Protein 2K6L (pdb70)

Nearest PDB structures (foldseek):
  2do1-assembly1_A  TM=3.821E-01  e=8.900E+00  Homo sapiens
  2mgw-assembly1_A  TM=4.850E-01  e=9.771E+00  Homo sapiens
  8evh-assembly1_O  TM=6.157E-01  e=7.779E+00  Mus musculus
  8evh-assembly1_O  TM=6.158E-01  e=7.779E+00  Mus musculus
  2m4g-assembly1_A  TM=4.815E-01  e=9.005E+00  Murine norovirus 1

CATH classification: 1.10.1220.10

Structure (mmCIF, N/CA/C/O backbone):
data_2K6L
#
_entry.id   2K6L
#
loop_
_atom_site.group_PDB
_atom_site.id
_atom_site.type_symbol
_atom_site.label_atom_id
_atom_site.label_alt_id
_atom_site.label_comp_id
_atom_site.label_asym_id
_atom_site.label_entity_id
_atom_site.label_seq_id
_atom_site.pdbx_PDB_ins_code
_atom_site.Cartn_x
_atom_site.Cartn_y
_atom_site.Cartn_z
_atom_site.occupancy
_atom_site.B_iso_or_equiv
_atom_site.auth_seq_id
_atom_site.auth_comp_id
_atom_site.auth_asym_id
_atom_site.auth_atom_id
_atom_site.pdbx_PDB_model_num
ATOM 1 N N . MET A 1 1 ? 7.373 3.460 18.949 1.00 0.00 1 MET A N 1
ATOM 2 C CA . MET A 1 1 ? 7.122 2.005 19.166 1.00 0.00 1 MET A CA 1
ATOM 3 C C . MET A 1 1 ? 6.099 1.488 18.150 1.00 0.00 1 MET A C 1
ATOM 4 O O . MET A 1 1 ? 5.319 0.602 18.436 1.00 0.00 1 MET A O 1
ATOM 20 N N . ASN A 1 2 ? 6.097 2.037 16.966 1.00 0.00 2 ASN A N 1
ATOM 21 C CA . ASN A 1 2 ? 5.124 1.578 15.933 1.00 0.00 2 ASN A CA 1
ATOM 22 C C . ASN A 1 2 ? 5.787 1.561 14.553 1.00 0.00 2 ASN A C 1
ATOM 23 O O . ASN A 1 2 ? 6.231 2.577 14.055 1.00 0.00 2 ASN A O 1
ATOM 34 N N . THR A 1 3 ? 5.858 0.416 13.934 1.00 0.00 3 THR A N 1
ATOM 35 C CA . THR A 1 3 ? 6.493 0.334 12.587 1.00 0.00 3 THR A CA 1
ATOM 36 C C . THR A 1 3 ? 5.787 1.279 11.611 1.00 0.00 3 THR A C 1
ATOM 37 O O . THR A 1 3 ? 4.603 1.529 11.720 1.00 0.00 3 THR A O 1
ATOM 48 N N . VAL A 1 4 ? 6.505 1.802 10.654 1.00 0.00 4 VAL A N 1
ATOM 49 C CA . VAL A 1 4 ? 5.874 2.725 9.666 1.00 0.00 4 VAL A CA 1
ATOM 50 C C . VAL A 1 4 ? 5.554 1.971 8.375 1.00 0.00 4 VAL A C 1
ATOM 51 O O . VAL A 1 4 ? 6.238 1.038 8.003 1.00 0.00 4 VAL A O 1
ATOM 64 N N . ARG A 1 5 ? 4.523 2.372 7.686 1.00 0.00 5 ARG A N 1
ATOM 65 C CA . ARG A 1 5 ? 4.165 1.680 6.415 1.00 0.00 5 ARG A CA 1
ATOM 66 C C . ARG A 1 5 ? 4.862 2.363 5.237 1.00 0.00 5 ARG A C 1
ATOM 67 O O . ARG A 1 5 ? 4.555 3.486 4.889 1.00 0.00 5 ARG A O 1
ATOM 88 N N . TRP A 1 6 ? 5.799 1.698 4.618 1.00 0.00 6 TRP A N 1
ATOM 89 C CA . TRP A 1 6 ? 6.506 2.323 3.464 1.00 0.00 6 TRP A CA 1
ATOM 90 C C . TRP A 1 6 ? 5.828 1.923 2.151 1.00 0.00 6 TRP A C 1
ATOM 91 O O . TRP A 1 6 ? 5.483 0.773 1.933 1.00 0.00 6 TRP A O 1
ATOM 112 N N . ASN A 1 7 ? 5.677 2.867 1.263 1.00 0.00 7 ASN A N 1
ATOM 113 C CA . ASN A 1 7 ? 5.061 2.562 -0.060 1.00 0.00 7 ASN A CA 1
ATOM 114 C C . ASN A 1 7 ? 5.983 3.028 -1.186 1.00 0.00 7 ASN A C 1
ATOM 115 O O . ASN A 1 7 ? 6.191 4.211 -1.373 1.00 0.00 7 ASN A O 1
ATOM 126 N N . ILE A 1 8 ? 6.542 2.122 -1.935 1.00 0.00 8 ILE A N 1
ATOM 127 C CA . ILE A 1 8 ? 7.449 2.554 -3.036 1.00 0.00 8 ILE A CA 1
ATOM 128 C C . ILE A 1 8 ? 7.268 1.673 -4.272 1.00 0.00 8 ILE A C 1
ATOM 129 O O . ILE A 1 8 ? 6.986 0.499 -4.168 1.00 0.00 8 ILE A O 1
ATOM 145 N N . ALA A 1 9 ? 7.428 2.229 -5.441 1.00 0.00 9 ALA A N 1
ATOM 146 C CA . ALA A 1 9 ? 7.273 1.418 -6.682 1.00 0.00 9 ALA A CA 1
ATOM 147 C C . ALA A 1 9 ? 8.650 1.149 -7.298 1.00 0.00 9 ALA A C 1
ATOM 148 O O . ALA A 1 9 ? 9.491 2.024 -7.365 1.00 0.00 9 ALA A O 1
ATOM 155 N N . VAL A 1 10 ? 8.889 -0.053 -7.744 1.00 0.00 10 VAL A N 1
ATOM 156 C CA . VAL A 1 10 ? 10.214 -0.374 -8.350 1.00 0.00 10 VAL A CA 1
ATOM 157 C C . VAL A 1 10 ? 10.038 -1.306 -9.550 1.00 0.00 10 VAL A C 1
ATOM 158 O O . VAL A 1 10 ? 8.997 -1.899 -9.737 1.00 0.00 10 VAL A O 1
ATOM 171 N N . SER A 1 11 ? 11.048 -1.443 -10.364 1.00 0.00 11 SER A N 1
ATOM 172 C CA . SER A 1 11 ? 10.932 -2.344 -11.546 1.00 0.00 11 SER A CA 1
ATOM 173 C C . SER A 1 11 ? 10.950 -3.807 -11.091 1.00 0.00 11 SER A C 1
ATOM 174 O O . SER A 1 11 ? 11.662 -4.162 -10.175 1.00 0.00 11 SER A O 1
ATOM 182 N N . PRO A 1 12 ? 10.156 -4.606 -11.749 1.00 0.00 12 PRO A N 1
ATOM 183 C CA . PRO A 1 12 ? 10.100 -6.044 -11.374 1.00 0.00 12 PRO A CA 1
ATOM 184 C C . PRO A 1 12 ? 11.500 -6.669 -11.391 1.00 0.00 12 PRO A C 1
ATOM 185 O O . PRO A 1 12 ? 11.712 -7.749 -10.878 1.00 0.00 12 PRO A O 1
ATOM 196 N N . ASP A 1 13 ? 12.458 -5.999 -11.972 1.00 0.00 13 ASP A N 1
ATOM 197 C CA . ASP A 1 13 ? 13.839 -6.557 -12.011 1.00 0.00 13 ASP A CA 1
ATOM 198 C C . ASP A 1 13 ? 14.462 -6.476 -10.619 1.00 0.00 13 ASP A C 1
ATOM 199 O O . ASP A 1 13 ? 15.331 -7.248 -10.264 1.00 0.00 13 ASP A O 1
ATOM 208 N N . VAL A 1 14 ? 14.026 -5.530 -9.838 1.00 0.00 14 VAL A N 1
ATOM 209 C CA . VAL A 1 14 ? 14.587 -5.369 -8.469 1.00 0.00 14 VAL A CA 1
ATOM 210 C C . VAL A 1 14 ? 14.064 -6.470 -7.540 1.00 0.00 14 VAL A C 1
ATOM 211 O O . VAL A 1 14 ? 14.803 -7.040 -6.763 1.00 0.00 14 VAL A O 1
ATOM 224 N N . ASP A 1 15 ? 12.796 -6.774 -7.611 1.00 0.00 15 ASP A N 1
ATOM 225 C CA . ASP A 1 15 ? 12.242 -7.838 -6.725 1.00 0.00 15 ASP A CA 1
ATOM 226 C C . ASP A 1 15 ? 12.937 -9.168 -7.017 1.00 0.00 15 ASP A C 1
ATOM 227 O O . ASP A 1 15 ? 13.372 -9.864 -6.120 1.00 0.00 15 ASP A O 1
ATOM 236 N N . GLN A 1 16 ? 13.037 -9.531 -8.265 1.00 0.00 16 GLN A N 1
ATOM 237 C CA . GLN A 1 16 ? 13.696 -10.822 -8.614 1.00 0.00 16 GLN A CA 1
ATOM 238 C C . GLN A 1 16 ? 15.121 -10.849 -8.060 1.00 0.00 16 GLN A C 1
ATOM 239 O O . GLN A 1 16 ? 15.568 -11.844 -7.525 1.00 0.00 16 GLN A O 1
ATOM 253 N N . SER A 1 17 ? 15.841 -9.767 -8.178 1.00 0.00 17 SER A N 1
ATOM 254 C CA . SER A 1 17 ? 17.235 -9.744 -7.651 1.00 0.00 17 SER A CA 1
ATOM 255 C C . SER A 1 17 ? 17.224 -9.903 -6.127 1.00 0.00 17 SER A C 1
ATOM 256 O O . SER A 1 17 ? 18.069 -10.565 -5.556 1.00 0.00 17 SER A O 1
ATOM 264 N N . VAL A 1 18 ? 16.274 -9.301 -5.464 1.00 0.00 18 VAL A N 1
ATOM 265 C CA . VAL A 1 18 ? 16.210 -9.417 -3.978 1.00 0.00 18 VAL A CA 1
ATOM 266 C C . VAL A 1 18 ? 16.023 -10.880 -3.567 1.00 0.00 18 VAL A C 1
ATOM 267 O O . VAL A 1 18 ? 16.708 -11.381 -2.697 1.00 0.00 18 VAL A O 1
ATOM 280 N N . ARG A 1 19 ? 15.107 -11.572 -4.190 1.00 0.00 19 ARG A N 1
ATOM 281 C CA . ARG A 1 19 ? 14.884 -13.003 -3.836 1.00 0.00 19 ARG A CA 1
ATOM 282 C C . ARG A 1 19 ? 16.096 -13.837 -4.257 1.00 0.00 19 ARG A C 1
ATOM 283 O O . ARG A 1 19 ? 16.421 -14.834 -3.647 1.00 0.00 19 ARG A O 1
ATOM 304 N N . MET A 1 20 ? 16.762 -13.434 -5.303 1.00 0.00 20 MET A N 1
ATOM 305 C CA . MET A 1 20 ? 17.951 -14.203 -5.766 1.00 0.00 20 MET A CA 1
ATOM 306 C C . MET A 1 20 ? 19.040 -14.168 -4.691 1.00 0.00 20 MET A C 1
ATOM 307 O O . MET A 1 20 ? 19.673 -15.163 -4.400 1.00 0.00 20 MET A O 1
ATOM 321 N N . PHE A 1 21 ? 19.265 -13.025 -4.104 1.00 0.00 21 PHE A N 1
ATOM 322 C CA . PHE A 1 21 ? 20.317 -12.914 -3.052 1.00 0.00 21 PHE A CA 1
ATOM 323 C C . PHE A 1 21 ? 20.041 -13.890 -1.903 1.00 0.00 21 PHE A C 1
ATOM 324 O O . PHE A 1 21 ? 20.908 -14.634 -1.490 1.00 0.00 21 PHE A O 1
ATOM 341 N N . ILE A 1 22 ? 18.846 -13.892 -1.380 1.00 0.00 22 ILE A N 1
ATOM 342 C CA . ILE A 1 22 ? 18.531 -14.821 -0.253 1.00 0.00 22 ILE A CA 1
ATOM 343 C C . ILE A 1 22 ? 18.599 -16.275 -0.727 1.00 0.00 22 ILE A C 1
ATOM 344 O O . ILE A 1 22 ? 19.107 -17.137 -0.037 1.00 0.00 22 ILE A O 1
ATOM 360 N N . ALA A 1 23 ? 18.085 -16.560 -1.893 1.00 0.00 23 ALA A N 1
ATOM 361 C CA . ALA A 1 23 ? 18.119 -17.963 -2.396 1.00 0.00 23 ALA A CA 1
ATOM 362 C C . ALA A 1 23 ? 19.557 -18.481 -2.399 1.00 0.00 23 ALA A C 1
ATOM 363 O O . ALA A 1 23 ? 19.816 -19.625 -2.079 1.00 0.00 23 ALA A O 1
ATOM 370 N N . ALA A 1 24 ? 20.498 -17.648 -2.744 1.00 0.00 24 ALA A N 1
ATOM 371 C CA . ALA A 1 24 ? 21.918 -18.094 -2.750 1.00 0.00 24 ALA A CA 1
ATOM 372 C C . ALA A 1 24 ? 22.423 -18.202 -1.309 1.00 0.00 24 ALA A C 1
ATOM 373 O O . ALA A 1 24 ? 23.324 -18.961 -1.008 1.00 0.00 24 ALA A O 1
ATOM 380 N N . GLN A 1 25 ? 21.845 -17.444 -0.417 1.00 0.00 25 GLN A N 1
ATOM 381 C CA . GLN A 1 25 ? 22.283 -17.493 1.008 1.00 0.00 25 GLN A CA 1
ATOM 382 C C . GLN A 1 25 ? 21.345 -18.389 1.823 1.00 0.00 25 GLN A C 1
ATOM 383 O O . GLN A 1 25 ? 21.543 -18.597 3.004 1.00 0.00 25 GLN A O 1
ATOM 397 N N . GLY A 1 26 ? 20.325 -18.919 1.205 1.00 0.00 26 GLY A N 1
ATOM 398 C CA . GLY A 1 26 ? 19.380 -19.799 1.951 1.00 0.00 26 GLY A CA 1
ATOM 399 C C . GLY A 1 26 ? 18.073 -19.932 1.167 1.00 0.00 26 GLY A C 1
ATOM 400 O O . GLY A 1 26 ? 18.031 -20.532 0.111 1.00 0.00 26 GLY A O 1
ATOM 404 N N . GLY A 1 27 ? 17.005 -19.379 1.674 1.00 0.00 27 GLY A N 1
ATOM 405 C CA . GLY A 1 27 ? 15.703 -19.476 0.954 1.00 0.00 27 GLY A CA 1
ATOM 406 C C . GLY A 1 27 ? 14.548 -19.445 1.959 1.00 0.00 27 GLY A C 1
ATOM 407 O O . GLY A 1 27 ? 13.397 -19.320 1.588 1.00 0.00 27 GLY A O 1
ATOM 411 N N . GLY A 1 28 ? 14.839 -19.561 3.226 1.00 0.00 28 GLY A N 1
ATOM 412 C CA . GLY A 1 28 ? 13.750 -19.540 4.244 1.00 0.00 28 GLY A CA 1
ATOM 413 C C . GLY A 1 28 ? 14.196 -18.725 5.461 1.00 0.00 28 GLY A C 1
ATOM 414 O O . GLY A 1 28 ? 14.380 -19.253 6.539 1.00 0.00 28 GLY A O 1
ATOM 418 N N . ARG A 1 29 ? 14.369 -17.442 5.297 1.00 0.00 29 ARG A N 1
ATOM 419 C CA . ARG A 1 29 ? 14.802 -16.595 6.447 1.00 0.00 29 ARG A CA 1
ATOM 420 C C . ARG A 1 29 ? 13.592 -16.194 7.296 1.00 0.00 29 ARG A C 1
ATOM 421 O O . ARG A 1 29 ? 12.457 -16.348 6.889 1.00 0.00 29 ARG A O 1
ATOM 442 N N . LYS A 1 30 ? 13.823 -15.680 8.474 1.00 0.00 30 LYS A N 1
ATOM 443 C CA . LYS A 1 30 ? 12.685 -15.270 9.347 1.00 0.00 30 LYS A CA 1
ATOM 444 C C . LYS A 1 30 ? 12.050 -13.982 8.816 1.00 0.00 30 LYS A C 1
ATOM 445 O O . LYS A 1 30 ? 10.945 -13.986 8.310 1.00 0.00 30 LYS A O 1
ATOM 464 N N . GLY A 1 31 ? 12.739 -12.879 8.929 1.00 0.00 31 GLY A N 1
ATOM 465 C CA . GLY A 1 31 ? 12.174 -11.593 8.431 1.00 0.00 31 GLY A CA 1
ATOM 466 C C . GLY A 1 31 ? 11.764 -11.749 6.966 1.00 0.00 31 GLY A C 1
ATOM 467 O O . GLY A 1 31 ? 11.722 -12.842 6.436 1.00 0.00 31 GLY A O 1
ATOM 471 N N . ASP A 1 32 ? 11.463 -10.665 6.305 1.00 0.00 32 ASP A N 1
ATOM 472 C CA . ASP A 1 32 ? 11.056 -10.755 4.873 1.00 0.00 32 ASP A CA 1
ATOM 473 C C . ASP A 1 32 ? 11.866 -9.766 4.029 1.00 0.00 32 ASP A C 1
ATOM 474 O O . ASP A 1 32 ? 12.911 -9.298 4.433 1.00 0.00 32 ASP A O 1
ATOM 483 N N . LEU A 1 33 ? 11.389 -9.450 2.856 1.00 0.00 33 LEU A N 1
ATOM 484 C CA . LEU A 1 33 ? 12.126 -8.497 1.978 1.00 0.00 33 LEU A CA 1
ATOM 485 C C . LEU A 1 33 ? 12.211 -7.118 2.643 1.00 0.00 33 LEU A C 1
ATOM 486 O O . LEU A 1 33 ? 13.190 -6.412 2.506 1.00 0.00 33 LEU A O 1
ATOM 502 N N . SER A 1 34 ? 11.190 -6.726 3.354 1.00 0.00 34 SER A N 1
ATOM 503 C CA . SER A 1 34 ? 11.211 -5.390 4.016 1.00 0.00 34 SER A CA 1
ATOM 504 C C . SER A 1 34 ? 12.458 -5.242 4.892 1.00 0.00 34 SER A C 1
ATOM 505 O O . SER A 1 34 ? 13.042 -4.180 4.978 1.00 0.00 34 SER A O 1
ATOM 513 N N . ARG A 1 35 ? 12.874 -6.294 5.543 1.00 0.00 35 ARG A N 1
ATOM 514 C CA . ARG A 1 35 ? 14.086 -6.203 6.409 1.00 0.00 35 ARG A CA 1
ATOM 515 C C . ARG A 1 35 ? 15.344 -6.048 5.549 1.00 0.00 35 ARG A C 1
ATOM 516 O O . ARG A 1 35 ? 16.272 -5.350 5.909 1.00 0.00 35 ARG A O 1
ATOM 537 N N . PHE A 1 36 ? 15.386 -6.703 4.421 1.00 0.00 36 PHE A N 1
ATOM 538 C CA . PHE A 1 36 ? 16.589 -6.604 3.543 1.00 0.00 36 PHE A CA 1
ATOM 539 C C . PHE A 1 36 ? 16.878 -5.141 3.189 1.00 0.00 36 PHE A C 1
ATOM 540 O O . PHE A 1 36 ? 17.998 -4.682 3.287 1.00 0.00 36 PHE A O 1
ATOM 557 N N . ILE A 1 37 ? 15.884 -4.406 2.773 1.00 0.00 37 ILE A N 1
ATOM 558 C CA . ILE A 1 37 ? 16.118 -2.978 2.411 1.00 0.00 37 ILE A CA 1
ATOM 559 C C . ILE A 1 37 ? 16.299 -2.130 3.672 1.00 0.00 37 ILE A C 1
ATOM 560 O O . ILE A 1 37 ? 17.066 -1.191 3.693 1.00 0.00 37 ILE A O 1
ATOM 576 N N . GLU A 1 38 ? 15.590 -2.446 4.721 1.00 0.00 38 GLU A N 1
ATOM 577 C CA . GLU A 1 38 ? 15.716 -1.647 5.975 1.00 0.00 38 GLU A CA 1
ATOM 578 C C . GLU A 1 38 ? 17.168 -1.632 6.461 1.00 0.00 38 GLU A C 1
ATOM 579 O O . GLU A 1 38 ? 17.713 -0.596 6.784 1.00 0.00 38 GLU A O 1
ATOM 591 N N . ASP A 1 39 ? 17.796 -2.772 6.515 1.00 0.00 39 ASP A N 1
ATOM 592 C CA . ASP A 1 39 ? 19.211 -2.825 6.979 1.00 0.00 39 ASP A CA 1
ATOM 593 C C . ASP A 1 39 ? 20.124 -2.164 5.947 1.00 0.00 39 ASP A C 1
ATOM 594 O O . ASP A 1 39 ? 21.149 -1.600 6.276 1.00 0.00 39 ASP A O 1
ATOM 603 N N . ALA A 1 40 ? 19.760 -2.237 4.697 1.00 0.00 40 ALA A N 1
ATOM 604 C CA . ALA A 1 40 ? 20.607 -1.617 3.635 1.00 0.00 40 ALA A CA 1
ATOM 605 C C . ALA A 1 40 ? 20.623 -0.093 3.786 1.00 0.00 40 ALA A C 1
ATOM 606 O O . ALA A 1 40 ? 21.660 0.537 3.720 1.00 0.00 40 ALA A O 1
ATOM 613 N N . VAL A 1 41 ? 19.480 0.505 3.983 1.00 0.00 41 VAL A N 1
ATOM 614 C CA . VAL A 1 41 ? 19.424 1.987 4.133 1.00 0.00 41 VAL A CA 1
ATOM 615 C C . VAL A 1 41 ? 20.116 2.422 5.429 1.00 0.00 41 VAL A C 1
ATOM 616 O O . VAL A 1 41 ? 20.734 3.463 5.492 1.00 0.00 41 VAL A O 1
ATOM 629 N N . ARG A 1 42 ? 20.016 1.633 6.463 1.00 0.00 42 ARG A N 1
ATOM 630 C CA . ARG A 1 42 ? 20.665 2.006 7.754 1.00 0.00 42 ARG A CA 1
ATOM 631 C C . ARG A 1 42 ? 22.187 2.088 7.583 1.00 0.00 42 ARG A C 1
ATOM 632 O O . ARG A 1 42 ? 22.831 2.981 8.098 1.00 0.00 42 ARG A O 1
ATOM 653 N N . ALA A 1 43 ? 22.767 1.160 6.872 1.00 0.00 43 ALA A N 1
ATOM 654 C CA . ALA A 1 43 ? 24.247 1.182 6.680 1.00 0.00 43 ALA A CA 1
ATOM 655 C C . ALA A 1 43 ? 24.669 2.389 5.834 1.00 0.00 43 ALA A C 1
ATOM 656 O O . ALA A 1 43 ? 25.675 3.018 6.097 1.00 0.00 43 ALA A O 1
ATOM 663 N N . TYR A 1 44 ? 23.918 2.711 4.819 1.00 0.00 44 TYR A N 1
ATOM 664 C CA . TYR A 1 44 ? 24.288 3.872 3.956 1.00 0.00 44 TYR A CA 1
ATOM 665 C C . TYR A 1 44 ? 24.116 5.190 4.720 1.00 0.00 44 TYR A C 1
ATOM 666 O O . TYR A 1 44 ? 24.988 6.036 4.719 1.00 0.00 44 TYR A O 1
ATOM 684 N N . LEU A 1 45 ? 22.998 5.372 5.364 1.00 0.00 45 LEU A N 1
ATOM 685 C CA . LEU A 1 45 ? 22.767 6.637 6.119 1.00 0.00 45 LEU A CA 1
ATOM 686 C C . LEU A 1 45 ? 23.859 6.840 7.174 1.00 0.00 45 LEU A C 1
ATOM 687 O O . LEU A 1 45 ? 24.318 7.942 7.400 1.00 0.00 45 LEU A O 1
ATOM 703 N N . PHE A 1 46 ? 24.278 5.789 7.823 1.00 0.00 46 PHE A N 1
ATOM 704 C CA . PHE A 1 46 ? 25.337 5.933 8.864 1.00 0.00 46 PHE A CA 1
ATOM 705 C C . PHE A 1 46 ? 26.678 6.285 8.212 1.00 0.00 46 PHE A C 1
ATOM 706 O O . PHE A 1 46 ? 27.388 7.161 8.663 1.00 0.00 46 PHE A O 1
ATOM 723 N N . GLU A 1 47 ? 27.034 5.606 7.156 1.00 0.00 47 GLU A N 1
ATOM 724 C CA . GLU A 1 47 ? 28.330 5.905 6.483 1.00 0.00 47 GLU A CA 1
ATOM 725 C C . GLU A 1 47 ? 28.407 7.388 6.116 1.00 0.00 47 GLU A C 1
ATOM 726 O O . GLU A 1 47 ? 29.366 8.066 6.428 1.00 0.00 47 GLU A O 1
ATOM 738 N N . ARG A 1 48 ? 27.404 7.900 5.458 1.00 0.00 48 ARG A N 1
ATOM 739 C CA . ARG A 1 48 ? 27.423 9.341 5.076 1.00 0.00 48 ARG A CA 1
ATOM 740 C C . ARG A 1 48 ? 27.297 10.215 6.326 1.00 0.00 48 ARG A C 1
ATOM 741 O O . ARG A 1 48 ? 27.611 11.388 6.310 1.00 0.00 48 ARG A O 1
ATOM 762 N N . ALA A 1 49 ? 26.840 9.651 7.411 1.00 0.00 49 ALA A N 1
ATOM 763 C CA . ALA A 1 49 ? 26.694 10.448 8.663 1.00 0.00 49 ALA A CA 1
ATOM 764 C C . ALA A 1 49 ? 28.066 10.919 9.154 1.00 0.00 49 ALA A C 1
ATOM 765 O O . ALA A 1 49 ? 28.263 12.079 9.456 1.00 0.00 49 ALA A O 1
ATOM 772 N N . VAL A 1 50 ? 29.016 10.026 9.234 1.00 0.00 50 VAL A N 1
ATOM 773 C CA . VAL A 1 50 ? 30.375 10.423 9.704 1.00 0.00 50 VAL A CA 1
ATOM 774 C C . VAL A 1 50 ? 30.903 11.587 8.860 1.00 0.00 50 VAL A C 1
ATOM 775 O O . VAL A 1 50 ? 31.489 12.520 9.371 1.00 0.00 50 VAL A O 1
ATOM 788 N N . GLU A 1 51 ? 30.699 11.536 7.573 1.00 0.00 51 GLU A N 1
ATOM 789 C CA . GLU A 1 51 ? 31.185 12.638 6.695 1.00 0.00 51 GLU A CA 1
ATOM 790 C C . GLU A 1 51 ? 30.658 12.448 5.271 1.00 0.00 51 GLU A C 1
ATOM 791 O O . GLU A 1 51 ? 29.790 13.208 4.876 1.00 0.00 51 GLU A O 1
ATOM 804 N N . MET B 1 1 ? 7.384 -3.530 -18.940 1.00 0.00 1 MET B N 1
ATOM 805 C CA . MET B 1 1 ? 7.129 -2.077 -19.165 1.00 0.00 1 MET B CA 1
ATOM 806 C C . MET B 1 1 ? 6.104 -1.558 -18.152 1.00 0.00 1 MET B C 1
ATOM 807 O O . MET B 1 1 ? 5.324 -0.673 -18.440 1.00 0.00 1 MET B O 1
ATOM 823 N N . ASN B 1 2 ? 6.103 -2.103 -16.965 1.00 0.00 2 ASN B N 1
ATOM 824 C CA . ASN B 1 2 ? 5.128 -1.640 -15.934 1.00 0.00 2 ASN B CA 1
ATOM 825 C C . ASN B 1 2 ? 5.791 -1.618 -14.554 1.00 0.00 2 ASN B C 1
ATOM 826 O O . ASN B 1 2 ? 6.230 -2.633 -14.049 1.00 0.00 2 ASN B O 1
ATOM 837 N N . THR B 1 3 ? 5.867 -0.469 -13.942 1.00 0.00 3 THR B N 1
ATOM 838 C CA . THR B 1 3 ? 6.502 -0.383 -12.594 1.00 0.00 3 THR B CA 1
ATOM 839 C C . THR B 1 3 ? 5.797 -1.324 -11.614 1.00 0.00 3 THR B C 1
ATOM 840 O O . THR B 1 3 ? 4.614 -1.579 -11.726 1.00 0.00 3 THR B O 1
ATOM 851 N N . VAL B 1 4 ? 6.513 -1.840 -10.653 1.00 0.00 4 VAL B N 1
ATOM 852 C CA . VAL B 1 4 ? 5.884 -2.759 -9.663 1.00 0.00 4 VAL B CA 1
ATOM 853 C C . VAL B 1 4 ? 5.561 -2.001 -8.374 1.00 0.00 4 VAL B C 1
ATOM 854 O O . VAL B 1 4 ? 6.242 -1.066 -8.004 1.00 0.00 4 VAL B O 1
ATOM 867 N N . ARG B 1 5 ? 4.528 -2.399 -7.687 1.00 0.00 5 ARG B N 1
ATOM 868 C CA . ARG B 1 5 ? 4.166 -1.704 -6.419 1.00 0.00 5 ARG B CA 1
ATOM 869 C C . ARG B 1 5 ? 4.864 -2.379 -5.237 1.00 0.00 5 ARG B C 1
ATOM 870 O O . ARG B 1 5 ? 4.561 -3.504 -4.888 1.00 0.00 5 ARG B O 1
ATOM 891 N N . TRP B 1 6 ? 5.797 -1.708 -4.617 1.00 0.00 6 TRP B N 1
ATOM 892 C CA . TRP B 1 6 ? 6.505 -2.327 -3.461 1.00 0.00 6 TRP B CA 1
ATOM 893 C C . TRP B 1 6 ? 5.824 -1.923 -2.149 1.00 0.00 6 TRP B C 1
ATOM 894 O O . TRP B 1 6 ? 5.482 -0.772 -1.933 1.00 0.00 6 TRP B O 1
ATOM 915 N N . ASN B 1 7 ? 5.670 -2.866 -1.261 1.00 0.00 7 ASN B N 1
ATOM 916 C CA . ASN B 1 7 ? 5.054 -2.559 0.061 1.00 0.00 7 ASN B CA 1
ATOM 917 C C . ASN B 1 7 ? 5.974 -3.026 1.188 1.00 0.00 7 ASN B C 1
ATOM 918 O O . ASN B 1 7 ? 6.180 -4.208 1.378 1.00 0.00 7 ASN B O 1
ATOM 929 N N . ILE B 1 8 ? 6.533 -2.120 1.937 1.00 0.00 8 ILE B N 1
ATOM 930 C CA . ILE B 1 8 ? 7.439 -2.549 3.040 1.00 0.00 8 ILE B CA 1
ATOM 931 C C . ILE B 1 8 ? 7.257 -1.663 4.272 1.00 0.00 8 ILE B C 1
ATOM 932 O O . ILE B 1 8 ? 6.971 -0.489 4.163 1.00 0.00 8 ILE B O 1
ATOM 948 N N . ALA B 1 9 ? 7.420 -2.214 5.443 1.00 0.00 9 ALA B N 1
ATOM 949 C CA . ALA B 1 9 ? 7.263 -1.397 6.680 1.00 0.00 9 ALA B CA 1
ATOM 950 C C . ALA B 1 9 ? 8.638 -1.124 7.296 1.00 0.00 9 ALA B C 1
ATOM 951 O O . ALA B 1 9 ? 9.482 -1.996 7.363 1.00 0.00 9 ALA B O 1
ATOM 958 N N . VAL B 1 10 ? 8.874 0.079 7.741 1.00 0.00 10 VAL B N 1
ATOM 959 C CA . VAL B 1 10 ? 10.198 0.405 8.347 1.00 0.00 10 VAL B CA 1
ATOM 960 C C . VAL B 1 10 ? 10.019 1.340 9.545 1.00 0.00 10 VAL B C 1
ATOM 961 O O . VAL B 1 10 ? 8.975 1.927 9.731 1.00 0.00 10 VAL B O 1
ATOM 974 N N . SER B 1 11 ? 11.029 1.484 10.359 1.00 0.00 11 SER B N 1
ATOM 975 C CA . SER B 1 11 ? 10.909 2.387 11.539 1.00 0.00 11 SER B CA 1
ATOM 976 C C . SER B 1 11 ? 10.923 3.848 11.079 1.00 0.00 11 SER B C 1
ATOM 977 O O . SER B 1 11 ? 11.632 4.203 10.160 1.00 0.00 11 SER B O 1
ATOM 985 N N . PRO B 1 12 ? 10.129 4.648 11.735 1.00 0.00 12 PRO B N 1
ATOM 986 C CA . PRO B 1 12 ? 10.071 6.086 11.355 1.00 0.00 12 PRO B CA 1
ATOM 987 C C . PRO B 1 12 ? 11.470 6.712 11.370 1.00 0.00 12 PRO B C 1
ATOM 988 O O . PRO B 1 12 ? 11.681 7.791 10.852 1.00 0.00 12 PRO B O 1
ATOM 999 N N . ASP B 1 13 ? 12.429 6.046 11.954 1.00 0.00 13 ASP B N 1
ATOM 1000 C CA . ASP B 1 13 ? 13.809 6.606 11.992 1.00 0.00 13 ASP B CA 1
ATOM 1001 C C . ASP B 1 13 ? 14.434 6.518 10.600 1.00 0.00 13 ASP B C 1
ATOM 1002 O O . ASP B 1 13 ? 15.301 7.289 10.242 1.00 0.00 13 ASP B O 1
ATOM 1011 N N . VAL B 1 14 ? 13.997 5.570 9.822 1.00 0.00 14 VAL B N 1
ATOM 1012 C CA . VAL B 1 14 ? 14.559 5.403 8.454 1.00 0.00 14 VAL B CA 1
ATOM 1013 C C . VAL B 1 14 ? 14.036 6.502 7.521 1.00 0.00 14 VAL B C 1
ATOM 1014 O O . VAL B 1 14 ? 14.777 7.068 6.743 1.00 0.00 14 VAL B O 1
ATOM 1027 N N . ASP B 1 15 ? 12.768 6.805 7.590 1.00 0.00 15 ASP B N 1
ATOM 1028 C CA . ASP B 1 15 ? 12.215 7.867 6.700 1.00 0.00 15 ASP B CA 1
ATOM 1029 C C . ASP B 1 15 ? 12.911 9.199 6.986 1.00 0.00 15 ASP B C 1
ATOM 1030 O O . ASP B 1 15 ? 13.346 9.890 6.087 1.00 0.00 15 ASP B O 1
ATOM 1039 N N . GLN B 1 16 ? 13.009 9.567 8.234 1.00 0.00 16 GLN B N 1
ATOM 1040 C CA . GLN B 1 16 ? 13.667 10.860 8.577 1.00 0.00 16 GLN B CA 1
ATOM 1041 C C . GLN B 1 16 ? 15.094 10.885 8.024 1.00 0.00 16 GLN B C 1
ATOM 1042 O O . GLN B 1 16 ? 15.541 11.877 7.487 1.00 0.00 16 GLN B O 1
ATOM 1056 N N . SER B 1 17 ? 15.813 9.803 8.147 1.00 0.00 17 SER B N 1
ATOM 1057 C CA . SER B 1 17 ? 17.208 9.776 7.621 1.00 0.00 17 SER B CA 1
ATOM 1058 C C . SER B 1 17 ? 17.198 9.929 6.097 1.00 0.00 17 SER B C 1
ATOM 1059 O O . SER B 1 17 ? 18.044 10.587 5.524 1.00 0.00 17 SER B O 1
ATOM 1067 N N . VAL B 1 18 ? 16.248 9.324 5.437 1.00 0.00 18 VAL B N 1
ATOM 1068 C CA . VAL B 1 18 ? 16.184 9.433 3.950 1.00 0.00 18 VAL B CA 1
ATOM 1069 C C . VAL B 1 18 ? 15.999 10.894 3.533 1.00 0.00 18 VAL B C 1
ATOM 1070 O O . VAL B 1 18 ? 16.684 11.392 2.660 1.00 0.00 18 VAL B O 1
ATOM 1083 N N . ARG B 1 19 ? 15.083 11.588 4.150 1.00 0.00 19 ARG B N 1
ATOM 1084 C CA . ARG B 1 19 ? 14.861 13.018 3.788 1.00 0.00 19 ARG B CA 1
ATOM 1085 C C . ARG B 1 19 ? 16.072 13.855 4.209 1.00 0.00 19 ARG B C 1
ATOM 1086 O O . ARG B 1 19 ? 16.399 14.849 3.594 1.00 0.00 19 ARG B O 1
ATOM 1107 N N . MET B 1 20 ? 16.736 13.456 5.257 1.00 0.00 20 MET B N 1
ATOM 1108 C CA . MET B 1 20 ? 17.924 14.227 5.720 1.00 0.00 20 MET B CA 1
ATOM 1109 C C . MET B 1 20 ? 19.015 14.188 4.646 1.00 0.00 20 MET B C 1
ATOM 1110 O O . MET B 1 20 ? 19.648 15.183 4.352 1.00 0.00 20 MET B O 1
ATOM 1124 N N . PHE B 1 21 ? 19.241 13.043 4.064 1.00 0.00 21 PHE B N 1
ATOM 1125 C CA . PHE B 1 21 ? 20.295 12.928 3.014 1.00 0.00 21 PHE B CA 1
ATOM 1126 C C . PHE B 1 21 ? 20.021 13.900 1.861 1.00 0.00 21 PHE B C 1
ATOM 1127 O O . PHE B 1 21 ? 20.888 14.641 1.446 1.00 0.00 21 PHE B O 1
ATOM 1144 N N . ILE B 1 22 ? 18.825 13.900 1.336 1.00 0.00 22 ILE B N 1
ATOM 1145 C CA . ILE B 1 22 ? 18.513 14.825 0.206 1.00 0.00 22 ILE B CA 1
ATOM 1146 C C . ILE B 1 22 ? 18.581 16.282 0.673 1.00 0.00 22 ILE B C 1
ATOM 1147 O O . ILE B 1 22 ? 19.091 17.140 -0.019 1.00 0.00 22 ILE B O 1
ATOM 1163 N N . ALA B 1 23 ? 18.065 16.570 1.837 1.00 0.00 23 ALA B N 1
ATOM 1164 C CA . ALA B 1 23 ? 18.098 17.976 2.334 1.00 0.00 23 ALA B CA 1
ATOM 1165 C C . ALA B 1 23 ? 19.536 18.493 2.338 1.00 0.00 23 ALA B C 1
ATOM 1166 O O . ALA B 1 23 ? 19.796 19.636 2.017 1.00 0.00 23 ALA B O 1
ATOM 1173 N N . ALA B 1 24 ? 20.477 17.658 2.686 1.00 0.00 24 ALA B N 1
ATOM 1174 C CA . ALA B 1 24 ? 21.897 18.104 2.691 1.00 0.00 24 ALA B CA 1
ATOM 1175 C C . ALA B 1 24 ? 22.404 18.212 1.251 1.00 0.00 24 ALA B C 1
ATOM 1176 O O . ALA B 1 24 ? 23.306 18.968 0.951 1.00 0.00 24 ALA B O 1
ATOM 1183 N N . GLN B 1 25 ? 21.825 17.453 0.359 1.00 0.00 25 GLN B N 1
ATOM 1184 C CA . GLN B 1 25 ? 22.263 17.500 -1.065 1.00 0.00 25 GLN B CA 1
ATOM 1185 C C . GLN B 1 25 ? 21.324 18.392 -1.883 1.00 0.00 25 GLN B C 1
ATOM 1186 O O . GLN B 1 25 ? 21.524 18.599 -3.064 1.00 0.00 25 GLN B O 1
ATOM 1200 N N . GLY B 1 26 ? 20.302 18.922 -1.267 1.00 0.00 26 GLY B N 1
ATOM 1201 C CA . GLY B 1 26 ? 19.356 19.798 -2.016 1.00 0.00 26 GLY B CA 1
ATOM 1202 C C . GLY B 1 26 ? 18.047 19.928 -1.236 1.00 0.00 26 GLY B C 1
ATOM 1203 O O . GLY B 1 26 ? 17.999 20.527 -0.181 1.00 0.00 26 GLY B O 1
ATOM 1207 N N . GLY B 1 27 ? 16.982 19.370 -1.746 1.00 0.00 27 GLY B N 1
ATOM 1208 C CA . GLY B 1 27 ? 15.677 19.463 -1.030 1.00 0.00 27 GLY B CA 1
ATOM 1209 C C . GLY B 1 27 ? 14.526 19.433 -2.038 1.00 0.00 27 GLY B C 1
ATOM 1210 O O . GLY B 1 27 ? 13.374 19.306 -1.671 1.00 0.00 27 GLY B O 1
ATOM 1214 N N . GLY B 1 28 ? 14.821 19.551 -3.304 1.00 0.00 28 GLY B N 1
ATOM 1215 C CA . GLY B 1 28 ? 13.735 19.530 -4.326 1.00 0.00 28 GLY B CA 1
ATOM 1216 C C . GLY B 1 28 ? 14.182 18.710 -5.538 1.00 0.00 28 GLY B C 1
ATOM 1217 O O . GLY B 1 28 ? 14.372 19.233 -6.617 1.00 0.00 28 GLY B O 1
ATOM 1221 N N . ARG B 1 29 ? 14.350 17.427 -5.369 1.00 0.00 29 ARG B N 1
ATOM 1222 C CA . ARG B 1 29 ? 14.784 16.574 -6.515 1.00 0.00 29 ARG B CA 1
ATOM 1223 C C . ARG B 1 29 ? 13.574 16.165 -7.362 1.00 0.00 29 ARG B C 1
ATOM 1224 O O . ARG B 1 29 ? 12.439 16.319 -6.954 1.00 0.00 29 ARG B O 1
ATOM 1245 N N . LYS B 1 30 ? 13.807 15.645 -8.536 1.00 0.00 30 LYS B N 1
ATOM 1246 C CA . LYS B 1 30 ? 12.671 15.227 -9.406 1.00 0.00 30 LYS B CA 1
ATOM 1247 C C . LYS B 1 30 ? 12.039 13.941 -8.868 1.00 0.00 30 LYS B C 1
ATOM 1248 O O . LYS B 1 30 ? 10.935 13.945 -8.360 1.00 0.00 30 LYS B O 1
ATOM 1267 N N . GLY B 1 31 ? 12.731 12.840 -8.978 1.00 0.00 31 GLY B N 1
ATOM 1268 C CA . GLY B 1 31 ? 12.171 11.554 -8.472 1.00 0.00 31 GLY B CA 1
ATOM 1269 C C . GLY B 1 31 ? 11.760 11.718 -7.008 1.00 0.00 31 GLY B C 1
ATOM 1270 O O . GLY B 1 31 ? 11.720 12.813 -6.483 1.00 0.00 31 GLY B O 1
ATOM 1274 N N . ASP B 1 32 ? 11.454 10.639 -6.343 1.00 0.00 32 ASP B N 1
ATOM 1275 C CA . ASP B 1 32 ? 11.045 10.736 -4.912 1.00 0.00 32 ASP B CA 1
ATOM 1276 C C . ASP B 1 32 ? 11.852 9.751 -4.063 1.00 0.00 32 ASP B C 1
ATOM 1277 O O . ASP B 1 32 ? 12.897 9.278 -4.465 1.00 0.00 32 ASP B O 1
ATOM 1286 N N . LEU B 1 33 ? 11.375 9.443 -2.888 1.00 0.00 33 LEU B N 1
ATOM 1287 C CA . LEU B 1 33 ? 12.111 8.492 -2.006 1.00 0.00 33 LEU B CA 1
ATOM 1288 C C . LEU B 1 33 ? 12.199 7.112 -2.666 1.00 0.00 33 LEU B C 1
ATOM 1289 O O . LEU B 1 33 ? 13.178 6.408 -2.525 1.00 0.00 33 LEU B O 1
ATOM 1305 N N . SER B 1 34 ? 11.178 6.717 -3.377 1.00 0.00 34 SER B N 1
ATOM 1306 C CA . SER B 1 34 ? 11.201 5.379 -4.034 1.00 0.00 34 SER B CA 1
ATOM 1307 C C . SER B 1 34 ? 12.450 5.228 -4.907 1.00 0.00 34 SER B C 1
ATOM 1308 O O . SER B 1 34 ? 13.034 4.166 -4.990 1.00 0.00 34 SER B O 1
ATOM 1316 N N . ARG B 1 35 ? 12.866 6.279 -5.560 1.00 0.00 35 ARG B N 1
ATOM 1317 C CA . ARG B 1 35 ? 14.078 6.186 -6.425 1.00 0.00 35 ARG B CA 1
ATOM 1318 C C . ARG B 1 35 ? 15.335 6.035 -5.563 1.00 0.00 35 ARG B C 1
ATOM 1319 O O . ARG B 1 35 ? 16.263 5.335 -5.919 1.00 0.00 35 ARG B O 1
ATOM 1340 N N . PHE B 1 36 ? 15.376 6.693 -4.437 1.00 0.00 36 PHE B N 1
ATOM 1341 C CA . PHE B 1 36 ? 16.577 6.597 -3.557 1.00 0.00 36 PHE B CA 1
ATOM 1342 C C . PHE B 1 36 ? 16.866 5.135 -3.197 1.00 0.00 36 PHE B C 1
ATOM 1343 O O . PHE B 1 36 ? 17.987 4.675 -3.291 1.00 0.00 36 PHE B O 1
ATOM 1360 N N . ILE B 1 37 ? 15.871 4.401 -2.781 1.00 0.00 37 ILE B N 1
ATOM 1361 C CA . ILE B 1 37 ? 16.104 2.974 -2.414 1.00 0.00 37 ILE B CA 1
ATOM 1362 C C . ILE B 1 37 ? 16.288 2.123 -3.672 1.00 0.00 37 ILE B C 1
ATOM 1363 O O . ILE B 1 37 ? 17.057 1.183 -3.688 1.00 0.00 37 ILE B O 1
ATOM 1379 N N . GLU B 1 38 ? 15.581 2.434 -4.723 1.00 0.00 38 GLU B N 1
ATOM 1380 C CA . GLU B 1 38 ? 15.711 1.630 -5.974 1.00 0.00 38 GLU B CA 1
ATOM 1381 C C . GLU B 1 38 ? 17.163 1.615 -6.458 1.00 0.00 38 GLU B C 1
ATOM 1382 O O . GLU B 1 38 ? 17.711 0.578 -6.775 1.00 0.00 38 GLU B O 1
ATOM 1394 N N . ASP B 1 39 ? 17.791 2.756 -6.515 1.00 0.00 39 ASP B N 1
ATOM 1395 C CA . ASP B 1 39 ? 19.207 2.808 -6.976 1.00 0.00 39 ASP B CA 1
ATOM 1396 C C . ASP B 1 39 ? 20.118 2.152 -5.939 1.00 0.00 39 ASP B C 1
ATOM 1397 O O . ASP B 1 39 ? 21.143 1.587 -6.264 1.00 0.00 39 ASP B O 1
ATOM 1406 N N . ALA B 1 40 ? 19.751 2.229 -4.691 1.00 0.00 40 ALA B N 1
ATOM 1407 C CA . ALA B 1 40 ? 20.596 1.615 -3.624 1.00 0.00 40 ALA B CA 1
ATOM 1408 C C . ALA B 1 40 ? 20.613 0.089 -3.767 1.00 0.00 40 ALA B C 1
ATOM 1409 O O . ALA B 1 40 ? 21.651 -0.539 -3.695 1.00 0.00 40 ALA B O 1
ATOM 1416 N N . VAL B 1 41 ? 19.473 -0.509 -3.967 1.00 0.00 41 VAL B N 1
ATOM 1417 C CA . VAL B 1 41 ? 19.419 -1.992 -4.111 1.00 0.00 41 VAL B CA 1
ATOM 1418 C C . VAL B 1 41 ? 20.114 -2.431 -5.403 1.00 0.00 41 VAL B C 1
ATOM 1419 O O . VAL B 1 41 ? 20.735 -3.472 -5.459 1.00 0.00 41 VAL B O 1
ATOM 1432 N N . ARG B 1 42 ? 20.011 -1.649 -6.441 1.00 0.00 42 ARG B N 1
ATOM 1433 C CA . ARG B 1 42 ? 20.664 -2.025 -7.730 1.00 0.00 42 ARG B CA 1
ATOM 1434 C C . ARG B 1 42 ? 22.185 -2.106 -7.556 1.00 0.00 42 ARG B C 1
ATOM 1435 O O . ARG B 1 42 ? 22.830 -3.000 -8.068 1.00 0.00 42 ARG B O 1
ATOM 1456 N N . ALA B 1 43 ? 22.765 -1.176 -6.849 1.00 0.00 43 ALA B N 1
ATOM 1457 C CA . ALA B 1 43 ? 24.245 -1.195 -6.656 1.00 0.00 43 ALA B CA 1
ATOM 1458 C C . ALA B 1 43 ? 24.667 -2.400 -5.807 1.00 0.00 43 ALA B C 1
ATOM 1459 O O . ALA B 1 43 ? 25.673 -3.029 -6.065 1.00 0.00 43 ALA B O 1
ATOM 1466 N N . TYR B 1 44 ? 23.913 -2.721 -4.792 1.00 0.00 44 TYR B N 1
ATOM 1467 C CA . TYR B 1 44 ? 24.283 -3.879 -3.926 1.00 0.00 44 TYR B CA 1
ATOM 1468 C C . TYR B 1 44 ? 24.113 -5.198 -4.684 1.00 0.00 44 TYR B C 1
ATOM 1469 O O . TYR B 1 44 ? 24.987 -6.043 -4.684 1.00 0.00 44 TYR B O 1
ATOM 1487 N N . LEU B 1 45 ? 22.994 -5.385 -5.325 1.00 0.00 45 LEU B N 1
ATOM 1488 C CA . LEU B 1 45 ? 22.763 -6.652 -6.078 1.00 0.00 45 LEU B CA 1
ATOM 1489 C C . LEU B 1 45 ? 23.855 -6.860 -7.130 1.00 0.00 45 LEU B C 1
ATOM 1490 O O . LEU B 1 45 ? 24.313 -7.964 -7.351 1.00 0.00 45 LEU B O 1
ATOM 1506 N N . PHE B 1 46 ? 24.275 -5.812 -7.783 1.00 0.00 46 PHE B N 1
ATOM 1507 C CA . PHE B 1 46 ? 25.336 -5.960 -8.822 1.00 0.00 46 PHE B CA 1
ATOM 1508 C C . PHE B 1 46 ? 26.677 -6.308 -8.168 1.00 0.00 46 PHE B C 1
ATOM 1509 O O . PHE B 1 46 ? 27.387 -7.187 -8.615 1.00 0.00 46 PHE B O 1
ATOM 1526 N N . GLU B 1 47 ? 27.032 -5.625 -7.113 1.00 0.00 47 GLU B N 1
ATOM 1527 C CA . GLU B 1 47 ? 28.330 -5.919 -6.439 1.00 0.00 47 GLU B CA 1
ATOM 1528 C C . GLU B 1 47 ? 28.408 -7.401 -6.064 1.00 0.00 47 GLU B C 1
ATOM 1529 O O . GLU B 1 47 ? 29.368 -8.079 -6.371 1.00 0.00 47 GLU B O 1
ATOM 1541 N N . ARG B 1 48 ? 27.403 -7.911 -5.404 1.00 0.00 48 ARG B N 1
ATOM 1542 C CA . ARG B 1 48 ? 27.423 -9.350 -5.015 1.00 0.00 48 ARG B CA 1
ATOM 1543 C C . ARG B 1 48 ? 27.303 -10.231 -6.261 1.00 0.00 48 ARG B C 1
ATOM 1544 O O . ARG B 1 48 ? 27.619 -11.403 -6.237 1.00 0.00 48 ARG B O 1
ATOM 1565 N N . ALA B 1 49 ? 26.848 -9.673 -7.350 1.00 0.00 49 ALA B N 1
ATOM 1566 C CA . ALA B 1 49 ? 26.708 -10.476 -8.600 1.00 0.00 49 ALA B CA 1
ATOM 1567 C C . ALA B 1 49 ? 28.082 -10.938 -9.089 1.00 0.00 49 ALA B C 1
ATOM 1568 O O . ALA B 1 49 ? 28.286 -12.097 -9.389 1.00 0.00 49 ALA B O 1
ATOM 1575 N N . VAL B 1 50 ? 29.025 -10.041 -9.169 1.00 0.00 50 VAL B N 1
ATOM 1576 C CA . VAL B 1 50 ? 30.383 -10.435 -9.639 1.00 0.00 50 VAL B CA 1
ATOM 1577 C C . VAL B 1 50 ? 30.908 -11.601 -8.796 1.00 0.00 50 VAL B C 1
ATOM 1578 O O . VAL B 1 50 ? 31.492 -12.535 -9.307 1.00 0.00 50 VAL B O 1
ATOM 1591 N N . GLU B 1 51 ? 30.702 -11.551 -7.509 1.00 0.00 51 GLU B N 1
ATOM 1592 C CA . GLU B 1 51 ? 31.185 -12.657 -6.631 1.00 0.00 51 GLU B CA 1
ATOM 1593 C C . GLU B 1 51 ? 30.661 -12.461 -5.206 1.00 0.00 51 GLU B C 1
ATOM 1594 O O . GLU B 1 51 ? 29.863 -13.275 -4.773 1.00 0.00 51 GLU B O 1
ATOM 1607 N N . MET A 1 1 ? 8.325 -0.194 19.498 1.00 0.00 1 MET A N 2
ATOM 1608 C CA . MET A 1 1 ? 7.471 0.351 18.403 1.00 0.00 1 MET A CA 2
ATOM 1609 C C . MET A 1 1 ? 7.181 -0.739 17.367 1.00 0.00 1 MET A C 2
ATOM 1610 O O . MET A 1 1 ? 7.891 -1.719 17.267 1.00 0.00 1 MET A O 2
ATOM 1626 N N . ASN A 1 2 ? 6.134 -0.580 16.604 1.00 0.00 2 ASN A N 2
ATOM 1627 C CA . ASN A 1 2 ? 5.791 -1.613 15.584 1.00 0.00 2 ASN A CA 2
ATOM 1628 C C . ASN A 1 2 ? 6.285 -1.188 14.202 1.00 0.00 2 ASN A C 2
ATOM 1629 O O . ASN A 1 2 ? 6.802 -0.104 14.019 1.00 0.00 2 ASN A O 2
ATOM 1640 N N . THR A 1 3 ? 6.120 -2.036 13.224 1.00 0.00 3 THR A N 2
ATOM 1641 C CA . THR A 1 3 ? 6.567 -1.683 11.848 1.00 0.00 3 THR A CA 2
ATOM 1642 C C . THR A 1 3 ? 5.586 -0.686 11.228 1.00 0.00 3 THR A C 2
ATOM 1643 O O . THR A 1 3 ? 4.396 -0.741 11.468 1.00 0.00 3 THR A O 2
ATOM 1654 N N . VAL A 1 4 ? 6.074 0.224 10.434 1.00 0.00 4 VAL A N 2
ATOM 1655 C CA . VAL A 1 4 ? 5.167 1.225 9.801 1.00 0.00 4 VAL A CA 2
ATOM 1656 C C . VAL A 1 4 ? 4.810 0.785 8.381 1.00 0.00 4 VAL A C 2
ATOM 1657 O O . VAL A 1 4 ? 5.569 0.109 7.721 1.00 0.00 4 VAL A O 2
ATOM 1670 N N . ARG A 1 5 ? 3.656 1.168 7.913 1.00 0.00 5 ARG A N 2
ATOM 1671 C CA . ARG A 1 5 ? 3.237 0.772 6.536 1.00 0.00 5 ARG A CA 2
ATOM 1672 C C . ARG A 1 5 ? 3.827 1.735 5.500 1.00 0.00 5 ARG A C 2
ATOM 1673 O O . ARG A 1 5 ? 3.616 2.929 5.559 1.00 0.00 5 ARG A O 2
ATOM 1694 N N . TRP A 1 6 ? 4.566 1.224 4.548 1.00 0.00 6 TRP A N 2
ATOM 1695 C CA . TRP A 1 6 ? 5.160 2.128 3.518 1.00 0.00 6 TRP A CA 2
ATOM 1696 C C . TRP A 1 6 ? 4.860 1.622 2.103 1.00 0.00 6 TRP A C 2
ATOM 1697 O O . TRP A 1 6 ? 5.311 0.568 1.701 1.00 0.00 6 TRP A O 2
ATOM 1718 N N . ASN A 1 7 ? 4.093 2.364 1.349 1.00 0.00 7 ASN A N 2
ATOM 1719 C CA . ASN A 1 7 ? 3.752 1.927 -0.032 1.00 0.00 7 ASN A CA 2
ATOM 1720 C C . ASN A 1 7 ? 4.559 2.738 -1.037 1.00 0.00 7 ASN A C 2
ATOM 1721 O O . ASN A 1 7 ? 4.447 3.946 -1.110 1.00 0.00 7 ASN A O 2
ATOM 1732 N N . ILE A 1 8 ? 5.384 2.088 -1.799 1.00 0.00 8 ILE A N 2
ATOM 1733 C CA . ILE A 1 8 ? 6.212 2.831 -2.782 1.00 0.00 8 ILE A CA 2
ATOM 1734 C C . ILE A 1 8 ? 6.240 2.084 -4.119 1.00 0.00 8 ILE A C 2
ATOM 1735 O O . ILE A 1 8 ? 5.982 0.898 -4.182 1.00 0.00 8 ILE A O 2
ATOM 1751 N N . ALA A 1 9 ? 6.536 2.768 -5.190 1.00 0.00 9 ALA A N 2
ATOM 1752 C CA . ALA A 1 9 ? 6.561 2.090 -6.517 1.00 0.00 9 ALA A CA 2
ATOM 1753 C C . ALA A 1 9 ? 7.996 1.753 -6.935 1.00 0.00 9 ALA A C 2
ATOM 1754 O O . ALA A 1 9 ? 8.867 2.600 -6.946 1.00 0.00 9 ALA A O 2
ATOM 1761 N N . VAL A 1 10 ? 8.244 0.518 -7.283 1.00 0.00 10 VAL A N 2
ATOM 1762 C CA . VAL A 1 10 ? 9.616 0.116 -7.709 1.00 0.00 10 VAL A CA 2
ATOM 1763 C C . VAL A 1 10 ? 9.533 -0.775 -8.955 1.00 0.00 10 VAL A C 2
ATOM 1764 O O . VAL A 1 10 ? 8.483 -1.278 -9.293 1.00 0.00 10 VAL A O 2
ATOM 1777 N N . SER A 1 11 ? 10.625 -0.969 -9.644 1.00 0.00 11 SER A N 2
ATOM 1778 C CA . SER A 1 11 ? 10.590 -1.826 -10.870 1.00 0.00 11 SER A CA 2
ATOM 1779 C C . SER A 1 11 ? 10.564 -3.310 -10.486 1.00 0.00 11 SER A C 2
ATOM 1780 O O . SER A 1 11 ? 11.349 -3.757 -9.685 1.00 0.00 11 SER A O 2
ATOM 1788 N N . PRO A 1 12 ? 9.658 -4.030 -11.080 1.00 0.00 12 PRO A N 2
ATOM 1789 C CA . PRO A 1 12 ? 9.574 -5.477 -10.757 1.00 0.00 12 PRO A CA 2
ATOM 1790 C C . PRO A 1 12 ? 10.969 -6.121 -10.756 1.00 0.00 12 PRO A C 2
ATOM 1791 O O . PRO A 1 12 ? 11.155 -7.218 -10.266 1.00 0.00 12 PRO A O 2
ATOM 1802 N N . ASP A 1 13 ? 11.946 -5.453 -11.309 1.00 0.00 13 ASP A N 2
ATOM 1803 C CA . ASP A 1 13 ? 13.322 -6.025 -11.350 1.00 0.00 13 ASP A CA 2
ATOM 1804 C C . ASP A 1 13 ? 13.978 -5.961 -9.973 1.00 0.00 13 ASP A C 2
ATOM 1805 O O . ASP A 1 13 ? 14.830 -6.763 -9.643 1.00 0.00 13 ASP A O 2
ATOM 1814 N N . VAL A 1 14 ? 13.595 -5.013 -9.165 1.00 0.00 14 VAL A N 2
ATOM 1815 C CA . VAL A 1 14 ? 14.212 -4.909 -7.813 1.00 0.00 14 VAL A CA 2
ATOM 1816 C C . VAL A 1 14 ? 13.642 -5.975 -6.874 1.00 0.00 14 VAL A C 2
ATOM 1817 O O . VAL A 1 14 ? 14.330 -6.471 -6.008 1.00 0.00 14 VAL A O 2
ATOM 1830 N N . ASP A 1 15 ? 12.396 -6.334 -7.027 1.00 0.00 15 ASP A N 2
ATOM 1831 C CA . ASP A 1 15 ? 11.816 -7.370 -6.122 1.00 0.00 15 ASP A CA 2
ATOM 1832 C C . ASP A 1 15 ? 12.526 -8.710 -6.344 1.00 0.00 15 ASP A C 2
ATOM 1833 O O . ASP A 1 15 ? 12.949 -9.362 -5.410 1.00 0.00 15 ASP A O 2
ATOM 1842 N N . GLN A 1 16 ? 12.653 -9.126 -7.574 1.00 0.00 16 GLN A N 2
ATOM 1843 C CA . GLN A 1 16 ? 13.327 -10.425 -7.857 1.00 0.00 16 GLN A CA 2
ATOM 1844 C C . GLN A 1 16 ? 14.758 -10.413 -7.311 1.00 0.00 16 GLN A C 2
ATOM 1845 O O . GLN A 1 16 ? 15.240 -11.397 -6.786 1.00 0.00 16 GLN A O 2
ATOM 1859 N N . SER A 1 17 ? 15.442 -9.307 -7.430 1.00 0.00 17 SER A N 2
ATOM 1860 C CA . SER A 1 17 ? 16.841 -9.239 -6.917 1.00 0.00 17 SER A CA 2
ATOM 1861 C C . SER A 1 17 ? 16.846 -9.268 -5.386 1.00 0.00 17 SER A C 2
ATOM 1862 O O . SER A 1 17 ? 17.711 -9.856 -4.771 1.00 0.00 17 SER A O 2
ATOM 1870 N N . VAL A 1 18 ? 15.893 -8.628 -4.768 1.00 0.00 18 VAL A N 2
ATOM 1871 C CA . VAL A 1 18 ? 15.847 -8.607 -3.277 1.00 0.00 18 VAL A CA 2
ATOM 1872 C C . VAL A 1 18 ? 15.566 -10.009 -2.724 1.00 0.00 18 VAL A C 2
ATOM 1873 O O . VAL A 1 18 ? 16.207 -10.457 -1.794 1.00 0.00 18 VAL A O 2
ATOM 1886 N N . ARG A 1 19 ? 14.614 -10.706 -3.284 1.00 0.00 19 ARG A N 2
ATOM 1887 C CA . ARG A 1 19 ? 14.304 -12.076 -2.778 1.00 0.00 19 ARG A CA 2
ATOM 1888 C C . ARG A 1 19 ? 15.478 -13.018 -3.056 1.00 0.00 19 ARG A C 2
ATOM 1889 O O . ARG A 1 19 ? 15.895 -13.777 -2.204 1.00 0.00 19 ARG A O 2
ATOM 1910 N N . MET A 1 20 ? 16.011 -12.978 -4.244 1.00 0.00 20 MET A N 2
ATOM 1911 C CA . MET A 1 20 ? 17.155 -13.875 -4.574 1.00 0.00 20 MET A CA 2
ATOM 1912 C C . MET A 1 20 ? 18.341 -13.563 -3.659 1.00 0.00 20 MET A C 2
ATOM 1913 O O . MET A 1 20 ? 19.039 -14.447 -3.203 1.00 0.00 20 MET A O 2
ATOM 1927 N N . PHE A 1 21 ? 18.577 -12.309 -3.395 1.00 0.00 21 PHE A N 2
ATOM 1928 C CA . PHE A 1 21 ? 19.720 -11.922 -2.519 1.00 0.00 21 PHE A CA 2
ATOM 1929 C C . PHE A 1 21 ? 19.602 -12.590 -1.145 1.00 0.00 21 PHE A C 2
ATOM 1930 O O . PHE A 1 21 ? 20.538 -13.195 -0.661 1.00 0.00 21 PHE A O 2
ATOM 1947 N N . ILE A 1 22 ? 18.467 -12.486 -0.507 1.00 0.00 22 ILE A N 2
ATOM 1948 C CA . ILE A 1 22 ? 18.317 -13.120 0.835 1.00 0.00 22 ILE A CA 2
ATOM 1949 C C . ILE A 1 22 ? 18.480 -14.637 0.717 1.00 0.00 22 ILE A C 2
ATOM 1950 O O . ILE A 1 22 ? 19.048 -15.276 1.580 1.00 0.00 22 ILE A O 2
ATOM 1966 N N . ALA A 1 23 ? 18.000 -15.219 -0.349 1.00 0.00 23 ALA A N 2
ATOM 1967 C CA . ALA A 1 23 ? 18.149 -16.692 -0.517 1.00 0.00 23 ALA A CA 2
ATOM 1968 C C . ALA A 1 23 ? 19.635 -17.054 -0.491 1.00 0.00 23 ALA A C 2
ATOM 1969 O O . ALA A 1 23 ? 20.024 -18.107 -0.028 1.00 0.00 23 ALA A O 2
ATOM 1976 N N . ALA A 1 24 ? 20.465 -16.172 -0.976 1.00 0.00 24 ALA A N 2
ATOM 1977 C CA . ALA A 1 24 ? 21.930 -16.440 -0.971 1.00 0.00 24 ALA A CA 2
ATOM 1978 C C . ALA A 1 24 ? 22.475 -16.257 0.448 1.00 0.00 24 ALA A C 2
ATOM 1979 O O . ALA A 1 24 ? 23.397 -16.929 0.866 1.00 0.00 24 ALA A O 2
ATOM 1986 N N . GLN A 1 25 ? 21.902 -15.348 1.190 1.00 0.00 25 GLN A N 2
ATOM 1987 C CA . GLN A 1 25 ? 22.368 -15.111 2.586 1.00 0.00 25 GLN A CA 2
ATOM 1988 C C . GLN A 1 25 ? 21.525 -15.933 3.565 1.00 0.00 25 GLN A C 2
ATOM 1989 O O . GLN A 1 25 ? 21.486 -15.658 4.748 1.00 0.00 25 GLN A O 2
ATOM 2003 N N . GLY A 1 26 ? 20.846 -16.938 3.076 1.00 0.00 26 GLY A N 2
ATOM 2004 C CA . GLY A 1 26 ? 19.997 -17.783 3.967 1.00 0.00 26 GLY A CA 2
ATOM 2005 C C . GLY A 1 26 ? 20.635 -17.886 5.353 1.00 0.00 26 GLY A C 2
ATOM 2006 O O . GLY A 1 26 ? 21.670 -18.500 5.528 1.00 0.00 26 GLY A O 2
ATOM 2010 N N . GLY A 1 27 ? 20.027 -17.287 6.340 1.00 0.00 27 GLY A N 2
ATOM 2011 C CA . GLY A 1 27 ? 20.597 -17.348 7.716 1.00 0.00 27 GLY A CA 2
ATOM 2012 C C . GLY A 1 27 ? 19.905 -16.311 8.602 1.00 0.00 27 GLY A C 2
ATOM 2013 O O . GLY A 1 27 ? 19.744 -16.503 9.791 1.00 0.00 27 GLY A O 2
ATOM 2017 N N . GLY A 1 28 ? 19.495 -15.210 8.033 1.00 0.00 28 GLY A N 2
ATOM 2018 C CA . GLY A 1 28 ? 18.813 -14.161 8.843 1.00 0.00 28 GLY A CA 2
ATOM 2019 C C . GLY A 1 28 ? 17.556 -14.747 9.487 1.00 0.00 28 GLY A C 2
ATOM 2020 O O . GLY A 1 28 ? 16.958 -15.672 8.974 1.00 0.00 28 GLY A O 2
ATOM 2024 N N . ARG A 1 29 ? 17.149 -14.217 10.607 1.00 0.00 29 ARG A N 2
ATOM 2025 C CA . ARG A 1 29 ? 15.929 -14.745 11.284 1.00 0.00 29 ARG A CA 2
ATOM 2026 C C . ARG A 1 29 ? 14.676 -14.347 10.499 1.00 0.00 29 ARG A C 2
ATOM 2027 O O . ARG A 1 29 ? 14.671 -14.336 9.284 1.00 0.00 29 ARG A O 2
ATOM 2048 N N . LYS A 1 30 ? 13.614 -14.022 11.183 1.00 0.00 30 LYS A N 2
ATOM 2049 C CA . LYS A 1 30 ? 12.363 -13.625 10.475 1.00 0.00 30 LYS A CA 2
ATOM 2050 C C . LYS A 1 30 ? 12.635 -12.434 9.552 1.00 0.00 30 LYS A C 2
ATOM 2051 O O . LYS A 1 30 ? 13.762 -12.163 9.190 1.00 0.00 30 LYS A O 2
ATOM 2070 N N . GLY A 1 31 ? 11.611 -11.722 9.165 1.00 0.00 31 GLY A N 2
ATOM 2071 C CA . GLY A 1 31 ? 11.817 -10.554 8.264 1.00 0.00 31 GLY A CA 2
ATOM 2072 C C . GLY A 1 31 ? 12.436 -11.034 6.950 1.00 0.00 31 GLY A C 2
ATOM 2073 O O . GLY A 1 31 ? 13.465 -11.680 6.939 1.00 0.00 31 GLY A O 2
ATOM 2077 N N . ASP A 1 32 ? 11.819 -10.728 5.842 1.00 0.00 32 ASP A N 2
ATOM 2078 C CA . ASP A 1 32 ? 12.379 -11.176 4.534 1.00 0.00 32 ASP A CA 2
ATOM 2079 C C . ASP A 1 32 ? 12.738 -9.969 3.661 1.00 0.00 32 ASP A C 2
ATOM 2080 O O . ASP A 1 32 ? 13.862 -9.508 3.661 1.00 0.00 32 ASP A O 2
ATOM 2089 N N . LEU A 1 33 ? 11.798 -9.458 2.914 1.00 0.00 33 LEU A N 2
ATOM 2090 C CA . LEU A 1 33 ? 12.098 -8.289 2.038 1.00 0.00 33 LEU A CA 2
ATOM 2091 C C . LEU A 1 33 ? 12.347 -7.036 2.884 1.00 0.00 33 LEU A C 2
ATOM 2092 O O . LEU A 1 33 ? 13.326 -6.339 2.703 1.00 0.00 33 LEU A O 2
ATOM 2108 N N . SER A 1 34 ? 11.462 -6.735 3.793 1.00 0.00 34 SER A N 2
ATOM 2109 C CA . SER A 1 34 ? 11.639 -5.517 4.635 1.00 0.00 34 SER A CA 2
ATOM 2110 C C . SER A 1 34 ? 13.005 -5.525 5.331 1.00 0.00 34 SER A C 2
ATOM 2111 O O . SER A 1 34 ? 13.638 -4.499 5.478 1.00 0.00 34 SER A O 2
ATOM 2119 N N . ARG A 1 35 ? 13.463 -6.666 5.766 1.00 0.00 35 ARG A N 2
ATOM 2120 C CA . ARG A 1 35 ? 14.785 -6.717 6.458 1.00 0.00 35 ARG A CA 2
ATOM 2121 C C . ARG A 1 35 ? 15.926 -6.464 5.466 1.00 0.00 35 ARG A C 2
ATOM 2122 O O . ARG A 1 35 ? 16.899 -5.809 5.782 1.00 0.00 35 ARG A O 2
ATOM 2143 N N . PHE A 1 36 ? 15.822 -6.989 4.276 1.00 0.00 36 PHE A N 2
ATOM 2144 C CA . PHE A 1 36 ? 16.912 -6.790 3.276 1.00 0.00 36 PHE A CA 2
ATOM 2145 C C . PHE A 1 36 ? 17.187 -5.296 3.064 1.00 0.00 36 PHE A C 2
ATOM 2146 O O . PHE A 1 36 ? 18.317 -4.854 3.118 1.00 0.00 36 PHE A O 2
ATOM 2163 N N . ILE A 1 37 ? 16.171 -4.516 2.818 1.00 0.00 37 ILE A N 2
ATOM 2164 C CA . ILE A 1 37 ? 16.394 -3.056 2.600 1.00 0.00 37 ILE A CA 2
ATOM 2165 C C . ILE A 1 37 ? 16.733 -2.362 3.921 1.00 0.00 37 ILE A C 2
ATOM 2166 O O . ILE A 1 37 ? 17.540 -1.456 3.968 1.00 0.00 37 ILE A O 2
ATOM 2182 N N . GLU A 1 38 ? 16.111 -2.769 4.993 1.00 0.00 38 GLU A N 2
ATOM 2183 C CA . GLU A 1 38 ? 16.384 -2.120 6.308 1.00 0.00 38 GLU A CA 2
ATOM 2184 C C . GLU A 1 38 ? 17.872 -2.199 6.657 1.00 0.00 38 GLU A C 2
ATOM 2185 O O . GLU A 1 38 ? 18.483 -1.218 7.031 1.00 0.00 38 GLU A O 2
ATOM 2197 N N . ASP A 1 39 ? 18.464 -3.354 6.540 1.00 0.00 39 ASP A N 2
ATOM 2198 C CA . ASP A 1 39 ? 19.912 -3.484 6.867 1.00 0.00 39 ASP A CA 2
ATOM 2199 C C . ASP A 1 39 ? 20.752 -2.775 5.805 1.00 0.00 39 ASP A C 2
ATOM 2200 O O . ASP A 1 39 ? 21.820 -2.263 6.078 1.00 0.00 39 ASP A O 2
ATOM 2209 N N . ALA A 1 40 ? 20.280 -2.754 4.591 1.00 0.00 40 ALA A N 2
ATOM 2210 C CA . ALA A 1 40 ? 21.051 -2.094 3.496 1.00 0.00 40 ALA A CA 2
ATOM 2211 C C . ALA A 1 40 ? 21.174 -0.585 3.745 1.00 0.00 40 ALA A C 2
ATOM 2212 O O . ALA A 1 40 ? 22.236 -0.011 3.608 1.00 0.00 40 ALA A O 2
ATOM 2219 N N . VAL A 1 41 ? 20.099 0.061 4.100 1.00 0.00 41 VAL A N 2
ATOM 2220 C CA . VAL A 1 41 ? 20.155 1.531 4.347 1.00 0.00 41 VAL A CA 2
ATOM 2221 C C . VAL A 1 41 ? 20.936 1.836 5.630 1.00 0.00 41 VAL A C 2
ATOM 2222 O O . VAL A 1 41 ? 21.622 2.834 5.725 1.00 0.00 41 VAL A O 2
ATOM 2235 N N . ARG A 1 42 ? 20.835 0.991 6.618 1.00 0.00 42 ARG A N 2
ATOM 2236 C CA . ARG A 1 42 ? 21.570 1.241 7.892 1.00 0.00 42 ARG A CA 2
ATOM 2237 C C . ARG A 1 42 ? 23.077 1.344 7.637 1.00 0.00 42 ARG A C 2
ATOM 2238 O O . ARG A 1 42 ? 23.752 2.195 8.182 1.00 0.00 42 ARG A O 2
ATOM 2259 N N . ALA A 1 43 ? 23.611 0.480 6.819 1.00 0.00 43 ALA A N 2
ATOM 2260 C CA . ALA A 1 43 ? 25.076 0.524 6.537 1.00 0.00 43 ALA A CA 2
ATOM 2261 C C . ALA A 1 43 ? 25.444 1.807 5.784 1.00 0.00 43 ALA A C 2
ATOM 2262 O O . ALA A 1 43 ? 26.497 2.378 5.988 1.00 0.00 43 ALA A O 2
ATOM 2269 N N . TYR A 1 44 ? 24.589 2.262 4.909 1.00 0.00 44 TYR A N 2
ATOM 2270 C CA . TYR A 1 44 ? 24.897 3.503 4.141 1.00 0.00 44 TYR A CA 2
ATOM 2271 C C . TYR A 1 44 ? 24.857 4.728 5.058 1.00 0.00 44 TYR A C 2
ATOM 2272 O O . TYR A 1 44 ? 25.757 5.544 5.060 1.00 0.00 44 TYR A O 2
ATOM 2290 N N . LEU A 1 45 ? 23.815 4.869 5.832 1.00 0.00 45 LEU A N 2
ATOM 2291 C CA . LEU A 1 45 ? 23.714 6.047 6.741 1.00 0.00 45 LEU A CA 2
ATOM 2292 C C . LEU A 1 45 ? 24.851 6.035 7.768 1.00 0.00 45 LEU A C 2
ATOM 2293 O O . LEU A 1 45 ? 25.311 7.069 8.210 1.00 0.00 45 LEU A O 2
ATOM 2309 N N . PHE A 1 46 ? 25.303 4.874 8.157 1.00 0.00 46 PHE A N 2
ATOM 2310 C CA . PHE A 1 46 ? 26.403 4.801 9.161 1.00 0.00 46 PHE A CA 2
ATOM 2311 C C . PHE A 1 46 ? 27.709 5.341 8.567 1.00 0.00 46 PHE A C 2
ATOM 2312 O O . PHE A 1 46 ? 28.418 6.106 9.193 1.00 0.00 46 PHE A O 2
ATOM 2329 N N . GLU A 1 47 ? 28.036 4.946 7.369 1.00 0.00 47 GLU A N 2
ATOM 2330 C CA . GLU A 1 47 ? 29.302 5.430 6.743 1.00 0.00 47 GLU A CA 2
ATOM 2331 C C . GLU A 1 47 ? 29.280 6.953 6.580 1.00 0.00 47 GLU A C 2
ATOM 2332 O O . GLU A 1 47 ? 30.260 7.625 6.830 1.00 0.00 47 GLU A O 2
ATOM 2344 N N . ARG A 1 48 ? 28.176 7.503 6.154 1.00 0.00 48 ARG A N 2
ATOM 2345 C CA . ARG A 1 48 ? 28.108 8.982 5.971 1.00 0.00 48 ARG A CA 2
ATOM 2346 C C . ARG A 1 48 ? 28.066 9.690 7.330 1.00 0.00 48 ARG A C 2
ATOM 2347 O O . ARG A 1 48 ? 28.440 10.840 7.452 1.00 0.00 48 ARG A O 2
ATOM 2368 N N . ALA A 1 49 ? 27.613 9.015 8.349 1.00 0.00 49 ALA A N 2
ATOM 2369 C CA . ALA A 1 49 ? 27.548 9.653 9.696 1.00 0.00 49 ALA A CA 2
ATOM 2370 C C . ALA A 1 49 ? 28.950 10.050 10.169 1.00 0.00 49 ALA A C 2
ATOM 2371 O O . ALA A 1 49 ? 29.155 11.123 10.701 1.00 0.00 49 ALA A O 2
ATOM 2378 N N . VAL A 1 50 ? 29.917 9.194 9.982 1.00 0.00 50 VAL A N 2
ATOM 2379 C CA . VAL A 1 50 ? 31.301 9.530 10.425 1.00 0.00 50 VAL A CA 2
ATOM 2380 C C . VAL A 1 50 ? 31.884 10.640 9.541 1.00 0.00 50 VAL A C 2
ATOM 2381 O O . VAL A 1 50 ? 32.703 11.426 9.975 1.00 0.00 50 VAL A O 2
ATOM 2394 N N . GLU A 1 51 ? 31.464 10.711 8.305 1.00 0.00 51 GLU A N 2
ATOM 2395 C CA . GLU A 1 51 ? 31.991 11.770 7.396 1.00 0.00 51 GLU A CA 2
ATOM 2396 C C . GLU A 1 51 ? 31.347 11.655 6.012 1.00 0.00 51 GLU A C 2
ATOM 2397 O O . GLU A 1 51 ? 31.282 12.661 5.327 1.00 0.00 51 GLU A O 2
ATOM 2410 N N . MET B 1 1 ? 8.367 0.197 -19.517 1.00 0.00 1 MET B N 2
ATOM 2411 C CA . MET B 1 1 ? 7.505 -0.345 -18.428 1.00 0.00 1 MET B CA 2
ATOM 2412 C C . MET B 1 1 ? 7.213 0.745 -17.394 1.00 0.00 1 MET B C 2
ATOM 2413 O O . MET B 1 1 ? 7.923 1.726 -17.294 1.00 0.00 1 MET B O 2
ATOM 2429 N N . ASN B 1 2 ? 6.166 0.587 -16.631 1.00 0.00 2 ASN B N 2
ATOM 2430 C CA . ASN B 1 2 ? 5.821 1.620 -15.613 1.00 0.00 2 ASN B CA 2
ATOM 2431 C C . ASN B 1 2 ? 6.313 1.198 -14.229 1.00 0.00 2 ASN B C 2
ATOM 2432 O O . ASN B 1 2 ? 6.836 0.116 -14.046 1.00 0.00 2 ASN B O 2
ATOM 2443 N N . THR B 1 3 ? 6.137 2.042 -13.250 1.00 0.00 3 THR B N 2
ATOM 2444 C CA . THR B 1 3 ? 6.582 1.690 -11.874 1.00 0.00 3 THR B CA 2
ATOM 2445 C C . THR B 1 3 ? 5.601 0.692 -11.255 1.00 0.00 3 THR B C 2
ATOM 2446 O O . THR B 1 3 ? 4.411 0.745 -11.499 1.00 0.00 3 THR B O 2
ATOM 2457 N N . VAL B 1 4 ? 6.087 -0.217 -10.459 1.00 0.00 4 VAL B N 2
ATOM 2458 C CA . VAL B 1 4 ? 5.181 -1.218 -9.828 1.00 0.00 4 VAL B CA 2
ATOM 2459 C C . VAL B 1 4 ? 4.822 -0.778 -8.408 1.00 0.00 4 VAL B C 2
ATOM 2460 O O . VAL B 1 4 ? 5.578 -0.102 -7.746 1.00 0.00 4 VAL B O 2
ATOM 2473 N N . ARG B 1 5 ? 3.667 -1.161 -7.942 1.00 0.00 5 ARG B N 2
ATOM 2474 C CA . ARG B 1 5 ? 3.244 -0.767 -6.564 1.00 0.00 5 ARG B CA 2
ATOM 2475 C C . ARG B 1 5 ? 3.835 -1.729 -5.529 1.00 0.00 5 ARG B C 2
ATOM 2476 O O . ARG B 1 5 ? 3.625 -2.924 -5.589 1.00 0.00 5 ARG B O 2
ATOM 2497 N N . TRP B 1 6 ? 4.572 -1.219 -4.575 1.00 0.00 6 TRP B N 2
ATOM 2498 C CA . TRP B 1 6 ? 5.164 -2.123 -3.544 1.00 0.00 6 TRP B CA 2
ATOM 2499 C C . TRP B 1 6 ? 4.860 -1.619 -2.129 1.00 0.00 6 TRP B C 2
ATOM 2500 O O . TRP B 1 6 ? 5.310 -0.564 -1.725 1.00 0.00 6 TRP B O 2
ATOM 2521 N N . ASN B 1 7 ? 4.093 -2.361 -1.377 1.00 0.00 7 ASN B N 2
ATOM 2522 C CA . ASN B 1 7 ? 3.749 -1.926 0.004 1.00 0.00 7 ASN B CA 2
ATOM 2523 C C . ASN B 1 7 ? 4.555 -2.736 1.010 1.00 0.00 7 ASN B C 2
ATOM 2524 O O . ASN B 1 7 ? 4.444 -3.943 1.084 1.00 0.00 7 ASN B O 2
ATOM 2535 N N . ILE B 1 8 ? 5.379 -2.084 1.773 1.00 0.00 8 ILE B N 2
ATOM 2536 C CA . ILE B 1 8 ? 6.205 -2.827 2.758 1.00 0.00 8 ILE B CA 2
ATOM 2537 C C . ILE B 1 8 ? 6.230 -2.079 4.094 1.00 0.00 8 ILE B C 2
ATOM 2538 O O . ILE B 1 8 ? 5.970 -0.893 4.157 1.00 0.00 8 ILE B O 2
ATOM 2554 N N . ALA B 1 9 ? 6.527 -2.762 5.166 1.00 0.00 9 ALA B N 2
ATOM 2555 C CA . ALA B 1 9 ? 6.549 -2.082 6.493 1.00 0.00 9 ALA B CA 2
ATOM 2556 C C . ALA B 1 9 ? 7.984 -1.743 6.912 1.00 0.00 9 ALA B C 2
ATOM 2557 O O . ALA B 1 9 ? 8.855 -2.591 6.928 1.00 0.00 9 ALA B O 2
ATOM 2564 N N . VAL B 1 10 ? 8.231 -0.508 7.258 1.00 0.00 10 VAL B N 2
ATOM 2565 C CA . VAL B 1 10 ? 9.603 -0.103 7.684 1.00 0.00 10 VAL B CA 2
ATOM 2566 C C . VAL B 1 10 ? 9.518 0.781 8.933 1.00 0.00 10 VAL B C 2
ATOM 2567 O O . VAL B 1 10 ? 8.468 1.279 9.275 1.00 0.00 10 VAL B O 2
ATOM 2580 N N . SER B 1 11 ? 10.609 0.975 9.623 1.00 0.00 11 SER B N 2
ATOM 2581 C CA . SER B 1 11 ? 10.572 1.826 10.851 1.00 0.00 11 SER B CA 2
ATOM 2582 C C . SER B 1 11 ? 10.551 3.311 10.471 1.00 0.00 11 SER B C 2
ATOM 2583 O O . SER B 1 11 ? 11.349 3.761 9.684 1.00 0.00 11 SER B O 2
ATOM 2591 N N . PRO B 1 12 ? 9.634 4.029 11.052 1.00 0.00 12 PRO B N 2
ATOM 2592 C CA . PRO B 1 12 ? 9.551 5.477 10.732 1.00 0.00 12 PRO B CA 2
ATOM 2593 C C . PRO B 1 12 ? 10.945 6.122 10.736 1.00 0.00 12 PRO B C 2
ATOM 2594 O O . PRO B 1 12 ? 11.134 7.216 10.243 1.00 0.00 12 PRO B O 2
ATOM 2605 N N . ASP B 1 13 ? 11.922 5.457 11.293 1.00 0.00 13 ASP B N 2
ATOM 2606 C CA . ASP B 1 13 ? 13.297 6.028 11.337 1.00 0.00 13 ASP B CA 2
ATOM 2607 C C . ASP B 1 13 ? 13.954 5.962 9.960 1.00 0.00 13 ASP B C 2
ATOM 2608 O O . ASP B 1 13 ? 14.807 6.762 9.631 1.00 0.00 13 ASP B O 2
ATOM 2617 N N . VAL B 1 14 ? 13.569 5.013 9.153 1.00 0.00 14 VAL B N 2
ATOM 2618 C CA . VAL B 1 14 ? 14.185 4.905 7.802 1.00 0.00 14 VAL B CA 2
ATOM 2619 C C . VAL B 1 14 ? 13.620 5.973 6.862 1.00 0.00 14 VAL B C 2
ATOM 2620 O O . VAL B 1 14 ? 14.310 6.470 5.999 1.00 0.00 14 VAL B O 2
ATOM 2633 N N . ASP B 1 15 ? 12.373 6.334 7.012 1.00 0.00 15 ASP B N 2
ATOM 2634 C CA . ASP B 1 15 ? 11.797 7.372 6.107 1.00 0.00 15 ASP B CA 2
ATOM 2635 C C . ASP B 1 15 ? 12.507 8.711 6.332 1.00 0.00 15 ASP B C 2
ATOM 2636 O O . ASP B 1 15 ? 12.932 9.364 5.400 1.00 0.00 15 ASP B O 2
ATOM 2645 N N . GLN B 1 16 ? 12.632 9.125 7.563 1.00 0.00 16 GLN B N 2
ATOM 2646 C CA . GLN B 1 16 ? 13.308 10.423 7.850 1.00 0.00 16 GLN B CA 2
ATOM 2647 C C . GLN B 1 16 ? 14.739 10.413 7.307 1.00 0.00 16 GLN B C 2
ATOM 2648 O O . GLN B 1 16 ? 15.222 11.398 6.786 1.00 0.00 16 GLN B O 2
ATOM 2662 N N . SER B 1 17 ? 15.422 9.306 7.425 1.00 0.00 17 SER B N 2
ATOM 2663 C CA . SER B 1 17 ? 16.822 9.238 6.915 1.00 0.00 17 SER B CA 2
ATOM 2664 C C . SER B 1 17 ? 16.831 9.269 5.383 1.00 0.00 17 SER B C 2
ATOM 2665 O O . SER B 1 17 ? 17.697 9.858 4.771 1.00 0.00 17 SER B O 2
ATOM 2673 N N . VAL B 1 18 ? 15.881 8.627 4.763 1.00 0.00 18 VAL B N 2
ATOM 2674 C CA . VAL B 1 18 ? 15.838 8.608 3.272 1.00 0.00 18 VAL B CA 2
ATOM 2675 C C . VAL B 1 18 ? 15.557 10.011 2.720 1.00 0.00 18 VAL B C 2
ATOM 2676 O O . VAL B 1 18 ? 16.200 10.459 1.791 1.00 0.00 18 VAL B O 2
ATOM 2689 N N . ARG B 1 19 ? 14.603 10.707 3.277 1.00 0.00 19 ARG B N 2
ATOM 2690 C CA . ARG B 1 19 ? 14.292 12.076 2.771 1.00 0.00 19 ARG B CA 2
ATOM 2691 C C . ARG B 1 19 ? 15.465 13.020 3.052 1.00 0.00 19 ARG B C 2
ATOM 2692 O O . ARG B 1 19 ? 15.883 13.781 2.202 1.00 0.00 19 ARG B O 2
ATOM 2713 N N . MET B 1 20 ? 15.995 12.982 4.242 1.00 0.00 20 MET B N 2
ATOM 2714 C CA . MET B 1 20 ? 17.137 13.879 4.575 1.00 0.00 20 MET B CA 2
ATOM 2715 C C . MET B 1 20 ? 18.327 13.569 3.662 1.00 0.00 20 MET B C 2
ATOM 2716 O O . MET B 1 20 ? 19.024 14.453 3.209 1.00 0.00 20 MET B O 2
ATOM 2730 N N . PHE B 1 21 ? 18.564 12.313 3.400 1.00 0.00 21 PHE B N 2
ATOM 2731 C CA . PHE B 1 21 ? 19.708 11.927 2.526 1.00 0.00 21 PHE B CA 2
ATOM 2732 C C . PHE B 1 21 ? 19.595 12.594 1.151 1.00 0.00 21 PHE B C 2
ATOM 2733 O O . PHE B 1 21 ? 20.533 13.199 0.670 1.00 0.00 21 PHE B O 2
ATOM 2750 N N . ILE B 1 22 ? 18.462 12.490 0.511 1.00 0.00 22 ILE B N 2
ATOM 2751 C CA . ILE B 1 22 ? 18.315 13.122 -0.831 1.00 0.00 22 ILE B CA 2
ATOM 2752 C C . ILE B 1 22 ? 18.477 14.640 -0.713 1.00 0.00 22 ILE B C 2
ATOM 2753 O O . ILE B 1 22 ? 19.048 15.279 -1.575 1.00 0.00 22 ILE B O 2
ATOM 2769 N N . ALA B 1 23 ? 17.994 15.222 0.351 1.00 0.00 23 ALA B N 2
ATOM 2770 C CA . ALA B 1 23 ? 18.142 16.697 0.518 1.00 0.00 23 ALA B CA 2
ATOM 2771 C C . ALA B 1 23 ? 19.628 17.059 0.497 1.00 0.00 23 ALA B C 2
ATOM 2772 O O . ALA B 1 23 ? 20.019 18.113 0.035 1.00 0.00 23 ALA B O 2
ATOM 2779 N N . ALA B 1 24 ? 20.457 16.177 0.982 1.00 0.00 24 ALA B N 2
ATOM 2780 C CA . ALA B 1 24 ? 21.922 16.444 0.981 1.00 0.00 24 ALA B CA 2
ATOM 2781 C C . ALA B 1 24 ? 22.471 16.261 -0.436 1.00 0.00 24 ALA B C 2
ATOM 2782 O O . ALA B 1 24 ? 23.393 16.933 -0.851 1.00 0.00 24 ALA B O 2
ATOM 2789 N N . GLN B 1 25 ? 21.899 15.353 -1.180 1.00 0.00 25 GLN B N 2
ATOM 2790 C CA . GLN B 1 25 ? 22.370 15.115 -2.575 1.00 0.00 25 GLN B CA 2
ATOM 2791 C C . GLN B 1 25 ? 21.530 15.938 -3.556 1.00 0.00 25 GLN B C 2
ATOM 2792 O O . GLN B 1 25 ? 21.495 15.663 -4.739 1.00 0.00 25 GLN B O 2
ATOM 2806 N N . GLY B 1 26 ? 20.848 16.940 -3.068 1.00 0.00 26 GLY B N 2
ATOM 2807 C CA . GLY B 1 26 ? 20.000 17.785 -3.961 1.00 0.00 26 GLY B CA 2
ATOM 2808 C C . GLY B 1 26 ? 20.643 17.888 -5.346 1.00 0.00 26 GLY B C 2
ATOM 2809 O O . GLY B 1 26 ? 21.677 18.502 -5.517 1.00 0.00 26 GLY B O 2
ATOM 2813 N N . GLY B 1 27 ? 20.038 17.289 -6.335 1.00 0.00 27 GLY B N 2
ATOM 2814 C CA . GLY B 1 27 ? 20.612 17.350 -7.708 1.00 0.00 27 GLY B CA 2
ATOM 2815 C C . GLY B 1 27 ? 19.922 16.314 -8.597 1.00 0.00 27 GLY B C 2
ATOM 2816 O O . GLY B 1 27 ? 19.761 16.509 -9.786 1.00 0.00 27 GLY B O 2
ATOM 2820 N N . GLY B 1 28 ? 19.511 15.212 -8.031 1.00 0.00 28 GLY B N 2
ATOM 2821 C CA . GLY B 1 28 ? 18.831 14.164 -8.844 1.00 0.00 28 GLY B CA 2
ATOM 2822 C C . GLY B 1 28 ? 17.576 14.752 -9.491 1.00 0.00 28 GLY B C 2
ATOM 2823 O O . GLY B 1 28 ? 16.980 15.680 -8.982 1.00 0.00 28 GLY B O 2
ATOM 2827 N N . ARG B 1 29 ? 17.169 14.218 -10.611 1.00 0.00 29 ARG B N 2
ATOM 2828 C CA . ARG B 1 29 ? 15.950 14.746 -11.289 1.00 0.00 29 ARG B CA 2
ATOM 2829 C C . ARG B 1 29 ? 14.695 14.350 -10.507 1.00 0.00 29 ARG B C 2
ATOM 2830 O O . ARG B 1 29 ? 14.687 14.338 -9.292 1.00 0.00 29 ARG B O 2
ATOM 2851 N N . LYS B 1 30 ? 13.634 14.025 -11.194 1.00 0.00 30 LYS B N 2
ATOM 2852 C CA . LYS B 1 30 ? 12.382 13.630 -10.488 1.00 0.00 30 LYS B CA 2
ATOM 2853 C C . LYS B 1 30 ? 12.651 12.438 -9.564 1.00 0.00 30 LYS B C 2
ATOM 2854 O O . LYS B 1 30 ? 13.778 12.167 -9.200 1.00 0.00 30 LYS B O 2
ATOM 2873 N N . GLY B 1 31 ? 11.625 11.728 -9.180 1.00 0.00 31 GLY B N 2
ATOM 2874 C CA . GLY B 1 31 ? 11.829 10.560 -8.277 1.00 0.00 31 GLY B CA 2
ATOM 2875 C C . GLY B 1 31 ? 12.448 11.038 -6.963 1.00 0.00 31 GLY B C 2
ATOM 2876 O O . GLY B 1 31 ? 13.478 11.682 -6.950 1.00 0.00 31 GLY B O 2
ATOM 2880 N N . ASP B 1 32 ? 11.828 10.734 -5.856 1.00 0.00 32 ASP B N 2
ATOM 2881 C CA . ASP B 1 32 ? 12.386 11.181 -4.547 1.00 0.00 32 ASP B CA 2
ATOM 2882 C C . ASP B 1 32 ? 12.742 9.973 -3.674 1.00 0.00 32 ASP B C 2
ATOM 2883 O O . ASP B 1 32 ? 13.865 9.508 -3.672 1.00 0.00 32 ASP B O 2
ATOM 2892 N N . LEU B 1 33 ? 11.802 9.465 -2.925 1.00 0.00 33 LEU B N 2
ATOM 2893 C CA . LEU B 1 33 ? 12.099 8.295 -2.050 1.00 0.00 33 LEU B CA 2
ATOM 2894 C C . LEU B 1 33 ? 12.349 7.042 -2.895 1.00 0.00 33 LEU B C 2
ATOM 2895 O O . LEU B 1 33 ? 13.327 6.344 -2.712 1.00 0.00 33 LEU B O 2
ATOM 2911 N N . SER B 1 34 ? 11.465 6.740 -3.805 1.00 0.00 34 SER B N 2
ATOM 2912 C CA . SER B 1 34 ? 11.644 5.522 -4.648 1.00 0.00 34 SER B CA 2
ATOM 2913 C C . SER B 1 34 ? 13.010 5.529 -5.340 1.00 0.00 34 SER B C 2
ATOM 2914 O O . SER B 1 34 ? 13.642 4.503 -5.487 1.00 0.00 34 SER B O 2
ATOM 2922 N N . ARG B 1 35 ? 13.471 6.671 -5.775 1.00 0.00 35 ARG B N 2
ATOM 2923 C CA . ARG B 1 35 ? 14.793 6.723 -6.464 1.00 0.00 35 ARG B CA 2
ATOM 2924 C C . ARG B 1 35 ? 15.931 6.468 -5.470 1.00 0.00 35 ARG B C 2
ATOM 2925 O O . ARG B 1 35 ? 16.906 5.814 -5.785 1.00 0.00 35 ARG B O 2
ATOM 2946 N N . PHE B 1 36 ? 15.826 6.991 -4.279 1.00 0.00 36 PHE B N 2
ATOM 2947 C CA . PHE B 1 36 ? 16.913 6.791 -3.278 1.00 0.00 36 PHE B CA 2
ATOM 2948 C C . PHE B 1 36 ? 17.188 5.298 -3.067 1.00 0.00 36 PHE B C 2
ATOM 2949 O O . PHE B 1 36 ? 18.319 4.854 -3.119 1.00 0.00 36 PHE B O 2
ATOM 2966 N N . ILE B 1 37 ? 16.170 4.517 -2.826 1.00 0.00 37 ILE B N 2
ATOM 2967 C CA . ILE B 1 37 ? 16.393 3.058 -2.607 1.00 0.00 37 ILE B CA 2
ATOM 2968 C C . ILE B 1 37 ? 16.734 2.365 -3.930 1.00 0.00 37 ILE B C 2
ATOM 2969 O O . ILE B 1 37 ? 17.540 1.458 -3.976 1.00 0.00 37 ILE B O 2
ATOM 2985 N N . GLU B 1 38 ? 16.115 2.774 -5.001 1.00 0.00 38 GLU B N 2
ATOM 2986 C CA . GLU B 1 38 ? 16.390 2.125 -6.317 1.00 0.00 38 GLU B CA 2
ATOM 2987 C C . GLU B 1 38 ? 17.878 2.204 -6.663 1.00 0.00 38 GLU B C 2
ATOM 2988 O O . GLU B 1 38 ? 18.488 1.223 -7.037 1.00 0.00 38 GLU B O 2
ATOM 3000 N N . ASP B 1 39 ? 18.469 3.358 -6.545 1.00 0.00 39 ASP B N 2
ATOM 3001 C CA . ASP B 1 39 ? 19.916 3.488 -6.869 1.00 0.00 39 ASP B CA 2
ATOM 3002 C C . ASP B 1 39 ? 20.755 2.778 -5.806 1.00 0.00 39 ASP B C 2
ATOM 3003 O O . ASP B 1 39 ? 21.822 2.265 -6.079 1.00 0.00 39 ASP B O 2
ATOM 3012 N N . ALA B 1 40 ? 20.281 2.760 -4.592 1.00 0.00 40 ALA B N 2
ATOM 3013 C CA . ALA B 1 40 ? 21.052 2.097 -3.496 1.00 0.00 40 ALA B CA 2
ATOM 3014 C C . ALA B 1 40 ? 21.176 0.590 -3.745 1.00 0.00 40 ALA B C 2
ATOM 3015 O O . ALA B 1 40 ? 22.236 0.014 -3.605 1.00 0.00 40 ALA B O 2
ATOM 3022 N N . VAL B 1 41 ? 20.100 -0.055 -4.104 1.00 0.00 41 VAL B N 2
ATOM 3023 C CA . VAL B 1 41 ? 20.157 -1.527 -4.349 1.00 0.00 41 VAL B CA 2
ATOM 3024 C C . VAL B 1 41 ? 20.942 -1.832 -5.629 1.00 0.00 41 VAL B C 2
ATOM 3025 O O . VAL B 1 41 ? 21.630 -2.828 -5.722 1.00 0.00 41 VAL B O 2
ATOM 3038 N N . ARG B 1 42 ? 20.840 -0.988 -6.619 1.00 0.00 42 ARG B N 2
ATOM 3039 C CA . ARG B 1 42 ? 21.578 -1.238 -7.893 1.00 0.00 42 ARG B CA 2
ATOM 3040 C C . ARG B 1 42 ? 23.085 -1.343 -7.632 1.00 0.00 42 ARG B C 2
ATOM 3041 O O . ARG B 1 42 ? 23.760 -2.193 -8.176 1.00 0.00 42 ARG B O 2
ATOM 3062 N N . ALA B 1 43 ? 23.619 -0.480 -6.811 1.00 0.00 43 ALA B N 2
ATOM 3063 C CA . ALA B 1 43 ? 25.082 -0.526 -6.526 1.00 0.00 43 ALA B CA 2
ATOM 3064 C C . ALA B 1 43 ? 25.447 -1.811 -5.775 1.00 0.00 43 ALA B C 2
ATOM 3065 O O . ALA B 1 43 ? 26.495 -2.389 -5.989 1.00 0.00 43 ALA B O 2
ATOM 3072 N N . TYR B 1 44 ? 24.596 -2.260 -4.893 1.00 0.00 44 TYR B N 2
ATOM 3073 C CA . TYR B 1 44 ? 24.902 -3.503 -4.126 1.00 0.00 44 TYR B CA 2
ATOM 3074 C C . TYR B 1 44 ? 24.862 -4.729 -5.045 1.00 0.00 44 TYR B C 2
ATOM 3075 O O . TYR B 1 44 ? 25.761 -5.546 -5.045 1.00 0.00 44 TYR B O 2
ATOM 3093 N N . LEU B 1 45 ? 23.822 -4.867 -5.822 1.00 0.00 45 LEU B N 2
ATOM 3094 C CA . LEU B 1 45 ? 23.722 -6.045 -6.733 1.00 0.00 45 LEU B CA 2
ATOM 3095 C C . LEU B 1 45 ? 24.862 -6.033 -7.757 1.00 0.00 45 LEU B C 2
ATOM 3096 O O . LEU B 1 45 ? 25.330 -7.066 -8.190 1.00 0.00 45 LEU B O 2
ATOM 3112 N N . PHE B 1 46 ? 25.306 -4.871 -8.152 1.00 0.00 46 PHE B N 2
ATOM 3113 C CA . PHE B 1 46 ? 26.412 -4.795 -9.153 1.00 0.00 46 PHE B CA 2
ATOM 3114 C C . PHE B 1 46 ? 27.715 -5.331 -8.554 1.00 0.00 46 PHE B C 2
ATOM 3115 O O . PHE B 1 46 ? 28.433 -6.084 -9.181 1.00 0.00 46 PHE B O 2
ATOM 3132 N N . GLU B 1 47 ? 28.035 -4.943 -7.352 1.00 0.00 47 GLU B N 2
ATOM 3133 C CA . GLU B 1 47 ? 29.299 -5.424 -6.726 1.00 0.00 47 GLU B CA 2
ATOM 3134 C C . GLU B 1 47 ? 29.279 -6.947 -6.561 1.00 0.00 47 GLU B C 2
ATOM 3135 O O . GLU B 1 47 ? 30.260 -7.619 -6.812 1.00 0.00 47 GLU B O 2
ATOM 3147 N N . ARG B 1 48 ? 28.175 -7.499 -6.139 1.00 0.00 48 ARG B N 2
ATOM 3148 C CA . ARG B 1 48 ? 28.105 -8.977 -5.956 1.00 0.00 48 ARG B CA 2
ATOM 3149 C C . ARG B 1 48 ? 28.069 -9.687 -7.312 1.00 0.00 48 ARG B C 2
ATOM 3150 O O . ARG B 1 48 ? 28.442 -10.837 -7.432 1.00 0.00 48 ARG B O 2
ATOM 3171 N N . ALA B 1 49 ? 27.623 -9.014 -8.335 1.00 0.00 49 ALA B N 2
ATOM 3172 C CA . ALA B 1 49 ? 27.564 -9.658 -9.679 1.00 0.00 49 ALA B CA 2
ATOM 3173 C C . ALA B 1 49 ? 28.970 -10.048 -10.144 1.00 0.00 49 ALA B C 2
ATOM 3174 O O . ALA B 1 49 ? 29.181 -11.119 -10.675 1.00 0.00 49 ALA B O 2
ATOM 3181 N N . VAL B 1 50 ? 29.932 -9.187 -9.952 1.00 0.00 50 VAL B N 2
ATOM 3182 C CA . VAL B 1 50 ? 31.320 -9.513 -10.390 1.00 0.00 50 VAL B CA 2
ATOM 3183 C C . VAL B 1 50 ? 31.907 -10.623 -9.511 1.00 0.00 50 VAL B C 2
ATOM 3184 O O . VAL B 1 50 ? 32.744 -11.391 -9.944 1.00 0.00 50 VAL B O 2
ATOM 3197 N N . GLU B 1 51 ? 31.473 -10.714 -8.283 1.00 0.00 51 GLU B N 2
ATOM 3198 C CA . GLU B 1 51 ? 32.000 -11.774 -7.376 1.00 0.00 51 GLU B CA 2
ATOM 3199 C C . GLU B 1 51 ? 31.341 -11.665 -5.998 1.00 0.00 51 GLU B C 2
ATOM 3200 O O . GLU B 1 51 ? 31.283 -12.670 -5.310 1.00 0.00 51 GLU B O 2
ATOM 3213 N N . MET A 1 1 ? 7.768 0.670 20.615 1.00 0.00 1 MET A N 3
ATOM 3214 C CA . MET A 1 1 ? 8.118 1.060 19.220 1.00 0.00 1 MET A CA 3
ATOM 3215 C C . MET A 1 1 ? 6.971 0.711 18.267 1.00 0.00 1 MET A C 3
ATOM 3216 O O . MET A 1 1 ? 6.151 -0.139 18.552 1.00 0.00 1 MET A O 3
ATOM 3232 N N . ASN A 1 2 ? 6.907 1.362 17.138 1.00 0.00 2 ASN A N 3
ATOM 3233 C CA . ASN A 1 2 ? 5.812 1.068 16.169 1.00 0.00 2 ASN A CA 3
ATOM 3234 C C . ASN A 1 2 ? 6.354 1.093 14.737 1.00 0.00 2 ASN A C 3
ATOM 3235 O O . ASN A 1 2 ? 7.115 1.965 14.366 1.00 0.00 2 ASN A O 3
ATOM 3246 N N . THR A 1 3 ? 5.968 0.143 13.930 1.00 0.00 3 THR A N 3
ATOM 3247 C CA . THR A 1 3 ? 6.462 0.112 12.524 1.00 0.00 3 THR A CA 3
ATOM 3248 C C . THR A 1 3 ? 5.596 1.011 11.637 1.00 0.00 3 THR A C 3
ATOM 3249 O O . THR A 1 3 ? 4.420 1.196 11.881 1.00 0.00 3 THR A O 3
ATOM 3260 N N . VAL A 1 4 ? 6.170 1.567 10.606 1.00 0.00 4 VAL A N 3
ATOM 3261 C CA . VAL A 1 4 ? 5.383 2.450 9.697 1.00 0.00 4 VAL A CA 3
ATOM 3262 C C . VAL A 1 4 ? 5.055 1.707 8.400 1.00 0.00 4 VAL A C 3
ATOM 3263 O O . VAL A 1 4 ? 5.804 0.863 7.950 1.00 0.00 4 VAL A O 3
ATOM 3276 N N . ARG A 1 5 ? 3.949 2.025 7.790 1.00 0.00 5 ARG A N 3
ATOM 3277 C CA . ARG A 1 5 ? 3.584 1.350 6.514 1.00 0.00 5 ARG A CA 3
ATOM 3278 C C . ARG A 1 5 ? 4.197 2.117 5.341 1.00 0.00 5 ARG A C 3
ATOM 3279 O O . ARG A 1 5 ? 3.802 3.227 5.044 1.00 0.00 5 ARG A O 3
ATOM 3300 N N . TRP A 1 6 ? 5.167 1.547 4.680 1.00 0.00 6 TRP A N 3
ATOM 3301 C CA . TRP A 1 6 ? 5.800 2.272 3.542 1.00 0.00 6 TRP A CA 3
ATOM 3302 C C . TRP A 1 6 ? 5.137 1.889 2.215 1.00 0.00 6 TRP A C 3
ATOM 3303 O O . TRP A 1 6 ? 4.710 0.763 2.005 1.00 0.00 6 TRP A O 3
ATOM 3324 N N . ASN A 1 7 ? 5.120 2.823 1.303 1.00 0.00 7 ASN A N 3
ATOM 3325 C CA . ASN A 1 7 ? 4.553 2.562 -0.050 1.00 0.00 7 ASN A CA 3
ATOM 3326 C C . ASN A 1 7 ? 5.566 2.961 -1.121 1.00 0.00 7 ASN A C 3
ATOM 3327 O O . ASN A 1 7 ? 5.890 4.123 -1.263 1.00 0.00 7 ASN A O 3
ATOM 3338 N N . ILE A 1 8 ? 6.079 2.032 -1.875 1.00 0.00 8 ILE A N 3
ATOM 3339 C CA . ILE A 1 8 ? 7.072 2.430 -2.915 1.00 0.00 8 ILE A CA 3
ATOM 3340 C C . ILE A 1 8 ? 6.869 1.628 -4.199 1.00 0.00 8 ILE A C 3
ATOM 3341 O O . ILE A 1 8 ? 6.466 0.486 -4.168 1.00 0.00 8 ILE A O 3
ATOM 3357 N N . ALA A 1 9 ? 7.135 2.222 -5.331 1.00 0.00 9 ALA A N 3
ATOM 3358 C CA . ALA A 1 9 ? 6.952 1.491 -6.618 1.00 0.00 9 ALA A CA 3
ATOM 3359 C C . ALA A 1 9 ? 8.315 1.151 -7.230 1.00 0.00 9 ALA A C 3
ATOM 3360 O O . ALA A 1 9 ? 9.194 1.985 -7.315 1.00 0.00 9 ALA A O 3
ATOM 3367 N N . VAL A 1 10 ? 8.493 -0.068 -7.657 1.00 0.00 10 VAL A N 3
ATOM 3368 C CA . VAL A 1 10 ? 9.795 -0.465 -8.267 1.00 0.00 10 VAL A CA 3
ATOM 3369 C C . VAL A 1 10 ? 9.555 -1.411 -9.446 1.00 0.00 10 VAL A C 3
ATOM 3370 O O . VAL A 1 10 ? 8.486 -1.963 -9.599 1.00 0.00 10 VAL A O 3
ATOM 3383 N N . SER A 1 11 ? 10.538 -1.608 -10.278 1.00 0.00 11 SER A N 3
ATOM 3384 C CA . SER A 1 11 ? 10.354 -2.530 -11.435 1.00 0.00 11 SER A CA 3
ATOM 3385 C C . SER A 1 11 ? 10.376 -3.980 -10.942 1.00 0.00 11 SER A C 3
ATOM 3386 O O . SER A 1 11 ? 11.054 -4.298 -9.993 1.00 0.00 11 SER A O 3
ATOM 3394 N N . PRO A 1 12 ? 9.629 -4.817 -11.601 1.00 0.00 12 PRO A N 3
ATOM 3395 C CA . PRO A 1 12 ? 9.607 -6.240 -11.165 1.00 0.00 12 PRO A CA 3
ATOM 3396 C C . PRO A 1 12 ? 11.000 -6.868 -11.314 1.00 0.00 12 PRO A C 3
ATOM 3397 O O . PRO A 1 12 ? 11.234 -7.986 -10.900 1.00 0.00 12 PRO A O 3
ATOM 3408 N N . ASP A 1 13 ? 11.924 -6.157 -11.902 1.00 0.00 13 ASP A N 3
ATOM 3409 C CA . ASP A 1 13 ? 13.297 -6.708 -12.079 1.00 0.00 13 ASP A CA 3
ATOM 3410 C C . ASP A 1 13 ? 14.051 -6.705 -10.749 1.00 0.00 13 ASP A C 3
ATOM 3411 O O . ASP A 1 13 ? 14.891 -7.545 -10.497 1.00 0.00 13 ASP A O 3
ATOM 3420 N N . VAL A 1 14 ? 13.756 -5.761 -9.901 1.00 0.00 14 VAL A N 3
ATOM 3421 C CA . VAL A 1 14 ? 14.456 -5.699 -8.587 1.00 0.00 14 VAL A CA 3
ATOM 3422 C C . VAL A 1 14 ? 13.899 -6.753 -7.626 1.00 0.00 14 VAL A C 3
ATOM 3423 O O . VAL A 1 14 ? 14.602 -7.258 -6.775 1.00 0.00 14 VAL A O 3
ATOM 3436 N N . ASP A 1 15 ? 12.642 -7.087 -7.746 1.00 0.00 15 ASP A N 3
ATOM 3437 C CA . ASP A 1 15 ? 12.061 -8.106 -6.823 1.00 0.00 15 ASP A CA 3
ATOM 3438 C C . ASP A 1 15 ? 12.697 -9.475 -7.081 1.00 0.00 15 ASP A C 3
ATOM 3439 O O . ASP A 1 15 ? 13.124 -10.153 -6.166 1.00 0.00 15 ASP A O 3
ATOM 3448 N N . GLN A 1 16 ? 12.759 -9.888 -8.316 1.00 0.00 16 GLN A N 3
ATOM 3449 C CA . GLN A 1 16 ? 13.359 -11.217 -8.629 1.00 0.00 16 GLN A CA 3
ATOM 3450 C C . GLN A 1 16 ? 14.808 -11.279 -8.135 1.00 0.00 16 GLN A C 3
ATOM 3451 O O . GLN A 1 16 ? 15.282 -12.311 -7.705 1.00 0.00 16 GLN A O 3
ATOM 3465 N N . SER A 1 17 ? 15.515 -10.184 -8.195 1.00 0.00 17 SER A N 3
ATOM 3466 C CA . SER A 1 17 ? 16.932 -10.186 -7.730 1.00 0.00 17 SER A CA 3
ATOM 3467 C C . SER A 1 17 ? 16.992 -10.207 -6.199 1.00 0.00 17 SER A C 3
ATOM 3468 O O . SER A 1 17 ? 17.836 -10.852 -5.609 1.00 0.00 17 SER A O 3
ATOM 3476 N N . VAL A 1 18 ? 16.103 -9.504 -5.551 1.00 0.00 18 VAL A N 3
ATOM 3477 C CA . VAL A 1 18 ? 16.111 -9.481 -4.059 1.00 0.00 18 VAL A CA 3
ATOM 3478 C C . VAL A 1 18 ? 15.809 -10.877 -3.504 1.00 0.00 18 VAL A C 3
ATOM 3479 O O . VAL A 1 18 ? 16.449 -11.337 -2.580 1.00 0.00 18 VAL A O 3
ATOM 3492 N N . ARG A 1 19 ? 14.842 -11.555 -4.061 1.00 0.00 19 ARG A N 3
ATOM 3493 C CA . ARG A 1 19 ? 14.514 -12.920 -3.557 1.00 0.00 19 ARG A CA 3
ATOM 3494 C C . ARG A 1 19 ? 15.729 -13.836 -3.723 1.00 0.00 19 ARG A C 3
ATOM 3495 O O . ARG A 1 19 ? 16.093 -14.570 -2.829 1.00 0.00 19 ARG A O 3
ATOM 3516 N N . MET A 1 20 ? 16.351 -13.801 -4.866 1.00 0.00 20 MET A N 3
ATOM 3517 C CA . MET A 1 20 ? 17.537 -14.675 -5.091 1.00 0.00 20 MET A CA 3
ATOM 3518 C C . MET A 1 20 ? 18.631 -14.339 -4.074 1.00 0.00 20 MET A C 3
ATOM 3519 O O . MET A 1 20 ? 19.332 -15.208 -3.592 1.00 0.00 20 MET A O 3
ATOM 3533 N N . PHE A 1 21 ? 18.783 -13.087 -3.745 1.00 0.00 21 PHE A N 3
ATOM 3534 C CA . PHE A 1 21 ? 19.832 -12.693 -2.761 1.00 0.00 21 PHE A CA 3
ATOM 3535 C C . PHE A 1 21 ? 19.588 -13.370 -1.406 1.00 0.00 21 PHE A C 3
ATOM 3536 O O . PHE A 1 21 ? 20.507 -13.844 -0.768 1.00 0.00 21 PHE A O 3
ATOM 3553 N N . ILE A 1 22 ? 18.362 -13.418 -0.956 1.00 0.00 22 ILE A N 3
ATOM 3554 C CA . ILE A 1 22 ? 18.088 -14.064 0.365 1.00 0.00 22 ILE A CA 3
ATOM 3555 C C . ILE A 1 22 ? 18.486 -15.541 0.313 1.00 0.00 22 ILE A C 3
ATOM 3556 O O . ILE A 1 22 ? 19.010 -16.085 1.264 1.00 0.00 22 ILE A O 3
ATOM 3572 N N . ALA A 1 23 ? 18.248 -16.193 -0.793 1.00 0.00 23 ALA A N 3
ATOM 3573 C CA . ALA A 1 23 ? 18.626 -17.630 -0.898 1.00 0.00 23 ALA A CA 3
ATOM 3574 C C . ALA A 1 23 ? 20.121 -17.783 -0.617 1.00 0.00 23 ALA A C 3
ATOM 3575 O O . ALA A 1 23 ? 20.571 -18.792 -0.113 1.00 0.00 23 ALA A O 3
ATOM 3582 N N . ALA A 1 24 ? 20.890 -16.776 -0.929 1.00 0.00 24 ALA A N 3
ATOM 3583 C CA . ALA A 1 24 ? 22.355 -16.846 -0.671 1.00 0.00 24 ALA A CA 3
ATOM 3584 C C . ALA A 1 24 ? 22.624 -16.657 0.823 1.00 0.00 24 ALA A C 3
ATOM 3585 O O . ALA A 1 24 ? 23.549 -17.220 1.375 1.00 0.00 24 ALA A O 3
ATOM 3592 N N . GLN A 1 25 ? 21.815 -15.872 1.482 1.00 0.00 25 GLN A N 3
ATOM 3593 C CA . GLN A 1 25 ? 22.015 -15.647 2.942 1.00 0.00 25 GLN A CA 3
ATOM 3594 C C . GLN A 1 25 ? 21.062 -16.536 3.746 1.00 0.00 25 GLN A C 3
ATOM 3595 O O . GLN A 1 25 ? 21.093 -16.553 4.960 1.00 0.00 25 GLN A O 3
ATOM 3609 N N . GLY A 1 26 ? 20.220 -17.276 3.070 1.00 0.00 26 GLY A N 3
ATOM 3610 C CA . GLY A 1 26 ? 19.257 -18.173 3.777 1.00 0.00 26 GLY A CA 3
ATOM 3611 C C . GLY A 1 26 ? 18.904 -17.593 5.149 1.00 0.00 26 GLY A C 3
ATOM 3612 O O . GLY A 1 26 ? 18.998 -18.264 6.157 1.00 0.00 26 GLY A O 3
ATOM 3616 N N . GLY A 1 27 ? 18.501 -16.353 5.197 1.00 0.00 27 GLY A N 3
ATOM 3617 C CA . GLY A 1 27 ? 18.145 -15.736 6.507 1.00 0.00 27 GLY A CA 3
ATOM 3618 C C . GLY A 1 27 ? 16.949 -16.475 7.111 1.00 0.00 27 GLY A C 3
ATOM 3619 O O . GLY A 1 27 ? 16.378 -17.357 6.500 1.00 0.00 27 GLY A O 3
ATOM 3623 N N . GLY A 1 28 ? 16.563 -16.121 8.307 1.00 0.00 28 GLY A N 3
ATOM 3624 C CA . GLY A 1 28 ? 15.403 -16.802 8.949 1.00 0.00 28 GLY A CA 3
ATOM 3625 C C . GLY A 1 28 ? 14.101 -16.272 8.346 1.00 0.00 28 GLY A C 3
ATOM 3626 O O . GLY A 1 28 ? 14.066 -15.818 7.219 1.00 0.00 28 GLY A O 3
ATOM 3630 N N . ARG A 1 29 ? 13.029 -16.323 9.089 1.00 0.00 29 ARG A N 3
ATOM 3631 C CA . ARG A 1 29 ? 11.730 -15.820 8.557 1.00 0.00 29 ARG A CA 3
ATOM 3632 C C . ARG A 1 29 ? 11.338 -14.518 9.262 1.00 0.00 29 ARG A C 3
ATOM 3633 O O . ARG A 1 29 ? 10.383 -13.864 8.891 1.00 0.00 29 ARG A O 3
ATOM 3654 N N . LYS A 1 30 ? 12.067 -14.138 10.275 1.00 0.00 30 LYS A N 3
ATOM 3655 C CA . LYS A 1 30 ? 11.735 -12.881 11.003 1.00 0.00 30 LYS A CA 3
ATOM 3656 C C . LYS A 1 30 ? 11.732 -11.694 10.035 1.00 0.00 30 LYS A C 3
ATOM 3657 O O . LYS A 1 30 ? 10.734 -11.392 9.412 1.00 0.00 30 LYS A O 3
ATOM 3676 N N . GLY A 1 31 ? 12.840 -11.018 9.905 1.00 0.00 31 GLY A N 3
ATOM 3677 C CA . GLY A 1 31 ? 12.897 -9.854 8.978 1.00 0.00 31 GLY A CA 3
ATOM 3678 C C . GLY A 1 31 ? 12.593 -10.319 7.553 1.00 0.00 31 GLY A C 3
ATOM 3679 O O . GLY A 1 31 ? 13.168 -11.270 7.065 1.00 0.00 31 GLY A O 3
ATOM 3683 N N . ASP A 1 32 ? 11.691 -9.656 6.882 1.00 0.00 32 ASP A N 3
ATOM 3684 C CA . ASP A 1 32 ? 11.351 -10.063 5.489 1.00 0.00 32 ASP A CA 3
ATOM 3685 C C . ASP A 1 32 ? 11.950 -9.073 4.485 1.00 0.00 32 ASP A C 3
ATOM 3686 O O . ASP A 1 32 ? 13.071 -8.626 4.634 1.00 0.00 32 ASP A O 3
ATOM 3695 N N . LEU A 1 33 ? 11.215 -8.727 3.464 1.00 0.00 33 LEU A N 3
ATOM 3696 C CA . LEU A 1 33 ? 11.744 -7.769 2.452 1.00 0.00 33 LEU A CA 3
ATOM 3697 C C . LEU A 1 33 ? 12.000 -6.402 3.094 1.00 0.00 33 LEU A C 3
ATOM 3698 O O . LEU A 1 33 ? 13.021 -5.781 2.873 1.00 0.00 33 LEU A O 3
ATOM 3714 N N . SER A 1 34 ? 11.076 -5.926 3.883 1.00 0.00 34 SER A N 3
ATOM 3715 C CA . SER A 1 34 ? 11.259 -4.596 4.534 1.00 0.00 34 SER A CA 3
ATOM 3716 C C . SER A 1 34 ? 12.530 -4.580 5.388 1.00 0.00 34 SER A C 3
ATOM 3717 O O . SER A 1 34 ? 13.196 -3.569 5.502 1.00 0.00 34 SER A O 3
ATOM 3725 N N . ARG A 1 35 ? 12.872 -5.685 5.992 1.00 0.00 35 ARG A N 3
ATOM 3726 C CA . ARG A 1 35 ? 14.100 -5.723 6.840 1.00 0.00 35 ARG A CA 3
ATOM 3727 C C . ARG A 1 35 ? 15.361 -5.640 5.971 1.00 0.00 35 ARG A C 3
ATOM 3728 O O . ARG A 1 35 ? 16.319 -4.975 6.312 1.00 0.00 35 ARG A O 3
ATOM 3749 N N . PHE A 1 36 ? 15.373 -6.319 4.857 1.00 0.00 36 PHE A N 3
ATOM 3750 C CA . PHE A 1 36 ? 16.579 -6.290 3.977 1.00 0.00 36 PHE A CA 3
ATOM 3751 C C . PHE A 1 36 ? 16.935 -4.848 3.600 1.00 0.00 36 PHE A C 3
ATOM 3752 O O . PHE A 1 36 ? 18.076 -4.441 3.685 1.00 0.00 36 PHE A O 3
ATOM 3769 N N . ILE A 1 37 ? 15.974 -4.074 3.178 1.00 0.00 37 ILE A N 3
ATOM 3770 C CA . ILE A 1 37 ? 16.271 -2.665 2.792 1.00 0.00 37 ILE A CA 3
ATOM 3771 C C . ILE A 1 37 ? 16.537 -1.814 4.038 1.00 0.00 37 ILE A C 3
ATOM 3772 O O . ILE A 1 37 ? 17.374 -0.934 4.032 1.00 0.00 37 ILE A O 3
ATOM 3788 N N . GLU A 1 38 ? 15.821 -2.060 5.099 1.00 0.00 38 GLU A N 3
ATOM 3789 C CA . GLU A 1 38 ? 16.021 -1.255 6.341 1.00 0.00 38 GLU A CA 3
ATOM 3790 C C . GLU A 1 38 ? 17.470 -1.344 6.826 1.00 0.00 38 GLU A C 3
ATOM 3791 O O . GLU A 1 38 ? 18.094 -0.346 7.130 1.00 0.00 38 GLU A O 3
ATOM 3803 N N . ASP A 1 39 ? 18.009 -2.528 6.906 1.00 0.00 39 ASP A N 3
ATOM 3804 C CA . ASP A 1 39 ? 19.415 -2.677 7.377 1.00 0.00 39 ASP A CA 3
ATOM 3805 C C . ASP A 1 39 ? 20.377 -2.079 6.352 1.00 0.00 39 ASP A C 3
ATOM 3806 O O . ASP A 1 39 ? 21.429 -1.574 6.690 1.00 0.00 39 ASP A O 3
ATOM 3815 N N . ALA A 1 40 ? 20.024 -2.140 5.100 1.00 0.00 40 ALA A N 3
ATOM 3816 C CA . ALA A 1 40 ? 20.921 -1.581 4.047 1.00 0.00 40 ALA A CA 3
ATOM 3817 C C . ALA A 1 40 ? 21.021 -0.059 4.181 1.00 0.00 40 ALA A C 3
ATOM 3818 O O . ALA A 1 40 ? 22.094 0.510 4.129 1.00 0.00 40 ALA A O 3
ATOM 3825 N N . VAL A 1 41 ? 19.913 0.604 4.354 1.00 0.00 41 VAL A N 3
ATOM 3826 C CA . VAL A 1 41 ? 19.940 2.089 4.490 1.00 0.00 41 VAL A CA 3
ATOM 3827 C C . VAL A 1 41 ? 20.515 2.492 5.852 1.00 0.00 41 VAL A C 3
ATOM 3828 O O . VAL A 1 41 ? 21.199 3.487 5.977 1.00 0.00 41 VAL A O 3
ATOM 3841 N N . ARG A 1 42 ? 20.236 1.731 6.874 1.00 0.00 42 ARG A N 3
ATOM 3842 C CA . ARG A 1 42 ? 20.762 2.075 8.228 1.00 0.00 42 ARG A CA 3
ATOM 3843 C C . ARG A 1 42 ? 22.288 1.948 8.265 1.00 0.00 42 ARG A C 3
ATOM 3844 O O . ARG A 1 42 ? 22.975 2.778 8.827 1.00 0.00 42 ARG A O 3
ATOM 3865 N N . ALA A 1 43 ? 22.825 0.911 7.684 1.00 0.00 43 ALA A N 3
ATOM 3866 C CA . ALA A 1 43 ? 24.306 0.727 7.700 1.00 0.00 43 ALA A CA 3
ATOM 3867 C C . ALA A 1 43 ? 25.004 1.865 6.947 1.00 0.00 43 ALA A C 3
ATOM 3868 O O . ALA A 1 43 ? 26.014 2.381 7.385 1.00 0.00 43 ALA A O 3
ATOM 3875 N N . TYR A 1 44 ? 24.484 2.255 5.816 1.00 0.00 44 TYR A N 3
ATOM 3876 C CA . TYR A 1 44 ? 25.132 3.352 5.039 1.00 0.00 44 TYR A CA 3
ATOM 3877 C C . TYR A 1 44 ? 25.036 4.676 5.800 1.00 0.00 44 TYR A C 3
ATOM 3878 O O . TYR A 1 44 ? 25.952 5.474 5.796 1.00 0.00 44 TYR A O 3
ATOM 3896 N N . LEU A 1 45 ? 23.930 4.920 6.446 1.00 0.00 45 LEU A N 3
ATOM 3897 C CA . LEU A 1 45 ? 23.774 6.197 7.199 1.00 0.00 45 LEU A CA 3
ATOM 3898 C C . LEU A 1 45 ? 24.657 6.198 8.452 1.00 0.00 45 LEU A C 3
ATOM 3899 O O . LEU A 1 45 ? 25.101 7.233 8.907 1.00 0.00 45 LEU A O 3
ATOM 3915 N N . PHE A 1 46 ? 24.907 5.049 9.016 1.00 0.00 46 PHE A N 3
ATOM 3916 C CA . PHE A 1 46 ? 25.755 4.989 10.242 1.00 0.00 46 PHE A CA 3
ATOM 3917 C C . PHE A 1 46 ? 27.225 5.231 9.892 1.00 0.00 46 PHE A C 3
ATOM 3918 O O . PHE A 1 46 ? 27.917 5.975 10.560 1.00 0.00 46 PHE A O 3
ATOM 3935 N N . GLU A 1 47 ? 27.712 4.606 8.856 1.00 0.00 47 GLU A N 3
ATOM 3936 C CA . GLU A 1 47 ? 29.139 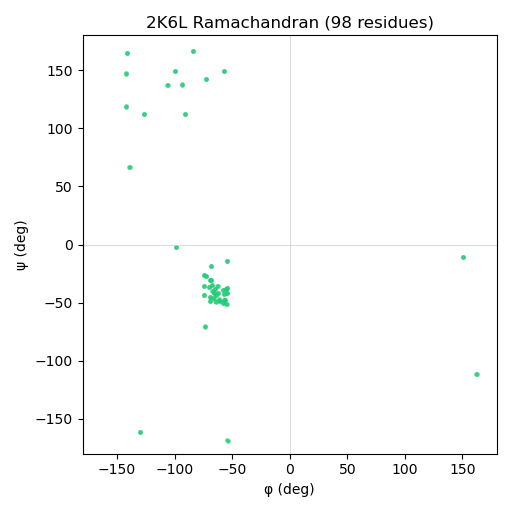4.798 8.473 1.00 0.00 47 GLU A CA 3
ATOM 3937 C C . GLU A 1 47 ? 29.419 6.274 8.171 1.00 0.00 47 GLU A C 3
ATOM 3938 O O . GLU A 1 47 ? 30.367 6.848 8.668 1.00 0.00 47 GLU A O 3
ATOM 3950 N N . ARG A 1 48 ? 28.604 6.891 7.359 1.00 0.00 48 ARG A N 3
ATOM 3951 C CA . ARG A 1 48 ? 28.832 8.327 7.029 1.00 0.00 48 ARG A CA 3
ATOM 3952 C C . ARG A 1 48 ? 28.507 9.205 8.242 1.00 0.00 48 ARG A C 3
ATOM 3953 O O . ARG A 1 48 ? 28.945 10.334 8.336 1.00 0.00 48 ARG A O 3
ATOM 3974 N N . ALA A 1 49 ? 27.744 8.696 9.169 1.00 0.00 49 ALA A N 3
ATOM 3975 C CA . ALA A 1 49 ? 27.395 9.505 10.372 1.00 0.00 49 ALA A CA 3
ATOM 3976 C C . ALA A 1 49 ? 28.627 9.684 11.262 1.00 0.00 49 ALA A C 3
ATOM 3977 O O . ALA A 1 49 ? 28.920 10.769 11.724 1.00 0.00 49 ALA A O 3
ATOM 3984 N N . VAL A 1 50 ? 29.353 8.627 11.504 1.00 0.00 50 VAL A N 3
ATOM 3985 C CA . VAL A 1 50 ? 30.568 8.738 12.362 1.00 0.00 50 VAL A CA 3
ATOM 3986 C C . VAL A 1 50 ? 31.641 9.568 11.650 1.00 0.00 50 VAL A C 3
ATOM 3987 O O . VAL A 1 50 ? 32.287 10.407 12.247 1.00 0.00 50 VAL A O 3
ATOM 4000 N N . GLU A 1 51 ? 31.834 9.341 10.379 1.00 0.00 51 GLU A N 3
ATOM 4001 C CA . GLU A 1 51 ? 32.864 10.117 9.631 1.00 0.00 51 GLU A CA 3
ATOM 4002 C C . GLU A 1 51 ? 32.255 10.721 8.364 1.00 0.00 51 GLU A C 3
ATOM 4003 O O . GLU A 1 51 ? 32.683 11.797 7.980 1.00 0.00 51 GLU A O 3
ATOM 4016 N N . MET B 1 1 ? 7.807 -0.722 -20.628 1.00 0.00 1 MET B N 3
ATOM 4017 C CA . MET B 1 1 ? 8.158 -1.102 -19.229 1.00 0.00 1 MET B CA 3
ATOM 4018 C C . MET B 1 1 ? 7.008 -0.752 -18.280 1.00 0.00 1 MET B C 3
ATOM 4019 O O . MET B 1 1 ? 6.187 0.096 -18.571 1.00 0.00 1 MET B O 3
ATOM 4035 N N . ASN B 1 2 ? 6.943 -1.397 -17.149 1.00 0.00 2 ASN B N 3
ATOM 4036 C CA . ASN B 1 2 ? 5.847 -1.101 -16.182 1.00 0.00 2 ASN B CA 3
ATOM 4037 C C . ASN B 1 2 ? 6.386 -1.125 -14.749 1.00 0.00 2 ASN B C 3
ATOM 4038 O O . ASN B 1 2 ? 7.148 -1.995 -14.376 1.00 0.00 2 ASN B O 3
ATOM 4049 N N . THR B 1 3 ? 5.998 -0.174 -13.944 1.00 0.00 3 THR B N 3
ATOM 4050 C CA . THR B 1 3 ? 6.489 -0.142 -12.537 1.00 0.00 3 THR B CA 3
ATOM 4051 C C . THR B 1 3 ? 5.622 -1.040 -11.650 1.00 0.00 3 THR B C 3
ATOM 4052 O O . THR B 1 3 ? 4.447 -1.228 -11.897 1.00 0.00 3 THR B O 3
ATOM 4063 N N . VAL B 1 4 ? 6.193 -1.592 -10.615 1.00 0.00 4 VAL B N 3
ATOM 4064 C CA . VAL B 1 4 ? 5.406 -2.474 -9.705 1.00 0.00 4 VAL B CA 3
ATOM 4065 C C . VAL B 1 4 ? 5.075 -1.728 -8.412 1.00 0.00 4 VAL B C 3
ATOM 4066 O O . VAL B 1 4 ? 5.822 -0.882 -7.960 1.00 0.00 4 VAL B O 3
ATOM 4079 N N . ARG B 1 5 ? 3.968 -2.045 -7.803 1.00 0.00 5 ARG B N 3
ATOM 4080 C CA . ARG B 1 5 ? 3.599 -1.368 -6.529 1.00 0.00 5 ARG B CA 3
ATOM 4081 C C . ARG B 1 5 ? 4.212 -2.131 -5.355 1.00 0.00 5 ARG B C 3
ATOM 4082 O O . ARG B 1 5 ? 3.821 -3.241 -5.057 1.00 0.00 5 ARG B O 3
ATOM 4103 N N . TRP B 1 6 ? 5.180 -1.557 -4.692 1.00 0.00 6 TRP B N 3
ATOM 4104 C CA . TRP B 1 6 ? 5.813 -2.276 -3.552 1.00 0.00 6 TRP B CA 3
ATOM 4105 C C . TRP B 1 6 ? 5.149 -1.894 -2.225 1.00 0.00 6 TRP B C 3
ATOM 4106 O O . TRP B 1 6 ? 4.717 -0.770 -2.018 1.00 0.00 6 TRP B O 3
ATOM 4127 N N . ASN B 1 7 ? 5.133 -2.826 -1.314 1.00 0.00 7 ASN B N 3
ATOM 4128 C CA . ASN B 1 7 ? 4.564 -2.564 0.040 1.00 0.00 7 ASN B CA 3
ATOM 4129 C C . ASN B 1 7 ? 5.576 -2.961 1.111 1.00 0.00 7 ASN B C 3
ATOM 4130 O O . ASN B 1 7 ? 5.900 -4.123 1.256 1.00 0.00 7 ASN B O 3
ATOM 4141 N N . ILE B 1 8 ? 6.088 -2.031 1.866 1.00 0.00 8 ILE B N 3
ATOM 4142 C CA . ILE B 1 8 ? 7.080 -2.428 2.908 1.00 0.00 8 ILE B CA 3
ATOM 4143 C C . ILE B 1 8 ? 6.875 -1.625 4.191 1.00 0.00 8 ILE B C 3
ATOM 4144 O O . ILE B 1 8 ? 6.470 -0.484 4.158 1.00 0.00 8 ILE B O 3
ATOM 4160 N N . ALA B 1 9 ? 7.143 -2.216 5.324 1.00 0.00 9 ALA B N 3
ATOM 4161 C CA . ALA B 1 9 ? 6.959 -1.481 6.608 1.00 0.00 9 ALA B CA 3
ATOM 4162 C C . ALA B 1 9 ? 8.320 -1.139 7.220 1.00 0.00 9 ALA B C 3
ATOM 4163 O O . ALA B 1 9 ? 9.200 -1.972 7.309 1.00 0.00 9 ALA B O 3
ATOM 4170 N N . VAL B 1 10 ? 8.496 0.081 7.646 1.00 0.00 10 VAL B N 3
ATOM 4171 C CA . VAL B 1 10 ? 9.797 0.481 8.257 1.00 0.00 10 VAL B CA 3
ATOM 4172 C C . VAL B 1 10 ? 9.553 1.428 9.434 1.00 0.00 10 VAL B C 3
ATOM 4173 O O . VAL B 1 10 ? 8.484 1.981 9.582 1.00 0.00 10 VAL B O 3
ATOM 4186 N N . SER B 1 11 ? 10.534 1.628 10.269 1.00 0.00 11 SER B N 3
ATOM 4187 C CA . SER B 1 11 ? 10.347 2.552 11.424 1.00 0.00 11 SER B CA 3
ATOM 4188 C C . SER B 1 11 ? 10.369 4.001 10.929 1.00 0.00 11 SER B C 3
ATOM 4189 O O . SER B 1 11 ? 11.055 4.319 9.985 1.00 0.00 11 SER B O 3
ATOM 4197 N N . PRO B 1 12 ? 9.614 4.837 11.580 1.00 0.00 12 PRO B N 3
ATOM 4198 C CA . PRO B 1 12 ? 9.593 6.259 11.142 1.00 0.00 12 PRO B CA 3
ATOM 4199 C C . PRO B 1 12 ? 10.985 6.890 11.292 1.00 0.00 12 PRO B C 3
ATOM 4200 O O . PRO B 1 12 ? 11.218 8.008 10.876 1.00 0.00 12 PRO B O 3
ATOM 4211 N N . ASP B 1 13 ? 11.909 6.181 11.882 1.00 0.00 13 ASP B N 3
ATOM 4212 C CA . ASP B 1 13 ? 13.282 6.733 12.061 1.00 0.00 13 ASP B CA 3
ATOM 4213 C C . ASP B 1 13 ? 14.038 6.729 10.733 1.00 0.00 13 ASP B C 3
ATOM 4214 O O . ASP B 1 13 ? 14.877 7.571 10.479 1.00 0.00 13 ASP B O 3
ATOM 4223 N N . VAL B 1 14 ? 13.746 5.784 9.885 1.00 0.00 14 VAL B N 3
ATOM 4224 C CA . VAL B 1 14 ? 14.448 5.720 8.571 1.00 0.00 14 VAL B CA 3
ATOM 4225 C C . VAL B 1 14 ? 13.891 6.772 7.608 1.00 0.00 14 VAL B C 3
ATOM 4226 O O . VAL B 1 14 ? 14.594 7.273 6.755 1.00 0.00 14 VAL B O 3
ATOM 4239 N N . ASP B 1 15 ? 12.636 7.108 7.727 1.00 0.00 15 ASP B N 3
ATOM 4240 C CA . ASP B 1 15 ? 12.054 8.124 6.802 1.00 0.00 15 ASP B CA 3
ATOM 4241 C C . ASP B 1 15 ? 12.690 9.494 7.057 1.00 0.00 15 ASP B C 3
ATOM 4242 O O . ASP B 1 15 ? 13.116 10.171 6.142 1.00 0.00 15 ASP B O 3
ATOM 4251 N N . GLN B 1 16 ? 12.750 9.910 8.291 1.00 0.00 16 GLN B N 3
ATOM 4252 C CA . GLN B 1 16 ? 13.351 11.239 8.604 1.00 0.00 16 GLN B CA 3
ATOM 4253 C C . GLN B 1 16 ? 14.800 11.300 8.111 1.00 0.00 16 GLN B C 3
ATOM 4254 O O . GLN B 1 16 ? 15.274 12.331 7.679 1.00 0.00 16 GLN B O 3
ATOM 4268 N N . SER B 1 17 ? 15.506 10.204 8.171 1.00 0.00 17 SER B N 3
ATOM 4269 C CA . SER B 1 17 ? 16.924 10.206 7.707 1.00 0.00 17 SER B CA 3
ATOM 4270 C C . SER B 1 17 ? 16.984 10.224 6.177 1.00 0.00 17 SER B C 3
ATOM 4271 O O . SER B 1 17 ? 17.830 10.866 5.587 1.00 0.00 17 SER B O 3
ATOM 4279 N N . VAL B 1 18 ? 16.096 9.520 5.530 1.00 0.00 18 VAL B N 3
ATOM 4280 C CA . VAL B 1 18 ? 16.104 9.493 4.039 1.00 0.00 18 VAL B CA 3
ATOM 4281 C C . VAL B 1 18 ? 15.802 10.886 3.480 1.00 0.00 18 VAL B C 3
ATOM 4282 O O . VAL B 1 18 ? 16.443 11.344 2.554 1.00 0.00 18 VAL B O 3
ATOM 4295 N N . ARG B 1 19 ? 14.836 11.567 4.033 1.00 0.00 19 ARG B N 3
ATOM 4296 C CA . ARG B 1 19 ? 14.508 12.930 3.526 1.00 0.00 19 ARG B CA 3
ATOM 4297 C C . ARG B 1 19 ? 15.720 13.848 3.693 1.00 0.00 19 ARG B C 3
ATOM 4298 O O . ARG B 1 19 ? 16.087 14.581 2.797 1.00 0.00 19 ARG B O 3
ATOM 4319 N N . MET B 1 20 ? 16.340 13.817 4.838 1.00 0.00 20 MET B N 3
ATOM 4320 C CA . MET B 1 20 ? 17.523 14.694 5.065 1.00 0.00 20 MET B CA 3
ATOM 4321 C C . MET B 1 20 ? 18.620 14.359 4.051 1.00 0.00 20 MET B C 3
ATOM 4322 O O . MET B 1 20 ? 19.320 15.227 3.568 1.00 0.00 20 MET B O 3
ATOM 4336 N N . PHE B 1 21 ? 18.775 13.105 3.726 1.00 0.00 21 PHE B N 3
ATOM 4337 C CA . PHE B 1 21 ? 19.828 12.710 2.746 1.00 0.00 21 PHE B CA 3
ATOM 4338 C C . PHE B 1 21 ? 19.585 13.384 1.389 1.00 0.00 21 PHE B C 3
ATOM 4339 O O . PHE B 1 21 ? 20.504 13.860 0.752 1.00 0.00 21 PHE B O 3
ATOM 4356 N N . ILE B 1 22 ? 18.360 13.426 0.934 1.00 0.00 22 ILE B N 3
ATOM 4357 C CA . ILE B 1 22 ? 18.087 14.069 -0.389 1.00 0.00 22 ILE B CA 3
ATOM 4358 C C . ILE B 1 22 ? 18.482 15.546 -0.339 1.00 0.00 22 ILE B C 3
ATOM 4359 O O . ILE B 1 22 ? 19.009 16.089 -1.291 1.00 0.00 22 ILE B O 3
ATOM 4375 N N . ALA B 1 23 ? 18.243 16.200 0.765 1.00 0.00 23 ALA B N 3
ATOM 4376 C CA . ALA B 1 23 ? 18.619 17.638 0.870 1.00 0.00 23 ALA B CA 3
ATOM 4377 C C . ALA B 1 23 ? 20.114 17.791 0.591 1.00 0.00 23 ALA B C 3
ATOM 4378 O O . ALA B 1 23 ? 20.566 18.802 0.089 1.00 0.00 23 ALA B O 3
ATOM 4385 N N . ALA B 1 24 ? 20.883 16.785 0.906 1.00 0.00 24 ALA B N 3
ATOM 4386 C CA . ALA B 1 24 ? 22.349 16.857 0.651 1.00 0.00 24 ALA B CA 3
ATOM 4387 C C . ALA B 1 24 ? 22.621 16.667 -0.844 1.00 0.00 24 ALA B C 3
ATOM 4388 O O . ALA B 1 24 ? 23.545 17.230 -1.395 1.00 0.00 24 ALA B O 3
ATOM 4395 N N . GLN B 1 25 ? 21.815 15.879 -1.502 1.00 0.00 25 GLN B N 3
ATOM 4396 C CA . GLN B 1 25 ? 22.017 15.651 -2.962 1.00 0.00 25 GLN B CA 3
ATOM 4397 C C . GLN B 1 25 ? 21.064 16.537 -3.770 1.00 0.00 25 GLN B C 3
ATOM 4398 O O . GLN B 1 25 ? 21.096 16.550 -4.983 1.00 0.00 25 GLN B O 3
ATOM 4412 N N . GLY B 1 26 ? 20.220 17.277 -3.098 1.00 0.00 26 GLY B N 3
ATOM 4413 C CA . GLY B 1 26 ? 19.257 18.170 -3.809 1.00 0.00 26 GLY B CA 3
ATOM 4414 C C . GLY B 1 26 ? 18.908 17.587 -5.181 1.00 0.00 26 GLY B C 3
ATOM 4415 O O . GLY B 1 26 ? 19.005 18.254 -6.191 1.00 0.00 26 GLY B O 3
ATOM 4419 N N . GLY B 1 27 ? 18.503 16.347 -5.226 1.00 0.00 27 GLY B N 3
ATOM 4420 C CA . GLY B 1 27 ? 18.151 15.727 -6.535 1.00 0.00 27 GLY B CA 3
ATOM 4421 C C . GLY B 1 27 ? 16.956 16.462 -7.145 1.00 0.00 27 GLY B C 3
ATOM 4422 O O . GLY B 1 27 ? 16.383 17.344 -6.536 1.00 0.00 27 GLY B O 3
ATOM 4426 N N . GLY B 1 28 ? 16.575 16.106 -8.341 1.00 0.00 28 GLY B N 3
ATOM 4427 C CA . GLY B 1 28 ? 15.417 16.786 -8.987 1.00 0.00 28 GLY B CA 3
ATOM 4428 C C . GLY B 1 28 ? 14.114 16.258 -8.386 1.00 0.00 28 GLY B C 3
ATOM 4429 O O . GLY B 1 28 ? 14.077 15.808 -7.258 1.00 0.00 28 GLY B O 3
ATOM 4433 N N . ARG B 1 29 ? 13.042 16.307 -9.129 1.00 0.00 29 ARG B N 3
ATOM 4434 C CA . ARG B 1 29 ? 11.742 15.806 -8.597 1.00 0.00 29 ARG B CA 3
ATOM 4435 C C . ARG B 1 29 ? 11.349 14.505 -9.299 1.00 0.00 29 ARG B C 3
ATOM 4436 O O . ARG B 1 29 ? 10.388 13.856 -8.935 1.00 0.00 29 ARG B O 3
ATOM 4457 N N . LYS B 1 30 ? 12.086 14.116 -10.305 1.00 0.00 30 LYS B N 3
ATOM 4458 C CA . LYS B 1 30 ? 11.753 12.857 -11.029 1.00 0.00 30 LYS B CA 3
ATOM 4459 C C . LYS B 1 30 ? 11.750 11.671 -10.059 1.00 0.00 30 LYS B C 3
ATOM 4460 O O . LYS B 1 30 ? 10.751 11.369 -9.437 1.00 0.00 30 LYS B O 3
ATOM 4479 N N . GLY B 1 31 ? 12.859 10.997 -9.927 1.00 0.00 31 GLY B N 3
ATOM 4480 C CA . GLY B 1 31 ? 12.916 9.833 -8.997 1.00 0.00 31 GLY B CA 3
ATOM 4481 C C . GLY B 1 31 ? 12.610 10.303 -7.574 1.00 0.00 31 GLY B C 3
ATOM 4482 O O . GLY B 1 31 ? 13.186 11.255 -7.087 1.00 0.00 31 GLY B O 3
ATOM 4486 N N . ASP B 1 32 ? 11.706 9.642 -6.904 1.00 0.00 32 ASP B N 3
ATOM 4487 C CA . ASP B 1 32 ? 11.362 10.052 -5.512 1.00 0.00 32 ASP B CA 3
ATOM 4488 C C . ASP B 1 32 ? 11.961 9.063 -4.505 1.00 0.00 32 ASP B C 3
ATOM 4489 O O . ASP B 1 32 ? 13.082 8.619 -4.651 1.00 0.00 32 ASP B O 3
ATOM 4498 N N . LEU B 1 33 ? 11.223 8.717 -3.486 1.00 0.00 33 LEU B N 3
ATOM 4499 C CA . LEU B 1 33 ? 11.752 7.761 -2.472 1.00 0.00 33 LEU B CA 3
ATOM 4500 C C . LEU B 1 33 ? 12.008 6.394 -3.112 1.00 0.00 33 LEU B C 3
ATOM 4501 O O . LEU B 1 33 ? 13.028 5.773 -2.886 1.00 0.00 33 LEU B O 3
ATOM 4517 N N . SER B 1 34 ? 11.086 5.917 -3.901 1.00 0.00 34 SER B N 3
ATOM 4518 C CA . SER B 1 34 ? 11.270 4.587 -4.548 1.00 0.00 34 SER B CA 3
ATOM 4519 C C . SER B 1 34 ? 12.547 4.569 -5.395 1.00 0.00 34 SER B C 3
ATOM 4520 O O . SER B 1 34 ? 13.217 3.562 -5.498 1.00 0.00 34 SER B O 3
ATOM 4528 N N . ARG B 1 35 ? 12.886 5.671 -6.009 1.00 0.00 35 ARG B N 3
ATOM 4529 C CA . ARG B 1 35 ? 14.117 5.709 -6.852 1.00 0.00 35 ARG B CA 3
ATOM 4530 C C . ARG B 1 35 ? 15.374 5.631 -5.977 1.00 0.00 35 ARG B C 3
ATOM 4531 O O . ARG B 1 35 ? 16.335 4.969 -6.315 1.00 0.00 35 ARG B O 3
ATOM 4552 N N . PHE B 1 36 ? 15.382 6.312 -4.864 1.00 0.00 36 PHE B N 3
ATOM 4553 C CA . PHE B 1 36 ? 16.585 6.288 -3.979 1.00 0.00 36 PHE B CA 3
ATOM 4554 C C . PHE B 1 36 ? 16.943 4.848 -3.597 1.00 0.00 36 PHE B C 3
ATOM 4555 O O . PHE B 1 36 ? 18.086 4.445 -3.673 1.00 0.00 36 PHE B O 3
ATOM 4572 N N . ILE B 1 37 ? 15.982 4.071 -3.182 1.00 0.00 37 ILE B N 3
ATOM 4573 C CA . ILE B 1 37 ? 16.282 2.664 -2.793 1.00 0.00 37 ILE B CA 3
ATOM 4574 C C . ILE B 1 37 ? 16.549 1.811 -4.036 1.00 0.00 37 ILE B C 3
ATOM 4575 O O . ILE B 1 37 ? 17.388 0.932 -4.027 1.00 0.00 37 ILE B O 3
ATOM 4591 N N . GLU B 1 38 ? 15.834 2.053 -5.099 1.00 0.00 38 GLU B N 3
ATOM 4592 C CA . GLU B 1 38 ? 16.037 1.246 -6.338 1.00 0.00 38 GLU B CA 3
ATOM 4593 C C . GLU B 1 38 ? 17.486 1.336 -6.821 1.00 0.00 38 GLU B C 3
ATOM 4594 O O . GLU B 1 38 ? 18.111 0.339 -7.124 1.00 0.00 38 GLU B O 3
ATOM 4606 N N . ASP B 1 39 ? 18.024 2.521 -6.904 1.00 0.00 39 ASP B N 3
ATOM 4607 C CA . ASP B 1 39 ? 19.430 2.671 -7.373 1.00 0.00 39 ASP B CA 3
ATOM 4608 C C . ASP B 1 39 ? 20.392 2.076 -6.347 1.00 0.00 39 ASP B C 3
ATOM 4609 O O . ASP B 1 39 ? 21.445 1.570 -6.684 1.00 0.00 39 ASP B O 3
ATOM 4618 N N . ALA B 1 40 ? 20.037 2.138 -5.096 1.00 0.00 40 ALA B N 3
ATOM 4619 C CA . ALA B 1 40 ? 20.933 1.582 -4.039 1.00 0.00 40 ALA B CA 3
ATOM 4620 C C . ALA B 1 40 ? 21.035 0.060 -4.172 1.00 0.00 40 ALA B C 3
ATOM 4621 O O . ALA B 1 40 ? 22.108 -0.507 -4.117 1.00 0.00 40 ALA B O 3
ATOM 4628 N N . VAL B 1 41 ? 19.926 -0.604 -4.345 1.00 0.00 41 VAL B N 3
ATOM 4629 C CA . VAL B 1 41 ? 19.956 -2.090 -4.480 1.00 0.00 41 VAL B CA 3
ATOM 4630 C C . VAL B 1 41 ? 20.534 -2.494 -5.839 1.00 0.00 41 VAL B C 3
ATOM 4631 O O . VAL B 1 41 ? 21.220 -3.489 -5.960 1.00 0.00 41 VAL B O 3
ATOM 4644 N N . ARG B 1 42 ? 20.258 -1.736 -6.863 1.00 0.00 42 ARG B N 3
ATOM 4645 C CA . ARG B 1 42 ? 20.786 -2.082 -8.216 1.00 0.00 42 ARG B CA 3
ATOM 4646 C C . ARG B 1 42 ? 22.313 -1.953 -8.252 1.00 0.00 42 ARG B C 3
ATOM 4647 O O . ARG B 1 42 ? 23.000 -2.783 -8.810 1.00 0.00 42 ARG B O 3
ATOM 4668 N N . ALA B 1 43 ? 22.846 -0.914 -7.672 1.00 0.00 43 ALA B N 3
ATOM 4669 C CA . ALA B 1 43 ? 24.327 -0.727 -7.686 1.00 0.00 43 ALA B CA 3
ATOM 4670 C C . ALA B 1 43 ? 25.026 -1.863 -6.929 1.00 0.00 43 ALA B C 3
ATOM 4671 O O . ALA B 1 43 ? 26.038 -2.377 -7.363 1.00 0.00 43 ALA B O 3
ATOM 4678 N N . TYR B 1 44 ? 24.503 -2.253 -5.798 1.00 0.00 44 TYR B N 3
ATOM 4679 C CA . TYR B 1 44 ? 25.151 -3.349 -5.017 1.00 0.00 44 TYR B CA 3
ATOM 4680 C C . TYR B 1 44 ? 25.060 -4.674 -5.777 1.00 0.00 44 TYR B C 3
ATOM 4681 O O . TYR B 1 44 ? 25.978 -5.469 -5.769 1.00 0.00 44 TYR B O 3
ATOM 4699 N N . LEU B 1 45 ? 23.957 -4.921 -6.425 1.00 0.00 45 LEU B N 3
ATOM 4700 C CA . LEU B 1 45 ? 23.805 -6.200 -7.176 1.00 0.00 45 LEU B CA 3
ATOM 4701 C C . LEU B 1 45 ? 24.690 -6.201 -8.426 1.00 0.00 45 LEU B C 3
ATOM 4702 O O . LEU B 1 45 ? 25.141 -7.235 -8.876 1.00 0.00 45 LEU B O 3
ATOM 4718 N N . PHE B 1 46 ? 24.936 -5.052 -8.994 1.00 0.00 46 PHE B N 3
ATOM 4719 C CA . PHE B 1 46 ? 25.784 -4.992 -10.219 1.00 0.00 46 PHE B CA 3
ATOM 4720 C C . PHE B 1 46 ? 27.254 -5.234 -9.867 1.00 0.00 46 PHE B C 3
ATOM 4721 O O . PHE B 1 46 ? 27.947 -5.977 -10.533 1.00 0.00 46 PHE B O 3
ATOM 4738 N N . GLU B 1 47 ? 27.738 -4.608 -8.829 1.00 0.00 47 GLU B N 3
ATOM 4739 C CA . GLU B 1 47 ? 29.165 -4.800 -8.442 1.00 0.00 47 GLU B CA 3
ATOM 4740 C C . GLU B 1 47 ? 29.446 -6.275 -8.137 1.00 0.00 47 GLU B C 3
ATOM 4741 O O . GLU B 1 47 ? 30.395 -6.848 -8.631 1.00 0.00 47 GLU B O 3
ATOM 4753 N N . ARG B 1 48 ? 28.629 -6.891 -7.326 1.00 0.00 48 ARG B N 3
ATOM 4754 C CA . ARG B 1 48 ? 28.858 -8.326 -6.992 1.00 0.00 48 ARG B CA 3
ATOM 4755 C C . ARG B 1 48 ? 28.537 -9.208 -8.205 1.00 0.00 48 ARG B C 3
ATOM 4756 O O . ARG B 1 48 ? 28.976 -10.338 -8.296 1.00 0.00 48 ARG B O 3
ATOM 4777 N N . ALA B 1 49 ? 27.777 -8.703 -9.137 1.00 0.00 49 ALA B N 3
ATOM 4778 C CA . ALA B 1 49 ? 27.431 -9.514 -10.339 1.00 0.00 49 ALA B CA 3
ATOM 4779 C C . ALA B 1 49 ? 28.663 -9.693 -11.227 1.00 0.00 49 ALA B C 3
ATOM 4780 O O . ALA B 1 49 ? 28.959 -10.776 -11.688 1.00 0.00 49 ALA B O 3
ATOM 4787 N N . VAL B 1 50 ? 29.386 -8.634 -11.468 1.00 0.00 50 VAL B N 3
ATOM 4788 C CA . VAL B 1 50 ? 30.601 -8.742 -12.325 1.00 0.00 50 VAL B CA 3
ATOM 4789 C C . VAL B 1 50 ? 31.673 -9.572 -11.610 1.00 0.00 50 VAL B C 3
ATOM 4790 O O . VAL B 1 50 ? 32.328 -10.404 -12.206 1.00 0.00 50 VAL B O 3
ATOM 4803 N N . GLU B 1 51 ? 31.857 -9.351 -10.336 1.00 0.00 51 GLU B N 3
ATOM 4804 C CA . GLU B 1 51 ? 32.888 -10.128 -9.586 1.00 0.00 51 GLU B CA 3
ATOM 4805 C C . GLU B 1 51 ? 32.276 -10.740 -8.321 1.00 0.00 51 GLU B C 3
ATOM 4806 O O . GLU B 1 51 ? 32.711 -11.813 -7.935 1.00 0.00 51 GLU B O 3
ATOM 4819 N N . MET A 1 1 ? 7.250 5.981 19.040 1.00 0.00 1 MET A N 4
ATOM 4820 C CA . MET A 1 1 ? 7.846 4.738 18.470 1.00 0.00 1 MET A CA 4
ATOM 4821 C C . MET A 1 1 ? 6.767 3.906 17.772 1.00 0.00 1 MET A C 4
ATOM 4822 O O . MET A 1 1 ? 5.925 3.304 18.409 1.00 0.00 1 MET A O 4
ATOM 4838 N N . ASN A 1 2 ? 6.785 3.867 16.469 1.00 0.00 2 ASN A N 4
ATOM 4839 C CA . ASN A 1 2 ? 5.761 3.074 15.730 1.00 0.00 2 ASN A CA 4
ATOM 4840 C C . ASN A 1 2 ? 6.249 2.768 14.311 1.00 0.00 2 ASN A C 4
ATOM 4841 O O . ASN A 1 2 ? 6.909 3.573 13.686 1.00 0.00 2 ASN A O 4
ATOM 4852 N N . THR A 1 3 ? 5.930 1.611 13.801 1.00 0.00 3 THR A N 4
ATOM 4853 C CA . THR A 1 3 ? 6.376 1.255 12.423 1.00 0.00 3 THR A CA 4
ATOM 4854 C C . THR A 1 3 ? 5.600 2.074 11.387 1.00 0.00 3 THR A C 4
ATOM 4855 O O . THR A 1 3 ? 4.425 2.339 11.545 1.00 0.00 3 THR A O 4
ATOM 4866 N N . VAL A 1 4 ? 6.250 2.476 10.329 1.00 0.00 4 VAL A N 4
ATOM 4867 C CA . VAL A 1 4 ? 5.551 3.278 9.284 1.00 0.00 4 VAL A CA 4
ATOM 4868 C C . VAL A 1 4 ? 5.256 2.408 8.060 1.00 0.00 4 VAL A C 4
ATOM 4869 O O . VAL A 1 4 ? 5.994 1.499 7.740 1.00 0.00 4 VAL A O 4
ATOM 4882 N N . ARG A 1 5 ? 4.183 2.683 7.371 1.00 0.00 5 ARG A N 4
ATOM 4883 C CA . ARG A 1 5 ? 3.842 1.876 6.165 1.00 0.00 5 ARG A CA 4
ATOM 4884 C C . ARG A 1 5 ? 4.451 2.520 4.916 1.00 0.00 5 ARG A C 4
ATOM 4885 O O . ARG A 1 5 ? 4.094 3.618 4.539 1.00 0.00 5 ARG A O 4
ATOM 4906 N N . TRP A 1 6 ? 5.377 1.856 4.277 1.00 0.00 6 TRP A N 4
ATOM 4907 C CA . TRP A 1 6 ? 6.010 2.448 3.064 1.00 0.00 6 TRP A CA 4
ATOM 4908 C C . TRP A 1 6 ? 5.278 2.001 1.797 1.00 0.00 6 TRP A C 4
ATOM 4909 O O . TRP A 1 6 ? 4.786 0.888 1.693 1.00 0.00 6 TRP A O 4
ATOM 4930 N N . ASN A 1 7 ? 5.292 2.858 0.813 1.00 0.00 7 ASN A N 4
ATOM 4931 C CA . ASN A 1 7 ? 4.682 2.535 -0.505 1.00 0.00 7 ASN A CA 4
ATOM 4932 C C . ASN A 1 7 ? 5.701 2.844 -1.593 1.00 0.00 7 ASN A C 4
ATOM 4933 O O . ASN A 1 7 ? 6.064 3.988 -1.787 1.00 0.00 7 ASN A O 4
ATOM 4944 N N . ILE A 1 8 ? 6.192 1.873 -2.297 1.00 0.00 8 ILE A N 4
ATOM 4945 C CA . ILE A 1 8 ? 7.204 2.212 -3.337 1.00 0.00 8 ILE A CA 4
ATOM 4946 C C . ILE A 1 8 ? 7.021 1.365 -4.596 1.00 0.00 8 ILE A C 4
ATOM 4947 O O . ILE A 1 8 ? 6.594 0.239 -4.534 1.00 0.00 8 ILE A O 4
ATOM 4963 N N . ALA A 1 9 ? 7.336 1.903 -5.743 1.00 0.00 9 ALA A N 4
ATOM 4964 C CA . ALA A 1 9 ? 7.171 1.117 -7.000 1.00 0.00 9 ALA A CA 4
ATOM 4965 C C . ALA A 1 9 ? 8.539 0.700 -7.551 1.00 0.00 9 ALA A C 4
ATOM 4966 O O . ALA A 1 9 ? 9.438 1.506 -7.681 1.00 0.00 9 ALA A O 4
ATOM 4973 N N . VAL A 1 10 ? 8.701 -0.553 -7.880 1.00 0.00 10 VAL A N 4
ATOM 4974 C CA . VAL A 1 10 ? 10.009 -1.020 -8.425 1.00 0.00 10 VAL A CA 4
ATOM 4975 C C . VAL A 1 10 ? 9.780 -2.037 -9.548 1.00 0.00 10 VAL A C 4
ATOM 4976 O O . VAL A 1 10 ? 8.702 -2.576 -9.699 1.00 0.00 10 VAL A O 4
ATOM 4989 N N . SER A 1 11 ? 10.786 -2.301 -10.338 1.00 0.00 11 SER A N 4
ATOM 4990 C CA . SER A 1 11 ? 10.625 -3.283 -11.449 1.00 0.00 11 SER A CA 4
ATOM 4991 C C . SER A 1 11 ? 10.675 -4.713 -10.902 1.00 0.00 11 SER A C 4
ATOM 4992 O O . SER A 1 11 ? 11.548 -5.054 -10.140 1.00 0.00 11 SER A O 4
ATOM 5000 N N . PRO A 1 12 ? 9.730 -5.506 -11.316 1.00 0.00 12 PRO A N 4
ATOM 5001 C CA . PRO A 1 12 ? 9.705 -6.913 -10.830 1.00 0.00 12 PRO A CA 4
ATOM 5002 C C . PRO A 1 12 ? 11.101 -7.551 -10.908 1.00 0.00 12 PRO A C 4
ATOM 5003 O O . PRO A 1 12 ? 11.338 -8.605 -10.353 1.00 0.00 12 PRO A O 4
ATOM 5014 N N . ASP A 1 13 ? 12.022 -6.928 -11.594 1.00 0.00 13 ASP A N 4
ATOM 5015 C CA . ASP A 1 13 ? 13.393 -7.506 -11.706 1.00 0.00 13 ASP A CA 4
ATOM 5016 C C . ASP A 1 13 ? 14.149 -7.360 -10.385 1.00 0.00 13 ASP A C 4
ATOM 5017 O O . ASP A 1 13 ? 14.993 -8.166 -10.049 1.00 0.00 13 ASP A O 4
ATOM 5026 N N . VAL A 1 14 ? 13.849 -6.339 -9.630 1.00 0.00 14 VAL A N 4
ATOM 5027 C CA . VAL A 1 14 ? 14.553 -6.153 -8.327 1.00 0.00 14 VAL A CA 4
ATOM 5028 C C . VAL A 1 14 ? 13.992 -7.119 -7.279 1.00 0.00 14 VAL A C 4
ATOM 5029 O O . VAL A 1 14 ? 14.687 -7.539 -6.379 1.00 0.00 14 VAL A O 4
ATOM 5042 N N . ASP A 1 15 ? 12.739 -7.467 -7.384 1.00 0.00 15 ASP A N 4
ATOM 5043 C CA . ASP A 1 15 ? 12.142 -8.399 -6.383 1.00 0.00 15 ASP A CA 4
ATOM 5044 C C . ASP A 1 15 ? 12.798 -9.780 -6.481 1.00 0.00 15 ASP A C 4
ATOM 5045 O O . ASP A 1 15 ? 13.198 -10.359 -5.489 1.00 0.00 15 ASP A O 4
ATOM 5054 N N . GLN A 1 16 ? 12.904 -10.317 -7.665 1.00 0.00 16 GLN A N 4
ATOM 5055 C CA . GLN A 1 16 ? 13.526 -11.665 -7.823 1.00 0.00 16 GLN A CA 4
ATOM 5056 C C . GLN A 1 16 ? 14.967 -11.658 -7.303 1.00 0.00 16 GLN A C 4
ATOM 5057 O O . GLN A 1 16 ? 15.450 -12.640 -6.774 1.00 0.00 16 GLN A O 4
ATOM 5071 N N . SER A 1 17 ? 15.657 -10.561 -7.450 1.00 0.00 17 SER A N 4
ATOM 5072 C CA . SER A 1 17 ? 17.067 -10.497 -6.965 1.00 0.00 17 SER A CA 4
ATOM 5073 C C . SER A 1 17 ? 17.102 -10.348 -5.441 1.00 0.00 17 SER A C 4
ATOM 5074 O O . SER A 1 17 ? 17.948 -10.908 -4.773 1.00 0.00 17 SER A O 4
ATOM 5082 N N . VAL A 1 18 ? 16.196 -9.590 -4.890 1.00 0.00 18 VAL A N 4
ATOM 5083 C CA . VAL A 1 18 ? 16.179 -9.393 -3.411 1.00 0.00 18 VAL A CA 4
ATOM 5084 C C . VAL A 1 18 ? 15.830 -10.702 -2.696 1.00 0.00 18 VAL A C 4
ATOM 5085 O O . VAL A 1 18 ? 16.414 -11.038 -1.686 1.00 0.00 18 VAL A O 4
ATOM 5098 N N . ARG A 1 19 ? 14.884 -11.443 -3.206 1.00 0.00 19 ARG A N 4
ATOM 5099 C CA . ARG A 1 19 ? 14.513 -12.725 -2.540 1.00 0.00 19 ARG A CA 4
ATOM 5100 C C . ARG A 1 19 ? 15.671 -13.720 -2.644 1.00 0.00 19 ARG A C 4
ATOM 5101 O O . ARG A 1 19 ? 16.043 -14.359 -1.680 1.00 0.00 19 ARG A O 4
ATOM 5122 N N . MET A 1 20 ? 16.241 -13.857 -3.808 1.00 0.00 20 MET A N 4
ATOM 5123 C CA . MET A 1 20 ? 17.374 -14.811 -3.972 1.00 0.00 20 MET A CA 4
ATOM 5124 C C . MET A 1 20 ? 18.542 -14.393 -3.076 1.00 0.00 20 MET A C 4
ATOM 5125 O O . MET A 1 20 ? 19.240 -15.219 -2.524 1.00 0.00 20 MET A O 4
ATOM 5139 N N . PHE A 1 21 ? 18.760 -13.115 -2.931 1.00 0.00 21 PHE A N 4
ATOM 5140 C CA . PHE A 1 21 ? 19.884 -12.637 -2.077 1.00 0.00 21 PHE A CA 4
ATOM 5141 C C . PHE A 1 21 ? 19.684 -13.073 -0.622 1.00 0.00 21 PHE A C 4
ATOM 5142 O O . PHE A 1 21 ? 20.596 -13.553 0.019 1.00 0.00 21 PHE A O 4
ATOM 5159 N N . ILE A 1 22 ? 18.504 -12.901 -0.089 1.00 0.00 22 ILE A N 4
ATOM 5160 C CA . ILE A 1 22 ? 18.270 -13.301 1.330 1.00 0.00 22 ILE A CA 4
ATOM 5161 C C . ILE A 1 22 ? 18.290 -14.826 1.471 1.00 0.00 22 ILE A C 4
ATOM 5162 O O . ILE A 1 22 ? 18.817 -15.359 2.426 1.00 0.00 22 ILE A O 4
ATOM 5178 N N . ALA A 1 23 ? 17.734 -15.537 0.527 1.00 0.00 23 ALA A N 4
ATOM 5179 C CA . ALA A 1 23 ? 17.749 -17.025 0.628 1.00 0.00 23 ALA A CA 4
ATOM 5180 C C . ALA A 1 23 ? 19.200 -17.503 0.662 1.00 0.00 23 ALA A C 4
ATOM 5181 O O . ALA A 1 23 ? 19.595 -18.280 1.509 1.00 0.00 23 ALA A O 4
ATOM 5188 N N . ALA A 1 24 ? 19.997 -17.025 -0.251 1.00 0.00 24 ALA A N 4
ATOM 5189 C CA . ALA A 1 24 ? 21.429 -17.427 -0.275 1.00 0.00 24 ALA A CA 4
ATOM 5190 C C . ALA A 1 24 ? 22.106 -16.964 1.017 1.00 0.00 24 ALA A C 4
ATOM 5191 O O . ALA A 1 24 ? 23.033 -17.582 1.504 1.00 0.00 24 ALA A O 4
ATOM 5198 N N . GLN A 1 25 ? 21.644 -15.877 1.574 1.00 0.00 25 GLN A N 4
ATOM 5199 C CA . GLN A 1 25 ? 22.250 -15.362 2.835 1.00 0.00 25 GLN A CA 4
ATOM 5200 C C . GLN A 1 25 ? 21.478 -15.886 4.049 1.00 0.00 25 GLN A C 4
ATOM 5201 O O . GLN A 1 25 ? 21.839 -15.630 5.181 1.00 0.00 25 GLN A O 4
ATOM 5215 N N . GLY A 1 26 ? 20.420 -16.619 3.820 1.00 0.00 26 GLY A N 4
ATOM 5216 C CA . GLY A 1 26 ? 19.617 -17.164 4.956 1.00 0.00 26 GLY A CA 4
ATOM 5217 C C . GLY A 1 26 ? 19.640 -16.182 6.130 1.00 0.00 26 GLY A C 4
ATOM 5218 O O . GLY A 1 26 ? 20.298 -16.407 7.126 1.00 0.00 26 GLY A O 4
ATOM 5222 N N . GLY A 1 27 ? 18.930 -15.093 6.021 1.00 0.00 27 GLY A N 4
ATOM 5223 C CA . GLY A 1 27 ? 18.916 -14.099 7.131 1.00 0.00 27 GLY A CA 4
ATOM 5224 C C . GLY A 1 27 ? 17.921 -14.543 8.206 1.00 0.00 27 GLY A C 4
ATOM 5225 O O . GLY A 1 27 ? 17.462 -15.668 8.213 1.00 0.00 27 GLY A O 4
ATOM 5229 N N . GLY A 1 28 ? 17.584 -13.668 9.113 1.00 0.00 28 GLY A N 4
ATOM 5230 C CA . GLY A 1 28 ? 16.619 -14.041 10.188 1.00 0.00 28 GLY A CA 4
ATOM 5231 C C . GLY A 1 28 ? 15.205 -14.095 9.607 1.00 0.00 28 GLY A C 4
ATOM 5232 O O . GLY A 1 28 ? 14.900 -13.447 8.627 1.00 0.00 28 GLY A O 4
ATOM 5236 N N . ARG A 1 29 ? 14.338 -14.866 10.206 1.00 0.00 29 ARG A N 4
ATOM 5237 C CA . ARG A 1 29 ? 12.942 -14.961 9.689 1.00 0.00 29 ARG A CA 4
ATOM 5238 C C . ARG A 1 29 ? 12.116 -13.767 10.173 1.00 0.00 29 ARG A C 4
ATOM 5239 O O . ARG A 1 29 ? 11.043 -13.499 9.670 1.00 0.00 29 ARG A O 4
ATOM 5260 N N . LYS A 1 30 ? 12.609 -13.047 11.143 1.00 0.00 30 LYS A N 4
ATOM 5261 C CA . LYS A 1 30 ? 11.852 -11.870 11.657 1.00 0.00 30 LYS A CA 4
ATOM 5262 C C . LYS A 1 30 ? 11.317 -11.039 10.488 1.00 0.00 30 LYS A C 4
ATOM 5263 O O . LYS A 1 30 ? 10.125 -10.954 10.268 1.00 0.00 30 LYS A O 4
ATOM 5282 N N . GLY A 1 31 ? 12.192 -10.430 9.735 1.00 0.00 31 GLY A N 4
ATOM 5283 C CA . GLY A 1 31 ? 11.736 -9.607 8.579 1.00 0.00 31 GLY A CA 4
ATOM 5284 C C . GLY A 1 31 ? 12.109 -10.316 7.275 1.00 0.00 31 GLY A C 4
ATOM 5285 O O . GLY A 1 31 ? 12.852 -11.277 7.272 1.00 0.00 31 GLY A O 4
ATOM 5289 N N . ASP A 1 32 ? 11.599 -9.851 6.168 1.00 0.00 32 ASP A N 4
ATOM 5290 C CA . ASP A 1 32 ? 11.928 -10.503 4.868 1.00 0.00 32 ASP A CA 4
ATOM 5291 C C . ASP A 1 32 ? 12.516 -9.475 3.895 1.00 0.00 32 ASP A C 4
ATOM 5292 O O . ASP A 1 32 ? 13.618 -8.998 4.076 1.00 0.00 32 ASP A O 4
ATOM 5301 N N . LEU A 1 33 ? 11.792 -9.129 2.863 1.00 0.00 33 LEU A N 4
ATOM 5302 C CA . LEU A 1 33 ? 12.316 -8.134 1.885 1.00 0.00 33 LEU A CA 4
ATOM 5303 C C . LEU A 1 33 ? 12.534 -6.782 2.572 1.00 0.00 33 LEU A C 4
ATOM 5304 O O . LEU A 1 33 ? 13.553 -6.143 2.399 1.00 0.00 33 LEU A O 4
ATOM 5320 N N . SER A 1 34 ? 11.581 -6.342 3.347 1.00 0.00 34 SER A N 4
ATOM 5321 C CA . SER A 1 34 ? 11.728 -5.031 4.042 1.00 0.00 34 SER A CA 4
ATOM 5322 C C . SER A 1 34 ? 12.994 -5.020 4.905 1.00 0.00 34 SER A C 4
ATOM 5323 O O . SER A 1 34 ? 13.636 -4.001 5.066 1.00 0.00 34 SER A O 4
ATOM 5331 N N . ARG A 1 35 ? 13.357 -6.142 5.466 1.00 0.00 35 ARG A N 4
ATOM 5332 C CA . ARG A 1 35 ? 14.579 -6.187 6.321 1.00 0.00 35 ARG A CA 4
ATOM 5333 C C . ARG A 1 35 ? 15.839 -6.030 5.465 1.00 0.00 35 ARG A C 4
ATOM 5334 O O . ARG A 1 35 ? 16.787 -5.380 5.855 1.00 0.00 35 ARG A O 4
ATOM 5355 N N . PHE A 1 36 ? 15.861 -6.626 4.304 1.00 0.00 36 PHE A N 4
ATOM 5356 C CA . PHE A 1 36 ? 17.067 -6.515 3.432 1.00 0.00 36 PHE A CA 4
ATOM 5357 C C . PHE A 1 36 ? 17.394 -5.044 3.157 1.00 0.00 36 PHE A C 4
ATOM 5358 O O . PHE A 1 36 ? 18.529 -4.621 3.253 1.00 0.00 36 PHE A O 4
ATOM 5375 N N . ILE A 1 37 ? 16.410 -4.261 2.810 1.00 0.00 37 ILE A N 4
ATOM 5376 C CA . ILE A 1 37 ? 16.668 -2.820 2.525 1.00 0.00 37 ILE A CA 4
ATOM 5377 C C . ILE A 1 37 ? 16.890 -2.045 3.827 1.00 0.00 37 ILE A C 4
ATOM 5378 O O . ILE A 1 37 ? 17.721 -1.163 3.901 1.00 0.00 37 ILE A O 4
ATOM 5394 N N . GLU A 1 38 ? 16.146 -2.362 4.851 1.00 0.00 38 GLU A N 4
ATOM 5395 C CA . GLU A 1 38 ? 16.306 -1.636 6.144 1.00 0.00 38 GLU A CA 4
ATOM 5396 C C . GLU A 1 38 ? 17.745 -1.748 6.653 1.00 0.00 38 GLU A C 4
ATOM 5397 O O . GLU A 1 38 ? 18.354 -0.772 7.038 1.00 0.00 38 GLU A O 4
ATOM 5409 N N . ASP A 1 39 ? 18.292 -2.929 6.658 1.00 0.00 39 ASP A N 4
ATOM 5410 C CA . ASP A 1 39 ? 19.690 -3.100 7.140 1.00 0.00 39 ASP A CA 4
ATOM 5411 C C . ASP A 1 39 ? 20.648 -2.313 6.245 1.00 0.00 39 ASP A C 4
ATOM 5412 O O . ASP A 1 39 ? 21.681 -1.844 6.680 1.00 0.00 39 ASP A O 4
ATOM 5421 N N . ALA A 1 40 ? 20.312 -2.176 4.993 1.00 0.00 40 ALA A N 4
ATOM 5422 C CA . ALA A 1 40 ? 21.204 -1.428 4.058 1.00 0.00 40 ALA A CA 4
ATOM 5423 C C . ALA A 1 40 ? 21.249 0.060 4.424 1.00 0.00 40 ALA A C 4
ATOM 5424 O O . ALA A 1 40 ? 22.303 0.663 4.484 1.00 0.00 40 ALA A O 4
ATOM 5431 N N . VAL A 1 41 ? 20.115 0.656 4.670 1.00 0.00 41 VAL A N 4
ATOM 5432 C CA . VAL A 1 41 ? 20.095 2.103 5.031 1.00 0.00 41 VAL A CA 4
ATOM 5433 C C . VAL A 1 41 ? 20.634 2.308 6.450 1.00 0.00 41 VAL A C 4
ATOM 5434 O O . VAL A 1 41 ? 21.270 3.301 6.746 1.00 0.00 41 VAL A O 4
ATOM 5447 N N . ARG A 1 42 ? 20.384 1.378 7.330 1.00 0.00 42 ARG A N 4
ATOM 5448 C CA . ARG A 1 42 ? 20.877 1.514 8.731 1.00 0.00 42 ARG A CA 4
ATOM 5449 C C . ARG A 1 42 ? 22.406 1.462 8.768 1.00 0.00 42 ARG A C 4
ATOM 5450 O O . ARG A 1 42 ? 23.038 2.122 9.566 1.00 0.00 42 ARG A O 4
ATOM 5471 N N . ALA A 1 43 ? 23.007 0.677 7.920 1.00 0.00 43 ALA A N 4
ATOM 5472 C CA . ALA A 1 43 ? 24.495 0.583 7.917 1.00 0.00 43 ALA A CA 4
ATOM 5473 C C . ALA A 1 43 ? 25.119 1.902 7.445 1.00 0.00 43 ALA A C 4
ATOM 5474 O O . ALA A 1 43 ? 26.103 2.363 7.987 1.00 0.00 43 ALA A O 4
ATOM 5481 N N . TYR A 1 44 ? 24.560 2.501 6.430 1.00 0.00 44 TYR A N 4
ATOM 5482 C CA . TYR A 1 44 ? 25.127 3.781 5.910 1.00 0.00 44 TYR A CA 4
ATOM 5483 C C . TYR A 1 44 ? 24.885 4.937 6.890 1.00 0.00 44 TYR A C 4
ATOM 5484 O O . TYR A 1 44 ? 25.756 5.750 7.130 1.00 0.00 44 TYR A O 4
ATOM 5502 N N . LEU A 1 45 ? 23.710 5.023 7.449 1.00 0.00 45 LEU A N 4
ATOM 5503 C CA . LEU A 1 45 ? 23.416 6.138 8.400 1.00 0.00 45 LEU A CA 4
ATOM 5504 C C . LEU A 1 45 ? 24.166 5.943 9.722 1.00 0.00 45 LEU A C 4
ATOM 5505 O O . LEU A 1 45 ? 24.707 6.876 10.281 1.00 0.00 45 LEU A O 4
ATOM 5521 N N . PHE A 1 46 ? 24.194 4.744 10.232 1.00 0.00 46 PHE A N 4
ATOM 5522 C CA . PHE A 1 46 ? 24.900 4.497 11.523 1.00 0.00 46 PHE A CA 4
ATOM 5523 C C . PHE A 1 46 ? 26.410 4.701 11.357 1.00 0.00 46 PHE A C 4
ATOM 5524 O O . PHE A 1 46 ? 27.066 5.259 12.215 1.00 0.00 46 PHE A O 4
ATOM 5541 N N . GLU A 1 47 ? 26.965 4.255 10.265 1.00 0.00 47 GLU A N 4
ATOM 5542 C CA . GLU A 1 47 ? 28.432 4.427 10.053 1.00 0.00 47 GLU A CA 4
ATOM 5543 C C . GLU A 1 47 ? 28.815 5.903 10.193 1.00 0.00 47 GLU A C 4
ATOM 5544 O O . GLU A 1 47 ? 29.760 6.248 10.874 1.00 0.00 47 GLU A O 4
ATOM 5556 N N . ARG A 1 48 ? 28.088 6.776 9.550 1.00 0.00 48 ARG A N 4
ATOM 5557 C CA . ARG A 1 48 ? 28.405 8.231 9.640 1.00 0.00 48 ARG A CA 4
ATOM 5558 C C . ARG A 1 48 ? 27.851 8.807 10.948 1.00 0.00 48 ARG A C 4
ATOM 5559 O O . ARG A 1 48 ? 28.120 9.937 11.303 1.00 0.00 48 ARG A O 4
ATOM 5580 N N . ALA A 1 49 ? 27.083 8.035 11.668 1.00 0.00 49 ALA A N 4
ATOM 5581 C CA . ALA A 1 49 ? 26.509 8.536 12.951 1.00 0.00 49 ALA A CA 4
ATOM 5582 C C . ALA A 1 49 ? 27.562 8.507 14.062 1.00 0.00 49 ALA A C 4
ATOM 5583 O O . ALA A 1 49 ? 27.741 9.469 14.782 1.00 0.00 49 ALA A O 4
ATOM 5590 N N . VAL A 1 50 ? 28.254 7.411 14.213 1.00 0.00 50 VAL A N 4
ATOM 5591 C CA . VAL A 1 50 ? 29.288 7.328 15.286 1.00 0.00 50 VAL A CA 4
ATOM 5592 C C . VAL A 1 50 ? 30.495 8.201 14.934 1.00 0.00 50 VAL A C 4
ATOM 5593 O O . VAL A 1 50 ? 31.115 8.794 15.794 1.00 0.00 50 VAL A O 4
ATOM 5606 N N . GLU A 1 51 ? 30.835 8.282 13.677 1.00 0.00 51 GLU A N 4
ATOM 5607 C CA . GLU A 1 51 ? 32.003 9.116 13.271 1.00 0.00 51 GLU A CA 4
ATOM 5608 C C . GLU A 1 51 ? 33.303 8.488 13.783 1.00 0.00 51 GLU A C 4
ATOM 5609 O O . GLU A 1 51 ? 33.977 9.129 14.572 1.00 0.00 51 GLU A O 4
ATOM 5622 N N . MET B 1 1 ? 7.288 -5.987 -19.057 1.00 0.00 1 MET B N 4
ATOM 5623 C CA . MET B 1 1 ? 7.883 -4.743 -18.487 1.00 0.00 1 MET B CA 4
ATOM 5624 C C . MET B 1 1 ? 6.803 -3.911 -17.792 1.00 0.00 1 MET B C 4
ATOM 5625 O O . MET B 1 1 ? 5.961 -3.309 -18.429 1.00 0.00 1 MET B O 4
ATOM 5641 N N . ASN B 1 2 ? 6.819 -3.872 -16.487 1.00 0.00 2 ASN B N 4
ATOM 5642 C CA . ASN B 1 2 ? 5.793 -3.079 -15.752 1.00 0.00 2 ASN B CA 4
ATOM 5643 C C . ASN B 1 2 ? 6.279 -2.772 -14.333 1.00 0.00 2 ASN B C 4
ATOM 5644 O O . ASN B 1 2 ? 6.938 -3.577 -13.706 1.00 0.00 2 ASN B O 4
ATOM 5655 N N . THR B 1 3 ? 5.959 -1.615 -13.823 1.00 0.00 3 THR B N 4
ATOM 5656 C CA . THR B 1 3 ? 6.404 -1.260 -12.445 1.00 0.00 3 THR B CA 4
ATOM 5657 C C . THR B 1 3 ? 5.626 -2.079 -11.410 1.00 0.00 3 THR B C 4
ATOM 5658 O O . THR B 1 3 ? 4.452 -2.344 -11.569 1.00 0.00 3 THR B O 4
ATOM 5669 N N . VAL B 1 4 ? 6.274 -2.480 -10.350 1.00 0.00 4 VAL B N 4
ATOM 5670 C CA . VAL B 1 4 ? 5.573 -3.282 -9.305 1.00 0.00 4 VAL B CA 4
ATOM 5671 C C . VAL B 1 4 ? 5.274 -2.411 -8.083 1.00 0.00 4 VAL B C 4
ATOM 5672 O O . VAL B 1 4 ? 6.013 -1.502 -7.761 1.00 0.00 4 VAL B O 4
ATOM 5685 N N . ARG B 1 5 ? 4.199 -2.686 -7.396 1.00 0.00 5 ARG B N 4
ATOM 5686 C CA . ARG B 1 5 ? 3.856 -1.879 -6.190 1.00 0.00 5 ARG B CA 4
ATOM 5687 C C . ARG B 1 5 ? 4.463 -2.522 -4.940 1.00 0.00 5 ARG B C 4
ATOM 5688 O O . ARG B 1 5 ? 4.106 -3.621 -4.565 1.00 0.00 5 ARG B O 4
ATOM 5709 N N . TRP B 1 6 ? 5.387 -1.858 -4.298 1.00 0.00 6 TRP B N 4
ATOM 5710 C CA . TRP B 1 6 ? 6.019 -2.448 -3.085 1.00 0.00 6 TRP B CA 4
ATOM 5711 C C . TRP B 1 6 ? 5.285 -2.002 -1.818 1.00 0.00 6 TRP B C 4
ATOM 5712 O O . TRP B 1 6 ? 4.792 -0.888 -1.718 1.00 0.00 6 TRP B O 4
ATOM 5733 N N . ASN B 1 7 ? 5.298 -2.857 -0.834 1.00 0.00 7 ASN B N 4
ATOM 5734 C CA . ASN B 1 7 ? 4.686 -2.534 0.483 1.00 0.00 7 ASN B CA 4
ATOM 5735 C C . ASN B 1 7 ? 5.703 -2.844 1.572 1.00 0.00 7 ASN B C 4
ATOM 5736 O O . ASN B 1 7 ? 6.066 -3.986 1.767 1.00 0.00 7 ASN B O 4
ATOM 5747 N N . ILE B 1 8 ? 6.193 -1.871 2.275 1.00 0.00 8 ILE B N 4
ATOM 5748 C CA . ILE B 1 8 ? 7.204 -2.209 3.319 1.00 0.00 8 ILE B CA 4
ATOM 5749 C C . ILE B 1 8 ? 7.019 -1.361 4.575 1.00 0.00 8 ILE B C 4
ATOM 5750 O O . ILE B 1 8 ? 6.591 -0.236 4.513 1.00 0.00 8 ILE B O 4
ATOM 5766 N N . ALA B 1 9 ? 7.331 -1.899 5.723 1.00 0.00 9 ALA B N 4
ATOM 5767 C CA . ALA B 1 9 ? 7.165 -1.113 6.980 1.00 0.00 9 ALA B CA 4
ATOM 5768 C C . ALA B 1 9 ? 8.531 -0.696 7.533 1.00 0.00 9 ALA B C 4
ATOM 5769 O O . ALA B 1 9 ? 9.431 -1.502 7.664 1.00 0.00 9 ALA B O 4
ATOM 5776 N N . VAL B 1 10 ? 8.692 0.558 7.861 1.00 0.00 10 VAL B N 4
ATOM 5777 C CA . VAL B 1 10 ? 9.999 1.025 8.409 1.00 0.00 10 VAL B CA 4
ATOM 5778 C C . VAL B 1 10 ? 9.768 2.042 9.532 1.00 0.00 10 VAL B C 4
ATOM 5779 O O . VAL B 1 10 ? 8.690 2.582 9.681 1.00 0.00 10 VAL B O 4
ATOM 5792 N N . SER B 1 11 ? 10.772 2.306 10.323 1.00 0.00 11 SER B N 4
ATOM 5793 C CA . SER B 1 11 ? 10.608 3.289 11.435 1.00 0.00 11 SER B CA 4
ATOM 5794 C C . SER B 1 11 ? 10.659 4.719 10.889 1.00 0.00 11 SER B C 4
ATOM 5795 O O . SER B 1 11 ? 11.535 5.061 10.129 1.00 0.00 11 SER B O 4
ATOM 5803 N N . PRO B 1 12 ? 9.712 5.510 11.300 1.00 0.00 12 PRO B N 4
ATOM 5804 C CA . PRO B 1 12 ? 9.687 6.917 10.813 1.00 0.00 12 PRO B CA 4
ATOM 5805 C C . PRO B 1 12 ? 11.082 7.556 10.893 1.00 0.00 12 PRO B C 4
ATOM 5806 O O . PRO B 1 12 ? 11.321 8.610 10.338 1.00 0.00 12 PRO B O 4
ATOM 5817 N N . ASP B 1 13 ? 12.004 6.933 11.580 1.00 0.00 13 ASP B N 4
ATOM 5818 C CA . ASP B 1 13 ? 13.374 7.514 11.693 1.00 0.00 13 ASP B CA 4
ATOM 5819 C C . ASP B 1 13 ? 14.133 7.366 10.374 1.00 0.00 13 ASP B C 4
ATOM 5820 O O . ASP B 1 13 ? 14.978 8.172 10.040 1.00 0.00 13 ASP B O 4
ATOM 5829 N N . VAL B 1 14 ? 13.834 6.346 9.618 1.00 0.00 14 VAL B N 4
ATOM 5830 C CA . VAL B 1 14 ? 14.540 6.160 8.316 1.00 0.00 14 VAL B CA 4
ATOM 5831 C C . VAL B 1 14 ? 13.982 7.125 7.268 1.00 0.00 14 VAL B C 4
ATOM 5832 O O . VAL B 1 14 ? 14.679 7.544 6.368 1.00 0.00 14 VAL B O 4
ATOM 5845 N N . ASP B 1 15 ? 12.728 7.472 7.370 1.00 0.00 15 ASP B N 4
ATOM 5846 C CA . ASP B 1 15 ? 12.133 8.405 6.368 1.00 0.00 15 ASP B CA 4
ATOM 5847 C C . ASP B 1 15 ? 12.788 9.786 6.466 1.00 0.00 15 ASP B C 4
ATOM 5848 O O . ASP B 1 15 ? 13.189 10.365 5.476 1.00 0.00 15 ASP B O 4
ATOM 5857 N N . GLN B 1 16 ? 12.892 10.323 7.651 1.00 0.00 16 GLN B N 4
ATOM 5858 C CA . GLN B 1 16 ? 13.513 11.671 7.809 1.00 0.00 16 GLN B CA 4
ATOM 5859 C C . GLN B 1 16 ? 14.954 11.663 7.292 1.00 0.00 16 GLN B C 4
ATOM 5860 O O . GLN B 1 16 ? 15.439 12.645 6.763 1.00 0.00 16 GLN B O 4
ATOM 5874 N N . SER B 1 17 ? 15.645 10.568 7.440 1.00 0.00 17 SER B N 4
ATOM 5875 C CA . SER B 1 17 ? 17.056 10.504 6.959 1.00 0.00 17 SER B CA 4
ATOM 5876 C C . SER B 1 17 ? 17.094 10.354 5.434 1.00 0.00 17 SER B C 4
ATOM 5877 O O . SER B 1 17 ? 17.941 10.913 4.767 1.00 0.00 17 SER B O 4
ATOM 5885 N N . VAL B 1 18 ? 16.187 9.596 4.882 1.00 0.00 18 VAL B N 4
ATOM 5886 C CA . VAL B 1 18 ? 16.173 9.398 3.403 1.00 0.00 18 VAL B CA 4
ATOM 5887 C C . VAL B 1 18 ? 15.826 10.707 2.687 1.00 0.00 18 VAL B C 4
ATOM 5888 O O . VAL B 1 18 ? 16.413 11.043 1.678 1.00 0.00 18 VAL B O 4
ATOM 5901 N N . ARG B 1 19 ? 14.879 11.447 3.195 1.00 0.00 19 ARG B N 4
ATOM 5902 C CA . ARG B 1 19 ? 14.508 12.729 2.528 1.00 0.00 19 ARG B CA 4
ATOM 5903 C C . ARG B 1 19 ? 15.666 13.725 2.633 1.00 0.00 19 ARG B C 4
ATOM 5904 O O . ARG B 1 19 ? 16.040 14.363 1.670 1.00 0.00 19 ARG B O 4
ATOM 5925 N N . MET B 1 20 ? 16.235 13.863 3.799 1.00 0.00 20 MET B N 4
ATOM 5926 C CA . MET B 1 20 ? 17.366 14.817 3.965 1.00 0.00 20 MET B CA 4
ATOM 5927 C C . MET B 1 20 ? 18.536 14.399 3.069 1.00 0.00 20 MET B C 4
ATOM 5928 O O . MET B 1 20 ? 19.237 15.225 2.519 1.00 0.00 20 MET B O 4
ATOM 5942 N N . PHE B 1 21 ? 18.755 13.121 2.927 1.00 0.00 21 PHE B N 4
ATOM 5943 C CA . PHE B 1 21 ? 19.882 12.643 2.074 1.00 0.00 21 PHE B CA 4
ATOM 5944 C C . PHE B 1 21 ? 19.683 13.077 0.619 1.00 0.00 21 PHE B C 4
ATOM 5945 O O . PHE B 1 21 ? 20.597 13.558 -0.021 1.00 0.00 21 PHE B O 4
ATOM 5962 N N . ILE B 1 22 ? 18.504 12.906 0.083 1.00 0.00 22 ILE B N 4
ATOM 5963 C CA . ILE B 1 22 ? 18.274 13.305 -1.336 1.00 0.00 22 ILE B CA 4
ATOM 5964 C C . ILE B 1 22 ? 18.293 14.830 -1.477 1.00 0.00 22 ILE B C 4
ATOM 5965 O O . ILE B 1 22 ? 18.822 15.362 -2.431 1.00 0.00 22 ILE B O 4
ATOM 5981 N N . ALA B 1 23 ? 17.735 15.541 -0.534 1.00 0.00 23 ALA B N 4
ATOM 5982 C CA . ALA B 1 23 ? 17.749 17.029 -0.636 1.00 0.00 23 ALA B CA 4
ATOM 5983 C C . ALA B 1 23 ? 19.200 17.507 -0.668 1.00 0.00 23 ALA B C 4
ATOM 5984 O O . ALA B 1 23 ? 19.597 18.284 -1.514 1.00 0.00 23 ALA B O 4
ATOM 5991 N N . ALA B 1 24 ? 19.997 17.030 0.247 1.00 0.00 24 ALA B N 4
ATOM 5992 C CA . ALA B 1 24 ? 21.429 17.433 0.273 1.00 0.00 24 ALA B CA 4
ATOM 5993 C C . ALA B 1 24 ? 22.109 16.969 -1.017 1.00 0.00 24 ALA B C 4
ATOM 5994 O O . ALA B 1 24 ? 23.036 17.586 -1.502 1.00 0.00 24 ALA B O 4
ATOM 6001 N N . GLN B 1 25 ? 21.647 15.882 -1.575 1.00 0.00 25 GLN B N 4
ATOM 6002 C CA . GLN B 1 25 ? 22.255 15.367 -2.835 1.00 0.00 25 GLN B CA 4
ATOM 6003 C C . GLN B 1 25 ? 21.485 15.890 -4.051 1.00 0.00 25 GLN B C 4
ATOM 6004 O O . GLN B 1 25 ? 21.848 15.633 -5.182 1.00 0.00 25 GLN B O 4
ATOM 6018 N N . GLY B 1 26 ? 20.426 16.622 -3.823 1.00 0.00 26 GLY B N 4
ATOM 6019 C CA . GLY B 1 26 ? 19.626 17.166 -4.961 1.00 0.00 26 GLY B CA 4
ATOM 6020 C C . GLY B 1 26 ? 19.651 16.184 -6.135 1.00 0.00 26 GLY B C 4
ATOM 6021 O O . GLY B 1 26 ? 20.311 16.409 -7.130 1.00 0.00 26 GLY B O 4
ATOM 6025 N N . GLY B 1 27 ? 18.941 15.094 -6.027 1.00 0.00 27 GLY B N 4
ATOM 6026 C CA . GLY B 1 27 ? 18.929 14.101 -7.137 1.00 0.00 27 GLY B CA 4
ATOM 6027 C C . GLY B 1 27 ? 17.935 14.544 -8.213 1.00 0.00 27 GLY B C 4
ATOM 6028 O O . GLY B 1 27 ? 17.476 15.669 -8.221 1.00 0.00 27 GLY B O 4
ATOM 6032 N N . GLY B 1 28 ? 17.601 13.668 -9.121 1.00 0.00 28 GLY B N 4
ATOM 6033 C CA . GLY B 1 28 ? 16.638 14.040 -10.196 1.00 0.00 28 GLY B CA 4
ATOM 6034 C C . GLY B 1 28 ? 15.223 14.095 -9.619 1.00 0.00 28 GLY B C 4
ATOM 6035 O O . GLY B 1 28 ? 14.916 13.447 -8.638 1.00 0.00 28 GLY B O 4
ATOM 6039 N N . ARG B 1 29 ? 14.356 14.865 -10.220 1.00 0.00 29 ARG B N 4
ATOM 6040 C CA . ARG B 1 29 ? 12.961 14.960 -9.705 1.00 0.00 29 ARG B CA 4
ATOM 6041 C C . ARG B 1 29 ? 12.135 13.766 -10.188 1.00 0.00 29 ARG B C 4
ATOM 6042 O O . ARG B 1 29 ? 11.061 13.498 -9.689 1.00 0.00 29 ARG B O 4
ATOM 6063 N N . LYS B 1 30 ? 12.630 13.046 -11.157 1.00 0.00 30 LYS B N 4
ATOM 6064 C CA . LYS B 1 30 ? 11.873 11.868 -11.672 1.00 0.00 30 LYS B CA 4
ATOM 6065 C C . LYS B 1 30 ? 11.337 11.038 -10.505 1.00 0.00 30 LYS B C 4
ATOM 6066 O O . LYS B 1 30 ? 10.145 10.951 -10.286 1.00 0.00 30 LYS B O 4
ATOM 6085 N N . GLY B 1 31 ? 12.209 10.427 -9.750 1.00 0.00 31 GLY B N 4
ATOM 6086 C CA . GLY B 1 31 ? 11.751 9.606 -8.594 1.00 0.00 31 GLY B CA 4
ATOM 6087 C C . GLY B 1 31 ? 12.121 10.315 -7.290 1.00 0.00 31 GLY B C 4
ATOM 6088 O O . GLY B 1 31 ? 12.864 11.276 -7.286 1.00 0.00 31 GLY B O 4
ATOM 6092 N N . ASP B 1 32 ? 11.610 9.851 -6.184 1.00 0.00 32 ASP B N 4
ATOM 6093 C CA . ASP B 1 32 ? 11.936 10.503 -4.883 1.00 0.00 32 ASP B CA 4
ATOM 6094 C C . ASP B 1 32 ? 12.523 9.477 -3.908 1.00 0.00 32 ASP B C 4
ATOM 6095 O O . ASP B 1 32 ? 13.628 9.001 -4.088 1.00 0.00 32 ASP B O 4
ATOM 6104 N N . LEU B 1 33 ? 11.799 9.130 -2.879 1.00 0.00 33 LEU B N 4
ATOM 6105 C CA . LEU B 1 33 ? 12.323 8.136 -1.900 1.00 0.00 33 LEU B CA 4
ATOM 6106 C C . LEU B 1 33 ? 12.542 6.784 -2.585 1.00 0.00 33 LEU B C 4
ATOM 6107 O O . LEU B 1 33 ? 13.561 6.145 -2.410 1.00 0.00 33 LEU B O 4
ATOM 6123 N N . SER B 1 34 ? 11.591 6.343 -3.362 1.00 0.00 34 SER B N 4
ATOM 6124 C CA . SER B 1 34 ? 11.739 5.031 -4.056 1.00 0.00 34 SER B CA 4
ATOM 6125 C C . SER B 1 34 ? 13.006 5.021 -4.918 1.00 0.00 34 SER B C 4
ATOM 6126 O O . SER B 1 34 ? 13.649 4.002 -5.076 1.00 0.00 34 SER B O 4
ATOM 6134 N N . ARG B 1 35 ? 13.369 6.142 -5.478 1.00 0.00 35 ARG B N 4
ATOM 6135 C CA . ARG B 1 35 ? 14.592 6.188 -6.330 1.00 0.00 35 ARG B CA 4
ATOM 6136 C C . ARG B 1 35 ? 15.850 6.030 -5.471 1.00 0.00 35 ARG B C 4
ATOM 6137 O O . ARG B 1 35 ? 16.799 5.379 -5.860 1.00 0.00 35 ARG B O 4
ATOM 6158 N N . PHE B 1 36 ? 15.872 6.628 -4.311 1.00 0.00 36 PHE B N 4
ATOM 6159 C CA . PHE B 1 36 ? 17.075 6.517 -3.436 1.00 0.00 36 PHE B CA 4
ATOM 6160 C C . PHE B 1 36 ? 17.401 5.046 -3.160 1.00 0.00 36 PHE B C 4
ATOM 6161 O O . PHE B 1 36 ? 18.536 4.624 -3.257 1.00 0.00 36 PHE B O 4
ATOM 6178 N N . ILE B 1 37 ? 16.418 4.264 -2.813 1.00 0.00 37 ILE B N 4
ATOM 6179 C CA . ILE B 1 37 ? 16.677 2.825 -2.526 1.00 0.00 37 ILE B CA 4
ATOM 6180 C C . ILE B 1 37 ? 16.901 2.049 -3.828 1.00 0.00 37 ILE B C 4
ATOM 6181 O O . ILE B 1 37 ? 17.733 1.167 -3.900 1.00 0.00 37 ILE B O 4
ATOM 6197 N N . GLU B 1 38 ? 16.160 2.364 -4.854 1.00 0.00 38 GLU B N 4
ATOM 6198 C CA . GLU B 1 38 ? 16.322 1.638 -6.149 1.00 0.00 38 GLU B CA 4
ATOM 6199 C C . GLU B 1 38 ? 17.760 1.750 -6.657 1.00 0.00 38 GLU B C 4
ATOM 6200 O O . GLU B 1 38 ? 18.365 0.778 -7.054 1.00 0.00 38 GLU B O 4
ATOM 6212 N N . ASP B 1 39 ? 18.310 2.930 -6.652 1.00 0.00 39 ASP B N 4
ATOM 6213 C CA . ASP B 1 39 ? 19.708 3.103 -7.137 1.00 0.00 39 ASP B CA 4
ATOM 6214 C C . ASP B 1 39 ? 20.666 2.316 -6.243 1.00 0.00 39 ASP B C 4
ATOM 6215 O O . ASP B 1 39 ? 21.697 1.844 -6.679 1.00 0.00 39 ASP B O 4
ATOM 6224 N N . ALA B 1 40 ? 20.330 2.180 -4.991 1.00 0.00 40 ALA B N 4
ATOM 6225 C CA . ALA B 1 40 ? 21.218 1.433 -4.053 1.00 0.00 40 ALA B CA 4
ATOM 6226 C C . ALA B 1 40 ? 21.263 -0.055 -4.421 1.00 0.00 40 ALA B C 4
ATOM 6227 O O . ALA B 1 40 ? 22.316 -0.658 -4.478 1.00 0.00 40 ALA B O 4
ATOM 6234 N N . VAL B 1 41 ? 20.128 -0.650 -4.669 1.00 0.00 41 VAL B N 4
ATOM 6235 C CA . VAL B 1 41 ? 20.107 -2.098 -5.030 1.00 0.00 41 VAL B CA 4
ATOM 6236 C C . VAL B 1 41 ? 20.652 -2.303 -6.448 1.00 0.00 41 VAL B C 4
ATOM 6237 O O . VAL B 1 41 ? 21.287 -3.295 -6.742 1.00 0.00 41 VAL B O 4
ATOM 6250 N N . ARG B 1 42 ? 20.403 -1.372 -7.328 1.00 0.00 42 ARG B N 4
ATOM 6251 C CA . ARG B 1 42 ? 20.900 -1.512 -8.727 1.00 0.00 42 ARG B CA 4
ATOM 6252 C C . ARG B 1 42 ? 22.429 -1.461 -8.761 1.00 0.00 42 ARG B C 4
ATOM 6253 O O . ARG B 1 42 ? 23.061 -2.123 -9.555 1.00 0.00 42 ARG B O 4
ATOM 6274 N N . ALA B 1 43 ? 23.028 -0.673 -7.913 1.00 0.00 43 ALA B N 4
ATOM 6275 C CA . ALA B 1 43 ? 24.516 -0.579 -7.907 1.00 0.00 43 ALA B CA 4
ATOM 6276 C C . ALA B 1 43 ? 25.138 -1.897 -7.431 1.00 0.00 43 ALA B C 4
ATOM 6277 O O . ALA B 1 43 ? 26.124 -2.359 -7.971 1.00 0.00 43 ALA B O 4
ATOM 6284 N N . TYR B 1 44 ? 24.578 -2.497 -6.417 1.00 0.00 44 TYR B N 4
ATOM 6285 C CA . TYR B 1 44 ? 25.144 -3.778 -5.895 1.00 0.00 44 TYR B CA 4
ATOM 6286 C C . TYR B 1 44 ? 24.904 -4.933 -6.874 1.00 0.00 44 TYR B C 4
ATOM 6287 O O . TYR B 1 44 ? 25.774 -5.748 -7.109 1.00 0.00 44 TYR B O 4
ATOM 6305 N N . LEU B 1 45 ? 23.730 -5.020 -7.437 1.00 0.00 45 LEU B N 4
ATOM 6306 C CA . LEU B 1 45 ? 23.438 -6.136 -8.387 1.00 0.00 45 LEU B CA 4
ATOM 6307 C C . LEU B 1 45 ? 24.192 -5.942 -9.707 1.00 0.00 45 LEU B C 4
ATOM 6308 O O . LEU B 1 45 ? 24.738 -6.875 -10.260 1.00 0.00 45 LEU B O 4
ATOM 6324 N N . PHE B 1 46 ? 24.217 -4.744 -10.222 1.00 0.00 46 PHE B N 4
ATOM 6325 C CA . PHE B 1 46 ? 24.927 -4.497 -11.511 1.00 0.00 46 PHE B CA 4
ATOM 6326 C C . PHE B 1 46 ? 26.435 -4.700 -11.344 1.00 0.00 46 PHE B C 4
ATOM 6327 O O . PHE B 1 46 ? 27.094 -5.254 -12.202 1.00 0.00 46 PHE B O 4
ATOM 6344 N N . GLU B 1 47 ? 26.990 -4.255 -10.249 1.00 0.00 47 GLU B N 4
ATOM 6345 C CA . GLU B 1 47 ? 28.456 -4.425 -10.034 1.00 0.00 47 GLU B CA 4
ATOM 6346 C C . GLU B 1 47 ? 28.842 -5.901 -10.171 1.00 0.00 47 GLU B C 4
ATOM 6347 O O . GLU B 1 47 ? 29.787 -6.246 -10.851 1.00 0.00 47 GLU B O 4
ATOM 6359 N N . ARG B 1 48 ? 28.114 -6.771 -9.529 1.00 0.00 48 ARG B N 4
ATOM 6360 C CA . ARG B 1 48 ? 28.430 -8.226 -9.616 1.00 0.00 48 ARG B CA 4
ATOM 6361 C C . ARG B 1 48 ? 27.877 -8.802 -10.926 1.00 0.00 48 ARG B C 4
ATOM 6362 O O . ARG B 1 48 ? 28.141 -9.934 -11.280 1.00 0.00 48 ARG B O 4
ATOM 6383 N N . ALA B 1 49 ? 27.113 -8.030 -11.649 1.00 0.00 49 ALA B N 4
ATOM 6384 C CA . ALA B 1 49 ? 26.542 -8.532 -12.932 1.00 0.00 49 ALA B CA 4
ATOM 6385 C C . ALA B 1 49 ? 27.599 -8.505 -14.041 1.00 0.00 49 ALA B C 4
ATOM 6386 O O . ALA B 1 49 ? 27.788 -9.470 -14.753 1.00 0.00 49 ALA B O 4
ATOM 6393 N N . VAL B 1 50 ? 28.287 -7.406 -14.197 1.00 0.00 50 VAL B N 4
ATOM 6394 C CA . VAL B 1 50 ? 29.323 -7.324 -15.266 1.00 0.00 50 VAL B CA 4
ATOM 6395 C C . VAL B 1 50 ? 30.530 -8.197 -14.910 1.00 0.00 50 VAL B C 4
ATOM 6396 O O . VAL B 1 50 ? 31.152 -8.792 -15.768 1.00 0.00 50 VAL B O 4
ATOM 6409 N N . GLU B 1 51 ? 30.867 -8.277 -13.651 1.00 0.00 51 GLU B N 4
ATOM 6410 C CA . GLU B 1 51 ? 32.035 -9.111 -13.244 1.00 0.00 51 GLU B CA 4
ATOM 6411 C C . GLU B 1 51 ? 33.335 -8.485 -13.755 1.00 0.00 51 GLU B C 4
ATOM 6412 O O . GLU B 1 51 ? 34.010 -9.128 -14.542 1.00 0.00 51 GLU B O 4
ATOM 6425 N N . MET A 1 1 ? 6.919 1.474 19.410 1.00 0.00 1 MET A N 5
ATOM 6426 C CA . MET A 1 1 ? 6.793 -0.009 19.305 1.00 0.00 1 MET A CA 5
ATOM 6427 C C . MET A 1 1 ? 5.759 -0.376 18.237 1.00 0.00 1 MET A C 5
ATOM 6428 O O . MET A 1 1 ? 4.962 -1.275 18.415 1.00 0.00 1 MET A O 5
ATOM 6444 N N . ASN A 1 2 ? 5.768 0.312 17.129 1.00 0.00 2 ASN A N 5
ATOM 6445 C CA . ASN A 1 2 ? 4.785 0.002 16.051 1.00 0.00 2 ASN A CA 5
ATOM 6446 C C . ASN A 1 2 ? 5.487 -0.036 14.691 1.00 0.00 2 ASN A C 5
ATOM 6447 O O . ASN A 1 2 ? 6.489 0.616 14.481 1.00 0.00 2 ASN A O 5
ATOM 6458 N N . THR A 1 3 ? 4.968 -0.797 13.767 1.00 0.00 3 THR A N 5
ATOM 6459 C CA . THR A 1 3 ? 5.607 -0.876 12.423 1.00 0.00 3 THR A CA 5
ATOM 6460 C C . THR A 1 3 ? 4.947 0.118 11.464 1.00 0.00 3 THR A C 5
ATOM 6461 O O . THR A 1 3 ? 3.750 0.325 11.494 1.00 0.00 3 THR A O 5
ATOM 6472 N N . VAL A 1 4 ? 5.719 0.729 10.609 1.00 0.00 4 VAL A N 5
ATOM 6473 C CA . VAL A 1 4 ? 5.137 1.705 9.643 1.00 0.00 4 VAL A CA 5
ATOM 6474 C C . VAL A 1 4 ? 4.940 1.033 8.283 1.00 0.00 4 VAL A C 5
ATOM 6475 O O . VAL A 1 4 ? 5.686 0.155 7.903 1.00 0.00 4 VAL A O 5
ATOM 6488 N N . ARG A 1 5 ? 3.951 1.447 7.542 1.00 0.00 5 ARG A N 5
ATOM 6489 C CA . ARG A 1 5 ? 3.718 0.837 6.201 1.00 0.00 5 ARG A CA 5
ATOM 6490 C C . ARG A 1 5 ? 4.230 1.784 5.114 1.00 0.00 5 ARG A C 5
ATOM 6491 O O . ARG A 1 5 ? 3.967 2.970 5.144 1.00 0.00 5 ARG A O 5
ATOM 6512 N N . TRP A 1 6 ? 4.960 1.281 4.155 1.00 0.00 6 TRP A N 5
ATOM 6513 C CA . TRP A 1 6 ? 5.472 2.188 3.090 1.00 0.00 6 TRP A CA 5
ATOM 6514 C C . TRP A 1 6 ? 5.117 1.667 1.695 1.00 0.00 6 TRP A C 5
ATOM 6515 O O . TRP A 1 6 ? 5.594 0.634 1.267 1.00 0.00 6 TRP A O 5
ATOM 6536 N N . ASN A 1 7 ? 4.287 2.376 0.984 1.00 0.00 7 ASN A N 5
ATOM 6537 C CA . ASN A 1 7 ? 3.904 1.932 -0.382 1.00 0.00 7 ASN A CA 5
ATOM 6538 C C . ASN A 1 7 ? 4.631 2.798 -1.402 1.00 0.00 7 ASN A C 5
ATOM 6539 O O . ASN A 1 7 ? 4.458 4.000 -1.447 1.00 0.00 7 ASN A O 5
ATOM 6550 N N . ILE A 1 8 ? 5.462 2.207 -2.203 1.00 0.00 8 ILE A N 5
ATOM 6551 C CA . ILE A 1 8 ? 6.216 3.015 -3.194 1.00 0.00 8 ILE A CA 5
ATOM 6552 C C . ILE A 1 8 ? 6.252 2.305 -4.551 1.00 0.00 8 ILE A C 5
ATOM 6553 O O . ILE A 1 8 ? 6.054 1.110 -4.645 1.00 0.00 8 ILE A O 5
ATOM 6569 N N . ALA A 1 9 ? 6.489 3.038 -5.605 1.00 0.00 9 ALA A N 5
ATOM 6570 C CA . ALA A 1 9 ? 6.520 2.411 -6.957 1.00 0.00 9 ALA A CA 5
ATOM 6571 C C . ALA A 1 9 ? 7.957 2.088 -7.375 1.00 0.00 9 ALA A C 5
ATOM 6572 O O . ALA A 1 9 ? 8.826 2.937 -7.361 1.00 0.00 9 ALA A O 5
ATOM 6579 N N . VAL A 1 10 ? 8.209 0.863 -7.751 1.00 0.00 10 VAL A N 5
ATOM 6580 C CA . VAL A 1 10 ? 9.584 0.474 -8.177 1.00 0.00 10 VAL A CA 5
ATOM 6581 C C . VAL A 1 10 ? 9.506 -0.462 -9.386 1.00 0.00 10 VAL A C 5
ATOM 6582 O O . VAL A 1 10 ? 8.466 -1.008 -9.690 1.00 0.00 10 VAL A O 5
ATOM 6595 N N . SER A 1 11 ? 10.595 -0.657 -10.078 1.00 0.00 11 SER A N 5
ATOM 6596 C CA . SER A 1 11 ? 10.567 -1.564 -11.261 1.00 0.00 11 SER A CA 5
ATOM 6597 C C . SER A 1 11 ? 10.577 -3.024 -10.799 1.00 0.00 11 SER A C 5
ATOM 6598 O O . SER A 1 11 ? 11.411 -3.418 -10.016 1.00 0.00 11 SER A O 5
ATOM 6606 N N . PRO A 1 12 ? 9.645 -3.782 -11.303 1.00 0.00 12 PRO A N 5
ATOM 6607 C CA . PRO A 1 12 ? 9.579 -5.217 -10.902 1.00 0.00 12 PRO A CA 5
ATOM 6608 C C . PRO A 1 12 ? 10.957 -5.890 -11.000 1.00 0.00 12 PRO A C 5
ATOM 6609 O O . PRO A 1 12 ? 11.134 -7.017 -10.583 1.00 0.00 12 PRO A O 5
ATOM 6620 N N . ASP A 1 13 ? 11.932 -5.215 -11.547 1.00 0.00 13 ASP A N 5
ATOM 6621 C CA . ASP A 1 13 ? 13.290 -5.817 -11.668 1.00 0.00 13 ASP A CA 5
ATOM 6622 C C . ASP A 1 13 ? 13.972 -5.870 -10.301 1.00 0.00 13 ASP A C 5
ATOM 6623 O O . ASP A 1 13 ? 14.824 -6.699 -10.050 1.00 0.00 13 ASP A O 5
ATOM 6632 N N . VAL A 1 14 ? 13.609 -4.982 -9.417 1.00 0.00 14 VAL A N 5
ATOM 6633 C CA . VAL A 1 14 ? 14.244 -4.976 -8.068 1.00 0.00 14 VAL A CA 5
ATOM 6634 C C . VAL A 1 14 ? 13.701 -6.120 -7.205 1.00 0.00 14 VAL A C 5
ATOM 6635 O O . VAL A 1 14 ? 14.396 -6.646 -6.361 1.00 0.00 14 VAL A O 5
ATOM 6648 N N . ASP A 1 15 ? 12.469 -6.511 -7.398 1.00 0.00 15 ASP A N 5
ATOM 6649 C CA . ASP A 1 15 ? 11.914 -7.622 -6.569 1.00 0.00 15 ASP A CA 5
ATOM 6650 C C . ASP A 1 15 ? 12.629 -8.935 -6.907 1.00 0.00 15 ASP A C 5
ATOM 6651 O O . ASP A 1 15 ? 13.061 -9.660 -6.033 1.00 0.00 15 ASP A O 5
ATOM 6660 N N . GLN A 1 16 ? 12.747 -9.249 -8.167 1.00 0.00 16 GLN A N 5
ATOM 6661 C CA . GLN A 1 16 ? 13.425 -10.519 -8.560 1.00 0.00 16 GLN A CA 5
ATOM 6662 C C . GLN A 1 16 ? 14.855 -10.550 -8.013 1.00 0.00 16 GLN A C 5
ATOM 6663 O O . GLN A 1 16 ? 15.330 -11.570 -7.554 1.00 0.00 16 GLN A O 5
ATOM 6677 N N . SER A 1 17 ? 15.543 -9.443 -8.054 1.00 0.00 17 SER A N 5
ATOM 6678 C CA . SER A 1 17 ? 16.941 -9.417 -7.530 1.00 0.00 17 SER A CA 5
ATOM 6679 C C . SER A 1 17 ? 16.934 -9.545 -6.005 1.00 0.00 17 SER A C 5
ATOM 6680 O O . SER A 1 17 ? 17.790 -10.177 -5.422 1.00 0.00 17 SER A O 5
ATOM 6688 N N . VAL A 1 18 ? 15.976 -8.943 -5.356 1.00 0.00 18 VAL A N 5
ATOM 6689 C CA . VAL A 1 18 ? 15.913 -9.023 -3.868 1.00 0.00 18 VAL A CA 5
ATOM 6690 C C . VAL A 1 18 ? 15.777 -10.480 -3.415 1.00 0.00 18 VAL A C 5
ATOM 6691 O O . VAL A 1 18 ? 16.402 -10.903 -2.462 1.00 0.00 18 VAL A O 5
ATOM 6704 N N . ARG A 1 19 ? 14.966 -11.252 -4.087 1.00 0.00 19 ARG A N 5
ATOM 6705 C CA . ARG A 1 19 ? 14.797 -12.680 -3.688 1.00 0.00 19 ARG A CA 5
ATOM 6706 C C . ARG A 1 19 ? 16.116 -13.435 -3.866 1.00 0.00 19 ARG A C 5
ATOM 6707 O O . ARG A 1 19 ? 16.535 -14.189 -3.011 1.00 0.00 19 ARG A O 5
ATOM 6728 N N . MET A 1 20 ? 16.774 -13.244 -4.974 1.00 0.00 20 MET A N 5
ATOM 6729 C CA . MET A 1 20 ? 18.062 -13.957 -5.199 1.00 0.00 20 MET A CA 5
ATOM 6730 C C . MET A 1 20 ? 19.072 -13.547 -4.126 1.00 0.00 20 MET A C 5
ATOM 6731 O O . MET A 1 20 ? 19.790 -14.366 -3.587 1.00 0.00 20 MET A O 5
ATOM 6745 N N . PHE A 1 21 ? 19.135 -12.281 -3.817 1.00 0.00 21 PHE A N 5
ATOM 6746 C CA . PHE A 1 21 ? 20.099 -11.805 -2.784 1.00 0.00 21 PHE A CA 5
ATOM 6747 C C . PHE A 1 21 ? 19.831 -12.483 -1.436 1.00 0.00 21 PHE A C 5
ATOM 6748 O O . PHE A 1 21 ? 20.731 -13.006 -0.810 1.00 0.00 21 PHE A O 5
ATOM 6765 N N . ILE A 1 22 ? 18.607 -12.478 -0.978 1.00 0.00 22 ILE A N 5
ATOM 6766 C CA . ILE A 1 22 ? 18.314 -13.127 0.333 1.00 0.00 22 ILE A CA 5
ATOM 6767 C C . ILE A 1 22 ? 18.685 -14.611 0.274 1.00 0.00 22 ILE A C 5
ATOM 6768 O O . ILE A 1 22 ? 19.200 -15.167 1.224 1.00 0.00 22 ILE A O 5
ATOM 6784 N N . ALA A 1 23 ? 18.441 -15.256 -0.835 1.00 0.00 23 ALA A N 5
ATOM 6785 C CA . ALA A 1 23 ? 18.795 -16.700 -0.945 1.00 0.00 23 ALA A CA 5
ATOM 6786 C C . ALA A 1 23 ? 20.296 -16.877 -0.703 1.00 0.00 23 ALA A C 5
ATOM 6787 O O . ALA A 1 23 ? 20.737 -17.872 -0.164 1.00 0.00 23 ALA A O 5
ATOM 6794 N N . ALA A 1 24 ? 21.078 -15.906 -1.089 1.00 0.00 24 ALA A N 5
ATOM 6795 C CA . ALA A 1 24 ? 22.549 -16.000 -0.874 1.00 0.00 24 ALA A CA 5
ATOM 6796 C C . ALA A 1 24 ? 22.868 -15.744 0.601 1.00 0.00 24 ALA A C 5
ATOM 6797 O O . ALA A 1 24 ? 23.795 -16.301 1.155 1.00 0.00 24 ALA A O 5
ATOM 6804 N N . GLN A 1 25 ? 22.097 -14.906 1.239 1.00 0.00 25 GLN A N 5
ATOM 6805 C CA . GLN A 1 25 ? 22.341 -14.608 2.680 1.00 0.00 25 GLN A CA 5
ATOM 6806 C C . GLN A 1 25 ? 21.506 -15.547 3.555 1.00 0.00 25 GLN A C 5
ATOM 6807 O O . GLN A 1 25 ? 21.579 -15.512 4.767 1.00 0.00 25 GLN A O 5
ATOM 6821 N N . GLY A 1 26 ? 20.713 -16.388 2.948 1.00 0.00 26 GLY A N 5
ATOM 6822 C CA . GLY A 1 26 ? 19.873 -17.329 3.743 1.00 0.00 26 GLY A CA 5
ATOM 6823 C C . GLY A 1 26 ? 20.733 -18.495 4.232 1.00 0.00 26 GLY A C 5
ATOM 6824 O O . GLY A 1 26 ? 21.142 -19.343 3.464 1.00 0.00 26 GLY A O 5
ATOM 6828 N N . GLY A 1 27 ? 21.009 -18.544 5.506 1.00 0.00 27 GLY A N 5
ATOM 6829 C CA . GLY A 1 27 ? 21.842 -19.656 6.045 1.00 0.00 27 GLY A CA 5
ATOM 6830 C C . GLY A 1 27 ? 21.643 -19.755 7.558 1.00 0.00 27 GLY A C 5
ATOM 6831 O O . GLY A 1 27 ? 22.483 -20.265 8.273 1.00 0.00 27 GLY A O 5
ATOM 6835 N N . GLY A 1 28 ? 20.537 -19.270 8.052 1.00 0.00 28 GLY A N 5
ATOM 6836 C CA . GLY A 1 28 ? 20.284 -19.336 9.520 1.00 0.00 28 GLY A CA 5
ATOM 6837 C C . GLY A 1 28 ? 19.044 -18.509 9.862 1.00 0.00 28 GLY A C 5
ATOM 6838 O O . GLY A 1 28 ? 18.198 -18.930 10.626 1.00 0.00 28 GLY A O 5
ATOM 6842 N N . ARG A 1 29 ? 18.928 -17.336 9.302 1.00 0.00 29 ARG A N 5
ATOM 6843 C CA . ARG A 1 29 ? 17.741 -16.483 9.597 1.00 0.00 29 ARG A CA 5
ATOM 6844 C C . ARG A 1 29 ? 16.948 -16.217 8.315 1.00 0.00 29 ARG A C 5
ATOM 6845 O O . ARG A 1 29 ? 17.482 -16.248 7.225 1.00 0.00 29 ARG A O 5
ATOM 6866 N N . LYS A 1 30 ? 15.675 -15.954 8.438 1.00 0.00 30 LYS A N 5
ATOM 6867 C CA . LYS A 1 30 ? 14.849 -15.685 7.226 1.00 0.00 30 LYS A CA 5
ATOM 6868 C C . LYS A 1 30 ? 14.608 -14.177 7.075 1.00 0.00 30 LYS A C 5
ATOM 6869 O O . LYS A 1 30 ? 15.512 -13.428 6.762 1.00 0.00 30 LYS A O 5
ATOM 6888 N N . GLY A 1 31 ? 13.402 -13.725 7.292 1.00 0.00 31 GLY A N 5
ATOM 6889 C CA . GLY A 1 31 ? 13.119 -12.268 7.158 1.00 0.00 31 GLY A CA 5
ATOM 6890 C C . GLY A 1 31 ? 12.390 -12.009 5.839 1.00 0.00 31 GLY A C 5
ATOM 6891 O O . GLY A 1 31 ? 12.191 -12.906 5.043 1.00 0.00 31 GLY A O 5
ATOM 6895 N N . ASP A 1 32 ? 11.992 -10.791 5.600 1.00 0.00 32 ASP A N 5
ATOM 6896 C CA . ASP A 1 32 ? 11.277 -10.476 4.332 1.00 0.00 32 ASP A CA 5
ATOM 6897 C C . ASP A 1 32 ? 12.019 -9.375 3.570 1.00 0.00 32 ASP A C 5
ATOM 6898 O O . ASP A 1 32 ? 13.178 -9.107 3.818 1.00 0.00 32 ASP A O 5
ATOM 6907 N N . LEU A 1 33 ? 11.358 -8.735 2.648 1.00 0.00 33 LEU A N 5
ATOM 6908 C CA . LEU A 1 33 ? 12.024 -7.650 1.871 1.00 0.00 33 LEU A CA 5
ATOM 6909 C C . LEU A 1 33 ? 12.194 -6.405 2.745 1.00 0.00 33 LEU A C 5
ATOM 6910 O O . LEU A 1 33 ? 13.176 -5.695 2.649 1.00 0.00 33 LEU A O 5
ATOM 6926 N N . SER A 1 34 ? 11.237 -6.128 3.586 1.00 0.00 34 SER A N 5
ATOM 6927 C CA . SER A 1 34 ? 11.327 -4.920 4.458 1.00 0.00 34 SER A CA 5
ATOM 6928 C C . SER A 1 34 ? 12.641 -4.911 5.245 1.00 0.00 34 SER A C 5
ATOM 6929 O O . SER A 1 34 ? 13.280 -3.888 5.385 1.00 0.00 34 SER A O 5
ATOM 6937 N N . ARG A 1 35 ? 13.050 -6.036 5.763 1.00 0.00 35 ARG A N 5
ATOM 6938 C CA . ARG A 1 35 ? 14.321 -6.073 6.541 1.00 0.00 35 ARG A CA 5
ATOM 6939 C C . ARG A 1 35 ? 15.520 -5.865 5.611 1.00 0.00 35 ARG A C 5
ATOM 6940 O O . ARG A 1 35 ? 16.474 -5.197 5.953 1.00 0.00 35 ARG A O 5
ATOM 6961 N N . PHE A 1 36 ? 15.479 -6.439 4.440 1.00 0.00 36 PHE A N 5
ATOM 6962 C CA . PHE A 1 36 ? 16.620 -6.282 3.493 1.00 0.00 36 PHE A CA 5
ATOM 6963 C C . PHE A 1 36 ? 16.893 -4.798 3.224 1.00 0.00 36 PHE A C 5
ATOM 6964 O O . PHE A 1 36 ? 18.022 -4.351 3.258 1.00 0.00 36 PHE A O 5
ATOM 6981 N N . ILE A 1 37 ? 15.874 -4.030 2.951 1.00 0.00 37 ILE A N 5
ATOM 6982 C CA . ILE A 1 37 ? 16.087 -2.580 2.677 1.00 0.00 37 ILE A CA 5
ATOM 6983 C C . ILE A 1 37 ? 16.395 -1.832 3.979 1.00 0.00 37 ILE A C 5
ATOM 6984 O O . ILE A 1 37 ? 17.205 -0.927 4.010 1.00 0.00 37 ILE A O 5
ATOM 7000 N N . GLU A 1 38 ? 15.746 -2.194 5.050 1.00 0.00 38 GLU A N 5
ATOM 7001 C CA . GLU A 1 38 ? 15.990 -1.496 6.346 1.00 0.00 38 GLU A CA 5
ATOM 7002 C C . GLU A 1 38 ? 17.471 -1.562 6.726 1.00 0.00 38 GLU A C 5
ATOM 7003 O O . GLU A 1 38 ? 18.073 -0.572 7.084 1.00 0.00 38 GLU A O 5
ATOM 7015 N N . ASP A 1 39 ? 18.062 -2.720 6.653 1.00 0.00 39 ASP A N 5
ATOM 7016 C CA . ASP A 1 39 ? 19.503 -2.845 7.008 1.00 0.00 39 ASP A CA 5
ATOM 7017 C C . ASP A 1 39 ? 20.360 -2.153 5.947 1.00 0.00 39 ASP A C 5
ATOM 7018 O O . ASP A 1 39 ? 21.424 -1.639 6.226 1.00 0.00 39 ASP A O 5
ATOM 7027 N N . ALA A 1 40 ? 19.903 -2.150 4.726 1.00 0.00 40 ALA A N 5
ATOM 7028 C CA . ALA A 1 40 ? 20.687 -1.506 3.631 1.00 0.00 40 ALA A CA 5
ATOM 7029 C C . ALA A 1 40 ? 20.814 0.005 3.862 1.00 0.00 40 ALA A C 5
ATOM 7030 O O . ALA A 1 40 ? 21.879 0.574 3.728 1.00 0.00 40 ALA A O 5
ATOM 7037 N N . VAL A 1 41 ? 19.738 0.661 4.199 1.00 0.00 41 VAL A N 5
ATOM 7038 C CA . VAL A 1 41 ? 19.804 2.134 4.428 1.00 0.00 41 VAL A CA 5
ATOM 7039 C C . VAL A 1 41 ? 20.646 2.450 5.669 1.00 0.00 41 VAL A C 5
ATOM 7040 O O . VAL A 1 41 ? 21.331 3.450 5.723 1.00 0.00 41 VAL A O 5
ATOM 7053 N N . ARG A 1 42 ? 20.597 1.612 6.669 1.00 0.00 42 ARG A N 5
ATOM 7054 C CA . ARG A 1 42 ? 21.392 1.876 7.904 1.00 0.00 42 ARG A CA 5
ATOM 7055 C C . ARG A 1 42 ? 22.887 1.960 7.570 1.00 0.00 42 ARG A C 5
ATOM 7056 O O . ARG A 1 42 ? 23.591 2.822 8.053 1.00 0.00 42 ARG A O 5
ATOM 7077 N N . ALA A 1 43 ? 23.374 1.066 6.754 1.00 0.00 43 ALA A N 5
ATOM 7078 C CA . ALA A 1 43 ? 24.823 1.092 6.400 1.00 0.00 43 ALA A CA 5
ATOM 7079 C C . ALA A 1 43 ? 25.197 2.425 5.745 1.00 0.00 43 ALA A C 5
ATOM 7080 O O . ALA A 1 43 ? 26.239 2.988 6.012 1.00 0.00 43 ALA A O 5
ATOM 7087 N N . TYR A 1 44 ? 24.359 2.929 4.881 1.00 0.00 44 TYR A N 5
ATOM 7088 C CA . TYR A 1 44 ? 24.675 4.222 4.205 1.00 0.00 44 TYR A CA 5
ATOM 7089 C C . TYR A 1 44 ? 24.584 5.387 5.195 1.00 0.00 44 TYR A C 5
ATOM 7090 O O . TYR A 1 44 ? 25.467 6.218 5.276 1.00 0.00 44 TYR A O 5
ATOM 7108 N N . LEU A 1 45 ? 23.514 5.459 5.938 1.00 0.00 45 LEU A N 5
ATOM 7109 C CA . LEU A 1 45 ? 23.353 6.575 6.914 1.00 0.00 45 LEU A CA 5
ATOM 7110 C C . LEU A 1 45 ? 24.525 6.612 7.898 1.00 0.00 45 LEU A C 5
ATOM 7111 O O . LEU A 1 45 ? 24.988 7.668 8.283 1.00 0.00 45 LEU A O 5
ATOM 7127 N N . PHE A 1 46 ? 25.007 5.473 8.316 1.00 0.00 46 PHE A N 5
ATOM 7128 C CA . PHE A 1 46 ? 26.144 5.459 9.281 1.00 0.00 46 PHE A CA 5
ATOM 7129 C C . PHE A 1 46 ? 27.424 5.958 8.599 1.00 0.00 46 PHE A C 5
ATOM 7130 O O . PHE A 1 46 ? 28.153 6.763 9.143 1.00 0.00 46 PHE A O 5
ATOM 7147 N N . GLU A 1 47 ? 27.703 5.489 7.414 1.00 0.00 47 GLU A N 5
ATOM 7148 C CA . GLU A 1 47 ? 28.937 5.941 6.707 1.00 0.00 47 GLU A CA 5
ATOM 7149 C C . GLU A 1 47 ? 28.944 7.468 6.577 1.00 0.00 47 GLU A C 5
ATOM 7150 O O . GLU A 1 47 ? 29.960 8.111 6.752 1.00 0.00 47 GLU A O 5
ATOM 7162 N N . ARG A 1 48 ? 27.818 8.050 6.266 1.00 0.00 48 ARG A N 5
ATOM 7163 C CA . ARG A 1 48 ? 27.762 9.533 6.119 1.00 0.00 48 ARG A CA 5
ATOM 7164 C C . ARG A 1 48 ? 27.789 10.206 7.495 1.00 0.00 48 ARG A C 5
ATOM 7165 O O . ARG A 1 48 ? 28.171 11.352 7.627 1.00 0.00 48 ARG A O 5
ATOM 7186 N N . ALA A 1 49 ? 27.384 9.505 8.518 1.00 0.00 49 ALA A N 5
ATOM 7187 C CA . ALA A 1 49 ? 27.385 10.109 9.882 1.00 0.00 49 ALA A CA 5
ATOM 7188 C C . ALA A 1 49 ? 28.817 10.407 10.331 1.00 0.00 49 ALA A C 5
ATOM 7189 O O . ALA A 1 49 ? 29.126 11.497 10.770 1.00 0.00 49 ALA A O 5
ATOM 7196 N N . VAL A 1 50 ? 29.694 9.446 10.224 1.00 0.00 50 VAL A N 5
ATOM 7197 C CA . VAL A 1 50 ? 31.105 9.676 10.645 1.00 0.00 50 VAL A CA 5
ATOM 7198 C C . VAL A 1 50 ? 31.690 10.876 9.893 1.00 0.00 50 VAL A C 5
ATOM 7199 O O . VAL A 1 50 ? 32.221 11.794 10.487 1.00 0.00 50 VAL A O 5
ATOM 7212 N N . GLU A 1 51 ? 31.596 10.875 8.592 1.00 0.00 51 GLU A N 5
ATOM 7213 C CA . GLU A 1 51 ? 32.148 12.015 7.803 1.00 0.00 51 GLU A CA 5
ATOM 7214 C C . GLU A 1 51 ? 31.468 13.325 8.216 1.00 0.00 51 GLU A C 5
ATOM 7215 O O . GLU A 1 51 ? 32.177 14.294 8.434 1.00 0.00 51 GLU A O 5
ATOM 7228 N N . MET B 1 1 ? 6.981 -1.552 -19.415 1.00 0.00 1 MET B N 5
ATOM 7229 C CA . MET B 1 1 ? 6.853 -0.068 -19.315 1.00 0.00 1 MET B CA 5
ATOM 7230 C C . MET B 1 1 ? 5.818 0.303 -18.250 1.00 0.00 1 MET B C 5
ATOM 7231 O O . MET B 1 1 ? 5.017 1.199 -18.434 1.00 0.00 1 MET B O 5
ATOM 7247 N N . ASN B 1 2 ? 5.829 -0.378 -17.138 1.00 0.00 2 ASN B N 5
ATOM 7248 C CA . ASN B 1 2 ? 4.846 -0.063 -16.062 1.00 0.00 2 ASN B CA 5
ATOM 7249 C C . ASN B 1 2 ? 5.548 -0.017 -14.703 1.00 0.00 2 ASN B C 5
ATOM 7250 O O . ASN B 1 2 ? 6.559 -0.658 -14.494 1.00 0.00 2 ASN B O 5
ATOM 7261 N N . THR B 1 3 ? 5.020 0.734 -13.778 1.00 0.00 3 THR B N 5
ATOM 7262 C CA . THR B 1 3 ? 5.659 0.819 -12.434 1.00 0.00 3 THR B CA 5
ATOM 7263 C C . THR B 1 3 ? 5.001 -0.172 -11.469 1.00 0.00 3 THR B C 5
ATOM 7264 O O . THR B 1 3 ? 3.804 -0.382 -11.500 1.00 0.00 3 THR B O 5
ATOM 7275 N N . VAL B 1 4 ? 5.774 -0.776 -10.611 1.00 0.00 4 VAL B N 5
ATOM 7276 C CA . VAL B 1 4 ? 5.196 -1.748 -9.639 1.00 0.00 4 VAL B CA 5
ATOM 7277 C C . VAL B 1 4 ? 5.001 -1.073 -8.282 1.00 0.00 4 VAL B C 5
ATOM 7278 O O . VAL B 1 4 ? 5.745 -0.191 -7.907 1.00 0.00 4 VAL B O 5
ATOM 7291 N N . ARG B 1 5 ? 4.014 -1.488 -7.538 1.00 0.00 5 ARG B N 5
ATOM 7292 C CA . ARG B 1 5 ? 3.782 -0.874 -6.199 1.00 0.00 5 ARG B CA 5
ATOM 7293 C C . ARG B 1 5 ? 4.294 -1.816 -5.110 1.00 0.00 5 ARG B C 5
ATOM 7294 O O . ARG B 1 5 ? 4.033 -3.003 -5.134 1.00 0.00 5 ARG B O 5
ATOM 7315 N N . TRP B 1 6 ? 5.025 -1.310 -4.153 1.00 0.00 6 TRP B N 5
ATOM 7316 C CA . TRP B 1 6 ? 5.539 -2.214 -3.086 1.00 0.00 6 TRP B CA 5
ATOM 7317 C C . TRP B 1 6 ? 5.183 -1.690 -1.692 1.00 0.00 6 TRP B C 5
ATOM 7318 O O . TRP B 1 6 ? 5.654 -0.653 -1.268 1.00 0.00 6 TRP B O 5
ATOM 7339 N N . ASN B 1 7 ? 4.355 -2.400 -0.979 1.00 0.00 7 ASN B N 5
ATOM 7340 C CA . ASN B 1 7 ? 3.968 -1.953 0.385 1.00 0.00 7 ASN B CA 5
ATOM 7341 C C . ASN B 1 7 ? 4.696 -2.814 1.409 1.00 0.00 7 ASN B C 5
ATOM 7342 O O . ASN B 1 7 ? 4.522 -4.015 1.460 1.00 0.00 7 ASN B O 5
ATOM 7353 N N . ILE B 1 8 ? 5.527 -2.220 2.206 1.00 0.00 8 ILE B N 5
ATOM 7354 C CA . ILE B 1 8 ? 6.281 -3.023 3.201 1.00 0.00 8 ILE B CA 5
ATOM 7355 C C . ILE B 1 8 ? 6.315 -2.311 4.556 1.00 0.00 8 ILE B C 5
ATOM 7356 O O . ILE B 1 8 ? 6.113 -1.116 4.647 1.00 0.00 8 ILE B O 5
ATOM 7372 N N . ALA B 1 9 ? 6.553 -3.041 5.612 1.00 0.00 9 ALA B N 5
ATOM 7373 C CA . ALA B 1 9 ? 6.582 -2.409 6.962 1.00 0.00 9 ALA B CA 5
ATOM 7374 C C . ALA B 1 9 ? 8.018 -2.083 7.380 1.00 0.00 9 ALA B C 5
ATOM 7375 O O . ALA B 1 9 ? 8.888 -2.931 7.368 1.00 0.00 9 ALA B O 5
ATOM 7382 N N . VAL B 1 10 ? 8.267 -0.857 7.754 1.00 0.00 10 VAL B N 5
ATOM 7383 C CA . VAL B 1 10 ? 9.641 -0.465 8.180 1.00 0.00 10 VAL B CA 5
ATOM 7384 C C . VAL B 1 10 ? 9.561 0.474 9.387 1.00 0.00 10 VAL B C 5
ATOM 7385 O O . VAL B 1 10 ? 8.520 1.020 9.689 1.00 0.00 10 VAL B O 5
ATOM 7398 N N . SER B 1 11 ? 10.648 0.668 10.080 1.00 0.00 11 SER B N 5
ATOM 7399 C CA . SER B 1 11 ? 10.622 1.578 11.263 1.00 0.00 11 SER B CA 5
ATOM 7400 C C . SER B 1 11 ? 10.627 3.036 10.797 1.00 0.00 11 SER B C 5
ATOM 7401 O O . SER B 1 11 ? 11.460 3.432 10.015 1.00 0.00 11 SER B O 5
ATOM 7409 N N . PRO B 1 12 ? 9.690 3.791 11.297 1.00 0.00 12 PRO B N 5
ATOM 7410 C CA . PRO B 1 12 ? 9.617 5.224 10.893 1.00 0.00 12 PRO B CA 5
ATOM 7411 C C . PRO B 1 12 ? 10.994 5.903 10.989 1.00 0.00 12 PRO B C 5
ATOM 7412 O O . PRO B 1 12 ? 11.166 7.031 10.571 1.00 0.00 12 PRO B O 5
ATOM 7423 N N . ASP B 1 13 ? 11.972 5.230 11.534 1.00 0.00 13 ASP B N 5
ATOM 7424 C CA . ASP B 1 13 ? 13.328 5.838 11.653 1.00 0.00 13 ASP B CA 5
ATOM 7425 C C . ASP B 1 13 ? 14.009 5.890 10.284 1.00 0.00 13 ASP B C 5
ATOM 7426 O O . ASP B 1 13 ? 14.858 6.722 10.032 1.00 0.00 13 ASP B O 5
ATOM 7435 N N . VAL B 1 14 ? 13.647 5.000 9.403 1.00 0.00 14 VAL B N 5
ATOM 7436 C CA . VAL B 1 14 ? 14.281 4.994 8.053 1.00 0.00 14 VAL B CA 5
ATOM 7437 C C . VAL B 1 14 ? 13.735 6.134 7.189 1.00 0.00 14 VAL B C 5
ATOM 7438 O O . VAL B 1 14 ? 14.428 6.659 6.342 1.00 0.00 14 VAL B O 5
ATOM 7451 N N . ASP B 1 15 ? 12.504 6.524 7.382 1.00 0.00 15 ASP B N 5
ATOM 7452 C CA . ASP B 1 15 ? 11.947 7.632 6.552 1.00 0.00 15 ASP B CA 5
ATOM 7453 C C . ASP B 1 15 ? 12.657 8.947 6.886 1.00 0.00 15 ASP B C 5
ATOM 7454 O O . ASP B 1 15 ? 13.089 9.672 6.011 1.00 0.00 15 ASP B O 5
ATOM 7463 N N . GLN B 1 16 ? 12.775 9.264 8.147 1.00 0.00 16 GLN B N 5
ATOM 7464 C CA . GLN B 1 16 ? 13.449 10.537 8.537 1.00 0.00 16 GLN B CA 5
ATOM 7465 C C . GLN B 1 16 ? 14.878 10.569 7.992 1.00 0.00 16 GLN B C 5
ATOM 7466 O O . GLN B 1 16 ? 15.352 11.588 7.531 1.00 0.00 16 GLN B O 5
ATOM 7480 N N . SER B 1 17 ? 15.569 9.464 8.038 1.00 0.00 17 SER B N 5
ATOM 7481 C CA . SER B 1 17 ? 16.966 9.439 7.518 1.00 0.00 17 SER B CA 5
ATOM 7482 C C . SER B 1 17 ? 16.963 9.565 5.992 1.00 0.00 17 SER B C 5
ATOM 7483 O O . SER B 1 17 ? 17.817 10.202 5.410 1.00 0.00 17 SER B O 5
ATOM 7491 N N . VAL B 1 18 ? 16.010 8.958 5.341 1.00 0.00 18 VAL B N 5
ATOM 7492 C CA . VAL B 1 18 ? 15.949 9.034 3.853 1.00 0.00 18 VAL B CA 5
ATOM 7493 C C . VAL B 1 18 ? 15.808 10.490 3.395 1.00 0.00 18 VAL B C 5
ATOM 7494 O O . VAL B 1 18 ? 16.434 10.912 2.442 1.00 0.00 18 VAL B O 5
ATOM 7507 N N . ARG B 1 19 ? 14.995 11.260 4.065 1.00 0.00 19 ARG B N 5
ATOM 7508 C CA . ARG B 1 19 ? 14.822 12.686 3.660 1.00 0.00 19 ARG B CA 5
ATOM 7509 C C . ARG B 1 19 ? 16.140 13.446 3.836 1.00 0.00 19 ARG B C 5
ATOM 7510 O O . ARG B 1 19 ? 16.556 14.199 2.979 1.00 0.00 19 ARG B O 5
ATOM 7531 N N . MET B 1 20 ? 16.797 13.258 4.945 1.00 0.00 20 MET B N 5
ATOM 7532 C CA . MET B 1 20 ? 18.084 13.975 5.169 1.00 0.00 20 MET B CA 5
ATOM 7533 C C . MET B 1 20 ? 19.097 13.563 4.097 1.00 0.00 20 MET B C 5
ATOM 7534 O O . MET B 1 20 ? 19.812 14.383 3.555 1.00 0.00 20 MET B O 5
ATOM 7548 N N . PHE B 1 21 ? 19.162 12.297 3.790 1.00 0.00 21 PHE B N 5
ATOM 7549 C CA . PHE B 1 21 ? 20.127 11.822 2.759 1.00 0.00 21 PHE B CA 5
ATOM 7550 C C . PHE B 1 21 ? 19.858 12.498 1.411 1.00 0.00 21 PHE B C 5
ATOM 7551 O O . PHE B 1 21 ? 20.757 13.022 0.784 1.00 0.00 21 PHE B O 5
ATOM 7568 N N . ILE B 1 22 ? 18.633 12.490 0.952 1.00 0.00 22 ILE B N 5
ATOM 7569 C CA . ILE B 1 22 ? 18.339 13.135 -0.361 1.00 0.00 22 ILE B CA 5
ATOM 7570 C C . ILE B 1 22 ? 18.705 14.620 -0.306 1.00 0.00 22 ILE B C 5
ATOM 7571 O O . ILE B 1 22 ? 19.210 15.178 -1.259 1.00 0.00 22 ILE B O 5
ATOM 7587 N N . ALA B 1 23 ? 18.464 15.265 0.804 1.00 0.00 23 ALA B N 5
ATOM 7588 C CA . ALA B 1 23 ? 18.812 16.709 0.910 1.00 0.00 23 ALA B CA 5
ATOM 7589 C C . ALA B 1 23 ? 20.311 16.891 0.669 1.00 0.00 23 ALA B C 5
ATOM 7590 O O . ALA B 1 23 ? 20.751 17.884 0.125 1.00 0.00 23 ALA B O 5
ATOM 7597 N N . ALA B 1 24 ? 21.096 15.924 1.058 1.00 0.00 24 ALA B N 5
ATOM 7598 C CA . ALA B 1 24 ? 22.567 16.020 0.843 1.00 0.00 24 ALA B CA 5
ATOM 7599 C C . ALA B 1 24 ? 22.885 15.761 -0.631 1.00 0.00 24 ALA B C 5
ATOM 7600 O O . ALA B 1 24 ? 23.809 16.320 -1.187 1.00 0.00 24 ALA B O 5
ATOM 7607 N N . GLN B 1 25 ? 22.117 14.918 -1.267 1.00 0.00 25 GLN B N 5
ATOM 7608 C CA . GLN B 1 25 ? 22.362 14.619 -2.707 1.00 0.00 25 GLN B CA 5
ATOM 7609 C C . GLN B 1 25 ? 21.526 15.556 -3.585 1.00 0.00 25 GLN B C 5
ATOM 7610 O O . GLN B 1 25 ? 21.601 15.520 -4.796 1.00 0.00 25 GLN B O 5
ATOM 7624 N N . GLY B 1 26 ? 20.731 16.395 -2.980 1.00 0.00 26 GLY B N 5
ATOM 7625 C CA . GLY B 1 26 ? 19.891 17.334 -3.777 1.00 0.00 26 GLY B CA 5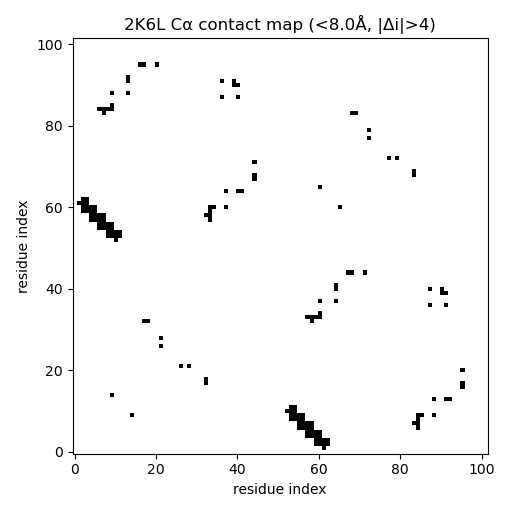
ATOM 7626 C C . GLY B 1 26 ? 20.750 18.499 -4.269 1.00 0.00 26 GLY B C 5
ATOM 7627 O O . GLY B 1 26 ? 21.159 19.350 -3.504 1.00 0.00 26 GLY B O 5
ATOM 7631 N N . GLY B 1 27 ? 21.024 18.548 -5.544 1.00 0.00 27 GLY B N 5
ATOM 7632 C CA . GLY B 1 27 ? 21.853 19.658 -6.088 1.00 0.00 27 GLY B CA 5
ATOM 7633 C C . GLY B 1 27 ? 21.652 19.751 -7.600 1.00 0.00 27 GLY B C 5
ATOM 7634 O O . GLY B 1 27 ? 22.491 20.258 -8.319 1.00 0.00 27 GLY B O 5
ATOM 7638 N N . GLY B 1 28 ? 20.544 19.265 -8.092 1.00 0.00 28 GLY B N 5
ATOM 7639 C CA . GLY B 1 28 ? 20.290 19.325 -9.558 1.00 0.00 28 GLY B CA 5
ATOM 7640 C C . GLY B 1 28 ? 19.050 18.495 -9.897 1.00 0.00 28 GLY B C 5
ATOM 7641 O O . GLY B 1 28 ? 18.199 18.915 -10.655 1.00 0.00 28 GLY B O 5
ATOM 7645 N N . ARG B 1 29 ? 18.944 17.318 -9.343 1.00 0.00 29 ARG B N 5
ATOM 7646 C CA . ARG B 1 29 ? 17.758 16.462 -9.634 1.00 0.00 29 ARG B CA 5
ATOM 7647 C C . ARG B 1 29 ? 16.969 16.196 -8.350 1.00 0.00 29 ARG B C 5
ATOM 7648 O O . ARG B 1 29 ? 17.508 16.227 -7.262 1.00 0.00 29 ARG B O 5
ATOM 7669 N N . LYS B 1 30 ? 15.696 15.936 -8.469 1.00 0.00 30 LYS B N 5
ATOM 7670 C CA . LYS B 1 30 ? 14.873 15.669 -7.255 1.00 0.00 30 LYS B CA 5
ATOM 7671 C C . LYS B 1 30 ? 14.636 14.162 -7.101 1.00 0.00 30 LYS B C 5
ATOM 7672 O O . LYS B 1 30 ? 15.540 13.413 -6.787 1.00 0.00 30 LYS B O 5
ATOM 7691 N N . GLY B 1 31 ? 13.430 13.709 -7.319 1.00 0.00 31 GLY B N 5
ATOM 7692 C CA . GLY B 1 31 ? 13.147 12.252 -7.184 1.00 0.00 31 GLY B CA 5
ATOM 7693 C C . GLY B 1 31 ? 12.416 11.993 -5.867 1.00 0.00 31 GLY B C 5
ATOM 7694 O O . GLY B 1 31 ? 12.203 12.891 -5.077 1.00 0.00 31 GLY B O 5
ATOM 7698 N N . ASP B 1 32 ? 12.030 10.770 -5.622 1.00 0.00 32 ASP B N 5
ATOM 7699 C CA . ASP B 1 32 ? 11.314 10.456 -4.355 1.00 0.00 32 ASP B CA 5
ATOM 7700 C C . ASP B 1 32 ? 12.057 9.360 -3.588 1.00 0.00 32 ASP B C 5
ATOM 7701 O O . ASP B 1 32 ? 13.217 9.096 -3.831 1.00 0.00 32 ASP B O 5
ATOM 7710 N N . LEU B 1 33 ? 11.396 8.720 -2.665 1.00 0.00 33 LEU B N 5
ATOM 7711 C CA . LEU B 1 33 ? 12.063 7.638 -1.884 1.00 0.00 33 LEU B CA 5
ATOM 7712 C C . LEU B 1 33 ? 12.236 6.391 -2.754 1.00 0.00 33 LEU B C 5
ATOM 7713 O O . LEU B 1 33 ? 13.219 5.685 -2.657 1.00 0.00 33 LEU B O 5
ATOM 7729 N N . SER B 1 34 ? 11.279 6.108 -3.595 1.00 0.00 34 SER B N 5
ATOM 7730 C CA . SER B 1 34 ? 11.375 4.899 -4.464 1.00 0.00 34 SER B CA 5
ATOM 7731 C C . SER B 1 34 ? 12.689 4.894 -5.251 1.00 0.00 34 SER B C 5
ATOM 7732 O O . SER B 1 34 ? 13.332 3.872 -5.389 1.00 0.00 34 SER B O 5
ATOM 7740 N N . ARG B 1 35 ? 13.094 6.018 -5.772 1.00 0.00 35 ARG B N 5
ATOM 7741 C CA . ARG B 1 35 ? 14.365 6.058 -6.551 1.00 0.00 35 ARG B CA 5
ATOM 7742 C C . ARG B 1 35 ? 15.565 5.856 -5.622 1.00 0.00 35 ARG B C 5
ATOM 7743 O O . ARG B 1 35 ? 16.524 5.194 -5.965 1.00 0.00 35 ARG B O 5
ATOM 7764 N N . PHE B 1 36 ? 15.524 6.429 -4.451 1.00 0.00 36 PHE B N 5
ATOM 7765 C CA . PHE B 1 36 ? 16.666 6.277 -3.505 1.00 0.00 36 PHE B CA 5
ATOM 7766 C C . PHE B 1 36 ? 16.946 4.793 -3.236 1.00 0.00 36 PHE B C 5
ATOM 7767 O O . PHE B 1 36 ? 18.077 4.352 -3.274 1.00 0.00 36 PHE B O 5
ATOM 7784 N N . ILE B 1 37 ? 15.930 4.022 -2.960 1.00 0.00 37 ILE B N 5
ATOM 7785 C CA . ILE B 1 37 ? 16.151 2.573 -2.684 1.00 0.00 37 ILE B CA 5
ATOM 7786 C C . ILE B 1 37 ? 16.457 1.824 -3.985 1.00 0.00 37 ILE B C 5
ATOM 7787 O O . ILE B 1 37 ? 17.268 0.921 -4.016 1.00 0.00 37 ILE B O 5
ATOM 7803 N N . GLU B 1 38 ? 15.805 2.184 -5.055 1.00 0.00 38 GLU B N 5
ATOM 7804 C CA . GLU B 1 38 ? 16.047 1.483 -6.350 1.00 0.00 38 GLU B CA 5
ATOM 7805 C C . GLU B 1 38 ? 17.526 1.553 -6.732 1.00 0.00 38 GLU B C 5
ATOM 7806 O O . GLU B 1 38 ? 18.133 0.564 -7.086 1.00 0.00 38 GLU B O 5
ATOM 7818 N N . ASP B 1 39 ? 18.114 2.713 -6.661 1.00 0.00 39 ASP B N 5
ATOM 7819 C CA . ASP B 1 39 ? 19.555 2.838 -7.017 1.00 0.00 39 ASP B CA 5
ATOM 7820 C C . ASP B 1 39 ? 20.413 2.151 -5.956 1.00 0.00 39 ASP B C 5
ATOM 7821 O O . ASP B 1 39 ? 21.477 1.635 -6.235 1.00 0.00 39 ASP B O 5
ATOM 7830 N N . ALA B 1 40 ? 19.959 2.153 -4.733 1.00 0.00 40 ALA B N 5
ATOM 7831 C CA . ALA B 1 40 ? 20.748 1.513 -3.639 1.00 0.00 40 ALA B CA 5
ATOM 7832 C C . ALA B 1 40 ? 20.877 0.002 -3.868 1.00 0.00 40 ALA B C 5
ATOM 7833 O O . ALA B 1 40 ? 21.945 -0.564 -3.737 1.00 0.00 40 ALA B O 5
ATOM 7840 N N . VAL B 1 41 ? 19.802 -0.658 -4.200 1.00 0.00 41 VAL B N 5
ATOM 7841 C CA . VAL B 1 41 ? 19.871 -2.131 -4.426 1.00 0.00 41 VAL B CA 5
ATOM 7842 C C . VAL B 1 41 ? 20.715 -2.449 -5.665 1.00 0.00 41 VAL B C 5
ATOM 7843 O O . VAL B 1 41 ? 21.403 -3.448 -5.714 1.00 0.00 41 VAL B O 5
ATOM 7856 N N . ARG B 1 42 ? 20.666 -1.614 -6.665 1.00 0.00 42 ARG B N 5
ATOM 7857 C CA . ARG B 1 42 ? 21.464 -1.878 -7.899 1.00 0.00 42 ARG B CA 5
ATOM 7858 C C . ARG B 1 42 ? 22.958 -1.957 -7.564 1.00 0.00 42 ARG B C 5
ATOM 7859 O O . ARG B 1 42 ? 23.668 -2.816 -8.050 1.00 0.00 42 ARG B O 5
ATOM 7880 N N . ALA B 1 43 ? 23.441 -1.063 -6.746 1.00 0.00 43 ALA B N 5
ATOM 7881 C CA . ALA B 1 43 ? 24.889 -1.082 -6.392 1.00 0.00 43 ALA B CA 5
ATOM 7882 C C . ALA B 1 43 ? 25.267 -2.413 -5.734 1.00 0.00 43 ALA B C 5
ATOM 7883 O O . ALA B 1 43 ? 26.309 -2.975 -6.004 1.00 0.00 43 ALA B O 5
ATOM 7890 N N . TYR B 1 44 ? 24.431 -2.916 -4.869 1.00 0.00 44 TYR B N 5
ATOM 7891 C CA . TYR B 1 44 ? 24.749 -4.207 -4.190 1.00 0.00 44 TYR B CA 5
ATOM 7892 C C . TYR B 1 44 ? 24.660 -5.373 -5.178 1.00 0.00 44 TYR B C 5
ATOM 7893 O O . TYR B 1 44 ? 25.546 -6.200 -5.259 1.00 0.00 44 TYR B O 5
ATOM 7911 N N . LEU B 1 45 ? 23.592 -5.452 -5.922 1.00 0.00 45 LEU B N 5
ATOM 7912 C CA . LEU B 1 45 ? 23.435 -6.570 -6.896 1.00 0.00 45 LEU B CA 5
ATOM 7913 C C . LEU B 1 45 ? 24.610 -6.606 -7.878 1.00 0.00 45 LEU B C 5
ATOM 7914 O O . LEU B 1 45 ? 25.075 -7.661 -8.262 1.00 0.00 45 LEU B O 5
ATOM 7930 N N . PHE B 1 46 ? 25.091 -5.467 -8.294 1.00 0.00 46 PHE B N 5
ATOM 7931 C CA . PHE B 1 46 ? 26.231 -5.453 -9.257 1.00 0.00 46 PHE B CA 5
ATOM 7932 C C . PHE B 1 46 ? 27.511 -5.944 -8.572 1.00 0.00 46 PHE B C 5
ATOM 7933 O O . PHE B 1 46 ? 28.246 -6.745 -9.113 1.00 0.00 46 PHE B O 5
ATOM 7950 N N . GLU B 1 47 ? 27.786 -5.468 -7.388 1.00 0.00 47 GLU B N 5
ATOM 7951 C CA . GLU B 1 47 ? 29.021 -5.909 -6.677 1.00 0.00 47 GLU B CA 5
ATOM 7952 C C . GLU B 1 47 ? 29.034 -7.435 -6.534 1.00 0.00 47 GLU B C 5
ATOM 7953 O O . GLU B 1 47 ? 30.059 -8.072 -6.672 1.00 0.00 47 GLU B O 5
ATOM 7965 N N . ARG B 1 48 ? 27.902 -8.021 -6.257 1.00 0.00 48 ARG B N 5
ATOM 7966 C CA . ARG B 1 48 ? 27.847 -9.503 -6.103 1.00 0.00 48 ARG B CA 5
ATOM 7967 C C . ARG B 1 48 ? 27.876 -10.181 -7.475 1.00 0.00 48 ARG B C 5
ATOM 7968 O O . ARG B 1 48 ? 28.264 -11.325 -7.604 1.00 0.00 48 ARG B O 5
ATOM 7989 N N . ALA B 1 49 ? 27.465 -9.487 -8.502 1.00 0.00 49 ALA B N 5
ATOM 7990 C CA . ALA B 1 49 ? 27.470 -10.097 -9.863 1.00 0.00 49 ALA B CA 5
ATOM 7991 C C . ALA B 1 49 ? 28.903 -10.394 -10.308 1.00 0.00 49 ALA B C 5
ATOM 7992 O O . ALA B 1 49 ? 29.213 -11.481 -10.752 1.00 0.00 49 ALA B O 5
ATOM 7999 N N . VAL B 1 50 ? 29.779 -9.435 -10.195 1.00 0.00 50 VAL B N 5
ATOM 8000 C CA . VAL B 1 50 ? 31.189 -9.665 -10.615 1.00 0.00 50 VAL B CA 5
ATOM 8001 C C . VAL B 1 50 ? 31.774 -10.864 -9.864 1.00 0.00 50 VAL B C 5
ATOM 8002 O O . VAL B 1 50 ? 32.301 -11.783 -10.459 1.00 0.00 50 VAL B O 5
ATOM 8015 N N . GLU B 1 51 ? 31.685 -10.860 -8.562 1.00 0.00 51 GLU B N 5
ATOM 8016 C CA . GLU B 1 51 ? 32.237 -11.999 -7.773 1.00 0.00 51 GLU B CA 5
ATOM 8017 C C . GLU B 1 51 ? 31.541 -13.304 -8.170 1.00 0.00 51 GLU B C 5
ATOM 8018 O O . GLU B 1 51 ? 32.234 -14.290 -8.357 1.00 0.00 51 GLU B O 5
ATOM 8031 N N . MET A 1 1 ? 5.464 3.613 19.835 1.00 0.00 1 MET A N 6
ATOM 8032 C CA . MET A 1 1 ? 5.050 4.228 18.540 1.00 0.00 1 MET A CA 6
ATOM 8033 C C . MET A 1 1 ? 4.229 3.227 17.720 1.00 0.00 1 MET A C 6
ATOM 8034 O O . MET A 1 1 ? 3.381 2.531 18.244 1.00 0.00 1 MET A O 6
ATOM 8050 N N . ASN A 1 2 ? 4.472 3.146 16.441 1.00 0.00 2 ASN A N 6
ATOM 8051 C CA . ASN A 1 2 ? 3.704 2.189 15.595 1.00 0.00 2 ASN A CA 6
ATOM 8052 C C . ASN A 1 2 ? 4.458 1.911 14.292 1.00 0.00 2 ASN A C 6
ATOM 8053 O O . ASN A 1 2 ? 4.923 2.816 13.628 1.00 0.00 2 ASN A O 6
ATOM 8064 N N . THR A 1 3 ? 4.580 0.666 13.919 1.00 0.00 3 THR A N 6
ATOM 8065 C CA . THR A 1 3 ? 5.303 0.337 12.657 1.00 0.00 3 THR A CA 6
ATOM 8066 C C . THR A 1 3 ? 4.733 1.156 11.497 1.00 0.00 3 THR A C 6
ATOM 8067 O O . THR A 1 3 ? 3.540 1.365 11.398 1.00 0.00 3 THR A O 6
ATOM 8078 N N . VAL A 1 4 ? 5.576 1.623 10.618 1.00 0.00 4 VAL A N 6
ATOM 8079 C CA . VAL A 1 4 ? 5.081 2.429 9.467 1.00 0.00 4 VAL A CA 6
ATOM 8080 C C . VAL A 1 4 ? 5.053 1.579 8.194 1.00 0.00 4 VAL A C 6
ATOM 8081 O O . VAL A 1 4 ? 5.861 0.692 8.008 1.00 0.00 4 VAL A O 6
ATOM 8094 N N . ARG A 1 5 ? 4.136 1.860 7.310 1.00 0.00 5 ARG A N 6
ATOM 8095 C CA . ARG A 1 5 ? 4.059 1.088 6.039 1.00 0.00 5 ARG A CA 6
ATOM 8096 C C . ARG A 1 5 ? 4.556 1.966 4.889 1.00 0.00 5 ARG A C 6
ATOM 8097 O O . ARG A 1 5 ? 4.192 3.121 4.785 1.00 0.00 5 ARG A O 6
ATOM 8118 N N . TRP A 1 6 ? 5.388 1.447 4.027 1.00 0.00 6 TRP A N 6
ATOM 8119 C CA . TRP A 1 6 ? 5.887 2.299 2.910 1.00 0.00 6 TRP A CA 6
ATOM 8120 C C . TRP A 1 6 ? 5.579 1.669 1.551 1.00 0.00 6 TRP A C 6
ATOM 8121 O O . TRP A 1 6 ? 6.112 0.635 1.201 1.00 0.00 6 TRP A O 6
ATOM 8142 N N . ASN A 1 7 ? 4.721 2.283 0.783 1.00 0.00 7 ASN A N 6
ATOM 8143 C CA . ASN A 1 7 ? 4.375 1.723 -0.550 1.00 0.00 7 ASN A CA 6
ATOM 8144 C C . ASN A 1 7 ? 4.971 2.608 -1.638 1.00 0.00 7 ASN A C 6
ATOM 8145 O O . ASN A 1 7 ? 4.750 3.802 -1.671 1.00 0.00 7 ASN A O 6
ATOM 8156 N N . ILE A 1 8 ? 5.742 2.041 -2.516 1.00 0.00 8 ILE A N 6
ATOM 8157 C CA . ILE A 1 8 ? 6.363 2.871 -3.581 1.00 0.00 8 ILE A CA 6
ATOM 8158 C C . ILE A 1 8 ? 6.331 2.135 -4.926 1.00 0.00 8 ILE A C 6
ATOM 8159 O O . ILE A 1 8 ? 6.056 0.953 -4.991 1.00 0.00 8 ILE A O 6
ATOM 8175 N N . ALA A 1 9 ? 6.594 2.830 -6.000 1.00 0.00 9 ALA A N 6
ATOM 8176 C CA . ALA A 1 9 ? 6.562 2.174 -7.341 1.00 0.00 9 ALA A CA 6
ATOM 8177 C C . ALA A 1 9 ? 7.970 1.762 -7.779 1.00 0.00 9 ALA A C 6
ATOM 8178 O O . ALA A 1 9 ? 8.866 2.576 -7.883 1.00 0.00 9 ALA A O 6
ATOM 8185 N N . VAL A 1 10 ? 8.166 0.499 -8.043 1.00 0.00 10 VAL A N 6
ATOM 8186 C CA . VAL A 1 10 ? 9.508 0.021 -8.481 1.00 0.00 10 VAL A CA 6
ATOM 8187 C C . VAL A 1 10 ? 9.347 -1.059 -9.554 1.00 0.00 10 VAL A C 6
ATOM 8188 O O . VAL A 1 10 ? 8.282 -1.613 -9.729 1.00 0.00 10 VAL A O 6
ATOM 8201 N N . SER A 1 11 ? 10.392 -1.367 -10.270 1.00 0.00 11 SER A N 6
ATOM 8202 C CA . SER A 1 11 ? 10.285 -2.418 -11.323 1.00 0.00 11 SER A CA 6
ATOM 8203 C C . SER A 1 11 ? 10.287 -3.806 -10.674 1.00 0.00 11 SER A C 6
ATOM 8204 O O . SER A 1 11 ? 11.099 -4.089 -9.822 1.00 0.00 11 SER A O 6
ATOM 8212 N N . PRO A 1 12 ? 9.372 -4.629 -11.103 1.00 0.00 12 PRO A N 6
ATOM 8213 C CA . PRO A 1 12 ? 9.303 -6.000 -10.524 1.00 0.00 12 PRO A CA 6
ATOM 8214 C C . PRO A 1 12 ? 10.676 -6.688 -10.571 1.00 0.00 12 PRO A C 6
ATOM 8215 O O . PRO A 1 12 ? 10.847 -7.782 -10.071 1.00 0.00 12 PRO A O 6
ATOM 8226 N N . ASP A 1 13 ? 11.654 -6.057 -11.161 1.00 0.00 13 ASP A N 6
ATOM 8227 C CA . ASP A 1 13 ? 13.009 -6.670 -11.235 1.00 0.00 13 ASP A CA 6
ATOM 8228 C C . ASP A 1 13 ? 13.677 -6.627 -9.861 1.00 0.00 13 ASP A C 6
ATOM 8229 O O . ASP A 1 13 ? 14.528 -7.434 -9.544 1.00 0.00 13 ASP A O 6
ATOM 8238 N N . VAL A 1 14 ? 13.294 -5.685 -9.046 1.00 0.00 14 VAL A N 6
ATOM 8239 C CA . VAL A 1 14 ? 13.903 -5.580 -7.691 1.00 0.00 14 VAL A CA 6
ATOM 8240 C C . VAL A 1 14 ? 13.346 -6.661 -6.761 1.00 0.00 14 VAL A C 6
ATOM 8241 O O . VAL A 1 14 ? 14.047 -7.186 -5.921 1.00 0.00 14 VAL A O 6
ATOM 8254 N N . ASP A 1 15 ? 12.091 -6.999 -6.895 1.00 0.00 15 ASP A N 6
ATOM 8255 C CA . ASP A 1 15 ? 11.515 -8.046 -6.004 1.00 0.00 15 ASP A CA 6
ATOM 8256 C C . ASP A 1 15 ? 12.167 -9.399 -6.302 1.00 0.00 15 ASP A C 6
ATOM 8257 O O . ASP A 1 15 ? 12.604 -10.098 -5.409 1.00 0.00 15 ASP A O 6
ATOM 8266 N N . GLN A 1 16 ? 12.235 -9.774 -7.550 1.00 0.00 16 GLN A N 6
ATOM 8267 C CA . GLN A 1 16 ? 12.857 -11.082 -7.905 1.00 0.00 16 GLN A CA 6
ATOM 8268 C C . GLN A 1 16 ? 14.316 -11.116 -7.441 1.00 0.00 16 GLN A C 6
ATOM 8269 O O . GLN A 1 16 ? 14.796 -12.115 -6.944 1.00 0.00 16 GLN A O 6
ATOM 8283 N N . SER A 1 17 ? 15.024 -10.031 -7.600 1.00 0.00 17 SER A N 6
ATOM 8284 C CA . SER A 1 17 ? 16.451 -10.004 -7.168 1.00 0.00 17 SER A CA 6
ATOM 8285 C C . SER A 1 17 ? 16.544 -10.121 -5.645 1.00 0.00 17 SER A C 6
ATOM 8286 O O . SER A 1 17 ? 17.395 -10.807 -5.116 1.00 0.00 17 SER A O 6
ATOM 8294 N N . VAL A 1 18 ? 15.676 -9.453 -4.935 1.00 0.00 18 VAL A N 6
ATOM 8295 C CA . VAL A 1 18 ? 15.713 -9.523 -3.447 1.00 0.00 18 VAL A CA 6
ATOM 8296 C C . VAL A 1 18 ? 15.474 -10.960 -2.977 1.00 0.00 18 VAL A C 6
ATOM 8297 O O . VAL A 1 18 ? 16.107 -11.434 -2.054 1.00 0.00 18 VAL A O 6
ATOM 8310 N N . ARG A 1 19 ? 14.569 -11.660 -3.604 1.00 0.00 19 ARG A N 6
ATOM 8311 C CA . ARG A 1 19 ? 14.298 -13.066 -3.191 1.00 0.00 19 ARG A CA 6
ATOM 8312 C C . ARG A 1 19 ? 15.509 -13.946 -3.512 1.00 0.00 19 ARG A C 6
ATOM 8313 O O . ARG A 1 19 ? 15.922 -14.765 -2.721 1.00 0.00 19 ARG A O 6
ATOM 8334 N N . MET A 1 20 ? 16.076 -13.789 -4.673 1.00 0.00 20 MET A N 6
ATOM 8335 C CA . MET A 1 20 ? 17.255 -14.623 -5.037 1.00 0.00 20 MET A CA 6
ATOM 8336 C C . MET A 1 20 ? 18.407 -14.356 -4.062 1.00 0.00 20 MET A C 6
ATOM 8337 O O . MET A 1 20 ? 19.110 -15.258 -3.653 1.00 0.00 20 MET A O 6
ATOM 8351 N N . PHE A 1 21 ? 18.610 -13.119 -3.698 1.00 0.00 21 PHE A N 6
ATOM 8352 C CA . PHE A 1 21 ? 19.721 -12.779 -2.762 1.00 0.00 21 PHE A CA 6
ATOM 8353 C C . PHE A 1 21 ? 19.568 -13.511 -1.422 1.00 0.00 21 PHE A C 6
ATOM 8354 O O . PHE A 1 21 ? 20.493 -14.136 -0.942 1.00 0.00 21 PHE A O 6
ATOM 8371 N N . ILE A 1 22 ? 18.417 -13.439 -0.808 1.00 0.00 22 ILE A N 6
ATOM 8372 C CA . ILE A 1 22 ? 18.235 -14.134 0.502 1.00 0.00 22 ILE A CA 6
ATOM 8373 C C . ILE A 1 22 ? 18.559 -15.623 0.357 1.00 0.00 22 ILE A C 6
ATOM 8374 O O . ILE A 1 22 ? 19.112 -16.235 1.250 1.00 0.00 22 ILE A O 6
ATOM 8390 N N . ALA A 1 23 ? 18.231 -16.210 -0.762 1.00 0.00 23 ALA A N 6
ATOM 8391 C CA . ALA A 1 23 ? 18.539 -17.655 -0.954 1.00 0.00 23 ALA A CA 6
ATOM 8392 C C . ALA A 1 23 ? 20.040 -17.882 -0.771 1.00 0.00 23 ALA A C 6
ATOM 8393 O O . ALA A 1 23 ? 20.474 -18.917 -0.305 1.00 0.00 23 ALA A O 6
ATOM 8400 N N . ALA A 1 24 ? 20.834 -16.909 -1.124 1.00 0.00 24 ALA A N 6
ATOM 8401 C CA . ALA A 1 24 ? 22.308 -17.046 -0.963 1.00 0.00 24 ALA A CA 6
ATOM 8402 C C . ALA A 1 24 ? 22.685 -16.880 0.512 1.00 0.00 24 ALA A C 6
ATOM 8403 O O . ALA A 1 24 ? 23.612 -17.496 1.000 1.00 0.00 24 ALA A O 6
ATOM 8410 N N . GLN A 1 25 ? 21.970 -16.051 1.223 1.00 0.00 25 GLN A N 6
ATOM 8411 C CA . GLN A 1 25 ? 22.282 -15.843 2.665 1.00 0.00 25 GLN A CA 6
ATOM 8412 C C . GLN A 1 25 ? 21.413 -16.759 3.532 1.00 0.00 25 GLN A C 6
ATOM 8413 O O . GLN A 1 25 ? 21.545 -16.795 4.739 1.00 0.00 25 GLN A O 6
ATOM 8427 N N . GLY A 1 26 ? 20.530 -17.506 2.918 1.00 0.00 26 GLY A N 6
ATOM 8428 C CA . GLY A 1 26 ? 19.647 -18.429 3.693 1.00 0.00 26 GLY A CA 6
ATOM 8429 C C . GLY A 1 26 ? 19.368 -17.847 5.080 1.00 0.00 26 GLY A C 6
ATOM 8430 O O . GLY A 1 26 ? 19.073 -16.677 5.226 1.00 0.00 26 GLY A O 6
ATOM 8434 N N . GLY A 1 27 ? 19.460 -18.654 6.101 1.00 0.00 27 GLY A N 6
ATOM 8435 C CA . GLY A 1 27 ? 19.202 -18.147 7.479 1.00 0.00 27 GLY A CA 6
ATOM 8436 C C . GLY A 1 27 ? 17.757 -18.450 7.878 1.00 0.00 27 GLY A C 6
ATOM 8437 O O . GLY A 1 27 ? 17.491 -18.941 8.958 1.00 0.00 27 GLY A O 6
ATOM 8441 N N . GLY A 1 28 ? 16.820 -18.160 7.017 1.00 0.00 28 GLY A N 6
ATOM 8442 C CA . GLY A 1 28 ? 15.393 -18.430 7.351 1.00 0.00 28 GLY A CA 6
ATOM 8443 C C . GLY A 1 28 ? 14.942 -17.478 8.461 1.00 0.00 28 GLY A C 6
ATOM 8444 O O . GLY A 1 28 ? 14.836 -17.855 9.610 1.00 0.00 28 GLY A O 6
ATOM 8448 N N . ARG A 1 29 ? 14.678 -16.245 8.125 1.00 0.00 29 ARG A N 6
ATOM 8449 C CA . ARG A 1 29 ? 14.238 -15.268 9.161 1.00 0.00 29 ARG A CA 6
ATOM 8450 C C . ARG A 1 29 ? 12.711 -15.138 9.154 1.00 0.00 29 ARG A C 6
ATOM 8451 O O . ARG A 1 29 ? 12.009 -15.938 9.740 1.00 0.00 29 ARG A O 6
ATOM 8472 N N . LYS A 1 30 ? 12.192 -14.136 8.497 1.00 0.00 30 LYS A N 6
ATOM 8473 C CA . LYS A 1 30 ? 10.712 -13.958 8.457 1.00 0.00 30 LYS A CA 6
ATOM 8474 C C . LYS A 1 30 ? 10.242 -13.759 7.014 1.00 0.00 30 LYS A C 6
ATOM 8475 O O . LYS A 1 30 ? 9.167 -13.246 6.768 1.00 0.00 30 LYS A O 6
ATOM 8494 N N . GLY A 1 31 ? 11.036 -14.155 6.058 1.00 0.00 31 GLY A N 6
ATOM 8495 C CA . GLY A 1 31 ? 10.630 -13.983 4.635 1.00 0.00 31 GLY A CA 6
ATOM 8496 C C . GLY A 1 31 ? 10.056 -12.578 4.441 1.00 0.00 31 GLY A C 6
ATOM 8497 O O . GLY A 1 31 ? 8.966 -12.406 3.932 1.00 0.00 31 GLY A O 6
ATOM 8501 N N . ASP A 1 32 ? 10.781 -11.572 4.847 1.00 0.00 32 ASP A N 6
ATOM 8502 C CA . ASP A 1 32 ? 10.278 -10.178 4.692 1.00 0.00 32 ASP A CA 6
ATOM 8503 C C . ASP A 1 32 ? 11.309 -9.324 3.946 1.00 0.00 32 ASP A C 6
ATOM 8504 O O . ASP A 1 32 ? 12.444 -9.201 4.362 1.00 0.00 32 ASP A O 6
ATOM 8513 N N . LEU A 1 33 ? 10.922 -8.735 2.847 1.00 0.00 33 LEU A N 6
ATOM 8514 C CA . LEU A 1 33 ? 11.882 -7.892 2.074 1.00 0.00 33 LEU A CA 6
ATOM 8515 C C . LEU A 1 33 ? 12.140 -6.571 2.804 1.00 0.00 33 LEU A C 6
ATOM 8516 O O . LEU A 1 33 ? 13.165 -5.944 2.628 1.00 0.00 33 LEU A O 6
ATOM 8532 N N . SER A 1 34 ? 11.216 -6.143 3.619 1.00 0.00 34 SER A N 6
ATOM 8533 C CA . SER A 1 34 ? 11.410 -4.862 4.357 1.00 0.00 34 SER A CA 6
ATOM 8534 C C . SER A 1 34 ? 12.718 -4.893 5.147 1.00 0.00 34 SER A C 6
ATOM 8535 O O . SER A 1 34 ? 13.379 -3.887 5.308 1.00 0.00 34 SER A O 6
ATOM 8543 N N . ARG A 1 35 ? 13.103 -6.037 5.645 1.00 0.00 35 ARG A N 6
ATOM 8544 C CA . ARG A 1 35 ? 14.371 -6.119 6.424 1.00 0.00 35 ARG A CA 6
ATOM 8545 C C . ARG A 1 35 ? 15.578 -5.940 5.499 1.00 0.00 35 ARG A C 6
ATOM 8546 O O . ARG A 1 35 ? 16.541 -5.285 5.841 1.00 0.00 35 ARG A O 6
ATOM 8567 N N . PHE A 1 36 ? 15.538 -6.527 4.334 1.00 0.00 36 PHE A N 6
ATOM 8568 C CA . PHE A 1 36 ? 16.690 -6.399 3.394 1.00 0.00 36 PHE A CA 6
ATOM 8569 C C . PHE A 1 36 ? 16.990 -4.923 3.114 1.00 0.00 36 PHE A C 6
ATOM 8570 O O . PHE A 1 36 ? 18.119 -4.484 3.205 1.00 0.00 36 PHE A O 6
ATOM 8587 N N . ILE A 1 37 ? 15.992 -4.155 2.775 1.00 0.00 37 ILE A N 6
ATOM 8588 C CA . ILE A 1 37 ? 16.230 -2.711 2.489 1.00 0.00 37 ILE A CA 6
ATOM 8589 C C . ILE A 1 37 ? 16.585 -1.971 3.780 1.00 0.00 37 ILE A C 6
ATOM 8590 O O . ILE A 1 37 ? 17.416 -1.086 3.791 1.00 0.00 37 ILE A O 6
ATOM 8606 N N . GLU A 1 38 ? 15.950 -2.318 4.863 1.00 0.00 38 GLU A N 6
ATOM 8607 C CA . GLU A 1 38 ? 16.236 -1.628 6.154 1.00 0.00 38 GLU A CA 6
ATOM 8608 C C . GLU A 1 38 ? 17.718 -1.742 6.518 1.00 0.00 38 GLU A C 6
ATOM 8609 O O . GLU A 1 38 ? 18.356 -0.770 6.869 1.00 0.00 38 GLU A O 6
ATOM 8621 N N . ASP A 1 39 ? 18.273 -2.918 6.445 1.00 0.00 39 ASP A N 6
ATOM 8622 C CA . ASP A 1 39 ? 19.714 -3.081 6.787 1.00 0.00 39 ASP A CA 6
ATOM 8623 C C . ASP A 1 39 ? 20.584 -2.436 5.707 1.00 0.00 39 ASP A C 6
ATOM 8624 O O . ASP A 1 39 ? 21.659 -1.937 5.974 1.00 0.00 39 ASP A O 6
ATOM 8633 N N . ALA A 1 40 ? 20.127 -2.453 4.486 1.00 0.00 40 ALA A N 6
ATOM 8634 C CA . ALA A 1 40 ? 20.927 -1.853 3.376 1.00 0.00 40 ALA A CA 6
ATOM 8635 C C . ALA A 1 40 ? 21.080 -0.341 3.573 1.00 0.00 40 ALA A C 6
ATOM 8636 O O . ALA A 1 40 ? 22.158 0.206 3.440 1.00 0.00 40 ALA A O 6
ATOM 8643 N N . VAL A 1 41 ? 20.012 0.336 3.888 1.00 0.00 41 VAL A N 6
ATOM 8644 C CA . VAL A 1 41 ? 20.096 1.811 4.093 1.00 0.00 41 VAL A CA 6
ATOM 8645 C C . VAL A 1 41 ? 20.840 2.115 5.396 1.00 0.00 41 VAL A C 6
ATOM 8646 O O . VAL A 1 41 ? 21.562 3.087 5.498 1.00 0.00 41 VAL A O 6
ATOM 8659 N N . ARG A 1 42 ? 20.677 1.285 6.392 1.00 0.00 42 ARG A N 6
ATOM 8660 C CA . ARG A 1 42 ? 21.381 1.524 7.683 1.00 0.00 42 ARG A CA 6
ATOM 8661 C C . ARG A 1 42 ? 22.895 1.517 7.460 1.00 0.00 42 ARG A C 6
ATOM 8662 O O . ARG A 1 42 ? 23.613 2.339 7.990 1.00 0.00 42 ARG A O 6
ATOM 8683 N N . ALA A 1 43 ? 23.388 0.592 6.683 1.00 0.00 43 ALA A N 6
ATOM 8684 C CA . ALA A 1 43 ? 24.857 0.535 6.435 1.00 0.00 43 ALA A CA 6
ATOM 8685 C C . ALA A 1 43 ? 25.342 1.848 5.811 1.00 0.00 43 ALA A C 6
ATOM 8686 O O . ALA A 1 43 ? 26.420 2.324 6.099 1.00 0.00 43 ALA A O 6
ATOM 8693 N N . TYR A 1 44 ? 24.554 2.436 4.954 1.00 0.00 44 TYR A N 6
ATOM 8694 C CA . TYR A 1 44 ? 24.977 3.714 4.311 1.00 0.00 44 TYR A CA 6
ATOM 8695 C C . TYR A 1 44 ? 24.976 4.857 5.332 1.00 0.00 44 TYR A C 6
ATOM 8696 O O . TYR A 1 44 ? 25.877 5.671 5.364 1.00 0.00 44 TYR A O 6
ATOM 8714 N N . LEU A 1 45 ? 23.969 4.930 6.156 1.00 0.00 45 LEU A N 6
ATOM 8715 C CA . LEU A 1 45 ? 23.906 6.030 7.163 1.00 0.00 45 LEU A CA 6
ATOM 8716 C C . LEU A 1 45 ? 25.008 5.873 8.216 1.00 0.00 45 LEU A C 6
ATOM 8717 O O . LEU A 1 45 ? 25.535 6.846 8.720 1.00 0.00 45 LEU A O 6
ATOM 8733 N N . PHE A 1 46 ? 25.358 4.664 8.563 1.00 0.00 46 PHE A N 6
ATOM 8734 C CA . PHE A 1 46 ? 26.421 4.470 9.592 1.00 0.00 46 PHE A CA 6
ATOM 8735 C C . PHE A 1 46 ? 27.765 4.980 9.065 1.00 0.00 46 PHE A C 6
ATOM 8736 O O . PHE A 1 46 ? 28.484 5.682 9.751 1.00 0.00 46 PHE A O 6
ATOM 8753 N N . GLU A 1 47 ? 28.112 4.640 7.855 1.00 0.00 47 GLU A N 6
ATOM 8754 C CA . GLU A 1 47 ? 29.410 5.112 7.294 1.00 0.00 47 GLU A CA 6
ATOM 8755 C C . GLU A 1 47 ? 29.488 6.637 7.378 1.00 0.00 47 GLU A C 6
ATOM 8756 O O . GLU A 1 47 ? 30.451 7.193 7.867 1.00 0.00 47 GLU A O 6
ATOM 8768 N N . ARG A 1 48 ? 28.482 7.315 6.904 1.00 0.00 48 ARG A N 6
ATOM 8769 C CA . ARG A 1 48 ? 28.496 8.803 6.960 1.00 0.00 48 ARG A CA 6
ATOM 8770 C C . ARG A 1 48 ? 28.426 9.270 8.414 1.00 0.00 48 ARG A C 6
ATOM 8771 O O . ARG A 1 48 ? 28.718 10.408 8.725 1.00 0.00 48 ARG A O 6
ATOM 8792 N N . ALA A 1 49 ? 28.045 8.400 9.309 1.00 0.00 49 ALA A N 6
ATOM 8793 C CA . ALA A 1 49 ? 27.962 8.798 10.742 1.00 0.00 49 ALA A CA 6
ATOM 8794 C C . ALA A 1 49 ? 29.353 9.161 11.260 1.00 0.00 49 ALA A C 6
ATOM 8795 O O . ALA A 1 49 ? 29.542 10.172 11.909 1.00 0.00 49 ALA A O 6
ATOM 8802 N N . VAL A 1 50 ? 30.331 8.344 10.978 1.00 0.00 50 VAL A N 6
ATOM 8803 C CA . VAL A 1 50 ? 31.711 8.643 11.453 1.00 0.00 50 VAL A CA 6
ATOM 8804 C C . VAL A 1 50 ? 32.191 9.976 10.867 1.00 0.00 50 VAL A C 6
ATOM 8805 O O . VAL A 1 50 ? 32.861 10.746 11.522 1.00 0.00 50 VAL A O 6
ATOM 8818 N N . GLU A 1 51 ? 31.851 10.249 9.637 1.00 0.00 51 GLU A N 6
ATOM 8819 C CA . GLU A 1 51 ? 32.288 11.529 9.010 1.00 0.00 51 GLU A CA 6
ATOM 8820 C C . GLU A 1 51 ? 31.111 12.506 8.929 1.00 0.00 51 GLU A C 6
ATOM 8821 O O . GLU A 1 51 ? 30.116 12.257 9.589 1.00 0.00 51 GLU A O 6
ATOM 8834 N N . MET B 1 1 ? 5.506 -3.564 -19.874 1.00 0.00 1 MET B N 6
ATOM 8835 C CA . MET B 1 1 ? 5.088 -4.183 -18.582 1.00 0.00 1 MET B CA 6
ATOM 8836 C C . MET B 1 1 ? 4.268 -3.183 -17.760 1.00 0.00 1 MET B C 6
ATOM 8837 O O . MET B 1 1 ? 3.423 -2.485 -18.283 1.00 0.00 1 MET B O 6
ATOM 8853 N N . ASN B 1 2 ? 4.509 -3.109 -16.479 1.00 0.00 2 ASN B N 6
ATOM 8854 C CA . ASN B 1 2 ? 3.742 -2.153 -15.630 1.00 0.00 2 ASN B CA 6
ATOM 8855 C C . ASN B 1 2 ? 4.493 -1.884 -14.324 1.00 0.00 2 ASN B C 6
ATOM 8856 O O . ASN B 1 2 ? 4.944 -2.795 -13.659 1.00 0.00 2 ASN B O 6
ATOM 8867 N N . THR B 1 3 ? 4.632 -0.641 -13.949 1.00 0.00 3 THR B N 6
ATOM 8868 C CA . THR B 1 3 ? 5.355 -0.326 -12.684 1.00 0.00 3 THR B CA 6
ATOM 8869 C C . THR B 1 3 ? 4.777 -1.148 -11.531 1.00 0.00 3 THR B C 6
ATOM 8870 O O . THR B 1 3 ? 3.583 -1.360 -11.445 1.00 0.00 3 THR B O 6
ATOM 8881 N N . VAL B 1 4 ? 5.611 -1.613 -10.645 1.00 0.00 4 VAL B N 6
ATOM 8882 C CA . VAL B 1 4 ? 5.108 -2.421 -9.500 1.00 0.00 4 VAL B CA 6
ATOM 8883 C C . VAL B 1 4 ? 5.077 -1.572 -8.227 1.00 0.00 4 VAL B C 6
ATOM 8884 O O . VAL B 1 4 ? 5.886 -0.685 -8.038 1.00 0.00 4 VAL B O 6
ATOM 8897 N N . ARG B 1 5 ? 4.157 -1.851 -7.347 1.00 0.00 5 ARG B N 6
ATOM 8898 C CA . ARG B 1 5 ? 4.074 -1.079 -6.075 1.00 0.00 5 ARG B CA 6
ATOM 8899 C C . ARG B 1 5 ? 4.569 -1.957 -4.925 1.00 0.00 5 ARG B C 6
ATOM 8900 O O . ARG B 1 5 ? 4.200 -3.111 -4.820 1.00 0.00 5 ARG B O 6
ATOM 8921 N N . TRP B 1 6 ? 5.402 -1.441 -4.065 1.00 0.00 6 TRP B N 6
ATOM 8922 C CA . TRP B 1 6 ? 5.898 -2.293 -2.947 1.00 0.00 6 TRP B CA 6
ATOM 8923 C C . TRP B 1 6 ? 5.587 -1.664 -1.588 1.00 0.00 6 TRP B C 6
ATOM 8924 O O . TRP B 1 6 ? 6.121 -0.631 -1.236 1.00 0.00 6 TRP B O 6
ATOM 8945 N N . ASN B 1 7 ? 4.726 -2.279 -0.824 1.00 0.00 7 ASN B N 6
ATOM 8946 C CA . ASN B 1 7 ? 4.377 -1.721 0.509 1.00 0.00 7 ASN B CA 6
ATOM 8947 C C . ASN B 1 7 ? 4.971 -2.607 1.596 1.00 0.00 7 ASN B C 6
ATOM 8948 O O . ASN B 1 7 ? 4.748 -3.801 1.630 1.00 0.00 7 ASN B O 6
ATOM 8959 N N . ILE B 1 8 ? 5.743 -2.042 2.475 1.00 0.00 8 ILE B N 6
ATOM 8960 C CA . ILE B 1 8 ? 6.362 -2.873 3.540 1.00 0.00 8 ILE B CA 6
ATOM 8961 C C . ILE B 1 8 ? 6.329 -2.136 4.883 1.00 0.00 8 ILE B C 6
ATOM 8962 O O . ILE B 1 8 ? 6.053 -0.954 4.947 1.00 0.00 8 ILE B O 6
ATOM 8978 N N . ALA B 1 9 ? 6.591 -2.830 5.957 1.00 0.00 9 ALA B N 6
ATOM 8979 C CA . ALA B 1 9 ? 6.557 -2.175 7.297 1.00 0.00 9 ALA B CA 6
ATOM 8980 C C . ALA B 1 9 ? 7.964 -1.766 7.739 1.00 0.00 9 ALA B C 6
ATOM 8981 O O . ALA B 1 9 ? 8.856 -2.584 7.852 1.00 0.00 9 ALA B O 6
ATOM 8988 N N . VAL B 1 10 ? 8.162 -0.503 8.000 1.00 0.00 10 VAL B N 6
ATOM 8989 C CA . VAL B 1 10 ? 9.503 -0.029 8.447 1.00 0.00 10 VAL B CA 6
ATOM 8990 C C . VAL B 1 10 ? 9.339 1.048 9.521 1.00 0.00 10 VAL B C 6
ATOM 8991 O O . VAL B 1 10 ? 8.275 1.607 9.692 1.00 0.00 10 VAL B O 6
ATOM 9004 N N . SER B 1 11 ? 10.381 1.351 10.244 1.00 0.00 11 SER B N 6
ATOM 9005 C CA . SER B 1 11 ? 10.271 2.399 11.300 1.00 0.00 11 SER B CA 6
ATOM 9006 C C . SER B 1 11 ? 10.273 3.789 10.657 1.00 0.00 11 SER B C 6
ATOM 9007 O O . SER B 1 11 ? 11.088 4.076 9.809 1.00 0.00 11 SER B O 6
ATOM 9015 N N . PRO B 1 12 ? 9.357 4.610 11.088 1.00 0.00 12 PRO B N 6
ATOM 9016 C CA . PRO B 1 12 ? 9.289 5.983 10.513 1.00 0.00 12 PRO B CA 6
ATOM 9017 C C . PRO B 1 12 ? 10.662 6.671 10.564 1.00 0.00 12 PRO B C 6
ATOM 9018 O O . PRO B 1 12 ? 10.834 7.767 10.068 1.00 0.00 12 PRO B O 6
ATOM 9029 N N . ASP B 1 13 ? 11.639 6.038 11.155 1.00 0.00 13 ASP B N 6
ATOM 9030 C CA . ASP B 1 13 ? 12.995 6.649 11.232 1.00 0.00 13 ASP B CA 6
ATOM 9031 C C . ASP B 1 13 ? 13.665 6.609 9.860 1.00 0.00 13 ASP B C 6
ATOM 9032 O O . ASP B 1 13 ? 14.517 7.417 9.547 1.00 0.00 13 ASP B O 6
ATOM 9041 N N . VAL B 1 14 ? 13.283 5.671 9.041 1.00 0.00 14 VAL B N 6
ATOM 9042 C CA . VAL B 1 14 ? 13.895 5.570 7.687 1.00 0.00 14 VAL B CA 6
ATOM 9043 C C . VAL B 1 14 ? 13.339 6.656 6.760 1.00 0.00 14 VAL B C 6
ATOM 9044 O O . VAL B 1 14 ? 14.045 7.188 5.929 1.00 0.00 14 VAL B O 6
ATOM 9057 N N . ASP B 1 15 ? 12.082 6.988 6.886 1.00 0.00 15 ASP B N 6
ATOM 9058 C CA . ASP B 1 15 ? 11.508 8.040 5.997 1.00 0.00 15 ASP B CA 6
ATOM 9059 C C . ASP B 1 15 ? 12.161 9.391 6.301 1.00 0.00 15 ASP B C 6
ATOM 9060 O O . ASP B 1 15 ? 12.600 10.092 5.410 1.00 0.00 15 ASP B O 6
ATOM 9069 N N . GLN B 1 16 ? 12.227 9.761 7.551 1.00 0.00 16 GLN B N 6
ATOM 9070 C CA . GLN B 1 16 ? 12.850 11.068 7.909 1.00 0.00 16 GLN B CA 6
ATOM 9071 C C . GLN B 1 16 ? 14.311 11.102 7.451 1.00 0.00 16 GLN B C 6
ATOM 9072 O O . GLN B 1 16 ? 14.793 12.103 6.958 1.00 0.00 16 GLN B O 6
ATOM 9086 N N . SER B 1 17 ? 15.018 10.017 7.607 1.00 0.00 17 SER B N 6
ATOM 9087 C CA . SER B 1 17 ? 16.446 9.990 7.178 1.00 0.00 17 SER B CA 6
ATOM 9088 C C . SER B 1 17 ? 16.543 10.111 5.656 1.00 0.00 17 SER B C 6
ATOM 9089 O O . SER B 1 17 ? 17.395 10.799 5.132 1.00 0.00 17 SER B O 6
ATOM 9097 N N . VAL B 1 18 ? 15.678 9.445 4.943 1.00 0.00 18 VAL B N 6
ATOM 9098 C CA . VAL B 1 18 ? 15.719 9.518 3.454 1.00 0.00 18 VAL B CA 6
ATOM 9099 C C . VAL B 1 18 ? 15.479 10.957 2.987 1.00 0.00 18 VAL B C 6
ATOM 9100 O O . VAL B 1 18 ? 16.114 11.434 2.067 1.00 0.00 18 VAL B O 6
ATOM 9113 N N . ARG B 1 19 ? 14.570 11.654 3.614 1.00 0.00 19 ARG B N 6
ATOM 9114 C CA . ARG B 1 19 ? 14.299 13.062 3.202 1.00 0.00 19 ARG B CA 6
ATOM 9115 C C . ARG B 1 19 ? 15.509 13.941 3.528 1.00 0.00 19 ARG B C 6
ATOM 9116 O O . ARG B 1 19 ? 15.923 14.763 2.741 1.00 0.00 19 ARG B O 6
ATOM 9137 N N . MET B 1 20 ? 16.073 13.781 4.690 1.00 0.00 20 MET B N 6
ATOM 9138 C CA . MET B 1 20 ? 17.252 14.614 5.060 1.00 0.00 20 MET B CA 6
ATOM 9139 C C . MET B 1 20 ? 18.406 14.350 4.085 1.00 0.00 20 MET B C 6
ATOM 9140 O O . MET B 1 20 ? 19.108 15.253 3.677 1.00 0.00 20 MET B O 6
ATOM 9154 N N . PHE B 1 21 ? 18.610 13.113 3.719 1.00 0.00 21 PHE B N 6
ATOM 9155 C CA . PHE B 1 21 ? 19.722 12.773 2.783 1.00 0.00 21 PHE B CA 6
ATOM 9156 C C . PHE B 1 21 ? 19.572 13.509 1.445 1.00 0.00 21 PHE B C 6
ATOM 9157 O O . PHE B 1 21 ? 20.501 14.130 0.967 1.00 0.00 21 PHE B O 6
ATOM 9174 N N . ILE B 1 22 ? 18.422 13.443 0.831 1.00 0.00 22 ILE B N 6
ATOM 9175 C CA . ILE B 1 22 ? 18.243 14.139 -0.480 1.00 0.00 22 ILE B CA 6
ATOM 9176 C C . ILE B 1 22 ? 18.569 15.627 -0.332 1.00 0.00 22 ILE B C 6
ATOM 9177 O O . ILE B 1 22 ? 19.125 16.239 -1.222 1.00 0.00 22 ILE B O 6
ATOM 9193 N N . ALA B 1 23 ? 18.240 16.214 0.787 1.00 0.00 23 ALA B N 6
ATOM 9194 C CA . ALA B 1 23 ? 18.549 17.658 0.985 1.00 0.00 23 ALA B CA 6
ATOM 9195 C C . ALA B 1 23 ? 20.050 17.884 0.804 1.00 0.00 23 ALA B C 6
ATOM 9196 O O . ALA B 1 23 ? 20.486 18.921 0.343 1.00 0.00 23 ALA B O 6
ATOM 9203 N N . ALA B 1 24 ? 20.842 16.909 1.156 1.00 0.00 24 ALA B N 6
ATOM 9204 C CA . ALA B 1 24 ? 22.317 17.047 0.998 1.00 0.00 24 ALA B CA 6
ATOM 9205 C C . ALA B 1 24 ? 22.696 16.883 -0.476 1.00 0.00 24 ALA B C 6
ATOM 9206 O O . ALA B 1 24 ? 23.624 17.498 -0.962 1.00 0.00 24 ALA B O 6
ATOM 9213 N N . GLN B 1 25 ? 21.980 16.056 -1.190 1.00 0.00 25 GLN B N 6
ATOM 9214 C CA . GLN B 1 25 ? 22.294 15.849 -2.633 1.00 0.00 25 GLN B CA 6
ATOM 9215 C C . GLN B 1 25 ? 21.427 16.768 -3.499 1.00 0.00 25 GLN B C 6
ATOM 9216 O O . GLN B 1 25 ? 21.562 16.805 -4.705 1.00 0.00 25 GLN B O 6
ATOM 9230 N N . GLY B 1 26 ? 20.544 17.514 -2.886 1.00 0.00 26 GLY B N 6
ATOM 9231 C CA . GLY B 1 26 ? 19.664 18.440 -3.660 1.00 0.00 26 GLY B CA 6
ATOM 9232 C C . GLY B 1 26 ? 19.388 17.863 -5.050 1.00 0.00 26 GLY B C 6
ATOM 9233 O O . GLY B 1 26 ? 19.095 16.693 -5.200 1.00 0.00 26 GLY B O 6
ATOM 9237 N N . GLY B 1 27 ? 19.481 18.674 -6.069 1.00 0.00 27 GLY B N 6
ATOM 9238 C CA . GLY B 1 27 ? 19.226 18.172 -7.448 1.00 0.00 27 GLY B CA 6
ATOM 9239 C C . GLY B 1 27 ? 17.781 18.473 -7.848 1.00 0.00 27 GLY B C 6
ATOM 9240 O O . GLY B 1 27 ? 17.515 18.963 -8.927 1.00 0.00 27 GLY B O 6
ATOM 9244 N N . GLY B 1 28 ? 16.844 18.182 -6.987 1.00 0.00 28 GLY B N 6
ATOM 9245 C CA . GLY B 1 28 ? 15.417 18.450 -7.322 1.00 0.00 28 GLY B CA 6
ATOM 9246 C C . GLY B 1 28 ? 14.969 17.499 -8.433 1.00 0.00 28 GLY B C 6
ATOM 9247 O O . GLY B 1 28 ? 14.866 17.877 -9.583 1.00 0.00 28 GLY B O 6
ATOM 9251 N N . ARG B 1 29 ? 14.705 16.266 -8.100 1.00 0.00 29 ARG B N 6
ATOM 9252 C CA . ARG B 1 29 ? 14.267 15.290 -9.140 1.00 0.00 29 ARG B CA 6
ATOM 9253 C C . ARG B 1 29 ? 12.741 15.161 -9.137 1.00 0.00 29 ARG B C 6
ATOM 9254 O O . ARG B 1 29 ? 12.040 15.964 -9.722 1.00 0.00 29 ARG B O 6
ATOM 9275 N N . LYS B 1 30 ? 12.219 14.157 -8.485 1.00 0.00 30 LYS B N 6
ATOM 9276 C CA . LYS B 1 30 ? 10.739 13.978 -8.450 1.00 0.00 30 LYS B CA 6
ATOM 9277 C C . LYS B 1 30 ? 10.264 13.774 -7.009 1.00 0.00 30 LYS B C 6
ATOM 9278 O O . LYS B 1 30 ? 9.193 13.255 -6.766 1.00 0.00 30 LYS B O 6
ATOM 9297 N N . GLY B 1 31 ? 11.053 14.175 -6.049 1.00 0.00 31 GLY B N 6
ATOM 9298 C CA . GLY B 1 31 ? 10.643 13.997 -4.628 1.00 0.00 31 GLY B CA 6
ATOM 9299 C C . GLY B 1 31 ? 10.068 12.594 -4.439 1.00 0.00 31 GLY B C 6
ATOM 9300 O O . GLY B 1 31 ? 8.976 12.421 -3.936 1.00 0.00 31 GLY B O 6
ATOM 9304 N N . ASP B 1 32 ? 10.796 11.588 -4.842 1.00 0.00 32 ASP B N 6
ATOM 9305 C CA . ASP B 1 32 ? 10.294 10.192 -4.691 1.00 0.00 32 ASP B CA 6
ATOM 9306 C C . ASP B 1 32 ? 11.324 9.335 -3.948 1.00 0.00 32 ASP B C 6
ATOM 9307 O O . ASP B 1 32 ? 12.460 9.215 -4.362 1.00 0.00 32 ASP B O 6
ATOM 9316 N N . LEU B 1 33 ? 10.935 8.741 -2.852 1.00 0.00 33 LEU B N 6
ATOM 9317 C CA . LEU B 1 33 ? 11.892 7.895 -2.080 1.00 0.00 33 LEU B CA 6
ATOM 9318 C C . LEU B 1 33 ? 12.151 6.576 -2.815 1.00 0.00 33 LEU B C 6
ATOM 9319 O O . LEU B 1 33 ? 13.175 5.947 -2.639 1.00 0.00 33 LEU B O 6
ATOM 9335 N N . SER B 1 34 ? 11.229 6.151 -3.635 1.00 0.00 34 SER B N 6
ATOM 9336 C CA . SER B 1 34 ? 11.423 4.871 -4.376 1.00 0.00 34 SER B CA 6
ATOM 9337 C C . SER B 1 34 ? 12.735 4.905 -5.164 1.00 0.00 34 SER B C 6
ATOM 9338 O O . SER B 1 34 ? 13.393 3.898 -5.329 1.00 0.00 34 SER B O 6
ATOM 9346 N N . ARG B 1 35 ? 13.124 6.050 -5.654 1.00 0.00 35 ARG B N 6
ATOM 9347 C CA . ARG B 1 35 ? 14.395 6.133 -6.430 1.00 0.00 35 ARG B CA 6
ATOM 9348 C C . ARG B 1 35 ? 15.600 5.951 -5.503 1.00 0.00 35 ARG B C 6
ATOM 9349 O O . ARG B 1 35 ? 16.563 5.293 -5.843 1.00 0.00 35 ARG B O 6
ATOM 9370 N N . PHE B 1 36 ? 15.558 6.537 -4.336 1.00 0.00 36 PHE B N 6
ATOM 9371 C CA . PHE B 1 36 ? 16.707 6.405 -3.393 1.00 0.00 36 PHE B CA 6
ATOM 9372 C C . PHE B 1 36 ? 17.003 4.928 -3.114 1.00 0.00 36 PHE B C 6
ATOM 9373 O O . PHE B 1 36 ? 18.132 4.487 -3.205 1.00 0.00 36 PHE B O 6
ATOM 9390 N N . ILE B 1 37 ? 16.004 4.161 -2.775 1.00 0.00 37 ILE B N 6
ATOM 9391 C CA . ILE B 1 37 ? 16.239 2.716 -2.493 1.00 0.00 37 ILE B CA 6
ATOM 9392 C C . ILE B 1 37 ? 16.598 1.978 -3.785 1.00 0.00 37 ILE B C 6
ATOM 9393 O O . ILE B 1 37 ? 17.428 1.093 -3.796 1.00 0.00 37 ILE B O 6
ATOM 9409 N N . GLU B 1 38 ? 15.965 2.326 -4.869 1.00 0.00 38 GLU B N 6
ATOM 9410 C CA . GLU B 1 38 ? 16.254 1.640 -6.160 1.00 0.00 38 GLU B CA 6
ATOM 9411 C C . GLU B 1 38 ? 17.736 1.754 -6.522 1.00 0.00 38 GLU B C 6
ATOM 9412 O O . GLU B 1 38 ? 18.375 0.783 -6.872 1.00 0.00 38 GLU B O 6
ATOM 9424 N N . ASP B 1 39 ? 18.292 2.930 -6.444 1.00 0.00 39 ASP B N 6
ATOM 9425 C CA . ASP B 1 39 ? 19.734 3.094 -6.784 1.00 0.00 39 ASP B CA 6
ATOM 9426 C C . ASP B 1 39 ? 20.601 2.447 -5.703 1.00 0.00 39 ASP B C 6
ATOM 9427 O O . ASP B 1 39 ? 21.676 1.948 -5.967 1.00 0.00 39 ASP B O 6
ATOM 9436 N N . ALA B 1 40 ? 20.142 2.464 -4.482 1.00 0.00 40 ALA B N 6
ATOM 9437 C CA . ALA B 1 40 ? 20.940 1.862 -3.372 1.00 0.00 40 ALA B CA 6
ATOM 9438 C C . ALA B 1 40 ? 21.093 0.350 -3.571 1.00 0.00 40 ALA B C 6
ATOM 9439 O O . ALA B 1 40 ? 22.171 -0.197 -3.440 1.00 0.00 40 ALA B O 6
ATOM 9446 N N . VAL B 1 41 ? 20.026 -0.327 -3.888 1.00 0.00 41 VAL B N 6
ATOM 9447 C CA . VAL B 1 41 ? 20.111 -1.801 -4.098 1.00 0.00 41 VAL B CA 6
ATOM 9448 C C . VAL B 1 41 ? 20.856 -2.101 -5.399 1.00 0.00 41 VAL B C 6
ATOM 9449 O O . VAL B 1 41 ? 21.578 -3.072 -5.503 1.00 0.00 41 VAL B O 6
ATOM 9462 N N . ARG B 1 42 ? 20.693 -1.270 -6.394 1.00 0.00 42 ARG B N 6
ATOM 9463 C CA . ARG B 1 42 ? 21.400 -1.507 -7.684 1.00 0.00 42 ARG B CA 6
ATOM 9464 C C . ARG B 1 42 ? 22.914 -1.501 -7.458 1.00 0.00 42 ARG B C 6
ATOM 9465 O O . ARG B 1 42 ? 23.631 -2.325 -7.986 1.00 0.00 42 ARG B O 6
ATOM 9486 N N . ALA B 1 43 ? 23.407 -0.575 -6.683 1.00 0.00 43 ALA B N 6
ATOM 9487 C CA . ALA B 1 43 ? 24.876 -0.520 -6.432 1.00 0.00 43 ALA B CA 6
ATOM 9488 C C . ALA B 1 43 ? 25.361 -1.833 -5.808 1.00 0.00 43 ALA B C 6
ATOM 9489 O O . ALA B 1 43 ? 26.443 -2.305 -6.094 1.00 0.00 43 ALA B O 6
ATOM 9496 N N . TYR B 1 44 ? 24.572 -2.423 -4.955 1.00 0.00 44 TYR B N 6
ATOM 9497 C CA . TYR B 1 44 ? 24.994 -3.702 -4.312 1.00 0.00 44 TYR B CA 6
ATOM 9498 C C . TYR B 1 44 ? 24.997 -4.843 -5.334 1.00 0.00 44 TYR B C 6
ATOM 9499 O O . TYR B 1 44 ? 25.895 -5.661 -5.362 1.00 0.00 44 TYR B O 6
ATOM 9517 N N . LEU B 1 45 ? 23.992 -4.914 -6.163 1.00 0.00 45 LEU B N 6
ATOM 9518 C CA . LEU B 1 45 ? 23.930 -6.011 -7.172 1.00 0.00 45 LEU B CA 6
ATOM 9519 C C . LEU B 1 45 ? 25.033 -5.853 -8.224 1.00 0.00 45 LEU B C 6
ATOM 9520 O O . LEU B 1 45 ? 25.565 -6.825 -8.725 1.00 0.00 45 LEU B O 6
ATOM 9536 N N . PHE B 1 46 ? 25.381 -4.643 -8.571 1.00 0.00 46 PHE B N 6
ATOM 9537 C CA . PHE B 1 46 ? 26.446 -4.448 -9.597 1.00 0.00 46 PHE B CA 6
ATOM 9538 C C . PHE B 1 46 ? 27.790 -4.960 -9.066 1.00 0.00 46 PHE B C 6
ATOM 9539 O O . PHE B 1 46 ? 28.509 -5.659 -9.751 1.00 0.00 46 PHE B O 6
ATOM 9556 N N . GLU B 1 47 ? 28.134 -4.621 -7.853 1.00 0.00 47 GLU B N 6
ATOM 9557 C CA . GLU B 1 47 ? 29.430 -5.097 -7.289 1.00 0.00 47 GLU B CA 6
ATOM 9558 C C . GLU B 1 47 ? 29.507 -6.622 -7.376 1.00 0.00 47 GLU B C 6
ATOM 9559 O O . GLU B 1 47 ? 30.469 -7.178 -7.869 1.00 0.00 47 GLU B O 6
ATOM 9571 N N . ARG B 1 48 ? 28.499 -7.302 -6.904 1.00 0.00 48 ARG B N 6
ATOM 9572 C CA . ARG B 1 48 ? 28.514 -8.790 -6.964 1.00 0.00 48 ARG B CA 6
ATOM 9573 C C . ARG B 1 48 ? 28.444 -9.256 -8.420 1.00 0.00 48 ARG B C 6
ATOM 9574 O O . ARG B 1 48 ? 28.739 -10.392 -8.733 1.00 0.00 48 ARG B O 6
ATOM 9595 N N . ALA B 1 49 ? 28.062 -8.385 -9.314 1.00 0.00 49 ALA B N 6
ATOM 9596 C CA . ALA B 1 49 ? 27.980 -8.780 -10.750 1.00 0.00 49 ALA B CA 6
ATOM 9597 C C . ALA B 1 49 ? 29.373 -9.143 -11.270 1.00 0.00 49 ALA B C 6
ATOM 9598 O O . ALA B 1 49 ? 29.562 -10.153 -11.919 1.00 0.00 49 ALA B O 6
ATOM 9605 N N . VAL B 1 50 ? 30.350 -8.325 -10.987 1.00 0.00 50 VAL B N 6
ATOM 9606 C CA . VAL B 1 50 ? 31.733 -8.623 -11.459 1.00 0.00 50 VAL B CA 6
ATOM 9607 C C . VAL B 1 50 ? 32.210 -9.958 -10.878 1.00 0.00 50 VAL B C 6
ATOM 9608 O O . VAL B 1 50 ? 32.873 -10.731 -11.539 1.00 0.00 50 VAL B O 6
ATOM 9621 N N . GLU B 1 51 ? 31.877 -10.231 -9.646 1.00 0.00 51 GLU B N 6
ATOM 9622 C CA . GLU B 1 51 ? 32.311 -11.515 -9.022 1.00 0.00 51 GLU B CA 6
ATOM 9623 C C . GLU B 1 51 ? 31.138 -12.497 -8.963 1.00 0.00 51 GLU B C 6
ATOM 9624 O O . GLU B 1 51 ? 30.176 -12.284 -9.684 1.00 0.00 51 GLU B O 6
ATOM 9637 N N . MET A 1 1 ? 7.960 1.120 20.221 1.00 0.00 1 MET A N 7
ATOM 9638 C CA . MET A 1 1 ? 8.396 0.856 18.819 1.00 0.00 1 MET A CA 7
ATOM 9639 C C . MET A 1 1 ? 7.180 0.599 17.927 1.00 0.00 1 MET A C 7
ATOM 9640 O O . MET A 1 1 ? 6.366 -0.259 18.203 1.00 0.00 1 MET A O 7
ATOM 9656 N N . ASN A 1 2 ? 7.052 1.336 16.857 1.00 0.00 2 ASN A N 7
ATOM 9657 C CA . ASN A 1 2 ? 5.889 1.133 15.948 1.00 0.00 2 ASN A CA 7
ATOM 9658 C C . ASN A 1 2 ? 6.373 0.865 14.522 1.00 0.00 2 ASN A C 7
ATOM 9659 O O . ASN A 1 2 ? 7.398 1.364 14.100 1.00 0.00 2 ASN A O 7
ATOM 9670 N N . THR A 1 3 ? 5.647 0.079 13.777 1.00 0.00 3 THR A N 7
ATOM 9671 C CA . THR A 1 3 ? 6.068 -0.221 12.378 1.00 0.00 3 THR A CA 7
ATOM 9672 C C . THR A 1 3 ? 5.368 0.725 11.399 1.00 0.00 3 THR A C 7
ATOM 9673 O O . THR A 1 3 ? 4.176 0.948 11.479 1.00 0.00 3 THR A O 7
ATOM 9684 N N . VAL A 1 4 ? 6.098 1.279 10.472 1.00 0.00 4 VAL A N 7
ATOM 9685 C CA . VAL A 1 4 ? 5.475 2.205 9.484 1.00 0.00 4 VAL A CA 7
ATOM 9686 C C . VAL A 1 4 ? 5.232 1.470 8.165 1.00 0.00 4 VAL A C 7
ATOM 9687 O O . VAL A 1 4 ? 5.975 0.586 7.793 1.00 0.00 4 VAL A O 7
ATOM 9700 N N . ARG A 1 5 ? 4.208 1.838 7.448 1.00 0.00 5 ARG A N 7
ATOM 9701 C CA . ARG A 1 5 ? 3.928 1.167 6.145 1.00 0.00 5 ARG A CA 7
ATOM 9702 C C . ARG A 1 5 ? 4.411 2.058 5.000 1.00 0.00 5 ARG A C 7
ATOM 9703 O O . ARG A 1 5 ? 4.143 3.242 4.976 1.00 0.00 5 ARG A O 7
ATOM 9724 N N . TRP A 1 6 ? 5.127 1.511 4.055 1.00 0.00 6 TRP A N 7
ATOM 9725 C CA . TRP A 1 6 ? 5.615 2.367 2.937 1.00 0.00 6 TRP A CA 7
ATOM 9726 C C . TRP A 1 6 ? 5.308 1.738 1.574 1.00 0.00 6 TRP A C 7
ATOM 9727 O O . TRP A 1 6 ? 5.840 0.704 1.223 1.00 0.00 6 TRP A O 7
ATOM 9748 N N . ASN A 1 7 ? 4.457 2.359 0.805 1.00 0.00 7 ASN A N 7
ATOM 9749 C CA . ASN A 1 7 ? 4.117 1.808 -0.533 1.00 0.00 7 ASN A CA 7
ATOM 9750 C C . ASN A 1 7 ? 4.796 2.653 -1.603 1.00 0.00 7 ASN A C 7
ATOM 9751 O O . ASN A 1 7 ? 4.572 3.844 -1.700 1.00 0.00 7 ASN A O 7
ATOM 9762 N N . ILE A 1 8 ? 5.641 2.060 -2.391 1.00 0.00 8 ILE A N 7
ATOM 9763 C CA . ILE A 1 8 ? 6.346 2.856 -3.429 1.00 0.00 8 ILE A CA 7
ATOM 9764 C C . ILE A 1 8 ? 6.362 2.103 -4.763 1.00 0.00 8 ILE A C 7
ATOM 9765 O O . ILE A 1 8 ? 6.115 0.915 -4.821 1.00 0.00 8 ILE A O 7
ATOM 9781 N N . ALA A 1 9 ? 6.637 2.792 -5.837 1.00 0.00 9 ALA A N 7
ATOM 9782 C CA . ALA A 1 9 ? 6.654 2.122 -7.169 1.00 0.00 9 ALA A CA 7
ATOM 9783 C C . ALA A 1 9 ? 8.081 1.736 -7.567 1.00 0.00 9 ALA A C 7
ATOM 9784 O O . ALA A 1 9 ? 8.968 2.565 -7.626 1.00 0.00 9 ALA A O 7
ATOM 9791 N N . VAL A 1 10 ? 8.306 0.481 -7.847 1.00 0.00 10 VAL A N 7
ATOM 9792 C CA . VAL A 1 10 ? 9.671 0.033 -8.249 1.00 0.00 10 VAL A CA 7
ATOM 9793 C C . VAL A 1 10 ? 9.570 -0.994 -9.381 1.00 0.00 10 VAL A C 7
ATOM 9794 O O . VAL A 1 10 ? 8.521 -1.549 -9.633 1.00 0.00 10 VAL A O 7
ATOM 9807 N N . SER A 1 11 ? 10.650 -1.254 -10.062 1.00 0.00 11 SER A N 7
ATOM 9808 C CA . SER A 1 11 ? 10.606 -2.252 -11.171 1.00 0.00 11 SER A CA 7
ATOM 9809 C C . SER A 1 11 ? 10.637 -3.670 -10.596 1.00 0.00 11 SER A C 7
ATOM 9810 O O . SER A 1 11 ? 11.374 -3.947 -9.676 1.00 0.00 11 SER A O 7
ATOM 9818 N N . PRO A 1 12 ? 9.836 -4.528 -11.165 1.00 0.00 12 PRO A N 7
ATOM 9819 C CA . PRO A 1 12 ? 9.803 -5.932 -10.666 1.00 0.00 12 PRO A CA 7
ATOM 9820 C C . PRO A 1 12 ? 11.221 -6.512 -10.552 1.00 0.00 12 PRO A C 7
ATOM 9821 O O . PRO A 1 12 ? 11.413 -7.606 -10.060 1.00 0.00 12 PRO A O 7
ATOM 9832 N N . ASP A 1 13 ? 12.211 -5.789 -10.997 1.00 0.00 13 ASP A N 7
ATOM 9833 C CA . ASP A 1 13 ? 13.609 -6.292 -10.912 1.00 0.00 13 ASP A CA 7
ATOM 9834 C C . ASP A 1 13 ? 14.098 -6.242 -9.466 1.00 0.00 13 ASP A C 7
ATOM 9835 O O . ASP A 1 13 ? 14.969 -6.987 -9.066 1.00 0.00 13 ASP A O 7
ATOM 9844 N N . VAL A 1 14 ? 13.543 -5.360 -8.682 1.00 0.00 14 VAL A N 7
ATOM 9845 C CA . VAL A 1 14 ? 13.978 -5.250 -7.262 1.00 0.00 14 VAL A CA 7
ATOM 9846 C C . VAL A 1 14 ? 13.444 -6.425 -6.432 1.00 0.00 14 VAL A C 7
ATOM 9847 O O . VAL A 1 14 ? 14.157 -6.995 -5.629 1.00 0.00 14 VAL A O 7
ATOM 9860 N N . ASP A 1 15 ? 12.205 -6.799 -6.613 1.00 0.00 15 ASP A N 7
ATOM 9861 C CA . ASP A 1 15 ? 11.660 -7.940 -5.821 1.00 0.00 15 ASP A CA 7
ATOM 9862 C C . ASP A 1 15 ? 12.357 -9.238 -6.234 1.00 0.00 15 ASP A C 7
ATOM 9863 O O . ASP A 1 15 ? 12.808 -10.003 -5.406 1.00 0.00 15 ASP A O 7
ATOM 9872 N N . GLN A 1 16 ? 12.444 -9.492 -7.512 1.00 0.00 16 GLN A N 7
ATOM 9873 C CA . GLN A 1 16 ? 13.107 -10.743 -7.977 1.00 0.00 16 GLN A CA 7
ATOM 9874 C C . GLN A 1 16 ? 14.550 -10.793 -7.471 1.00 0.00 16 GLN A C 7
ATOM 9875 O O . GLN A 1 16 ? 15.027 -11.821 -7.030 1.00 0.00 16 GLN A O 7
ATOM 9889 N N . SER A 1 17 ? 15.250 -9.693 -7.527 1.00 0.00 17 SER A N 7
ATOM 9890 C CA . SER A 1 17 ? 16.660 -9.683 -7.045 1.00 0.00 17 SER A CA 7
ATOM 9891 C C . SER A 1 17 ? 16.703 -9.938 -5.535 1.00 0.00 17 SER A C 7
ATOM 9892 O O . SER A 1 17 ? 17.561 -10.640 -5.041 1.00 0.00 17 SER A O 7
ATOM 9900 N N . VAL A 1 18 ? 15.789 -9.367 -4.801 1.00 0.00 18 VAL A N 7
ATOM 9901 C CA . VAL A 1 18 ? 15.781 -9.572 -3.323 1.00 0.00 18 VAL A CA 7
ATOM 9902 C C . VAL A 1 18 ? 15.600 -11.058 -2.989 1.00 0.00 18 VAL A C 7
ATOM 9903 O O . VAL A 1 18 ? 16.256 -11.589 -2.115 1.00 0.00 18 VAL A O 7
ATOM 9916 N N . ARG A 1 19 ? 14.717 -11.731 -3.675 1.00 0.00 19 ARG A N 7
ATOM 9917 C CA . ARG A 1 19 ? 14.499 -13.180 -3.389 1.00 0.00 19 ARG A CA 7
ATOM 9918 C C . ARG A 1 19 ? 15.779 -13.971 -3.677 1.00 0.00 19 ARG A C 7
ATOM 9919 O O . ARG A 1 19 ? 16.183 -14.820 -2.910 1.00 0.00 19 ARG A O 7
ATOM 9940 N N . MET A 1 20 ? 16.412 -13.707 -4.783 1.00 0.00 20 MET A N 7
ATOM 9941 C CA . MET A 1 20 ? 17.659 -14.450 -5.117 1.00 0.00 20 MET A CA 7
ATOM 9942 C C . MET A 1 20 ? 18.740 -14.152 -4.072 1.00 0.00 20 MET A C 7
ATOM 9943 O O . MET A 1 20 ? 19.453 -15.033 -3.632 1.00 0.00 20 MET A O 7
ATOM 9957 N N . PHE A 1 21 ? 18.871 -12.915 -3.679 1.00 0.00 21 PHE A N 7
ATOM 9958 C CA . PHE A 1 21 ? 19.910 -12.547 -2.674 1.00 0.00 21 PHE A CA 7
ATOM 9959 C C . PHE A 1 21 ? 19.699 -13.309 -1.361 1.00 0.00 21 PHE A C 7
ATOM 9960 O O . PHE A 1 21 ? 20.610 -13.920 -0.840 1.00 0.00 21 PHE A O 7
ATOM 9977 N N . ILE A 1 22 ? 18.511 -13.281 -0.818 1.00 0.00 22 ILE A N 7
ATOM 9978 C CA . ILE A 1 22 ? 18.270 -14.011 0.463 1.00 0.00 22 ILE A CA 7
ATOM 9979 C C . ILE A 1 22 ? 18.549 -15.504 0.275 1.00 0.00 22 ILE A C 7
ATOM 9980 O O . ILE A 1 22 ? 19.081 -16.158 1.149 1.00 0.00 22 ILE A O 7
ATOM 9996 N N . ALA A 1 23 ? 18.200 -16.051 -0.860 1.00 0.00 23 ALA A N 7
ATOM 9997 C CA . ALA A 1 23 ? 18.458 -17.500 -1.089 1.00 0.00 23 ALA A CA 7
ATOM 9998 C C . ALA A 1 23 ? 19.945 -17.788 -0.883 1.00 0.00 23 ALA A C 7
ATOM 9999 O O . ALA A 1 23 ? 20.335 -18.876 -0.505 1.00 0.00 23 ALA A O 7
ATOM 10006 N N . ALA A 1 24 ? 20.776 -16.808 -1.110 1.00 0.00 24 ALA A N 7
ATOM 10007 C CA . ALA A 1 24 ? 22.237 -17.007 -0.907 1.00 0.00 24 ALA A CA 7
ATOM 10008 C C . ALA A 1 24 ? 22.544 -16.990 0.592 1.00 0.00 24 ALA A C 7
ATOM 10009 O O . ALA A 1 24 ? 23.477 -17.613 1.058 1.00 0.00 24 ALA A O 7
ATOM 10016 N N . GLN A 1 25 ? 21.754 -16.276 1.349 1.00 0.00 25 GLN A N 7
ATOM 10017 C CA . GLN A 1 25 ? 21.979 -16.206 2.821 1.00 0.00 25 GLN A CA 7
ATOM 10018 C C . GLN A 1 25 ? 21.009 -17.140 3.548 1.00 0.00 25 GLN A C 7
ATOM 10019 O O . GLN A 1 25 ? 21.041 -17.269 4.755 1.00 0.00 25 GLN A O 7
ATOM 10033 N N . GLY A 1 26 ? 20.141 -17.792 2.822 1.00 0.00 26 GLY A N 7
ATOM 10034 C CA . GLY A 1 26 ? 19.168 -18.714 3.472 1.00 0.00 26 GLY A CA 7
ATOM 10035 C C . GLY A 1 26 ? 17.762 -18.439 2.935 1.00 0.00 26 GLY A C 7
ATOM 10036 O O . GLY A 1 26 ? 17.400 -18.881 1.862 1.00 0.00 26 GLY A O 7
ATOM 10040 N N . GLY A 1 27 ? 16.967 -17.713 3.672 1.00 0.00 27 GLY A N 7
ATOM 10041 C CA . GLY A 1 27 ? 15.584 -17.410 3.204 1.00 0.00 27 GLY A CA 7
ATOM 10042 C C . GLY A 1 27 ? 14.792 -16.762 4.340 1.00 0.00 27 GLY A C 7
ATOM 10043 O O . GLY A 1 27 ? 15.282 -16.607 5.441 1.00 0.00 27 GLY A O 7
ATOM 10047 N N . GLY A 1 28 ? 13.571 -16.379 4.083 1.00 0.00 28 GLY A N 7
ATOM 10048 C CA . GLY A 1 28 ? 12.750 -15.740 5.150 1.00 0.00 28 GLY A CA 7
ATOM 10049 C C . GLY A 1 28 ? 11.273 -15.787 4.757 1.00 0.00 28 GLY A C 7
ATOM 10050 O O . GLY A 1 28 ? 10.932 -15.964 3.605 1.00 0.00 28 GLY A O 7
ATOM 10054 N N . ARG A 1 29 ? 10.392 -15.632 5.709 1.00 0.00 29 ARG A N 7
ATOM 10055 C CA . ARG A 1 29 ? 8.935 -15.668 5.389 1.00 0.00 29 ARG A CA 7
ATOM 10056 C C . ARG A 1 29 ? 8.296 -14.307 5.675 1.00 0.00 29 ARG A C 7
ATOM 10057 O O . ARG A 1 29 ? 7.701 -13.697 4.809 1.00 0.00 29 ARG A O 7
ATOM 10078 N N . LYS A 1 30 ? 8.414 -13.827 6.883 1.00 0.00 30 LYS A N 7
ATOM 10079 C CA . LYS A 1 30 ? 7.811 -12.506 7.222 1.00 0.00 30 LYS A CA 7
ATOM 10080 C C . LYS A 1 30 ? 8.748 -11.369 6.799 1.00 0.00 30 LYS A C 7
ATOM 10081 O O . LYS A 1 30 ? 8.804 -10.998 5.644 1.00 0.00 30 LYS A O 7
ATOM 10100 N N . GLY A 1 31 ? 9.484 -10.813 7.724 1.00 0.00 31 GLY A N 7
ATOM 10101 C CA . GLY A 1 31 ? 10.412 -9.702 7.368 1.00 0.00 31 GLY A CA 7
ATOM 10102 C C . GLY A 1 31 ? 11.474 -10.215 6.394 1.00 0.00 31 GLY A C 7
ATOM 10103 O O . GLY A 1 31 ? 12.403 -10.897 6.778 1.00 0.00 31 GLY A O 7
ATOM 10107 N N . ASP A 1 32 ? 11.345 -9.893 5.137 1.00 0.00 32 ASP A N 7
ATOM 10108 C CA . ASP A 1 32 ? 12.350 -10.364 4.141 1.00 0.00 32 ASP A CA 7
ATOM 10109 C C . ASP A 1 32 ? 12.920 -9.174 3.360 1.00 0.00 32 ASP A C 7
ATOM 10110 O O . ASP A 1 32 ? 13.955 -8.637 3.701 1.00 0.00 32 ASP A O 7
ATOM 10119 N N . LEU A 1 33 ? 12.258 -8.758 2.315 1.00 0.00 33 LEU A N 7
ATOM 10120 C CA . LEU A 1 33 ? 12.771 -7.605 1.519 1.00 0.00 33 LEU A CA 7
ATOM 10121 C C . LEU A 1 33 ? 12.805 -6.332 2.373 1.00 0.00 33 LEU A C 7
ATOM 10122 O O . LEU A 1 33 ? 13.786 -5.615 2.393 1.00 0.00 33 LEU A O 7
ATOM 10138 N N . SER A 1 34 ? 11.743 -6.040 3.073 1.00 0.00 34 SER A N 7
ATOM 10139 C CA . SER A 1 34 ? 11.720 -4.809 3.915 1.00 0.00 34 SER A CA 7
ATOM 10140 C C . SER A 1 34 ? 12.917 -4.794 4.869 1.00 0.00 34 SER A C 7
ATOM 10141 O O . SER A 1 34 ? 13.526 -3.767 5.097 1.00 0.00 34 SER A O 7
ATOM 10149 N N . ARG A 1 35 ? 13.263 -5.921 5.425 1.00 0.00 35 ARG A N 7
ATOM 10150 C CA . ARG A 1 35 ? 14.427 -5.963 6.357 1.00 0.00 35 ARG A CA 7
ATOM 10151 C C . ARG A 1 35 ? 15.729 -5.767 5.574 1.00 0.00 35 ARG A C 7
ATOM 10152 O O . ARG A 1 35 ? 16.651 -5.119 6.032 1.00 0.00 35 ARG A O 7
ATOM 10173 N N . PHE A 1 36 ? 15.810 -6.327 4.399 1.00 0.00 36 PHE A N 7
ATOM 10174 C CA . PHE A 1 36 ? 17.050 -6.185 3.583 1.00 0.00 36 PHE A CA 7
ATOM 10175 C C . PHE A 1 36 ? 17.365 -4.704 3.332 1.00 0.00 36 PHE A C 7
ATOM 10176 O O . PHE A 1 36 ? 18.493 -4.273 3.456 1.00 0.00 36 PHE A O 7
ATOM 10193 N N . ILE A 1 37 ? 16.381 -3.923 2.975 1.00 0.00 37 ILE A N 7
ATOM 10194 C CA . ILE A 1 37 ? 16.641 -2.476 2.713 1.00 0.00 37 ILE A CA 7
ATOM 10195 C C . ILE A 1 37 ? 16.886 -1.728 4.026 1.00 0.00 37 ILE A C 7
ATOM 10196 O O . ILE A 1 37 ? 17.697 -0.829 4.093 1.00 0.00 37 ILE A O 7
ATOM 10212 N N . GLU A 1 38 ? 16.179 -2.077 5.063 1.00 0.00 38 GLU A N 7
ATOM 10213 C CA . GLU A 1 38 ? 16.362 -1.368 6.362 1.00 0.00 38 GLU A CA 7
ATOM 10214 C C . GLU A 1 38 ? 17.819 -1.450 6.824 1.00 0.00 38 GLU A C 7
ATOM 10215 O O . GLU A 1 38 ? 18.415 -0.461 7.201 1.00 0.00 38 GLU A O 7
ATOM 10227 N N . ASP A 1 39 ? 18.394 -2.618 6.799 1.00 0.00 39 ASP A N 7
ATOM 10228 C CA . ASP A 1 39 ? 19.810 -2.761 7.236 1.00 0.00 39 ASP A CA 7
ATOM 10229 C C . ASP A 1 39 ? 20.737 -2.055 6.247 1.00 0.00 39 ASP A C 7
ATOM 10230 O O . ASP A 1 39 ? 21.784 -1.554 6.607 1.00 0.00 39 ASP A O 7
ATOM 10239 N N . ALA A 1 40 ? 20.360 -2.020 5.000 1.00 0.00 40 ALA A N 7
ATOM 10240 C CA . ALA A 1 40 ? 21.223 -1.354 3.977 1.00 0.00 40 ALA A CA 7
ATOM 10241 C C . ALA A 1 40 ? 21.279 0.158 4.219 1.00 0.00 40 ALA A C 7
ATOM 10242 O O . ALA A 1 40 ? 22.334 0.762 4.191 1.00 0.00 40 ALA A O 7
ATOM 10249 N N . VAL A 1 41 ? 20.155 0.774 4.451 1.00 0.00 41 VAL A N 7
ATOM 10250 C CA . VAL A 1 41 ? 20.140 2.247 4.690 1.00 0.00 41 VAL A CA 7
ATOM 10251 C C . VAL A 1 41 ? 20.727 2.571 6.066 1.00 0.00 41 VAL A C 7
ATOM 10252 O O . VAL A 1 41 ? 21.384 3.576 6.250 1.00 0.00 41 VAL A O 7
ATOM 10265 N N . ARG A 1 42 ? 20.492 1.729 7.034 1.00 0.00 42 ARG A N 7
ATOM 10266 C CA . ARG A 1 42 ? 21.034 1.989 8.399 1.00 0.00 42 ARG A CA 7
ATOM 10267 C C . ARG A 1 42 ? 22.564 1.947 8.380 1.00 0.00 42 ARG A C 7
ATOM 10268 O O . ARG A 1 42 ? 23.223 2.719 9.048 1.00 0.00 42 ARG A O 7
ATOM 10289 N N . ALA A 1 43 ? 23.134 1.050 7.625 1.00 0.00 43 ALA A N 7
ATOM 10290 C CA . ALA A 1 43 ? 24.620 0.958 7.568 1.00 0.00 43 ALA A CA 7
ATOM 10291 C C . ALA A 1 43 ? 25.211 2.234 6.961 1.00 0.00 43 ALA A C 7
ATOM 10292 O O . ALA A 1 43 ? 26.201 2.757 7.433 1.00 0.00 43 ALA A O 7
ATOM 10299 N N . TYR A 1 44 ? 24.616 2.739 5.916 1.00 0.00 44 TYR A N 7
ATOM 10300 C CA . TYR A 1 44 ? 25.153 3.978 5.282 1.00 0.00 44 TYR A CA 7
ATOM 10301 C C . TYR A 1 44 ? 24.930 5.186 6.198 1.00 0.00 44 TYR A C 7
ATOM 10302 O O . TYR A 1 44 ? 25.798 6.019 6.364 1.00 0.00 44 TYR A O 7
ATOM 10320 N N . LEU A 1 45 ? 23.771 5.291 6.788 1.00 0.00 45 LEU A N 7
ATOM 10321 C CA . LEU A 1 45 ? 23.495 6.449 7.687 1.00 0.00 45 LEU A CA 7
ATOM 10322 C C . LEU A 1 45 ? 24.433 6.426 8.896 1.00 0.00 45 LEU A C 7
ATOM 10323 O O . LEU A 1 45 ? 24.821 7.457 9.409 1.00 0.00 45 LEU A O 7
ATOM 10339 N N . PHE A 1 46 ? 24.798 5.263 9.359 1.00 0.00 46 PHE A N 7
ATOM 10340 C CA . PHE A 1 46 ? 25.709 5.187 10.537 1.00 0.00 46 PHE A CA 7
ATOM 10341 C C . PHE A 1 46 ? 27.115 5.659 10.150 1.00 0.00 46 PHE A C 7
ATOM 10342 O O . PHE A 1 46 ? 27.784 6.333 10.907 1.00 0.00 46 PHE A O 7
ATOM 10359 N N . GLU A 1 47 ? 27.568 5.309 8.977 1.00 0.00 47 GLU A N 7
ATOM 10360 C CA . GLU A 1 47 ? 28.931 5.738 8.548 1.00 0.00 47 GLU A CA 7
ATOM 10361 C C . GLU A 1 47 ? 28.974 7.257 8.351 1.00 0.00 47 GLU A C 7
ATOM 10362 O O . GLU A 1 47 ? 29.954 7.904 8.661 1.00 0.00 47 GLU A O 7
ATOM 10374 N N . ARG A 1 48 ? 27.921 7.828 7.837 1.00 0.00 48 ARG A N 7
ATOM 10375 C CA . ARG A 1 48 ? 27.905 9.303 7.620 1.00 0.00 48 ARG A CA 7
ATOM 10376 C C . ARG A 1 48 ? 27.682 10.032 8.949 1.00 0.00 48 ARG A C 7
ATOM 10377 O O . ARG A 1 48 ? 28.053 11.178 9.110 1.00 0.00 48 ARG A O 7
ATOM 10398 N N . ALA A 1 49 ? 27.074 9.377 9.899 1.00 0.00 49 ALA A N 7
ATOM 10399 C CA . ALA A 1 49 ? 26.825 10.031 11.216 1.00 0.00 49 ALA A CA 7
ATOM 10400 C C . ALA A 1 49 ? 28.114 10.082 12.041 1.00 0.00 49 ALA A C 7
ATOM 10401 O O . ALA A 1 49 ? 28.367 11.031 12.756 1.00 0.00 49 ALA A O 7
ATOM 10408 N N . VAL A 1 50 ? 28.929 9.066 11.952 1.00 0.00 50 VAL A N 7
ATOM 10409 C CA . VAL A 1 50 ? 30.198 9.058 12.735 1.00 0.00 50 VAL A CA 7
ATOM 10410 C C . VAL A 1 50 ? 31.185 10.078 12.160 1.00 0.00 50 VAL A C 7
ATOM 10411 O O . VAL A 1 50 ? 31.946 10.693 12.880 1.00 0.00 50 VAL A O 7
ATOM 10424 N N . GLU A 1 51 ? 31.178 10.264 10.868 1.00 0.00 51 GLU A N 7
ATOM 10425 C CA . GLU A 1 51 ? 32.119 11.244 10.253 1.00 0.00 51 GLU A CA 7
ATOM 10426 C C . GLU A 1 51 ? 31.481 12.636 10.215 1.00 0.00 51 GLU A C 7
ATOM 10427 O O . GLU A 1 51 ? 32.092 13.560 10.730 1.00 0.00 51 GLU A O 7
ATOM 10440 N N . MET B 1 1 ? 7.999 -1.180 -20.224 1.00 0.00 1 MET B N 7
ATOM 10441 C CA . MET B 1 1 ? 8.433 -0.915 -18.821 1.00 0.00 1 MET B CA 7
ATOM 10442 C C . MET B 1 1 ? 7.214 -0.658 -17.930 1.00 0.00 1 MET B C 7
ATOM 10443 O O . MET B 1 1 ? 6.397 0.197 -18.210 1.00 0.00 1 MET B O 7
ATOM 10459 N N . ASN B 1 2 ? 7.087 -1.392 -16.860 1.00 0.00 2 ASN B N 7
ATOM 10460 C CA . ASN B 1 2 ? 5.921 -1.189 -15.951 1.00 0.00 2 ASN B CA 7
ATOM 10461 C C . ASN B 1 2 ? 6.405 -0.917 -14.525 1.00 0.00 2 ASN B C 7
ATOM 10462 O O . ASN B 1 2 ? 7.426 -1.420 -14.099 1.00 0.00 2 ASN B O 7
ATOM 10473 N N . THR B 1 3 ? 5.681 -0.124 -13.784 1.00 0.00 3 THR B N 7
ATOM 10474 C CA . THR B 1 3 ? 6.102 0.179 -12.387 1.00 0.00 3 THR B CA 7
ATOM 10475 C C . THR B 1 3 ? 5.401 -0.766 -11.406 1.00 0.00 3 THR B C 7
ATOM 10476 O O . THR B 1 3 ? 4.212 -0.995 -11.491 1.00 0.00 3 THR B O 7
ATOM 10487 N N . VAL B 1 4 ? 6.131 -1.311 -10.472 1.00 0.00 4 VAL B N 7
ATOM 10488 C CA . VAL B 1 4 ? 5.506 -2.234 -9.481 1.00 0.00 4 VAL B CA 7
ATOM 10489 C C . VAL B 1 4 ? 5.260 -1.496 -8.165 1.00 0.00 4 VAL B C 7
ATOM 10490 O O . VAL B 1 4 ? 6.002 -0.611 -7.794 1.00 0.00 4 VAL B O 7
ATOM 10503 N N . ARG B 1 5 ? 4.234 -1.863 -7.450 1.00 0.00 5 ARG B N 7
ATOM 10504 C CA . ARG B 1 5 ? 3.951 -1.190 -6.151 1.00 0.00 5 ARG B CA 7
ATOM 10505 C C . ARG B 1 5 ? 4.434 -2.076 -5.003 1.00 0.00 5 ARG B C 7
ATOM 10506 O O . ARG B 1 5 ? 4.170 -3.261 -4.975 1.00 0.00 5 ARG B O 7
ATOM 10527 N N . TRP B 1 6 ? 5.148 -1.526 -4.058 1.00 0.00 6 TRP B N 7
ATOM 10528 C CA . TRP B 1 6 ? 5.638 -2.378 -2.938 1.00 0.00 6 TRP B CA 7
ATOM 10529 C C . TRP B 1 6 ? 5.331 -1.747 -1.577 1.00 0.00 6 TRP B C 7
ATOM 10530 O O . TRP B 1 6 ? 5.860 -0.710 -1.228 1.00 0.00 6 TRP B O 7
ATOM 10551 N N . ASN B 1 7 ? 4.482 -2.369 -0.805 1.00 0.00 7 ASN B N 7
ATOM 10552 C CA . ASN B 1 7 ? 4.139 -1.816 0.531 1.00 0.00 7 ASN B CA 7
ATOM 10553 C C . ASN B 1 7 ? 4.819 -2.660 1.603 1.00 0.00 7 ASN B C 7
ATOM 10554 O O . ASN B 1 7 ? 4.594 -3.849 1.705 1.00 0.00 7 ASN B O 7
ATOM 10565 N N . ILE B 1 8 ? 5.665 -2.065 2.387 1.00 0.00 8 ILE B N 7
ATOM 10566 C CA . ILE B 1 8 ? 6.371 -2.857 3.428 1.00 0.00 8 ILE B CA 7
ATOM 10567 C C . ILE B 1 8 ? 6.385 -2.103 4.761 1.00 0.00 8 ILE B C 7
ATOM 10568 O O . ILE B 1 8 ? 6.133 -0.915 4.817 1.00 0.00 8 ILE B O 7
ATOM 10584 N N . ALA B 1 9 ? 6.662 -2.790 5.836 1.00 0.00 9 ALA B N 7
ATOM 10585 C CA . ALA B 1 9 ? 6.675 -2.117 7.167 1.00 0.00 9 ALA B CA 7
ATOM 10586 C C . ALA B 1 9 ? 8.101 -1.724 7.566 1.00 0.00 9 ALA B C 7
ATOM 10587 O O . ALA B 1 9 ? 8.991 -2.551 7.627 1.00 0.00 9 ALA B O 7
ATOM 10594 N N . VAL B 1 10 ? 8.322 -0.468 7.843 1.00 0.00 10 VAL B N 7
ATOM 10595 C CA . VAL B 1 10 ? 9.685 -0.015 8.245 1.00 0.00 10 VAL B CA 7
ATOM 10596 C C . VAL B 1 10 ? 9.581 1.013 9.374 1.00 0.00 10 VAL B C 7
ATOM 10597 O O . VAL B 1 10 ? 8.528 1.562 9.628 1.00 0.00 10 VAL B O 7
ATOM 10610 N N . SER B 1 11 ? 10.661 1.282 10.053 1.00 0.00 11 SER B N 7
ATOM 10611 C CA . SER B 1 11 ? 10.612 2.280 11.161 1.00 0.00 11 SER B CA 7
ATOM 10612 C C . SER B 1 11 ? 10.640 3.697 10.582 1.00 0.00 11 SER B C 7
ATOM 10613 O O . SER B 1 11 ? 11.379 3.973 9.663 1.00 0.00 11 SER B O 7
ATOM 10621 N N . PRO B 1 12 ? 9.835 4.553 11.146 1.00 0.00 12 PRO B N 7
ATOM 10622 C CA . PRO B 1 12 ? 9.799 5.956 10.644 1.00 0.00 12 PRO B CA 7
ATOM 10623 C C . PRO B 1 12 ? 11.216 6.538 10.530 1.00 0.00 12 PRO B C 7
ATOM 10624 O O . PRO B 1 12 ? 11.408 7.631 10.035 1.00 0.00 12 PRO B O 7
ATOM 10635 N N . ASP B 1 13 ? 12.208 5.819 10.980 1.00 0.00 13 ASP B N 7
ATOM 10636 C CA . ASP B 1 13 ? 13.605 6.326 10.895 1.00 0.00 13 ASP B CA 7
ATOM 10637 C C . ASP B 1 13 ? 14.095 6.273 9.450 1.00 0.00 13 ASP B C 7
ATOM 10638 O O . ASP B 1 13 ? 14.966 7.018 9.049 1.00 0.00 13 ASP B O 7
ATOM 10647 N N . VAL B 1 14 ? 13.545 5.387 8.668 1.00 0.00 14 VAL B N 7
ATOM 10648 C CA . VAL B 1 14 ? 13.980 5.273 7.248 1.00 0.00 14 VAL B CA 7
ATOM 10649 C C . VAL B 1 14 ? 13.446 6.446 6.415 1.00 0.00 14 VAL B C 7
ATOM 10650 O O . VAL B 1 14 ? 14.157 7.013 5.610 1.00 0.00 14 VAL B O 7
ATOM 10663 N N . ASP B 1 15 ? 12.207 6.819 6.595 1.00 0.00 15 ASP B N 7
ATOM 10664 C CA . ASP B 1 15 ? 11.658 7.957 5.801 1.00 0.00 15 ASP B CA 7
ATOM 10665 C C . ASP B 1 15 ? 12.354 9.258 6.210 1.00 0.00 15 ASP B C 7
ATOM 10666 O O . ASP B 1 15 ? 12.805 10.020 5.379 1.00 0.00 15 ASP B O 7
ATOM 10675 N N . GLN B 1 16 ? 12.441 9.517 7.485 1.00 0.00 16 GLN B N 7
ATOM 10676 C CA . GLN B 1 16 ? 13.103 10.770 7.947 1.00 0.00 16 GLN B CA 7
ATOM 10677 C C . GLN B 1 16 ? 14.547 10.818 7.441 1.00 0.00 16 GLN B C 7
ATOM 10678 O O . GLN B 1 16 ? 15.023 11.844 6.994 1.00 0.00 16 GLN B O 7
ATOM 10692 N N . SER B 1 17 ? 15.246 9.719 7.505 1.00 0.00 17 SER B N 7
ATOM 10693 C CA . SER B 1 17 ? 16.657 9.708 7.023 1.00 0.00 17 SER B CA 7
ATOM 10694 C C . SER B 1 17 ? 16.702 9.958 5.514 1.00 0.00 17 SER B C 7
ATOM 10695 O O . SER B 1 17 ? 17.559 10.662 5.018 1.00 0.00 17 SER B O 7
ATOM 10703 N N . VAL B 1 18 ? 15.791 9.383 4.780 1.00 0.00 18 VAL B N 7
ATOM 10704 C CA . VAL B 1 18 ? 15.785 9.583 3.301 1.00 0.00 18 VAL B CA 7
ATOM 10705 C C . VAL B 1 18 ? 15.600 11.067 2.962 1.00 0.00 18 VAL B C 7
ATOM 10706 O O . VAL B 1 18 ? 16.254 11.597 2.086 1.00 0.00 18 VAL B O 7
ATOM 10719 N N . ARG B 1 19 ? 14.715 11.741 3.645 1.00 0.00 19 ARG B N 7
ATOM 10720 C CA . ARG B 1 19 ? 14.495 13.189 3.355 1.00 0.00 19 ARG B CA 7
ATOM 10721 C C . ARG B 1 19 ? 15.772 13.984 3.640 1.00 0.00 19 ARG B C 7
ATOM 10722 O O . ARG B 1 19 ? 16.174 14.832 2.871 1.00 0.00 19 ARG B O 7
ATOM 10743 N N . MET B 1 20 ? 16.405 13.724 4.747 1.00 0.00 20 MET B N 7
ATOM 10744 C CA . MET B 1 20 ? 17.651 14.471 5.079 1.00 0.00 20 MET B CA 7
ATOM 10745 C C . MET B 1 20 ? 18.735 14.174 4.036 1.00 0.00 20 MET B C 7
ATOM 10746 O O . MET B 1 20 ? 19.445 15.055 3.594 1.00 0.00 20 MET B O 7
ATOM 10760 N N . PHE B 1 21 ? 18.869 12.935 3.649 1.00 0.00 21 PHE B N 7
ATOM 10761 C CA . PHE B 1 21 ? 19.909 12.564 2.645 1.00 0.00 21 PHE B CA 7
ATOM 10762 C C . PHE B 1 21 ? 19.699 13.321 1.328 1.00 0.00 21 PHE B C 7
ATOM 10763 O O . PHE B 1 21 ? 20.612 13.926 0.802 1.00 0.00 21 PHE B O 7
ATOM 10780 N N . ILE B 1 22 ? 18.510 13.295 0.787 1.00 0.00 22 ILE B N 7
ATOM 10781 C CA . ILE B 1 22 ? 18.269 14.019 -0.498 1.00 0.00 22 ILE B CA 7
ATOM 10782 C C . ILE B 1 22 ? 18.547 15.513 -0.314 1.00 0.00 22 ILE B C 7
ATOM 10783 O O . ILE B 1 22 ? 19.077 16.165 -1.191 1.00 0.00 22 ILE B O 7
ATOM 10799 N N . ALA B 1 23 ? 18.198 16.060 0.819 1.00 0.00 23 ALA B N 7
ATOM 10800 C CA . ALA B 1 23 ? 18.454 17.511 1.046 1.00 0.00 23 ALA B CA 7
ATOM 10801 C C . ALA B 1 23 ? 19.941 17.799 0.839 1.00 0.00 23 ALA B C 7
ATOM 10802 O O . ALA B 1 23 ? 20.331 18.885 0.457 1.00 0.00 23 ALA B O 7
ATOM 10809 N N . ALA B 1 24 ? 20.774 16.821 1.069 1.00 0.00 24 ALA B N 7
ATOM 10810 C CA . ALA B 1 24 ? 22.235 17.021 0.864 1.00 0.00 24 ALA B CA 7
ATOM 10811 C C . ALA B 1 24 ? 22.541 17.000 -0.634 1.00 0.00 24 ALA B C 7
ATOM 10812 O O . ALA B 1 24 ? 23.474 17.622 -1.101 1.00 0.00 24 ALA B O 7
ATOM 10819 N N . GLN B 1 25 ? 21.751 16.284 -1.390 1.00 0.00 25 GLN B N 7
ATOM 10820 C CA . GLN B 1 25 ? 21.977 16.211 -2.860 1.00 0.00 25 GLN B CA 7
ATOM 10821 C C . GLN B 1 25 ? 21.005 17.142 -3.590 1.00 0.00 25 GLN B C 7
ATOM 10822 O O . GLN B 1 25 ? 21.040 17.269 -4.798 1.00 0.00 25 GLN B O 7
ATOM 10836 N N . GLY B 1 26 ? 20.135 17.794 -2.866 1.00 0.00 26 GLY B N 7
ATOM 10837 C CA . GLY B 1 26 ? 19.162 18.713 -3.518 1.00 0.00 26 GLY B CA 7
ATOM 10838 C C . GLY B 1 26 ? 17.756 18.436 -2.982 1.00 0.00 26 GLY B C 7
ATOM 10839 O O . GLY B 1 26 ? 17.391 18.881 -1.912 1.00 0.00 26 GLY B O 7
ATOM 10843 N N . GLY B 1 27 ? 16.965 17.704 -3.716 1.00 0.00 27 GLY B N 7
ATOM 10844 C CA . GLY B 1 27 ? 15.583 17.399 -3.249 1.00 0.00 27 GLY B CA 7
ATOM 10845 C C . GLY B 1 27 ? 14.792 16.750 -4.386 1.00 0.00 27 GLY B C 7
ATOM 10846 O O . GLY B 1 27 ? 15.281 16.602 -5.489 1.00 0.00 27 GLY B O 7
ATOM 10850 N N . GLY B 1 28 ? 13.572 16.363 -4.128 1.00 0.00 28 GLY B N 7
ATOM 10851 C CA . GLY B 1 28 ? 12.753 15.725 -5.198 1.00 0.00 28 GLY B CA 7
ATOM 10852 C C . GLY B 1 28 ? 11.275 15.770 -4.805 1.00 0.00 28 GLY B C 7
ATOM 10853 O O . GLY B 1 28 ? 10.934 15.944 -3.652 1.00 0.00 28 GLY B O 7
ATOM 10857 N N . ARG B 1 29 ? 10.394 15.614 -5.756 1.00 0.00 29 ARG B N 7
ATOM 10858 C CA . ARG B 1 29 ? 8.938 15.647 -5.436 1.00 0.00 29 ARG B CA 7
ATOM 10859 C C . ARG B 1 29 ? 8.302 14.282 -5.716 1.00 0.00 29 ARG B C 7
ATOM 10860 O O . ARG B 1 29 ? 7.707 13.674 -4.848 1.00 0.00 29 ARG B O 7
ATOM 10881 N N . LYS B 1 30 ? 8.423 13.797 -6.921 1.00 0.00 30 LYS B N 7
ATOM 10882 C CA . LYS B 1 30 ? 7.823 12.473 -7.255 1.00 0.00 30 LYS B CA 7
ATOM 10883 C C . LYS B 1 30 ? 8.765 11.341 -6.831 1.00 0.00 30 LYS B C 7
ATOM 10884 O O . LYS B 1 30 ? 8.824 10.973 -5.674 1.00 0.00 30 LYS B O 7
ATOM 10903 N N . GLY B 1 31 ? 9.500 10.784 -7.756 1.00 0.00 31 GLY B N 7
ATOM 10904 C CA . GLY B 1 31 ? 10.433 9.678 -7.399 1.00 0.00 31 GLY B CA 7
ATOM 10905 C C . GLY B 1 31 ? 11.491 10.195 -6.424 1.00 0.00 31 GLY B C 7
ATOM 10906 O O . GLY B 1 31 ? 12.418 10.881 -6.805 1.00 0.00 31 GLY B O 7
ATOM 10910 N N . ASP B 1 32 ? 11.359 9.872 -5.166 1.00 0.00 32 ASP B N 7
ATOM 10911 C CA . ASP B 1 32 ? 12.359 10.346 -4.168 1.00 0.00 32 ASP B CA 7
ATOM 10912 C C . ASP B 1 32 ? 12.928 9.159 -3.382 1.00 0.00 32 ASP B C 7
ATOM 10913 O O . ASP B 1 32 ? 13.963 8.618 -3.721 1.00 0.00 32 ASP B O 7
ATOM 10922 N N . LEU B 1 33 ? 12.265 8.749 -2.335 1.00 0.00 33 LEU B N 7
ATOM 10923 C CA . LEU B 1 33 ? 12.778 7.598 -1.534 1.00 0.00 33 LEU B CA 7
ATOM 10924 C C . LEU B 1 33 ? 12.817 6.324 -2.384 1.00 0.00 33 LEU B C 7
ATOM 10925 O O . LEU B 1 33 ? 13.800 5.610 -2.401 1.00 0.00 33 LEU B O 7
ATOM 10941 N N . SER B 1 34 ? 11.757 6.027 -3.086 1.00 0.00 34 SER B N 7
ATOM 10942 C CA . SER B 1 34 ? 11.737 4.795 -3.925 1.00 0.00 34 SER B CA 7
ATOM 10943 C C . SER B 1 34 ? 12.935 4.781 -4.878 1.00 0.00 34 SER B C 7
ATOM 10944 O O . SER B 1 34 ? 13.547 3.756 -5.104 1.00 0.00 34 SER B O 7
ATOM 10952 N N . ARG B 1 35 ? 13.280 5.908 -5.437 1.00 0.00 35 ARG B N 7
ATOM 10953 C CA . ARG B 1 35 ? 14.443 5.951 -6.367 1.00 0.00 35 ARG B CA 7
ATOM 10954 C C . ARG B 1 35 ? 15.745 5.759 -5.584 1.00 0.00 35 ARG B C 7
ATOM 10955 O O . ARG B 1 35 ? 16.669 5.114 -6.041 1.00 0.00 35 ARG B O 7
ATOM 10976 N N . PHE B 1 36 ? 15.825 6.322 -4.411 1.00 0.00 36 PHE B N 7
ATOM 10977 C CA . PHE B 1 36 ? 17.065 6.184 -3.594 1.00 0.00 36 PHE B CA 7
ATOM 10978 C C . PHE B 1 36 ? 17.381 4.705 -3.338 1.00 0.00 36 PHE B C 7
ATOM 10979 O O . PHE B 1 36 ? 18.511 4.276 -3.458 1.00 0.00 36 PHE B O 7
ATOM 10996 N N . ILE B 1 37 ? 16.399 3.924 -2.981 1.00 0.00 37 ILE B N 7
ATOM 10997 C CA . ILE B 1 37 ? 16.661 2.477 -2.715 1.00 0.00 37 ILE B CA 7
ATOM 10998 C C . ILE B 1 37 ? 16.908 1.725 -4.024 1.00 0.00 37 ILE B C 7
ATOM 10999 O O . ILE B 1 37 ? 17.721 0.828 -4.089 1.00 0.00 37 ILE B O 7
ATOM 11015 N N . GLU B 1 38 ? 16.199 2.068 -5.063 1.00 0.00 38 GLU B N 7
ATOM 11016 C CA . GLU B 1 38 ? 16.384 1.355 -6.360 1.00 0.00 38 GLU B CA 7
ATOM 11017 C C . GLU B 1 38 ? 17.840 1.438 -6.824 1.00 0.00 38 GLU B C 7
ATOM 11018 O O . GLU B 1 38 ? 18.438 0.450 -7.200 1.00 0.00 38 GLU B O 7
ATOM 11030 N N . ASP B 1 39 ? 18.413 2.607 -6.801 1.00 0.00 39 ASP B N 7
ATOM 11031 C CA . ASP B 1 39 ? 19.829 2.753 -7.240 1.00 0.00 39 ASP B CA 7
ATOM 11032 C C . ASP B 1 39 ? 20.758 2.053 -6.248 1.00 0.00 39 ASP B C 7
ATOM 11033 O O . ASP B 1 39 ? 21.805 1.552 -6.607 1.00 0.00 39 ASP B O 7
ATOM 11042 N N . ALA B 1 40 ? 20.381 2.022 -5.001 1.00 0.00 40 ALA B N 7
ATOM 11043 C CA . ALA B 1 40 ? 21.245 1.362 -3.977 1.00 0.00 40 ALA B CA 7
ATOM 11044 C C . ALA B 1 40 ? 21.305 -0.151 -4.213 1.00 0.00 40 ALA B C 7
ATOM 11045 O O . ALA B 1 40 ? 22.360 -0.752 -4.183 1.00 0.00 40 ALA B O 7
ATOM 11052 N N . VAL B 1 41 ? 20.181 -0.770 -4.443 1.00 0.00 41 VAL B N 7
ATOM 11053 C CA . VAL B 1 41 ? 20.170 -2.244 -4.675 1.00 0.00 41 VAL B CA 7
ATOM 11054 C C . VAL B 1 41 ? 20.758 -2.572 -6.050 1.00 0.00 41 VAL B C 7
ATOM 11055 O O . VAL B 1 41 ? 21.419 -3.574 -6.229 1.00 0.00 41 VAL B O 7
ATOM 11068 N N . ARG B 1 42 ? 20.521 -1.735 -7.022 1.00 0.00 42 ARG B N 7
ATOM 11069 C CA . ARG B 1 42 ? 21.065 -1.999 -8.385 1.00 0.00 42 ARG B CA 7
ATOM 11070 C C . ARG B 1 42 ? 22.594 -1.957 -8.364 1.00 0.00 42 ARG B C 7
ATOM 11071 O O . ARG B 1 42 ? 23.255 -2.730 -9.027 1.00 0.00 42 ARG B O 7
ATOM 11092 N N . ALA B 1 43 ? 23.164 -1.056 -7.609 1.00 0.00 43 ALA B N 7
ATOM 11093 C CA . ALA B 1 43 ? 24.650 -0.963 -7.551 1.00 0.00 43 ALA B CA 7
ATOM 11094 C C . ALA B 1 43 ? 25.244 -2.235 -6.938 1.00 0.00 43 ALA B C 7
ATOM 11095 O O . ALA B 1 43 ? 26.240 -2.753 -7.402 1.00 0.00 43 ALA B O 7
ATOM 11102 N N . TYR B 1 44 ? 24.644 -2.742 -5.896 1.00 0.00 44 TYR B N 7
ATOM 11103 C CA . TYR B 1 44 ? 25.183 -3.976 -5.255 1.00 0.00 44 TYR B CA 7
ATOM 11104 C C . TYR B 1 44 ? 24.964 -5.189 -6.167 1.00 0.00 44 TYR B C 7
ATOM 11105 O O . TYR B 1 44 ? 25.836 -6.020 -6.329 1.00 0.00 44 TYR B O 7
ATOM 11123 N N . LEU B 1 45 ? 23.806 -5.297 -6.758 1.00 0.00 45 LEU B N 7
ATOM 11124 C CA . LEU B 1 45 ? 23.532 -6.459 -7.653 1.00 0.00 45 LEU B CA 7
ATOM 11125 C C . LEU B 1 45 ? 24.472 -6.436 -8.863 1.00 0.00 45 LEU B C 7
ATOM 11126 O O . LEU B 1 45 ? 24.865 -7.468 -9.372 1.00 0.00 45 LEU B O 7
ATOM 11142 N N . PHE B 1 46 ? 24.837 -5.274 -9.327 1.00 0.00 46 PHE B N 7
ATOM 11143 C CA . PHE B 1 46 ? 25.750 -5.198 -10.504 1.00 0.00 46 PHE B CA 7
ATOM 11144 C C . PHE B 1 46 ? 27.157 -5.666 -10.111 1.00 0.00 46 PHE B C 7
ATOM 11145 O O . PHE B 1 46 ? 27.828 -6.341 -10.865 1.00 0.00 46 PHE B O 7
ATOM 11162 N N . GLU B 1 47 ? 27.607 -5.314 -8.938 1.00 0.00 47 GLU B N 7
ATOM 11163 C CA . GLU B 1 47 ? 28.969 -5.739 -8.505 1.00 0.00 47 GLU B CA 7
ATOM 11164 C C . GLU B 1 47 ? 29.010 -7.256 -8.303 1.00 0.00 47 GLU B C 7
ATOM 11165 O O . GLU B 1 47 ? 29.991 -7.906 -8.608 1.00 0.00 47 GLU B O 7
ATOM 11177 N N . ARG B 1 48 ? 27.953 -7.826 -7.794 1.00 0.00 48 ARG B N 7
ATOM 11178 C CA . ARG B 1 48 ? 27.937 -9.300 -7.574 1.00 0.00 48 ARG B CA 7
ATOM 11179 C C . ARG B 1 48 ? 27.724 -10.031 -8.903 1.00 0.00 48 ARG B C 7
ATOM 11180 O O . ARG B 1 48 ? 28.103 -11.175 -9.062 1.00 0.00 48 ARG B O 7
ATOM 11201 N N . ALA B 1 49 ? 27.118 -9.378 -9.857 1.00 0.00 49 ALA B N 7
ATOM 11202 C CA . ALA B 1 49 ? 26.879 -10.035 -11.175 1.00 0.00 49 ALA B CA 7
ATOM 11203 C C . ALA B 1 49 ? 28.176 -10.094 -11.985 1.00 0.00 49 ALA B C 7
ATOM 11204 O O . ALA B 1 49 ? 28.454 -11.068 -12.658 1.00 0.00 49 ALA B O 7
ATOM 11211 N N . VAL B 1 50 ? 28.975 -9.062 -11.930 1.00 0.00 50 VAL B N 7
ATOM 11212 C CA . VAL B 1 50 ? 30.252 -9.065 -12.702 1.00 0.00 50 VAL B CA 7
ATOM 11213 C C . VAL B 1 50 ? 31.228 -10.090 -12.116 1.00 0.00 50 VAL B C 7
ATOM 11214 O O . VAL B 1 50 ? 31.980 -10.722 -12.830 1.00 0.00 50 VAL B O 7
ATOM 11227 N N . GLU B 1 51 ? 31.224 -10.258 -10.822 1.00 0.00 51 GLU B N 7
ATOM 11228 C CA . GLU B 1 51 ? 32.155 -11.241 -10.196 1.00 0.00 51 GLU B CA 7
ATOM 11229 C C . GLU B 1 51 ? 31.508 -12.628 -10.155 1.00 0.00 51 GLU B C 7
ATOM 11230 O O . GLU B 1 51 ? 32.100 -13.552 -10.688 1.00 0.00 51 GLU B O 7
ATOM 11243 N N . MET A 1 1 ? 5.559 4.404 20.016 1.00 0.00 1 MET A N 8
ATOM 11244 C CA . MET A 1 1 ? 6.257 3.572 18.993 1.00 0.00 1 MET A CA 8
ATOM 11245 C C . MET A 1 1 ? 5.233 2.846 18.116 1.00 0.00 1 MET A C 8
ATOM 11246 O O . MET A 1 1 ? 4.393 2.113 18.600 1.00 0.00 1 MET A O 8
ATOM 11262 N N . ASN A 1 2 ? 5.298 3.041 16.827 1.00 0.00 2 ASN A N 8
ATOM 11263 C CA . ASN A 1 2 ? 4.329 2.361 15.919 1.00 0.00 2 ASN A CA 8
ATOM 11264 C C . ASN A 1 2 ? 5.006 2.011 14.591 1.00 0.00 2 ASN A C 8
ATOM 11265 O O . ASN A 1 2 ? 5.898 2.699 14.137 1.00 0.00 2 ASN A O 8
ATOM 11276 N N . THR A 1 3 ? 4.587 0.944 13.965 1.00 0.00 3 THR A N 8
ATOM 11277 C CA . THR A 1 3 ? 5.207 0.551 12.668 1.00 0.00 3 THR A CA 8
ATOM 11278 C C . THR A 1 3 ? 4.630 1.395 11.528 1.00 0.00 3 THR A C 8
ATOM 11279 O O . THR A 1 3 ? 3.441 1.637 11.461 1.00 0.00 3 THR A O 8
ATOM 11290 N N . VAL A 1 4 ? 5.464 1.845 10.631 1.00 0.00 4 VAL A N 8
ATOM 11291 C CA . VAL A 1 4 ? 4.965 2.673 9.496 1.00 0.00 4 VAL A CA 8
ATOM 11292 C C . VAL A 1 4 ? 4.857 1.824 8.227 1.00 0.00 4 VAL A C 8
ATOM 11293 O O . VAL A 1 4 ? 5.616 0.899 8.019 1.00 0.00 4 VAL A O 8
ATOM 11306 N N . ARG A 1 5 ? 3.925 2.142 7.371 1.00 0.00 5 ARG A N 8
ATOM 11307 C CA . ARG A 1 5 ? 3.772 1.366 6.108 1.00 0.00 5 ARG A CA 8
ATOM 113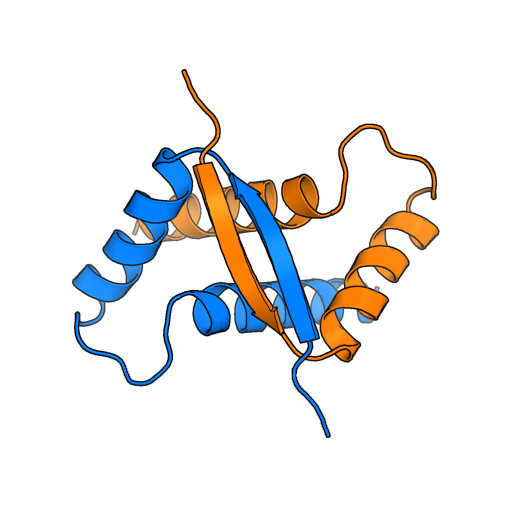08 C C . ARG A 1 5 ? 4.303 2.196 4.936 1.00 0.00 5 ARG A C 8
ATOM 11309 O O . ARG A 1 5 ? 4.029 3.375 4.832 1.00 0.00 5 ARG A O 8
ATOM 11330 N N . TRP A 1 6 ? 5.063 1.604 4.055 1.00 0.00 6 TRP A N 8
ATOM 11331 C CA . TRP A 1 6 ? 5.593 2.402 2.913 1.00 0.00 6 TRP A CA 8
ATOM 11332 C C . TRP A 1 6 ? 5.199 1.782 1.570 1.00 0.00 6 TRP A C 8
ATOM 11333 O O . TRP A 1 6 ? 5.635 0.701 1.221 1.00 0.00 6 TRP A O 8
ATOM 11354 N N . ASN A 1 7 ? 4.377 2.457 0.814 1.00 0.00 7 ASN A N 8
ATOM 11355 C CA . ASN A 1 7 ? 3.954 1.912 -0.504 1.00 0.00 7 ASN A CA 8
ATOM 11356 C C . ASN A 1 7 ? 4.618 2.713 -1.618 1.00 0.00 7 ASN A C 8
ATOM 11357 O O . ASN A 1 7 ? 4.415 3.905 -1.746 1.00 0.00 7 ASN A O 8
ATOM 11368 N N . ILE A 1 8 ? 5.426 2.078 -2.411 1.00 0.00 8 ILE A N 8
ATOM 11369 C CA . ILE A 1 8 ? 6.116 2.820 -3.499 1.00 0.00 8 ILE A CA 8
ATOM 11370 C C . ILE A 1 8 ? 6.087 2.009 -4.800 1.00 0.00 8 ILE A C 8
ATOM 11371 O O . ILE A 1 8 ? 5.905 0.807 -4.791 1.00 0.00 8 ILE A O 8
ATOM 11387 N N . ALA A 1 9 ? 6.249 2.662 -5.921 1.00 0.00 9 ALA A N 8
ATOM 11388 C CA . ALA A 1 9 ? 6.211 1.931 -7.222 1.00 0.00 9 ALA A CA 8
ATOM 11389 C C . ALA A 1 9 ? 7.628 1.590 -7.692 1.00 0.00 9 ALA A C 8
ATOM 11390 O O . ALA A 1 9 ? 8.494 2.439 -7.762 1.00 0.00 9 ALA A O 8
ATOM 11397 N N . VAL A 1 10 ? 7.864 0.348 -8.016 1.00 0.00 10 VAL A N 8
ATOM 11398 C CA . VAL A 1 10 ? 9.218 -0.062 -8.485 1.00 0.00 10 VAL A CA 8
ATOM 11399 C C . VAL A 1 10 ? 9.094 -1.102 -9.602 1.00 0.00 10 VAL A C 8
ATOM 11400 O O . VAL A 1 10 ? 8.052 -1.693 -9.795 1.00 0.00 10 VAL A O 8
ATOM 11413 N N . SER A 1 11 ? 10.147 -1.335 -10.333 1.00 0.00 11 SER A N 8
ATOM 11414 C CA . SER A 1 11 ? 10.085 -2.347 -11.426 1.00 0.00 11 SER A CA 8
ATOM 11415 C C . SER A 1 11 ? 10.097 -3.755 -10.826 1.00 0.00 11 SER A C 8
ATOM 11416 O O . SER A 1 11 ? 10.702 -3.985 -9.804 1.00 0.00 11 SER A O 8
ATOM 11424 N N . PRO A 1 12 ? 9.426 -4.659 -11.480 1.00 0.00 12 PRO A N 8
ATOM 11425 C CA . PRO A 1 12 ? 9.401 -6.048 -10.946 1.00 0.00 12 PRO A CA 8
ATOM 11426 C C . PRO A 1 12 ? 10.809 -6.657 -10.961 1.00 0.00 12 PRO A C 8
ATOM 11427 O O . PRO A 1 12 ? 11.023 -7.757 -10.493 1.00 0.00 12 PRO A O 8
ATOM 11438 N N . ASP A 1 13 ? 11.769 -5.951 -11.495 1.00 0.00 13 ASP A N 8
ATOM 11439 C CA . ASP A 1 13 ? 13.159 -6.486 -11.543 1.00 0.00 13 ASP A CA 8
ATOM 11440 C C . ASP A 1 13 ? 13.802 -6.435 -10.158 1.00 0.00 13 ASP A C 8
ATOM 11441 O O . ASP A 1 13 ? 14.665 -7.225 -9.831 1.00 0.00 13 ASP A O 8
ATOM 11450 N N . VAL A 1 14 ? 13.393 -5.502 -9.345 1.00 0.00 14 VAL A N 8
ATOM 11451 C CA . VAL A 1 14 ? 13.989 -5.392 -7.984 1.00 0.00 14 VAL A CA 8
ATOM 11452 C C . VAL A 1 14 ? 13.445 -6.488 -7.062 1.00 0.00 14 VAL A C 8
ATOM 11453 O O . VAL A 1 14 ? 14.158 -7.016 -6.235 1.00 0.00 14 VAL A O 8
ATOM 11466 N N . ASP A 1 15 ? 12.194 -6.838 -7.190 1.00 0.00 15 ASP A N 8
ATOM 11467 C CA . ASP A 1 15 ? 11.638 -7.903 -6.307 1.00 0.00 15 ASP A CA 8
ATOM 11468 C C . ASP A 1 15 ? 12.293 -9.247 -6.643 1.00 0.00 15 ASP A C 8
ATOM 11469 O O . ASP A 1 15 ? 12.752 -9.960 -5.774 1.00 0.00 15 ASP A O 8
ATOM 11478 N N . GLN A 1 16 ? 12.338 -9.594 -7.900 1.00 0.00 16 GLN A N 8
ATOM 11479 C CA . GLN A 1 16 ? 12.962 -10.890 -8.296 1.00 0.00 16 GLN A CA 8
ATOM 11480 C C . GLN A 1 16 ? 14.422 -10.936 -7.835 1.00 0.00 16 GLN A C 8
ATOM 11481 O O . GLN A 1 16 ? 14.883 -11.925 -7.302 1.00 0.00 16 GLN A O 8
ATOM 11495 N N . SER A 1 17 ? 15.151 -9.872 -8.036 1.00 0.00 17 SER A N 8
ATOM 11496 C CA . SER A 1 17 ? 16.579 -9.858 -7.609 1.00 0.00 17 SER A CA 8
ATOM 11497 C C . SER A 1 17 ? 16.676 -9.980 -6.085 1.00 0.00 17 SER A C 8
ATOM 11498 O O . SER A 1 17 ? 17.527 -10.667 -5.561 1.00 0.00 17 SER A O 8
ATOM 11506 N N . VAL A 1 18 ? 15.811 -9.313 -5.372 1.00 0.00 18 VAL A N 8
ATOM 11507 C CA . VAL A 1 18 ? 15.852 -9.383 -3.883 1.00 0.00 18 VAL A CA 8
ATOM 11508 C C . VAL A 1 18 ? 15.623 -10.824 -3.409 1.00 0.00 18 VAL A C 8
ATOM 11509 O O . VAL A 1 18 ? 16.289 -11.306 -2.516 1.00 0.00 18 VAL A O 8
ATOM 11522 N N . ARG A 1 19 ? 14.687 -11.514 -4.003 1.00 0.00 19 ARG A N 8
ATOM 11523 C CA . ARG A 1 19 ? 14.422 -12.922 -3.585 1.00 0.00 19 ARG A CA 8
ATOM 11524 C C . ARG A 1 19 ? 15.659 -13.786 -3.849 1.00 0.00 19 ARG A C 8
ATOM 11525 O O . ARG A 1 19 ? 16.058 -14.589 -3.033 1.00 0.00 19 ARG A O 8
ATOM 11546 N N . MET A 1 20 ? 16.258 -13.634 -4.994 1.00 0.00 20 MET A N 8
ATOM 11547 C CA . MET A 1 20 ? 17.462 -14.449 -5.315 1.00 0.00 20 MET A CA 8
ATOM 11548 C C . MET A 1 20 ? 18.596 -14.126 -4.335 1.00 0.00 20 MET A C 8
ATOM 11549 O O . MET A 1 20 ? 19.297 -15.001 -3.869 1.00 0.00 20 MET A O 8
ATOM 11563 N N . PHE A 1 21 ? 18.789 -12.871 -4.033 1.00 0.00 21 PHE A N 8
ATOM 11564 C CA . PHE A 1 21 ? 19.884 -12.479 -3.100 1.00 0.00 21 PHE A CA 8
ATOM 11565 C C . PHE A 1 21 ? 19.717 -13.147 -1.729 1.00 0.00 21 PHE A C 8
ATOM 11566 O O . PHE A 1 21 ? 20.635 -13.754 -1.214 1.00 0.00 21 PHE A O 8
ATOM 11583 N N . ILE A 1 22 ? 18.562 -13.040 -1.127 1.00 0.00 22 ILE A N 8
ATOM 11584 C CA . ILE A 1 22 ? 18.369 -13.673 0.212 1.00 0.00 22 ILE A CA 8
ATOM 11585 C C . ILE A 1 22 ? 18.664 -15.172 0.129 1.00 0.00 22 ILE A C 8
ATOM 11586 O O . ILE A 1 22 ? 19.218 -15.755 1.040 1.00 0.00 22 ILE A O 8
ATOM 11602 N N . ALA A 1 23 ? 18.308 -15.802 -0.958 1.00 0.00 23 ALA A N 8
ATOM 11603 C CA . ALA A 1 23 ? 18.583 -17.261 -1.090 1.00 0.00 23 ALA A CA 8
ATOM 11604 C C . ALA A 1 23 ? 20.080 -17.515 -0.908 1.00 0.00 23 ALA A C 8
ATOM 11605 O O . ALA A 1 23 ? 20.492 -18.535 -0.392 1.00 0.00 23 ALA A O 8
ATOM 11612 N N . ALA A 1 24 ? 20.895 -16.583 -1.319 1.00 0.00 24 ALA A N 8
ATOM 11613 C CA . ALA A 1 24 ? 22.367 -16.753 -1.160 1.00 0.00 24 ALA A CA 8
ATOM 11614 C C . ALA A 1 24 ? 22.755 -16.519 0.302 1.00 0.00 24 ALA A C 8
ATOM 11615 O O . ALA A 1 24 ? 23.682 -17.115 0.815 1.00 0.00 24 ALA A O 8
ATOM 11622 N N . GLN A 1 25 ? 22.044 -15.655 0.975 1.00 0.00 25 GLN A N 8
ATOM 11623 C CA . GLN A 1 25 ? 22.359 -15.375 2.406 1.00 0.00 25 GLN A CA 8
ATOM 11624 C C . GLN A 1 25 ? 21.493 -16.251 3.315 1.00 0.00 25 GLN A C 8
ATOM 11625 O O . GLN A 1 25 ? 21.610 -16.215 4.524 1.00 0.00 25 GLN A O 8
ATOM 11639 N N . GLY A 1 26 ? 20.624 -17.038 2.742 1.00 0.00 26 GLY A N 8
ATOM 11640 C CA . GLY A 1 26 ? 19.750 -17.915 3.573 1.00 0.00 26 GLY A CA 8
ATOM 11641 C C . GLY A 1 26 ? 19.152 -17.102 4.722 1.00 0.00 26 GLY A C 8
ATOM 11642 O O . GLY A 1 26 ? 19.518 -17.269 5.868 1.00 0.00 26 GLY A O 8
ATOM 11646 N N . GLY A 1 27 ? 18.232 -16.225 4.425 1.00 0.00 27 GLY A N 8
ATOM 11647 C CA . GLY A 1 27 ? 17.611 -15.404 5.503 1.00 0.00 27 GLY A CA 8
ATOM 11648 C C . GLY A 1 27 ? 16.667 -16.277 6.332 1.00 0.00 27 GLY A C 8
ATOM 11649 O O . GLY A 1 27 ? 17.094 -17.138 7.073 1.00 0.00 27 GLY A O 8
ATOM 11653 N N . GLY A 1 28 ? 15.384 -16.063 6.209 1.00 0.00 28 GLY A N 8
ATOM 11654 C CA . GLY A 1 28 ? 14.414 -16.881 6.990 1.00 0.00 28 GLY A CA 8
ATOM 11655 C C . GLY A 1 28 ? 13.234 -17.265 6.096 1.00 0.00 28 GLY A C 8
ATOM 11656 O O . GLY A 1 28 ? 13.375 -18.023 5.156 1.00 0.00 28 GLY A O 8
ATOM 11660 N N . ARG A 1 29 ? 12.070 -16.746 6.380 1.00 0.00 29 ARG A N 8
ATOM 11661 C CA . ARG A 1 29 ? 10.881 -17.083 5.546 1.00 0.00 29 ARG A CA 8
ATOM 11662 C C . ARG A 1 29 ? 10.769 -16.109 4.369 1.00 0.00 29 ARG A C 8
ATOM 11663 O O . ARG A 1 29 ? 11.621 -15.267 4.164 1.00 0.00 29 ARG A O 8
ATOM 11684 N N . LYS A 1 30 ? 9.722 -16.215 3.597 1.00 0.00 30 LYS A N 8
ATOM 11685 C CA . LYS A 1 30 ? 9.556 -15.293 2.438 1.00 0.00 30 LYS A CA 8
ATOM 11686 C C . LYS A 1 30 ? 9.120 -13.910 2.926 1.00 0.00 30 LYS A C 8
ATOM 11687 O O . LYS A 1 30 ? 8.655 -13.752 4.038 1.00 0.00 30 LYS A O 8
ATOM 11706 N N . GLY A 1 31 ? 9.268 -12.905 2.106 1.00 0.00 31 GLY A N 8
ATOM 11707 C CA . GLY A 1 31 ? 8.863 -11.535 2.529 1.00 0.00 31 GLY A CA 8
ATOM 11708 C C . GLY A 1 31 ? 9.986 -10.905 3.356 1.00 0.00 31 GLY A C 8
ATOM 11709 O O . GLY A 1 31 ? 9.747 -10.093 4.227 1.00 0.00 31 GLY A O 8
ATOM 11713 N N . ASP A 1 32 ? 11.210 -11.274 3.091 1.00 0.00 32 ASP A N 8
ATOM 11714 C CA . ASP A 1 32 ? 12.348 -10.696 3.865 1.00 0.00 32 ASP A CA 8
ATOM 11715 C C . ASP A 1 32 ? 12.983 -9.536 3.092 1.00 0.00 32 ASP A C 8
ATOM 11716 O O . ASP A 1 32 ? 14.114 -9.165 3.330 1.00 0.00 32 ASP A O 8
ATOM 11725 N N . LEU A 1 33 ? 12.263 -8.963 2.170 1.00 0.00 33 LEU A N 8
ATOM 11726 C CA . LEU A 1 33 ? 12.830 -7.822 1.385 1.00 0.00 33 LEU A CA 8
ATOM 11727 C C . LEU A 1 33 ? 12.875 -6.557 2.248 1.00 0.00 33 LEU A C 8
ATOM 11728 O O . LEU A 1 33 ? 13.839 -5.818 2.232 1.00 0.00 33 LEU A O 8
ATOM 11744 N N . SER A 1 34 ? 11.832 -6.293 2.987 1.00 0.00 34 SER A N 8
ATOM 11745 C CA . SER A 1 34 ? 11.804 -5.065 3.837 1.00 0.00 34 SER A CA 8
ATOM 11746 C C . SER A 1 34 ? 13.027 -5.002 4.760 1.00 0.00 34 SER A C 8
ATOM 11747 O O . SER A 1 34 ? 13.641 -3.965 4.912 1.00 0.00 34 SER A O 8
ATOM 11755 N N . ARG A 1 35 ? 13.386 -6.090 5.385 1.00 0.00 35 ARG A N 8
ATOM 11756 C CA . ARG A 1 35 ? 14.568 -6.061 6.297 1.00 0.00 35 ARG A CA 8
ATOM 11757 C C . ARG A 1 35 ? 15.864 -5.912 5.493 1.00 0.00 35 ARG A C 8
ATOM 11758 O O . ARG A 1 35 ? 16.793 -5.251 5.915 1.00 0.00 35 ARG A O 8
ATOM 11779 N N . PHE A 1 36 ? 15.941 -6.523 4.342 1.00 0.00 36 PHE A N 8
ATOM 11780 C CA . PHE A 1 36 ? 17.183 -6.416 3.522 1.00 0.00 36 PHE A CA 8
ATOM 11781 C C . PHE A 1 36 ? 17.506 -4.946 3.243 1.00 0.00 36 PHE A C 8
ATOM 11782 O O . PHE A 1 36 ? 18.636 -4.514 3.370 1.00 0.00 36 PHE A O 8
ATOM 11799 N N . ILE A 1 37 ? 16.528 -4.173 2.862 1.00 0.00 37 ILE A N 8
ATOM 11800 C CA . ILE A 1 37 ? 16.786 -2.734 2.573 1.00 0.00 37 ILE A CA 8
ATOM 11801 C C . ILE A 1 37 ? 16.967 -1.954 3.879 1.00 0.00 37 ILE A C 8
ATOM 11802 O O . ILE A 1 37 ? 17.757 -1.037 3.959 1.00 0.00 37 ILE A O 8
ATOM 11818 N N . GLU A 1 38 ? 16.231 -2.303 4.897 1.00 0.00 38 GLU A N 8
ATOM 11819 C CA . GLU A 1 38 ? 16.353 -1.573 6.194 1.00 0.00 38 GLU A CA 8
ATOM 11820 C C . GLU A 1 38 ? 17.795 -1.621 6.707 1.00 0.00 38 GLU A C 8
ATOM 11821 O O . GLU A 1 38 ? 18.359 -0.617 7.093 1.00 0.00 38 GLU A O 8
ATOM 11833 N N . ASP A 1 39 ? 18.393 -2.778 6.714 1.00 0.00 39 ASP A N 8
ATOM 11834 C CA . ASP A 1 39 ? 19.797 -2.892 7.202 1.00 0.00 39 ASP A CA 8
ATOM 11835 C C . ASP A 1 39 ? 20.745 -2.198 6.224 1.00 0.00 39 ASP A C 8
ATOM 11836 O O . ASP A 1 39 ? 21.774 -1.674 6.604 1.00 0.00 39 ASP A O 8
ATOM 11845 N N . ALA A 1 40 ? 20.406 -2.197 4.967 1.00 0.00 40 ALA A N 8
ATOM 11846 C CA . ALA A 1 40 ? 21.287 -1.543 3.954 1.00 0.00 40 ALA A CA 8
ATOM 11847 C C . ALA A 1 40 ? 21.330 -0.028 4.177 1.00 0.00 40 ALA A C 8
ATOM 11848 O O . ALA A 1 40 ? 22.379 0.584 4.149 1.00 0.00 40 ALA A O 8
ATOM 11855 N N . VAL A 1 41 ? 20.197 0.580 4.392 1.00 0.00 41 VAL A N 8
ATOM 11856 C CA . VAL A 1 41 ? 20.167 2.056 4.610 1.00 0.00 41 VAL A CA 8
ATOM 11857 C C . VAL A 1 41 ? 20.817 2.413 5.950 1.00 0.00 41 VAL A C 8
ATOM 11858 O O . VAL A 1 41 ? 21.458 3.435 6.084 1.00 0.00 41 VAL A O 8
ATOM 11871 N N . ARG A 1 42 ? 20.655 1.584 6.943 1.00 0.00 42 ARG A N 8
ATOM 11872 C CA . ARG A 1 42 ? 21.264 1.883 8.272 1.00 0.00 42 ARG A CA 8
ATOM 11873 C C . ARG A 1 42 ? 22.794 1.885 8.168 1.00 0.00 42 ARG A C 8
ATOM 11874 O O . ARG A 1 42 ? 23.461 2.736 8.723 1.00 0.00 42 ARG A O 8
ATOM 11895 N N . ALA A 1 43 ? 23.354 0.938 7.467 1.00 0.00 43 ALA A N 8
ATOM 11896 C CA . ALA A 1 43 ? 24.839 0.887 7.335 1.00 0.00 43 ALA A CA 8
ATOM 11897 C C . ALA A 1 43 ? 25.352 2.108 6.564 1.00 0.00 43 ALA A C 8
ATOM 11898 O O . ALA A 1 43 ? 26.347 2.706 6.923 1.00 0.00 43 ALA A O 8
ATOM 11905 N N . TYR A 1 44 ? 24.685 2.480 5.506 1.00 0.00 44 TYR A N 8
ATOM 11906 C CA . TYR A 1 44 ? 25.141 3.660 4.713 1.00 0.00 44 TYR A CA 8
ATOM 11907 C C . TYR A 1 44 ? 25.012 4.942 5.541 1.00 0.00 44 TYR A C 8
ATOM 11908 O O . TYR A 1 44 ? 25.908 5.761 5.576 1.00 0.00 44 TYR A O 8
ATOM 11926 N N . LEU A 1 45 ? 23.905 5.121 6.208 1.00 0.00 45 LEU A N 8
ATOM 11927 C CA . LEU A 1 45 ? 23.722 6.348 7.033 1.00 0.00 45 LEU A CA 8
ATOM 11928 C C . LEU A 1 45 ? 24.768 6.387 8.150 1.00 0.00 45 LEU A C 8
ATOM 11929 O O . LEU A 1 45 ? 25.131 7.438 8.639 1.00 0.00 45 LEU A O 8
ATOM 11945 N N . PHE A 1 46 ? 25.254 5.246 8.556 1.00 0.00 46 PHE A N 8
ATOM 11946 C CA . PHE A 1 46 ? 26.278 5.212 9.638 1.00 0.00 46 PHE A CA 8
ATOM 11947 C C . PHE A 1 46 ? 27.601 5.800 9.135 1.00 0.00 46 PHE A C 8
ATOM 11948 O O . PHE A 1 46 ? 28.273 6.531 9.834 1.00 0.00 46 PHE A O 8
ATOM 11965 N N . GLU A 1 47 ? 27.978 5.483 7.926 1.00 0.00 47 GLU A N 8
ATOM 11966 C CA . GLU A 1 47 ? 29.256 6.022 7.378 1.00 0.00 47 GLU A CA 8
ATOM 11967 C C . GLU A 1 47 ? 29.197 7.551 7.293 1.00 0.00 47 GLU A C 8
ATOM 11968 O O . GLU A 1 47 ? 30.187 8.230 7.479 1.00 0.00 47 GLU A O 8
ATOM 11980 N N . ARG A 1 48 ? 28.046 8.097 7.011 1.00 0.00 48 ARG A N 8
ATOM 11981 C CA . ARG A 1 48 ? 27.926 9.581 6.912 1.00 0.00 48 ARG A CA 8
ATOM 11982 C C . ARG A 1 48 ? 27.730 10.194 8.302 1.00 0.00 48 ARG A C 8
ATOM 11983 O O . ARG A 1 48 ? 27.964 11.368 8.512 1.00 0.00 48 ARG A O 8
ATOM 12004 N N . ALA A 1 49 ? 27.303 9.409 9.253 1.00 0.00 49 ALA A N 8
ATOM 12005 C CA . ALA A 1 49 ? 27.097 9.948 10.628 1.00 0.00 49 ALA A CA 8
ATOM 12006 C C . ALA A 1 49 ? 28.426 10.446 11.199 1.00 0.00 49 ALA A C 8
ATOM 12007 O O . ALA A 1 49 ? 28.501 11.506 11.790 1.00 0.00 49 ALA A O 8
ATOM 12014 N N . VAL A 1 50 ? 29.475 9.689 11.030 1.00 0.00 50 VAL A N 8
ATOM 12015 C CA . VAL A 1 50 ? 30.799 10.118 11.562 1.00 0.00 50 VAL A CA 8
ATOM 12016 C C . VAL A 1 50 ? 31.433 11.152 10.626 1.00 0.00 50 VAL A C 8
ATOM 12017 O O . VAL A 1 50 ? 32.190 12.002 11.048 1.00 0.00 50 VAL A O 8
ATOM 12030 N N . GLU A 1 51 ? 31.131 11.084 9.357 1.00 0.00 51 GLU A N 8
ATOM 12031 C CA . GLU A 1 51 ? 31.717 12.061 8.395 1.00 0.00 51 GLU A CA 8
ATOM 12032 C C . GLU A 1 51 ? 33.246 11.990 8.439 1.00 0.00 51 GLU A C 8
ATOM 12033 O O . GLU A 1 51 ? 33.768 11.499 9.427 1.00 0.00 51 GLU A O 8
ATOM 12046 N N . MET B 1 1 ? 5.609 -4.364 -20.048 1.00 0.00 1 MET B N 8
ATOM 12047 C CA . MET B 1 1 ? 6.307 -3.533 -19.024 1.00 0.00 1 MET B CA 8
ATOM 12048 C C . MET B 1 1 ? 5.286 -2.806 -18.145 1.00 0.00 1 MET B C 8
ATOM 12049 O O . MET B 1 1 ? 4.448 -2.072 -18.628 1.00 0.00 1 MET B O 8
ATOM 12065 N N . ASN B 1 2 ? 5.350 -3.005 -16.857 1.00 0.00 2 ASN B N 8
ATOM 12066 C CA . ASN B 1 2 ? 4.383 -2.327 -15.947 1.00 0.00 2 ASN B CA 8
ATOM 12067 C C . ASN B 1 2 ? 5.058 -1.989 -14.616 1.00 0.00 2 ASN B C 8
ATOM 12068 O O . ASN B 1 2 ? 5.944 -2.688 -14.164 1.00 0.00 2 ASN B O 8
ATOM 12079 N N . THR B 1 3 ? 4.649 -0.923 -13.983 1.00 0.00 3 THR B N 8
ATOM 12080 C CA . THR B 1 3 ? 5.272 -0.547 -12.681 1.00 0.00 3 THR B CA 8
ATOM 12081 C C . THR B 1 3 ? 4.687 -1.397 -11.550 1.00 0.00 3 THR B C 8
ATOM 12082 O O . THR B 1 3 ? 3.499 -1.640 -11.493 1.00 0.00 3 THR B O 8
ATOM 12093 N N . VAL B 1 4 ? 5.514 -1.845 -10.648 1.00 0.00 4 VAL B N 8
ATOM 12094 C CA . VAL B 1 4 ? 5.008 -2.675 -9.519 1.00 0.00 4 VAL B CA 8
ATOM 12095 C C . VAL B 1 4 ? 4.894 -1.825 -8.251 1.00 0.00 4 VAL B C 8
ATOM 12096 O O . VAL B 1 4 ? 5.656 -0.903 -8.038 1.00 0.00 4 VAL B O 8
ATOM 12109 N N . ARG B 1 5 ? 3.957 -2.139 -7.401 1.00 0.00 5 ARG B N 8
ATOM 12110 C CA . ARG B 1 5 ? 3.800 -1.362 -6.140 1.00 0.00 5 ARG B CA 8
ATOM 12111 C C . ARG B 1 5 ? 4.328 -2.192 -4.967 1.00 0.00 5 ARG B C 8
ATOM 12112 O O . ARG B 1 5 ? 4.050 -3.370 -4.862 1.00 0.00 5 ARG B O 8
ATOM 12133 N N . TRP B 1 6 ? 5.089 -1.602 -4.086 1.00 0.00 6 TRP B N 8
ATOM 12134 C CA . TRP B 1 6 ? 5.615 -2.399 -2.944 1.00 0.00 6 TRP B CA 8
ATOM 12135 C C . TRP B 1 6 ? 5.219 -1.779 -1.601 1.00 0.00 6 TRP B C 8
ATOM 12136 O O . TRP B 1 6 ? 5.656 -0.700 -1.252 1.00 0.00 6 TRP B O 8
ATOM 12157 N N . ASN B 1 7 ? 4.394 -2.453 -0.848 1.00 0.00 7 ASN B N 8
ATOM 12158 C CA . ASN B 1 7 ? 3.969 -1.909 0.469 1.00 0.00 7 ASN B CA 8
ATOM 12159 C C . ASN B 1 7 ? 4.632 -2.713 1.583 1.00 0.00 7 ASN B C 8
ATOM 12160 O O . ASN B 1 7 ? 4.426 -3.903 1.712 1.00 0.00 7 ASN B O 8
ATOM 12171 N N . ILE B 1 8 ? 5.442 -2.079 2.376 1.00 0.00 8 ILE B N 8
ATOM 12172 C CA . ILE B 1 8 ? 6.131 -2.821 3.464 1.00 0.00 8 ILE B CA 8
ATOM 12173 C C . ILE B 1 8 ? 6.100 -2.011 4.765 1.00 0.00 8 ILE B C 8
ATOM 12174 O O . ILE B 1 8 ? 5.916 -0.810 4.755 1.00 0.00 8 ILE B O 8
ATOM 12190 N N . ALA B 1 9 ? 6.261 -2.663 5.885 1.00 0.00 9 ALA B N 8
ATOM 12191 C CA . ALA B 1 9 ? 6.222 -1.933 7.185 1.00 0.00 9 ALA B CA 8
ATOM 12192 C C . ALA B 1 9 ? 7.637 -1.592 7.659 1.00 0.00 9 ALA B C 8
ATOM 12193 O O . ALA B 1 9 ? 8.499 -2.444 7.743 1.00 0.00 9 ALA B O 8
ATOM 12200 N N . VAL B 1 10 ? 7.875 -0.349 7.974 1.00 0.00 10 VAL B N 8
ATOM 12201 C CA . VAL B 1 10 ? 9.227 0.058 8.449 1.00 0.00 10 VAL B CA 8
ATOM 12202 C C . VAL B 1 10 ? 9.097 1.098 9.566 1.00 0.00 10 VAL B C 8
ATOM 12203 O O . VAL B 1 10 ? 8.055 1.693 9.753 1.00 0.00 10 VAL B O 8
ATOM 12216 N N . SER B 1 11 ? 10.146 1.328 10.305 1.00 0.00 11 SER B N 8
ATOM 12217 C CA . SER B 1 11 ? 10.075 2.337 11.402 1.00 0.00 11 SER B CA 8
ATOM 12218 C C . SER B 1 11 ? 10.091 3.747 10.805 1.00 0.00 11 SER B C 8
ATOM 12219 O O . SER B 1 11 ? 10.701 3.978 9.787 1.00 0.00 11 SER B O 8
ATOM 12227 N N . PRO B 1 12 ? 9.417 4.648 11.458 1.00 0.00 12 PRO B N 8
ATOM 12228 C CA . PRO B 1 12 ? 9.394 6.038 10.928 1.00 0.00 12 PRO B CA 8
ATOM 12229 C C . PRO B 1 12 ? 10.803 6.645 10.948 1.00 0.00 12 PRO B C 8
ATOM 12230 O O . PRO B 1 12 ? 11.021 7.746 10.481 1.00 0.00 12 PRO B O 8
ATOM 12241 N N . ASP B 1 13 ? 11.760 5.938 11.486 1.00 0.00 13 ASP B N 8
ATOM 12242 C CA . ASP B 1 13 ? 13.151 6.470 11.539 1.00 0.00 13 ASP B CA 8
ATOM 12243 C C . ASP B 1 13 ? 13.797 6.421 10.156 1.00 0.00 13 ASP B C 8
ATOM 12244 O O . ASP B 1 13 ? 14.662 7.211 9.832 1.00 0.00 13 ASP B O 8
ATOM 12253 N N . VAL B 1 14 ? 13.391 5.489 9.341 1.00 0.00 14 VAL B N 8
ATOM 12254 C CA . VAL B 1 14 ? 13.991 5.380 7.981 1.00 0.00 14 VAL B CA 8
ATOM 12255 C C . VAL B 1 14 ? 13.450 6.476 7.059 1.00 0.00 14 VAL B C 8
ATOM 12256 O O . VAL B 1 14 ? 14.165 7.006 6.235 1.00 0.00 14 VAL B O 8
ATOM 12269 N N . ASP B 1 15 ? 12.198 6.826 7.184 1.00 0.00 15 ASP B N 8
ATOM 12270 C CA . ASP B 1 15 ? 11.644 7.894 6.300 1.00 0.00 15 ASP B CA 8
ATOM 12271 C C . ASP B 1 15 ? 12.299 9.237 6.640 1.00 0.00 15 ASP B C 8
ATOM 12272 O O . ASP B 1 15 ? 12.760 9.950 5.772 1.00 0.00 15 ASP B O 8
ATOM 12281 N N . GLN B 1 16 ? 12.340 9.582 7.897 1.00 0.00 16 GLN B N 8
ATOM 12282 C CA . GLN B 1 16 ? 12.963 10.877 8.297 1.00 0.00 16 GLN B CA 8
ATOM 12283 C C . GLN B 1 16 ? 14.425 10.922 7.838 1.00 0.00 16 GLN B C 8
ATOM 12284 O O . GLN B 1 16 ? 14.889 11.912 7.310 1.00 0.00 16 GLN B O 8
ATOM 12298 N N . SER B 1 17 ? 15.152 9.857 8.037 1.00 0.00 17 SER B N 8
ATOM 12299 C CA . SER B 1 17 ? 16.581 9.843 7.611 1.00 0.00 17 SER B CA 8
ATOM 12300 C C . SER B 1 17 ? 16.679 9.968 6.087 1.00 0.00 17 SER B C 8
ATOM 12301 O O . SER B 1 17 ? 17.533 10.654 5.566 1.00 0.00 17 SER B O 8
ATOM 12309 N N . VAL B 1 18 ? 15.814 9.305 5.373 1.00 0.00 18 VAL B N 8
ATOM 12310 C CA . VAL B 1 18 ? 15.856 9.379 3.883 1.00 0.00 18 VAL B CA 8
ATOM 12311 C C . VAL B 1 18 ? 15.628 10.820 3.414 1.00 0.00 18 VAL B C 8
ATOM 12312 O O . VAL B 1 18 ? 16.299 11.304 2.523 1.00 0.00 18 VAL B O 8
ATOM 12325 N N . ARG B 1 19 ? 14.691 11.510 4.006 1.00 0.00 19 ARG B N 8
ATOM 12326 C CA . ARG B 1 19 ? 14.429 12.919 3.591 1.00 0.00 19 ARG B CA 8
ATOM 12327 C C . ARG B 1 19 ? 15.666 13.781 3.859 1.00 0.00 19 ARG B C 8
ATOM 12328 O O . ARG B 1 19 ? 16.067 14.584 3.044 1.00 0.00 19 ARG B O 8
ATOM 12349 N N . MET B 1 20 ? 16.261 13.627 5.006 1.00 0.00 20 MET B N 8
ATOM 12350 C CA . MET B 1 20 ? 17.466 14.441 5.331 1.00 0.00 20 MET B CA 8
ATOM 12351 C C . MET B 1 20 ? 18.601 14.119 4.351 1.00 0.00 20 MET B C 8
ATOM 12352 O O . MET B 1 20 ? 19.304 14.996 3.890 1.00 0.00 20 MET B O 8
ATOM 12366 N N . PHE B 1 21 ? 18.792 12.864 4.045 1.00 0.00 21 PHE B N 8
ATOM 12367 C CA . PHE B 1 21 ? 19.890 12.473 3.111 1.00 0.00 21 PHE B CA 8
ATOM 12368 C C . PHE B 1 21 ? 19.724 13.142 1.742 1.00 0.00 21 PHE B C 8
ATOM 12369 O O . PHE B 1 21 ? 20.643 13.746 1.226 1.00 0.00 21 PHE B O 8
ATOM 12386 N N . ILE B 1 22 ? 18.568 13.039 1.141 1.00 0.00 22 ILE B N 8
ATOM 12387 C CA . ILE B 1 22 ? 18.378 13.675 -0.198 1.00 0.00 22 ILE B CA 8
ATOM 12388 C C . ILE B 1 22 ? 18.672 15.174 -0.112 1.00 0.00 22 ILE B C 8
ATOM 12389 O O . ILE B 1 22 ? 19.228 15.758 -1.021 1.00 0.00 22 ILE B O 8
ATOM 12405 N N . ALA B 1 23 ? 18.313 15.800 0.975 1.00 0.00 23 ALA B N 8
ATOM 12406 C CA . ALA B 1 23 ? 18.587 17.259 1.111 1.00 0.00 23 ALA B CA 8
ATOM 12407 C C . ALA B 1 23 ? 20.085 17.515 0.933 1.00 0.00 23 ALA B C 8
ATOM 12408 O O . ALA B 1 23 ? 20.498 18.535 0.419 1.00 0.00 23 ALA B O 8
ATOM 12415 N N . ALA B 1 24 ? 20.899 16.582 1.345 1.00 0.00 24 ALA B N 8
ATOM 12416 C CA . ALA B 1 24 ? 22.372 16.753 1.189 1.00 0.00 24 ALA B CA 8
ATOM 12417 C C . ALA B 1 24 ? 22.762 16.521 -0.272 1.00 0.00 24 ALA B C 8
ATOM 12418 O O . ALA B 1 24 ? 23.691 17.119 -0.782 1.00 0.00 24 ALA B O 8
ATOM 12425 N N . GLN B 1 25 ? 22.054 15.658 -0.949 1.00 0.00 25 GLN B N 8
ATOM 12426 C CA . GLN B 1 25 ? 22.372 15.381 -2.378 1.00 0.00 25 GLN B CA 8
ATOM 12427 C C . GLN B 1 25 ? 21.508 16.259 -3.288 1.00 0.00 25 GLN B C 8
ATOM 12428 O O . GLN B 1 25 ? 21.628 16.225 -4.497 1.00 0.00 25 GLN B O 8
ATOM 12442 N N . GLY B 1 26 ? 20.638 17.044 -2.716 1.00 0.00 26 GLY B N 8
ATOM 12443 C CA . GLY B 1 26 ? 19.766 17.924 -3.546 1.00 0.00 26 GLY B CA 8
ATOM 12444 C C . GLY B 1 26 ? 19.170 17.113 -4.698 1.00 0.00 26 GLY B C 8
ATOM 12445 O O . GLY B 1 26 ? 19.534 17.286 -5.844 1.00 0.00 26 GLY B O 8
ATOM 12449 N N . GLY B 1 27 ? 18.254 16.232 -4.404 1.00 0.00 27 GLY B N 8
ATOM 12450 C CA . GLY B 1 27 ? 17.634 15.412 -5.485 1.00 0.00 27 GLY B CA 8
ATOM 12451 C C . GLY B 1 27 ? 16.690 16.286 -6.312 1.00 0.00 27 GLY B C 8
ATOM 12452 O O . GLY B 1 27 ? 17.118 17.151 -7.051 1.00 0.00 27 GLY B O 8
ATOM 12456 N N . GLY B 1 28 ? 15.409 16.070 -6.194 1.00 0.00 28 GLY B N 8
ATOM 12457 C CA . GLY B 1 28 ? 14.440 16.891 -6.974 1.00 0.00 28 GLY B CA 8
ATOM 12458 C C . GLY B 1 28 ? 13.259 17.273 -6.081 1.00 0.00 28 GLY B C 8
ATOM 12459 O O . GLY B 1 28 ? 13.400 18.026 -5.138 1.00 0.00 28 GLY B O 8
ATOM 12463 N N . ARG B 1 29 ? 12.094 16.761 -6.372 1.00 0.00 29 ARG B N 8
ATOM 12464 C CA . ARG B 1 29 ? 10.904 17.096 -5.538 1.00 0.00 29 ARG B CA 8
ATOM 12465 C C . ARG B 1 29 ? 10.789 16.122 -4.363 1.00 0.00 29 ARG B C 8
ATOM 12466 O O . ARG B 1 29 ? 11.642 15.280 -4.156 1.00 0.00 29 ARG B O 8
ATOM 12487 N N . LYS B 1 30 ? 9.741 16.227 -3.593 1.00 0.00 30 LYS B N 8
ATOM 12488 C CA . LYS B 1 30 ? 9.574 15.303 -2.435 1.00 0.00 30 LYS B CA 8
ATOM 12489 C C . LYS B 1 30 ? 9.138 13.921 -2.926 1.00 0.00 30 LYS B C 8
ATOM 12490 O O . LYS B 1 30 ? 8.672 13.766 -4.037 1.00 0.00 30 LYS B O 8
ATOM 12509 N N . GLY B 1 31 ? 9.288 12.914 -2.110 1.00 0.00 31 GLY B N 8
ATOM 12510 C CA . GLY B 1 31 ? 8.882 11.545 -2.537 1.00 0.00 31 GLY B CA 8
ATOM 12511 C C . GLY B 1 31 ? 10.006 10.915 -3.362 1.00 0.00 31 GLY B C 8
ATOM 12512 O O . GLY B 1 31 ? 9.769 10.107 -4.237 1.00 0.00 31 GLY B O 8
ATOM 12516 N N . ASP B 1 32 ? 11.229 11.281 -3.091 1.00 0.00 32 ASP B N 8
ATOM 12517 C CA . ASP B 1 32 ? 12.369 10.705 -3.862 1.00 0.00 32 ASP B CA 8
ATOM 12518 C C . ASP B 1 32 ? 13.001 9.544 -3.090 1.00 0.00 32 ASP B C 8
ATOM 12519 O O . ASP B 1 32 ? 14.132 9.171 -3.326 1.00 0.00 32 ASP B O 8
ATOM 12528 N N . LEU B 1 33 ? 12.279 8.971 -2.170 1.00 0.00 33 LEU B N 8
ATOM 12529 C CA . LEU B 1 33 ? 12.843 7.828 -1.386 1.00 0.00 33 LEU B CA 8
ATOM 12530 C C . LEU B 1 33 ? 12.889 6.563 -2.251 1.00 0.00 33 LEU B C 8
ATOM 12531 O O . LEU B 1 33 ? 13.853 5.822 -2.232 1.00 0.00 33 LEU B O 8
ATOM 12547 N N . SER B 1 34 ? 11.849 6.302 -2.993 1.00 0.00 34 SER B N 8
ATOM 12548 C CA . SER B 1 34 ? 11.822 5.075 -3.844 1.00 0.00 34 SER B CA 8
ATOM 12549 C C . SER B 1 34 ? 13.046 5.011 -4.765 1.00 0.00 34 SER B C 8
ATOM 12550 O O . SER B 1 34 ? 13.660 3.973 -4.916 1.00 0.00 34 SER B O 8
ATOM 12558 N N . ARG B 1 35 ? 13.408 6.099 -5.388 1.00 0.00 35 ARG B N 8
ATOM 12559 C CA . ARG B 1 35 ? 14.591 6.070 -6.299 1.00 0.00 35 ARG B CA 8
ATOM 12560 C C . ARG B 1 35 ? 15.887 5.920 -5.494 1.00 0.00 35 ARG B C 8
ATOM 12561 O O . ARG B 1 35 ? 16.815 5.259 -5.916 1.00 0.00 35 ARG B O 8
ATOM 12582 N N . PHE B 1 36 ? 15.962 6.530 -4.341 1.00 0.00 36 PHE B N 8
ATOM 12583 C CA . PHE B 1 36 ? 17.203 6.420 -3.519 1.00 0.00 36 PHE B CA 8
ATOM 12584 C C . PHE B 1 36 ? 17.525 4.948 -3.242 1.00 0.00 36 PHE B C 8
ATOM 12585 O O . PHE B 1 36 ? 18.654 4.516 -3.369 1.00 0.00 36 PHE B O 8
ATOM 12602 N N . ILE B 1 37 ? 16.545 4.176 -2.863 1.00 0.00 37 ILE B N 8
ATOM 12603 C CA . ILE B 1 37 ? 16.803 2.736 -2.577 1.00 0.00 37 ILE B CA 8
ATOM 12604 C C . ILE B 1 37 ? 16.985 1.958 -3.884 1.00 0.00 37 ILE B C 8
ATOM 12605 O O . ILE B 1 37 ? 17.774 1.040 -3.964 1.00 0.00 37 ILE B O 8
ATOM 12621 N N . GLU B 1 38 ? 16.253 2.310 -4.904 1.00 0.00 38 GLU B N 8
ATOM 12622 C CA . GLU B 1 38 ? 16.376 1.582 -6.201 1.00 0.00 38 GLU B CA 8
ATOM 12623 C C . GLU B 1 38 ? 17.818 1.629 -6.713 1.00 0.00 38 GLU B C 8
ATOM 12624 O O . GLU B 1 38 ? 18.383 0.625 -7.098 1.00 0.00 38 GLU B O 8
ATOM 12636 N N . ASP B 1 39 ? 18.417 2.787 -6.718 1.00 0.00 39 ASP B N 8
ATOM 12637 C CA . ASP B 1 39 ? 19.822 2.900 -7.203 1.00 0.00 39 ASP B CA 8
ATOM 12638 C C . ASP B 1 39 ? 20.770 2.208 -6.224 1.00 0.00 39 ASP B C 8
ATOM 12639 O O . ASP B 1 39 ? 21.799 1.683 -6.602 1.00 0.00 39 ASP B O 8
ATOM 12648 N N . ALA B 1 40 ? 20.429 2.208 -4.967 1.00 0.00 40 ALA B N 8
ATOM 12649 C CA . ALA B 1 40 ? 21.309 1.555 -3.953 1.00 0.00 40 ALA B CA 8
ATOM 12650 C C . ALA B 1 40 ? 21.353 0.039 -4.176 1.00 0.00 40 ALA B C 8
ATOM 12651 O O . ALA B 1 40 ? 22.401 -0.573 -4.145 1.00 0.00 40 ALA B O 8
ATOM 12658 N N . VAL B 1 41 ? 20.220 -0.569 -4.396 1.00 0.00 41 VAL B N 8
ATOM 12659 C CA . VAL B 1 41 ? 20.191 -2.044 -4.616 1.00 0.00 41 VAL B CA 8
ATOM 12660 C C . VAL B 1 41 ? 20.842 -2.401 -5.955 1.00 0.00 41 VAL B C 8
ATOM 12661 O O . VAL B 1 41 ? 21.483 -3.423 -6.089 1.00 0.00 41 VAL B O 8
ATOM 12674 N N . ARG B 1 42 ? 20.681 -1.569 -6.947 1.00 0.00 42 ARG B N 8
ATOM 12675 C CA . ARG B 1 42 ? 21.291 -1.868 -8.275 1.00 0.00 42 ARG B CA 8
ATOM 12676 C C . ARG B 1 42 ? 22.821 -1.871 -8.169 1.00 0.00 42 ARG B C 8
ATOM 12677 O O . ARG B 1 42 ? 23.4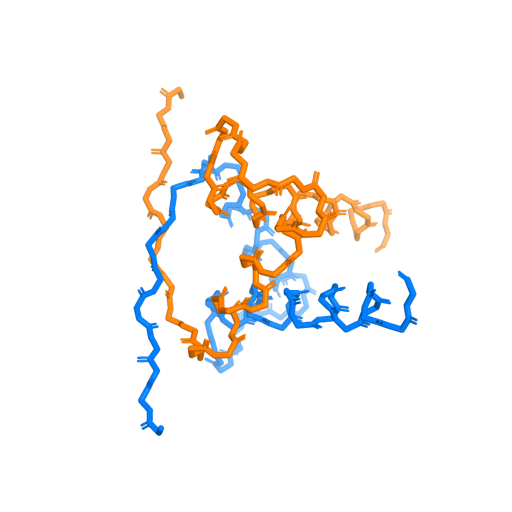88 -2.722 -8.724 1.00 0.00 42 ARG B O 8
ATOM 12698 N N . ALA B 1 43 ? 23.381 -0.925 -7.466 1.00 0.00 43 ALA B N 8
ATOM 12699 C CA . ALA B 1 43 ? 24.866 -0.876 -7.332 1.00 0.00 43 ALA B CA 8
ATOM 12700 C C . ALA B 1 43 ? 25.378 -2.098 -6.563 1.00 0.00 43 ALA B C 8
ATOM 12701 O O . ALA B 1 43 ? 26.367 -2.701 -6.926 1.00 0.00 43 ALA B O 8
ATOM 12708 N N . TYR B 1 44 ? 24.714 -2.467 -5.501 1.00 0.00 44 TYR B N 8
ATOM 12709 C CA . TYR B 1 44 ? 25.168 -3.648 -4.712 1.00 0.00 44 TYR B CA 8
ATOM 12710 C C . TYR B 1 44 ? 25.039 -4.928 -5.541 1.00 0.00 44 TYR B C 8
ATOM 12711 O O . TYR B 1 44 ? 25.933 -5.749 -5.575 1.00 0.00 44 TYR B O 8
ATOM 12729 N N . LEU B 1 45 ? 23.936 -5.102 -6.212 1.00 0.00 45 LEU B N 8
ATOM 12730 C CA . LEU B 1 45 ? 23.752 -6.328 -7.040 1.00 0.00 45 LEU B CA 8
ATOM 12731 C C . LEU B 1 45 ? 24.799 -6.366 -8.157 1.00 0.00 45 LEU B C 8
ATOM 12732 O O . LEU B 1 45 ? 25.158 -7.417 -8.649 1.00 0.00 45 LEU B O 8
ATOM 12748 N N . PHE B 1 46 ? 25.289 -5.226 -8.557 1.00 0.00 46 PHE B N 8
ATOM 12749 C CA . PHE B 1 46 ? 26.312 -5.192 -9.640 1.00 0.00 46 PHE B CA 8
ATOM 12750 C C . PHE B 1 46 ? 27.633 -5.779 -9.136 1.00 0.00 46 PHE B C 8
ATOM 12751 O O . PHE B 1 46 ? 28.307 -6.510 -9.836 1.00 0.00 46 PHE B O 8
ATOM 12768 N N . GLU B 1 47 ? 28.009 -5.464 -7.927 1.00 0.00 47 GLU B N 8
ATOM 12769 C CA . GLU B 1 47 ? 29.288 -6.002 -7.378 1.00 0.00 47 GLU B CA 8
ATOM 12770 C C . GLU B 1 47 ? 29.227 -7.530 -7.290 1.00 0.00 47 GLU B C 8
ATOM 12771 O O . GLU B 1 47 ? 30.217 -8.210 -7.470 1.00 0.00 47 GLU B O 8
ATOM 12783 N N . ARG B 1 48 ? 28.074 -8.074 -7.011 1.00 0.00 48 ARG B N 8
ATOM 12784 C CA . ARG B 1 48 ? 27.957 -9.557 -6.910 1.00 0.00 48 ARG B CA 8
ATOM 12785 C C . ARG B 1 48 ? 27.763 -10.170 -8.299 1.00 0.00 48 ARG B C 8
ATOM 12786 O O . ARG B 1 48 ? 27.998 -11.343 -8.509 1.00 0.00 48 ARG B O 8
ATOM 12807 N N . ALA B 1 49 ? 27.336 -9.386 -9.251 1.00 0.00 49 ALA B N 8
ATOM 12808 C CA . ALA B 1 49 ? 27.130 -9.926 -10.625 1.00 0.00 49 ALA B CA 8
ATOM 12809 C C . ALA B 1 49 ? 28.459 -10.425 -11.196 1.00 0.00 49 ALA B C 8
ATOM 12810 O O . ALA B 1 49 ? 28.535 -11.485 -11.785 1.00 0.00 49 ALA B O 8
ATOM 12817 N N . VAL B 1 50 ? 29.508 -9.667 -11.029 1.00 0.00 50 VAL B N 8
ATOM 12818 C CA . VAL B 1 50 ? 30.832 -10.097 -11.562 1.00 0.00 50 VAL B CA 8
ATOM 12819 C C . VAL B 1 50 ? 31.469 -11.130 -10.629 1.00 0.00 50 VAL B C 8
ATOM 12820 O O . VAL B 1 50 ? 32.230 -11.978 -11.051 1.00 0.00 50 VAL B O 8
ATOM 12833 N N . GLU B 1 51 ? 31.162 -11.063 -9.361 1.00 0.00 51 GLU B N 8
ATOM 12834 C CA . GLU B 1 51 ? 31.748 -12.039 -8.397 1.00 0.00 51 GLU B CA 8
ATOM 12835 C C . GLU B 1 51 ? 33.277 -11.968 -8.436 1.00 0.00 51 GLU B C 8
ATOM 12836 O O . GLU B 1 51 ? 33.805 -11.485 -9.424 1.00 0.00 51 GLU B O 8
ATOM 12849 N N . MET A 1 1 ? 5.157 -3.015 17.631 1.00 0.00 1 MET A N 9
ATOM 12850 C CA . MET A 1 1 ? 3.902 -2.213 17.563 1.00 0.00 1 MET A CA 9
ATOM 12851 C C . MET A 1 1 ? 4.195 -0.820 16.999 1.00 0.00 1 MET A C 9
ATOM 12852 O O . MET A 1 1 ? 3.463 0.122 17.235 1.00 0.00 1 MET A O 9
ATOM 12868 N N . ASN A 1 2 ? 5.259 -0.681 16.257 1.00 0.00 2 ASN A N 9
ATOM 12869 C CA . ASN A 1 2 ? 5.597 0.652 15.680 1.00 0.00 2 ASN A CA 9
ATOM 12870 C C . ASN A 1 2 ? 5.996 0.506 14.209 1.00 0.00 2 ASN A C 9
ATOM 12871 O O . ASN A 1 2 ? 6.457 1.441 13.586 1.00 0.00 2 ASN A O 9
ATOM 12882 N N . THR A 1 3 ? 5.824 -0.662 13.651 1.00 0.00 3 THR A N 9
ATOM 12883 C CA . THR A 1 3 ? 6.195 -0.866 12.222 1.00 0.00 3 THR A CA 9
ATOM 12884 C C . THR A 1 3 ? 5.458 0.140 11.333 1.00 0.00 3 THR A C 9
ATOM 12885 O O . THR A 1 3 ? 4.271 0.357 11.474 1.00 0.00 3 THR A O 9
ATOM 12896 N N . VAL A 1 4 ? 6.153 0.752 10.413 1.00 0.00 4 VAL A N 9
ATOM 12897 C CA . VAL A 1 4 ? 5.492 1.738 9.509 1.00 0.00 4 VAL A CA 9
ATOM 12898 C C . VAL A 1 4 ? 5.220 1.095 8.149 1.00 0.00 4 VAL A C 9
ATOM 12899 O O . VAL A 1 4 ? 5.960 0.248 7.698 1.00 0.00 4 VAL A O 9
ATOM 12912 N N . ARG A 1 5 ? 4.173 1.501 7.487 1.00 0.00 5 ARG A N 9
ATOM 12913 C CA . ARG A 1 5 ? 3.867 0.916 6.149 1.00 0.00 5 ARG A CA 9
ATOM 12914 C C . ARG A 1 5 ? 4.355 1.860 5.051 1.00 0.00 5 ARG A C 9
ATOM 12915 O O . ARG A 1 5 ? 4.130 3.053 5.105 1.00 0.00 5 ARG A O 9
ATOM 12936 N N . TRP A 1 6 ? 5.029 1.349 4.055 1.00 0.00 6 TRP A N 9
ATOM 12937 C CA . TRP A 1 6 ? 5.521 2.253 2.976 1.00 0.00 6 TRP A CA 9
ATOM 12938 C C . TRP A 1 6 ? 5.240 1.671 1.588 1.00 0.00 6 TRP A C 9
ATOM 12939 O O . TRP A 1 6 ? 5.784 0.653 1.208 1.00 0.00 6 TRP A O 9
ATOM 12960 N N . ASN A 1 7 ? 4.394 2.313 0.828 1.00 0.00 7 ASN A N 9
ATOM 12961 C CA . ASN A 1 7 ? 4.078 1.808 -0.534 1.00 0.00 7 ASN A CA 9
ATOM 12962 C C . ASN A 1 7 ? 4.779 2.690 -1.561 1.00 0.00 7 ASN A C 9
ATOM 12963 O O . ASN A 1 7 ? 4.580 3.887 -1.601 1.00 0.00 7 ASN A O 9
ATOM 12974 N N . ILE A 1 8 ? 5.616 2.119 -2.373 1.00 0.00 8 ILE A N 9
ATOM 12975 C CA . ILE A 1 8 ? 6.342 2.952 -3.366 1.00 0.00 8 ILE A CA 9
ATOM 12976 C C . ILE A 1 8 ? 6.366 2.262 -4.733 1.00 0.00 8 ILE A C 9
ATOM 12977 O O . ILE A 1 8 ? 6.109 1.080 -4.849 1.00 0.00 8 ILE A O 9
ATOM 12993 N N . ALA A 1 9 ? 6.657 2.997 -5.774 1.00 0.00 9 ALA A N 9
ATOM 12994 C CA . ALA A 1 9 ? 6.681 2.387 -7.134 1.00 0.00 9 ALA A CA 9
ATOM 12995 C C . ALA A 1 9 ? 8.108 1.998 -7.532 1.00 0.00 9 ALA A C 9
ATOM 12996 O O . ALA A 1 9 ? 9.000 2.823 -7.566 1.00 0.00 9 ALA A O 9
ATOM 13003 N N . VAL A 1 10 ? 8.328 0.746 -7.835 1.00 0.00 10 VAL A N 9
ATOM 13004 C CA . VAL A 1 10 ? 9.695 0.300 -8.235 1.00 0.00 10 VAL A CA 9
ATOM 13005 C C . VAL A 1 10 ? 9.600 -0.719 -9.375 1.00 0.00 10 VAL A C 9
ATOM 13006 O O . VAL A 1 10 ? 8.551 -1.273 -9.637 1.00 0.00 10 VAL A O 9
ATOM 13019 N N . SER A 1 11 ? 10.686 -0.975 -10.051 1.00 0.00 11 SER A N 9
ATOM 13020 C CA . SER A 1 11 ? 10.651 -1.963 -11.169 1.00 0.00 11 SER A CA 9
ATOM 13021 C C . SER A 1 11 ? 10.663 -3.388 -10.606 1.00 0.00 11 SER A C 9
ATOM 13022 O O . SER A 1 11 ? 11.381 -3.678 -9.678 1.00 0.00 11 SER A O 9
ATOM 13030 N N . PRO A 1 12 ? 9.865 -4.233 -11.192 1.00 0.00 12 PRO A N 9
ATOM 13031 C CA . PRO A 1 12 ? 9.817 -5.641 -10.701 1.00 0.00 12 PRO A CA 9
ATOM 13032 C C . PRO A 1 12 ? 11.229 -6.237 -10.588 1.00 0.00 12 PRO A C 9
ATOM 13033 O O . PRO A 1 12 ? 11.409 -7.338 -10.106 1.00 0.00 12 PRO A O 9
ATOM 13044 N N . ASP A 1 13 ? 12.227 -5.521 -11.027 1.00 0.00 13 ASP A N 9
ATOM 13045 C CA . ASP A 1 13 ? 13.623 -6.040 -10.949 1.00 0.00 13 ASP A CA 9
ATOM 13046 C C . ASP A 1 13 ? 14.126 -6.017 -9.506 1.00 0.00 13 ASP A C 9
ATOM 13047 O O . ASP A 1 13 ? 14.993 -6.781 -9.128 1.00 0.00 13 ASP A O 9
ATOM 13056 N N . VAL A 1 14 ? 13.595 -5.144 -8.695 1.00 0.00 14 VAL A N 9
ATOM 13057 C CA . VAL A 1 14 ? 14.056 -5.075 -7.277 1.00 0.00 14 VAL A CA 9
ATOM 13058 C C . VAL A 1 14 ? 13.531 -6.273 -6.479 1.00 0.00 14 VAL A C 9
ATOM 13059 O O . VAL A 1 14 ? 14.232 -6.833 -5.662 1.00 0.00 14 VAL A O 9
ATOM 13072 N N . ASP A 1 15 ? 12.308 -6.674 -6.700 1.00 0.00 15 ASP A N 9
ATOM 13073 C CA . ASP A 1 15 ? 11.768 -7.837 -5.938 1.00 0.00 15 ASP A CA 9
ATOM 13074 C C . ASP A 1 15 ? 12.506 -9.117 -6.342 1.00 0.00 15 ASP A C 9
ATOM 13075 O O . ASP A 1 15 ? 12.947 -9.881 -5.507 1.00 0.00 15 ASP A O 9
ATOM 13084 N N . GLN A 1 16 ? 12.637 -9.358 -7.617 1.00 0.00 16 GLN A N 9
ATOM 13085 C CA . GLN A 1 16 ? 13.340 -10.592 -8.076 1.00 0.00 16 GLN A CA 9
ATOM 13086 C C . GLN A 1 16 ? 14.770 -10.624 -7.529 1.00 0.00 16 GLN A C 9
ATOM 13087 O O . GLN A 1 16 ? 15.249 -11.647 -7.080 1.00 0.00 16 GLN A O 9
ATOM 13101 N N . SER A 1 17 ? 15.456 -9.515 -7.560 1.00 0.00 17 SER A N 9
ATOM 13102 C CA . SER A 1 17 ? 16.852 -9.488 -7.039 1.00 0.00 17 SER A CA 9
ATOM 13103 C C . SER A 1 17 ? 16.854 -9.705 -5.523 1.00 0.00 17 SER A C 9
ATOM 13104 O O . SER A 1 17 ? 17.712 -10.372 -4.982 1.00 0.00 17 SER A O 9
ATOM 13112 N N . VAL A 1 18 ? 15.901 -9.139 -4.835 1.00 0.00 18 VAL A N 9
ATOM 13113 C CA . VAL A 1 18 ? 15.846 -9.304 -3.354 1.00 0.00 18 VAL A CA 9
ATOM 13114 C C . VAL A 1 18 ? 15.721 -10.787 -2.989 1.00 0.00 18 VAL A C 9
ATOM 13115 O O . VAL A 1 18 ? 16.352 -11.263 -2.066 1.00 0.00 18 VAL A O 9
ATOM 13128 N N . ARG A 1 19 ? 14.915 -11.523 -3.706 1.00 0.00 19 ARG A N 9
ATOM 13129 C CA . ARG A 1 19 ? 14.759 -12.973 -3.396 1.00 0.00 19 ARG A CA 9
ATOM 13130 C C . ARG A 1 19 ? 16.098 -13.693 -3.579 1.00 0.00 19 ARG A C 9
ATOM 13131 O O . ARG A 1 19 ? 16.502 -14.497 -2.766 1.00 0.00 19 ARG A O 9
ATOM 13152 N N . MET A 1 20 ? 16.784 -13.414 -4.651 1.00 0.00 20 MET A N 9
ATOM 13153 C CA . MET A 1 20 ? 18.094 -14.085 -4.887 1.00 0.00 20 MET A CA 9
ATOM 13154 C C . MET A 1 20 ? 19.082 -13.712 -3.776 1.00 0.00 20 MET A C 9
ATOM 13155 O O . MET A 1 20 ? 19.808 -14.546 -3.273 1.00 0.00 20 MET A O 9
ATOM 13169 N N . PHE A 1 21 ? 19.120 -12.464 -3.400 1.00 0.00 21 PHE A N 9
ATOM 13170 C CA . PHE A 1 21 ? 20.068 -12.026 -2.333 1.00 0.00 21 PHE A CA 9
ATOM 13171 C C . PHE A 1 21 ? 19.815 -12.784 -1.025 1.00 0.00 21 PHE A C 9
ATOM 13172 O O . PHE A 1 21 ? 20.724 -13.330 -0.432 1.00 0.00 21 PHE A O 9
ATOM 13189 N N . ILE A 1 22 ? 18.593 -12.821 -0.562 1.00 0.00 22 ILE A N 9
ATOM 13190 C CA . ILE A 1 22 ? 18.312 -13.547 0.712 1.00 0.00 22 ILE A CA 9
ATOM 13191 C C . ILE A 1 22 ? 18.658 -15.029 0.558 1.00 0.00 22 ILE A C 9
ATOM 13192 O O . ILE A 1 22 ? 19.185 -15.648 1.461 1.00 0.00 22 ILE A O 9
ATOM 13208 N N . ALA A 1 23 ? 18.377 -15.604 -0.580 1.00 0.00 23 ALA A N 9
ATOM 13209 C CA . ALA A 1 23 ? 18.707 -17.043 -0.780 1.00 0.00 23 ALA A CA 9
ATOM 13210 C C . ALA A 1 23 ? 20.200 -17.258 -0.531 1.00 0.00 23 ALA A C 9
ATOM 13211 O O . ALA A 1 23 ? 20.623 -18.295 -0.060 1.00 0.00 23 ALA A O 9
ATOM 13218 N N . ALA A 1 24 ? 20.997 -16.269 -0.829 1.00 0.00 24 ALA A N 9
ATOM 13219 C CA . ALA A 1 24 ? 22.462 -16.393 -0.594 1.00 0.00 24 ALA A CA 9
ATOM 13220 C C . ALA A 1 24 ? 22.754 -16.241 0.900 1.00 0.00 24 ALA A C 9
ATOM 13221 O O . ALA A 1 24 ? 23.683 -16.817 1.426 1.00 0.00 24 ALA A O 9
ATOM 13228 N N . GLN A 1 25 ? 21.957 -15.464 1.584 1.00 0.00 25 GLN A N 9
ATOM 13229 C CA . GLN A 1 25 ? 22.175 -15.265 3.046 1.00 0.00 25 GLN A CA 9
ATOM 13230 C C . GLN A 1 25 ? 21.278 -16.211 3.849 1.00 0.00 25 GLN A C 9
ATOM 13231 O O . GLN A 1 25 ? 21.324 -16.241 5.063 1.00 0.00 25 GLN A O 9
ATOM 13245 N N . GLY A 1 26 ? 20.463 -16.981 3.183 1.00 0.00 26 GLY A N 9
ATOM 13246 C CA . GLY A 1 26 ? 19.564 -17.920 3.914 1.00 0.00 26 GLY A CA 9
ATOM 13247 C C . GLY A 1 26 ? 18.219 -18.010 3.192 1.00 0.00 26 GLY A C 9
ATOM 13248 O O . GLY A 1 26 ? 18.147 -17.961 1.980 1.00 0.00 26 GLY A O 9
ATOM 13252 N N . GLY A 1 27 ? 17.149 -18.145 3.929 1.00 0.00 27 GLY A N 9
ATOM 13253 C CA . GLY A 1 27 ? 15.808 -18.239 3.287 1.00 0.00 27 GLY A CA 9
ATOM 13254 C C . GLY A 1 27 ? 15.245 -19.648 3.487 1.00 0.00 27 GLY A C 9
ATOM 13255 O O . GLY A 1 27 ? 15.076 -20.398 2.547 1.00 0.00 27 GLY A O 9
ATOM 13259 N N . GLY A 1 28 ? 14.955 -20.014 4.706 1.00 0.00 28 GLY A N 9
ATOM 13260 C CA . GLY A 1 28 ? 14.405 -21.375 4.964 1.00 0.00 28 GLY A CA 9
ATOM 13261 C C . GLY A 1 28 ? 12.903 -21.280 5.237 1.00 0.00 28 GLY A C 9
ATOM 13262 O O . GLY A 1 28 ? 12.114 -22.020 4.683 1.00 0.00 28 GLY A O 9
ATOM 13266 N N . ARG A 1 29 ? 12.499 -20.375 6.086 1.00 0.00 29 ARG A N 9
ATOM 13267 C CA . ARG A 1 29 ? 11.046 -20.236 6.392 1.00 0.00 29 ARG A CA 9
ATOM 13268 C C . ARG A 1 29 ? 10.450 -19.062 5.607 1.00 0.00 29 ARG A C 9
ATOM 13269 O O . ARG A 1 29 ? 10.536 -19.008 4.396 1.00 0.00 29 ARG A O 9
ATOM 13290 N N . LYS A 1 30 ? 9.846 -18.123 6.284 1.00 0.00 30 LYS A N 9
ATOM 13291 C CA . LYS A 1 30 ? 9.248 -16.958 5.571 1.00 0.00 30 LYS A CA 9
ATOM 13292 C C . LYS A 1 30 ? 10.350 -16.035 5.045 1.00 0.00 30 LYS A C 9
ATOM 13293 O O . LYS A 1 30 ? 11.518 -16.368 5.071 1.00 0.00 30 LYS A O 9
ATOM 13312 N N . GLY A 1 31 ? 9.986 -14.877 4.567 1.00 0.00 31 GLY A N 9
ATOM 13313 C CA . GLY A 1 31 ? 11.009 -13.931 4.040 1.00 0.00 31 GLY A CA 9
ATOM 13314 C C . GLY A 1 31 ? 10.402 -12.534 3.928 1.00 0.00 31 GLY A C 9
ATOM 13315 O O . GLY A 1 31 ? 9.372 -12.341 3.311 1.00 0.00 31 GLY A O 9
ATOM 13319 N N . ASP A 1 32 ? 11.029 -11.554 4.519 1.00 0.00 32 ASP A N 9
ATOM 13320 C CA . ASP A 1 32 ? 10.484 -10.166 4.444 1.00 0.00 32 ASP A CA 9
ATOM 13321 C C . ASP A 1 32 ? 11.466 -9.258 3.702 1.00 0.00 32 ASP A C 9
ATOM 13322 O O . ASP A 1 32 ? 12.580 -9.044 4.138 1.00 0.00 32 ASP A O 9
ATOM 13331 N N . LEU A 1 33 ? 11.062 -8.720 2.586 1.00 0.00 33 LEU A N 9
ATOM 13332 C CA . LEU A 1 33 ? 11.973 -7.824 1.820 1.00 0.00 33 LEU A CA 9
ATOM 13333 C C . LEU A 1 33 ? 12.211 -6.531 2.603 1.00 0.00 33 LEU A C 9
ATOM 13334 O O . LEU A 1 33 ? 13.226 -5.879 2.454 1.00 0.00 33 LEU A O 9
ATOM 13350 N N . SER A 1 34 ? 11.277 -6.153 3.433 1.00 0.00 34 SER A N 9
ATOM 13351 C CA . SER A 1 34 ? 11.440 -4.901 4.224 1.00 0.00 34 SER A CA 9
ATOM 13352 C C . SER A 1 34 ? 12.734 -4.945 5.044 1.00 0.00 34 SER A C 9
ATOM 13353 O O . SER A 1 34 ? 13.377 -3.937 5.257 1.00 0.00 34 SER A O 9
ATOM 13361 N N . ARG A 1 35 ? 13.123 -6.101 5.510 1.00 0.00 35 ARG A N 9
ATOM 13362 C CA . ARG A 1 35 ? 14.376 -6.196 6.314 1.00 0.00 35 ARG A CA 9
ATOM 13363 C C . ARG A 1 35 ? 15.601 -5.978 5.423 1.00 0.00 35 ARG A C 9
ATOM 13364 O O . ARG A 1 35 ? 16.550 -5.322 5.804 1.00 0.00 35 ARG A O 9
ATOM 13385 N N . PHE A 1 36 ? 15.592 -6.531 4.241 1.00 0.00 36 PHE A N 9
ATOM 13386 C CA . PHE A 1 36 ? 16.760 -6.367 3.328 1.00 0.00 36 PHE A CA 9
ATOM 13387 C C . PHE A 1 36 ? 17.049 -4.881 3.088 1.00 0.00 36 PHE A C 9
ATOM 13388 O O . PHE A 1 36 ? 18.185 -4.450 3.120 1.00 0.00 36 PHE A O 9
ATOM 13405 N N . ILE A 1 37 ? 16.037 -4.095 2.844 1.00 0.00 37 ILE A N 9
ATOM 13406 C CA . ILE A 1 37 ? 16.267 -2.643 2.598 1.00 0.00 37 ILE A CA 9
ATOM 13407 C C . ILE A 1 37 ? 16.582 -1.919 3.910 1.00 0.00 37 ILE A C 9
ATOM 13408 O O . ILE A 1 37 ? 17.403 -1.026 3.953 1.00 0.00 37 ILE A O 9
ATOM 13424 N N . GLU A 1 38 ? 15.926 -2.284 4.976 1.00 0.00 38 GLU A N 9
ATOM 13425 C CA . GLU A 1 38 ? 16.180 -1.602 6.278 1.00 0.00 38 GLU A CA 9
ATOM 13426 C C . GLU A 1 38 ? 17.659 -1.698 6.662 1.00 0.00 38 GLU A C 9
ATOM 13427 O O . GLU A 1 38 ? 18.279 -0.717 7.022 1.00 0.00 38 GLU A O 9
ATOM 13439 N N . ASP A 1 39 ? 18.228 -2.867 6.586 1.00 0.00 39 ASP A N 9
ATOM 13440 C CA . ASP A 1 39 ? 19.666 -3.019 6.945 1.00 0.00 39 ASP A CA 9
ATOM 13441 C C . ASP A 1 39 ? 20.530 -2.243 5.951 1.00 0.00 39 ASP A C 9
ATOM 13442 O O . ASP A 1 39 ? 21.585 -1.742 6.285 1.00 0.00 39 ASP A O 9
ATOM 13451 N N . ALA A 1 40 ? 20.087 -2.147 4.730 1.00 0.00 40 ALA A N 9
ATOM 13452 C CA . ALA A 1 40 ? 20.879 -1.408 3.702 1.00 0.00 40 ALA A CA 9
ATOM 13453 C C . ALA A 1 40 ? 20.932 0.083 4.031 1.00 0.00 40 ALA A C 9
ATOM 13454 O O . ALA A 1 40 ? 21.975 0.703 3.974 1.00 0.00 40 ALA A O 9
ATOM 13461 N N . VAL A 1 41 ? 19.817 0.668 4.363 1.00 0.00 41 VAL A N 9
ATOM 13462 C CA . VAL A 1 41 ? 19.811 2.122 4.677 1.00 0.00 41 VAL A CA 9
ATOM 13463 C C . VAL A 1 41 ? 20.479 2.395 6.026 1.00 0.00 41 VAL A C 9
ATOM 13464 O O . VAL A 1 41 ? 21.135 3.399 6.212 1.00 0.00 41 VAL A O 9
ATOM 13477 N N . ARG A 1 42 ? 20.309 1.514 6.965 1.00 0.00 42 ARG A N 9
ATOM 13478 C CA . ARG A 1 42 ? 20.920 1.717 8.309 1.00 0.00 42 ARG A CA 9
ATOM 13479 C C . ARG A 1 42 ? 22.444 1.609 8.228 1.00 0.00 42 ARG A C 9
ATOM 13480 O O . ARG A 1 42 ? 23.165 2.379 8.832 1.00 0.00 42 ARG A O 9
ATOM 13501 N N . ALA A 1 43 ? 22.934 0.641 7.510 1.00 0.00 43 ALA A N 9
ATOM 13502 C CA . ALA A 1 43 ? 24.407 0.455 7.409 1.00 0.00 43 ALA A CA 9
ATOM 13503 C C . ALA A 1 43 ? 25.083 1.659 6.754 1.00 0.00 43 ALA A C 9
ATOM 13504 O O . ALA A 1 43 ? 26.061 2.175 7.258 1.00 0.00 43 ALA A O 9
ATOM 13511 N N . TYR A 1 44 ? 24.595 2.107 5.630 1.00 0.00 44 TYR A N 9
ATOM 13512 C CA . TYR A 1 44 ? 25.261 3.269 4.967 1.00 0.00 44 TYR A CA 9
ATOM 13513 C C . TYR A 1 44 ? 24.988 4.569 5.731 1.00 0.00 44 TYR A C 9
ATOM 13514 O O . TYR A 1 44 ? 25.863 5.399 5.878 1.00 0.00 44 TYR A O 9
ATOM 13532 N N . LEU A 1 45 ? 23.798 4.758 6.231 1.00 0.00 45 LEU A N 9
ATOM 13533 C CA . LEU A 1 45 ? 23.511 6.011 6.989 1.00 0.00 45 LEU A CA 9
ATOM 13534 C C . LEU A 1 45 ? 24.495 6.149 8.154 1.00 0.00 45 LEU A C 9
ATOM 13535 O O . LEU A 1 45 ? 24.819 7.237 8.584 1.00 0.00 45 LEU A O 9
ATOM 13551 N N . PHE A 1 46 ? 24.972 5.047 8.667 1.00 0.00 46 PHE A N 9
ATOM 13552 C CA . PHE A 1 46 ? 25.935 5.104 9.805 1.00 0.00 46 PHE A CA 9
ATOM 13553 C C . PHE A 1 46 ? 27.312 5.558 9.317 1.00 0.00 46 PHE A C 9
ATOM 13554 O O . PHE A 1 46 ? 27.998 6.312 9.979 1.00 0.00 46 PHE A O 9
ATOM 13571 N N . GLU A 1 47 ? 27.726 5.105 8.165 1.00 0.00 47 GLU A N 9
ATOM 13572 C CA . GLU A 1 47 ? 29.062 5.514 7.643 1.00 0.00 47 GLU A CA 9
ATOM 13573 C C . GLU A 1 47 ? 29.169 7.041 7.594 1.00 0.00 47 GLU A C 9
ATOM 13574 O O . GLU A 1 47 ? 30.123 7.620 8.073 1.00 0.00 47 GLU A O 9
ATOM 13586 N N . ARG A 1 48 ? 28.195 7.697 7.022 1.00 0.00 48 ARG A N 9
ATOM 13587 C CA . ARG A 1 48 ? 28.243 9.186 6.942 1.00 0.00 48 ARG A CA 9
ATOM 13588 C C . ARG A 1 48 ? 27.926 9.798 8.308 1.00 0.00 48 ARG A C 9
ATOM 13589 O O . ARG A 1 48 ? 28.243 10.941 8.577 1.00 0.00 48 ARG A O 9
ATOM 13610 N N . ALA A 1 49 ? 27.304 9.046 9.172 1.00 0.00 49 ALA A N 9
ATOM 13611 C CA . ALA A 1 49 ? 26.968 9.580 10.523 1.00 0.00 49 ALA A CA 9
ATOM 13612 C C . ALA A 1 49 ? 28.247 9.847 11.320 1.00 0.00 49 ALA A C 9
ATOM 13613 O O . ALA A 1 49 ? 28.370 10.847 11.997 1.00 0.00 49 ALA A O 9
ATOM 13620 N N . VAL A 1 50 ? 29.201 8.960 11.242 1.00 0.00 50 VAL A N 9
ATOM 13621 C CA . VAL A 1 50 ? 30.471 9.168 11.994 1.00 0.00 50 VAL A CA 9
ATOM 13622 C C . VAL A 1 50 ? 31.379 10.140 11.234 1.00 0.00 50 VAL A C 9
ATOM 13623 O O . VAL A 1 50 ? 32.176 10.847 11.818 1.00 0.00 50 VAL A O 9
ATOM 13636 N N . GLU A 1 51 ? 31.263 10.183 9.933 1.00 0.00 51 GLU A N 9
ATOM 13637 C CA . GLU A 1 51 ? 32.120 11.111 9.141 1.00 0.00 51 GLU A CA 9
ATOM 13638 C C . GLU A 1 51 ? 31.473 11.406 7.784 1.00 0.00 51 GLU A C 9
ATOM 13639 O O . GLU A 1 51 ? 31.746 10.674 6.847 1.00 0.00 51 GLU A O 9
ATOM 13652 N N . MET B 1 1 ? 5.181 2.988 -17.655 1.00 0.00 1 MET B N 9
ATOM 13653 C CA . MET B 1 1 ? 3.926 2.186 -17.587 1.00 0.00 1 MET B CA 9
ATOM 13654 C C . MET B 1 1 ? 4.219 0.793 -17.020 1.00 0.00 1 MET B C 9
ATOM 13655 O O . MET B 1 1 ? 3.488 -0.148 -17.254 1.00 0.00 1 MET B O 9
ATOM 13671 N N . ASN B 1 2 ? 5.283 0.657 -16.277 1.00 0.00 2 ASN B N 9
ATOM 13672 C CA . ASN B 1 2 ? 5.622 -0.675 -15.697 1.00 0.00 2 ASN B CA 9
ATOM 13673 C C . ASN B 1 2 ? 6.020 -0.525 -14.226 1.00 0.00 2 ASN B C 9
ATOM 13674 O O . ASN B 1 2 ? 6.483 -1.459 -13.601 1.00 0.00 2 ASN B O 9
ATOM 13685 N N . THR B 1 3 ? 5.845 0.641 -13.669 1.00 0.00 3 THR B N 9
ATOM 13686 C CA . THR B 1 3 ? 6.214 0.848 -12.240 1.00 0.00 3 THR B CA 9
ATOM 13687 C C . THR B 1 3 ? 5.478 -0.157 -11.350 1.00 0.00 3 THR B C 9
ATOM 13688 O O . THR B 1 3 ? 4.291 -0.375 -11.494 1.00 0.00 3 THR B O 9
ATOM 13699 N N . VAL B 1 4 ? 6.171 -0.765 -10.427 1.00 0.00 4 VAL B N 9
ATOM 13700 C CA . VAL B 1 4 ? 5.510 -1.750 -9.523 1.00 0.00 4 VAL B CA 9
ATOM 13701 C C . VAL B 1 4 ? 5.236 -1.104 -8.164 1.00 0.00 4 VAL B C 9
ATOM 13702 O O . VAL B 1 4 ? 5.974 -0.255 -7.712 1.00 0.00 4 VAL B O 9
ATOM 13715 N N . ARG B 1 5 ? 4.188 -1.510 -7.503 1.00 0.00 5 ARG B N 9
ATOM 13716 C CA . ARG B 1 5 ? 3.878 -0.925 -6.167 1.00 0.00 5 ARG B CA 9
ATOM 13717 C C . ARG B 1 5 ? 4.366 -1.868 -5.067 1.00 0.00 5 ARG B C 9
ATOM 13718 O O . ARG B 1 5 ? 4.142 -3.060 -5.121 1.00 0.00 5 ARG B O 9
ATOM 13739 N N . TRP B 1 6 ? 5.037 -1.355 -4.071 1.00 0.00 6 TRP B N 9
ATOM 13740 C CA . TRP B 1 6 ? 5.529 -2.256 -2.991 1.00 0.00 6 TRP B CA 9
ATOM 13741 C C . TRP B 1 6 ? 5.244 -1.673 -1.603 1.00 0.00 6 TRP B C 9
ATOM 13742 O O . TRP B 1 6 ? 5.786 -0.654 -1.223 1.00 0.00 6 TRP B O 9
ATOM 13763 N N . ASN B 1 7 ? 4.398 -2.316 -0.844 1.00 0.00 7 ASN B N 9
ATOM 13764 C CA . ASN B 1 7 ? 4.079 -1.809 0.518 1.00 0.00 7 ASN B CA 9
ATOM 13765 C C . ASN B 1 7 ? 4.779 -2.691 1.547 1.00 0.00 7 ASN B C 9
ATOM 13766 O O . ASN B 1 7 ? 4.580 -3.888 1.589 1.00 0.00 7 ASN B O 9
ATOM 13777 N N . ILE B 1 8 ? 5.616 -2.119 2.357 1.00 0.00 8 ILE B N 9
ATOM 13778 C CA . ILE B 1 8 ? 6.342 -2.950 3.354 1.00 0.00 8 ILE B CA 9
ATOM 13779 C C . ILE B 1 8 ? 6.363 -2.258 4.720 1.00 0.00 8 ILE B C 9
ATOM 13780 O O . ILE B 1 8 ? 6.105 -1.077 4.833 1.00 0.00 8 ILE B O 9
ATOM 13796 N N . ALA B 1 9 ? 6.656 -2.992 5.761 1.00 0.00 9 ALA B N 9
ATOM 13797 C CA . ALA B 1 9 ? 6.677 -2.380 7.121 1.00 0.00 9 ALA B CA 9
ATOM 13798 C C . ALA B 1 9 ? 8.103 -1.989 7.520 1.00 0.00 9 ALA B C 9
ATOM 13799 O O . ALA B 1 9 ? 8.996 -2.812 7.560 1.00 0.00 9 ALA B O 9
ATOM 13806 N N . VAL B 1 10 ? 8.322 -0.736 7.821 1.00 0.00 10 VAL B N 9
ATOM 13807 C CA . VAL B 1 10 ? 9.686 -0.287 8.223 1.00 0.00 10 VAL B CA 9
ATOM 13808 C C . VAL B 1 10 ? 9.589 0.734 9.362 1.00 0.00 10 VAL B C 9
ATOM 13809 O O . VAL B 1 10 ? 8.539 1.285 9.623 1.00 0.00 10 VAL B O 9
ATOM 13822 N N . SER B 1 11 ? 10.673 0.991 10.039 1.00 0.00 11 SER B N 9
ATOM 13823 C CA . SER B 1 11 ? 10.636 1.981 11.155 1.00 0.00 11 SER B CA 9
ATOM 13824 C C . SER B 1 11 ? 10.647 3.405 10.591 1.00 0.00 11 SER B C 9
ATOM 13825 O O . SER B 1 11 ? 11.367 3.695 9.663 1.00 0.00 11 SER B O 9
ATOM 13833 N N . PRO B 1 12 ? 9.848 4.251 11.176 1.00 0.00 12 PRO B N 9
ATOM 13834 C CA . PRO B 1 12 ? 9.799 5.658 10.684 1.00 0.00 12 PRO B CA 9
ATOM 13835 C C . PRO B 1 12 ? 11.211 6.253 10.572 1.00 0.00 12 PRO B C 9
ATOM 13836 O O . PRO B 1 12 ? 11.392 7.354 10.090 1.00 0.00 12 PRO B O 9
ATOM 13847 N N . ASP B 1 13 ? 12.210 5.538 11.013 1.00 0.00 13 ASP B N 9
ATOM 13848 C CA . ASP B 1 13 ? 13.605 6.058 10.936 1.00 0.00 13 ASP B CA 9
ATOM 13849 C C . ASP B 1 13 ? 14.110 6.034 9.493 1.00 0.00 13 ASP B C 9
ATOM 13850 O O . ASP B 1 13 ? 14.977 6.797 9.116 1.00 0.00 13 ASP B O 9
ATOM 13859 N N . VAL B 1 14 ? 13.580 5.159 8.683 1.00 0.00 14 VAL B N 9
ATOM 13860 C CA . VAL B 1 14 ? 14.043 5.089 7.266 1.00 0.00 14 VAL B CA 9
ATOM 13861 C C . VAL B 1 14 ? 13.519 6.285 6.465 1.00 0.00 14 VAL B C 9
ATOM 13862 O O . VAL B 1 14 ? 14.219 6.844 5.648 1.00 0.00 14 VAL B O 9
ATOM 13875 N N . ASP B 1 15 ? 12.294 6.685 6.686 1.00 0.00 15 ASP B N 9
ATOM 13876 C CA . ASP B 1 15 ? 11.754 7.847 5.921 1.00 0.00 15 ASP B CA 9
ATOM 13877 C C . ASP B 1 15 ? 12.490 9.128 6.324 1.00 0.00 15 ASP B C 9
ATOM 13878 O O . ASP B 1 15 ? 12.933 9.891 5.489 1.00 0.00 15 ASP B O 9
ATOM 13887 N N . GLN B 1 16 ? 12.620 9.372 7.600 1.00 0.00 16 GLN B N 9
ATOM 13888 C CA . GLN B 1 16 ? 13.321 10.606 8.057 1.00 0.00 16 GLN B CA 9
ATOM 13889 C C . GLN B 1 16 ? 14.752 10.639 7.511 1.00 0.00 16 GLN B C 9
ATOM 13890 O O . GLN B 1 16 ? 15.231 11.662 7.063 1.00 0.00 16 GLN B O 9
ATOM 13904 N N . SER B 1 17 ? 15.438 9.530 7.546 1.00 0.00 17 SER B N 9
ATOM 13905 C CA . SER B 1 17 ? 16.836 9.504 7.026 1.00 0.00 17 SER B CA 9
ATOM 13906 C C . SER B 1 17 ? 16.840 9.717 5.510 1.00 0.00 17 SER B C 9
ATOM 13907 O O . SER B 1 17 ? 17.697 10.385 4.970 1.00 0.00 17 SER B O 9
ATOM 13915 N N . VAL B 1 18 ? 15.889 9.150 4.822 1.00 0.00 18 VAL B N 9
ATOM 13916 C CA . VAL B 1 18 ? 15.836 9.312 3.340 1.00 0.00 18 VAL B CA 9
ATOM 13917 C C . VAL B 1 18 ? 15.711 10.796 2.973 1.00 0.00 18 VAL B C 9
ATOM 13918 O O . VAL B 1 18 ? 16.343 11.270 2.049 1.00 0.00 18 VAL B O 9
ATOM 13931 N N . ARG B 1 19 ? 14.904 11.533 3.687 1.00 0.00 19 ARG B N 9
ATOM 13932 C CA . ARG B 1 19 ? 14.748 12.983 3.375 1.00 0.00 19 ARG B CA 9
ATOM 13933 C C . ARG B 1 19 ? 16.085 13.704 3.561 1.00 0.00 19 ARG B C 9
ATOM 13934 O O . ARG B 1 19 ? 16.489 14.511 2.750 1.00 0.00 19 ARG B O 9
ATOM 13955 N N . MET B 1 20 ? 16.770 13.424 4.632 1.00 0.00 20 MET B N 9
ATOM 13956 C CA . MET B 1 20 ? 18.079 14.097 4.870 1.00 0.00 20 MET B CA 9
ATOM 13957 C C . MET B 1 20 ? 19.067 13.723 3.761 1.00 0.00 20 MET B C 9
ATOM 13958 O O . MET B 1 20 ? 19.794 14.556 3.257 1.00 0.00 20 MET B O 9
ATOM 13972 N N . PHE B 1 21 ? 19.107 12.472 3.387 1.00 0.00 21 PHE B N 9
ATOM 13973 C CA . PHE B 1 21 ? 20.057 12.034 2.322 1.00 0.00 21 PHE B CA 9
ATOM 13974 C C . PHE B 1 21 ? 19.806 12.791 1.013 1.00 0.00 21 PHE B C 9
ATOM 13975 O O . PHE B 1 21 ? 20.717 13.343 0.426 1.00 0.00 21 PHE B O 9
ATOM 13992 N N . ILE B 1 22 ? 18.588 12.824 0.545 1.00 0.00 22 ILE B N 9
ATOM 13993 C CA . ILE B 1 22 ? 18.309 13.550 -0.729 1.00 0.00 22 ILE B CA 9
ATOM 13994 C C . ILE B 1 22 ? 18.654 15.033 -0.576 1.00 0.00 22 ILE B C 9
ATOM 13995 O O . ILE B 1 22 ? 19.183 15.651 -1.478 1.00 0.00 22 ILE B O 9
ATOM 14011 N N . ALA B 1 23 ? 18.370 15.610 0.561 1.00 0.00 23 ALA B N 9
ATOM 14012 C CA . ALA B 1 23 ? 18.699 17.049 0.759 1.00 0.00 23 ALA B CA 9
ATOM 14013 C C . ALA B 1 23 ? 20.192 17.265 0.511 1.00 0.00 23 ALA B C 9
ATOM 14014 O O . ALA B 1 23 ? 20.615 18.301 0.040 1.00 0.00 23 ALA B O 9
ATOM 14021 N N . ALA B 1 24 ? 20.989 16.277 0.813 1.00 0.00 24 ALA B N 9
ATOM 14022 C CA . ALA B 1 24 ? 22.454 16.401 0.581 1.00 0.00 24 ALA B CA 9
ATOM 14023 C C . ALA B 1 24 ? 22.749 16.247 -0.912 1.00 0.00 24 ALA B C 9
ATOM 14024 O O . ALA B 1 24 ? 23.680 16.823 -1.439 1.00 0.00 24 ALA B O 9
ATOM 14031 N N . GLN B 1 25 ? 21.954 15.469 -1.598 1.00 0.00 25 GLN B N 9
ATOM 14032 C CA . GLN B 1 25 ? 22.174 15.267 -3.059 1.00 0.00 25 GLN B CA 9
ATOM 14033 C C . GLN B 1 25 ? 21.278 16.211 -3.865 1.00 0.00 25 GLN B C 9
ATOM 14034 O O . GLN B 1 25 ? 21.326 16.241 -5.079 1.00 0.00 25 GLN B O 9
ATOM 14048 N N . GLY B 1 26 ? 20.460 16.981 -3.202 1.00 0.00 26 GLY B N 9
ATOM 14049 C CA . GLY B 1 26 ? 19.563 17.919 -3.935 1.00 0.00 26 GLY B CA 9
ATOM 14050 C C . GLY B 1 26 ? 18.216 18.009 -3.217 1.00 0.00 26 GLY B C 9
ATOM 14051 O O . GLY B 1 26 ? 18.141 17.959 -2.006 1.00 0.00 26 GLY B O 9
ATOM 14055 N N . GLY B 1 27 ? 17.147 18.142 -3.957 1.00 0.00 27 GLY B N 9
ATOM 14056 C CA . GLY B 1 27 ? 15.805 18.237 -3.318 1.00 0.00 27 GLY B CA 9
ATOM 14057 C C . GLY B 1 27 ? 15.241 19.645 -3.520 1.00 0.00 27 GLY B C 9
ATOM 14058 O O . GLY B 1 27 ? 15.070 20.396 -2.581 1.00 0.00 27 GLY B O 9
ATOM 14062 N N . GLY B 1 28 ? 14.953 20.010 -4.740 1.00 0.00 28 GLY B N 9
ATOM 14063 C CA . GLY B 1 28 ? 14.404 21.370 -5.001 1.00 0.00 28 GLY B CA 9
ATOM 14064 C C . GLY B 1 28 ? 12.903 21.274 -5.274 1.00 0.00 28 GLY B C 9
ATOM 14065 O O . GLY B 1 28 ? 12.114 22.016 -4.724 1.00 0.00 28 GLY B O 9
ATOM 14069 N N . ARG B 1 29 ? 12.500 20.367 -6.122 1.00 0.00 29 ARG B N 9
ATOM 14070 C CA . ARG B 1 29 ? 11.047 20.228 -6.430 1.00 0.00 29 ARG B CA 9
ATOM 14071 C C . ARG B 1 29 ? 10.450 19.056 -5.643 1.00 0.00 29 ARG B C 9
ATOM 14072 O O . ARG B 1 29 ? 10.532 19.005 -4.432 1.00 0.00 29 ARG B O 9
ATOM 14093 N N . LYS B 1 30 ? 9.850 18.113 -6.320 1.00 0.00 30 LYS B N 9
ATOM 14094 C CA . LYS B 1 30 ? 9.249 16.950 -5.607 1.00 0.00 30 LYS B CA 9
ATOM 14095 C C . LYS B 1 30 ? 10.350 16.030 -5.073 1.00 0.00 30 LYS B C 9
ATOM 14096 O O . LYS B 1 30 ? 11.518 16.367 -5.090 1.00 0.00 30 LYS B O 9
ATOM 14115 N N . GLY B 1 31 ? 9.987 14.869 -4.601 1.00 0.00 31 GLY B N 9
ATOM 14116 C CA . GLY B 1 31 ? 11.010 13.926 -4.068 1.00 0.00 31 GLY B CA 9
ATOM 14117 C C . GLY B 1 31 ? 10.403 12.527 -3.957 1.00 0.00 31 GLY B C 9
ATOM 14118 O O . GLY B 1 31 ? 9.373 12.334 -3.342 1.00 0.00 31 GLY B O 9
ATOM 14122 N N . ASP B 1 32 ? 11.033 11.549 -4.547 1.00 0.00 32 ASP B N 9
ATOM 14123 C CA . ASP B 1 32 ? 10.489 10.161 -4.473 1.00 0.00 32 ASP B CA 9
ATOM 14124 C C . ASP B 1 32 ? 11.470 9.253 -3.728 1.00 0.00 32 ASP B C 9
ATOM 14125 O O . ASP B 1 32 ? 12.583 9.037 -4.163 1.00 0.00 32 ASP B O 9
ATOM 14134 N N . LEU B 1 33 ? 11.064 8.720 -2.609 1.00 0.00 33 LEU B N 9
ATOM 14135 C CA . LEU B 1 33 ? 11.973 7.825 -1.838 1.00 0.00 33 LEU B CA 9
ATOM 14136 C C . LEU B 1 33 ? 12.213 6.530 -2.619 1.00 0.00 33 LEU B C 9
ATOM 14137 O O . LEU B 1 33 ? 13.228 5.879 -2.468 1.00 0.00 33 LEU B O 9
ATOM 14153 N N . SER B 1 34 ? 11.281 6.151 -3.449 1.00 0.00 34 SER B N 9
ATOM 14154 C CA . SER B 1 34 ? 11.445 4.897 -4.240 1.00 0.00 34 SER B CA 9
ATOM 14155 C C . SER B 1 34 ? 12.740 4.941 -5.057 1.00 0.00 34 SER B C 9
ATOM 14156 O O . SER B 1 34 ? 13.384 3.933 -5.268 1.00 0.00 34 SER B O 9
ATOM 14164 N N . ARG B 1 35 ? 13.129 6.097 -5.523 1.00 0.00 35 ARG B N 9
ATOM 14165 C CA . ARG B 1 35 ? 14.382 6.190 -6.326 1.00 0.00 35 ARG B CA 9
ATOM 14166 C C . ARG B 1 35 ? 15.607 5.976 -5.432 1.00 0.00 35 ARG B C 9
ATOM 14167 O O . ARG B 1 35 ? 16.558 5.321 -5.811 1.00 0.00 35 ARG B O 9
ATOM 14188 N N . PHE B 1 36 ? 15.595 6.531 -4.252 1.00 0.00 36 PHE B N 9
ATOM 14189 C CA . PHE B 1 36 ? 16.762 6.369 -3.337 1.00 0.00 36 PHE B CA 9
ATOM 14190 C C . PHE B 1 36 ? 17.052 4.884 -3.095 1.00 0.00 36 PHE B C 9
ATOM 14191 O O . PHE B 1 36 ? 18.189 4.455 -3.124 1.00 0.00 36 PHE B O 9
ATOM 14208 N N . ILE B 1 37 ? 16.041 4.097 -2.851 1.00 0.00 37 ILE B N 9
ATOM 14209 C CA . ILE B 1 37 ? 16.271 2.646 -2.601 1.00 0.00 37 ILE B CA 9
ATOM 14210 C C . ILE B 1 37 ? 16.588 1.920 -3.912 1.00 0.00 37 ILE B C 9
ATOM 14211 O O . ILE B 1 37 ? 17.410 1.027 -3.953 1.00 0.00 37 ILE B O 9
ATOM 14227 N N . GLU B 1 38 ? 15.933 2.283 -4.980 1.00 0.00 38 GLU B N 9
ATOM 14228 C CA . GLU B 1 38 ? 16.189 1.599 -6.280 1.00 0.00 38 GLU B CA 9
ATOM 14229 C C . GLU B 1 38 ? 17.669 1.697 -6.662 1.00 0.00 38 GLU B C 9
ATOM 14230 O O . GLU B 1 38 ? 18.292 0.716 -7.019 1.00 0.00 38 GLU B O 9
ATOM 14242 N N . ASP B 1 39 ? 18.237 2.867 -6.587 1.00 0.00 39 ASP B N 9
ATOM 14243 C CA . ASP B 1 39 ? 19.676 3.018 -6.944 1.00 0.00 39 ASP B CA 9
ATOM 14244 C C . ASP B 1 39 ? 20.539 2.244 -5.949 1.00 0.00 39 ASP B C 9
ATOM 14245 O O . ASP B 1 39 ? 21.596 1.744 -6.281 1.00 0.00 39 ASP B O 9
ATOM 14254 N N . ALA B 1 40 ? 20.094 2.147 -4.728 1.00 0.00 40 ALA B N 9
ATOM 14255 C CA . ALA B 1 40 ? 20.886 1.410 -3.698 1.00 0.00 40 ALA B CA 9
ATOM 14256 C C . ALA B 1 40 ? 20.938 -0.080 -4.026 1.00 0.00 40 ALA B C 9
ATOM 14257 O O . ALA B 1 40 ? 21.982 -0.701 -3.967 1.00 0.00 40 ALA B O 9
ATOM 14264 N N . VAL B 1 41 ? 19.824 -0.666 -4.357 1.00 0.00 41 VAL B N 9
ATOM 14265 C CA . VAL B 1 41 ? 19.818 -2.120 -4.671 1.00 0.00 41 VAL B CA 9
ATOM 14266 C C . VAL B 1 41 ? 20.488 -2.394 -6.019 1.00 0.00 41 VAL B C 9
ATOM 14267 O O . VAL B 1 41 ? 21.144 -3.398 -6.204 1.00 0.00 41 VAL B O 9
ATOM 14280 N N . ARG B 1 42 ? 20.319 -1.514 -6.960 1.00 0.00 42 ARG B N 9
ATOM 14281 C CA . ARG B 1 42 ? 20.932 -1.719 -8.303 1.00 0.00 42 ARG B CA 9
ATOM 14282 C C . ARG B 1 42 ? 22.456 -1.612 -8.219 1.00 0.00 42 ARG B C 9
ATOM 14283 O O . ARG B 1 42 ? 23.179 -2.385 -8.814 1.00 0.00 42 ARG B O 9
ATOM 14304 N N . ALA B 1 43 ? 22.946 -0.640 -7.504 1.00 0.00 43 ALA B N 9
ATOM 14305 C CA . ALA B 1 43 ? 24.419 -0.455 -7.398 1.00 0.00 43 ALA B CA 9
ATOM 14306 C C . ALA B 1 43 ? 25.095 -1.659 -6.739 1.00 0.00 43 ALA B C 9
ATOM 14307 O O . ALA B 1 43 ? 26.074 -2.175 -7.239 1.00 0.00 43 ALA B O 9
ATOM 14314 N N . TYR B 1 44 ? 24.604 -2.105 -5.615 1.00 0.00 44 TYR B N 9
ATOM 14315 C CA . TYR B 1 44 ? 25.270 -3.267 -4.949 1.00 0.00 44 TYR B CA 9
ATOM 14316 C C . TYR B 1 44 ? 24.999 -4.568 -5.712 1.00 0.00 44 TYR B C 9
ATOM 14317 O O . TYR B 1 44 ? 25.873 -5.399 -5.855 1.00 0.00 44 TYR B O 9
ATOM 14335 N N . LEU B 1 45 ? 23.808 -4.757 -6.214 1.00 0.00 45 LEU B N 9
ATOM 14336 C CA . LEU B 1 45 ? 23.525 -6.012 -6.972 1.00 0.00 45 LEU B CA 9
ATOM 14337 C C . LEU B 1 45 ? 24.513 -6.149 -8.133 1.00 0.00 45 LEU B C 9
ATOM 14338 O O . LEU B 1 45 ? 24.840 -7.238 -8.560 1.00 0.00 45 LEU B O 9
ATOM 14354 N N . PHE B 1 46 ? 24.989 -5.047 -8.648 1.00 0.00 46 PHE B N 9
ATOM 14355 C CA . PHE B 1 46 ? 25.953 -5.105 -9.783 1.00 0.00 46 PHE B CA 9
ATOM 14356 C C . PHE B 1 46 ? 27.330 -5.561 -9.293 1.00 0.00 46 PHE B C 9
ATOM 14357 O O . PHE B 1 46 ? 28.014 -6.318 -9.953 1.00 0.00 46 PHE B O 9
ATOM 14374 N N . GLU B 1 47 ? 27.744 -5.105 -8.142 1.00 0.00 47 GLU B N 9
ATOM 14375 C CA . GLU B 1 47 ? 29.080 -5.513 -7.614 1.00 0.00 47 GLU B CA 9
ATOM 14376 C C . GLU B 1 47 ? 29.184 -7.040 -7.560 1.00 0.00 47 GLU B C 9
ATOM 14377 O O . GLU B 1 47 ? 30.141 -7.623 -8.032 1.00 0.00 47 GLU B O 9
ATOM 14389 N N . ARG B 1 48 ? 28.209 -7.692 -6.991 1.00 0.00 48 ARG B N 9
ATOM 14390 C CA . ARG B 1 48 ? 28.254 -9.180 -6.909 1.00 0.00 48 ARG B CA 9
ATOM 14391 C C . ARG B 1 48 ? 27.946 -9.795 -8.276 1.00 0.00 48 ARG B C 9
ATOM 14392 O O . ARG B 1 48 ? 28.270 -10.935 -8.544 1.00 0.00 48 ARG B O 9
ATOM 14413 N N . ALA B 1 49 ? 27.322 -9.046 -9.146 1.00 0.00 49 ALA B N 9
ATOM 14414 C CA . ALA B 1 49 ? 26.994 -9.586 -10.496 1.00 0.00 49 ALA B CA 9
ATOM 14415 C C . ALA B 1 49 ? 28.276 -9.855 -11.286 1.00 0.00 49 ALA B C 9
ATOM 14416 O O . ALA B 1 49 ? 28.399 -10.856 -11.963 1.00 0.00 49 ALA B O 9
ATOM 14423 N N . VAL B 1 50 ? 29.231 -8.970 -11.207 1.00 0.00 50 VAL B N 9
ATOM 14424 C CA . VAL B 1 50 ? 30.502 -9.181 -11.957 1.00 0.00 50 VAL B CA 9
ATOM 14425 C C . VAL B 1 50 ? 31.411 -10.148 -11.190 1.00 0.00 50 VAL B C 9
ATOM 14426 O O . VAL B 1 50 ? 32.214 -10.852 -11.768 1.00 0.00 50 VAL B O 9
ATOM 14439 N N . GLU B 1 51 ? 31.289 -10.188 -9.890 1.00 0.00 51 GLU B N 9
ATOM 14440 C CA . GLU B 1 51 ? 32.145 -11.111 -9.089 1.00 0.00 51 GLU B CA 9
ATOM 14441 C C . GLU B 1 51 ? 31.485 -11.411 -7.740 1.00 0.00 51 GLU B C 9
ATOM 14442 O O . GLU B 1 51 ? 31.803 -10.726 -6.782 1.00 0.00 51 GLU B O 9
ATOM 14455 N N . MET A 1 1 ? 9.650 1.027 18.349 1.00 0.00 1 MET A N 10
ATOM 14456 C CA . MET A 1 1 ? 9.292 -0.413 18.199 1.00 0.00 1 MET A CA 10
ATOM 14457 C C . MET A 1 1 ? 7.997 -0.555 17.395 1.00 0.00 1 MET A C 10
ATOM 14458 O O . MET A 1 1 ? 7.236 -1.482 17.585 1.00 0.00 1 MET A O 10
ATOM 14474 N N . ASN A 1 2 ? 7.740 0.359 16.499 1.00 0.00 2 ASN A N 10
ATOM 14475 C CA . ASN A 1 2 ? 6.493 0.273 15.687 1.00 0.00 2 ASN A CA 10
ATOM 14476 C C . ASN A 1 2 ? 6.836 0.228 14.195 1.00 0.00 2 ASN A C 10
ATOM 14477 O O . ASN A 1 2 ? 7.715 0.924 13.730 1.00 0.00 2 ASN A O 10
ATOM 14488 N N . THR A 1 3 ? 6.147 -0.586 13.444 1.00 0.00 3 THR A N 10
ATOM 14489 C CA . THR A 1 3 ? 6.434 -0.674 11.984 1.00 0.00 3 THR A CA 10
ATOM 14490 C C . THR A 1 3 ? 5.613 0.370 11.221 1.00 0.00 3 THR A C 10
ATOM 14491 O O . THR A 1 3 ? 4.429 0.525 11.442 1.00 0.00 3 THR A O 10
ATOM 14502 N N . VAL A 1 4 ? 6.233 1.083 10.320 1.00 0.00 4 VAL A N 10
ATOM 14503 C CA . VAL A 1 4 ? 5.488 2.109 9.539 1.00 0.00 4 VAL A CA 10
ATOM 14504 C C . VAL A 1 4 ? 5.067 1.524 8.188 1.00 0.00 4 VAL A C 10
ATOM 14505 O O . VAL A 1 4 ? 5.742 0.687 7.628 1.00 0.00 4 VAL A O 10
ATOM 14518 N N . ARG A 1 5 ? 3.960 1.966 7.659 1.00 0.00 5 ARG A N 10
ATOM 14519 C CA . ARG A 1 5 ? 3.502 1.439 6.340 1.00 0.00 5 ARG A CA 10
ATOM 14520 C C . ARG A 1 5 ? 4.157 2.238 5.213 1.00 0.00 5 ARG A C 10
ATOM 14521 O O . ARG A 1 5 ? 3.929 3.423 5.068 1.00 0.00 5 ARG A O 10
ATOM 14542 N N . TRP A 1 6 ? 4.980 1.609 4.415 1.00 0.00 6 TRP A N 10
ATOM 14543 C CA . TRP A 1 6 ? 5.643 2.364 3.315 1.00 0.00 6 TRP A CA 10
ATOM 14544 C C . TRP A 1 6 ? 5.260 1.802 1.943 1.00 0.00 6 TRP A C 10
ATOM 14545 O O . TRP A 1 6 ? 5.595 0.685 1.602 1.00 0.00 6 TRP A O 10
ATOM 14566 N N . ASN A 1 7 ? 4.560 2.571 1.156 1.00 0.00 7 ASN A N 10
ATOM 14567 C CA . ASN A 1 7 ? 4.155 2.084 -0.192 1.00 0.00 7 ASN A CA 10
ATOM 14568 C C . ASN A 1 7 ? 4.952 2.824 -1.261 1.00 0.00 7 ASN A C 10
ATOM 14569 O O . ASN A 1 7 ? 4.870 4.029 -1.391 1.00 0.00 7 ASN A O 10
ATOM 14580 N N . ILE A 1 8 ? 5.742 2.115 -2.010 1.00 0.00 8 ILE A N 10
ATOM 14581 C CA . ILE A 1 8 ? 6.563 2.785 -3.052 1.00 0.00 8 ILE A CA 10
ATOM 14582 C C . ILE A 1 8 ? 6.578 1.955 -4.337 1.00 0.00 8 ILE A C 10
ATOM 14583 O O . ILE A 1 8 ? 6.392 0.753 -4.315 1.00 0.00 8 ILE A O 10
ATOM 14599 N N . ALA A 1 9 ? 6.785 2.587 -5.460 1.00 0.00 9 ALA A N 10
ATOM 14600 C CA . ALA A 1 9 ? 6.798 1.832 -6.744 1.00 0.00 9 ALA A CA 10
ATOM 14601 C C . ALA A 1 9 ? 8.234 1.547 -7.191 1.00 0.00 9 ALA A C 10
ATOM 14602 O O . ALA A 1 9 ? 9.077 2.422 -7.212 1.00 0.00 9 ALA A O 10
ATOM 14609 N N . VAL A 1 10 ? 8.515 0.325 -7.552 1.00 0.00 10 VAL A N 10
ATOM 14610 C CA . VAL A 1 10 ? 9.892 -0.026 -8.003 1.00 0.00 10 VAL A CA 10
ATOM 14611 C C . VAL A 1 10 ? 9.816 -0.947 -9.226 1.00 0.00 10 VAL A C 10
ATOM 14612 O O . VAL A 1 10 ? 8.784 -1.510 -9.520 1.00 0.00 10 VAL A O 10
ATOM 14625 N N . SER A 1 11 ? 10.896 -1.105 -9.938 1.00 0.00 11 SER A N 10
ATOM 14626 C CA . SER A 1 11 ? 10.869 -1.997 -11.135 1.00 0.00 11 SER A CA 10
ATOM 14627 C C . SER A 1 11 ? 10.852 -3.463 -10.693 1.00 0.00 11 SER A C 10
ATOM 14628 O O . SER A 1 11 ? 11.743 -3.913 -10.011 1.00 0.00 11 SER A O 10
ATOM 14636 N N . PRO A 1 12 ? 9.833 -4.164 -11.101 1.00 0.00 12 PRO A N 10
ATOM 14637 C CA . PRO A 1 12 ? 9.740 -5.599 -10.711 1.00 0.00 12 PRO A CA 10
ATOM 14638 C C . PRO A 1 12 ? 11.099 -6.305 -10.841 1.00 0.00 12 PRO A C 10
ATOM 14639 O O . PRO A 1 12 ? 11.286 -7.398 -10.344 1.00 0.00 12 PRO A O 10
ATOM 14650 N N . ASP A 1 13 ? 12.049 -5.696 -11.501 1.00 0.00 13 ASP A N 10
ATOM 14651 C CA . ASP A 1 13 ? 13.385 -6.336 -11.657 1.00 0.00 13 ASP A CA 10
ATOM 14652 C C . ASP A 1 13 ? 14.153 -6.293 -10.336 1.00 0.00 13 ASP A C 10
ATOM 14653 O O . ASP A 1 13 ? 14.977 -7.141 -10.058 1.00 0.00 13 ASP A O 10
ATOM 14662 N N . VAL A 1 14 ? 13.888 -5.311 -9.520 1.00 0.00 14 VAL A N 10
ATOM 14663 C CA . VAL A 1 14 ? 14.609 -5.220 -8.219 1.00 0.00 14 VAL A CA 10
ATOM 14664 C C . VAL A 1 14 ? 14.050 -6.240 -7.223 1.00 0.00 14 VAL A C 10
ATOM 14665 O O . VAL A 1 14 ? 14.778 -6.804 -6.432 1.00 0.00 14 VAL A O 10
ATOM 14678 N N . ASP A 1 15 ? 12.767 -6.486 -7.251 1.00 0.00 15 ASP A N 10
ATOM 14679 C CA . ASP A 1 15 ? 12.189 -7.474 -6.296 1.00 0.00 15 ASP A CA 10
ATOM 14680 C C . ASP A 1 15 ? 12.733 -8.872 -6.601 1.00 0.00 15 ASP A C 10
ATOM 14681 O O . ASP A 1 15 ? 13.180 -9.581 -5.721 1.00 0.00 15 ASP A O 10
ATOM 14690 N N . GLN A 1 16 ? 12.692 -9.275 -7.840 1.00 0.00 16 GLN A N 10
ATOM 14691 C CA . GLN A 1 16 ? 13.200 -10.630 -8.201 1.00 0.00 16 GLN A CA 10
ATOM 14692 C C . GLN A 1 16 ? 14.667 -10.771 -7.785 1.00 0.00 16 GLN A C 10
ATOM 14693 O O . GLN A 1 16 ? 15.089 -11.807 -7.312 1.00 0.00 16 GLN A O 10
ATOM 14707 N N . SER A 1 17 ? 15.445 -9.738 -7.955 1.00 0.00 17 SER A N 10
ATOM 14708 C CA . SER A 1 17 ? 16.882 -9.818 -7.563 1.00 0.00 17 SER A CA 10
ATOM 14709 C C . SER A 1 17 ? 17.006 -9.907 -6.039 1.00 0.00 17 SER A C 10
ATOM 14710 O O . SER A 1 17 ? 17.848 -10.610 -5.515 1.00 0.00 17 SER A O 10
ATOM 14718 N N . VAL A 1 18 ? 16.173 -9.200 -5.325 1.00 0.00 18 VAL A N 10
ATOM 14719 C CA . VAL A 1 18 ? 16.242 -9.241 -3.837 1.00 0.00 18 VAL A CA 10
ATOM 14720 C C . VAL A 1 18 ? 16.008 -10.669 -3.333 1.00 0.00 18 VAL A C 10
ATOM 14721 O O . VAL A 1 18 ? 16.692 -11.144 -2.448 1.00 0.00 18 VAL A O 10
ATOM 14734 N N . ARG A 1 19 ? 15.052 -11.361 -3.894 1.00 0.00 19 ARG A N 10
ATOM 14735 C CA . ARG A 1 19 ? 14.788 -12.760 -3.447 1.00 0.00 19 ARG A CA 10
ATOM 14736 C C . ARG A 1 19 ? 16.006 -13.636 -3.750 1.00 0.00 19 ARG A C 10
ATOM 14737 O O . ARG A 1 19 ? 16.398 -14.472 -2.963 1.00 0.00 19 ARG A O 10
ATOM 14758 N N . MET A 1 20 ? 16.600 -13.453 -4.893 1.00 0.00 20 MET A N 10
ATOM 14759 C CA . MET A 1 20 ? 17.791 -14.273 -5.248 1.00 0.00 20 MET A CA 10
ATOM 14760 C C . MET A 1 20 ? 18.919 -14.020 -4.241 1.00 0.00 20 MET A C 10
ATOM 14761 O O . MET A 1 20 ? 19.598 -14.932 -3.812 1.00 0.00 20 MET A O 10
ATOM 14775 N N . PHE A 1 21 ? 19.132 -12.784 -3.871 1.00 0.00 21 PHE A N 10
ATOM 14776 C CA . PHE A 1 21 ? 20.225 -12.465 -2.904 1.00 0.00 21 PHE A CA 10
ATOM 14777 C C . PHE A 1 21 ? 20.022 -13.207 -1.574 1.00 0.00 21 PHE A C 10
ATOM 14778 O O . PHE A 1 21 ? 20.922 -13.856 -1.079 1.00 0.00 21 PHE A O 10
ATOM 14795 N N . ILE A 1 22 ? 18.858 -13.114 -0.987 1.00 0.00 22 ILE A N 10
ATOM 14796 C CA . ILE A 1 22 ? 18.632 -13.819 0.313 1.00 0.00 22 ILE A CA 10
ATOM 14797 C C . ILE A 1 22 ? 18.820 -15.326 0.134 1.00 0.00 22 ILE A C 10
ATOM 14798 O O . ILE A 1 22 ? 19.361 -15.997 0.990 1.00 0.00 22 ILE A O 10
ATOM 14814 N N . ALA A 1 23 ? 18.378 -15.870 -0.968 1.00 0.00 23 ALA A N 10
ATOM 14815 C CA . ALA A 1 23 ? 18.540 -17.335 -1.184 1.00 0.00 23 ALA A CA 10
ATOM 14816 C C . ALA A 1 23 ? 20.015 -17.716 -1.051 1.00 0.00 23 ALA A C 10
ATOM 14817 O O . ALA A 1 23 ? 20.352 -18.809 -0.642 1.00 0.00 23 ALA A O 10
ATOM 14824 N N . ALA A 1 24 ? 20.899 -16.813 -1.377 1.00 0.00 24 ALA A N 10
ATOM 14825 C CA . ALA A 1 24 ? 22.353 -17.112 -1.252 1.00 0.00 24 ALA A CA 10
ATOM 14826 C C . ALA A 1 24 ? 22.756 -17.060 0.224 1.00 0.00 24 ALA A C 10
ATOM 14827 O O . ALA A 1 24 ? 23.677 -17.724 0.655 1.00 0.00 24 ALA A O 10
ATOM 14834 N N . GLN A 1 25 ? 22.059 -16.274 1.000 1.00 0.00 25 GLN A N 10
ATOM 14835 C CA . GLN A 1 25 ? 22.380 -16.170 2.452 1.00 0.00 25 GLN A CA 10
ATOM 14836 C C . GLN A 1 25 ? 21.465 -17.097 3.254 1.00 0.00 25 GLN A C 10
ATOM 14837 O O . GLN A 1 25 ? 21.301 -16.939 4.447 1.00 0.00 25 GLN A O 10
ATOM 14851 N N . GLY A 1 26 ? 20.863 -18.056 2.597 1.00 0.00 26 GLY A N 10
ATOM 14852 C CA . GLY A 1 26 ? 19.943 -19.009 3.292 1.00 0.00 26 GLY A CA 10
ATOM 14853 C C . GLY A 1 26 ? 20.193 -18.993 4.802 1.00 0.00 26 GLY A C 10
ATOM 14854 O O . GLY A 1 26 ? 21.274 -19.293 5.268 1.00 0.00 26 GLY A O 10
ATOM 14858 N N . GLY A 1 27 ? 19.196 -18.645 5.570 1.00 0.00 27 GLY A N 10
ATOM 14859 C CA . GLY A 1 27 ? 19.368 -18.609 7.049 1.00 0.00 27 GLY A CA 10
ATOM 14860 C C . GLY A 1 27 ? 18.010 -18.814 7.723 1.00 0.00 27 GLY A C 10
ATOM 14861 O O . GLY A 1 27 ? 17.901 -19.487 8.729 1.00 0.00 27 GLY A O 10
ATOM 14865 N N . GLY A 1 28 ? 16.974 -18.240 7.176 1.00 0.00 28 GLY A N 10
ATOM 14866 C CA . GLY A 1 28 ? 15.624 -18.402 7.786 1.00 0.00 28 GLY A CA 10
ATOM 14867 C C . GLY A 1 28 ? 15.532 -17.560 9.060 1.00 0.00 28 GLY A C 10
ATOM 14868 O O . GLY A 1 28 ? 14.886 -17.936 10.018 1.00 0.00 28 GLY A O 10
ATOM 14872 N N . ARG A 1 29 ? 16.173 -16.424 9.081 1.00 0.00 29 ARG A N 10
ATOM 14873 C CA . ARG A 1 29 ? 16.121 -15.561 10.296 1.00 0.00 29 ARG A CA 10
ATOM 14874 C C . ARG A 1 29 ? 15.029 -14.498 10.143 1.00 0.00 29 ARG A C 10
ATOM 14875 O O . ARG A 1 29 ? 14.762 -14.022 9.057 1.00 0.00 29 ARG A O 10
ATOM 14896 N N . LYS A 1 30 ? 14.396 -14.121 11.220 1.00 0.00 30 LYS A N 10
ATOM 14897 C CA . LYS A 1 30 ? 13.324 -13.089 11.130 1.00 0.00 30 LYS A CA 10
ATOM 14898 C C . LYS A 1 30 ? 13.797 -11.914 10.271 1.00 0.00 30 LYS A C 10
ATOM 14899 O O . LYS A 1 30 ? 14.789 -11.277 10.564 1.00 0.00 30 LYS A O 10
ATOM 14918 N N . GLY A 1 31 ? 13.097 -11.630 9.209 1.00 0.00 31 GLY A N 10
ATOM 14919 C CA . GLY A 1 31 ? 13.503 -10.504 8.323 1.00 0.00 31 GLY A CA 10
ATOM 14920 C C . GLY A 1 31 ? 13.692 -11.030 6.900 1.00 0.00 31 GLY A C 10
ATOM 14921 O O . GLY A 1 31 ? 14.610 -11.776 6.622 1.00 0.00 31 GLY A O 10
ATOM 14925 N N . ASP A 1 32 ? 12.828 -10.657 5.998 1.00 0.00 32 ASP A N 10
ATOM 14926 C CA . ASP A 1 32 ? 12.960 -11.145 4.596 1.00 0.00 32 ASP A CA 10
ATOM 14927 C C . ASP A 1 32 ? 13.385 -10.003 3.668 1.00 0.00 32 ASP A C 10
ATOM 14928 O O . ASP A 1 32 ? 14.517 -9.561 3.691 1.00 0.00 32 ASP A O 10
ATOM 14937 N N . LEU A 1 33 ? 12.492 -9.522 2.847 1.00 0.00 33 LEU A N 10
ATOM 14938 C CA . LEU A 1 33 ? 12.853 -8.413 1.920 1.00 0.00 33 LEU A CA 10
ATOM 14939 C C . LEU A 1 33 ? 12.981 -7.093 2.692 1.00 0.00 33 LEU A C 10
ATOM 14940 O O . LEU A 1 33 ? 13.947 -6.370 2.546 1.00 0.00 33 LEU A O 10
ATOM 14956 N N . SER A 1 34 ? 12.008 -6.766 3.496 1.00 0.00 34 SER A N 10
ATOM 14957 C CA . SER A 1 34 ? 12.064 -5.485 4.259 1.00 0.00 34 SER A CA 10
ATOM 14958 C C . SER A 1 34 ? 13.363 -5.379 5.068 1.00 0.00 34 SER A C 10
ATOM 14959 O O . SER A 1 34 ? 13.936 -4.316 5.192 1.00 0.00 34 SER A O 10
ATOM 14967 N N . ARG A 1 35 ? 13.834 -6.464 5.622 1.00 0.00 35 ARG A N 10
ATOM 14968 C CA . ARG A 1 35 ? 15.093 -6.397 6.419 1.00 0.00 35 ARG A CA 10
ATOM 14969 C C . ARG A 1 35 ? 16.286 -6.093 5.505 1.00 0.00 35 ARG A C 10
ATOM 14970 O O . ARG A 1 35 ? 17.211 -5.403 5.886 1.00 0.00 35 ARG A O 10
ATOM 14991 N N . PHE A 1 36 ? 16.275 -6.611 4.308 1.00 0.00 36 PHE A N 10
ATOM 14992 C CA . PHE A 1 36 ? 17.412 -6.362 3.376 1.00 0.00 36 PHE A CA 10
ATOM 14993 C C . PHE A 1 36 ? 17.630 -4.859 3.178 1.00 0.00 36 PHE A C 10
ATOM 14994 O O . PHE A 1 36 ? 18.737 -4.368 3.281 1.00 0.00 36 PHE A O 10
ATOM 15011 N N . ILE A 1 37 ? 16.593 -4.123 2.885 1.00 0.00 37 ILE A N 10
ATOM 15012 C CA . ILE A 1 37 ? 16.760 -2.656 2.675 1.00 0.00 37 ILE A CA 10
ATOM 15013 C C . ILE A 1 37 ? 16.946 -1.932 4.012 1.00 0.00 37 ILE A C 10
ATOM 15014 O O . ILE A 1 37 ? 17.701 -0.987 4.115 1.00 0.00 37 ILE A O 10
ATOM 15030 N N . GLU A 1 38 ? 16.251 -2.355 5.031 1.00 0.00 38 GLU A N 10
ATOM 15031 C CA . GLU A 1 38 ? 16.374 -1.674 6.355 1.00 0.00 38 GLU A CA 10
ATOM 15032 C C . GLU A 1 38 ? 17.829 -1.672 6.831 1.00 0.00 38 GLU A C 10
ATOM 15033 O O . GLU A 1 38 ? 18.354 -0.658 7.248 1.00 0.00 38 GLU A O 10
ATOM 15045 N N . ASP A 1 39 ? 18.482 -2.797 6.773 1.00 0.00 39 ASP A N 10
ATOM 15046 C CA . ASP A 1 39 ? 19.901 -2.864 7.223 1.00 0.00 39 ASP A CA 10
ATOM 15047 C C . ASP A 1 39 ? 20.796 -2.072 6.269 1.00 0.00 39 ASP A C 10
ATOM 15048 O O . ASP A 1 39 ? 21.817 -1.536 6.655 1.00 0.00 39 ASP A O 10
ATOM 15057 N N . ALA A 1 40 ? 20.427 -2.006 5.021 1.00 0.00 40 ALA A N 10
ATOM 15058 C CA . ALA A 1 40 ? 21.264 -1.260 4.034 1.00 0.00 40 ALA A CA 10
ATOM 15059 C C . ALA A 1 40 ? 21.213 0.250 4.299 1.00 0.00 40 ALA A C 10
ATOM 15060 O O . ALA A 1 40 ? 22.226 0.920 4.309 1.00 0.00 40 ALA A O 10
ATOM 15067 N N . VAL A 1 41 ? 20.044 0.794 4.501 1.00 0.00 41 VAL A N 10
ATOM 15068 C CA . VAL A 1 41 ? 19.933 2.262 4.750 1.00 0.00 41 VAL A CA 10
ATOM 15069 C C . VAL A 1 41 ? 20.449 2.624 6.146 1.00 0.00 41 VAL A C 10
ATOM 15070 O O . VAL A 1 41 ? 21.019 3.673 6.350 1.00 0.00 41 VAL A O 10
ATOM 15083 N N . ARG A 1 42 ? 20.239 1.774 7.112 1.00 0.00 42 ARG A N 10
ATOM 15084 C CA . ARG A 1 42 ? 20.709 2.085 8.496 1.00 0.00 42 ARG A CA 10
ATOM 15085 C C . ARG A 1 42 ? 22.238 2.102 8.562 1.00 0.00 42 ARG A C 10
ATOM 15086 O O . ARG A 1 42 ? 22.832 2.960 9.184 1.00 0.00 42 ARG A O 10
ATOM 15107 N N . ALA A 1 43 ? 22.877 1.154 7.939 1.00 0.00 43 ALA A N 10
ATOM 15108 C CA . ALA A 1 43 ? 24.367 1.104 7.980 1.00 0.00 43 ALA A CA 10
ATOM 15109 C C . ALA A 1 43 ? 24.981 2.292 7.230 1.00 0.00 43 ALA A C 10
ATOM 15110 O O . ALA A 1 43 ? 25.895 2.932 7.707 1.00 0.00 43 ALA A O 10
ATOM 15117 N N . TYR A 1 44 ? 24.500 2.578 6.052 1.00 0.00 44 TYR A N 10
ATOM 15118 C CA . TYR A 1 44 ? 25.076 3.711 5.266 1.00 0.00 44 TYR A CA 10
ATOM 15119 C C . TYR A 1 44 ? 24.710 5.063 5.885 1.00 0.00 44 TYR A C 10
ATOM 15120 O O . TYR A 1 44 ? 25.555 5.910 6.087 1.00 0.00 44 TYR A O 10
ATOM 15138 N N . LEU A 1 45 ? 23.459 5.274 6.179 1.00 0.00 45 LEU A N 10
ATOM 15139 C CA . LEU A 1 45 ? 23.049 6.576 6.776 1.00 0.00 45 LEU A CA 10
ATOM 15140 C C . LEU A 1 45 ? 23.797 6.812 8.091 1.00 0.00 45 LEU A C 10
ATOM 15141 O O . LEU A 1 45 ? 24.257 7.902 8.367 1.00 0.00 45 LEU A O 10
ATOM 15157 N N . PHE A 1 46 ? 23.924 5.798 8.901 1.00 0.00 46 PHE A N 10
ATOM 15158 C CA . PHE A 1 46 ? 24.646 5.964 10.195 1.00 0.00 46 PHE A CA 10
ATOM 15159 C C . PHE A 1 46 ? 26.127 6.258 9.935 1.00 0.00 46 PHE A C 10
ATOM 15160 O O . PHE A 1 46 ? 26.792 6.895 10.727 1.00 0.00 46 PHE A O 10
ATOM 15177 N N . GLU A 1 47 ? 26.646 5.800 8.828 1.00 0.00 47 GLU A N 10
ATOM 15178 C CA . GLU A 1 47 ? 28.081 6.054 8.515 1.00 0.00 47 GLU A CA 10
ATOM 15179 C C . GLU A 1 47 ? 28.277 7.512 8.092 1.00 0.00 47 GLU A C 10
ATOM 15180 O O . GLU A 1 47 ? 29.230 8.159 8.478 1.00 0.00 47 GLU A O 10
ATOM 15192 N N . ARG A 1 48 ? 27.379 8.032 7.300 1.00 0.00 48 ARG A N 10
ATOM 15193 C CA . ARG A 1 48 ? 27.509 9.449 6.850 1.00 0.00 48 ARG A CA 10
ATOM 15194 C C . ARG A 1 48 ? 27.123 10.400 7.988 1.00 0.00 48 ARG A C 10
ATOM 15195 O O . ARG A 1 48 ? 27.491 11.558 7.992 1.00 0.00 48 ARG A O 10
ATOM 15216 N N . ALA A 1 49 ? 26.388 9.920 8.953 1.00 0.00 49 ALA A N 10
ATOM 15217 C CA . ALA A 1 49 ? 25.982 10.798 10.088 1.00 0.00 49 ALA A CA 10
ATOM 15218 C C . ALA A 1 49 ? 27.198 11.130 10.959 1.00 0.00 49 ALA A C 10
ATOM 15219 O O . ALA A 1 49 ? 27.426 12.269 11.315 1.00 0.00 49 ALA A O 10
ATOM 15226 N N . VAL A 1 50 ? 27.980 10.144 11.303 1.00 0.00 50 VAL A N 10
ATOM 15227 C CA . VAL A 1 50 ? 29.179 10.404 12.149 1.00 0.00 50 VAL A CA 10
ATOM 15228 C C . VAL A 1 50 ? 30.171 11.296 11.396 1.00 0.00 50 VAL A C 10
ATOM 15229 O O . VAL A 1 50 ? 30.723 12.229 11.946 1.00 0.00 50 VAL A O 10
ATOM 15242 N N . GLU A 1 51 ? 30.401 11.017 10.143 1.00 0.00 51 GLU A N 10
ATOM 15243 C CA . GLU A 1 51 ? 31.358 11.850 9.358 1.00 0.00 51 GLU A CA 10
ATOM 15244 C C . GLU A 1 51 ? 30.651 13.092 8.809 1.00 0.00 51 GLU A C 10
ATOM 15245 O O . GLU A 1 51 ? 29.706 12.928 8.055 1.00 0.00 51 GLU A O 10
ATOM 15258 N N . MET B 1 1 ? 9.680 -1.081 -18.356 1.00 0.00 1 MET B N 10
ATOM 15259 C CA . MET B 1 1 ? 9.321 0.360 -18.211 1.00 0.00 1 MET B CA 10
ATOM 15260 C C . MET B 1 1 ? 8.025 0.504 -17.409 1.00 0.00 1 MET B C 10
ATOM 15261 O O . MET B 1 1 ? 7.262 1.429 -17.605 1.00 0.00 1 MET B O 10
ATOM 15277 N N . ASN B 1 2 ? 7.769 -0.404 -16.507 1.00 0.00 2 ASN B N 10
ATOM 15278 C CA . ASN B 1 2 ? 6.521 -0.316 -15.696 1.00 0.00 2 ASN B CA 10
ATOM 15279 C C . ASN B 1 2 ? 6.863 -0.268 -14.205 1.00 0.00 2 ASN B C 10
ATOM 15280 O O . ASN B 1 2 ? 7.739 -0.967 -13.736 1.00 0.00 2 ASN B O 10
ATOM 15291 N N . THR B 1 3 ? 6.177 0.550 -13.456 1.00 0.00 3 THR B N 10
ATOM 15292 C CA . THR B 1 3 ? 6.462 0.641 -11.996 1.00 0.00 3 THR B CA 10
ATOM 15293 C C . THR B 1 3 ? 5.641 -0.400 -11.232 1.00 0.00 3 THR B C 10
ATOM 15294 O O . THR B 1 3 ? 4.457 -0.559 -11.458 1.00 0.00 3 THR B O 10
ATOM 15305 N N . VAL B 1 4 ? 6.259 -1.107 -10.327 1.00 0.00 4 VAL B N 10
ATOM 15306 C CA . VAL B 1 4 ? 5.512 -2.134 -9.545 1.00 0.00 4 VAL B CA 10
ATOM 15307 C C . VAL B 1 4 ? 5.087 -1.547 -8.196 1.00 0.00 4 VAL B C 10
ATOM 15308 O O . VAL B 1 4 ? 5.761 -0.708 -7.635 1.00 0.00 4 VAL B O 10
ATOM 15321 N N . ARG B 1 5 ? 3.981 -1.989 -7.668 1.00 0.00 5 ARG B N 10
ATOM 15322 C CA . ARG B 1 5 ? 3.521 -1.460 -6.350 1.00 0.00 5 ARG B CA 10
ATOM 15323 C C . ARG B 1 5 ? 4.178 -2.255 -5.219 1.00 0.00 5 ARG B C 10
ATOM 15324 O O . ARG B 1 5 ? 3.950 -3.438 -5.071 1.00 0.00 5 ARG B O 10
ATOM 15345 N N . TRP B 1 6 ? 5.001 -1.623 -4.424 1.00 0.00 6 TRP B N 10
ATOM 15346 C CA . TRP B 1 6 ? 5.664 -2.377 -3.321 1.00 0.00 6 TRP B CA 10
ATOM 15347 C C . TRP B 1 6 ? 5.281 -1.813 -1.950 1.00 0.00 6 TRP B C 10
ATOM 15348 O O . TRP B 1 6 ? 5.614 -0.695 -1.611 1.00 0.00 6 TRP B O 10
ATOM 15369 N N . ASN B 1 7 ? 4.580 -2.580 -1.160 1.00 0.00 7 ASN B N 10
ATOM 15370 C CA . ASN B 1 7 ? 4.174 -2.091 0.187 1.00 0.00 7 ASN B CA 10
ATOM 15371 C C . ASN B 1 7 ? 4.969 -2.828 1.258 1.00 0.00 7 ASN B C 10
ATOM 15372 O O . ASN B 1 7 ? 4.881 -4.032 1.397 1.00 0.00 7 ASN B O 10
ATOM 15383 N N . ILE B 1 8 ? 5.761 -2.118 2.002 1.00 0.00 8 ILE B N 10
ATOM 15384 C CA . ILE B 1 8 ? 6.580 -2.786 3.048 1.00 0.00 8 ILE B CA 10
ATOM 15385 C C . ILE B 1 8 ? 6.594 -1.952 4.331 1.00 0.00 8 ILE B C 10
ATOM 15386 O O . ILE B 1 8 ? 6.407 -0.752 4.305 1.00 0.00 8 ILE B O 10
ATOM 15402 N N . ALA B 1 9 ? 6.800 -2.582 5.454 1.00 0.00 9 ALA B N 10
ATOM 15403 C CA . ALA B 1 9 ? 6.811 -1.826 6.738 1.00 0.00 9 ALA B CA 10
ATOM 15404 C C . ALA B 1 9 ? 8.246 -1.536 7.186 1.00 0.00 9 ALA B C 10
ATOM 15405 O O . ALA B 1 9 ? 9.089 -2.410 7.209 1.00 0.00 9 ALA B O 10
ATOM 15412 N N . VAL B 1 10 ? 8.524 -0.313 7.545 1.00 0.00 10 VAL B N 10
ATOM 15413 C CA . VAL B 1 10 ? 9.899 0.041 7.998 1.00 0.00 10 VAL B CA 10
ATOM 15414 C C . VAL B 1 10 ? 9.822 0.961 9.219 1.00 0.00 10 VAL B C 10
ATOM 15415 O O . VAL B 1 10 ? 8.788 1.523 9.513 1.00 0.00 10 VAL B O 10
ATOM 15428 N N . SER B 1 11 ? 10.902 1.124 9.931 1.00 0.00 11 SER B N 10
ATOM 15429 C CA . SER B 1 11 ? 10.871 2.016 11.127 1.00 0.00 11 SER B CA 10
ATOM 15430 C C . SER B 1 11 ? 10.849 3.480 10.683 1.00 0.00 11 SER B C 10
ATOM 15431 O O . SER B 1 11 ? 11.740 3.933 10.002 1.00 0.00 11 SER B O 10
ATOM 15439 N N . PRO B 1 12 ? 9.827 4.178 11.087 1.00 0.00 12 PRO B N 10
ATOM 15440 C CA . PRO B 1 12 ? 9.729 5.612 10.694 1.00 0.00 12 PRO B CA 10
ATOM 15441 C C . PRO B 1 12 ? 11.088 6.322 10.821 1.00 0.00 12 PRO B C 10
ATOM 15442 O O . PRO B 1 12 ? 11.272 7.413 10.319 1.00 0.00 12 PRO B O 10
ATOM 15453 N N . ASP B 1 13 ? 12.038 5.718 11.485 1.00 0.00 13 ASP B N 10
ATOM 15454 C CA . ASP B 1 13 ? 13.373 6.363 11.638 1.00 0.00 13 ASP B CA 10
ATOM 15455 C C . ASP B 1 13 ? 14.142 6.316 10.319 1.00 0.00 13 ASP B C 10
ATOM 15456 O O . ASP B 1 13 ? 14.968 7.161 10.040 1.00 0.00 13 ASP B O 10
ATOM 15465 N N . VAL B 1 14 ? 13.878 5.332 9.505 1.00 0.00 14 VAL B N 10
ATOM 15466 C CA . VAL B 1 14 ? 14.601 5.238 8.205 1.00 0.00 14 VAL B CA 10
ATOM 15467 C C . VAL B 1 14 ? 14.044 6.257 7.209 1.00 0.00 14 VAL B C 10
ATOM 15468 O O . VAL B 1 14 ? 14.771 6.816 6.413 1.00 0.00 14 VAL B O 10
ATOM 15481 N N . ASP B 1 15 ? 12.762 6.504 7.238 1.00 0.00 15 ASP B N 10
ATOM 15482 C CA . ASP B 1 15 ? 12.183 7.491 6.282 1.00 0.00 15 ASP B CA 10
ATOM 15483 C C . ASP B 1 15 ? 12.726 8.890 6.584 1.00 0.00 15 ASP B C 10
ATOM 15484 O O . ASP B 1 15 ? 13.173 9.597 5.704 1.00 0.00 15 ASP B O 10
ATOM 15493 N N . GLN B 1 16 ? 12.684 9.296 7.823 1.00 0.00 16 GLN B N 10
ATOM 15494 C CA . GLN B 1 16 ? 13.191 10.652 8.180 1.00 0.00 16 GLN B CA 10
ATOM 15495 C C . GLN B 1 16 ? 14.657 10.793 7.765 1.00 0.00 16 GLN B C 10
ATOM 15496 O O . GLN B 1 16 ? 15.079 11.827 7.288 1.00 0.00 16 GLN B O 10
ATOM 15510 N N . SER B 1 17 ? 15.436 9.761 7.938 1.00 0.00 17 SER B N 10
ATOM 15511 C CA . SER B 1 17 ? 16.871 9.839 7.548 1.00 0.00 17 SER B CA 10
ATOM 15512 C C . SER B 1 17 ? 16.997 9.924 6.024 1.00 0.00 17 SER B C 10
ATOM 15513 O O . SER B 1 17 ? 17.841 10.624 5.499 1.00 0.00 17 SER B O 10
ATOM 15521 N N . VAL B 1 18 ? 16.166 9.214 5.312 1.00 0.00 18 VAL B N 10
ATOM 15522 C CA . VAL B 1 18 ? 16.238 9.251 3.823 1.00 0.00 18 VAL B CA 10
ATOM 15523 C C . VAL B 1 18 ? 16.004 10.678 3.314 1.00 0.00 18 VAL B C 10
ATOM 15524 O O . VAL B 1 18 ? 16.687 11.148 2.428 1.00 0.00 18 VAL B O 10
ATOM 15537 N N . ARG B 1 19 ? 15.048 11.372 3.873 1.00 0.00 19 ARG B N 10
ATOM 15538 C CA . ARG B 1 19 ? 14.783 12.769 3.421 1.00 0.00 19 ARG B CA 10
ATOM 15539 C C . ARG B 1 19 ? 16.000 13.647 3.723 1.00 0.00 19 ARG B C 10
ATOM 15540 O O . ARG B 1 19 ? 16.392 14.482 2.935 1.00 0.00 19 ARG B O 10
ATOM 15561 N N . MET B 1 20 ? 16.594 13.468 4.867 1.00 0.00 20 MET B N 10
ATOM 15562 C CA . MET B 1 20 ? 17.782 14.292 5.222 1.00 0.00 20 MET B CA 10
ATOM 15563 C C . MET B 1 20 ? 18.913 14.039 4.217 1.00 0.00 20 MET B C 10
ATOM 15564 O O . MET B 1 20 ? 19.591 14.953 3.788 1.00 0.00 20 MET B O 10
ATOM 15578 N N . PHE B 1 21 ? 19.128 12.804 3.848 1.00 0.00 21 PHE B N 10
ATOM 15579 C CA . PHE B 1 21 ? 20.222 12.482 2.882 1.00 0.00 21 PHE B CA 10
ATOM 15580 C C . PHE B 1 21 ? 20.021 13.217 1.550 1.00 0.00 21 PHE B C 10
ATOM 15581 O O . PHE B 1 21 ? 20.922 13.860 1.049 1.00 0.00 21 PHE B O 10
ATOM 15598 N N . ILE B 1 22 ? 18.856 13.127 0.965 1.00 0.00 22 ILE B N 10
ATOM 15599 C CA . ILE B 1 22 ? 18.632 13.825 -0.336 1.00 0.00 22 ILE B CA 10
ATOM 15600 C C . ILE B 1 22 ? 18.820 15.335 -0.163 1.00 0.00 22 ILE B C 10
ATOM 15601 O O . ILE B 1 22 ? 19.362 16.003 -1.020 1.00 0.00 22 ILE B O 10
ATOM 15617 N N . ALA B 1 23 ? 18.379 15.880 0.939 1.00 0.00 23 ALA B N 10
ATOM 15618 C CA . ALA B 1 23 ? 18.540 17.347 1.153 1.00 0.00 23 ALA B CA 10
ATOM 15619 C C . ALA B 1 23 ? 20.016 17.726 1.021 1.00 0.00 23 ALA B C 10
ATOM 15620 O O . ALA B 1 23 ? 20.354 18.821 0.615 1.00 0.00 23 ALA B O 10
ATOM 15627 N N . ALA B 1 24 ? 20.898 16.821 1.346 1.00 0.00 24 ALA B N 10
ATOM 15628 C CA . ALA B 1 24 ? 22.352 17.120 1.220 1.00 0.00 24 ALA B CA 10
ATOM 15629 C C . ALA B 1 24 ? 22.753 17.067 -0.256 1.00 0.00 24 ALA B C 10
ATOM 15630 O O . ALA B 1 24 ? 23.672 17.733 -0.688 1.00 0.00 24 ALA B O 10
ATOM 15637 N N . GLN B 1 25 ? 22.058 16.278 -1.030 1.00 0.00 25 GLN B N 10
ATOM 15638 C CA . GLN B 1 25 ? 22.379 16.174 -2.482 1.00 0.00 25 GLN B CA 10
ATOM 15639 C C . GLN B 1 25 ? 21.462 17.100 -3.286 1.00 0.00 25 GLN B C 10
ATOM 15640 O O . GLN B 1 25 ? 21.298 16.940 -4.478 1.00 0.00 25 GLN B O 10
ATOM 15654 N N . GLY B 1 26 ? 20.862 18.060 -2.629 1.00 0.00 26 GLY B N 10
ATOM 15655 C CA . GLY B 1 26 ? 19.941 19.011 -3.326 1.00 0.00 26 GLY B CA 10
ATOM 15656 C C . GLY B 1 26 ? 20.191 18.992 -4.836 1.00 0.00 26 GLY B C 10
ATOM 15657 O O . GLY B 1 26 ? 21.272 19.298 -5.302 1.00 0.00 26 GLY B O 10
ATOM 15661 N N . GLY B 1 27 ? 19.197 18.636 -5.603 1.00 0.00 27 GLY B N 10
ATOM 15662 C CA . GLY B 1 27 ? 19.371 18.598 -7.082 1.00 0.00 27 GLY B CA 10
ATOM 15663 C C . GLY B 1 27 ? 18.013 18.800 -7.759 1.00 0.00 27 GLY B C 10
ATOM 15664 O O . GLY B 1 27 ? 17.903 19.471 -8.765 1.00 0.00 27 GLY B O 10
ATOM 15668 N N . GLY B 1 28 ? 16.976 18.226 -7.212 1.00 0.00 28 GLY B N 10
ATOM 15669 C CA . GLY B 1 28 ? 15.626 18.386 -7.822 1.00 0.00 28 GLY B CA 10
ATOM 15670 C C . GLY B 1 28 ? 15.534 17.544 -9.095 1.00 0.00 28 GLY B C 10
ATOM 15671 O O . GLY B 1 28 ? 14.885 17.916 -10.053 1.00 0.00 28 GLY B O 10
ATOM 15675 N N . ARG B 1 29 ? 16.180 16.409 -9.116 1.00 0.00 29 ARG B N 10
ATOM 15676 C CA . ARG B 1 29 ? 16.129 15.543 -10.329 1.00 0.00 29 ARG B CA 10
ATOM 15677 C C . ARG B 1 29 ? 15.038 14.481 -10.174 1.00 0.00 29 ARG B C 10
ATOM 15678 O O . ARG B 1 29 ? 14.771 14.006 -9.088 1.00 0.00 29 ARG B O 10
ATOM 15699 N N . LYS B 1 30 ? 14.406 14.101 -11.251 1.00 0.00 30 LYS B N 10
ATOM 15700 C CA . LYS B 1 30 ? 13.335 13.068 -11.159 1.00 0.00 30 LYS B CA 10
ATOM 15701 C C . LYS B 1 30 ? 13.808 11.897 -10.296 1.00 0.00 30 LYS B C 10
ATOM 15702 O O . LYS B 1 30 ? 14.802 11.260 -10.584 1.00 0.00 30 LYS B O 10
ATOM 15721 N N . GLY B 1 31 ? 13.103 11.614 -9.236 1.00 0.00 31 GLY B N 10
ATOM 15722 C CA . GLY B 1 31 ? 13.510 10.491 -8.345 1.00 0.00 31 GLY B CA 10
ATOM 15723 C C . GLY B 1 31 ? 13.694 11.023 -6.924 1.00 0.00 31 GLY B C 10
ATOM 15724 O O . GLY B 1 31 ? 14.606 11.779 -6.648 1.00 0.00 31 GLY B O 10
ATOM 15728 N N . ASP B 1 32 ? 12.835 10.643 -6.020 1.00 0.00 32 ASP B N 10
ATOM 15729 C CA . ASP B 1 32 ? 12.963 11.137 -4.620 1.00 0.00 32 ASP B CA 10
ATOM 15730 C C . ASP B 1 32 ? 13.390 9.996 -3.689 1.00 0.00 32 ASP B C 10
ATOM 15731 O O . ASP B 1 32 ? 14.521 9.553 -3.714 1.00 0.00 32 ASP B O 10
ATOM 15740 N N . LEU B 1 33 ? 12.498 9.517 -2.866 1.00 0.00 33 LEU B N 10
ATOM 15741 C CA . LEU B 1 33 ? 12.861 8.409 -1.937 1.00 0.00 33 LEU B CA 10
ATOM 15742 C C . LEU B 1 33 ? 12.994 7.089 -2.705 1.00 0.00 33 LEU B C 10
ATOM 15743 O O . LEU B 1 33 ? 13.961 6.368 -2.558 1.00 0.00 33 LEU B O 10
ATOM 15759 N N . SER B 1 34 ? 12.022 6.758 -3.511 1.00 0.00 34 SER B N 10
ATOM 15760 C CA . SER B 1 34 ? 12.084 5.475 -4.272 1.00 0.00 34 SER B CA 10
ATOM 15761 C C . SER B 1 34 ? 13.384 5.372 -5.078 1.00 0.00 34 SER B C 10
ATOM 15762 O O . SER B 1 34 ? 13.963 4.311 -5.193 1.00 0.00 34 SER B O 10
ATOM 15770 N N . ARG B 1 35 ? 13.848 6.454 -5.640 1.00 0.00 35 ARG B N 10
ATOM 15771 C CA . ARG B 1 35 ? 15.109 6.387 -6.436 1.00 0.00 35 ARG B CA 10
ATOM 15772 C C . ARG B 1 35 ? 16.300 6.087 -5.519 1.00 0.00 35 ARG B C 10
ATOM 15773 O O . ARG B 1 35 ? 17.228 5.399 -5.896 1.00 0.00 35 ARG B O 10
ATOM 15794 N N . PHE B 1 36 ? 16.287 6.608 -4.324 1.00 0.00 36 PHE B N 10
ATOM 15795 C CA . PHE B 1 36 ? 17.423 6.364 -3.389 1.00 0.00 36 PHE B CA 10
ATOM 15796 C C . PHE B 1 36 ? 17.645 4.862 -3.189 1.00 0.00 36 PHE B C 10
ATOM 15797 O O . PHE B 1 36 ? 18.752 4.371 -3.295 1.00 0.00 36 PHE B O 10
ATOM 15814 N N . ILE B 1 37 ? 16.610 4.125 -2.893 1.00 0.00 37 ILE B N 10
ATOM 15815 C CA . ILE B 1 37 ? 16.777 2.659 -2.678 1.00 0.00 37 ILE B CA 10
ATOM 15816 C C . ILE B 1 37 ? 16.965 1.933 -4.016 1.00 0.00 37 ILE B C 10
ATOM 15817 O O . ILE B 1 37 ? 17.720 0.987 -4.117 1.00 0.00 37 ILE B O 10
ATOM 15833 N N . GLU B 1 38 ? 16.270 2.353 -5.035 1.00 0.00 38 GLU B N 10
ATOM 15834 C CA . GLU B 1 38 ? 16.392 1.671 -6.358 1.00 0.00 38 GLU B CA 10
ATOM 15835 C C . GLU B 1 38 ? 17.847 1.666 -6.834 1.00 0.00 38 GLU B C 10
ATOM 15836 O O . GLU B 1 38 ? 18.372 0.653 -7.251 1.00 0.00 38 GLU B O 10
ATOM 15848 N N . ASP B 1 39 ? 18.501 2.792 -6.777 1.00 0.00 39 ASP B N 10
ATOM 15849 C CA . ASP B 1 39 ? 19.920 2.859 -7.225 1.00 0.00 39 ASP B CA 10
ATOM 15850 C C . ASP B 1 39 ? 20.815 2.072 -6.268 1.00 0.00 39 ASP B C 10
ATOM 15851 O O . ASP B 1 39 ? 21.837 1.538 -6.653 1.00 0.00 39 ASP B O 10
ATOM 15860 N N . ALA B 1 40 ? 20.445 2.006 -5.021 1.00 0.00 40 ALA B N 10
ATOM 15861 C CA . ALA B 1 40 ? 21.283 1.264 -4.032 1.00 0.00 40 ALA B CA 10
ATOM 15862 C C . ALA B 1 40 ? 21.233 -0.246 -4.294 1.00 0.00 40 ALA B C 10
ATOM 15863 O O . ALA B 1 40 ? 22.247 -0.915 -4.303 1.00 0.00 40 ALA B O 10
ATOM 15870 N N . VAL B 1 41 ? 20.065 -0.791 -4.495 1.00 0.00 41 VAL B N 10
ATOM 15871 C CA . VAL B 1 41 ? 19.955 -2.260 -4.742 1.00 0.00 41 VAL B CA 10
ATOM 15872 C C . VAL B 1 41 ? 20.472 -2.623 -6.137 1.00 0.00 41 VAL B C 10
ATOM 15873 O O . VAL B 1 41 ? 21.045 -3.671 -6.337 1.00 0.00 41 VAL B O 10
ATOM 15886 N N . ARG B 1 42 ? 20.263 -1.776 -7.105 1.00 0.00 42 ARG B N 10
ATOM 15887 C CA . ARG B 1 42 ? 20.736 -2.090 -8.486 1.00 0.00 42 ARG B CA 10
ATOM 15888 C C . ARG B 1 42 ? 22.266 -2.106 -8.549 1.00 0.00 42 ARG B C 10
ATOM 15889 O O . ARG B 1 42 ? 22.860 -2.964 -9.166 1.00 0.00 42 ARG B O 10
ATOM 15910 N N . ALA B 1 43 ? 22.903 -1.155 -7.928 1.00 0.00 43 ALA B N 10
ATOM 15911 C CA . ALA B 1 43 ? 24.394 -1.105 -7.967 1.00 0.00 43 ALA B CA 10
ATOM 15912 C C . ALA B 1 43 ? 25.007 -2.290 -7.214 1.00 0.00 43 ALA B C 10
ATOM 15913 O O . ALA B 1 43 ? 25.924 -2.930 -7.689 1.00 0.00 43 ALA B O 10
ATOM 15920 N N . TYR B 1 44 ? 24.525 -2.576 -6.037 1.00 0.00 44 TYR B N 10
ATOM 15921 C CA . TYR B 1 44 ? 25.100 -3.707 -5.247 1.00 0.00 44 TYR B CA 10
ATOM 15922 C C . TYR B 1 44 ? 24.737 -5.061 -5.863 1.00 0.00 44 TYR B C 10
ATOM 15923 O O . TYR B 1 44 ? 25.585 -5.907 -6.063 1.00 0.00 44 TYR B O 10
ATOM 15941 N N . LEU B 1 45 ? 23.487 -5.276 -6.157 1.00 0.00 45 LEU B N 10
ATOM 15942 C CA . LEU B 1 45 ? 23.079 -6.580 -6.751 1.00 0.00 45 LEU B CA 10
ATOM 15943 C C . LEU B 1 45 ? 23.828 -6.817 -8.065 1.00 0.00 45 LEU B C 10
ATOM 15944 O O . LEU B 1 45 ? 24.288 -7.907 -8.340 1.00 0.00 45 LEU B O 10
ATOM 15960 N N . PHE B 1 46 ? 23.956 -5.804 -8.876 1.00 0.00 46 PHE B N 10
ATOM 15961 C CA . PHE B 1 46 ? 24.679 -5.970 -10.171 1.00 0.00 46 PHE B CA 10
ATOM 15962 C C . PHE B 1 46 ? 26.160 -6.261 -9.908 1.00 0.00 46 PHE B C 10
ATOM 15963 O O . PHE B 1 46 ? 26.827 -6.897 -10.701 1.00 0.00 46 PHE B O 10
ATOM 15980 N N . GLU B 1 47 ? 26.676 -5.801 -8.802 1.00 0.00 47 GLU B N 10
ATOM 15981 C CA . GLU B 1 47 ? 28.112 -6.054 -8.487 1.00 0.00 47 GLU B CA 10
ATOM 15982 C C . GLU B 1 47 ? 28.307 -7.511 -8.061 1.00 0.00 47 GLU B C 10
ATOM 15983 O O . GLU B 1 47 ? 29.261 -8.158 -8.446 1.00 0.00 47 GLU B O 10
ATOM 15995 N N . ARG B 1 48 ? 27.410 -8.031 -7.268 1.00 0.00 48 ARG B N 10
ATOM 15996 C CA . ARG B 1 48 ? 27.543 -9.446 -6.817 1.00 0.00 48 ARG B CA 10
ATOM 15997 C C . ARG B 1 48 ? 27.160 -10.400 -7.953 1.00 0.00 48 ARG B C 10
ATOM 15998 O O . ARG B 1 48 ? 27.525 -11.558 -7.955 1.00 0.00 48 ARG B O 10
ATOM 16019 N N . ALA B 1 49 ? 26.426 -9.921 -8.920 1.00 0.00 49 ALA B N 10
ATOM 16020 C CA . ALA B 1 49 ? 26.023 -10.802 -10.052 1.00 0.00 49 ALA B CA 10
ATOM 16021 C C . ALA B 1 49 ? 27.239 -11.135 -10.920 1.00 0.00 49 ALA B C 10
ATOM 16022 O O . ALA B 1 49 ? 27.470 -12.274 -11.273 1.00 0.00 49 ALA B O 10
ATOM 16029 N N . VAL B 1 50 ? 28.021 -10.148 -11.263 1.00 0.00 50 VAL B N 10
ATOM 16030 C CA . VAL B 1 50 ? 29.223 -10.409 -12.106 1.00 0.00 50 VAL B CA 10
ATOM 16031 C C . VAL B 1 50 ? 30.215 -11.299 -11.350 1.00 0.00 50 VAL B C 10
ATOM 16032 O O . VAL B 1 50 ? 30.771 -12.229 -11.899 1.00 0.00 50 VAL B O 10
ATOM 16045 N N . GLU B 1 51 ? 30.439 -11.021 -10.096 1.00 0.00 51 GLU B N 10
ATOM 16046 C CA . GLU B 1 51 ? 31.394 -11.850 -9.308 1.00 0.00 51 GLU B CA 10
ATOM 16047 C C . GLU B 1 51 ? 30.687 -13.090 -8.755 1.00 0.00 51 GLU B C 10
ATOM 16048 O O . GLU B 1 51 ? 29.730 -12.922 -8.018 1.00 0.00 51 GLU B O 10
ATOM 16061 N N . MET A 1 1 ? 8.188 4.497 19.582 1.00 0.00 1 MET A N 11
ATOM 16062 C CA . MET A 1 1 ? 8.477 3.418 18.593 1.00 0.00 1 MET A CA 11
ATOM 16063 C C . MET A 1 1 ? 7.179 2.943 17.935 1.00 0.00 1 MET A C 11
ATOM 16064 O O . MET A 1 1 ? 6.332 2.348 18.570 1.00 0.00 1 MET A O 11
ATOM 16080 N N . ASN A 1 2 ? 7.018 3.201 16.666 1.00 0.00 2 ASN A N 11
ATOM 16081 C CA . ASN A 1 2 ? 5.776 2.763 15.967 1.00 0.00 2 ASN A CA 11
ATOM 16082 C C . ASN A 1 2 ? 6.112 2.266 14.559 1.00 0.00 2 ASN A C 11
ATOM 16083 O O . ASN A 1 2 ? 6.663 2.986 13.750 1.00 0.00 2 ASN A O 11
ATOM 16094 N N . THR A 1 3 ? 5.784 1.039 14.259 1.00 0.00 3 THR A N 11
ATOM 16095 C CA . THR A 1 3 ? 6.085 0.498 12.904 1.00 0.00 3 THR A CA 11
ATOM 16096 C C . THR A 1 3 ? 5.408 1.351 11.829 1.00 0.00 3 THR A C 11
ATOM 16097 O O . THR A 1 3 ? 4.226 1.625 11.894 1.00 0.00 3 THR A O 11
ATOM 16108 N N . VAL A 1 4 ? 6.147 1.768 10.838 1.00 0.00 4 VAL A N 11
ATOM 16109 C CA . VAL A 1 4 ? 5.543 2.598 9.754 1.00 0.00 4 VAL A CA 11
ATOM 16110 C C . VAL A 1 4 ? 5.326 1.743 8.504 1.00 0.00 4 VAL A C 11
ATOM 16111 O O . VAL A 1 4 ? 6.059 0.810 8.241 1.00 0.00 4 VAL A O 11
ATOM 16124 N N . ARG A 1 5 ? 4.332 2.062 7.726 1.00 0.00 5 ARG A N 11
ATOM 16125 C CA . ARG A 1 5 ? 4.072 1.278 6.485 1.00 0.00 5 ARG A CA 11
ATOM 16126 C C . ARG A 1 5 ? 4.538 2.085 5.273 1.00 0.00 5 ARG A C 11
ATOM 16127 O O . ARG A 1 5 ? 4.280 3.268 5.174 1.00 0.00 5 ARG A O 11
ATOM 16148 N N . TRP A 1 6 ? 5.226 1.470 4.351 1.00 0.00 6 TRP A N 11
ATOM 16149 C CA . TRP A 1 6 ? 5.694 2.245 3.167 1.00 0.00 6 TRP A CA 11
ATOM 16150 C C . TRP A 1 6 ? 5.323 1.542 1.860 1.00 0.00 6 TRP A C 11
ATOM 16151 O O . TRP A 1 6 ? 5.826 0.481 1.550 1.00 0.00 6 TRP A O 11
ATOM 16172 N N . ASN A 1 7 ? 4.452 2.129 1.086 1.00 0.00 7 ASN A N 11
ATOM 16173 C CA . ASN A 1 7 ? 4.055 1.502 -0.202 1.00 0.00 7 ASN A CA 11
ATOM 16174 C C . ASN A 1 7 ? 4.731 2.250 -1.344 1.00 0.00 7 ASN A C 11
ATOM 16175 O O . ASN A 1 7 ? 4.536 3.435 -1.522 1.00 0.00 7 ASN A O 11
ATOM 16186 N N . ILE A 1 8 ? 5.543 1.579 -2.106 1.00 0.00 8 ILE A N 11
ATOM 16187 C CA . ILE A 1 8 ? 6.241 2.281 -3.214 1.00 0.00 8 ILE A CA 11
ATOM 16188 C C . ILE A 1 8 ? 6.281 1.404 -4.471 1.00 0.00 8 ILE A C 11
ATOM 16189 O O . ILE A 1 8 ? 5.956 0.236 -4.434 1.00 0.00 8 ILE A O 11
ATOM 16205 N N . ALA A 1 9 ? 6.661 1.969 -5.585 1.00 0.00 9 ALA A N 11
ATOM 16206 C CA . ALA A 1 9 ? 6.706 1.174 -6.847 1.00 0.00 9 ALA A CA 11
ATOM 16207 C C . ALA A 1 9 ? 8.152 0.849 -7.231 1.00 0.00 9 ALA A C 11
ATOM 16208 O O . ALA A 1 9 ? 9.032 1.683 -7.145 1.00 0.00 9 ALA A O 11
ATOM 16215 N N . VAL A 1 10 ? 8.399 -0.358 -7.661 1.00 0.00 10 VAL A N 11
ATOM 16216 C CA . VAL A 1 10 ? 9.783 -0.743 -8.059 1.00 0.00 10 VAL A CA 11
ATOM 16217 C C . VAL A 1 10 ? 9.740 -1.641 -9.298 1.00 0.00 10 VAL A C 11
ATOM 16218 O O . VAL A 1 10 ? 8.734 -2.251 -9.599 1.00 0.00 10 VAL A O 11
ATOM 16231 N N . SER A 1 11 ? 10.826 -1.732 -10.018 1.00 0.00 11 SER A N 11
ATOM 16232 C CA . SER A 1 11 ? 10.841 -2.597 -11.231 1.00 0.00 11 SER A CA 11
ATOM 16233 C C . SER A 1 11 ? 10.944 -4.068 -10.821 1.00 0.00 11 SER A C 11
ATOM 16234 O O . SER A 1 11 ? 11.763 -4.425 -10.004 1.00 0.00 11 SER A O 11
ATOM 16242 N N . PRO A 1 12 ? 10.102 -4.873 -11.405 1.00 0.00 12 PRO A N 11
ATOM 16243 C CA . PRO A 1 12 ? 10.119 -6.325 -11.065 1.00 0.00 12 PRO A CA 11
ATOM 16244 C C . PRO A 1 12 ? 11.554 -6.869 -10.984 1.00 0.00 12 PRO A C 11
ATOM 16245 O O . PRO A 1 12 ? 11.782 -7.961 -10.505 1.00 0.00 12 PRO A O 11
ATOM 16256 N N . ASP A 1 13 ? 12.522 -6.121 -11.441 1.00 0.00 13 ASP A N 11
ATOM 16257 C CA . ASP A 1 13 ? 13.930 -6.603 -11.378 1.00 0.00 13 ASP A CA 11
ATOM 16258 C C . ASP A 1 13 ? 14.430 -6.553 -9.937 1.00 0.00 13 ASP A C 11
ATOM 16259 O O . ASP A 1 13 ? 15.303 -7.301 -9.543 1.00 0.00 13 ASP A O 11
ATOM 16268 N N . VAL A 1 14 ? 13.887 -5.667 -9.149 1.00 0.00 14 VAL A N 11
ATOM 16269 C CA . VAL A 1 14 ? 14.336 -5.557 -7.735 1.00 0.00 14 VAL A CA 11
ATOM 16270 C C . VAL A 1 14 ? 13.808 -6.733 -6.902 1.00 0.00 14 VAL A C 11
ATOM 16271 O O . VAL A 1 14 ? 14.510 -7.270 -6.070 1.00 0.00 14 VAL A O 11
ATOM 16284 N N . ASP A 1 15 ? 12.585 -7.146 -7.115 1.00 0.00 15 ASP A N 11
ATOM 16285 C CA . ASP A 1 15 ? 12.048 -8.291 -6.326 1.00 0.00 15 ASP A CA 11
ATOM 16286 C C . ASP A 1 15 ? 12.775 -9.579 -6.719 1.00 0.00 15 ASP A C 11
ATOM 16287 O O . ASP A 1 15 ? 13.222 -10.334 -5.879 1.00 0.00 15 ASP A O 11
ATOM 16296 N N . GLN A 1 16 ? 12.890 -9.834 -7.993 1.00 0.00 16 GLN A N 11
ATOM 16297 C CA . GLN A 1 16 ? 13.581 -11.074 -8.448 1.00 0.00 16 GLN A CA 11
ATOM 16298 C C . GLN A 1 16 ? 15.016 -11.104 -7.916 1.00 0.00 16 GLN A C 11
ATOM 16299 O O . GLN A 1 16 ? 15.479 -12.106 -7.408 1.00 0.00 16 GLN A O 11
ATOM 16313 N N . SER A 1 17 ? 15.724 -10.013 -8.026 1.00 0.00 17 SER A N 11
ATOM 16314 C CA . SER A 1 17 ? 17.127 -9.986 -7.522 1.00 0.00 17 SER A CA 11
ATOM 16315 C C . SER A 1 17 ? 17.143 -10.192 -6.006 1.00 0.00 17 SER A C 11
ATOM 16316 O O . SER A 1 17 ? 17.984 -10.889 -5.473 1.00 0.00 17 SER A O 11
ATOM 16324 N N . VAL A 1 18 ? 16.221 -9.591 -5.306 1.00 0.00 18 VAL A N 11
ATOM 16325 C CA . VAL A 1 18 ? 16.183 -9.751 -3.823 1.00 0.00 18 VAL A CA 11
ATOM 16326 C C . VAL A 1 18 ? 16.007 -11.225 -3.451 1.00 0.00 18 VAL A C 11
ATOM 16327 O O . VAL A 1 18 ? 16.664 -11.732 -2.564 1.00 0.00 18 VAL A O 11
ATOM 16340 N N . ARG A 1 19 ? 15.130 -11.920 -4.124 1.00 0.00 19 ARG A N 11
ATOM 16341 C CA . ARG A 1 19 ? 14.924 -13.363 -3.803 1.00 0.00 19 ARG A CA 11
ATOM 16342 C C . ARG A 1 19 ? 16.245 -14.119 -3.953 1.00 0.00 19 ARG A C 11
ATOM 16343 O O . ARG A 1 19 ? 16.620 -14.912 -3.115 1.00 0.00 19 ARG A O 11
ATOM 16364 N N . MET A 1 20 ? 16.947 -13.880 -5.024 1.00 0.00 20 MET A N 11
ATOM 16365 C CA . MET A 1 20 ? 18.242 -14.586 -5.240 1.00 0.00 20 MET A CA 11
ATOM 16366 C C . MET A 1 20 ? 19.239 -14.212 -4.139 1.00 0.00 20 MET A C 11
ATOM 16367 O O . MET A 1 20 ? 19.955 -15.049 -3.626 1.00 0.00 20 MET A O 11
ATOM 16381 N N . PHE A 1 21 ? 19.304 -12.958 -3.786 1.00 0.00 21 PHE A N 11
ATOM 16382 C CA . PHE A 1 21 ? 20.270 -12.522 -2.735 1.00 0.00 21 PHE A CA 11
ATOM 16383 C C . PHE A 1 21 ? 20.043 -13.276 -1.420 1.00 0.00 21 PHE A C 11
ATOM 16384 O O . PHE A 1 21 ? 20.966 -13.824 -0.848 1.00 0.00 21 PHE A O 11
ATOM 16401 N N . ILE A 1 22 ? 18.835 -13.310 -0.926 1.00 0.00 22 ILE A N 11
ATOM 16402 C CA . ILE A 1 22 ? 18.590 -14.034 0.360 1.00 0.00 22 ILE A CA 11
ATOM 16403 C C . ILE A 1 22 ? 18.741 -15.543 0.159 1.00 0.00 22 ILE A C 11
ATOM 16404 O O . ILE A 1 22 ? 19.278 -16.236 1.002 1.00 0.00 22 ILE A O 11
ATOM 16420 N N . ALA A 1 23 ? 18.284 -16.064 -0.947 1.00 0.00 23 ALA A N 11
ATOM 16421 C CA . ALA A 1 23 ? 18.420 -17.529 -1.182 1.00 0.00 23 ALA A CA 11
ATOM 16422 C C . ALA A 1 23 ? 19.893 -17.925 -1.070 1.00 0.00 23 ALA A C 11
ATOM 16423 O O . ALA A 1 23 ? 20.227 -19.034 -0.705 1.00 0.00 23 ALA A O 11
ATOM 16430 N N . ALA A 1 24 ? 20.776 -17.010 -1.365 1.00 0.00 24 ALA A N 11
ATOM 16431 C CA . ALA A 1 24 ? 22.230 -17.314 -1.257 1.00 0.00 24 ALA A CA 11
ATOM 16432 C C . ALA A 1 24 ? 22.639 -17.306 0.218 1.00 0.00 24 ALA A C 11
ATOM 16433 O O . ALA A 1 24 ? 23.552 -17.996 0.627 1.00 0.00 24 ALA A O 11
ATOM 16440 N N . GLN A 1 25 ? 21.961 -16.527 1.017 1.00 0.00 25 GLN A N 11
ATOM 16441 C CA . GLN A 1 25 ? 22.291 -16.461 2.469 1.00 0.00 25 GLN A CA 11
ATOM 16442 C C . GLN A 1 25 ? 21.330 -17.342 3.270 1.00 0.00 25 GLN A C 11
ATOM 16443 O O . GLN A 1 25 ? 21.433 -17.445 4.475 1.00 0.00 25 GLN A O 11
ATOM 16457 N N . GLY A 1 26 ? 20.393 -17.971 2.601 1.00 0.00 26 GLY A N 11
ATOM 16458 C CA . GLY A 1 26 ? 19.401 -18.853 3.295 1.00 0.00 26 GLY A CA 11
ATOM 16459 C C . GLY A 1 26 ? 19.708 -18.941 4.792 1.00 0.00 26 GLY A C 11
ATOM 16460 O O . GLY A 1 26 ? 20.696 -19.521 5.201 1.00 0.00 26 GLY A O 11
ATOM 16464 N N . GLY A 1 27 ? 18.870 -18.372 5.614 1.00 0.00 27 GLY A N 11
ATOM 16465 C CA . GLY A 1 27 ? 19.115 -18.423 7.083 1.00 0.00 27 GLY A CA 11
ATOM 16466 C C . GLY A 1 27 ? 17.780 -18.418 7.829 1.00 0.00 27 GLY A C 11
ATOM 16467 O O . GLY A 1 27 ? 17.702 -18.038 8.981 1.00 0.00 27 GLY A O 11
ATOM 16471 N N . GLY A 1 28 ? 16.725 -18.836 7.183 1.00 0.00 28 GLY A N 11
ATOM 16472 C CA . GLY A 1 28 ? 15.397 -18.854 7.859 1.00 0.00 28 GLY A CA 11
ATOM 16473 C C . GLY A 1 28 ? 14.931 -17.421 8.112 1.00 0.00 28 GLY A C 11
ATOM 16474 O O . GLY A 1 28 ? 13.883 -17.010 7.653 1.00 0.00 28 GLY A O 11
ATOM 16478 N N . ARG A 1 29 ? 15.699 -16.652 8.835 1.00 0.00 29 ARG A N 11
ATOM 16479 C CA . ARG A 1 29 ? 15.291 -15.244 9.111 1.00 0.00 29 ARG A CA 11
ATOM 16480 C C . ARG A 1 29 ? 15.439 -14.396 7.846 1.00 0.00 29 ARG A C 11
ATOM 16481 O O . ARG A 1 29 ? 16.022 -13.331 7.864 1.00 0.00 29 ARG A O 11
ATOM 16502 N N . LYS A 1 30 ? 14.907 -14.858 6.747 1.00 0.00 30 LYS A N 11
ATOM 16503 C CA . LYS A 1 30 ? 15.009 -14.074 5.486 1.00 0.00 30 LYS A CA 11
ATOM 16504 C C . LYS A 1 30 ? 13.917 -13.005 5.458 1.00 0.00 30 LYS A C 11
ATOM 16505 O O . LYS A 1 30 ? 13.062 -13.002 4.595 1.00 0.00 30 LYS A O 11
ATOM 16524 N N . GLY A 1 31 ? 13.938 -12.103 6.406 1.00 0.00 31 GLY A N 11
ATOM 16525 C CA . GLY A 1 31 ? 12.901 -11.032 6.451 1.00 0.00 31 GLY A CA 11
ATOM 16526 C C . GLY A 1 31 ? 12.460 -10.679 5.032 1.00 0.00 31 GLY A C 11
ATOM 16527 O O . GLY A 1 31 ? 13.238 -10.725 4.099 1.00 0.00 31 GLY A O 11
ATOM 16531 N N . ASP A 1 32 ? 11.216 -10.331 4.857 1.00 0.00 32 ASP A N 11
ATOM 16532 C CA . ASP A 1 32 ? 10.727 -9.979 3.498 1.00 0.00 32 ASP A CA 11
ATOM 16533 C C . ASP A 1 32 ? 11.535 -8.809 2.938 1.00 0.00 32 ASP A C 11
ATOM 16534 O O . ASP A 1 32 ? 12.703 -8.650 3.234 1.00 0.00 32 ASP A O 11
ATOM 16543 N N . LEU A 1 33 ? 10.923 -7.991 2.135 1.00 0.00 33 LEU A N 11
ATOM 16544 C CA . LEU A 1 33 ? 11.652 -6.830 1.556 1.00 0.00 33 LEU A CA 11
ATOM 16545 C C . LEU A 1 33 ? 11.879 -5.760 2.625 1.00 0.00 33 LEU A C 11
ATOM 16546 O O . LEU A 1 33 ? 12.868 -5.053 2.612 1.00 0.00 33 LEU A O 11
ATOM 16562 N N . SER A 1 34 ? 10.961 -5.621 3.541 1.00 0.00 34 SER A N 11
ATOM 16563 C CA . SER A 1 34 ? 11.111 -4.582 4.599 1.00 0.00 34 SER A CA 11
ATOM 16564 C C . SER A 1 34 ? 12.459 -4.718 5.312 1.00 0.00 34 SER A C 11
ATOM 16565 O O . SER A 1 34 ? 13.141 -3.742 5.543 1.00 0.00 34 SER A O 11
ATOM 16573 N N . ARG A 1 35 ? 12.855 -5.910 5.666 1.00 0.00 35 ARG A N 11
ATOM 16574 C CA . ARG A 1 35 ? 14.163 -6.078 6.363 1.00 0.00 35 ARG A CA 11
ATOM 16575 C C . ARG A 1 35 ? 15.323 -5.820 5.396 1.00 0.00 35 ARG A C 11
ATOM 16576 O O . ARG A 1 35 ? 16.312 -5.206 5.745 1.00 0.00 35 ARG A O 11
ATOM 16597 N N . PHE A 1 36 ? 15.213 -6.295 4.185 1.00 0.00 36 PHE A N 11
ATOM 16598 C CA . PHE A 1 36 ? 16.312 -6.095 3.196 1.00 0.00 36 PHE A CA 11
ATOM 16599 C C . PHE A 1 36 ? 16.621 -4.604 3.017 1.00 0.00 36 PHE A C 11
ATOM 16600 O O . PHE A 1 36 ? 17.762 -4.191 3.066 1.00 0.00 36 PHE A O 11
ATOM 16617 N N . ILE A 1 37 ? 15.622 -3.794 2.798 1.00 0.00 37 ILE A N 11
ATOM 16618 C CA . ILE A 1 37 ? 15.874 -2.337 2.603 1.00 0.00 37 ILE A CA 11
ATOM 16619 C C . ILE A 1 37 ? 16.190 -1.653 3.937 1.00 0.00 37 ILE A C 11
ATOM 16620 O O . ILE A 1 37 ? 17.035 -0.788 4.014 1.00 0.00 37 ILE A O 11
ATOM 16636 N N . GLU A 1 38 ? 15.506 -2.021 4.983 1.00 0.00 38 GLU A N 11
ATOM 16637 C CA . GLU A 1 38 ? 15.757 -1.375 6.307 1.00 0.00 38 GLU A CA 11
ATOM 16638 C C . GLU A 1 38 ? 17.222 -1.529 6.720 1.00 0.00 38 GLU A C 11
ATOM 16639 O O . GLU A 1 38 ? 17.865 -0.579 7.121 1.00 0.00 38 GLU A O 11
ATOM 16651 N N . ASP A 1 39 ? 17.754 -2.714 6.629 1.00 0.00 39 ASP A N 11
ATOM 16652 C CA . ASP A 1 39 ? 19.175 -2.928 7.018 1.00 0.00 39 ASP A CA 11
ATOM 16653 C C . ASP A 1 39 ? 20.102 -2.207 6.041 1.00 0.00 39 ASP A C 11
ATOM 16654 O O . ASP A 1 39 ? 21.178 -1.769 6.395 1.00 0.00 39 ASP A O 11
ATOM 16663 N N . ALA A 1 40 ? 19.695 -2.092 4.809 1.00 0.00 40 ALA A N 11
ATOM 16664 C CA . ALA A 1 40 ? 20.558 -1.409 3.800 1.00 0.00 40 ALA A CA 11
ATOM 16665 C C . ALA A 1 40 ? 20.656 0.093 4.094 1.00 0.00 40 ALA A C 11
ATOM 16666 O O . ALA A 1 40 ? 21.725 0.668 4.081 1.00 0.00 40 ALA A O 11
ATOM 16673 N N . VAL A 1 41 ? 19.549 0.730 4.356 1.00 0.00 41 VAL A N 11
ATOM 16674 C CA . VAL A 1 41 ? 19.576 2.193 4.645 1.00 0.00 41 VAL A CA 11
ATOM 16675 C C . VAL A 1 41 ? 20.175 2.457 6.030 1.00 0.00 41 VAL A C 11
ATOM 16676 O O . VAL A 1 41 ? 20.862 3.435 6.242 1.00 0.00 41 VAL A O 11
ATOM 16689 N N . ARG A 1 42 ? 19.916 1.595 6.974 1.00 0.00 42 ARG A N 11
ATOM 16690 C CA . ARG A 1 42 ? 20.469 1.801 8.344 1.00 0.00 42 ARG A CA 11
ATOM 16691 C C . ARG A 1 42 ? 21.995 1.680 8.329 1.00 0.00 42 ARG A C 11
ATOM 16692 O O . ARG A 1 42 ? 22.696 2.458 8.945 1.00 0.00 42 ARG A O 11
ATOM 16713 N N . ALA A 1 43 ? 22.516 0.708 7.631 1.00 0.00 43 ALA A N 11
ATOM 16714 C CA . ALA A 1 43 ? 23.997 0.535 7.578 1.00 0.00 43 ALA A CA 11
ATOM 16715 C C . ALA A 1 43 ? 24.655 1.776 6.969 1.00 0.00 43 ALA A C 11
ATOM 16716 O O . ALA A 1 43 ? 25.678 2.238 7.433 1.00 0.00 43 ALA A O 11
ATOM 16723 N N . TYR A 1 44 ? 24.078 2.317 5.931 1.00 0.00 44 TYR A N 11
ATOM 16724 C CA . TYR A 1 44 ? 24.674 3.526 5.291 1.00 0.00 44 TYR A CA 11
ATOM 16725 C C . TYR A 1 44 ? 24.532 4.739 6.215 1.00 0.00 44 TYR A C 11
ATOM 16726 O O . TYR A 1 44 ? 25.447 5.524 6.370 1.00 0.00 44 TYR A O 11
ATOM 16744 N N . LEU A 1 45 ? 23.391 4.901 6.827 1.00 0.00 45 LEU A N 11
ATOM 16745 C CA . LEU A 1 45 ? 23.189 6.065 7.737 1.00 0.00 45 LEU A CA 11
ATOM 16746 C C . LEU A 1 45 ? 24.193 6.016 8.891 1.00 0.00 45 LEU A C 11
ATOM 16747 O O . LEU A 1 45 ? 24.713 7.029 9.314 1.00 0.00 45 LEU A O 11
ATOM 16763 N N . PHE A 1 46 ? 24.468 4.849 9.404 1.00 0.00 46 PHE A N 11
ATOM 16764 C CA . PHE A 1 46 ? 25.437 4.741 10.531 1.00 0.00 46 PHE A CA 11
ATOM 16765 C C . PHE A 1 46 ? 26.837 5.154 10.067 1.00 0.00 46 PHE A C 11
ATOM 16766 O O . PHE A 1 46 ? 27.569 5.812 10.780 1.00 0.00 46 PHE A O 11
ATOM 16783 N N . GLU A 1 47 ? 27.213 4.773 8.877 1.00 0.00 47 GLU A N 11
ATOM 16784 C CA . GLU A 1 47 ? 28.566 5.143 8.368 1.00 0.00 47 GLU A CA 11
ATOM 16785 C C . GLU A 1 47 ? 28.669 6.660 8.186 1.00 0.00 47 GLU A C 11
ATOM 16786 O O . GLU A 1 47 ? 29.686 7.260 8.472 1.00 0.00 47 GLU A O 11
ATOM 16798 N N . ARG A 1 48 ? 27.625 7.285 7.712 1.00 0.00 48 ARG A N 11
ATOM 16799 C CA . ARG A 1 48 ? 27.668 8.762 7.513 1.00 0.00 48 ARG A CA 11
ATOM 16800 C C . ARG A 1 48 ? 27.579 9.479 8.863 1.00 0.00 48 ARG A C 11
ATOM 16801 O O . ARG A 1 48 ? 27.989 10.613 9.001 1.00 0.00 48 ARG A O 11
ATOM 16822 N N . ALA A 1 49 ? 27.045 8.826 9.858 1.00 0.00 49 ALA A N 11
ATOM 16823 C CA . ALA A 1 49 ? 26.929 9.474 11.196 1.00 0.00 49 ALA A CA 11
ATOM 16824 C C . ALA A 1 49 ? 28.318 9.759 11.774 1.00 0.00 49 ALA A C 11
ATOM 16825 O O . ALA A 1 49 ? 28.562 10.805 12.342 1.00 0.00 49 ALA A O 11
ATOM 16832 N N . VAL A 1 50 ? 29.227 8.834 11.637 1.00 0.00 50 VAL A N 11
ATOM 16833 C CA . VAL A 1 50 ? 30.597 9.050 12.182 1.00 0.00 50 VAL A CA 11
ATOM 16834 C C . VAL A 1 50 ? 31.280 10.211 11.451 1.00 0.00 50 VAL A C 11
ATOM 16835 O O . VAL A 1 50 ? 31.793 11.125 12.065 1.00 0.00 50 VAL A O 11
ATOM 16848 N N . GLU A 1 51 ? 31.291 10.181 10.146 1.00 0.00 51 GLU A N 11
ATOM 16849 C CA . GLU A 1 51 ? 31.943 11.284 9.383 1.00 0.00 51 GLU A CA 11
ATOM 16850 C C . GLU A 1 51 ? 30.915 12.355 9.010 1.00 0.00 51 GLU A C 11
ATOM 16851 O O . GLU A 1 51 ? 29.809 11.987 8.649 1.00 0.00 51 GLU A O 11
ATOM 16864 N N . MET B 1 1 ? 7.789 -2.961 -20.134 1.00 0.00 1 MET B N 11
ATOM 16865 C CA . MET B 1 1 ? 7.448 -3.836 -18.976 1.00 0.00 1 MET B CA 11
ATOM 16866 C C . MET B 1 1 ? 6.360 -3.182 -18.121 1.00 0.00 1 MET B C 11
ATOM 16867 O O . MET B 1 1 ? 5.530 -2.443 -18.614 1.00 0.00 1 MET B O 11
ATOM 16883 N N . ASN B 1 2 ? 6.353 -3.449 -16.843 1.00 0.00 2 ASN B N 11
ATOM 16884 C CA . ASN B 1 2 ? 5.315 -2.841 -15.962 1.00 0.00 2 ASN B CA 11
ATOM 16885 C C . ASN B 1 2 ? 5.888 -2.587 -14.565 1.00 0.00 2 ASN B C 11
ATOM 16886 O O . ASN B 1 2 ? 6.733 -3.317 -14.087 1.00 0.00 2 ASN B O 11
ATOM 16897 N N . THR B 1 3 ? 5.430 -1.558 -13.904 1.00 0.00 3 THR B N 11
ATOM 16898 C CA . THR B 1 3 ? 5.946 -1.260 -12.537 1.00 0.00 3 THR B CA 11
ATOM 16899 C C . THR B 1 3 ? 5.232 -2.136 -11.504 1.00 0.00 3 THR B C 11
ATOM 16900 O O . THR B 1 3 ? 4.044 -2.370 -11.592 1.00 0.00 3 THR B O 11
ATOM 16911 N N . VAL B 1 4 ? 5.948 -2.627 -10.530 1.00 0.00 4 VAL B N 11
ATOM 16912 C CA . VAL B 1 4 ? 5.308 -3.492 -9.499 1.00 0.00 4 VAL B CA 11
ATOM 16913 C C . VAL B 1 4 ? 5.074 -2.706 -8.206 1.00 0.00 4 VAL B C 11
ATOM 16914 O O . VAL B 1 4 ? 5.827 -1.818 -7.860 1.00 0.00 4 VAL B O 11
ATOM 16927 N N . ARG B 1 5 ? 4.035 -3.034 -7.487 1.00 0.00 5 ARG B N 11
ATOM 16928 C CA . ARG B 1 5 ? 3.746 -2.318 -6.212 1.00 0.00 5 ARG B CA 11
ATOM 16929 C C . ARG B 1 5 ? 4.569 -2.929 -5.075 1.00 0.00 5 ARG B C 11
ATOM 16930 O O . ARG B 1 5 ? 4.673 -4.134 -4.954 1.00 0.00 5 ARG B O 11
ATOM 16951 N N . TRP B 1 6 ? 5.159 -2.115 -4.241 1.00 0.00 6 TRP B N 11
ATOM 16952 C CA . TRP B 1 6 ? 5.972 -2.669 -3.121 1.00 0.00 6 TRP B CA 11
ATOM 16953 C C . TRP B 1 6 ? 5.310 -2.362 -1.774 1.00 0.00 6 TRP B C 11
ATOM 16954 O O . TRP B 1 6 ? 4.799 -1.282 -1.551 1.00 0.00 6 TRP B O 11
ATOM 16975 N N . ASN B 1 7 ? 5.366 -3.296 -0.862 1.00 0.00 7 ASN B N 11
ATOM 16976 C CA . ASN B 1 7 ? 4.790 -3.046 0.490 1.00 0.00 7 ASN B CA 11
ATOM 16977 C C . ASN B 1 7 ? 5.829 -3.364 1.569 1.00 0.00 7 ASN B C 11
ATOM 16978 O O . ASN B 1 7 ? 6.189 -4.506 1.771 1.00 0.00 7 ASN B O 11
ATOM 16989 N N . ILE B 1 8 ? 6.319 -2.376 2.263 1.00 0.00 8 ILE B N 11
ATOM 16990 C CA . ILE B 1 8 ? 7.334 -2.656 3.318 1.00 0.00 8 ILE B CA 11
ATOM 16991 C C . ILE B 1 8 ? 7.103 -1.772 4.544 1.00 0.00 8 ILE B C 11
ATOM 16992 O O . ILE B 1 8 ? 6.732 -0.621 4.432 1.00 0.00 8 ILE B O 11
ATOM 17008 N N . ALA B 1 9 ? 7.326 -2.302 5.714 1.00 0.00 9 ALA B N 11
ATOM 17009 C CA . ALA B 1 9 ? 7.127 -1.494 6.950 1.00 0.00 9 ALA B CA 11
ATOM 17010 C C . ALA B 1 9 ? 8.485 -1.074 7.522 1.00 0.00 9 ALA B C 11
ATOM 17011 O O . ALA B 1 9 ? 9.365 -1.888 7.716 1.00 0.00 9 ALA B O 11
ATOM 17018 N N . VAL B 1 10 ? 8.663 0.190 7.787 1.00 0.00 10 VAL B N 11
ATOM 17019 C CA . VAL B 1 10 ? 9.965 0.662 8.340 1.00 0.00 10 VAL B CA 11
ATOM 17020 C C . VAL B 1 10 ? 9.727 1.705 9.433 1.00 0.00 10 VAL B C 11
ATOM 17021 O O . VAL B 1 10 ? 8.649 2.246 9.562 1.00 0.00 10 VAL B O 11
ATOM 17034 N N . SER B 1 11 ? 10.725 1.995 10.221 1.00 0.00 11 SER B N 11
ATOM 17035 C CA . SER B 1 11 ? 10.549 3.009 11.300 1.00 0.00 11 SER B CA 11
ATOM 17036 C C . SER B 1 11 ? 10.589 4.420 10.703 1.00 0.00 11 SER B C 11
ATOM 17037 O O . SER B 1 11 ? 11.279 4.663 9.733 1.00 0.00 11 SER B O 11
ATOM 17045 N N . PRO B 1 12 ? 9.845 5.305 11.308 1.00 0.00 12 PRO B N 11
ATOM 17046 C CA . PRO B 1 12 ? 9.822 6.704 10.798 1.00 0.00 12 PRO B CA 11
ATOM 17047 C C . PRO B 1 12 ? 11.246 7.262 10.683 1.00 0.00 12 PRO B C 11
ATOM 17048 O O . PRO B 1 12 ? 11.463 8.325 10.135 1.00 0.00 12 PRO B O 11
ATOM 17059 N N . ASP B 1 13 ? 12.217 6.550 11.185 1.00 0.00 13 ASP B N 11
ATOM 17060 C CA . ASP B 1 13 ? 13.624 7.029 11.097 1.00 0.00 13 ASP B CA 11
ATOM 17061 C C . ASP B 1 13 ? 14.108 6.915 9.655 1.00 0.00 13 ASP B C 11
ATOM 17062 O O . ASP B 1 13 ? 14.993 7.626 9.221 1.00 0.00 13 ASP B O 11
ATOM 17071 N N . VAL B 1 14 ? 13.524 6.020 8.912 1.00 0.00 14 VAL B N 11
ATOM 17072 C CA . VAL B 1 14 ? 13.929 5.838 7.495 1.00 0.00 14 VAL B CA 11
ATOM 17073 C C . VAL B 1 14 ? 13.478 7.038 6.656 1.00 0.00 14 VAL B C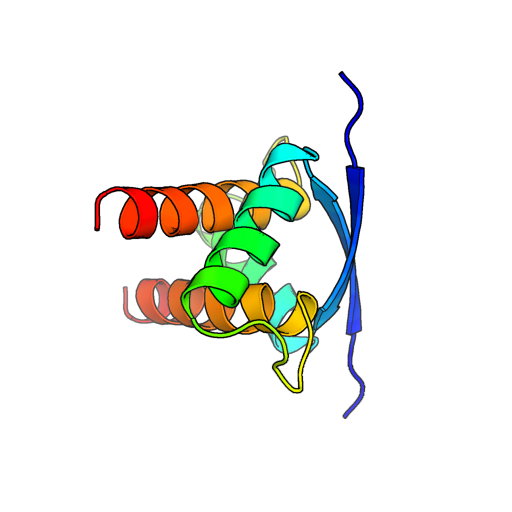 11
ATOM 17074 O O . VAL B 1 14 ? 14.203 7.522 5.810 1.00 0.00 14 VAL B O 11
ATOM 17087 N N . ASP B 1 15 ? 12.289 7.523 6.884 1.00 0.00 15 ASP B N 11
ATOM 17088 C CA . ASP B 1 15 ? 11.800 8.693 6.100 1.00 0.00 15 ASP B CA 11
ATOM 17089 C C . ASP B 1 15 ? 12.615 9.940 6.456 1.00 0.00 15 ASP B C 11
ATOM 17090 O O . ASP B 1 15 ? 13.080 10.658 5.593 1.00 0.00 15 ASP B O 11
ATOM 17099 N N . GLN B 1 16 ? 12.786 10.203 7.722 1.00 0.00 16 GLN B N 11
ATOM 17100 C CA . GLN B 1 16 ? 13.565 11.407 8.137 1.00 0.00 16 GLN B CA 11
ATOM 17101 C C . GLN B 1 16 ? 14.982 11.347 7.561 1.00 0.00 16 GLN B C 11
ATOM 17102 O O . GLN B 1 16 ? 15.491 12.320 7.040 1.00 0.00 16 GLN B O 11
ATOM 17116 N N . SER B 1 17 ? 15.624 10.215 7.651 1.00 0.00 17 SER B N 11
ATOM 17117 C CA . SER B 1 17 ? 17.007 10.100 7.104 1.00 0.00 17 SER B CA 11
ATOM 17118 C C . SER B 1 17 ? 16.991 10.284 5.585 1.00 0.00 17 SER B C 11
ATOM 17119 O O . SER B 1 17 ? 17.860 10.915 5.017 1.00 0.00 17 SER B O 11
ATOM 17127 N N . VAL B 1 18 ? 16.010 9.734 4.922 1.00 0.00 18 VAL B N 11
ATOM 17128 C CA . VAL B 1 18 ? 15.942 9.875 3.439 1.00 0.00 18 VAL B CA 11
ATOM 17129 C C . VAL B 1 18 ? 15.865 11.354 3.052 1.00 0.00 18 VAL B C 11
ATOM 17130 O O . VAL B 1 18 ? 16.502 11.792 2.113 1.00 0.00 18 VAL B O 11
ATOM 17143 N N . ARG B 1 19 ? 15.098 12.131 3.768 1.00 0.00 19 ARG B N 11
ATOM 17144 C CA . ARG B 1 19 ? 14.995 13.582 3.439 1.00 0.00 19 ARG B CA 11
ATOM 17145 C C . ARG B 1 19 ? 16.351 14.256 3.653 1.00 0.00 19 ARG B C 11
ATOM 17146 O O . ARG B 1 19 ? 16.770 15.099 2.885 1.00 0.00 19 ARG B O 11
ATOM 17167 N N . MET B 1 20 ? 17.038 13.893 4.699 1.00 0.00 20 MET B N 11
ATOM 17168 C CA . MET B 1 20 ? 18.366 14.513 4.963 1.00 0.00 20 MET B CA 11
ATOM 17169 C C . MET B 1 20 ? 19.332 14.172 3.826 1.00 0.00 20 MET B C 11
ATOM 17170 O O . MET B 1 20 ? 20.081 15.008 3.362 1.00 0.00 20 MET B O 11
ATOM 17184 N N . PHE B 1 21 ? 19.329 12.943 3.382 1.00 0.00 21 PHE B N 11
ATOM 17185 C CA . PHE B 1 21 ? 20.254 12.538 2.283 1.00 0.00 21 PHE B CA 11
ATOM 17186 C C . PHE B 1 21 ? 20.036 13.402 1.036 1.00 0.00 21 PHE B C 11
ATOM 17187 O O . PHE B 1 21 ? 20.969 13.954 0.487 1.00 0.00 21 PHE B O 11
ATOM 17204 N N . ILE B 1 22 ? 18.819 13.526 0.581 1.00 0.00 22 ILE B N 11
ATOM 17205 C CA . ILE B 1 22 ? 18.569 14.361 -0.633 1.00 0.00 22 ILE B CA 11
ATOM 17206 C C . ILE B 1 22 ? 18.963 15.814 -0.360 1.00 0.00 22 ILE B C 11
ATOM 17207 O O . ILE B 1 22 ? 19.503 16.488 -1.214 1.00 0.00 22 ILE B O 11
ATOM 17223 N N . ALA B 1 23 ? 18.700 16.303 0.821 1.00 0.00 23 ALA B N 11
ATOM 17224 C CA . ALA B 1 23 ? 19.066 17.713 1.132 1.00 0.00 23 ALA B CA 11
ATOM 17225 C C . ALA B 1 23 ? 20.558 17.920 0.874 1.00 0.00 23 ALA B C 11
ATOM 17226 O O . ALA B 1 23 ? 20.993 18.990 0.495 1.00 0.00 23 ALA B O 11
ATOM 17233 N N . ALA B 1 24 ? 21.343 16.895 1.058 1.00 0.00 24 ALA B N 11
ATOM 17234 C CA . ALA B 1 24 ? 22.806 17.021 0.804 1.00 0.00 24 ALA B CA 11
ATOM 17235 C C . ALA B 1 24 ? 23.064 17.013 -0.704 1.00 0.00 24 ALA B C 11
ATOM 17236 O O . ALA B 1 24 ? 24.011 17.601 -1.188 1.00 0.00 24 ALA B O 11
ATOM 17243 N N . GLN B 1 25 ? 22.223 16.346 -1.449 1.00 0.00 25 GLN B N 11
ATOM 17244 C CA . GLN B 1 25 ? 22.407 16.290 -2.928 1.00 0.00 25 GLN B CA 11
ATOM 17245 C C . GLN B 1 25 ? 21.530 17.342 -3.613 1.00 0.00 25 GLN B C 11
ATOM 17246 O O . GLN B 1 25 ? 21.554 17.494 -4.818 1.00 0.00 25 GLN B O 11
ATOM 17260 N N . GLY B 1 26 ? 20.753 18.068 -2.856 1.00 0.00 26 GLY B N 11
ATOM 17261 C CA . GLY B 1 26 ? 19.877 19.107 -3.471 1.00 0.00 26 GLY B CA 11
ATOM 17262 C C . GLY B 1 26 ? 18.477 19.027 -2.859 1.00 0.00 26 GLY B C 11
ATOM 17263 O O . GLY B 1 26 ? 18.318 18.906 -1.661 1.00 0.00 26 GLY B O 11
ATOM 17267 N N . GLY B 1 27 ? 17.459 19.094 -3.674 1.00 0.00 27 GLY B N 11
ATOM 17268 C CA . GLY B 1 27 ? 16.069 19.022 -3.141 1.00 0.00 27 GLY B CA 11
ATOM 17269 C C . GLY B 1 27 ? 15.209 18.157 -4.065 1.00 0.00 27 GLY B C 11
ATOM 17270 O O . GLY B 1 27 ? 14.954 17.003 -3.789 1.00 0.00 27 GLY B O 11
ATOM 17274 N N . GLY B 1 28 ? 14.759 18.708 -5.160 1.00 0.00 28 GLY B N 11
ATOM 17275 C CA . GLY B 1 28 ? 13.916 17.918 -6.101 1.00 0.00 28 GLY B CA 11
ATOM 17276 C C . GLY B 1 28 ? 12.661 17.428 -5.372 1.00 0.00 28 GLY B C 11
ATOM 17277 O O . GLY B 1 28 ? 12.501 17.642 -4.186 1.00 0.00 28 GLY B O 11
ATOM 17281 N N . ARG B 1 29 ? 11.768 16.779 -6.070 1.00 0.00 29 ARG B N 11
ATOM 17282 C CA . ARG B 1 29 ? 10.524 16.286 -5.410 1.00 0.00 29 ARG B CA 11
ATOM 17283 C C . ARG B 1 29 ? 10.286 14.807 -5.738 1.00 0.00 29 ARG B C 11
ATOM 17284 O O . ARG B 1 29 ? 10.388 13.948 -4.885 1.00 0.00 29 ARG B O 11
ATOM 17305 N N . LYS B 1 30 ? 9.963 14.506 -6.966 1.00 0.00 30 LYS B N 11
ATOM 17306 C CA . LYS B 1 30 ? 9.711 13.084 -7.346 1.00 0.00 30 LYS B CA 11
ATOM 17307 C C . LYS B 1 30 ? 10.963 12.237 -7.097 1.00 0.00 30 LYS B C 11
ATOM 17308 O O . LYS B 1 30 ? 11.985 12.735 -6.667 1.00 0.00 30 LYS B O 11
ATOM 17327 N N . GLY B 1 31 ? 10.889 10.960 -7.365 1.00 0.00 31 GLY B N 11
ATOM 17328 C CA . GLY B 1 31 ? 12.073 10.082 -7.145 1.00 0.00 31 GLY B CA 11
ATOM 17329 C C . GLY B 1 31 ? 12.746 10.460 -5.826 1.00 0.00 31 GLY B C 11
ATOM 17330 O O . GLY B 1 31 ? 13.926 10.742 -5.778 1.00 0.00 31 GLY B O 11
ATOM 17334 N N . ASP B 1 32 ? 12.003 10.474 -4.754 1.00 0.00 32 ASP B N 11
ATOM 17335 C CA . ASP B 1 32 ? 12.601 10.841 -3.440 1.00 0.00 32 ASP B CA 11
ATOM 17336 C C . ASP B 1 32 ? 12.907 9.583 -2.624 1.00 0.00 32 ASP B C 11
ATOM 17337 O O . ASP B 1 32 ? 14.027 9.115 -2.584 1.00 0.00 32 ASP B O 11
ATOM 17346 N N . LEU B 1 33 ? 11.922 9.036 -1.965 1.00 0.00 33 LEU B N 11
ATOM 17347 C CA . LEU B 1 33 ? 12.164 7.815 -1.144 1.00 0.00 33 LEU B CA 11
ATOM 17348 C C . LEU B 1 33 ? 12.350 6.592 -2.048 1.00 0.00 33 LEU B C 11
ATOM 17349 O O . LEU B 1 33 ? 13.294 5.840 -1.906 1.00 0.00 33 LEU B O 11
ATOM 17365 N N . SER B 1 34 ? 11.443 6.377 -2.960 1.00 0.00 34 SER B N 11
ATOM 17366 C CA . SER B 1 34 ? 11.542 5.191 -3.860 1.00 0.00 34 SER B CA 11
ATOM 17367 C C . SER B 1 34 ? 12.831 5.214 -4.689 1.00 0.00 34 SER B C 11
ATOM 17368 O O . SER B 1 34 ? 13.434 4.187 -4.928 1.00 0.00 34 SER B O 11
ATOM 17376 N N . ARG B 1 35 ? 13.258 6.360 -5.145 1.00 0.00 35 ARG B N 11
ATOM 17377 C CA . ARG B 1 35 ? 14.502 6.413 -5.969 1.00 0.00 35 ARG B CA 11
ATOM 17378 C C . ARG B 1 35 ? 15.742 6.137 -5.114 1.00 0.00 35 ARG B C 11
ATOM 17379 O O . ARG B 1 35 ? 16.657 5.458 -5.536 1.00 0.00 35 ARG B O 11
ATOM 17400 N N . PHE B 1 36 ? 15.791 6.671 -3.925 1.00 0.00 36 PHE B N 11
ATOM 17401 C CA . PHE B 1 36 ? 16.987 6.451 -3.060 1.00 0.00 36 PHE B CA 11
ATOM 17402 C C . PHE B 1 36 ? 17.251 4.952 -2.876 1.00 0.00 36 PHE B C 11
ATOM 17403 O O . PHE B 1 36 ? 18.356 4.484 -3.066 1.00 0.00 36 PHE B O 11
ATOM 17420 N N . ILE B 1 37 ? 16.255 4.196 -2.509 1.00 0.00 37 ILE B N 11
ATOM 17421 C CA . ILE B 1 37 ? 16.473 2.731 -2.318 1.00 0.00 37 ILE B CA 11
ATOM 17422 C C . ILE B 1 37 ? 16.684 2.043 -3.672 1.00 0.00 37 ILE B C 11
ATOM 17423 O O . ILE B 1 37 ? 17.434 1.095 -3.784 1.00 0.00 37 ILE B O 11
ATOM 17439 N N . GLU B 1 38 ? 16.021 2.506 -4.696 1.00 0.00 38 GLU B N 11
ATOM 17440 C CA . GLU B 1 38 ? 16.176 1.870 -6.037 1.00 0.00 38 GLU B CA 11
ATOM 17441 C C . GLU B 1 38 ? 17.640 1.884 -6.480 1.00 0.00 38 GLU B C 11
ATOM 17442 O O . GLU B 1 38 ? 18.174 0.885 -6.918 1.00 0.00 38 GLU B O 11
ATOM 17454 N N . ASP B 1 39 ? 18.294 3.005 -6.374 1.00 0.00 39 ASP B N 11
ATOM 17455 C CA . ASP B 1 39 ? 19.721 3.073 -6.791 1.00 0.00 39 ASP B CA 11
ATOM 17456 C C . ASP B 1 39 ? 20.579 2.236 -5.844 1.00 0.00 39 ASP B C 11
ATOM 17457 O O . ASP B 1 39 ? 21.593 1.684 -6.227 1.00 0.00 39 ASP B O 11
ATOM 17466 N N . ALA B 1 40 ? 20.183 2.147 -4.606 1.00 0.00 40 ALA B N 11
ATOM 17467 C CA . ALA B 1 40 ? 20.978 1.355 -3.621 1.00 0.00 40 ALA B CA 11
ATOM 17468 C C . ALA B 1 40 ? 20.956 -0.135 -3.979 1.00 0.00 40 ALA B C 11
ATOM 17469 O O . ALA B 1 40 ? 21.974 -0.797 -3.974 1.00 0.00 40 ALA B O 11
ATOM 17476 N N . VAL B 1 41 ? 19.804 -0.669 -4.281 1.00 0.00 41 VAL B N 11
ATOM 17477 C CA . VAL B 1 41 ? 19.722 -2.118 -4.631 1.00 0.00 41 VAL B CA 11
ATOM 17478 C C . VAL B 1 41 ? 20.331 -2.376 -6.013 1.00 0.00 41 VAL B C 11
ATOM 17479 O O . VAL B 1 41 ? 20.928 -3.405 -6.254 1.00 0.00 41 VAL B O 11
ATOM 17492 N N . ARG B 1 42 ? 20.182 -1.452 -6.924 1.00 0.00 42 ARG B N 11
ATOM 17493 C CA . ARG B 1 42 ? 20.753 -1.652 -8.287 1.00 0.00 42 ARG B CA 11
ATOM 17494 C C . ARG B 1 42 ? 22.282 -1.700 -8.229 1.00 0.00 42 ARG B C 11
ATOM 17495 O O . ARG B 1 42 ? 22.910 -2.518 -8.871 1.00 0.00 42 ARG B O 11
ATOM 17516 N N . ALA B 1 43 ? 22.888 -0.826 -7.473 1.00 0.00 43 ALA B N 11
ATOM 17517 C CA . ALA B 1 43 ? 24.377 -0.821 -7.387 1.00 0.00 43 ALA B CA 11
ATOM 17518 C C . ALA B 1 43 ? 24.888 -2.119 -6.754 1.00 0.00 43 ALA B C 11
ATOM 17519 O O . ALA B 1 43 ? 25.903 -2.656 -7.150 1.00 0.00 43 ALA B O 11
ATOM 17526 N N . TYR B 1 44 ? 24.200 -2.625 -5.768 1.00 0.00 44 TYR B N 11
ATOM 17527 C CA . TYR B 1 44 ? 24.657 -3.883 -5.109 1.00 0.00 44 TYR B CA 11
ATOM 17528 C C . TYR B 1 44 ? 24.493 -5.077 -6.057 1.00 0.00 44 TYR B C 11
ATOM 17529 O O . TYR B 1 44 ? 25.340 -5.944 -6.128 1.00 0.00 44 TYR B O 11
ATOM 17547 N N . LEU B 1 45 ? 23.407 -5.132 -6.778 1.00 0.00 45 LEU B N 11
ATOM 17548 C CA . LEU B 1 45 ? 23.189 -6.275 -7.711 1.00 0.00 45 LEU B CA 11
ATOM 17549 C C . LEU B 1 45 ? 24.138 -6.187 -8.910 1.00 0.00 45 LEU B C 11
ATOM 17550 O O . LEU B 1 45 ? 24.506 -7.186 -9.495 1.00 0.00 45 LEU B O 11
ATOM 17566 N N . PHE B 1 46 ? 24.534 -5.001 -9.288 1.00 0.00 46 PHE B N 11
ATOM 17567 C CA . PHE B 1 46 ? 25.452 -4.864 -10.457 1.00 0.00 46 PHE B CA 11
ATOM 17568 C C . PHE B 1 46 ? 26.873 -5.296 -10.074 1.00 0.00 46 PHE B C 11
ATOM 17569 O O . PHE B 1 46 ? 27.525 -6.018 -10.801 1.00 0.00 46 PHE B O 11
ATOM 17586 N N . GLU B 1 47 ? 27.359 -4.856 -8.946 1.00 0.00 47 GLU B N 11
ATOM 17587 C CA . GLU B 1 47 ? 28.740 -5.240 -8.532 1.00 0.00 47 GLU B CA 11
ATOM 17588 C C . GLU B 1 47 ? 28.852 -6.761 -8.387 1.00 0.00 47 GLU B C 11
ATOM 17589 O O . GLU B 1 47 ? 29.750 -7.380 -8.922 1.00 0.00 47 GLU B O 11
ATOM 17601 N N . ARG B 1 48 ? 27.950 -7.365 -7.667 1.00 0.00 48 ARG B N 11
ATOM 17602 C CA . ARG B 1 48 ? 28.010 -8.845 -7.488 1.00 0.00 48 ARG B CA 11
ATOM 17603 C C . ARG B 1 48 ? 27.749 -9.552 -8.821 1.00 0.00 48 ARG B C 11
ATOM 17604 O O . ARG B 1 48 ? 28.036 -10.720 -8.980 1.00 0.00 48 ARG B O 11
ATOM 17625 N N . ALA B 1 49 ? 27.202 -8.854 -9.778 1.00 0.00 49 ALA B N 11
ATOM 17626 C CA . ALA B 1 49 ? 26.922 -9.490 -11.097 1.00 0.00 49 ALA B CA 11
ATOM 17627 C C . ALA B 1 49 ? 28.230 -9.840 -11.808 1.00 0.00 49 ALA B C 11
ATOM 17628 O O . ALA B 1 49 ? 28.377 -10.906 -12.369 1.00 0.00 49 ALA B O 11
ATOM 17635 N N . VAL B 1 50 ? 29.182 -8.948 -11.792 1.00 0.00 50 VAL B N 11
ATOM 17636 C CA . VAL B 1 50 ? 30.478 -9.230 -12.473 1.00 0.00 50 VAL B CA 11
ATOM 17637 C C . VAL B 1 50 ? 31.180 -10.418 -11.807 1.00 0.00 50 VAL B C 11
ATOM 17638 O O . VAL B 1 50 ? 31.727 -11.277 -12.469 1.00 0.00 50 VAL B O 11
ATOM 17651 N N . GLU B 1 51 ? 31.169 -10.472 -10.504 1.00 0.00 51 GLU B N 11
ATOM 17652 C CA . GLU B 1 51 ? 31.838 -11.603 -9.801 1.00 0.00 51 GLU B CA 11
ATOM 17653 C C . GLU B 1 51 ? 30.813 -12.682 -9.440 1.00 0.00 51 GLU B C 11
ATOM 17654 O O . GLU B 1 51 ? 31.217 -13.819 -9.266 1.00 0.00 51 GLU B O 11
ATOM 17667 N N . MET A 1 1 ? 6.278 7.659 17.210 1.00 0.00 1 MET A N 12
ATOM 17668 C CA . MET A 1 1 ? 6.078 6.471 18.089 1.00 0.00 1 MET A CA 12
ATOM 17669 C C . MET A 1 1 ? 5.095 5.493 17.439 1.00 0.00 1 MET A C 12
ATOM 17670 O O . MET A 1 1 ? 4.244 4.925 18.095 1.00 0.00 1 MET A O 12
ATOM 17686 N N . ASN A 1 2 ? 5.205 5.293 16.154 1.00 0.00 2 ASN A N 12
ATOM 17687 C CA . ASN A 1 2 ? 4.275 4.353 15.462 1.00 0.00 2 ASN A CA 12
ATOM 17688 C C . ASN A 1 2 ? 4.894 3.865 14.151 1.00 0.00 2 ASN A C 12
ATOM 17689 O O . ASN A 1 2 ? 5.402 4.641 13.367 1.00 0.00 2 ASN A O 12
ATOM 17700 N N . THR A 1 3 ? 4.853 2.583 13.905 1.00 0.00 3 THR A N 12
ATOM 17701 C CA . THR A 1 3 ? 5.436 2.050 12.641 1.00 0.00 3 THR A CA 12
ATOM 17702 C C . THR A 1 3 ? 4.831 2.776 11.438 1.00 0.00 3 THR A C 12
ATOM 17703 O O . THR A 1 3 ? 3.644 3.026 11.383 1.00 0.00 3 THR A O 12
ATOM 17714 N N . VAL A 1 4 ? 5.638 3.119 10.472 1.00 0.00 4 VAL A N 12
ATOM 17715 C CA . VAL A 1 4 ? 5.107 3.831 9.277 1.00 0.00 4 VAL A CA 12
ATOM 17716 C C . VAL A 1 4 ? 4.905 2.849 8.119 1.00 0.00 4 VAL A C 12
ATOM 17717 O O . VAL A 1 4 ? 5.626 1.882 7.980 1.00 0.00 4 VAL A O 12
ATOM 17730 N N . ARG A 1 5 ? 3.927 3.091 7.290 1.00 0.00 5 ARG A N 12
ATOM 17731 C CA . ARG A 1 5 ? 3.677 2.173 6.141 1.00 0.00 5 ARG A CA 12
ATOM 17732 C C . ARG A 1 5 ? 4.316 2.735 4.868 1.00 0.00 5 ARG A C 12
ATOM 17733 O O . ARG A 1 5 ? 4.037 3.846 4.463 1.00 0.00 5 ARG A O 12
ATOM 17754 N N . TRP A 1 6 ? 5.174 1.981 4.235 1.00 0.00 6 TRP A N 12
ATOM 17755 C CA . TRP A 1 6 ? 5.828 2.481 2.993 1.00 0.00 6 TRP A CA 12
ATOM 17756 C C . TRP A 1 6 ? 5.047 2.026 1.757 1.00 0.00 6 TRP A C 12
ATOM 17757 O O . TRP A 1 6 ? 4.604 0.893 1.658 1.00 0.00 6 TRP A O 12
ATOM 17778 N N . ASN A 1 7 ? 4.945 2.902 0.794 1.00 0.00 7 ASN A N 12
ATOM 17779 C CA . ASN A 1 7 ? 4.266 2.556 -0.483 1.00 0.00 7 ASN A CA 12
ATOM 17780 C C . ASN A 1 7 ? 5.189 2.918 -1.637 1.00 0.00 7 ASN A C 12
ATOM 17781 O O . ASN A 1 7 ? 5.467 4.079 -1.867 1.00 0.00 7 ASN A O 12
ATOM 17792 N N . ILE A 1 8 ? 5.695 1.964 -2.355 1.00 0.00 8 ILE A N 12
ATOM 17793 C CA . ILE A 1 8 ? 6.618 2.336 -3.462 1.00 0.00 8 ILE A CA 12
ATOM 17794 C C . ILE A 1 8 ? 6.416 1.447 -4.688 1.00 0.00 8 ILE A C 12
ATOM 17795 O O . ILE A 1 8 ? 6.114 0.281 -4.576 1.00 0.00 8 ILE A O 12
ATOM 17811 N N . ALA A 1 9 ? 6.583 1.992 -5.862 1.00 0.00 9 ALA A N 12
ATOM 17812 C CA . ALA A 1 9 ? 6.405 1.176 -7.097 1.00 0.00 9 ALA A CA 12
ATOM 17813 C C . ALA A 1 9 ? 7.771 0.837 -7.699 1.00 0.00 9 ALA A C 12
ATOM 17814 O O . ALA A 1 9 ? 8.624 1.689 -7.846 1.00 0.00 9 ALA A O 12
ATOM 17821 N N . VAL A 1 10 ? 7.984 -0.401 -8.052 1.00 0.00 10 VAL A N 12
ATOM 17822 C CA . VAL A 1 10 ? 9.294 -0.789 -8.649 1.00 0.00 10 VAL A CA 12
ATOM 17823 C C . VAL A 1 10 ? 9.088 -1.825 -9.756 1.00 0.00 10 VAL A C 12
ATOM 17824 O O . VAL A 1 10 ? 8.047 -2.442 -9.856 1.00 0.00 10 VAL A O 12
ATOM 17837 N N . SER A 1 11 ? 10.077 -2.028 -10.582 1.00 0.00 11 SER A N 12
ATOM 17838 C CA . SER A 1 11 ? 9.938 -3.033 -11.672 1.00 0.00 11 SER A CA 12
ATOM 17839 C C . SER A 1 11 ? 10.107 -4.441 -11.096 1.00 0.00 11 SER A C 12
ATOM 17840 O O . SER A 1 11 ? 10.938 -4.664 -10.244 1.00 0.00 11 SER A O 12
ATOM 17848 N N . PRO A 1 12 ? 9.310 -5.347 -11.581 1.00 0.00 12 PRO A N 12
ATOM 17849 C CA . PRO A 1 12 ? 9.409 -6.742 -11.068 1.00 0.00 12 PRO A CA 12
ATOM 17850 C C . PRO A 1 12 ? 10.857 -7.253 -11.130 1.00 0.00 12 PRO A C 12
ATOM 17851 O O . PRO A 1 12 ? 11.164 -8.323 -10.643 1.00 0.00 12 PRO A O 12
ATOM 17862 N N . ASP A 1 13 ? 11.747 -6.500 -11.719 1.00 0.00 13 ASP A N 12
ATOM 17863 C CA . ASP A 1 13 ? 13.167 -6.944 -11.806 1.00 0.00 13 ASP A CA 12
ATOM 17864 C C . ASP A 1 13 ? 13.840 -6.828 -10.438 1.00 0.00 13 ASP A C 12
ATOM 17865 O O . ASP A 1 13 ? 14.702 -7.609 -10.087 1.00 0.00 13 ASP A O 12
ATOM 17874 N N . VAL A 1 14 ? 13.454 -5.850 -9.667 1.00 0.00 14 VAL A N 12
ATOM 17875 C CA . VAL A 1 14 ? 14.077 -5.672 -8.325 1.00 0.00 14 VAL A CA 12
ATOM 17876 C C . VAL A 1 14 ? 13.548 -6.717 -7.339 1.00 0.00 14 VAL A C 12
ATOM 17877 O O . VAL A 1 14 ? 14.273 -7.198 -6.491 1.00 0.00 14 VAL A O 12
ATOM 17890 N N . ASP A 1 15 ? 12.297 -7.075 -7.436 1.00 0.00 15 ASP A N 12
ATOM 17891 C CA . ASP A 1 15 ? 11.750 -8.092 -6.491 1.00 0.00 15 ASP A CA 12
ATOM 17892 C C . ASP A 1 15 ? 12.452 -9.434 -6.710 1.00 0.00 15 ASP A C 12
ATOM 17893 O O . ASP A 1 15 ? 12.899 -10.074 -5.778 1.00 0.00 15 ASP A O 12
ATOM 17902 N N . GLN A 1 16 ? 12.548 -9.867 -7.937 1.00 0.00 16 GLN A N 12
ATOM 17903 C CA . GLN A 1 16 ? 13.217 -11.170 -8.221 1.00 0.00 16 GLN A CA 12
ATOM 17904 C C . GLN A 1 16 ? 14.654 -11.152 -7.695 1.00 0.00 16 GLN A C 12
ATOM 17905 O O . GLN A 1 16 ? 15.121 -12.108 -7.106 1.00 0.00 16 GLN A O 12
ATOM 17919 N N . SER A 1 17 ? 15.361 -10.074 -7.898 1.00 0.00 17 SER A N 12
ATOM 17920 C CA . SER A 1 17 ? 16.767 -10.003 -7.405 1.00 0.00 17 SER A CA 12
ATOM 17921 C C . SER A 1 17 ? 16.793 -10.053 -5.875 1.00 0.00 17 SER A C 12
ATOM 17922 O O . SER A 1 17 ? 17.646 -10.681 -5.279 1.00 0.00 17 SER A O 12
ATOM 17930 N N . VAL A 1 18 ? 15.866 -9.394 -5.234 1.00 0.00 18 VAL A N 12
ATOM 17931 C CA . VAL A 1 18 ? 15.841 -9.403 -3.743 1.00 0.00 18 VAL A CA 12
ATOM 17932 C C . VAL A 1 18 ? 15.700 -10.837 -3.226 1.00 0.00 18 VAL A C 12
ATOM 17933 O O . VAL A 1 18 ? 16.365 -11.237 -2.291 1.00 0.00 18 VAL A O 12
ATOM 17946 N N . ARG A 1 19 ? 14.845 -11.617 -3.829 1.00 0.00 19 ARG A N 12
ATOM 17947 C CA . ARG A 1 19 ? 14.676 -13.026 -3.370 1.00 0.00 19 ARG A CA 12
ATOM 17948 C C . ARG A 1 19 ? 15.946 -13.824 -3.673 1.00 0.00 19 ARG A C 12
ATOM 17949 O O . ARG A 1 19 ? 16.356 -14.676 -2.910 1.00 0.00 19 ARG A O 12
ATOM 17970 N N . MET A 1 20 ? 16.567 -13.554 -4.787 1.00 0.00 20 MET A N 12
ATOM 17971 C CA . MET A 1 20 ? 17.809 -14.297 -5.144 1.00 0.00 20 MET A CA 12
ATOM 17972 C C . MET A 1 20 ? 18.883 -14.042 -4.084 1.00 0.00 20 MET A C 12
ATOM 17973 O O . MET A 1 20 ? 19.578 -14.943 -3.660 1.00 0.00 20 MET A O 12
ATOM 17987 N N . PHE A 1 21 ? 19.028 -12.818 -3.660 1.00 0.00 21 PHE A N 12
ATOM 17988 C CA . PHE A 1 21 ? 20.061 -12.496 -2.636 1.00 0.00 21 PHE A CA 12
ATOM 17989 C C . PHE A 1 21 ? 19.848 -13.331 -1.370 1.00 0.00 21 PHE A C 12
ATOM 17990 O O . PHE A 1 21 ? 20.763 -13.953 -0.868 1.00 0.00 21 PHE A O 12
ATOM 18007 N N . ILE A 1 22 ? 18.652 -13.352 -0.844 1.00 0.00 22 ILE A N 12
ATOM 18008 C CA . ILE A 1 22 ? 18.404 -14.151 0.390 1.00 0.00 22 ILE A CA 12
ATOM 18009 C C . ILE A 1 22 ? 18.617 -15.640 0.109 1.00 0.00 22 ILE A C 12
ATOM 18010 O O . ILE A 1 22 ? 19.153 -16.362 0.925 1.00 0.00 22 ILE A O 12
ATOM 18026 N N . ALA A 1 23 ? 18.201 -16.110 -1.036 1.00 0.00 23 ALA A N 12
ATOM 18027 C CA . ALA A 1 23 ? 18.385 -17.555 -1.350 1.00 0.00 23 ALA A CA 12
ATOM 18028 C C . ALA A 1 23 ? 19.863 -17.925 -1.214 1.00 0.00 23 ALA A C 12
ATOM 18029 O O . ALA A 1 23 ? 20.206 -19.008 -0.786 1.00 0.00 23 ALA A O 12
ATOM 18036 N N . ALA A 1 24 ? 20.739 -17.024 -1.561 1.00 0.00 24 ALA A N 12
ATOM 18037 C CA . ALA A 1 24 ? 22.195 -17.314 -1.433 1.00 0.00 24 ALA A CA 12
ATOM 18038 C C . ALA A 1 24 ? 22.605 -17.225 0.039 1.00 0.00 24 ALA A C 12
ATOM 18039 O O . ALA A 1 24 ? 23.530 -17.877 0.480 1.00 0.00 24 ALA A O 12
ATOM 18046 N N . GLN A 1 25 ? 21.917 -16.415 0.799 1.00 0.00 25 GLN A N 12
ATOM 18047 C CA . GLN A 1 25 ? 22.254 -16.272 2.245 1.00 0.00 25 GLN A CA 12
ATOM 18048 C C . GLN A 1 25 ? 21.292 -17.103 3.099 1.00 0.00 25 GLN A C 12
ATOM 18049 O O . GLN A 1 25 ? 21.409 -17.159 4.306 1.00 0.00 25 GLN A O 12
ATOM 18063 N N . GLY A 1 26 ? 20.341 -17.746 2.481 1.00 0.00 26 GLY A N 12
ATOM 18064 C CA . GLY A 1 26 ? 19.370 -18.569 3.257 1.00 0.00 26 GLY A CA 12
ATOM 18065 C C . GLY A 1 26 ? 17.952 -18.048 3.018 1.00 0.00 26 GLY A C 12
ATOM 18066 O O . GLY A 1 26 ? 17.271 -18.469 2.104 1.00 0.00 26 GLY A O 12
ATOM 18070 N N . GLY A 1 27 ? 17.501 -17.131 3.831 1.00 0.00 27 GLY A N 12
ATOM 18071 C CA . GLY A 1 27 ? 16.127 -16.583 3.649 1.00 0.00 27 GLY A CA 12
ATOM 18072 C C . GLY A 1 27 ? 15.405 -16.550 4.996 1.00 0.00 27 GLY A C 12
ATOM 18073 O O . GLY A 1 27 ? 15.513 -17.462 5.792 1.00 0.00 27 GLY A O 12
ATOM 18077 N N . GLY A 1 28 ? 14.669 -15.505 5.260 1.00 0.00 28 GLY A N 12
ATOM 18078 C CA . GLY A 1 28 ? 13.940 -15.414 6.557 1.00 0.00 28 GLY A CA 12
ATOM 18079 C C . GLY A 1 28 ? 12.444 -15.621 6.318 1.00 0.00 28 GLY A C 12
ATOM 18080 O O . GLY A 1 28 ? 12.008 -15.839 5.205 1.00 0.00 28 GLY A O 12
ATOM 18084 N N . ARG A 1 29 ? 11.652 -15.556 7.354 1.00 0.00 29 ARG A N 12
ATOM 18085 C CA . ARG A 1 29 ? 10.184 -15.749 7.182 1.00 0.00 29 ARG A CA 12
ATOM 18086 C C . ARG A 1 29 ? 9.427 -14.499 7.638 1.00 0.00 29 ARG A C 12
ATOM 18087 O O . ARG A 1 29 ? 8.255 -14.338 7.363 1.00 0.00 29 ARG A O 12
ATOM 18108 N N . LYS A 1 30 ? 10.087 -13.614 8.334 1.00 0.00 30 LYS A N 12
ATOM 18109 C CA . LYS A 1 30 ? 9.403 -12.376 8.806 1.00 0.00 30 LYS A CA 12
ATOM 18110 C C . LYS A 1 30 ? 9.975 -11.150 8.090 1.00 0.00 30 LYS A C 12
ATOM 18111 O O . LYS A 1 30 ? 10.843 -10.470 8.601 1.00 0.00 30 LYS A O 12
ATOM 18130 N N . GLY A 1 31 ? 9.495 -10.862 6.912 1.00 0.00 31 GLY A N 12
ATOM 18131 C CA . GLY A 1 31 ? 10.010 -9.679 6.166 1.00 0.00 31 GLY A CA 12
ATOM 18132 C C . GLY A 1 31 ? 11.282 -10.066 5.410 1.00 0.00 31 GLY A C 12
ATOM 18133 O O . GLY A 1 31 ? 12.336 -10.234 5.991 1.00 0.00 31 GLY A O 12
ATOM 18137 N N . ASP A 1 32 ? 11.193 -10.207 4.115 1.00 0.00 32 ASP A N 12
ATOM 18138 C CA . ASP A 1 32 ? 12.399 -10.582 3.322 1.00 0.00 32 ASP A CA 12
ATOM 18139 C C . ASP A 1 32 ? 13.011 -9.336 2.678 1.00 0.00 32 ASP A C 12
ATOM 18140 O O . ASP A 1 32 ? 14.085 -8.899 3.041 1.00 0.00 32 ASP A O 12
ATOM 18149 N N . LEU A 1 33 ? 12.335 -8.763 1.721 1.00 0.00 33 LEU A N 12
ATOM 18150 C CA . LEU A 1 33 ? 12.878 -7.544 1.049 1.00 0.00 33 LEU A CA 12
ATOM 18151 C C . LEU A 1 33 ? 12.883 -6.354 2.014 1.00 0.00 33 LEU A C 12
ATOM 18152 O O . LEU A 1 33 ? 13.824 -5.588 2.064 1.00 0.00 33 LEU A O 12
ATOM 18168 N N . SER A 1 34 ? 11.834 -6.186 2.768 1.00 0.00 34 SER A N 12
ATOM 18169 C CA . SER A 1 34 ? 11.767 -5.037 3.717 1.00 0.00 34 SER A CA 12
ATOM 18170 C C . SER A 1 34 ? 12.991 -5.013 4.638 1.00 0.00 34 SER A C 12
ATOM 18171 O O . SER A 1 34 ? 13.573 -3.973 4.875 1.00 0.00 34 SER A O 12
ATOM 18179 N N . ARG A 1 35 ? 13.391 -6.140 5.163 1.00 0.00 35 ARG A N 12
ATOM 18180 C CA . ARG A 1 35 ? 14.578 -6.157 6.065 1.00 0.00 35 ARG A CA 12
ATOM 18181 C C . ARG A 1 35 ? 15.860 -5.907 5.266 1.00 0.00 35 ARG A C 12
ATOM 18182 O O . ARG A 1 35 ? 16.776 -5.258 5.730 1.00 0.00 35 ARG A O 12
ATOM 18203 N N . PHE A 1 36 ? 15.935 -6.426 4.072 1.00 0.00 36 PHE A N 12
ATOM 18204 C CA . PHE A 1 36 ? 17.160 -6.230 3.246 1.00 0.00 36 PHE A CA 12
ATOM 18205 C C . PHE A 1 36 ? 17.456 -4.735 3.080 1.00 0.00 36 PHE A C 12
ATOM 18206 O O . PHE A 1 36 ? 18.581 -4.299 3.217 1.00 0.00 36 PHE A O 12
ATOM 18223 N N . ILE A 1 37 ? 16.458 -3.947 2.787 1.00 0.00 37 ILE A N 12
ATOM 18224 C CA . ILE A 1 37 ? 16.695 -2.485 2.617 1.00 0.00 37 ILE A CA 12
ATOM 18225 C C . ILE A 1 37 ? 16.892 -1.814 3.978 1.00 0.00 37 ILE A C 12
ATOM 18226 O O . ILE A 1 37 ? 17.645 -0.874 4.112 1.00 0.00 37 ILE A O 12
ATOM 18242 N N . GLU A 1 38 ? 16.211 -2.279 4.987 1.00 0.00 38 GLU A N 12
ATOM 18243 C CA . GLU A 1 38 ? 16.355 -1.653 6.334 1.00 0.00 38 GLU A CA 12
ATOM 18244 C C . GLU A 1 38 ? 17.815 -1.678 6.791 1.00 0.00 38 GLU A C 12
ATOM 18245 O O . GLU A 1 38 ? 18.352 -0.684 7.239 1.00 0.00 38 GLU A O 12
ATOM 18257 N N . ASP A 1 39 ? 18.461 -2.803 6.686 1.00 0.00 39 ASP A N 12
ATOM 18258 C CA . ASP A 1 39 ? 19.886 -2.891 7.116 1.00 0.00 39 ASP A CA 12
ATOM 18259 C C . ASP A 1 39 ? 20.782 -2.123 6.142 1.00 0.00 39 ASP A C 12
ATOM 18260 O O . ASP A 1 39 ? 21.812 -1.594 6.512 1.00 0.00 39 ASP A O 12
ATOM 18269 N N . ALA A 1 40 ? 20.401 -2.071 4.896 1.00 0.00 40 ALA A N 12
ATOM 18270 C CA . ALA A 1 40 ? 21.236 -1.351 3.886 1.00 0.00 40 ALA A CA 12
ATOM 18271 C C . ALA A 1 40 ? 21.251 0.157 4.161 1.00 0.00 40 ALA A C 12
ATOM 18272 O O . ALA A 1 40 ? 22.288 0.790 4.140 1.00 0.00 40 ALA A O 12
ATOM 18279 N N . VAL A 1 41 ? 20.111 0.739 4.413 1.00 0.00 41 VAL A N 12
ATOM 18280 C CA . VAL A 1 41 ? 20.059 2.206 4.681 1.00 0.00 41 VAL A CA 12
ATOM 18281 C C . VAL A 1 41 ? 20.670 2.525 6.049 1.00 0.00 41 VAL A C 12
ATOM 18282 O O . VAL A 1 41 ? 21.285 3.556 6.238 1.00 0.00 41 VAL A O 12
ATOM 18295 N N . ARG A 1 42 ? 20.505 1.653 7.005 1.00 0.00 42 ARG A N 12
ATOM 18296 C CA . ARG A 1 42 ? 21.077 1.914 8.357 1.00 0.00 42 ARG A CA 12
ATOM 18297 C C . ARG A 1 42 ? 22.607 1.945 8.290 1.00 0.00 42 ARG A C 12
ATOM 18298 O O . ARG A 1 42 ? 23.247 2.785 8.892 1.00 0.00 42 ARG A O 12
ATOM 18319 N N . ALA A 1 43 ? 23.198 1.035 7.565 1.00 0.00 43 ALA A N 12
ATOM 18320 C CA . ALA A 1 43 ? 24.686 1.013 7.463 1.00 0.00 43 ALA A CA 12
ATOM 18321 C C . ALA A 1 43 ? 25.201 2.348 6.920 1.00 0.00 43 ALA A C 12
ATOM 18322 O O . ALA A 1 43 ? 26.191 2.877 7.384 1.00 0.00 43 ALA A O 12
ATOM 18329 N N . TYR A 1 44 ? 24.540 2.895 5.937 1.00 0.00 44 TYR A N 12
ATOM 18330 C CA . TYR A 1 44 ? 24.996 4.194 5.365 1.00 0.00 44 TYR A CA 12
ATOM 18331 C C . TYR A 1 44 ? 24.822 5.316 6.390 1.00 0.00 44 TYR A C 12
ATOM 18332 O O . TYR A 1 44 ? 25.667 6.178 6.533 1.00 0.00 44 TYR A O 12
ATOM 18350 N N . LEU A 1 45 ? 23.731 5.315 7.105 1.00 0.00 45 LEU A N 12
ATOM 18351 C CA . LEU A 1 45 ? 23.508 6.386 8.118 1.00 0.00 45 LEU A CA 12
ATOM 18352 C C . LEU A 1 45 ? 24.547 6.283 9.237 1.00 0.00 45 LEU A C 12
ATOM 18353 O O . LEU A 1 45 ? 24.893 7.262 9.868 1.00 0.00 45 LEU A O 12
ATOM 18369 N N . PHE A 1 46 ? 25.046 5.103 9.489 1.00 0.00 46 PHE A N 12
ATOM 18370 C CA . PHE A 1 46 ? 26.060 4.935 10.570 1.00 0.00 46 PHE A CA 12
ATOM 18371 C C . PHE A 1 46 ? 27.413 5.496 10.125 1.00 0.00 46 PHE A C 12
ATOM 18372 O O . PHE A 1 46 ? 28.093 6.169 10.875 1.00 0.00 46 PHE A O 12
ATOM 18389 N N . GLU A 1 47 ? 27.812 5.221 8.913 1.00 0.00 47 GLU A N 12
ATOM 18390 C CA . GLU A 1 47 ? 29.126 5.734 8.427 1.00 0.00 47 GLU A CA 12
ATOM 18391 C C . GLU A 1 47 ? 29.087 7.259 8.286 1.00 0.00 47 GLU A C 12
ATOM 18392 O O . GLU A 1 47 ? 30.042 7.943 8.596 1.00 0.00 47 GLU A O 12
ATOM 18404 N N . ARG A 1 48 ? 27.994 7.798 7.820 1.00 0.00 48 ARG A N 12
ATOM 18405 C CA . ARG A 1 48 ? 27.904 9.279 7.661 1.00 0.00 48 ARG A CA 12
ATOM 18406 C C . ARG A 1 48 ? 27.641 9.939 9.017 1.00 0.00 48 ARG A C 12
ATOM 18407 O O . ARG A 1 48 ? 27.782 11.136 9.173 1.00 0.00 48 ARG A O 12
ATOM 18428 N N . ALA A 1 49 ? 27.258 9.168 9.997 1.00 0.00 49 ALA A N 12
ATOM 18429 C CA . ALA A 1 49 ? 26.987 9.752 11.343 1.00 0.00 49 ALA A CA 12
ATOM 18430 C C . ALA A 1 49 ? 28.296 10.210 11.995 1.00 0.00 49 ALA A C 12
ATOM 18431 O O . ALA A 1 49 ? 28.412 11.327 12.459 1.00 0.00 49 ALA A O 12
ATOM 18438 N N . VAL A 1 50 ? 29.281 9.354 12.032 1.00 0.00 50 VAL A N 12
ATOM 18439 C CA . VAL A 1 50 ? 30.581 9.738 12.653 1.00 0.00 50 VAL A CA 12
ATOM 18440 C C . VAL A 1 50 ? 31.217 10.893 11.875 1.00 0.00 50 VAL A C 12
ATOM 18441 O O . VAL A 1 50 ? 31.848 11.763 12.441 1.00 0.00 50 VAL A O 12
ATOM 18454 N N . GLU A 1 51 ? 31.056 10.908 10.580 1.00 0.00 51 GLU A N 12
ATOM 18455 C CA . GLU A 1 51 ? 31.652 12.008 9.769 1.00 0.00 51 GLU A CA 12
ATOM 18456 C C . GLU A 1 51 ? 30.809 12.262 8.516 1.00 0.00 51 GLU A C 12
ATOM 18457 O O . GLU A 1 51 ? 30.414 11.294 7.887 1.00 0.00 51 GLU A O 12
ATOM 18470 N N . MET B 1 1 ? 6.285 -7.667 -17.228 1.00 0.00 1 MET B N 12
ATOM 18471 C CA . MET B 1 1 ? 6.090 -6.477 -18.106 1.00 0.00 1 MET B CA 12
ATOM 18472 C C . MET B 1 1 ? 5.108 -5.497 -17.457 1.00 0.00 1 MET B C 12
ATOM 18473 O O . MET B 1 1 ? 4.259 -4.929 -18.113 1.00 0.00 1 MET B O 12
ATOM 18489 N N . ASN B 1 2 ? 5.218 -5.299 -16.172 1.00 0.00 2 ASN B N 12
ATOM 18490 C CA . ASN B 1 2 ? 4.289 -4.357 -15.480 1.00 0.00 2 ASN B CA 12
ATOM 18491 C C . ASN B 1 2 ? 4.909 -3.870 -14.169 1.00 0.00 2 ASN B C 12
ATOM 18492 O O . ASN B 1 2 ? 5.423 -4.648 -13.389 1.00 0.00 2 ASN B O 12
ATOM 18503 N N . THR B 1 3 ? 4.862 -2.591 -13.916 1.00 0.00 3 THR B N 12
ATOM 18504 C CA . THR B 1 3 ? 5.448 -2.062 -12.652 1.00 0.00 3 THR B CA 12
ATOM 18505 C C . THR B 1 3 ? 4.838 -2.786 -11.450 1.00 0.00 3 THR B C 12
ATOM 18506 O O . THR B 1 3 ? 3.650 -3.035 -11.400 1.00 0.00 3 THR B O 12
ATOM 18517 N N . VAL B 1 4 ? 5.641 -3.129 -10.482 1.00 0.00 4 VAL B N 12
ATOM 18518 C CA . VAL B 1 4 ? 5.104 -3.839 -9.286 1.00 0.00 4 VAL B CA 12
ATOM 18519 C C . VAL B 1 4 ? 4.901 -2.853 -8.133 1.00 0.00 4 VAL B C 12
ATOM 18520 O O . VAL B 1 4 ? 5.625 -1.887 -7.993 1.00 0.00 4 VAL B O 12
ATOM 18533 N N . ARG B 1 5 ? 3.920 -3.091 -7.306 1.00 0.00 5 ARG B N 12
ATOM 18534 C CA . ARG B 1 5 ? 3.668 -2.169 -6.161 1.00 0.00 5 ARG B CA 12
ATOM 18535 C C . ARG B 1 5 ? 4.308 -2.727 -4.887 1.00 0.00 5 ARG B C 12
ATOM 18536 O O . ARG B 1 5 ? 4.027 -3.835 -4.477 1.00 0.00 5 ARG B O 12
ATOM 18557 N N . TRP B 1 6 ? 5.168 -1.973 -4.257 1.00 0.00 6 TRP B N 12
ATOM 18558 C CA . TRP B 1 6 ? 5.821 -2.473 -3.015 1.00 0.00 6 TRP B CA 12
ATOM 18559 C C . TRP B 1 6 ? 5.040 -2.019 -1.780 1.00 0.00 6 TRP B C 12
ATOM 18560 O O . TRP B 1 6 ? 4.601 -0.883 -1.680 1.00 0.00 6 TRP B O 12
ATOM 18581 N N . ASN B 1 7 ? 4.934 -2.895 -0.819 1.00 0.00 7 ASN B N 12
ATOM 18582 C CA . ASN B 1 7 ? 4.252 -2.550 0.457 1.00 0.00 7 ASN B CA 12
ATOM 18583 C C . ASN B 1 7 ? 5.174 -2.914 1.611 1.00 0.00 7 ASN B C 12
ATOM 18584 O O . ASN B 1 7 ? 5.450 -4.075 1.841 1.00 0.00 7 ASN B O 12
ATOM 18595 N N . ILE B 1 8 ? 5.679 -1.961 2.330 1.00 0.00 8 ILE B N 12
ATOM 18596 C CA . ILE B 1 8 ? 6.602 -2.332 3.438 1.00 0.00 8 ILE B CA 12
ATOM 18597 C C . ILE B 1 8 ? 6.396 -1.442 4.663 1.00 0.00 8 ILE B C 12
ATOM 18598 O O . ILE B 1 8 ? 6.097 -0.277 4.549 1.00 0.00 8 ILE B O 12
ATOM 18614 N N . ALA B 1 9 ? 6.560 -1.987 5.837 1.00 0.00 9 ALA B N 12
ATOM 18615 C CA . ALA B 1 9 ? 6.380 -1.168 7.070 1.00 0.00 9 ALA B CA 12
ATOM 18616 C C . ALA B 1 9 ? 7.745 -0.828 7.676 1.00 0.00 9 ALA B C 12
ATOM 18617 O O . ALA B 1 9 ? 8.596 -1.681 7.830 1.00 0.00 9 ALA B O 12
ATOM 18624 N N . VAL B 1 10 ? 7.958 0.410 8.024 1.00 0.00 10 VAL B N 12
ATOM 18625 C CA . VAL B 1 10 ? 9.266 0.801 8.623 1.00 0.00 10 VAL B CA 12
ATOM 18626 C C . VAL B 1 10 ? 9.056 1.840 9.729 1.00 0.00 10 VAL B C 12
ATOM 18627 O O . VAL B 1 10 ? 8.014 2.460 9.820 1.00 0.00 10 VAL B O 12
ATOM 18640 N N . SER B 1 11 ? 10.039 2.041 10.561 1.00 0.00 11 SER B N 12
ATOM 18641 C CA . SER B 1 11 ? 9.896 3.049 11.649 1.00 0.00 11 SER B CA 12
ATOM 18642 C C . SER B 1 11 ? 10.064 4.456 11.072 1.00 0.00 11 SER B C 12
ATOM 18643 O O . SER B 1 11 ? 10.894 4.680 10.219 1.00 0.00 11 SER B O 12
ATOM 18651 N N . PRO B 1 12 ? 9.267 5.364 11.557 1.00 0.00 12 PRO B N 12
ATOM 18652 C CA . PRO B 1 12 ? 9.367 6.758 11.043 1.00 0.00 12 PRO B CA 12
ATOM 18653 C C . PRO B 1 12 ? 10.814 7.269 11.109 1.00 0.00 12 PRO B C 12
ATOM 18654 O O . PRO B 1 12 ? 11.122 8.339 10.623 1.00 0.00 12 PRO B O 12
ATOM 18665 N N . ASP B 1 13 ? 11.704 6.515 11.700 1.00 0.00 13 ASP B N 12
ATOM 18666 C CA . ASP B 1 13 ? 13.123 6.960 11.791 1.00 0.00 13 ASP B CA 12
ATOM 18667 C C . ASP B 1 13 ? 13.799 6.843 10.425 1.00 0.00 13 ASP B C 12
ATOM 18668 O O . ASP B 1 13 ? 14.662 7.624 10.076 1.00 0.00 13 ASP B O 12
ATOM 18677 N N . VAL B 1 14 ? 13.417 5.865 9.654 1.00 0.00 14 VAL B N 12
ATOM 18678 C CA . VAL B 1 14 ? 14.042 5.686 8.313 1.00 0.00 14 VAL B CA 12
ATOM 18679 C C . VAL B 1 14 ? 13.516 6.730 7.325 1.00 0.00 14 VAL B C 12
ATOM 18680 O O . VAL B 1 14 ? 14.241 7.209 6.478 1.00 0.00 14 VAL B O 12
ATOM 18693 N N . ASP B 1 15 ? 12.265 7.090 7.419 1.00 0.00 15 ASP B N 12
ATOM 18694 C CA . ASP B 1 15 ? 11.719 8.105 6.472 1.00 0.00 15 ASP B CA 12
ATOM 18695 C C . ASP B 1 15 ? 12.422 9.448 6.692 1.00 0.00 15 ASP B C 12
ATOM 18696 O O . ASP B 1 15 ? 12.870 10.086 5.760 1.00 0.00 15 ASP B O 12
ATOM 18705 N N . GLN B 1 16 ? 12.515 9.881 7.919 1.00 0.00 16 GLN B N 12
ATOM 18706 C CA . GLN B 1 16 ? 13.181 11.184 8.202 1.00 0.00 16 GLN B CA 12
ATOM 18707 C C . GLN B 1 16 ? 14.621 11.165 7.679 1.00 0.00 16 GLN B C 12
ATOM 18708 O O . GLN B 1 16 ? 15.089 12.120 7.091 1.00 0.00 16 GLN B O 12
ATOM 18722 N N . SER B 1 17 ? 15.327 10.087 7.886 1.00 0.00 17 SER B N 12
ATOM 18723 C CA . SER B 1 17 ? 16.734 10.014 7.396 1.00 0.00 17 SER B CA 12
ATOM 18724 C C . SER B 1 17 ? 16.763 10.063 5.866 1.00 0.00 17 SER B C 12
ATOM 18725 O O . SER B 1 17 ? 17.619 10.688 5.272 1.00 0.00 17 SER B O 12
ATOM 18733 N N . VAL B 1 18 ? 15.837 9.404 5.225 1.00 0.00 18 VAL B N 12
ATOM 18734 C CA . VAL B 1 18 ? 15.814 9.410 3.734 1.00 0.00 18 VAL B CA 12
ATOM 18735 C C . VAL B 1 18 ? 15.677 10.845 3.215 1.00 0.00 18 VAL B C 12
ATOM 18736 O O . VAL B 1 18 ? 16.348 11.244 2.283 1.00 0.00 18 VAL B O 12
ATOM 18749 N N . ARG B 1 19 ? 14.820 11.626 3.813 1.00 0.00 19 ARG B N 12
ATOM 18750 C CA . ARG B 1 19 ? 14.654 13.034 3.352 1.00 0.00 19 ARG B CA 12
ATOM 18751 C C . ARG B 1 19 ? 15.923 13.832 3.658 1.00 0.00 19 ARG B C 12
ATOM 18752 O O . ARG B 1 19 ? 16.336 14.683 2.895 1.00 0.00 19 ARG B O 12
ATOM 18773 N N . MET B 1 20 ? 16.542 13.562 4.773 1.00 0.00 20 MET B N 12
ATOM 18774 C CA . MET B 1 20 ? 17.783 14.304 5.133 1.00 0.00 20 MET B CA 12
ATOM 18775 C C . MET B 1 20 ? 18.859 14.049 4.076 1.00 0.00 20 MET B C 12
ATOM 18776 O O . MET B 1 20 ? 19.556 14.950 3.653 1.00 0.00 20 MET B O 12
ATOM 18790 N N . PHE B 1 21 ? 19.004 12.824 3.652 1.00 0.00 21 PHE B N 12
ATOM 18791 C CA . PHE B 1 21 ? 20.039 12.502 2.630 1.00 0.00 21 PHE B CA 12
ATOM 18792 C C . PHE B 1 21 ? 19.828 13.336 1.363 1.00 0.00 21 PHE B C 12
ATOM 18793 O O . PHE B 1 21 ? 20.746 13.956 0.862 1.00 0.00 21 PHE B O 12
ATOM 18810 N N . ILE B 1 22 ? 18.635 13.358 0.836 1.00 0.00 22 ILE B N 12
ATOM 18811 C CA . ILE B 1 22 ? 18.390 14.156 -0.401 1.00 0.00 22 ILE B CA 12
ATOM 18812 C C . ILE B 1 22 ? 18.602 15.645 -0.120 1.00 0.00 22 ILE B C 12
ATOM 18813 O O . ILE B 1 22 ? 19.141 16.365 -0.936 1.00 0.00 22 ILE B O 12
ATOM 18829 N N . ALA B 1 23 ? 18.183 16.116 1.022 1.00 0.00 23 ALA B N 12
ATOM 18830 C CA . ALA B 1 23 ? 18.368 17.561 1.336 1.00 0.00 23 ALA B CA 12
ATOM 18831 C C . ALA B 1 23 ? 19.847 17.931 1.205 1.00 0.00 23 ALA B C 12
ATOM 18832 O O . ALA B 1 23 ? 20.191 19.015 0.778 1.00 0.00 23 ALA B O 12
ATOM 18839 N N . ALA B 1 24 ? 20.722 17.029 1.552 1.00 0.00 24 ALA B N 12
ATOM 18840 C CA . ALA B 1 24 ? 22.178 17.318 1.428 1.00 0.00 24 ALA B CA 12
ATOM 18841 C C . ALA B 1 24 ? 22.591 17.229 -0.045 1.00 0.00 24 ALA B C 12
ATOM 18842 O O . ALA B 1 24 ? 23.517 17.881 -0.483 1.00 0.00 24 ALA B O 12
ATOM 18849 N N . GLN B 1 25 ? 21.903 16.422 -0.807 1.00 0.00 25 GLN B N 12
ATOM 18850 C CA . GLN B 1 25 ? 22.242 16.278 -2.251 1.00 0.00 25 GLN B CA 12
ATOM 18851 C C . GLN B 1 25 ? 21.281 17.109 -3.106 1.00 0.00 25 GLN B C 12
ATOM 18852 O O . GLN B 1 25 ? 21.399 17.164 -4.314 1.00 0.00 25 GLN B O 12
ATOM 18866 N N . GLY B 1 26 ? 20.328 17.751 -2.490 1.00 0.00 26 GLY B N 12
ATOM 18867 C CA . GLY B 1 26 ? 19.358 18.572 -3.269 1.00 0.00 26 GLY B CA 12
ATOM 18868 C C . GLY B 1 26 ? 17.940 18.050 -3.032 1.00 0.00 26 GLY B C 12
ATOM 18869 O O . GLY B 1 26 ? 17.254 18.475 -2.125 1.00 0.00 26 GLY B O 12
ATOM 18873 N N . GLY B 1 27 ? 17.494 17.129 -3.844 1.00 0.00 27 GLY B N 12
ATOM 18874 C CA . GLY B 1 27 ? 16.120 16.580 -3.665 1.00 0.00 27 GLY B CA 12
ATOM 18875 C C . GLY B 1 27 ? 15.401 16.549 -5.014 1.00 0.00 27 GLY B C 12
ATOM 18876 O O . GLY B 1 27 ? 15.510 17.462 -5.808 1.00 0.00 27 GLY B O 12
ATOM 18880 N N . GLY B 1 28 ? 14.667 15.504 -5.281 1.00 0.00 28 GLY B N 12
ATOM 18881 C CA . GLY B 1 28 ? 13.940 15.415 -6.580 1.00 0.00 28 GLY B CA 12
ATOM 18882 C C . GLY B 1 28 ? 12.443 15.623 -6.344 1.00 0.00 28 GLY B C 12
ATOM 18883 O O . GLY B 1 28 ? 12.006 15.844 -5.232 1.00 0.00 28 GLY B O 12
ATOM 18887 N N . ARG B 1 29 ? 11.654 15.556 -7.380 1.00 0.00 29 ARG B N 12
ATOM 18888 C CA . ARG B 1 29 ? 10.185 15.751 -7.212 1.00 0.00 29 ARG B CA 12
ATOM 18889 C C . ARG B 1 29 ? 9.429 14.499 -7.667 1.00 0.00 29 ARG B C 12
ATOM 18890 O O . ARG B 1 29 ? 8.257 14.336 -7.390 1.00 0.00 29 ARG B O 12
ATOM 18911 N N . LYS B 1 30 ? 10.090 13.614 -8.363 1.00 0.00 30 LYS B N 12
ATOM 18912 C CA . LYS B 1 30 ? 9.405 12.376 -8.833 1.00 0.00 30 LYS B CA 12
ATOM 18913 C C . LYS B 1 30 ? 9.977 11.150 -8.115 1.00 0.00 30 LYS B C 12
ATOM 18914 O O . LYS B 1 30 ? 10.850 10.472 -8.620 1.00 0.00 30 LYS B O 12
ATOM 18933 N N . GLY B 1 31 ? 9.490 10.859 -6.939 1.00 0.00 31 GLY B N 12
ATOM 18934 C CA . GLY B 1 31 ? 10.005 9.678 -6.191 1.00 0.00 31 GLY B CA 12
ATOM 18935 C C . GLY B 1 31 ? 11.274 10.066 -5.432 1.00 0.00 31 GLY B C 12
ATOM 18936 O O . GLY B 1 31 ? 12.328 10.233 -6.013 1.00 0.00 31 GLY B O 12
ATOM 18940 N N . ASP B 1 32 ? 11.183 10.209 -4.139 1.00 0.00 32 ASP B N 12
ATOM 18941 C CA . ASP B 1 32 ? 12.388 10.587 -3.345 1.00 0.00 32 ASP B CA 12
ATOM 18942 C C . ASP B 1 32 ? 12.998 9.342 -2.696 1.00 0.00 32 ASP B C 12
ATOM 18943 O O . ASP B 1 32 ? 14.073 8.904 -3.057 1.00 0.00 32 ASP B O 12
ATOM 18952 N N . LEU B 1 33 ? 12.320 8.770 -1.740 1.00 0.00 33 LEU B N 12
ATOM 18953 C CA . LEU B 1 33 ? 12.862 7.553 -1.065 1.00 0.00 33 LEU B CA 12
ATOM 18954 C C . LEU B 1 33 ? 12.868 6.362 -2.028 1.00 0.00 33 LEU B C 12
ATOM 18955 O O . LEU B 1 33 ? 13.809 5.594 -2.075 1.00 0.00 33 LEU B O 12
ATOM 18971 N N . SER B 1 34 ? 11.821 6.194 -2.784 1.00 0.00 34 SER B N 12
ATOM 18972 C CA . SER B 1 34 ? 11.755 5.042 -3.731 1.00 0.00 34 SER B CA 12
ATOM 18973 C C . SER B 1 34 ? 12.981 5.017 -4.649 1.00 0.00 34 SER B C 12
ATOM 18974 O O . SER B 1 34 ? 13.563 3.977 -4.883 1.00 0.00 34 SER B O 12
ATOM 18982 N N . ARG B 1 35 ? 13.382 6.142 -5.175 1.00 0.00 35 ARG B N 12
ATOM 18983 C CA . ARG B 1 35 ? 14.572 6.157 -6.076 1.00 0.00 35 ARG B CA 12
ATOM 18984 C C . ARG B 1 35 ? 15.852 5.909 -5.275 1.00 0.00 35 ARG B C 12
ATOM 18985 O O . ARG B 1 35 ? 16.769 5.260 -5.736 1.00 0.00 35 ARG B O 12
ATOM 19006 N N . PHE B 1 36 ? 15.924 6.429 -4.080 1.00 0.00 36 PHE B N 12
ATOM 19007 C CA . PHE B 1 36 ? 17.149 6.233 -3.251 1.00 0.00 36 PHE B CA 12
ATOM 19008 C C . PHE B 1 36 ? 17.443 4.739 -3.084 1.00 0.00 36 PHE B C 12
ATOM 19009 O O . PHE B 1 36 ? 18.568 4.302 -3.220 1.00 0.00 36 PHE B O 12
ATOM 19026 N N . ILE B 1 37 ? 16.445 3.952 -2.792 1.00 0.00 37 ILE B N 12
ATOM 19027 C CA . ILE B 1 37 ? 16.681 2.490 -2.619 1.00 0.00 37 ILE B CA 12
ATOM 19028 C C . ILE B 1 37 ? 16.879 1.817 -3.980 1.00 0.00 37 ILE B C 12
ATOM 19029 O O . ILE B 1 37 ? 17.633 0.875 -4.112 1.00 0.00 37 ILE B O 12
ATOM 19045 N N . GLU B 1 38 ? 16.203 2.281 -4.991 1.00 0.00 38 GLU B N 12
ATOM 19046 C CA . GLU B 1 38 ? 16.347 1.654 -6.336 1.00 0.00 38 GLU B CA 12
ATOM 19047 C C . GLU B 1 38 ? 17.809 1.677 -6.792 1.00 0.00 38 GLU B C 12
ATOM 19048 O O . GLU B 1 38 ? 18.346 0.683 -7.238 1.00 0.00 38 GLU B O 12
ATOM 19060 N N . ASP B 1 39 ? 18.456 2.803 -6.687 1.00 0.00 39 ASP B N 12
ATOM 19061 C CA . ASP B 1 39 ? 19.882 2.890 -7.115 1.00 0.00 39 ASP B CA 12
ATOM 19062 C C . ASP B 1 39 ? 20.775 2.123 -6.138 1.00 0.00 39 ASP B C 12
ATOM 19063 O O . ASP B 1 39 ? 21.805 1.595 -6.506 1.00 0.00 39 ASP B O 12
ATOM 19072 N N . ALA B 1 40 ? 20.391 2.072 -4.894 1.00 0.00 40 ALA B N 12
ATOM 19073 C CA . ALA B 1 40 ? 21.225 1.353 -3.882 1.00 0.00 40 ALA B CA 12
ATOM 19074 C C . ALA B 1 40 ? 21.239 -0.155 -4.157 1.00 0.00 40 ALA B C 12
ATOM 19075 O O . ALA B 1 40 ? 22.277 -0.788 -4.134 1.00 0.00 40 ALA B O 12
ATOM 19082 N N . VAL B 1 41 ? 20.100 -0.736 -4.408 1.00 0.00 41 VAL B N 12
ATOM 19083 C CA . VAL B 1 41 ? 20.048 -2.203 -4.674 1.00 0.00 41 VAL B CA 12
ATOM 19084 C C . VAL B 1 41 ? 20.662 -2.524 -6.040 1.00 0.00 41 VAL B C 12
ATOM 19085 O O . VAL B 1 41 ? 21.282 -3.553 -6.224 1.00 0.00 41 VAL B O 12
ATOM 19098 N N . ARG B 1 42 ? 20.498 -1.655 -6.999 1.00 0.00 42 ARG B N 12
ATOM 19099 C CA . ARG B 1 42 ? 21.075 -1.917 -8.348 1.00 0.00 42 ARG B CA 12
ATOM 19100 C C . ARG B 1 42 ? 22.605 -1.949 -8.278 1.00 0.00 42 ARG B C 12
ATOM 19101 O O . ARG B 1 42 ? 23.246 -2.788 -8.879 1.00 0.00 42 ARG B O 12
ATOM 19122 N N . ALA B 1 43 ? 23.195 -1.040 -7.551 1.00 0.00 43 ALA B N 12
ATOM 19123 C CA . ALA B 1 43 ? 24.682 -1.019 -7.445 1.00 0.00 43 ALA B CA 12
ATOM 19124 C C . ALA B 1 43 ? 25.197 -2.353 -6.898 1.00 0.00 43 ALA B C 12
ATOM 19125 O O . ALA B 1 43 ? 26.190 -2.881 -7.357 1.00 0.00 43 ALA B O 12
ATOM 19132 N N . TYR B 1 44 ? 24.530 -2.900 -5.919 1.00 0.00 44 TYR B N 12
ATOM 19133 C CA . TYR B 1 44 ? 24.984 -4.199 -5.342 1.00 0.00 44 TYR B CA 12
ATOM 19134 C C . TYR B 1 44 ? 24.813 -5.324 -6.368 1.00 0.00 44 TYR B C 12
ATOM 19135 O O . TYR B 1 44 ? 25.661 -6.183 -6.507 1.00 0.00 44 TYR B O 12
ATOM 19153 N N . LEU B 1 45 ? 23.723 -5.327 -7.084 1.00 0.00 45 LEU B N 12
ATOM 19154 C CA . LEU B 1 45 ? 23.500 -6.398 -8.097 1.00 0.00 45 LEU B CA 12
ATOM 19155 C C . LEU B 1 45 ? 24.540 -6.293 -9.216 1.00 0.00 45 LEU B C 12
ATOM 19156 O O . LEU B 1 45 ? 24.883 -7.270 -9.851 1.00 0.00 45 LEU B O 12
ATOM 19172 N N . PHE B 1 46 ? 25.041 -5.114 -9.464 1.00 0.00 46 PHE B N 12
ATOM 19173 C CA . PHE B 1 46 ? 26.054 -4.946 -10.544 1.00 0.00 46 PHE B CA 12
ATOM 19174 C C . PHE B 1 46 ? 27.408 -5.508 -10.099 1.00 0.00 46 PHE B C 12
ATOM 19175 O O . PHE B 1 46 ? 28.087 -6.183 -10.847 1.00 0.00 46 PHE B O 12
ATOM 19192 N N . GLU B 1 47 ? 27.807 -5.231 -8.888 1.00 0.00 47 GLU B N 12
ATOM 19193 C CA . GLU B 1 47 ? 29.119 -5.744 -8.398 1.00 0.00 47 GLU B CA 12
ATOM 19194 C C . GLU B 1 47 ? 29.080 -7.269 -8.255 1.00 0.00 47 GLU B C 12
ATOM 19195 O O . GLU B 1 47 ? 30.036 -7.955 -8.562 1.00 0.00 47 GLU B O 12
ATOM 19207 N N . ARG B 1 48 ? 27.986 -7.807 -7.791 1.00 0.00 48 ARG B N 12
ATOM 19208 C CA . ARG B 1 48 ? 27.893 -9.287 -7.630 1.00 0.00 48 ARG B CA 12
ATOM 19209 C C . ARG B 1 48 ? 27.637 -9.952 -8.985 1.00 0.00 48 ARG B C 12
ATOM 19210 O O . ARG B 1 48 ? 27.783 -11.148 -9.138 1.00 0.00 48 ARG B O 12
ATOM 19231 N N . ALA B 1 49 ? 27.257 -9.185 -9.970 1.00 0.00 49 ALA B N 12
ATOM 19232 C CA . ALA B 1 49 ? 26.994 -9.773 -11.315 1.00 0.00 49 ALA B CA 12
ATOM 19233 C C . ALA B 1 49 ? 28.307 -10.222 -11.960 1.00 0.00 49 ALA B C 12
ATOM 19234 O O . ALA B 1 49 ? 28.437 -11.342 -12.414 1.00 0.00 49 ALA B O 12
ATOM 19241 N N . VAL B 1 50 ? 29.284 -9.357 -12.006 1.00 0.00 50 VAL B N 12
ATOM 19242 C CA . VAL B 1 50 ? 30.588 -9.736 -12.623 1.00 0.00 50 VAL B CA 12
ATOM 19243 C C . VAL B 1 50 ? 31.227 -10.888 -11.843 1.00 0.00 50 VAL B C 12
ATOM 19244 O O . VAL B 1 50 ? 31.872 -11.749 -12.409 1.00 0.00 50 VAL B O 12
ATOM 19257 N N . GLU B 1 51 ? 31.053 -10.913 -10.551 1.00 0.00 51 GLU B N 12
ATOM 19258 C CA . GLU B 1 51 ? 31.651 -12.011 -9.738 1.00 0.00 51 GLU B CA 12
ATOM 19259 C C . GLU B 1 51 ? 30.819 -12.248 -8.474 1.00 0.00 51 GLU B C 12
ATOM 19260 O O . GLU B 1 51 ? 30.429 -11.274 -7.854 1.00 0.00 51 GLU B O 12
ATOM 19273 N N . MET A 1 1 ? 8.401 2.595 20.110 1.00 0.00 1 MET A N 13
ATOM 19274 C CA . MET A 1 1 ? 8.106 3.355 18.861 1.00 0.00 1 MET A CA 13
ATOM 19275 C C . MET A 1 1 ? 6.963 2.684 18.092 1.00 0.00 1 MET A C 13
ATOM 19276 O O . MET A 1 1 ? 6.129 2.012 18.664 1.00 0.00 1 MET A O 13
ATOM 19292 N N . ASN A 1 2 ? 6.920 2.864 16.801 1.00 0.00 2 ASN A N 13
ATOM 19293 C CA . ASN A 1 2 ? 5.831 2.236 15.998 1.00 0.00 2 ASN A CA 13
ATOM 19294 C C . ASN A 1 2 ? 6.310 1.981 14.567 1.00 0.00 2 ASN A C 13
ATOM 19295 O O . ASN A 1 2 ? 7.214 2.630 14.079 1.00 0.00 2 ASN A O 13
ATOM 19306 N N . THR A 1 3 ? 5.711 1.038 13.891 1.00 0.00 3 THR A N 13
ATOM 19307 C CA . THR A 1 3 ? 6.134 0.740 12.492 1.00 0.00 3 THR A CA 13
ATOM 19308 C C . THR A 1 3 ? 5.398 1.654 11.508 1.00 0.00 3 THR A C 13
ATOM 19309 O O . THR A 1 3 ? 4.225 1.930 11.661 1.00 0.00 3 THR A O 13
ATOM 19320 N N . VAL A 1 4 ? 6.079 2.125 10.500 1.00 0.00 4 VAL A N 13
ATOM 19321 C CA . VAL A 1 4 ? 5.422 3.020 9.505 1.00 0.00 4 VAL A CA 13
ATOM 19322 C C . VAL A 1 4 ? 5.057 2.232 8.244 1.00 0.00 4 VAL A C 13
ATOM 19323 O O . VAL A 1 4 ? 5.728 1.290 7.871 1.00 0.00 4 VAL A O 13
ATOM 19336 N N . ARG A 1 5 ? 4.000 2.615 7.581 1.00 0.00 5 ARG A N 13
ATOM 19337 C CA . ARG A 1 5 ? 3.595 1.894 6.340 1.00 0.00 5 ARG A CA 13
ATOM 19338 C C . ARG A 1 5 ? 4.263 2.536 5.122 1.00 0.00 5 ARG A C 13
ATOM 19339 O O . ARG A 1 5 ? 3.954 3.651 4.751 1.00 0.00 5 ARG A O 13
ATOM 19360 N N . TRP A 1 6 ? 5.181 1.848 4.497 1.00 0.00 6 TRP A N 13
ATOM 19361 C CA . TRP A 1 6 ? 5.863 2.435 3.309 1.00 0.00 6 TRP A CA 13
ATOM 19362 C C . TRP A 1 6 ? 5.184 1.977 2.015 1.00 0.00 6 TRP A C 13
ATOM 19363 O O . TRP A 1 6 ? 4.841 0.819 1.845 1.00 0.00 6 TRP A O 13
ATOM 19384 N N . ASN A 1 7 ? 5.038 2.885 1.089 1.00 0.00 7 ASN A N 13
ATOM 19385 C CA . ASN A 1 7 ? 4.428 2.530 -0.228 1.00 0.00 7 ASN A CA 13
ATOM 19386 C C . ASN A 1 7 ? 5.346 2.971 -1.369 1.00 0.00 7 ASN A C 13
ATOM 19387 O O . ASN A 1 7 ? 5.543 4.149 -1.591 1.00 0.00 7 ASN A O 13
ATOM 19398 N N . ILE A 1 8 ? 5.913 2.049 -2.096 1.00 0.00 8 ILE A N 13
ATOM 19399 C CA . ILE A 1 8 ? 6.814 2.457 -3.214 1.00 0.00 8 ILE A CA 13
ATOM 19400 C C . ILE A 1 8 ? 6.634 1.538 -4.425 1.00 0.00 8 ILE A C 13
ATOM 19401 O O . ILE A 1 8 ? 6.340 0.370 -4.287 1.00 0.00 8 ILE A O 13
ATOM 19417 N N . ALA A 1 9 ? 6.808 2.058 -5.610 1.00 0.00 9 ALA A N 13
ATOM 19418 C CA . ALA A 1 9 ? 6.652 1.208 -6.826 1.00 0.00 9 ALA A CA 13
ATOM 19419 C C . ALA A 1 9 ? 8.030 0.912 -7.430 1.00 0.00 9 ALA A C 13
ATOM 19420 O O . ALA A 1 9 ? 8.868 1.785 -7.543 1.00 0.00 9 ALA A O 13
ATOM 19427 N N . VAL A 1 10 ? 8.271 -0.310 -7.820 1.00 0.00 10 VAL A N 13
ATOM 19428 C CA . VAL A 1 10 ? 9.596 -0.653 -8.415 1.00 0.00 10 VAL A CA 13
ATOM 19429 C C . VAL A 1 10 ? 9.429 -1.655 -9.559 1.00 0.00 10 VAL A C 13
ATOM 19430 O O . VAL A 1 10 ? 8.436 -2.349 -9.650 1.00 0.00 10 VAL A O 13
ATOM 19443 N N . SER A 1 11 ? 10.399 -1.746 -10.426 1.00 0.00 11 SER A N 13
ATOM 19444 C CA . SER A 1 11 ? 10.303 -2.712 -11.559 1.00 0.00 11 SER A CA 13
ATOM 19445 C C . SER A 1 11 ? 10.546 -4.135 -11.048 1.00 0.00 11 SER A C 13
ATOM 19446 O O . SER A 1 11 ? 11.298 -4.339 -10.121 1.00 0.00 11 SER A O 13
ATOM 19454 N N . PRO A 1 12 ? 9.898 -5.076 -11.674 1.00 0.00 12 PRO A N 13
ATOM 19455 C CA . PRO A 1 12 ? 10.075 -6.489 -11.238 1.00 0.00 12 PRO A CA 13
ATOM 19456 C C . PRO A 1 12 ? 11.551 -6.908 -11.314 1.00 0.00 12 PRO A C 13
ATOM 19457 O O . PRO A 1 12 ? 11.909 -8.007 -10.938 1.00 0.00 12 PRO A O 13
ATOM 19468 N N . ASP A 1 13 ? 12.410 -6.048 -11.792 1.00 0.00 13 ASP A N 13
ATOM 19469 C CA . ASP A 1 13 ? 13.854 -6.407 -11.884 1.00 0.00 13 ASP A CA 13
ATOM 19470 C C . ASP A 1 13 ? 14.476 -6.417 -10.490 1.00 0.00 13 ASP A C 13
ATOM 19471 O O . ASP A 1 13 ? 15.327 -7.228 -10.180 1.00 0.00 13 ASP A O 13
ATOM 19480 N N . VAL A 1 14 ? 14.057 -5.514 -9.649 1.00 0.00 14 VAL A N 13
ATOM 19481 C CA . VAL A 1 14 ? 14.624 -5.457 -8.272 1.00 0.00 14 VAL A CA 13
ATOM 19482 C C . VAL A 1 14 ? 14.118 -6.636 -7.433 1.00 0.00 14 VAL A C 13
ATOM 19483 O O . VAL A 1 14 ? 14.843 -7.186 -6.629 1.00 0.00 14 VAL A O 13
ATOM 19496 N N . ASP A 1 15 ? 12.885 -7.028 -7.607 1.00 0.00 15 ASP A N 13
ATOM 19497 C CA . ASP A 1 15 ? 12.356 -8.173 -6.808 1.00 0.00 15 ASP A CA 13
ATOM 19498 C C . ASP A 1 15 ? 13.067 -9.467 -7.212 1.00 0.00 15 ASP A C 13
ATOM 19499 O O . ASP A 1 15 ? 13.512 -10.231 -6.378 1.00 0.00 15 ASP A O 13
ATOM 19508 N N . GLN A 1 16 ? 13.168 -9.725 -8.487 1.00 0.00 16 GLN A N 13
ATOM 19509 C CA . GLN A 1 16 ? 13.839 -10.974 -8.946 1.00 0.00 16 GLN A CA 13
ATOM 19510 C C . GLN A 1 16 ? 15.271 -11.034 -8.410 1.00 0.00 16 GLN A C 13
ATOM 19511 O O . GLN A 1 16 ? 15.701 -12.038 -7.877 1.00 0.00 16 GLN A O 13
ATOM 19525 N N . SER A 1 17 ? 16.014 -9.969 -8.541 1.00 0.00 17 SER A N 13
ATOM 19526 C CA . SER A 1 17 ? 17.414 -9.974 -8.031 1.00 0.00 17 SER A CA 13
ATOM 19527 C C . SER A 1 17 ? 17.415 -10.141 -6.509 1.00 0.00 17 SER A C 13
ATOM 19528 O O . SER A 1 17 ? 18.269 -10.795 -5.946 1.00 0.00 17 SER A O 13
ATOM 19536 N N . VAL A 1 18 ? 16.464 -9.549 -5.841 1.00 0.00 18 VAL A N 13
ATOM 19537 C CA . VAL A 1 18 ? 16.407 -9.666 -4.355 1.00 0.00 18 VAL A CA 13
ATOM 19538 C C . VAL A 1 18 ? 16.274 -11.137 -3.945 1.00 0.00 18 VAL A C 13
ATOM 19539 O O . VAL A 1 18 ? 16.959 -11.607 -3.059 1.00 0.00 18 VAL A O 13
ATOM 19552 N N . ARG A 1 19 ? 15.402 -11.868 -4.585 1.00 0.00 19 ARG A N 13
ATOM 19553 C CA . ARG A 1 19 ? 15.236 -13.307 -4.232 1.00 0.00 19 ARG A CA 13
ATOM 19554 C C . ARG A 1 19 ? 16.541 -14.060 -4.501 1.00 0.00 19 ARG A C 13
ATOM 19555 O O . ARG A 1 19 ? 16.887 -14.997 -3.809 1.00 0.00 19 ARG A O 13
ATOM 19576 N N . MET A 1 20 ? 17.264 -13.658 -5.508 1.00 0.00 20 MET A N 13
ATOM 19577 C CA . MET A 1 20 ? 18.547 -14.349 -5.820 1.00 0.00 20 MET A CA 13
ATOM 19578 C C . MET A 1 20 ? 19.575 -14.066 -4.719 1.00 0.00 20 MET A C 13
ATOM 19579 O O . MET A 1 20 ? 20.282 -14.949 -4.273 1.00 0.00 20 MET A O 13
ATOM 19593 N N . PHE A 1 21 ? 19.674 -12.836 -4.289 1.00 0.00 21 PHE A N 13
ATOM 19594 C CA . PHE A 1 21 ? 20.667 -12.484 -3.229 1.00 0.00 21 PHE A CA 13
ATOM 19595 C C . PHE A 1 21 ? 20.441 -13.313 -1.960 1.00 0.00 21 PHE A C 13
ATOM 19596 O O . PHE A 1 21 ? 21.355 -13.914 -1.434 1.00 0.00 21 PHE A O 13
ATOM 19613 N N . ILE A 1 22 ? 19.235 -13.351 -1.459 1.00 0.00 22 ILE A N 13
ATOM 19614 C CA . ILE A 1 22 ? 18.976 -14.144 -0.220 1.00 0.00 22 ILE A CA 13
ATOM 19615 C C . ILE A 1 22 ? 19.396 -15.601 -0.431 1.00 0.00 22 ILE A C 13
ATOM 19616 O O . ILE A 1 22 ? 19.913 -16.241 0.463 1.00 0.00 22 ILE A O 13
ATOM 19632 N N . ALA A 1 23 ? 19.171 -16.134 -1.601 1.00 0.00 23 ALA A N 13
ATOM 19633 C CA . ALA A 1 23 ? 19.553 -17.553 -1.852 1.00 0.00 23 ALA A CA 13
ATOM 19634 C C . ALA A 1 23 ? 21.034 -17.758 -1.526 1.00 0.00 23 ALA A C 13
ATOM 19635 O O . ALA A 1 23 ? 21.431 -18.788 -1.018 1.00 0.00 23 ALA A O 13
ATOM 19642 N N . ALA A 1 24 ? 21.852 -16.780 -1.795 1.00 0.00 24 ALA A N 13
ATOM 19643 C CA . ALA A 1 24 ? 23.302 -16.918 -1.480 1.00 0.00 24 ALA A CA 13
ATOM 19644 C C . ALA A 1 24 ? 23.506 -16.793 0.031 1.00 0.00 24 ALA A C 13
ATOM 19645 O O . ALA A 1 24 ? 24.442 -17.331 0.591 1.00 0.00 24 ALA A O 13
ATOM 19652 N N . GLN A 1 25 ? 22.630 -16.088 0.694 1.00 0.00 25 GLN A N 13
ATOM 19653 C CA . GLN A 1 25 ? 22.759 -15.922 2.170 1.00 0.00 25 GLN A CA 13
ATOM 19654 C C . GLN A 1 25 ? 21.837 -16.910 2.892 1.00 0.00 25 GLN A C 13
ATOM 19655 O O . GLN A 1 25 ? 21.773 -16.941 4.104 1.00 0.00 25 GLN A O 13
ATOM 19669 N N . GLY A 1 26 ? 21.120 -17.714 2.154 1.00 0.00 26 GLY A N 13
ATOM 19670 C CA . GLY A 1 26 ? 20.203 -18.695 2.798 1.00 0.00 26 GLY A CA 13
ATOM 19671 C C . GLY A 1 26 ? 18.936 -17.977 3.267 1.00 0.00 26 GLY A C 13
ATOM 19672 O O . GLY A 1 26 ? 18.976 -16.834 3.676 1.00 0.00 26 GLY A O 13
ATOM 19676 N N . GLY A 1 27 ? 17.812 -18.637 3.210 1.00 0.00 27 GLY A N 13
ATOM 19677 C CA . GLY A 1 27 ? 16.546 -17.989 3.653 1.00 0.00 27 GLY A CA 13
ATOM 19678 C C . GLY A 1 27 ? 15.804 -18.918 4.614 1.00 0.00 27 GLY A C 13
ATOM 19679 O O . GLY A 1 27 ? 16.277 -19.219 5.692 1.00 0.00 27 GLY A O 13
ATOM 19683 N N . GLY A 1 28 ? 14.642 -19.375 4.233 1.00 0.00 28 GLY A N 13
ATOM 19684 C CA . GLY A 1 28 ? 13.869 -20.282 5.126 1.00 0.00 28 GLY A CA 13
ATOM 19685 C C . GLY A 1 28 ? 12.730 -19.500 5.783 1.00 0.00 28 GLY A C 13
ATOM 19686 O O . GLY A 1 28 ? 11.666 -20.029 6.035 1.00 0.00 28 GLY A O 13
ATOM 19690 N N . ARG A 1 29 ? 12.944 -18.243 6.058 1.00 0.00 29 ARG A N 13
ATOM 19691 C CA . ARG A 1 29 ? 11.870 -17.425 6.697 1.00 0.00 29 ARG A CA 13
ATOM 19692 C C . ARG A 1 29 ? 11.128 -16.608 5.637 1.00 0.00 29 ARG A C 13
ATOM 19693 O O . ARG A 1 29 ? 11.536 -16.539 4.494 1.00 0.00 29 ARG A O 13
ATOM 19714 N N . LYS A 1 30 ? 10.041 -15.987 6.005 1.00 0.00 30 LYS A N 13
ATOM 19715 C CA . LYS A 1 30 ? 9.275 -15.176 5.016 1.00 0.00 30 LYS A CA 13
ATOM 19716 C C . LYS A 1 30 ? 9.371 -13.688 5.360 1.00 0.00 30 LYS A C 13
ATOM 19717 O O . LYS A 1 30 ? 9.999 -13.304 6.329 1.00 0.00 30 LYS A O 13
ATOM 19736 N N . GLY A 1 31 ? 8.755 -12.847 4.575 1.00 0.00 31 GLY A N 13
ATOM 19737 C CA . GLY A 1 31 ? 8.813 -11.384 4.857 1.00 0.00 31 GLY A CA 13
ATOM 19738 C C . GLY A 1 31 ? 10.242 -10.997 5.240 1.00 0.00 31 GLY A C 13
ATOM 19739 O O . GLY A 1 31 ? 10.493 -10.509 6.324 1.00 0.00 31 GLY A O 13
ATOM 19743 N N . ASP A 1 32 ? 11.179 -11.211 4.359 1.00 0.00 32 ASP A N 13
ATOM 19744 C CA . ASP A 1 32 ? 12.593 -10.854 4.674 1.00 0.00 32 ASP A CA 13
ATOM 19745 C C . ASP A 1 32 ? 13.104 -9.797 3.691 1.00 0.00 32 ASP A C 13
ATOM 19746 O O . ASP A 1 32 ? 14.185 -9.263 3.846 1.00 0.00 32 ASP A O 13
ATOM 19755 N N . LEU A 1 33 ? 12.336 -9.488 2.681 1.00 0.00 33 LEU A N 13
ATOM 19756 C CA . LEU A 1 33 ? 12.784 -8.464 1.695 1.00 0.00 33 LEU A CA 13
ATOM 19757 C C . LEU A 1 33 ? 12.763 -7.074 2.339 1.00 0.00 33 LEU A C 13
ATOM 19758 O O . LEU A 1 33 ? 13.721 -6.332 2.268 1.00 0.00 33 LEU A O 13
ATOM 19774 N N . SER A 1 34 ? 11.675 -6.716 2.967 1.00 0.00 34 SER A N 13
ATOM 19775 C CA . SER A 1 34 ? 11.595 -5.373 3.612 1.00 0.00 34 SER A CA 13
ATOM 19776 C C . SER A 1 34 ? 12.761 -5.179 4.585 1.00 0.00 34 SER A C 13
ATOM 19777 O O . SER A 1 34 ? 13.316 -4.105 4.695 1.00 0.00 34 SER A O 13
ATOM 19785 N N . ARG A 1 35 ? 13.141 -6.210 5.288 1.00 0.00 35 ARG A N 13
ATOM 19786 C CA . ARG A 1 35 ? 14.275 -6.083 6.247 1.00 0.00 35 ARG A CA 13
ATOM 19787 C C . ARG A 1 35 ? 15.592 -5.917 5.483 1.00 0.00 35 ARG A C 13
ATOM 19788 O O . ARG A 1 35 ? 16.480 -5.199 5.899 1.00 0.00 35 ARG A O 13
ATOM 19809 N N . PHE A 1 36 ? 15.721 -6.578 4.365 1.00 0.00 36 PHE A N 13
ATOM 19810 C CA . PHE A 1 36 ? 16.977 -6.464 3.570 1.00 0.00 36 PHE A CA 13
ATOM 19811 C C . PHE A 1 36 ? 17.253 -4.997 3.222 1.00 0.00 36 PHE A C 13
ATOM 19812 O O . PHE A 1 36 ? 18.361 -4.517 3.360 1.00 0.00 36 PHE A O 13
ATOM 19829 N N . ILE A 1 37 ? 16.258 -4.281 2.772 1.00 0.00 37 ILE A N 13
ATOM 19830 C CA . ILE A 1 37 ? 16.472 -2.848 2.419 1.00 0.00 37 ILE A CA 13
ATOM 19831 C C . ILE A 1 37 ? 16.576 -1.993 3.685 1.00 0.00 37 ILE A C 13
ATOM 19832 O O . ILE A 1 37 ? 17.347 -1.059 3.751 1.00 0.00 37 ILE A O 13
ATOM 19848 N N . GLU A 1 38 ? 15.798 -2.300 4.688 1.00 0.00 38 GLU A N 13
ATOM 19849 C CA . GLU A 1 38 ? 15.847 -1.498 5.945 1.00 0.00 38 GLU A CA 13
ATOM 19850 C C . GLU A 1 38 ? 17.263 -1.493 6.522 1.00 0.00 38 GLU A C 13
ATOM 19851 O O . GLU A 1 38 ? 17.792 -0.465 6.889 1.00 0.00 38 GLU A O 13
ATOM 19863 N N . ASP A 1 39 ? 17.882 -2.635 6.603 1.00 0.00 39 ASP A N 13
ATOM 19864 C CA . ASP A 1 39 ? 19.266 -2.698 7.147 1.00 0.00 39 ASP A CA 13
ATOM 19865 C C . ASP A 1 39 ? 20.228 -1.968 6.207 1.00 0.00 39 ASP A C 13
ATOM 19866 O O . ASP A 1 39 ? 21.234 -1.430 6.622 1.00 0.00 39 ASP A O 13
ATOM 19875 N N . ALA A 1 40 ? 19.922 -1.959 4.939 1.00 0.00 40 ALA A N 13
ATOM 19876 C CA . ALA A 1 40 ? 20.818 -1.277 3.955 1.00 0.00 40 ALA A CA 13
ATOM 19877 C C . ALA A 1 40 ? 20.769 0.247 4.124 1.00 0.00 40 ALA A C 13
ATOM 19878 O O . ALA A 1 40 ? 21.789 0.909 4.138 1.00 0.00 40 ALA A O 13
ATOM 19885 N N . VAL A 1 41 ? 19.599 0.812 4.241 1.00 0.00 41 VAL A N 13
ATOM 19886 C CA . VAL A 1 41 ? 19.500 2.293 4.397 1.00 0.00 41 VAL A CA 13
ATOM 19887 C C . VAL A 1 41 ? 20.008 2.723 5.775 1.00 0.00 41 VAL A C 13
ATOM 19888 O O . VAL A 1 41 ? 20.601 3.771 5.928 1.00 0.00 41 VAL A O 13
ATOM 19901 N N . ARG A 1 42 ? 19.782 1.923 6.781 1.00 0.00 42 ARG A N 13
ATOM 19902 C CA . ARG A 1 42 ? 20.256 2.291 8.148 1.00 0.00 42 ARG A CA 13
ATOM 19903 C C . ARG A 1 42 ? 21.787 2.301 8.199 1.00 0.00 42 ARG A C 13
ATOM 19904 O O . ARG A 1 42 ? 22.391 3.149 8.824 1.00 0.00 42 ARG A O 13
ATOM 19925 N N . ALA A 1 43 ? 22.416 1.358 7.554 1.00 0.00 43 ALA A N 13
ATOM 19926 C CA . ALA A 1 43 ? 23.907 1.303 7.572 1.00 0.00 43 ALA A CA 13
ATOM 19927 C C . ALA A 1 43 ? 24.501 2.512 6.840 1.00 0.00 43 ALA A C 13
ATOM 19928 O O . ALA A 1 43 ? 25.457 3.111 7.291 1.00 0.00 43 ALA A O 13
ATOM 19935 N N . TYR A 1 44 ? 23.951 2.868 5.712 1.00 0.00 44 TYR A N 13
ATOM 19936 C CA . TYR A 1 44 ? 24.496 4.031 4.952 1.00 0.00 44 TYR A CA 13
ATOM 19937 C C . TYR A 1 44 ? 24.205 5.341 5.689 1.00 0.00 44 TYR A C 13
ATOM 19938 O O . TYR A 1 44 ? 25.048 6.211 5.785 1.00 0.00 44 TYR A O 13
ATOM 19956 N N . LEU A 1 45 ? 23.016 5.492 6.203 1.00 0.00 45 LEU A N 13
ATOM 19957 C CA . LEU A 1 45 ? 22.671 6.749 6.924 1.00 0.00 45 LEU A CA 13
ATOM 19958 C C . LEU A 1 45 ? 23.591 6.946 8.133 1.00 0.00 45 LEU A C 13
ATOM 19959 O O . LEU A 1 45 ? 23.962 8.054 8.468 1.00 0.00 45 LEU A O 13
ATOM 19975 N N . PHE A 1 46 ? 23.957 5.882 8.793 1.00 0.00 46 PHE A N 13
ATOM 19976 C CA . PHE A 1 46 ? 24.850 6.011 9.982 1.00 0.00 46 PHE A CA 13
ATOM 19977 C C . PHE A 1 46 ? 26.236 6.506 9.559 1.00 0.00 46 PHE A C 13
ATOM 19978 O O . PHE A 1 46 ? 26.881 7.254 10.267 1.00 0.00 46 PHE A O 13
ATOM 19995 N N . GLU A 1 47 ? 26.699 6.094 8.410 1.00 0.00 47 GLU A N 13
ATOM 19996 C CA . GLU A 1 47 ? 28.043 6.541 7.945 1.00 0.00 47 GLU A CA 13
ATOM 19997 C C . GLU A 1 47 ? 28.057 8.060 7.750 1.00 0.00 47 GLU A C 13
ATOM 19998 O O . GLU A 1 47 ? 29.025 8.726 8.059 1.00 0.00 47 GLU A O 13
ATOM 20010 N N . ARG A 1 48 ? 26.994 8.611 7.235 1.00 0.00 48 ARG A N 13
ATOM 20011 C CA . ARG A 1 48 ? 26.949 10.086 7.017 1.00 0.00 48 ARG A CA 13
ATOM 20012 C C . ARG A 1 48 ? 26.609 10.812 8.322 1.00 0.00 48 ARG A C 13
ATOM 20013 O O . ARG A 1 48 ? 26.768 12.010 8.435 1.00 0.00 48 ARG A O 13
ATOM 20034 N N . ALA A 1 49 ? 26.147 10.096 9.311 1.00 0.00 49 ALA A N 13
ATOM 20035 C CA . ALA A 1 49 ? 25.805 10.752 10.607 1.00 0.00 49 ALA A CA 13
ATOM 20036 C C . ALA A 1 49 ? 27.071 11.309 11.260 1.00 0.00 49 ALA A C 13
ATOM 20037 O O . ALA A 1 49 ? 27.117 12.451 11.674 1.00 0.00 49 ALA A O 13
ATOM 20044 N N . VAL A 1 50 ? 28.101 10.513 11.354 1.00 0.00 50 VAL A N 13
ATOM 20045 C CA . VAL A 1 50 ? 29.365 10.999 11.977 1.00 0.00 50 VAL A CA 13
ATOM 20046 C C . VAL A 1 50 ? 29.954 12.142 11.143 1.00 0.00 50 VAL A C 13
ATOM 20047 O O . VAL A 1 50 ? 30.412 13.137 11.670 1.00 0.00 50 VAL A O 13
ATOM 20060 N N . GLU A 1 51 ? 29.946 12.007 9.844 1.00 0.00 51 GLU A N 13
ATOM 20061 C CA . GLU A 1 51 ? 30.506 13.084 8.978 1.00 0.00 51 GLU A CA 13
ATOM 20062 C C . GLU A 1 51 ? 29.396 13.713 8.131 1.00 0.00 51 GLU A C 13
ATOM 20063 O O . GLU A 1 51 ? 28.827 14.698 8.573 1.00 0.00 51 GLU A O 13
ATOM 20076 N N . MET B 1 1 ? 8.428 -2.625 -20.112 1.00 0.00 1 MET B N 13
ATOM 20077 C CA . MET B 1 1 ? 8.129 -3.387 -18.864 1.00 0.00 1 MET B CA 13
ATOM 20078 C C . MET B 1 1 ? 6.986 -2.715 -18.096 1.00 0.00 1 MET B C 13
ATOM 20079 O O . MET B 1 1 ? 6.152 -2.043 -18.667 1.00 0.00 1 MET B O 13
ATOM 20095 N N . ASN B 1 2 ? 6.944 -2.894 -16.803 1.00 0.00 2 ASN B N 13
ATOM 20096 C CA . ASN B 1 2 ? 5.855 -2.266 -15.999 1.00 0.00 2 ASN B CA 13
ATOM 20097 C C . ASN B 1 2 ? 6.334 -2.018 -14.566 1.00 0.00 2 ASN B C 13
ATOM 20098 O O . ASN B 1 2 ? 7.228 -2.680 -14.078 1.00 0.00 2 ASN B O 13
ATOM 20109 N N . THR B 1 3 ? 5.747 -1.070 -13.887 1.00 0.00 3 THR B N 13
ATOM 20110 C CA . THR B 1 3 ? 6.174 -0.784 -12.488 1.00 0.00 3 THR B CA 13
ATOM 20111 C C . THR B 1 3 ? 5.433 -1.696 -11.508 1.00 0.00 3 THR B C 13
ATOM 20112 O O . THR B 1 3 ? 4.262 -1.976 -11.668 1.00 0.00 3 THR B O 13
ATOM 20123 N N . VAL B 1 4 ? 6.108 -2.161 -10.494 1.00 0.00 4 VAL B N 13
ATOM 20124 C CA . VAL B 1 4 ? 5.448 -3.053 -9.500 1.00 0.00 4 VAL B CA 13
ATOM 20125 C C . VAL B 1 4 ? 5.078 -2.262 -8.243 1.00 0.00 4 VAL B C 13
ATOM 20126 O O . VAL B 1 4 ? 5.748 -1.319 -7.871 1.00 0.00 4 VAL B O 13
ATOM 20139 N N . ARG B 1 5 ? 4.018 -2.644 -7.583 1.00 0.00 5 ARG B N 13
ATOM 20140 C CA . ARG B 1 5 ? 3.609 -1.919 -6.346 1.00 0.00 5 ARG B CA 13
ATOM 20141 C C . ARG B 1 5 ? 4.277 -2.556 -5.125 1.00 0.00 5 ARG B C 13
ATOM 20142 O O . ARG B 1 5 ? 3.967 -3.669 -4.749 1.00 0.00 5 ARG B O 13
ATOM 20163 N N . TRP B 1 6 ? 5.196 -1.866 -4.505 1.00 0.00 6 TRP B N 13
ATOM 20164 C CA . TRP B 1 6 ? 5.878 -2.449 -3.315 1.00 0.00 6 TRP B CA 13
ATOM 20165 C C . TRP B 1 6 ? 5.196 -1.990 -2.022 1.00 0.00 6 TRP B C 13
ATOM 20166 O O . TRP B 1 6 ? 4.852 -0.832 -1.854 1.00 0.00 6 TRP B O 13
ATOM 20187 N N . ASN B 1 7 ? 5.050 -2.897 -1.094 1.00 0.00 7 ASN B N 13
ATOM 20188 C CA . ASN B 1 7 ? 4.440 -2.541 0.221 1.00 0.00 7 ASN B CA 13
ATOM 20189 C C . ASN B 1 7 ? 5.358 -2.979 1.362 1.00 0.00 7 ASN B C 13
ATOM 20190 O O . ASN B 1 7 ? 5.557 -4.157 1.587 1.00 0.00 7 ASN B O 13
ATOM 20201 N N . ILE B 1 8 ? 5.924 -2.055 2.087 1.00 0.00 8 ILE B N 13
ATOM 20202 C CA . ILE B 1 8 ? 6.824 -2.459 3.206 1.00 0.00 8 ILE B CA 13
ATOM 20203 C C . ILE B 1 8 ? 6.643 -1.538 4.413 1.00 0.00 8 ILE B C 13
ATOM 20204 O O . ILE B 1 8 ? 6.342 -0.372 4.272 1.00 0.00 8 ILE B O 13
ATOM 20220 N N . ALA B 1 9 ? 6.820 -2.052 5.599 1.00 0.00 9 ALA B N 13
ATOM 20221 C CA . ALA B 1 9 ? 6.662 -1.200 6.813 1.00 0.00 9 ALA B CA 13
ATOM 20222 C C . ALA B 1 9 ? 8.037 -0.903 7.420 1.00 0.00 9 ALA B C 13
ATOM 20223 O O . ALA B 1 9 ? 8.874 -1.776 7.539 1.00 0.00 9 ALA B O 13
ATOM 20230 N N . VAL B 1 10 ? 8.277 0.319 7.809 1.00 0.00 10 VAL B N 13
ATOM 20231 C CA . VAL B 1 10 ? 9.599 0.661 8.410 1.00 0.00 10 VAL B CA 13
ATOM 20232 C C . VAL B 1 10 ? 9.426 1.664 9.554 1.00 0.00 10 VAL B C 13
ATOM 20233 O O . VAL B 1 10 ? 8.420 2.335 9.656 1.00 0.00 10 VAL B O 13
ATOM 20246 N N . SER B 1 11 ? 10.404 1.773 10.410 1.00 0.00 11 SER B N 13
ATOM 20247 C CA . SER B 1 11 ? 10.302 2.739 11.542 1.00 0.00 11 SER B CA 13
ATOM 20248 C C . SER B 1 11 ? 10.544 4.162 11.034 1.00 0.00 11 SER B C 13
ATOM 20249 O O . SER B 1 11 ? 11.301 4.368 10.110 1.00 0.00 11 SER B O 13
ATOM 20257 N N . PRO B 1 12 ? 9.890 5.102 11.656 1.00 0.00 12 PRO B N 13
ATOM 20258 C CA . PRO B 1 12 ? 10.068 6.514 11.220 1.00 0.00 12 PRO B CA 13
ATOM 20259 C C . PRO B 1 12 ? 11.544 6.933 11.297 1.00 0.00 12 PRO B C 13
ATOM 20260 O O . PRO B 1 12 ? 11.903 8.031 10.920 1.00 0.00 12 PRO B O 13
ATOM 20271 N N . ASP B 1 13 ? 12.403 6.074 11.777 1.00 0.00 13 ASP B N 13
ATOM 20272 C CA . ASP B 1 13 ? 13.847 6.433 11.868 1.00 0.00 13 ASP B CA 13
ATOM 20273 C C . ASP B 1 13 ? 14.471 6.440 10.474 1.00 0.00 13 ASP B C 13
ATOM 20274 O O . ASP B 1 13 ? 15.322 7.250 10.164 1.00 0.00 13 ASP B O 13
ATOM 20283 N N . VAL B 1 14 ? 14.052 5.536 9.635 1.00 0.00 14 VAL B N 13
ATOM 20284 C CA . VAL B 1 14 ? 14.620 5.476 8.258 1.00 0.00 14 VAL B CA 13
ATOM 20285 C C . VAL B 1 14 ? 14.114 6.651 7.418 1.00 0.00 14 VAL B C 13
ATOM 20286 O O . VAL B 1 14 ? 14.839 7.200 6.612 1.00 0.00 14 VAL B O 13
ATOM 20299 N N . ASP B 1 15 ? 12.882 7.045 7.590 1.00 0.00 15 ASP B N 13
ATOM 20300 C CA . ASP B 1 15 ? 12.353 8.187 6.789 1.00 0.00 15 ASP B CA 13
ATOM 20301 C C . ASP B 1 15 ? 13.064 9.483 7.191 1.00 0.00 15 ASP B C 13
ATOM 20302 O O . ASP B 1 15 ? 13.508 10.245 6.355 1.00 0.00 15 ASP B O 13
ATOM 20311 N N . GLN B 1 16 ? 13.162 9.741 8.466 1.00 0.00 16 GLN B N 13
ATOM 20312 C CA . GLN B 1 16 ? 13.832 10.993 8.925 1.00 0.00 16 GLN B CA 13
ATOM 20313 C C . GLN B 1 16 ? 15.264 11.053 8.389 1.00 0.00 16 GLN B C 13
ATOM 20314 O O . GLN B 1 16 ? 15.693 12.055 7.854 1.00 0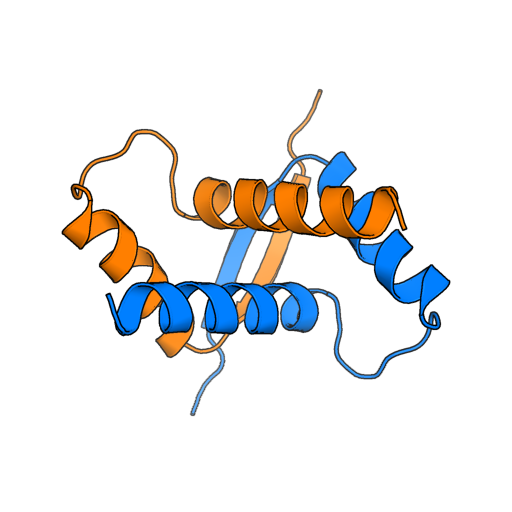.00 16 GLN B O 13
ATOM 20328 N N . SER B 1 17 ? 16.008 9.989 8.524 1.00 0.00 17 SER B N 13
ATOM 20329 C CA . SER B 1 17 ? 17.409 9.995 8.015 1.00 0.00 17 SER B CA 13
ATOM 20330 C C . SER B 1 17 ? 17.410 10.158 6.492 1.00 0.00 17 SER B C 13
ATOM 20331 O O . SER B 1 17 ? 18.264 10.812 5.929 1.00 0.00 17 SER B O 13
ATOM 20339 N N . VAL B 1 18 ? 16.459 9.565 5.824 1.00 0.00 18 VAL B N 13
ATOM 20340 C CA . VAL B 1 18 ? 16.403 9.680 4.339 1.00 0.00 18 VAL B CA 13
ATOM 20341 C C . VAL B 1 18 ? 16.270 11.150 3.926 1.00 0.00 18 VAL B C 13
ATOM 20342 O O . VAL B 1 18 ? 16.957 11.619 3.041 1.00 0.00 18 VAL B O 13
ATOM 20355 N N . ARG B 1 19 ? 15.394 11.880 4.561 1.00 0.00 19 ARG B N 13
ATOM 20356 C CA . ARG B 1 19 ? 15.226 13.319 4.203 1.00 0.00 19 ARG B CA 13
ATOM 20357 C C . ARG B 1 19 ? 16.530 14.075 4.473 1.00 0.00 19 ARG B C 13
ATOM 20358 O O . ARG B 1 19 ? 16.875 15.010 3.779 1.00 0.00 19 ARG B O 13
ATOM 20379 N N . MET B 1 20 ? 17.253 13.677 5.481 1.00 0.00 20 MET B N 13
ATOM 20380 C CA . MET B 1 20 ? 18.534 14.371 5.793 1.00 0.00 20 MET B CA 13
ATOM 20381 C C . MET B 1 20 ? 19.565 14.086 4.694 1.00 0.00 20 MET B C 13
ATOM 20382 O O . MET B 1 20 ? 20.272 14.969 4.248 1.00 0.00 20 MET B O 13
ATOM 20396 N N . PHE B 1 21 ? 19.666 12.855 4.268 1.00 0.00 21 PHE B N 13
ATOM 20397 C CA . PHE B 1 21 ? 20.662 12.500 3.212 1.00 0.00 21 PHE B CA 13
ATOM 20398 C C . PHE B 1 21 ? 20.437 13.324 1.939 1.00 0.00 21 PHE B C 13
ATOM 20399 O O . PHE B 1 21 ? 21.354 13.919 1.410 1.00 0.00 21 PHE B O 13
ATOM 20416 N N . ILE B 1 22 ? 19.232 13.361 1.438 1.00 0.00 22 ILE B N 13
ATOM 20417 C CA . ILE B 1 22 ? 18.976 14.149 0.195 1.00 0.00 22 ILE B CA 13
ATOM 20418 C C . ILE B 1 22 ? 19.393 15.607 0.401 1.00 0.00 22 ILE B C 13
ATOM 20419 O O . ILE B 1 22 ? 19.910 16.245 -0.493 1.00 0.00 22 ILE B O 13
ATOM 20435 N N . ALA B 1 23 ? 19.165 16.143 1.570 1.00 0.00 23 ALA B N 13
ATOM 20436 C CA . ALA B 1 23 ? 19.545 17.564 1.817 1.00 0.00 23 ALA B CA 13
ATOM 20437 C C . ALA B 1 23 ? 21.026 17.768 1.493 1.00 0.00 23 ALA B C 13
ATOM 20438 O O . ALA B 1 23 ? 21.423 18.798 0.986 1.00 0.00 23 ALA B O 13
ATOM 20445 N N . ALA B 1 24 ? 21.845 16.791 1.766 1.00 0.00 24 ALA B N 13
ATOM 20446 C CA . ALA B 1 24 ? 23.295 16.931 1.453 1.00 0.00 24 ALA B CA 13
ATOM 20447 C C . ALA B 1 24 ? 23.504 16.807 -0.059 1.00 0.00 24 ALA B C 13
ATOM 20448 O O . ALA B 1 24 ? 24.438 17.348 -0.615 1.00 0.00 24 ALA B O 13
ATOM 20455 N N . GLN B 1 25 ? 22.631 16.098 -0.723 1.00 0.00 25 GLN B N 13
ATOM 20456 C CA . GLN B 1 25 ? 22.763 15.932 -2.198 1.00 0.00 25 GLN B CA 13
ATOM 20457 C C . GLN B 1 25 ? 21.843 16.917 -2.923 1.00 0.00 25 GLN B C 13
ATOM 20458 O O . GLN B 1 25 ? 21.791 16.957 -4.136 1.00 0.00 25 GLN B O 13
ATOM 20472 N N . GLY B 1 26 ? 21.112 17.712 -2.188 1.00 0.00 26 GLY B N 13
ATOM 20473 C CA . GLY B 1 26 ? 20.194 18.691 -2.834 1.00 0.00 26 GLY B CA 13
ATOM 20474 C C . GLY B 1 26 ? 18.926 17.972 -3.298 1.00 0.00 26 GLY B C 13
ATOM 20475 O O . GLY B 1 26 ? 18.962 16.827 -3.702 1.00 0.00 26 GLY B O 13
ATOM 20479 N N . GLY B 1 27 ? 17.804 18.635 -3.245 1.00 0.00 27 GLY B N 13
ATOM 20480 C CA . GLY B 1 27 ? 16.535 17.988 -3.683 1.00 0.00 27 GLY B CA 13
ATOM 20481 C C . GLY B 1 27 ? 15.795 18.912 -4.653 1.00 0.00 27 GLY B C 13
ATOM 20482 O O . GLY B 1 27 ? 16.270 19.205 -5.731 1.00 0.00 27 GLY B O 13
ATOM 20486 N N . GLY B 1 28 ? 14.633 19.370 -4.278 1.00 0.00 28 GLY B N 13
ATOM 20487 C CA . GLY B 1 28 ? 13.861 20.272 -5.178 1.00 0.00 28 GLY B CA 13
ATOM 20488 C C . GLY B 1 28 ? 12.723 19.487 -5.832 1.00 0.00 28 GLY B C 13
ATOM 20489 O O . GLY B 1 28 ? 11.656 20.013 -6.082 1.00 0.00 28 GLY B O 13
ATOM 20493 N N . ARG B 1 29 ? 12.941 18.230 -6.107 1.00 0.00 29 ARG B N 13
ATOM 20494 C CA . ARG B 1 29 ? 11.869 17.409 -6.743 1.00 0.00 29 ARG B CA 13
ATOM 20495 C C . ARG B 1 29 ? 11.127 16.594 -5.679 1.00 0.00 29 ARG B C 13
ATOM 20496 O O . ARG B 1 29 ? 11.534 16.533 -4.536 1.00 0.00 29 ARG B O 13
ATOM 20517 N N . LYS B 1 30 ? 10.042 15.969 -6.046 1.00 0.00 30 LYS B N 13
ATOM 20518 C CA . LYS B 1 30 ? 9.275 15.162 -5.054 1.00 0.00 30 LYS B CA 13
ATOM 20519 C C . LYS B 1 30 ? 9.373 13.672 -5.392 1.00 0.00 30 LYS B C 13
ATOM 20520 O O . LYS B 1 30 ? 10.002 13.285 -6.359 1.00 0.00 30 LYS B O 13
ATOM 20539 N N . GLY B 1 31 ? 8.759 12.834 -4.603 1.00 0.00 31 GLY B N 13
ATOM 20540 C CA . GLY B 1 31 ? 8.817 11.370 -4.879 1.00 0.00 31 GLY B CA 13
ATOM 20541 C C . GLY B 1 31 ? 10.245 10.982 -5.261 1.00 0.00 31 GLY B C 13
ATOM 20542 O O . GLY B 1 31 ? 10.496 10.490 -6.344 1.00 0.00 31 GLY B O 13
ATOM 20546 N N . ASP B 1 32 ? 11.184 11.198 -4.382 1.00 0.00 32 ASP B N 13
ATOM 20547 C CA . ASP B 1 32 ? 12.597 10.841 -4.697 1.00 0.00 32 ASP B CA 13
ATOM 20548 C C . ASP B 1 32 ? 13.109 9.787 -3.710 1.00 0.00 32 ASP B C 13
ATOM 20549 O O . ASP B 1 32 ? 14.189 9.252 -3.866 1.00 0.00 32 ASP B O 13
ATOM 20558 N N . LEU B 1 33 ? 12.341 9.481 -2.700 1.00 0.00 33 LEU B N 13
ATOM 20559 C CA . LEU B 1 33 ? 12.790 8.458 -1.712 1.00 0.00 33 LEU B CA 13
ATOM 20560 C C . LEU B 1 33 ? 12.772 7.068 -2.355 1.00 0.00 33 LEU B C 13
ATOM 20561 O O . LEU B 1 33 ? 13.732 6.328 -2.281 1.00 0.00 33 LEU B O 13
ATOM 20577 N N . SER B 1 34 ? 11.686 6.707 -2.983 1.00 0.00 34 SER B N 13
ATOM 20578 C CA . SER B 1 34 ? 11.608 5.363 -3.627 1.00 0.00 34 SER B CA 13
ATOM 20579 C C . SER B 1 34 ? 12.776 5.170 -4.598 1.00 0.00 34 SER B C 13
ATOM 20580 O O . SER B 1 34 ? 13.332 4.096 -4.707 1.00 0.00 34 SER B O 13
ATOM 20588 N N . ARG B 1 35 ? 13.156 6.203 -5.300 1.00 0.00 35 ARG B N 13
ATOM 20589 C CA . ARG B 1 35 ? 14.292 6.076 -6.258 1.00 0.00 35 ARG B CA 13
ATOM 20590 C C . ARG B 1 35 ? 15.607 5.912 -5.491 1.00 0.00 35 ARG B C 13
ATOM 20591 O O . ARG B 1 35 ? 16.497 5.197 -5.907 1.00 0.00 35 ARG B O 13
ATOM 20612 N N . PHE B 1 36 ? 15.734 6.577 -4.375 1.00 0.00 36 PHE B N 13
ATOM 20613 C CA . PHE B 1 36 ? 16.989 6.466 -3.578 1.00 0.00 36 PHE B CA 13
ATOM 20614 C C . PHE B 1 36 ? 17.265 5.001 -3.226 1.00 0.00 36 PHE B C 13
ATOM 20615 O O . PHE B 1 36 ? 18.374 4.520 -3.360 1.00 0.00 36 PHE B O 13
ATOM 20632 N N . ILE B 1 37 ? 16.270 4.285 -2.776 1.00 0.00 37 ILE B N 13
ATOM 20633 C CA . ILE B 1 37 ? 16.486 2.853 -2.418 1.00 0.00 37 ILE B CA 13
ATOM 20634 C C . ILE B 1 37 ? 16.591 1.995 -3.682 1.00 0.00 37 ILE B C 13
ATOM 20635 O O . ILE B 1 37 ? 17.364 1.062 -3.746 1.00 0.00 37 ILE B O 13
ATOM 20651 N N . GLU B 1 38 ? 15.814 2.299 -4.685 1.00 0.00 38 GLU B N 13
ATOM 20652 C CA . GLU B 1 38 ? 15.865 1.493 -5.942 1.00 0.00 38 GLU B CA 13
ATOM 20653 C C . GLU B 1 38 ? 17.282 1.490 -6.517 1.00 0.00 38 GLU B C 13
ATOM 20654 O O . GLU B 1 38 ? 17.813 0.461 -6.881 1.00 0.00 38 GLU B O 13
ATOM 20666 N N . ASP B 1 39 ? 17.899 2.632 -6.599 1.00 0.00 39 ASP B N 13
ATOM 20667 C CA . ASP B 1 39 ? 19.283 2.696 -7.142 1.00 0.00 39 ASP B CA 13
ATOM 20668 C C . ASP B 1 39 ? 20.244 1.967 -6.200 1.00 0.00 39 ASP B C 13
ATOM 20669 O O . ASP B 1 39 ? 21.252 1.430 -6.613 1.00 0.00 39 ASP B O 13
ATOM 20678 N N . ALA B 1 40 ? 19.937 1.957 -4.933 1.00 0.00 40 ALA B N 13
ATOM 20679 C CA . ALA B 1 40 ? 20.832 1.277 -3.947 1.00 0.00 40 ALA B CA 13
ATOM 20680 C C . ALA B 1 40 ? 20.785 -0.248 -4.117 1.00 0.00 40 ALA B C 13
ATOM 20681 O O . ALA B 1 40 ? 21.804 -0.908 -4.133 1.00 0.00 40 ALA B O 13
ATOM 20688 N N . VAL B 1 41 ? 19.614 -0.813 -4.235 1.00 0.00 41 VAL B N 13
ATOM 20689 C CA . VAL B 1 41 ? 19.516 -2.295 -4.392 1.00 0.00 41 VAL B CA 13
ATOM 20690 C C . VAL B 1 41 ? 20.029 -2.723 -5.769 1.00 0.00 41 VAL B C 13
ATOM 20691 O O . VAL B 1 41 ? 20.623 -3.772 -5.919 1.00 0.00 41 VAL B O 13
ATOM 20704 N N . ARG B 1 42 ? 19.806 -1.926 -6.775 1.00 0.00 42 ARG B N 13
ATOM 20705 C CA . ARG B 1 42 ? 20.284 -2.294 -8.140 1.00 0.00 42 ARG B CA 13
ATOM 20706 C C . ARG B 1 42 ? 21.816 -2.305 -8.187 1.00 0.00 42 ARG B C 13
ATOM 20707 O O . ARG B 1 42 ? 22.422 -3.155 -8.808 1.00 0.00 42 ARG B O 13
ATOM 20728 N N . ALA B 1 43 ? 22.442 -1.360 -7.541 1.00 0.00 43 ALA B N 13
ATOM 20729 C CA . ALA B 1 43 ? 23.934 -1.308 -7.555 1.00 0.00 43 ALA B CA 13
ATOM 20730 C C . ALA B 1 43 ? 24.527 -2.515 -6.821 1.00 0.00 43 ALA B C 13
ATOM 20731 O O . ALA B 1 43 ? 25.484 -3.115 -7.268 1.00 0.00 43 ALA B O 13
ATOM 20738 N N . TYR B 1 44 ? 23.973 -2.871 -5.694 1.00 0.00 44 TYR B N 13
ATOM 20739 C CA . TYR B 1 44 ? 24.516 -4.035 -4.932 1.00 0.00 44 TYR B CA 13
ATOM 20740 C C . TYR B 1 44 ? 24.226 -5.345 -5.668 1.00 0.00 44 TYR B C 13
ATOM 20741 O O . TYR B 1 44 ? 25.070 -6.214 -5.764 1.00 0.00 44 TYR B O 13
ATOM 20759 N N . LEU B 1 45 ? 23.039 -5.497 -6.183 1.00 0.00 45 LEU B N 13
ATOM 20760 C CA . LEU B 1 45 ? 22.692 -6.755 -6.904 1.00 0.00 45 LEU B CA 13
ATOM 20761 C C . LEU B 1 45 ? 23.615 -6.954 -8.112 1.00 0.00 45 LEU B C 13
ATOM 20762 O O . LEU B 1 45 ? 23.982 -8.063 -8.448 1.00 0.00 45 LEU B O 13
ATOM 20778 N N . PHE B 1 46 ? 23.988 -5.889 -8.769 1.00 0.00 46 PHE B N 13
ATOM 20779 C CA . PHE B 1 46 ? 24.883 -6.018 -9.957 1.00 0.00 46 PHE B CA 13
ATOM 20780 C C . PHE B 1 46 ? 26.269 -6.509 -9.531 1.00 0.00 46 PHE B C 13
ATOM 20781 O O . PHE B 1 46 ? 26.916 -7.261 -10.234 1.00 0.00 46 PHE B O 13
ATOM 20798 N N . GLU B 1 47 ? 26.730 -6.091 -8.385 1.00 0.00 47 GLU B N 13
ATOM 20799 C CA . GLU B 1 47 ? 28.073 -6.534 -7.916 1.00 0.00 47 GLU B CA 13
ATOM 20800 C C . GLU B 1 47 ? 28.090 -8.053 -7.719 1.00 0.00 47 GLU B C 13
ATOM 20801 O O . GLU B 1 47 ? 29.061 -8.718 -8.022 1.00 0.00 47 GLU B O 13
ATOM 20813 N N . ARG B 1 48 ? 27.023 -8.606 -7.212 1.00 0.00 48 ARG B N 13
ATOM 20814 C CA . ARG B 1 48 ? 26.980 -10.081 -6.992 1.00 0.00 48 ARG B CA 13
ATOM 20815 C C . ARG B 1 48 ? 26.641 -10.808 -8.297 1.00 0.00 48 ARG B C 13
ATOM 20816 O O . ARG B 1 48 ? 26.800 -12.008 -8.408 1.00 0.00 48 ARG B O 13
ATOM 20837 N N . ALA B 1 49 ? 26.179 -10.094 -9.287 1.00 0.00 49 ALA B N 13
ATOM 20838 C CA . ALA B 1 49 ? 25.839 -10.752 -10.581 1.00 0.00 49 ALA B CA 13
ATOM 20839 C C . ALA B 1 49 ? 27.106 -11.312 -11.230 1.00 0.00 49 ALA B C 13
ATOM 20840 O O . ALA B 1 49 ? 27.150 -12.451 -11.650 1.00 0.00 49 ALA B O 13
ATOM 20847 N N . VAL B 1 50 ? 28.140 -10.519 -11.314 1.00 0.00 50 VAL B N 13
ATOM 20848 C CA . VAL B 1 50 ? 29.407 -11.006 -11.932 1.00 0.00 50 VAL B CA 13
ATOM 20849 C C . VAL B 1 50 ? 29.992 -12.149 -11.096 1.00 0.00 50 VAL B C 13
ATOM 20850 O O . VAL B 1 50 ? 30.434 -13.150 -11.622 1.00 0.00 50 VAL B O 13
ATOM 20863 N N . GLU B 1 51 ? 29.997 -12.004 -9.800 1.00 0.00 51 GLU B N 13
ATOM 20864 C CA . GLU B 1 51 ? 30.554 -13.083 -8.933 1.00 0.00 51 GLU B CA 13
ATOM 20865 C C . GLU B 1 51 ? 29.439 -13.711 -8.094 1.00 0.00 51 GLU B C 13
ATOM 20866 O O . GLU B 1 51 ? 28.875 -14.696 -8.540 1.00 0.00 51 GLU B O 13
ATOM 20879 N N . MET A 1 1 ? 2.926 -2.059 18.641 1.00 0.00 1 MET A N 14
ATOM 20880 C CA . MET A 1 1 ? 4.122 -2.026 17.750 1.00 0.00 1 MET A CA 14
ATOM 20881 C C . MET A 1 1 ? 4.350 -0.605 17.225 1.00 0.00 1 MET A C 14
ATOM 20882 O O . MET A 1 1 ? 3.721 0.337 17.663 1.00 0.00 1 MET A O 14
ATOM 20898 N N . ASN A 1 2 ? 5.248 -0.445 16.290 1.00 0.00 2 ASN A N 14
ATOM 20899 C CA . ASN A 1 2 ? 5.515 0.915 15.741 1.00 0.00 2 ASN A CA 14
ATOM 20900 C C . ASN A 1 2 ? 5.938 0.828 14.271 1.00 0.00 2 ASN A C 14
ATOM 20901 O O . ASN A 1 2 ? 6.337 1.807 13.673 1.00 0.00 2 ASN A O 14
ATOM 20912 N N . THR A 1 3 ? 5.853 -0.334 13.683 1.00 0.00 3 THR A N 14
ATOM 20913 C CA . THR A 1 3 ? 6.253 -0.472 12.254 1.00 0.00 3 THR A CA 14
ATOM 20914 C C . THR A 1 3 ? 5.463 0.514 11.389 1.00 0.00 3 THR A C 14
ATOM 20915 O O . THR A 1 3 ? 4.280 0.712 11.579 1.00 0.00 3 THR A O 14
ATOM 20926 N N . VAL A 1 4 ? 6.110 1.132 10.441 1.00 0.00 4 VAL A N 14
ATOM 20927 C CA . VAL A 1 4 ? 5.398 2.102 9.561 1.00 0.00 4 VAL A CA 14
ATOM 20928 C C . VAL A 1 4 ? 5.037 1.433 8.234 1.00 0.00 4 VAL A C 14
ATOM 20929 O O . VAL A 1 4 ? 5.736 0.563 7.761 1.00 0.00 4 VAL A O 14
ATOM 20942 N N . ARG A 1 5 ? 3.958 1.838 7.627 1.00 0.00 5 ARG A N 14
ATOM 20943 C CA . ARG A 1 5 ? 3.568 1.226 6.325 1.00 0.00 5 ARG A CA 14
ATOM 20944 C C . ARG A 1 5 ? 4.229 1.996 5.180 1.00 0.00 5 ARG A C 14
ATOM 20945 O O . ARG A 1 5 ? 3.888 3.130 4.908 1.00 0.00 5 ARG A O 14
ATOM 20966 N N . TRP A 1 6 ? 5.176 1.397 4.509 1.00 0.00 6 TRP A N 14
ATOM 20967 C CA . TRP A 1 6 ? 5.852 2.117 3.392 1.00 0.00 6 TRP A CA 14
ATOM 20968 C C . TRP A 1 6 ? 5.192 1.780 2.052 1.00 0.00 6 TRP A C 14
ATOM 20969 O O . TRP A 1 6 ? 4.831 0.646 1.780 1.00 0.00 6 TRP A O 14
ATOM 20990 N N . ASN A 1 7 ? 5.094 2.766 1.202 1.00 0.00 7 ASN A N 14
ATOM 20991 C CA . ASN A 1 7 ? 4.517 2.545 -0.156 1.00 0.00 7 ASN A CA 14
ATOM 20992 C C . ASN A 1 7 ? 5.477 3.067 -1.225 1.00 0.00 7 ASN A C 14
ATOM 20993 O O . ASN A 1 7 ? 5.707 4.256 -1.327 1.00 0.00 7 ASN A O 14
ATOM 21004 N N . ILE A 1 8 ? 6.042 2.209 -2.029 1.00 0.00 8 ILE A N 14
ATOM 21005 C CA . ILE A 1 8 ? 6.979 2.714 -3.077 1.00 0.00 8 ILE A CA 14
ATOM 21006 C C . ILE A 1 8 ? 6.813 1.936 -4.385 1.00 0.00 8 ILE A C 14
ATOM 21007 O O . ILE A 1 8 ? 6.485 0.769 -4.383 1.00 0.00 8 ILE A O 14
ATOM 21023 N N . ALA A 1 9 ? 7.036 2.575 -5.502 1.00 0.00 9 ALA A N 14
ATOM 21024 C CA . ALA A 1 9 ? 6.893 1.867 -6.806 1.00 0.00 9 ALA A CA 14
ATOM 21025 C C . ALA A 1 9 ? 8.277 1.504 -7.357 1.00 0.00 9 ALA A C 14
ATOM 21026 O O . ALA A 1 9 ? 9.158 2.337 -7.444 1.00 0.00 9 ALA A O 14
ATOM 21033 N N . VAL A 1 10 ? 8.478 0.268 -7.726 1.00 0.00 10 VAL A N 14
ATOM 21034 C CA . VAL A 1 10 ? 9.809 -0.144 -8.264 1.00 0.00 10 VAL A CA 14
ATOM 21035 C C . VAL A 1 10 ? 9.639 -1.145 -9.412 1.00 0.00 10 VAL A C 14
ATOM 21036 O O . VAL A 1 10 ? 8.587 -1.721 -9.595 1.00 0.00 10 VAL A O 14
ATOM 21049 N N . SER A 1 11 ? 10.672 -1.359 -10.182 1.00 0.00 11 SER A N 14
ATOM 21050 C CA . SER A 1 11 ? 10.572 -2.328 -11.312 1.00 0.00 11 SER A CA 14
ATOM 21051 C C . SER A 1 11 ? 10.587 -3.763 -10.775 1.00 0.00 11 SER A C 14
ATOM 21052 O O . SER A 1 11 ? 11.220 -4.046 -9.779 1.00 0.00 11 SER A O 14
ATOM 21060 N N . PRO A 1 12 ? 9.879 -4.622 -11.456 1.00 0.00 12 PRO A N 14
ATOM 21061 C CA . PRO A 1 12 ? 9.832 -6.039 -11.005 1.00 0.00 12 PRO A CA 14
ATOM 21062 C C . PRO A 1 12 ? 11.224 -6.675 -11.080 1.00 0.00 12 PRO A C 14
ATOM 21063 O O . PRO A 1 12 ? 11.446 -7.764 -10.591 1.00 0.00 12 PRO A O 14
ATOM 21074 N N . ASP A 1 13 ? 12.164 -6.000 -11.684 1.00 0.00 13 ASP A N 14
ATOM 21075 C CA . ASP A 1 13 ? 13.540 -6.563 -11.782 1.00 0.00 13 ASP A CA 14
ATOM 21076 C C . ASP A 1 13 ? 14.214 -6.505 -10.414 1.00 0.00 13 ASP A C 14
ATOM 21077 O O . ASP A 1 13 ? 15.088 -7.286 -10.099 1.00 0.00 13 ASP A O 14
ATOM 21086 N N . VAL A 1 14 ? 13.810 -5.569 -9.606 1.00 0.00 14 VAL A N 14
ATOM 21087 C CA . VAL A 1 14 ? 14.416 -5.427 -8.256 1.00 0.00 14 VAL A CA 14
ATOM 21088 C C . VAL A 1 14 ? 13.914 -6.534 -7.322 1.00 0.00 14 VAL A C 14
ATOM 21089 O O . VAL A 1 14 ? 14.624 -6.991 -6.449 1.00 0.00 14 VAL A O 14
ATOM 21102 N N . ASP A 1 15 ? 12.695 -6.968 -7.497 1.00 0.00 15 ASP A N 14
ATOM 21103 C CA . ASP A 1 15 ? 12.158 -8.042 -6.613 1.00 0.00 15 ASP A CA 14
ATOM 21104 C C . ASP A 1 15 ? 12.903 -9.356 -6.866 1.00 0.00 15 ASP A C 14
ATOM 21105 O O . ASP A 1 15 ? 13.326 -10.027 -5.946 1.00 0.00 15 ASP A O 14
ATOM 21114 N N . GLN A 1 16 ? 13.055 -9.732 -8.105 1.00 0.00 16 GLN A N 14
ATOM 21115 C CA . GLN A 1 16 ? 13.762 -11.011 -8.412 1.00 0.00 16 GLN A CA 14
ATOM 21116 C C . GLN A 1 16 ? 15.170 -10.991 -7.812 1.00 0.00 16 GLN A C 14
ATOM 21117 O O . GLN A 1 16 ? 15.649 -11.982 -7.298 1.00 0.00 16 GLN A O 14
ATOM 21131 N N . SER A 1 17 ? 15.838 -9.871 -7.869 1.00 0.00 17 SER A N 14
ATOM 21132 C CA . SER A 1 17 ? 17.213 -9.797 -7.297 1.00 0.00 17 SER A CA 14
ATOM 21133 C C . SER A 1 17 ? 17.166 -10.026 -5.784 1.00 0.00 17 SER A C 14
ATOM 21134 O O . SER A 1 17 ? 18.027 -10.668 -5.216 1.00 0.00 17 SER A O 14
ATOM 21142 N N . VAL A 1 18 ? 16.169 -9.500 -5.127 1.00 0.00 18 VAL A N 14
ATOM 21143 C CA . VAL A 1 18 ? 16.069 -9.683 -3.650 1.00 0.00 18 VAL A CA 14
ATOM 21144 C C . VAL A 1 18 ? 15.990 -11.171 -3.299 1.00 0.00 18 VAL A C 14
ATOM 21145 O O . VAL A 1 18 ? 16.638 -11.637 -2.382 1.00 0.00 18 VAL A O 14
ATOM 21158 N N . ARG A 1 19 ? 15.200 -11.922 -4.018 1.00 0.00 19 ARG A N 14
ATOM 21159 C CA . ARG A 1 19 ? 15.084 -13.380 -3.719 1.00 0.00 19 ARG A CA 14
ATOM 21160 C C . ARG A 1 19 ? 16.430 -14.073 -3.941 1.00 0.00 19 ARG A C 14
ATOM 21161 O O . ARG A 1 19 ? 16.858 -14.892 -3.151 1.00 0.00 19 ARG A O 14
ATOM 21182 N N . MET A 1 20 ? 17.099 -13.759 -5.016 1.00 0.00 20 MET A N 14
ATOM 21183 C CA . MET A 1 20 ? 18.411 -14.412 -5.283 1.00 0.00 20 MET A CA 14
ATOM 21184 C C . MET A 1 20 ? 19.396 -14.078 -4.160 1.00 0.00 20 MET A C 14
ATOM 21185 O O . MET A 1 20 ? 20.119 -14.930 -3.682 1.00 0.00 20 MET A O 14
ATOM 21199 N N . PHE A 1 21 ? 19.435 -12.844 -3.742 1.00 0.00 21 PHE A N 14
ATOM 21200 C CA . PHE A 1 21 ? 20.377 -12.449 -2.656 1.00 0.00 21 PHE A CA 14
ATOM 21201 C C . PHE A 1 21 ? 20.106 -13.255 -1.381 1.00 0.00 21 PHE A C 14
ATOM 21202 O O . PHE A 1 21 ? 21.006 -13.823 -0.795 1.00 0.00 21 PHE A O 14
ATOM 21219 N N . ILE A 1 22 ? 18.877 -13.308 -0.941 1.00 0.00 22 ILE A N 14
ATOM 21220 C CA . ILE A 1 22 ? 18.573 -14.077 0.300 1.00 0.00 22 ILE A CA 14
ATOM 21221 C C . ILE A 1 22 ? 18.943 -15.551 0.109 1.00 0.00 22 ILE A C 14
ATOM 21222 O O . ILE A 1 22 ? 19.445 -16.193 1.010 1.00 0.00 22 ILE A O 14
ATOM 21238 N N . ALA A 1 23 ? 18.699 -16.095 -1.052 1.00 0.00 23 ALA A N 14
ATOM 21239 C CA . ALA A 1 23 ? 19.040 -17.527 -1.282 1.00 0.00 23 ALA A CA 14
ATOM 21240 C C . ALA A 1 23 ? 20.517 -17.761 -0.962 1.00 0.00 23 ALA A C 14
ATOM 21241 O O . ALA A 1 23 ? 20.916 -18.841 -0.573 1.00 0.00 23 ALA A O 14
ATOM 21248 N N . ALA A 1 24 ? 21.328 -16.750 -1.104 1.00 0.00 24 ALA A N 14
ATOM 21249 C CA . ALA A 1 24 ? 22.775 -16.908 -0.784 1.00 0.00 24 ALA A CA 14
ATOM 21250 C C . ALA A 1 24 ? 22.956 -16.918 0.734 1.00 0.00 24 ALA A C 14
ATOM 21251 O O . ALA A 1 24 ? 23.890 -17.491 1.259 1.00 0.00 24 ALA A O 14
ATOM 21258 N N . GLN A 1 25 ? 22.056 -16.287 1.441 1.00 0.00 25 GLN A N 14
ATOM 21259 C CA . GLN A 1 25 ? 22.152 -16.252 2.929 1.00 0.00 25 GLN A CA 14
ATOM 21260 C C . GLN A 1 25 ? 21.085 -17.163 3.540 1.00 0.00 25 GLN A C 14
ATOM 21261 O O . GLN A 1 25 ? 20.748 -17.047 4.701 1.00 0.00 25 GLN A O 14
ATOM 21275 N N . GLY A 1 26 ? 20.550 -18.061 2.757 1.00 0.00 26 GLY A N 14
ATOM 21276 C CA . GLY A 1 26 ? 19.494 -18.987 3.271 1.00 0.00 26 GLY A CA 14
ATOM 21277 C C . GLY A 1 26 ? 19.714 -19.259 4.761 1.00 0.00 26 GLY A C 14
ATOM 21278 O O . GLY A 1 26 ? 20.684 -19.876 5.153 1.00 0.00 26 GLY A O 14
ATOM 21282 N N . GLY A 1 27 ? 18.818 -18.800 5.593 1.00 0.00 27 GLY A N 14
ATOM 21283 C CA . GLY A 1 27 ? 18.973 -19.030 7.057 1.00 0.00 27 GLY A CA 14
ATOM 21284 C C . GLY A 1 27 ? 17.598 -19.010 7.728 1.00 0.00 27 GLY A C 14
ATOM 21285 O O . GLY A 1 27 ? 17.144 -20.001 8.262 1.00 0.00 27 GLY A O 14
ATOM 21289 N N . GLY A 1 28 ? 16.931 -17.888 7.704 1.00 0.00 28 GLY A N 14
ATOM 21290 C CA . GLY A 1 28 ? 15.586 -17.807 8.342 1.00 0.00 28 GLY A CA 14
ATOM 21291 C C . GLY A 1 28 ? 14.581 -17.215 7.352 1.00 0.00 28 GLY A C 14
ATOM 21292 O O . GLY A 1 28 ? 14.920 -16.884 6.233 1.00 0.00 28 GLY A O 14
ATOM 21296 N N . ARG A 1 29 ? 13.346 -17.080 7.754 1.00 0.00 29 ARG A N 14
ATOM 21297 C CA . ARG A 1 29 ? 12.319 -16.509 6.834 1.00 0.00 29 ARG A CA 14
ATOM 21298 C C . ARG A 1 29 ? 11.617 -15.319 7.494 1.00 0.00 29 ARG A C 14
ATOM 21299 O O . ARG A 1 29 ? 10.602 -14.847 7.021 1.00 0.00 29 ARG A O 14
ATOM 21320 N N . LYS A 1 30 ? 12.147 -14.831 8.582 1.00 0.00 30 LYS A N 14
ATOM 21321 C CA . LYS A 1 30 ? 11.506 -13.672 9.268 1.00 0.00 30 LYS A CA 14
ATOM 21322 C C . LYS A 1 30 ? 11.445 -12.466 8.321 1.00 0.00 30 LYS A C 14
ATOM 21323 O O . LYS A 1 30 ? 10.911 -12.552 7.232 1.00 0.00 30 LYS A O 14
ATOM 21342 N N . GLY A 1 31 ? 11.982 -11.345 8.721 1.00 0.00 31 GLY A N 14
ATOM 21343 C CA . GLY A 1 31 ? 11.945 -10.147 7.835 1.00 0.00 31 GLY A CA 14
ATOM 21344 C C . GLY A 1 31 ? 12.503 -10.513 6.459 1.00 0.00 31 GLY A C 14
ATOM 21345 O O . GLY A 1 31 ? 13.558 -11.107 6.344 1.00 0.00 31 GLY A O 14
ATOM 21349 N N . ASP A 1 32 ? 11.806 -10.164 5.414 1.00 0.00 32 ASP A N 14
ATOM 21350 C CA . ASP A 1 32 ? 12.299 -10.492 4.046 1.00 0.00 32 ASP A CA 14
ATOM 21351 C C . ASP A 1 32 ? 12.714 -9.215 3.309 1.00 0.00 32 ASP A C 14
ATOM 21352 O O . ASP A 1 32 ? 13.844 -8.776 3.397 1.00 0.00 32 ASP A O 14
ATOM 21361 N N . LEU A 1 33 ? 11.811 -8.617 2.583 1.00 0.00 33 LEU A N 14
ATOM 21362 C CA . LEU A 1 33 ? 12.155 -7.371 1.841 1.00 0.00 33 LEU A CA 14
ATOM 21363 C C . LEU A 1 33 ? 12.290 -6.193 2.810 1.00 0.00 33 LEU A C 14
ATOM 21364 O O . LEU A 1 33 ? 13.247 -5.446 2.765 1.00 0.00 33 LEU A O 14
ATOM 21380 N N . SER A 1 34 ? 11.328 -6.009 3.673 1.00 0.00 34 SER A N 14
ATOM 21381 C CA . SER A 1 34 ? 11.386 -4.866 4.629 1.00 0.00 34 SER A CA 14
ATOM 21382 C C . SER A 1 34 ? 12.704 -4.868 5.411 1.00 0.00 34 SER A C 14
ATOM 21383 O O . SER A 1 34 ? 13.344 -3.846 5.558 1.00 0.00 34 SER A O 14
ATOM 21391 N N . ARG A 1 35 ? 13.120 -5.996 5.921 1.00 0.00 35 ARG A N 14
ATOM 21392 C CA . ARG A 1 35 ? 14.396 -6.032 6.693 1.00 0.00 35 ARG A CA 14
ATOM 21393 C C . ARG A 1 35 ? 15.593 -5.835 5.761 1.00 0.00 35 ARG A C 14
ATOM 21394 O O . ARG A 1 35 ? 16.547 -5.161 6.093 1.00 0.00 35 ARG A O 14
ATOM 21415 N N . PHE A 1 36 ? 15.553 -6.431 4.603 1.00 0.00 36 PHE A N 14
ATOM 21416 C CA . PHE A 1 36 ? 16.694 -6.292 3.653 1.00 0.00 36 PHE A CA 14
ATOM 21417 C C . PHE A 1 36 ? 16.979 -4.813 3.368 1.00 0.00 36 PHE A C 14
ATOM 21418 O O . PHE A 1 36 ? 18.110 -4.372 3.415 1.00 0.00 36 PHE A O 14
ATOM 21435 N N . ILE A 1 37 ? 15.969 -4.044 3.070 1.00 0.00 37 ILE A N 14
ATOM 21436 C CA . ILE A 1 37 ? 16.197 -2.599 2.780 1.00 0.00 37 ILE A CA 14
ATOM 21437 C C . ILE A 1 37 ? 16.469 -1.831 4.077 1.00 0.00 37 ILE A C 14
ATOM 21438 O O . ILE A 1 37 ? 17.271 -0.923 4.114 1.00 0.00 37 ILE A O 14
ATOM 21454 N N . GLU A 1 38 ? 15.792 -2.178 5.136 1.00 0.00 38 GLU A N 14
ATOM 21455 C CA . GLU A 1 38 ? 15.998 -1.457 6.427 1.00 0.00 38 GLU A CA 14
ATOM 21456 C C . GLU A 1 38 ? 17.465 -1.519 6.860 1.00 0.00 38 GLU A C 14
ATOM 21457 O O . GLU A 1 38 ? 18.058 -0.520 7.217 1.00 0.00 38 GLU A O 14
ATOM 21469 N N . ASP A 1 39 ? 18.054 -2.681 6.834 1.00 0.00 39 ASP A N 14
ATOM 21470 C CA . ASP A 1 39 ? 19.480 -2.802 7.248 1.00 0.00 39 ASP A CA 14
ATOM 21471 C C . ASP A 1 39 ? 20.382 -2.114 6.225 1.00 0.00 39 ASP A C 14
ATOM 21472 O O . ASP A 1 39 ? 21.430 -1.593 6.554 1.00 0.00 39 ASP A O 14
ATOM 21481 N N . ALA A 1 40 ? 19.986 -2.114 4.984 1.00 0.00 40 ALA A N 14
ATOM 21482 C CA . ALA A 1 40 ? 20.825 -1.465 3.933 1.00 0.00 40 ALA A CA 14
ATOM 21483 C C . ALA A 1 40 ? 20.880 0.051 4.149 1.00 0.00 40 ALA A C 14
ATOM 21484 O O . ALA A 1 40 ? 21.931 0.658 4.092 1.00 0.00 40 ALA A O 14
ATOM 21491 N N . VAL A 1 41 ? 19.757 0.666 4.393 1.00 0.00 41 VAL A N 14
ATOM 21492 C CA . VAL A 1 41 ? 19.740 2.142 4.608 1.00 0.00 41 VAL A CA 14
ATOM 21493 C C . VAL A 1 41 ? 20.352 2.494 5.967 1.00 0.00 41 VAL A C 14
ATOM 21494 O O . VAL A 1 41 ? 21.000 3.509 6.120 1.00 0.00 41 VAL A O 14
ATOM 21507 N N . ARG A 1 42 ? 20.152 1.666 6.955 1.00 0.00 42 ARG A N 14
ATOM 21508 C CA . ARG A 1 42 ? 20.722 1.962 8.302 1.00 0.00 42 ARG A CA 14
ATOM 21509 C C . ARG A 1 42 ? 22.252 1.980 8.239 1.00 0.00 42 ARG A C 14
ATOM 21510 O O . ARG A 1 42 ? 22.897 2.784 8.878 1.00 0.00 42 ARG A O 14
ATOM 21531 N N . ALA A 1 43 ? 22.837 1.094 7.481 1.00 0.00 43 ALA A N 14
ATOM 21532 C CA . ALA A 1 43 ? 24.324 1.060 7.391 1.00 0.00 43 ALA A CA 14
ATOM 21533 C C . ALA A 1 43 ? 24.853 2.355 6.768 1.00 0.00 43 ALA A C 14
ATOM 21534 O O . ALA A 1 43 ? 25.839 2.910 7.210 1.00 0.00 43 ALA A O 14
ATOM 21541 N N . TYR A 1 44 ? 24.210 2.836 5.739 1.00 0.00 44 TYR A N 14
ATOM 21542 C CA . TYR A 1 44 ? 24.684 4.091 5.084 1.00 0.00 44 TYR A CA 14
ATOM 21543 C C . TYR A 1 44 ? 24.431 5.303 5.987 1.00 0.00 44 TYR A C 14
ATOM 21544 O O . TYR A 1 44 ? 25.290 6.143 6.169 1.00 0.00 44 TYR A O 14
ATOM 21562 N N . LEU A 1 45 ? 23.257 5.405 6.548 1.00 0.00 45 LEU A N 14
ATOM 21563 C CA . LEU A 1 45 ? 22.946 6.568 7.431 1.00 0.00 45 LEU A CA 14
ATOM 21564 C C . LEU A 1 45 ? 23.869 6.578 8.655 1.00 0.00 45 LEU A C 14
ATOM 21565 O O . LEU A 1 45 ? 24.237 7.621 9.156 1.00 0.00 45 LEU A O 14
ATOM 21581 N N . PHE A 1 46 ? 24.240 5.426 9.142 1.00 0.00 46 PHE A N 14
ATOM 21582 C CA . PHE A 1 46 ? 25.133 5.374 10.336 1.00 0.00 46 PHE A CA 14
ATOM 21583 C C . PHE A 1 46 ? 26.563 5.766 9.944 1.00 0.00 46 PHE A C 14
ATOM 21584 O O . PHE A 1 46 ? 27.237 6.483 10.657 1.00 0.00 46 PHE A O 14
ATOM 21601 N N . GLU A 1 47 ? 27.032 5.302 8.818 1.00 0.00 47 GLU A N 14
ATOM 21602 C CA . GLU A 1 47 ? 28.417 5.651 8.389 1.00 0.00 47 GLU A CA 14
ATOM 21603 C C . GLU A 1 47 ? 28.519 7.152 8.101 1.00 0.00 47 GLU A C 14
ATOM 21604 O O . GLU A 1 47 ? 29.488 7.796 8.451 1.00 0.00 47 GLU A O 14
ATOM 21616 N N . ARG A 1 48 ? 27.528 7.712 7.462 1.00 0.00 48 ARG A N 14
ATOM 21617 C CA . ARG A 1 48 ? 27.573 9.170 7.152 1.00 0.00 48 ARG A CA 14
ATOM 21618 C C . ARG A 1 48 ? 27.398 9.990 8.432 1.00 0.00 48 ARG A C 14
ATOM 21619 O O . ARG A 1 48 ? 27.789 11.139 8.502 1.00 0.00 48 ARG A O 14
ATOM 21640 N N . ALA A 1 49 ? 26.812 9.411 9.446 1.00 0.00 49 ALA A N 14
ATOM 21641 C CA . ALA A 1 49 ? 26.613 10.162 10.719 1.00 0.00 49 ALA A CA 14
ATOM 21642 C C . ALA A 1 49 ? 27.959 10.422 11.399 1.00 0.00 49 ALA A C 14
ATOM 21643 O O . ALA A 1 49 ? 28.280 11.540 11.753 1.00 0.00 49 ALA A O 14
ATOM 21650 N N . VAL A 1 50 ? 28.747 9.399 11.585 1.00 0.00 50 VAL A N 14
ATOM 21651 C CA . VAL A 1 50 ? 30.072 9.590 12.244 1.00 0.00 50 VAL A CA 14
ATOM 21652 C C . VAL A 1 50 ? 30.940 10.542 11.415 1.00 0.00 50 VAL A C 14
ATOM 21653 O O . VAL A 1 50 ? 31.503 11.488 11.928 1.00 0.00 50 VAL A O 14
ATOM 21666 N N . GLU A 1 51 ? 31.053 10.298 10.139 1.00 0.00 51 GLU A N 14
ATOM 21667 C CA . GLU A 1 51 ? 31.883 11.189 9.278 1.00 0.00 51 GLU A CA 14
ATOM 21668 C C . GLU A 1 51 ? 30.998 12.227 8.582 1.00 0.00 51 GLU A C 14
ATOM 21669 O O . GLU A 1 51 ? 29.899 12.457 9.062 1.00 0.00 51 GLU A O 14
ATOM 21682 N N . MET B 1 1 ? 2.972 2.080 -18.671 1.00 0.00 1 MET B N 14
ATOM 21683 C CA . MET B 1 1 ? 4.160 2.047 -17.771 1.00 0.00 1 MET B CA 14
ATOM 21684 C C . MET B 1 1 ? 4.388 0.624 -17.249 1.00 0.00 1 MET B C 14
ATOM 21685 O O . MET B 1 1 ? 3.763 -0.318 -17.694 1.00 0.00 1 MET B O 14
ATOM 21701 N N . ASN B 1 2 ? 5.279 0.463 -16.308 1.00 0.00 2 ASN B N 14
ATOM 21702 C CA . ASN B 1 2 ? 5.542 -0.900 -15.762 1.00 0.00 2 ASN B CA 14
ATOM 21703 C C . ASN B 1 2 ? 5.965 -0.819 -14.292 1.00 0.00 2 ASN B C 14
ATOM 21704 O O . ASN B 1 2 ? 6.357 -1.803 -13.697 1.00 0.00 2 ASN B O 14
ATOM 21715 N N . THR B 1 3 ? 5.891 0.342 -13.699 1.00 0.00 3 THR B N 14
ATOM 21716 C CA . THR B 1 3 ? 6.293 0.467 -12.270 1.00 0.00 3 THR B CA 14
ATOM 21717 C C . THR B 1 3 ? 5.498 -0.520 -11.414 1.00 0.00 3 THR B C 14
ATOM 21718 O O . THR B 1 3 ? 4.316 -0.720 -11.614 1.00 0.00 3 THR B O 14
ATOM 21729 N N . VAL B 1 4 ? 6.136 -1.134 -10.458 1.00 0.00 4 VAL B N 14
ATOM 21730 C CA . VAL B 1 4 ? 5.419 -2.105 -9.585 1.00 0.00 4 VAL B CA 14
ATOM 21731 C C . VAL B 1 4 ? 5.053 -1.436 -8.259 1.00 0.00 4 VAL B C 14
ATOM 21732 O O . VAL B 1 4 ? 5.753 -0.568 -7.781 1.00 0.00 4 VAL B O 14
ATOM 21745 N N . ARG B 1 5 ? 3.971 -1.839 -7.658 1.00 0.00 5 ARG B N 14
ATOM 21746 C CA . ARG B 1 5 ? 3.577 -1.227 -6.357 1.00 0.00 5 ARG B CA 14
ATOM 21747 C C . ARG B 1 5 ? 4.236 -1.995 -5.210 1.00 0.00 5 ARG B C 14
ATOM 21748 O O . ARG B 1 5 ? 3.897 -3.131 -4.940 1.00 0.00 5 ARG B O 14
ATOM 21769 N N . TRP B 1 6 ? 5.180 -1.396 -4.538 1.00 0.00 6 TRP B N 14
ATOM 21770 C CA . TRP B 1 6 ? 5.855 -2.115 -3.421 1.00 0.00 6 TRP B CA 14
ATOM 21771 C C . TRP B 1 6 ? 5.194 -1.777 -2.081 1.00 0.00 6 TRP B C 14
ATOM 21772 O O . TRP B 1 6 ? 4.834 -0.643 -1.809 1.00 0.00 6 TRP B O 14
ATOM 21793 N N . ASN B 1 7 ? 5.093 -2.763 -1.233 1.00 0.00 7 ASN B N 14
ATOM 21794 C CA . ASN B 1 7 ? 4.514 -2.542 0.124 1.00 0.00 7 ASN B CA 14
ATOM 21795 C C . ASN B 1 7 ? 5.472 -3.066 1.195 1.00 0.00 7 ASN B C 14
ATOM 21796 O O . ASN B 1 7 ? 5.700 -4.254 1.297 1.00 0.00 7 ASN B O 14
ATOM 21807 N N . ILE B 1 8 ? 6.037 -2.207 1.997 1.00 0.00 8 ILE B N 14
ATOM 21808 C CA . ILE B 1 8 ? 6.973 -2.712 3.048 1.00 0.00 8 ILE B CA 14
ATOM 21809 C C . ILE B 1 8 ? 6.805 -1.931 4.351 1.00 0.00 8 ILE B C 14
ATOM 21810 O O . ILE B 1 8 ? 6.475 -0.764 4.348 1.00 0.00 8 ILE B O 14
ATOM 21826 N N . ALA B 1 9 ? 7.030 -2.567 5.470 1.00 0.00 9 ALA B N 14
ATOM 21827 C CA . ALA B 1 9 ? 6.886 -1.856 6.772 1.00 0.00 9 ALA B CA 14
ATOM 21828 C C . ALA B 1 9 ? 8.269 -1.495 7.327 1.00 0.00 9 ALA B C 14
ATOM 21829 O O . ALA B 1 9 ? 9.146 -2.331 7.422 1.00 0.00 9 ALA B O 14
ATOM 21836 N N . VAL B 1 10 ? 8.473 -0.257 7.691 1.00 0.00 10 VAL B N 14
ATOM 21837 C CA . VAL B 1 10 ? 9.802 0.150 8.236 1.00 0.00 10 VAL B CA 14
ATOM 21838 C C . VAL B 1 10 ? 9.631 1.150 9.384 1.00 0.00 10 VAL B C 14
ATOM 21839 O O . VAL B 1 10 ? 8.577 1.727 9.565 1.00 0.00 10 VAL B O 14
ATOM 21852 N N . SER B 1 11 ? 10.659 1.361 10.159 1.00 0.00 11 SER B N 14
ATOM 21853 C CA . SER B 1 11 ? 10.554 2.328 11.290 1.00 0.00 11 SER B CA 14
ATOM 21854 C C . SER B 1 11 ? 10.568 3.763 10.757 1.00 0.00 11 SER B C 14
ATOM 21855 O O . SER B 1 11 ? 11.206 4.050 9.764 1.00 0.00 11 SER B O 14
ATOM 21863 N N . PRO B 1 12 ? 9.856 4.620 11.437 1.00 0.00 12 PRO B N 14
ATOM 21864 C CA . PRO B 1 12 ? 9.810 6.037 10.988 1.00 0.00 12 PRO B CA 14
ATOM 21865 C C . PRO B 1 12 ? 11.201 6.672 11.067 1.00 0.00 12 PRO B C 14
ATOM 21866 O O . PRO B 1 12 ? 11.426 7.761 10.577 1.00 0.00 12 PRO B O 14
ATOM 21877 N N . ASP B 1 13 ? 12.140 5.997 11.672 1.00 0.00 13 ASP B N 14
ATOM 21878 C CA . ASP B 1 13 ? 13.517 6.559 11.772 1.00 0.00 13 ASP B CA 14
ATOM 21879 C C . ASP B 1 13 ? 14.192 6.500 10.406 1.00 0.00 13 ASP B C 14
ATOM 21880 O O . ASP B 1 13 ? 15.068 7.282 10.093 1.00 0.00 13 ASP B O 14
ATOM 21889 N N . VAL B 1 14 ? 13.790 5.565 9.597 1.00 0.00 14 VAL B N 14
ATOM 21890 C CA . VAL B 1 14 ? 14.399 5.423 8.247 1.00 0.00 14 VAL B CA 14
ATOM 21891 C C . VAL B 1 14 ? 13.899 6.530 7.313 1.00 0.00 14 VAL B C 14
ATOM 21892 O O . VAL B 1 14 ? 14.611 6.988 6.442 1.00 0.00 14 VAL B O 14
ATOM 21905 N N . ASP B 1 15 ? 12.679 6.963 7.485 1.00 0.00 15 ASP B N 14
ATOM 21906 C CA . ASP B 1 15 ? 12.143 8.038 6.601 1.00 0.00 15 ASP B CA 14
ATOM 21907 C C . ASP B 1 15 ? 12.888 9.351 6.855 1.00 0.00 15 ASP B C 14
ATOM 21908 O O . ASP B 1 15 ? 13.314 10.023 5.937 1.00 0.00 15 ASP B O 14
ATOM 21917 N N . GLN B 1 16 ? 13.038 9.728 8.096 1.00 0.00 16 GLN B N 14
ATOM 21918 C CA . GLN B 1 16 ? 13.744 11.006 8.403 1.00 0.00 16 GLN B CA 14
ATOM 21919 C C . GLN B 1 16 ? 15.153 10.985 7.808 1.00 0.00 16 GLN B C 14
ATOM 21920 O O . GLN B 1 16 ? 15.633 11.978 7.297 1.00 0.00 16 GLN B O 14
ATOM 21934 N N . SER B 1 17 ? 15.820 9.866 7.865 1.00 0.00 17 SER B N 14
ATOM 21935 C CA . SER B 1 17 ? 17.196 9.792 7.296 1.00 0.00 17 SER B CA 14
ATOM 21936 C C . SER B 1 17 ? 17.153 10.024 5.784 1.00 0.00 17 SER B C 14
ATOM 21937 O O . SER B 1 17 ? 18.015 10.666 5.219 1.00 0.00 17 SER B O 14
ATOM 21945 N N . VAL B 1 18 ? 16.158 9.499 5.123 1.00 0.00 18 VAL B N 14
ATOM 21946 C CA . VAL B 1 18 ? 16.061 9.683 3.646 1.00 0.00 18 VAL B CA 14
ATOM 21947 C C . VAL B 1 18 ? 15.983 11.172 3.297 1.00 0.00 18 VAL B C 14
ATOM 21948 O O . VAL B 1 18 ? 16.634 11.640 2.384 1.00 0.00 18 VAL B O 14
ATOM 21961 N N . ARG B 1 19 ? 15.190 11.922 4.015 1.00 0.00 19 ARG B N 14
ATOM 21962 C CA . ARG B 1 19 ? 15.075 13.380 3.719 1.00 0.00 19 ARG B CA 14
ATOM 21963 C C . ARG B 1 19 ? 16.421 14.074 3.946 1.00 0.00 19 ARG B C 14
ATOM 21964 O O . ARG B 1 19 ? 16.851 14.893 3.159 1.00 0.00 19 ARG B O 14
ATOM 21985 N N . MET B 1 20 ? 17.087 13.757 5.021 1.00 0.00 20 MET B N 14
ATOM 21986 C CA . MET B 1 20 ? 18.398 14.409 5.294 1.00 0.00 20 MET B CA 14
ATOM 21987 C C . MET B 1 20 ? 19.387 14.078 4.173 1.00 0.00 20 MET B C 14
ATOM 21988 O O . MET B 1 20 ? 20.110 14.931 3.698 1.00 0.00 20 MET B O 14
ATOM 22002 N N . PHE B 1 21 ? 19.427 12.844 3.752 1.00 0.00 21 PHE B N 14
ATOM 22003 C CA . PHE B 1 21 ? 20.372 12.452 2.668 1.00 0.00 21 PHE B CA 14
ATOM 22004 C C . PHE B 1 21 ? 20.102 13.259 1.394 1.00 0.00 21 PHE B C 14
ATOM 22005 O O . PHE B 1 21 ? 21.002 13.829 0.810 1.00 0.00 21 PHE B O 14
ATOM 22022 N N . ILE B 1 22 ? 18.874 13.310 0.951 1.00 0.00 22 ILE B N 14
ATOM 22023 C CA . ILE B 1 22 ? 18.571 14.080 -0.290 1.00 0.00 22 ILE B CA 14
ATOM 22024 C C . ILE B 1 22 ? 18.942 15.553 -0.099 1.00 0.00 22 ILE B C 14
ATOM 22025 O O . ILE B 1 22 ? 19.446 16.195 -0.999 1.00 0.00 22 ILE B O 14
ATOM 22041 N N . ALA B 1 23 ? 18.698 16.097 1.062 1.00 0.00 23 ALA B N 14
ATOM 22042 C CA . ALA B 1 23 ? 19.038 17.529 1.291 1.00 0.00 23 ALA B CA 14
ATOM 22043 C C . ALA B 1 23 ? 20.517 17.761 0.973 1.00 0.00 23 ALA B C 14
ATOM 22044 O O . ALA B 1 23 ? 20.916 18.841 0.585 1.00 0.00 23 ALA B O 14
ATOM 22051 N N . ALA B 1 24 ? 21.327 16.749 1.117 1.00 0.00 24 ALA B N 14
ATOM 22052 C CA . ALA B 1 24 ? 22.773 16.906 0.799 1.00 0.00 24 ALA B CA 14
ATOM 22053 C C . ALA B 1 24 ? 22.956 16.918 -0.720 1.00 0.00 24 ALA B C 14
ATOM 22054 O O . ALA B 1 24 ? 23.890 17.492 -1.243 1.00 0.00 24 ALA B O 14
ATOM 22061 N N . GLN B 1 25 ? 22.057 16.289 -1.429 1.00 0.00 25 GLN B N 14
ATOM 22062 C CA . GLN B 1 25 ? 22.154 16.257 -2.916 1.00 0.00 25 GLN B CA 14
ATOM 22063 C C . GLN B 1 25 ? 21.089 17.169 -3.527 1.00 0.00 25 GLN B C 14
ATOM 22064 O O . GLN B 1 25 ? 20.753 17.055 -4.689 1.00 0.00 25 GLN B O 14
ATOM 22078 N N . GLY B 1 26 ? 20.554 18.067 -2.742 1.00 0.00 26 GLY B N 14
ATOM 22079 C CA . GLY B 1 26 ? 19.501 18.994 -3.256 1.00 0.00 26 GLY B CA 14
ATOM 22080 C C . GLY B 1 26 ? 19.722 19.268 -4.745 1.00 0.00 26 GLY B C 14
ATOM 22081 O O . GLY B 1 26 ? 20.689 19.892 -5.136 1.00 0.00 26 GLY B O 14
ATOM 22085 N N . GLY B 1 27 ? 18.830 18.806 -5.579 1.00 0.00 27 GLY B N 14
ATOM 22086 C CA . GLY B 1 27 ? 18.986 19.037 -7.043 1.00 0.00 27 GLY B CA 14
ATOM 22087 C C . GLY B 1 27 ? 17.611 19.019 -7.714 1.00 0.00 27 GLY B C 14
ATOM 22088 O O . GLY B 1 27 ? 17.156 20.014 -8.243 1.00 0.00 27 GLY B O 14
ATOM 22092 N N . GLY B 1 28 ? 16.946 17.895 -7.700 1.00 0.00 28 GLY B N 14
ATOM 22093 C CA . GLY B 1 28 ? 15.602 17.817 -8.339 1.00 0.00 28 GLY B CA 14
ATOM 22094 C C . GLY B 1 28 ? 14.595 17.225 -7.350 1.00 0.00 28 GLY B C 14
ATOM 22095 O O . GLY B 1 28 ? 14.932 16.893 -6.230 1.00 0.00 28 GLY B O 14
ATOM 22099 N N . ARG B 1 29 ? 13.361 17.088 -7.755 1.00 0.00 29 ARG B N 14
ATOM 22100 C CA . ARG B 1 29 ? 12.334 16.517 -6.837 1.00 0.00 29 ARG B CA 14
ATOM 22101 C C . ARG B 1 29 ? 11.631 15.328 -7.498 1.00 0.00 29 ARG B C 14
ATOM 22102 O O . ARG B 1 29 ? 10.615 14.856 -7.028 1.00 0.00 29 ARG B O 14
ATOM 22123 N N . LYS B 1 30 ? 12.165 14.839 -8.585 1.00 0.00 30 LYS B N 14
ATOM 22124 C CA . LYS B 1 30 ? 11.524 13.681 -9.272 1.00 0.00 30 LYS B CA 14
ATOM 22125 C C . LYS B 1 30 ? 11.460 12.475 -8.326 1.00 0.00 30 LYS B C 14
ATOM 22126 O O . LYS B 1 30 ? 10.927 12.561 -7.237 1.00 0.00 30 LYS B O 14
ATOM 22145 N N . GLY B 1 31 ? 11.995 11.352 -8.726 1.00 0.00 31 GLY B N 14
ATOM 22146 C CA . GLY B 1 31 ? 11.957 10.155 -7.841 1.00 0.00 31 GLY B CA 14
ATOM 22147 C C . GLY B 1 31 ? 12.515 10.519 -6.464 1.00 0.00 31 GLY B C 14
ATOM 22148 O O . GLY B 1 31 ? 13.570 11.110 -6.349 1.00 0.00 31 GLY B O 14
ATOM 22152 N N . ASP B 1 32 ? 11.815 10.171 -5.420 1.00 0.00 32 ASP B N 14
ATOM 22153 C CA . ASP B 1 32 ? 12.307 10.500 -4.051 1.00 0.00 32 ASP B CA 14
ATOM 22154 C C . ASP B 1 32 ? 12.721 9.223 -3.315 1.00 0.00 32 ASP B C 14
ATOM 22155 O O . ASP B 1 32 ? 13.850 8.783 -3.402 1.00 0.00 32 ASP B O 14
ATOM 22164 N N . LEU B 1 33 ? 11.816 8.624 -2.591 1.00 0.00 33 LEU B N 14
ATOM 22165 C CA . LEU B 1 33 ? 12.158 7.377 -1.848 1.00 0.00 33 LEU B CA 14
ATOM 22166 C C . LEU B 1 33 ? 12.294 6.200 -2.819 1.00 0.00 33 LEU B C 14
ATOM 22167 O O . LEU B 1 33 ? 13.251 5.452 -2.773 1.00 0.00 33 LEU B O 14
ATOM 22183 N N . SER B 1 34 ? 11.334 6.017 -3.681 1.00 0.00 34 SER B N 14
ATOM 22184 C CA . SER B 1 34 ? 11.393 4.874 -4.638 1.00 0.00 34 SER B CA 14
ATOM 22185 C C . SER B 1 34 ? 12.711 4.876 -5.419 1.00 0.00 34 SER B C 14
ATOM 22186 O O . SER B 1 34 ? 13.351 3.854 -5.563 1.00 0.00 34 SER B O 14
ATOM 22194 N N . ARG B 1 35 ? 13.127 6.003 -5.928 1.00 0.00 35 ARG B N 14
ATOM 22195 C CA . ARG B 1 35 ? 14.405 6.040 -6.699 1.00 0.00 35 ARG B CA 14
ATOM 22196 C C . ARG B 1 35 ? 15.601 5.843 -5.765 1.00 0.00 35 ARG B C 14
ATOM 22197 O O . ARG B 1 35 ? 16.556 5.169 -6.094 1.00 0.00 35 ARG B O 14
ATOM 22218 N N . PHE B 1 36 ? 15.559 6.438 -4.607 1.00 0.00 36 PHE B N 14
ATOM 22219 C CA . PHE B 1 36 ? 16.699 6.300 -3.655 1.00 0.00 36 PHE B CA 14
ATOM 22220 C C . PHE B 1 36 ? 16.984 4.821 -3.370 1.00 0.00 36 PHE B C 14
ATOM 22221 O O . PHE B 1 36 ? 18.115 4.380 -3.418 1.00 0.00 36 PHE B O 14
ATOM 22238 N N . ILE B 1 37 ? 15.973 4.052 -3.074 1.00 0.00 37 ILE B N 14
ATOM 22239 C CA . ILE B 1 37 ? 16.201 2.606 -2.785 1.00 0.00 37 ILE B CA 14
ATOM 22240 C C . ILE B 1 37 ? 16.474 1.839 -4.082 1.00 0.00 37 ILE B C 14
ATOM 22241 O O . ILE B 1 37 ? 17.276 0.931 -4.119 1.00 0.00 37 ILE B O 14
ATOM 22257 N N . GLU B 1 38 ? 15.800 2.187 -5.143 1.00 0.00 38 GLU B N 14
ATOM 22258 C CA . GLU B 1 38 ? 16.009 1.467 -6.433 1.00 0.00 38 GLU B CA 14
ATOM 22259 C C . GLU B 1 38 ? 17.476 1.528 -6.863 1.00 0.00 38 GLU B C 14
ATOM 22260 O O . GLU B 1 38 ? 18.070 0.529 -7.221 1.00 0.00 38 GLU B O 14
ATOM 22272 N N . ASP B 1 39 ? 18.066 2.689 -6.835 1.00 0.00 39 ASP B N 14
ATOM 22273 C CA . ASP B 1 39 ? 19.494 2.811 -7.247 1.00 0.00 39 ASP B CA 14
ATOM 22274 C C . ASP B 1 39 ? 20.394 2.120 -6.223 1.00 0.00 39 ASP B C 14
ATOM 22275 O O . ASP B 1 39 ? 21.441 1.599 -6.552 1.00 0.00 39 ASP B O 14
ATOM 22284 N N . ALA B 1 40 ? 19.994 2.120 -4.983 1.00 0.00 40 ALA B N 14
ATOM 22285 C CA . ALA B 1 40 ? 20.831 1.470 -3.931 1.00 0.00 40 ALA B CA 14
ATOM 22286 C C . ALA B 1 40 ? 20.886 -0.046 -4.148 1.00 0.00 40 ALA B C 14
ATOM 22287 O O . ALA B 1 40 ? 21.936 -0.654 -4.089 1.00 0.00 40 ALA B O 14
ATOM 22294 N N . VAL B 1 41 ? 19.762 -0.660 -4.395 1.00 0.00 41 VAL B N 14
ATOM 22295 C CA . VAL B 1 41 ? 19.743 -2.135 -4.611 1.00 0.00 41 VAL B CA 14
ATOM 22296 C C . VAL B 1 41 ? 20.359 -2.488 -5.968 1.00 0.00 41 VAL B C 14
ATOM 22297 O O . VAL B 1 41 ? 21.005 -3.505 -6.120 1.00 0.00 41 VAL B O 14
ATOM 22310 N N . ARG B 1 42 ? 20.162 -1.660 -6.956 1.00 0.00 42 ARG B N 14
ATOM 22311 C CA . ARG B 1 42 ? 20.734 -1.955 -8.303 1.00 0.00 42 ARG B CA 14
ATOM 22312 C C . ARG B 1 42 ? 22.264 -1.972 -8.237 1.00 0.00 42 ARG B C 14
ATOM 22313 O O . ARG B 1 42 ? 22.911 -2.776 -8.874 1.00 0.00 42 ARG B O 14
ATOM 22334 N N . ALA B 1 43 ? 22.847 -1.087 -7.478 1.00 0.00 43 ALA B N 14
ATOM 22335 C CA . ALA B 1 43 ? 24.335 -1.053 -7.383 1.00 0.00 43 ALA B CA 14
ATOM 22336 C C . ALA B 1 43 ? 24.862 -2.349 -6.759 1.00 0.00 43 ALA B C 14
ATOM 22337 O O . ALA B 1 43 ? 25.849 -2.904 -7.199 1.00 0.00 43 ALA B O 14
ATOM 22344 N N . TYR B 1 44 ? 24.217 -2.830 -5.732 1.00 0.00 44 TYR B N 14
ATOM 22345 C CA . TYR B 1 44 ? 24.689 -4.085 -5.075 1.00 0.00 44 TYR B CA 14
ATOM 22346 C C . TYR B 1 44 ? 24.437 -5.298 -5.978 1.00 0.00 44 TYR B C 14
ATOM 22347 O O . TYR B 1 44 ? 25.296 -6.139 -6.156 1.00 0.00 44 TYR B O 14
ATOM 22365 N N . LEU B 1 45 ? 23.265 -5.399 -6.542 1.00 0.00 45 LEU B N 14
ATOM 22366 C CA . LEU B 1 45 ? 22.958 -6.562 -7.425 1.00 0.00 45 LEU B CA 14
ATOM 22367 C C . LEU B 1 45 ? 23.882 -6.572 -8.647 1.00 0.00 45 LEU B C 14
ATOM 22368 O O . LEU B 1 45 ? 24.252 -7.615 -9.147 1.00 0.00 45 LEU B O 14
ATOM 22384 N N . PHE B 1 46 ? 24.253 -5.421 -9.134 1.00 0.00 46 PHE B N 14
ATOM 22385 C CA . PHE B 1 46 ? 25.148 -5.369 -10.326 1.00 0.00 46 PHE B CA 14
ATOM 22386 C C . PHE B 1 46 ? 26.577 -5.759 -9.932 1.00 0.00 46 PHE B C 14
ATOM 22387 O O . PHE B 1 46 ? 27.253 -6.477 -10.642 1.00 0.00 46 PHE B O 14
ATOM 22404 N N . GLU B 1 47 ? 27.044 -5.294 -8.806 1.00 0.00 47 GLU B N 14
ATOM 22405 C CA . GLU B 1 47 ? 28.427 -5.642 -8.373 1.00 0.00 47 GLU B CA 14
ATOM 22406 C C . GLU B 1 47 ? 28.531 -7.143 -8.088 1.00 0.00 47 GLU B C 14
ATOM 22407 O O . GLU B 1 47 ? 29.501 -7.786 -8.440 1.00 0.00 47 GLU B O 14
ATOM 22419 N N . ARG B 1 48 ? 27.541 -7.706 -7.450 1.00 0.00 48 ARG B N 14
ATOM 22420 C CA . ARG B 1 48 ? 27.584 -9.164 -7.141 1.00 0.00 48 ARG B CA 14
ATOM 22421 C C . ARG B 1 48 ? 27.411 -9.983 -8.423 1.00 0.00 48 ARG B C 14
ATOM 22422 O O . ARG B 1 48 ? 27.797 -11.133 -8.492 1.00 0.00 48 ARG B O 14
ATOM 22443 N N . ALA B 1 49 ? 26.832 -9.402 -9.438 1.00 0.00 49 ALA B N 14
ATOM 22444 C CA . ALA B 1 49 ? 26.635 -10.151 -10.711 1.00 0.00 49 ALA B CA 14
ATOM 22445 C C . ALA B 1 49 ? 27.983 -10.413 -11.388 1.00 0.00 49 ALA B C 14
ATOM 22446 O O . ALA B 1 49 ? 28.310 -11.531 -11.732 1.00 0.00 49 ALA B O 14
ATOM 22453 N N . VAL B 1 50 ? 28.769 -9.389 -11.580 1.00 0.00 50 VAL B N 14
ATOM 22454 C CA . VAL B 1 50 ? 30.097 -9.579 -12.234 1.00 0.00 50 VAL B CA 14
ATOM 22455 C C . VAL B 1 50 ? 30.965 -10.528 -11.404 1.00 0.00 50 VAL B C 14
ATOM 22456 O O . VAL B 1 50 ? 31.540 -11.467 -11.918 1.00 0.00 50 VAL B O 14
ATOM 22469 N N . GLU B 1 51 ? 31.062 -10.291 -10.125 1.00 0.00 51 GLU B N 14
ATOM 22470 C CA . GLU B 1 51 ? 31.893 -11.181 -9.264 1.00 0.00 51 GLU B CA 14
ATOM 22471 C C . GLU B 1 51 ? 31.004 -12.212 -8.562 1.00 0.00 51 GLU B C 14
ATOM 22472 O O . GLU B 1 51 ? 29.913 -12.454 -9.051 1.00 0.00 51 GLU B O 14
ATOM 22485 N N . MET A 1 1 ? 2.655 2.143 18.376 1.00 0.00 1 MET A N 15
ATOM 22486 C CA . MET A 1 1 ? 3.513 1.096 17.749 1.00 0.00 1 MET A CA 15
ATOM 22487 C C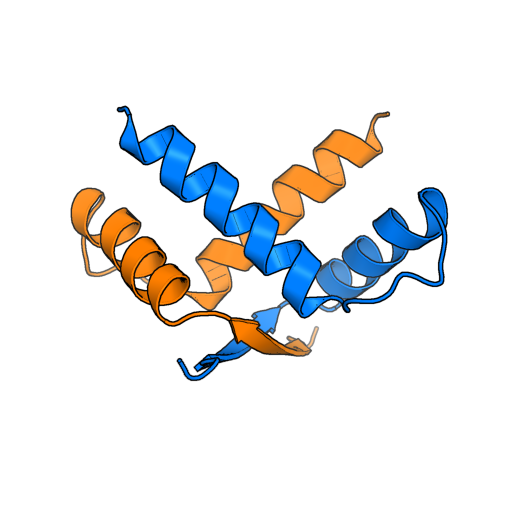 . MET A 1 1 ? 4.769 1.732 17.146 1.00 0.00 1 MET A C 15
ATOM 22488 O O . MET A 1 1 ? 5.305 2.689 17.670 1.00 0.00 1 MET A O 15
ATOM 22504 N N . ASN A 1 2 ? 5.244 1.208 16.049 1.00 0.00 2 ASN A N 15
ATOM 22505 C CA . ASN A 1 2 ? 6.465 1.784 15.414 1.00 0.00 2 ASN A CA 15
ATOM 22506 C C . ASN A 1 2 ? 6.515 1.409 13.931 1.00 0.00 2 ASN A C 15
ATOM 22507 O O . ASN A 1 2 ? 6.795 2.233 13.084 1.00 0.00 2 ASN A O 15
ATOM 22518 N N . THR A 1 3 ? 6.249 0.174 13.608 1.00 0.00 3 THR A N 15
ATOM 22519 C CA . THR A 1 3 ? 6.287 -0.237 12.176 1.00 0.00 3 THR A CA 15
ATOM 22520 C C . THR A 1 3 ? 5.477 0.746 11.330 1.00 0.00 3 THR A C 15
ATOM 22521 O O . THR A 1 3 ? 4.296 0.937 11.539 1.00 0.00 3 THR A O 15
ATOM 22532 N N . VAL A 1 4 ? 6.107 1.374 10.377 1.00 0.00 4 VAL A N 15
ATOM 22533 C CA . VAL A 1 4 ? 5.383 2.349 9.515 1.00 0.00 4 VAL A CA 15
ATOM 22534 C C . VAL A 1 4 ? 4.987 1.689 8.192 1.00 0.00 4 VAL A C 15
ATOM 22535 O O . VAL A 1 4 ? 5.668 0.818 7.698 1.00 0.00 4 VAL A O 15
ATOM 22548 N N . ARG A 1 5 ? 3.894 2.105 7.615 1.00 0.00 5 ARG A N 15
ATOM 22549 C CA . ARG A 1 5 ? 3.458 1.505 6.320 1.00 0.00 5 ARG A CA 15
ATOM 22550 C C . ARG A 1 5 ? 4.148 2.220 5.155 1.00 0.00 5 ARG A C 15
ATOM 22551 O O . ARG A 1 5 ? 3.910 3.385 4.907 1.00 0.00 5 ARG A O 15
ATOM 22572 N N . TRP A 1 6 ? 5.001 1.539 4.435 1.00 0.00 6 TRP A N 15
ATOM 22573 C CA . TRP A 1 6 ? 5.694 2.203 3.292 1.00 0.00 6 TRP A CA 15
ATOM 22574 C C . TRP A 1 6 ? 5.031 1.824 1.963 1.00 0.00 6 TRP A C 15
ATOM 22575 O O . TRP A 1 6 ? 4.686 0.678 1.722 1.00 0.00 6 TRP A O 15
ATOM 22596 N N . ASN A 1 7 ? 4.910 2.787 1.089 1.00 0.00 7 ASN A N 15
ATOM 22597 C CA . ASN A 1 7 ? 4.324 2.520 -0.258 1.00 0.00 7 ASN A CA 15
ATOM 22598 C C . ASN A 1 7 ? 5.268 3.028 -1.351 1.00 0.00 7 ASN A C 15
ATOM 22599 O O . ASN A 1 7 ? 5.478 4.216 -1.487 1.00 0.00 7 ASN A O 15
ATOM 22610 N N . ILE A 1 8 ? 5.843 2.156 -2.135 1.00 0.00 8 ILE A N 15
ATOM 22611 C CA . ILE A 1 8 ? 6.767 2.649 -3.203 1.00 0.00 8 ILE A CA 15
ATOM 22612 C C . ILE A 1 8 ? 6.616 1.834 -4.490 1.00 0.00 8 ILE A C 15
ATOM 22613 O O . ILE A 1 8 ? 6.309 0.661 -4.461 1.00 0.00 8 ILE A O 15
ATOM 22629 N N . ALA A 1 9 ? 6.831 2.449 -5.623 1.00 0.00 9 ALA A N 15
ATOM 22630 C CA . ALA A 1 9 ? 6.708 1.708 -6.911 1.00 0.00 9 ALA A CA 15
ATOM 22631 C C . ALA A 1 9 ? 8.102 1.412 -7.478 1.00 0.00 9 ALA A C 15
ATOM 22632 O O . ALA A 1 9 ? 8.962 2.271 -7.510 1.00 0.00 9 ALA A O 15
ATOM 22639 N N . VAL A 1 10 ? 8.336 0.204 -7.916 1.00 0.00 10 VAL A N 15
ATOM 22640 C CA . VAL A 1 10 ? 9.682 -0.140 -8.470 1.00 0.00 10 VAL A CA 15
ATOM 22641 C C . VAL A 1 10 ? 9.553 -1.097 -9.660 1.00 0.00 10 VAL A C 15
ATOM 22642 O O . VAL A 1 10 ? 8.528 -1.713 -9.864 1.00 0.00 10 VAL A O 15
ATOM 22655 N N . SER A 1 11 ? 10.591 -1.235 -10.441 1.00 0.00 11 SER A N 15
ATOM 22656 C CA . SER A 1 11 ? 10.528 -2.159 -11.611 1.00 0.00 11 SER A CA 15
ATOM 22657 C C . SER A 1 11 ? 10.559 -3.616 -11.135 1.00 0.00 11 SER A C 15
ATOM 22658 O O . SER A 1 11 ? 11.368 -3.981 -10.308 1.00 0.00 11 SER A O 15
ATOM 22666 N N . PRO A 1 12 ? 9.668 -4.398 -11.679 1.00 0.00 12 PRO A N 15
ATOM 22667 C CA . PRO A 1 12 ? 9.608 -5.831 -11.280 1.00 0.00 12 PRO A CA 15
ATOM 22668 C C . PRO A 1 12 ? 10.993 -6.483 -11.367 1.00 0.00 12 PRO A C 15
ATOM 22669 O O . PRO A 1 12 ? 11.216 -7.553 -10.838 1.00 0.00 12 PRO A O 15
ATOM 22680 N N . ASP A 1 13 ? 11.925 -5.850 -12.024 1.00 0.00 13 ASP A N 15
ATOM 22681 C CA . ASP A 1 13 ? 13.286 -6.440 -12.132 1.00 0.00 13 ASP A CA 15
ATOM 22682 C C . ASP A 1 13 ? 13.993 -6.334 -10.786 1.00 0.00 13 ASP A C 15
ATOM 22683 O O . ASP A 1 13 ? 14.854 -7.124 -10.453 1.00 0.00 13 ASP A O 15
ATOM 22692 N N . VAL A 1 14 ? 13.631 -5.352 -10.012 1.00 0.00 14 VAL A N 15
ATOM 22693 C CA . VAL A 1 14 ? 14.270 -5.170 -8.683 1.00 0.00 14 VAL A CA 15
ATOM 22694 C C . VAL A 1 14 ? 13.729 -6.197 -7.684 1.00 0.00 14 VAL A C 15
ATOM 22695 O O . VAL A 1 14 ? 14.441 -6.668 -6.822 1.00 0.00 14 VAL A O 15
ATOM 22708 N N . ASP A 1 15 ? 12.474 -6.544 -7.788 1.00 0.00 15 ASP A N 15
ATOM 22709 C CA . ASP A 1 15 ? 11.902 -7.538 -6.835 1.00 0.00 15 ASP A CA 15
ATOM 22710 C C . ASP A 1 15 ? 12.534 -8.913 -7.064 1.00 0.00 15 ASP A C 15
ATOM 22711 O O . ASP A 1 15 ? 12.959 -9.573 -6.138 1.00 0.00 15 ASP A O 15
ATOM 22720 N N . GLN A 1 16 ? 12.588 -9.355 -8.292 1.00 0.00 16 GLN A N 15
ATOM 22721 C CA . GLN A 1 16 ? 13.181 -10.694 -8.572 1.00 0.00 16 GLN A CA 15
ATOM 22722 C C . GLN A 1 16 ? 14.618 -10.753 -8.048 1.00 0.00 16 GLN A C 15
ATOM 22723 O O . GLN A 1 16 ? 15.072 -11.775 -7.571 1.00 0.00 16 GLN A O 15
ATOM 22737 N N . SER A 1 17 ? 15.337 -9.668 -8.124 1.00 0.00 17 SER A N 15
ATOM 22738 C CA . SER A 1 17 ? 16.739 -9.671 -7.620 1.00 0.00 17 SER A CA 15
ATOM 22739 C C . SER A 1 17 ? 16.741 -9.636 -6.090 1.00 0.00 17 SER A C 15
ATOM 22740 O O . SER A 1 17 ? 17.596 -10.209 -5.446 1.00 0.00 17 SER A O 15
ATOM 22748 N N . VAL A 1 18 ? 15.790 -8.962 -5.504 1.00 0.00 18 VAL A N 15
ATOM 22749 C CA . VAL A 1 18 ? 15.732 -8.883 -4.016 1.00 0.00 18 VAL A CA 15
ATOM 22750 C C . VAL A 1 18 ? 15.563 -10.280 -3.413 1.00 0.00 18 VAL A C 15
ATOM 22751 O O . VAL A 1 18 ? 16.202 -10.628 -2.440 1.00 0.00 18 VAL A O 15
ATOM 22764 N N . ARG A 1 19 ? 14.710 -11.088 -3.983 1.00 0.00 19 ARG A N 15
ATOM 22765 C CA . ARG A 1 19 ? 14.509 -12.462 -3.439 1.00 0.00 19 ARG A CA 15
ATOM 22766 C C . ARG A 1 19 ? 15.816 -13.252 -3.532 1.00 0.00 19 ARG A C 15
ATOM 22767 O O . ARG A 1 19 ? 16.219 -13.924 -2.603 1.00 0.00 19 ARG A O 15
ATOM 22788 N N . MET A 1 20 ? 16.480 -13.181 -4.651 1.00 0.00 20 MET A N 15
ATOM 22789 C CA . MET A 1 20 ? 17.758 -13.930 -4.804 1.00 0.00 20 MET A CA 15
ATOM 22790 C C . MET A 1 20 ? 18.769 -13.436 -3.767 1.00 0.00 20 MET A C 15
ATOM 22791 O O . MET A 1 20 ? 19.479 -14.210 -3.157 1.00 0.00 20 MET A O 15
ATOM 22805 N N . PHE A 1 21 ? 18.839 -12.149 -3.568 1.00 0.00 21 PHE A N 15
ATOM 22806 C CA . PHE A 1 21 ? 19.802 -11.591 -2.577 1.00 0.00 21 PHE A CA 15
ATOM 22807 C C . PHE A 1 21 ? 19.553 -12.184 -1.186 1.00 0.00 21 PHE A C 15
ATOM 22808 O O . PHE A 1 21 ? 20.463 -12.659 -0.536 1.00 0.00 21 PHE A O 15
ATOM 22825 N N . ILE A 1 22 ? 18.333 -12.161 -0.718 1.00 0.00 22 ILE A N 15
ATOM 22826 C CA . ILE A 1 22 ? 18.053 -12.726 0.634 1.00 0.00 22 ILE A CA 15
ATOM 22827 C C . ILE A 1 22 ? 18.386 -14.219 0.657 1.00 0.00 22 ILE A C 15
ATOM 22828 O O . ILE A 1 22 ? 18.912 -14.729 1.625 1.00 0.00 22 ILE A O 15
ATOM 22844 N N . ALA A 1 23 ? 18.093 -14.924 -0.402 1.00 0.00 23 ALA A N 15
ATOM 22845 C CA . ALA A 1 23 ? 18.408 -16.380 -0.426 1.00 0.00 23 ALA A CA 15
ATOM 22846 C C . ALA A 1 23 ? 19.898 -16.576 -0.148 1.00 0.00 23 ALA A C 15
ATOM 22847 O O . ALA A 1 23 ? 20.314 -17.565 0.421 1.00 0.00 23 ALA A O 15
ATOM 22854 N N . ALA A 1 24 ? 20.701 -15.621 -0.530 1.00 0.00 24 ALA A N 15
ATOM 22855 C CA . ALA A 1 24 ? 22.163 -15.728 -0.271 1.00 0.00 24 ALA A CA 15
ATOM 22856 C C . ALA A 1 24 ? 22.438 -15.437 1.205 1.00 0.00 24 ALA A C 15
ATOM 22857 O O . ALA A 1 24 ? 23.367 -15.955 1.793 1.00 0.00 24 ALA A O 15
ATOM 22864 N N . GLN A 1 25 ? 21.625 -14.610 1.808 1.00 0.00 25 GLN A N 15
ATOM 22865 C CA . GLN A 1 25 ? 21.820 -14.278 3.248 1.00 0.00 25 GLN A CA 15
ATOM 22866 C C . GLN A 1 25 ? 20.851 -15.094 4.109 1.00 0.00 25 GLN A C 15
ATOM 22867 O O . GLN A 1 25 ? 20.864 -15.014 5.321 1.00 0.00 25 GLN A O 15
ATOM 22881 N N . GLY A 1 26 ? 20.012 -15.878 3.489 1.00 0.00 26 GLY A N 15
ATOM 22882 C CA . GLY A 1 26 ? 19.043 -16.700 4.268 1.00 0.00 26 GLY A CA 15
ATOM 22883 C C . GLY A 1 26 ? 18.045 -15.785 4.979 1.00 0.00 26 GLY A C 15
ATOM 22884 O O . GLY A 1 26 ? 18.116 -14.576 4.880 1.00 0.00 26 GLY A O 15
ATOM 22888 N N . GLY A 1 27 ? 17.114 -16.353 5.694 1.00 0.00 27 GLY A N 15
ATOM 22889 C CA . GLY A 1 27 ? 16.108 -15.520 6.413 1.00 0.00 27 GLY A CA 15
ATOM 22890 C C . GLY A 1 27 ? 14.893 -16.379 6.766 1.00 0.00 27 GLY A C 15
ATOM 22891 O O . GLY A 1 27 ? 14.754 -17.494 6.303 1.00 0.00 27 GLY A O 15
ATOM 22895 N N . GLY A 1 28 ? 14.013 -15.871 7.584 1.00 0.00 28 GLY A N 15
ATOM 22896 C CA . GLY A 1 28 ? 12.808 -16.662 7.966 1.00 0.00 28 GLY A CA 15
ATOM 22897 C C . GLY A 1 28 ? 11.884 -15.804 8.832 1.00 0.00 28 GLY A C 15
ATOM 22898 O O . GLY A 1 28 ? 10.676 -15.924 8.774 1.00 0.00 28 GLY A O 15
ATOM 22902 N N . ARG A 1 29 ? 12.441 -14.940 9.635 1.00 0.00 29 ARG A N 15
ATOM 22903 C CA . ARG A 1 29 ? 11.591 -14.075 10.504 1.00 0.00 29 ARG A CA 15
ATOM 22904 C C . ARG A 1 29 ? 10.583 -13.298 9.652 1.00 0.00 29 ARG A C 15
ATOM 22905 O O . ARG A 1 29 ? 10.764 -13.123 8.464 1.00 0.00 29 ARG A O 15
ATOM 22926 N N . LYS A 1 30 ? 9.521 -12.833 10.252 1.00 0.00 30 LYS A N 15
ATOM 22927 C CA . LYS A 1 30 ? 8.503 -12.067 9.476 1.00 0.00 30 LYS A CA 15
ATOM 22928 C C . LYS A 1 30 ? 9.190 -11.052 8.561 1.00 0.00 30 LY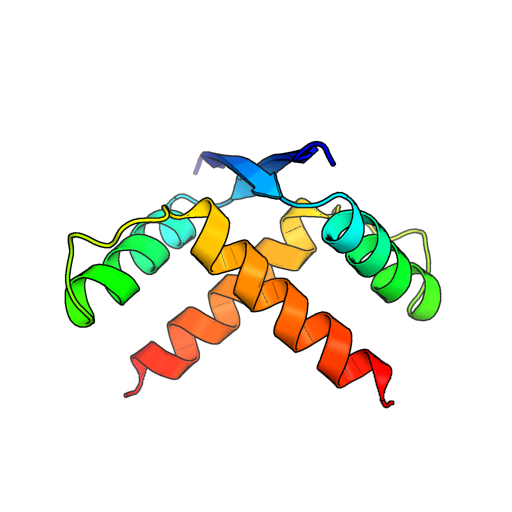S A C 15
ATOM 22929 O O . LYS A 1 30 ? 8.760 -10.811 7.450 1.00 0.00 30 LYS A O 15
ATOM 22948 N N . GLY A 1 31 ? 10.257 -10.454 9.018 1.00 0.00 31 GLY A N 15
ATOM 22949 C CA . GLY A 1 31 ? 10.970 -9.454 8.173 1.00 0.00 31 GLY A CA 15
ATOM 22950 C C . GLY A 1 31 ? 11.536 -10.144 6.931 1.00 0.00 31 GLY A C 15
ATOM 22951 O O . GLY A 1 31 ? 12.211 -11.150 7.021 1.00 0.00 31 GLY A O 15
ATOM 22955 N N . ASP A 1 32 ? 11.266 -9.611 5.770 1.00 0.00 32 ASP A N 15
ATOM 22956 C CA . ASP A 1 32 ? 11.789 -10.238 4.523 1.00 0.00 32 ASP A CA 15
ATOM 22957 C C . ASP A 1 32 ? 12.571 -9.208 3.700 1.00 0.00 32 ASP A C 15
ATOM 22958 O O . ASP A 1 32 ? 13.627 -8.759 4.098 1.00 0.00 32 ASP A O 15
ATOM 22967 N N . LEU A 1 33 ? 12.062 -8.827 2.558 1.00 0.00 33 LEU A N 15
ATOM 22968 C CA . LEU A 1 33 ? 12.784 -7.826 1.722 1.00 0.00 33 LEU A CA 15
ATOM 22969 C C . LEU A 1 33 ? 12.857 -6.482 2.456 1.00 0.00 33 LEU A C 15
ATOM 22970 O O . LEU A 1 33 ? 13.842 -5.776 2.380 1.00 0.00 33 LEU A O 15
ATOM 22986 N N . SER A 1 34 ? 11.820 -6.124 3.163 1.00 0.00 34 SER A N 15
ATOM 22987 C CA . SER A 1 34 ? 11.830 -4.824 3.897 1.00 0.00 34 SER A CA 15
ATOM 22988 C C . SER A 1 34 ? 13.056 -4.739 4.808 1.00 0.00 34 SER A C 15
ATOM 22989 O O . SER A 1 34 ? 13.613 -3.680 5.016 1.00 0.00 34 SER A O 15
ATOM 22997 N N . ARG A 1 35 ? 13.483 -5.845 5.353 1.00 0.00 35 ARG A N 15
ATOM 22998 C CA . ARG A 1 35 ? 14.675 -5.824 6.248 1.00 0.00 35 ARG A CA 15
ATOM 22999 C C . ARG A 1 35 ? 15.942 -5.546 5.435 1.00 0.00 35 ARG A C 15
ATOM 23000 O O . ARG A 1 35 ? 16.848 -4.876 5.889 1.00 0.00 35 ARG A O 15
ATOM 23021 N N . PHE A 1 36 ? 16.012 -6.060 4.237 1.00 0.00 36 PHE A N 15
ATOM 23022 C CA . PHE A 1 36 ? 17.222 -5.831 3.395 1.00 0.00 36 PHE A CA 15
ATOM 23023 C C . PHE A 1 36 ? 17.476 -4.329 3.227 1.00 0.00 36 PHE A C 15
ATOM 23024 O O . PHE A 1 36 ? 18.589 -3.862 3.369 1.00 0.00 36 PHE A O 15
ATOM 23041 N N . ILE A 1 37 ? 16.459 -3.569 2.923 1.00 0.00 37 ILE A N 15
ATOM 23042 C CA . ILE A 1 37 ? 16.656 -2.102 2.747 1.00 0.00 37 ILE A CA 15
ATOM 23043 C C . ILE A 1 37 ? 16.828 -1.421 4.107 1.00 0.00 37 ILE A C 15
ATOM 23044 O O . ILE A 1 37 ? 17.595 -0.491 4.251 1.00 0.00 37 ILE A O 15
ATOM 23060 N N . GLU A 1 38 ? 16.113 -1.867 5.102 1.00 0.00 38 GLU A N 15
ATOM 23061 C CA . GLU A 1 38 ? 16.228 -1.233 6.448 1.00 0.00 38 GLU A CA 15
ATOM 23062 C C . GLU A 1 38 ? 17.676 -1.280 6.943 1.00 0.00 38 GLU A C 15
ATOM 23063 O O . GLU A 1 38 ? 18.219 -0.291 7.395 1.00 0.00 38 GLU A O 15
ATOM 23075 N N . ASP A 1 39 ? 18.304 -2.417 6.858 1.00 0.00 39 ASP A N 15
ATOM 23076 C CA . ASP A 1 39 ? 19.717 -2.528 7.319 1.00 0.00 39 ASP A CA 15
ATOM 23077 C C . ASP A 1 39 ? 20.629 -1.724 6.393 1.00 0.00 39 ASP A C 15
ATOM 23078 O O . ASP A 1 39 ? 21.648 -1.203 6.802 1.00 0.00 39 ASP A O 15
ATOM 23087 N N . ALA A 1 40 ? 20.270 -1.624 5.145 1.00 0.00 40 ALA A N 15
ATOM 23088 C CA . ALA A 1 40 ? 21.115 -0.858 4.182 1.00 0.00 40 ALA A CA 15
ATOM 23089 C C . ALA A 1 40 ? 21.121 0.631 4.543 1.00 0.00 40 ALA A C 15
ATOM 23090 O O . ALA A 1 40 ? 22.153 1.270 4.568 1.00 0.00 40 ALA A O 15
ATOM 23097 N N . VAL A 1 41 ? 19.974 1.188 4.821 1.00 0.00 41 VAL A N 15
ATOM 23098 C CA . VAL A 1 41 ? 19.908 2.635 5.175 1.00 0.00 41 VAL A CA 15
ATOM 23099 C C . VAL A 1 41 ? 20.511 2.876 6.562 1.00 0.00 41 VAL A C 15
ATOM 23100 O O . VAL A 1 41 ? 21.121 3.896 6.813 1.00 0.00 41 VAL A O 15
ATOM 23113 N N . ARG A 1 42 ? 20.347 1.950 7.468 1.00 0.00 42 ARG A N 15
ATOM 23114 C CA . ARG A 1 42 ? 20.913 2.137 8.835 1.00 0.00 42 ARG A CA 15
ATOM 23115 C C . ARG A 1 42 ? 22.443 2.163 8.776 1.00 0.00 42 ARG A C 15
ATOM 23116 O O . ARG A 1 42 ? 23.084 2.973 9.416 1.00 0.00 42 ARG A O 15
ATOM 23137 N N . ALA A 1 43 ? 23.033 1.282 8.015 1.00 0.00 43 ALA A N 15
ATOM 23138 C CA . ALA A 1 43 ? 24.520 1.258 7.919 1.00 0.00 43 ALA A CA 15
ATOM 23139 C C . ALA A 1 43 ? 25.034 2.575 7.331 1.00 0.00 43 ALA A C 15
ATOM 23140 O O . ALA A 1 43 ? 25.996 3.145 7.807 1.00 0.00 43 ALA A O 15
ATOM 23147 N N . TYR A 1 44 ? 24.400 3.064 6.301 1.00 0.00 44 TYR A N 15
ATOM 23148 C CA . TYR A 1 44 ? 24.852 4.344 5.684 1.00 0.00 44 TYR A CA 15
ATOM 23149 C C . TYR A 1 44 ? 24.670 5.500 6.672 1.00 0.00 44 TYR A C 15
ATOM 23150 O O . TYR A 1 44 ? 25.526 6.350 6.813 1.00 0.00 44 TYR A O 15
ATOM 23168 N N . LEU A 1 45 ? 23.560 5.536 7.358 1.00 0.00 45 LEU A N 15
ATOM 23169 C CA . LEU A 1 45 ? 23.324 6.638 8.336 1.00 0.00 45 LEU A CA 15
ATOM 23170 C C . LEU A 1 45 ? 24.378 6.594 9.445 1.00 0.00 45 LEU A C 15
ATOM 23171 O O . LEU A 1 45 ? 24.810 7.616 9.943 1.00 0.00 45 LEU A O 15
ATOM 23187 N N . PHE A 1 46 ? 24.796 5.421 9.837 1.00 0.00 46 PHE A N 15
ATOM 23188 C CA . PHE A 1 46 ? 25.821 5.318 10.914 1.00 0.00 46 PHE A CA 15
ATOM 23189 C C . PHE A 1 46 ? 27.177 5.811 10.404 1.00 0.00 46 PHE A C 15
ATOM 23190 O O . PHE A 1 46 ? 27.867 6.556 11.070 1.00 0.00 46 PHE A O 15
ATOM 23207 N N . GLU A 1 47 ? 27.564 5.401 9.228 1.00 0.00 47 GLU A N 15
ATOM 23208 C CA . GLU A 1 47 ? 28.877 5.847 8.679 1.00 0.00 47 GLU A CA 15
ATOM 23209 C C . GLU A 1 47 ? 28.901 7.373 8.537 1.00 0.00 47 GLU A C 15
ATOM 23210 O O . GLU A 1 47 ? 29.856 8.026 8.911 1.00 0.00 47 GLU A O 15
ATOM 23222 N N . ARG A 1 48 ? 27.860 7.944 7.998 1.00 0.00 48 ARG A N 15
ATOM 23223 C CA . ARG A 1 48 ? 27.825 9.425 7.830 1.00 0.00 48 ARG A CA 15
ATOM 23224 C C . ARG A 1 48 ? 27.727 10.109 9.196 1.00 0.00 48 ARG A C 15
ATOM 23225 O O . ARG A 1 48 ? 27.994 11.287 9.332 1.00 0.00 48 ARG A O 15
ATOM 23246 N N . ALA A 1 49 ? 27.349 9.378 10.208 1.00 0.00 49 ALA A N 15
ATOM 23247 C CA . ALA A 1 49 ? 27.236 9.987 11.564 1.00 0.00 49 ALA A CA 15
ATOM 23248 C C . ALA A 1 49 ? 28.619 10.388 12.082 1.00 0.00 49 ALA A C 15
ATOM 23249 O O . ALA A 1 49 ? 28.827 11.500 12.520 1.00 0.00 49 ALA A O 15
ATOM 23256 N N . VAL A 1 50 ? 29.566 9.489 12.039 1.00 0.00 50 VAL A N 15
ATOM 23257 C CA . VAL A 1 50 ? 30.932 9.823 12.534 1.00 0.00 50 VAL A CA 15
ATOM 23258 C C . VAL A 1 50 ? 31.694 10.631 11.480 1.00 0.00 50 VAL A C 15
ATOM 23259 O O . VAL A 1 50 ? 32.521 11.462 11.800 1.00 0.00 50 VAL A O 15
ATOM 23272 N N . GLU A 1 51 ? 31.422 10.392 10.228 1.00 0.00 51 GLU A N 15
ATOM 23273 C CA . GLU A 1 51 ? 32.129 11.146 9.153 1.00 0.00 51 GLU A CA 15
ATOM 23274 C C . GLU A 1 51 ? 31.115 11.742 8.172 1.00 0.00 51 GLU A C 15
ATOM 23275 O O . GLU A 1 51 ? 30.697 11.028 7.277 1.00 0.00 51 GLU A O 15
ATOM 23288 N N . MET B 1 1 ? 2.663 -2.232 -18.369 1.00 0.00 1 MET B N 15
ATOM 23289 C CA . MET B 1 1 ? 3.518 -1.180 -17.747 1.00 0.00 1 MET B CA 15
ATOM 23290 C C . MET B 1 1 ? 4.775 -1.812 -17.140 1.00 0.00 1 MET B C 15
ATOM 23291 O O . MET B 1 1 ? 5.312 -2.769 -17.661 1.00 0.00 1 MET B O 15
ATOM 23307 N N . ASN B 1 2 ? 5.247 -1.286 -16.042 1.00 0.00 2 ASN B N 15
ATOM 23308 C CA . ASN B 1 2 ? 6.466 -1.862 -15.406 1.00 0.00 2 ASN B CA 15
ATOM 23309 C C . ASN B 1 2 ? 6.517 -1.497 -13.921 1.00 0.00 2 ASN B C 15
ATOM 23310 O O . ASN B 1 2 ? 6.769 -2.335 -13.080 1.00 0.00 2 ASN B O 15
ATOM 23321 N N . THR B 1 3 ? 6.286 -0.258 -13.584 1.00 0.00 3 THR B N 15
ATOM 23322 C CA . THR B 1 3 ? 6.337 0.125 -12.145 1.00 0.00 3 THR B CA 15
ATOM 23323 C C . THR B 1 3 ? 5.507 -0.851 -11.314 1.00 0.00 3 THR B C 15
ATOM 23324 O O . THR B 1 3 ? 4.336 -1.060 -11.562 1.00 0.00 3 THR B O 15
ATOM 23335 N N . VAL B 1 4 ? 6.112 -1.452 -10.333 1.00 0.00 4 VAL B N 15
ATOM 23336 C CA . VAL B 1 4 ? 5.380 -2.421 -9.476 1.00 0.00 4 VAL B CA 15
ATOM 23337 C C . VAL B 1 4 ? 4.981 -1.755 -8.159 1.00 0.00 4 VAL B C 15
ATOM 23338 O O . VAL B 1 4 ? 5.664 -0.885 -7.663 1.00 0.00 4 VAL B O 15
ATOM 23351 N N . ARG B 1 5 ? 3.884 -2.162 -7.588 1.00 0.00 5 ARG B N 15
ATOM 23352 C CA . ARG B 1 5 ? 3.445 -1.554 -6.299 1.00 0.00 5 ARG B CA 15
ATOM 23353 C C . ARG B 1 5 ? 4.138 -2.258 -5.128 1.00 0.00 5 ARG B C 15
ATOM 23354 O O . ARG B 1 5 ? 3.887 -3.417 -4.857 1.00 0.00 5 ARG B O 15
ATOM 23375 N N . TRP B 1 6 ? 5.011 -1.578 -4.433 1.00 0.00 6 TRP B N 15
ATOM 23376 C CA . TRP B 1 6 ? 5.709 -2.231 -3.288 1.00 0.00 6 TRP B CA 15
ATOM 23377 C C . TRP B 1 6 ? 5.044 -1.850 -1.961 1.00 0.00 6 TRP B C 15
ATOM 23378 O O . TRP B 1 6 ? 4.698 -0.703 -1.725 1.00 0.00 6 TRP B O 15
ATOM 23399 N N . ASN B 1 7 ? 4.927 -2.810 -1.084 1.00 0.00 7 ASN B N 15
ATOM 23400 C CA . ASN B 1 7 ? 4.343 -2.539 0.263 1.00 0.00 7 ASN B CA 15
ATOM 23401 C C . ASN B 1 7 ? 5.290 -3.042 1.355 1.00 0.00 7 ASN B C 15
ATOM 23402 O O . ASN B 1 7 ? 5.503 -4.230 1.495 1.00 0.00 7 ASN B O 15
ATOM 23413 N N . ILE B 1 8 ? 5.864 -2.166 2.133 1.00 0.00 8 ILE B N 15
ATOM 23414 C CA . ILE B 1 8 ? 6.792 -2.651 3.202 1.00 0.00 8 ILE B CA 15
ATOM 23415 C C . ILE B 1 8 ? 6.636 -1.831 4.483 1.00 0.00 8 ILE B C 15
ATOM 23416 O O . ILE B 1 8 ? 6.312 -0.663 4.447 1.00 0.00 8 ILE B O 15
ATOM 23432 N N . ALA B 1 9 ? 6.864 -2.434 5.619 1.00 0.00 9 ALA B N 15
ATOM 23433 C CA . ALA B 1 9 ? 6.733 -1.683 6.898 1.00 0.00 9 ALA B CA 15
ATOM 23434 C C . ALA B 1 9 ? 8.122 -1.380 7.472 1.00 0.00 9 ALA B C 15
ATOM 23435 O O . ALA B 1 9 ? 8.979 -2.239 7.533 1.00 0.00 9 ALA B O 15
ATOM 23442 N N . VAL B 1 10 ? 8.355 -0.163 7.887 1.00 0.00 10 VAL B N 15
ATOM 23443 C CA . VAL B 1 10 ? 9.693 0.188 8.449 1.00 0.00 10 VAL B CA 15
ATOM 23444 C C . VAL B 1 10 ? 9.546 1.147 9.635 1.00 0.00 10 VAL B C 15
ATOM 23445 O O . VAL B 1 10 ? 8.512 1.753 9.833 1.00 0.00 10 VAL B O 15
ATOM 23458 N N . SER B 1 11 ? 10.580 1.295 10.421 1.00 0.00 11 SER B N 15
ATOM 23459 C CA . SER B 1 11 ? 10.507 2.219 11.590 1.00 0.00 11 SER B CA 15
ATOM 23460 C C . SER B 1 11 ? 10.535 3.674 11.115 1.00 0.00 11 SER B C 15
ATOM 23461 O O . SER B 1 11 ? 11.343 4.041 10.286 1.00 0.00 11 SER B O 15
ATOM 23469 N N . PRO B 1 12 ? 9.644 4.455 11.659 1.00 0.00 12 PRO B N 15
ATOM 23470 C CA . PRO B 1 12 ? 9.584 5.887 11.259 1.00 0.00 12 PRO B CA 15
ATOM 23471 C C . PRO B 1 12 ? 10.969 6.539 11.344 1.00 0.00 12 PRO B C 15
ATOM 23472 O O . PRO B 1 12 ? 11.193 7.607 10.809 1.00 0.00 12 PRO B O 15
ATOM 23483 N N . ASP B 1 13 ? 11.901 5.910 12.005 1.00 0.00 13 ASP B N 15
ATOM 23484 C CA . ASP B 1 13 ? 13.264 6.500 12.112 1.00 0.00 13 ASP B CA 15
ATOM 23485 C C . ASP B 1 13 ? 13.974 6.387 10.768 1.00 0.00 13 ASP B C 15
ATOM 23486 O O . ASP B 1 13 ? 14.837 7.174 10.434 1.00 0.00 13 ASP B O 15
ATOM 23495 N N . VAL B 1 14 ? 13.614 5.401 9.997 1.00 0.00 14 VAL B N 15
ATOM 23496 C CA . VAL B 1 14 ? 14.258 5.212 8.672 1.00 0.00 14 VAL B CA 15
ATOM 23497 C C . VAL B 1 14 ? 13.722 6.236 7.667 1.00 0.00 14 VAL B C 15
ATOM 23498 O O . VAL B 1 14 ? 14.438 6.704 6.805 1.00 0.00 14 VAL B O 15
ATOM 23511 N N . ASP B 1 15 ? 12.467 6.583 7.764 1.00 0.00 15 ASP B N 15
ATOM 23512 C CA . ASP B 1 15 ? 11.897 7.573 6.805 1.00 0.00 15 ASP B CA 15
ATOM 23513 C C . ASP B 1 15 ? 12.526 8.950 7.030 1.00 0.00 15 ASP B C 15
ATOM 23514 O O . ASP B 1 15 ? 12.954 9.606 6.101 1.00 0.00 15 ASP B O 15
ATOM 23523 N N . GLN B 1 16 ? 12.578 9.398 8.254 1.00 0.00 16 GLN B N 15
ATOM 23524 C CA . GLN B 1 16 ? 13.168 10.739 8.529 1.00 0.00 16 GLN B CA 15
ATOM 23525 C C . GLN B 1 16 ? 14.606 10.798 8.009 1.00 0.00 16 GLN B C 15
ATOM 23526 O O . GLN B 1 16 ? 15.061 11.820 7.533 1.00 0.00 16 GLN B O 15
ATOM 23540 N N . SER B 1 17 ? 15.324 9.712 8.086 1.00 0.00 17 SER B N 15
ATOM 23541 C CA . SER B 1 17 ? 16.728 9.714 7.586 1.00 0.00 17 SER B CA 15
ATOM 23542 C C . SER B 1 17 ? 16.734 9.672 6.055 1.00 0.00 17 SER B C 15
ATOM 23543 O O . SER B 1 17 ? 17.591 10.242 5.411 1.00 0.00 17 SER B O 15
ATOM 23551 N N . VAL B 1 18 ? 15.783 8.995 5.471 1.00 0.00 18 VAL B N 15
ATOM 23552 C CA . VAL B 1 18 ? 15.728 8.909 3.984 1.00 0.00 18 VAL B CA 15
ATOM 23553 C C . VAL B 1 18 ? 15.558 10.303 3.373 1.00 0.00 18 VAL B C 15
ATOM 23554 O O . VAL B 1 18 ? 16.198 10.645 2.399 1.00 0.00 18 VAL B O 15
ATOM 23567 N N . ARG B 1 19 ? 14.702 11.111 3.938 1.00 0.00 19 ARG B N 15
ATOM 23568 C CA . ARG B 1 19 ? 14.499 12.483 3.386 1.00 0.00 19 ARG B CA 15
ATOM 23569 C C . ARG B 1 19 ? 15.806 13.275 3.476 1.00 0.00 19 ARG B C 15
ATOM 23570 O O . ARG B 1 19 ? 16.209 13.941 2.544 1.00 0.00 19 ARG B O 15
ATOM 23591 N N . MET B 1 20 ? 16.466 13.211 4.596 1.00 0.00 20 MET B N 15
ATOM 23592 C CA . MET B 1 20 ? 17.744 13.962 4.747 1.00 0.00 20 MET B CA 15
ATOM 23593 C C . MET B 1 20 ? 18.757 13.464 3.714 1.00 0.00 20 MET B C 15
ATOM 23594 O O . MET B 1 20 ? 19.468 14.237 3.103 1.00 0.00 20 MET B O 15
ATOM 23608 N N . PHE B 1 21 ? 18.828 12.177 3.521 1.00 0.00 21 PHE B N 15
ATOM 23609 C CA . PHE B 1 21 ? 19.794 11.617 2.535 1.00 0.00 21 PHE B CA 15
ATOM 23610 C C . PHE B 1 21 ? 19.547 12.203 1.140 1.00 0.00 21 PHE B C 15
ATOM 23611 O O . PHE B 1 21 ? 20.457 12.677 0.491 1.00 0.00 21 PHE B O 15
ATOM 23628 N N . ILE B 1 22 ? 18.327 12.174 0.670 1.00 0.00 22 ILE B N 15
ATOM 23629 C CA . ILE B 1 22 ? 18.049 12.732 -0.685 1.00 0.00 22 ILE B CA 15
ATOM 23630 C C . ILE B 1 22 ? 18.380 14.225 -0.715 1.00 0.00 22 ILE B C 15
ATOM 23631 O O . ILE B 1 22 ? 18.907 14.732 -1.684 1.00 0.00 22 ILE B O 15
ATOM 23647 N N . ALA B 1 23 ? 18.082 14.937 0.339 1.00 0.00 23 ALA B N 15
ATOM 23648 C CA . ALA B 1 23 ? 18.396 16.393 0.357 1.00 0.00 23 ALA B CA 15
ATOM 23649 C C . ALA B 1 23 ? 19.886 16.589 0.082 1.00 0.00 23 ALA B C 15
ATOM 23650 O O . ALA B 1 23 ? 20.302 17.577 -0.489 1.00 0.00 23 ALA B O 15
ATOM 23657 N N . ALA B 1 24 ? 20.689 15.636 0.468 1.00 0.00 24 ALA B N 15
ATOM 23658 C CA . ALA B 1 24 ? 22.152 15.742 0.213 1.00 0.00 24 ALA B CA 15
ATOM 23659 C C . ALA B 1 24 ? 22.429 15.446 -1.263 1.00 0.00 24 ALA B C 15
ATOM 23660 O O . ALA B 1 24 ? 23.361 15.961 -1.849 1.00 0.00 24 ALA B O 15
ATOM 23667 N N . GLN B 1 25 ? 21.616 14.619 -1.864 1.00 0.00 25 GLN B N 15
ATOM 23668 C CA . GLN B 1 25 ? 21.813 14.282 -3.303 1.00 0.00 25 GLN B CA 15
ATOM 23669 C C . GLN B 1 25 ? 20.843 15.091 -4.168 1.00 0.00 25 GLN B C 15
ATOM 23670 O O . GLN B 1 25 ? 20.857 15.007 -5.380 1.00 0.00 25 GLN B O 15
ATOM 23684 N N . GLY B 1 26 ? 20.001 15.875 -3.553 1.00 0.00 26 GLY B N 15
ATOM 23685 C CA . GLY B 1 26 ? 19.029 16.691 -4.337 1.00 0.00 26 GLY B CA 15
ATOM 23686 C C . GLY B 1 26 ? 18.033 15.770 -5.042 1.00 0.00 26 GLY B C 15
ATOM 23687 O O . GLY B 1 26 ? 18.105 14.561 -4.936 1.00 0.00 26 GLY B O 15
ATOM 23691 N N . GLY B 1 27 ? 17.101 16.332 -5.762 1.00 0.00 27 GLY B N 15
ATOM 23692 C CA . GLY B 1 27 ? 16.097 15.493 -6.476 1.00 0.00 27 GLY B CA 15
ATOM 23693 C C . GLY B 1 27 ? 14.881 16.348 -6.836 1.00 0.00 27 GLY B C 15
ATOM 23694 O O . GLY B 1 27 ? 14.738 17.464 -6.377 1.00 0.00 27 GLY B O 15
ATOM 23698 N N . GLY B 1 28 ? 14.004 15.836 -7.655 1.00 0.00 28 GLY B N 15
ATOM 23699 C CA . GLY B 1 28 ? 12.799 16.624 -8.042 1.00 0.00 28 GLY B CA 15
ATOM 23700 C C . GLY B 1 28 ? 11.875 15.761 -8.902 1.00 0.00 28 GLY B C 15
ATOM 23701 O O . GLY B 1 28 ? 10.667 15.879 -8.844 1.00 0.00 28 GLY B O 15
ATOM 23705 N N . ARG B 1 29 ? 12.433 14.893 -9.701 1.00 0.00 29 ARG B N 15
ATOM 23706 C CA . ARG B 1 29 ? 11.584 14.023 -10.566 1.00 0.00 29 ARG B CA 15
ATOM 23707 C C . ARG B 1 29 ? 10.578 13.249 -9.710 1.00 0.00 29 ARG B C 15
ATOM 23708 O O . ARG B 1 29 ? 10.759 13.082 -8.520 1.00 0.00 29 ARG B O 15
ATOM 23729 N N . LYS B 1 30 ? 9.518 12.774 -10.307 1.00 0.00 30 LYS B N 15
ATOM 23730 C CA . LYS B 1 30 ? 8.502 12.011 -9.527 1.00 0.00 30 LYS B CA 15
ATOM 23731 C C . LYS B 1 30 ? 9.192 11.002 -8.605 1.00 0.00 30 LYS B C 15
ATOM 23732 O O . LYS B 1 30 ? 8.763 10.765 -7.494 1.00 0.00 30 LYS B O 15
ATOM 23751 N N . GLY B 1 31 ? 10.260 10.403 -9.059 1.00 0.00 31 GLY B N 15
ATOM 23752 C CA . GLY B 1 31 ? 10.975 9.410 -8.210 1.00 0.00 31 GLY B CA 15
ATOM 23753 C C . GLY B 1 31 ? 11.537 10.107 -6.969 1.00 0.00 31 GLY B C 15
ATOM 23754 O O . GLY B 1 31 ? 12.209 11.115 -7.063 1.00 0.00 31 GLY B O 15
ATOM 23758 N N . ASP B 1 32 ? 11.268 9.578 -5.807 1.00 0.00 32 ASP B N 15
ATOM 23759 C CA . ASP B 1 32 ? 11.788 10.213 -4.561 1.00 0.00 32 ASP B CA 15
ATOM 23760 C C . ASP B 1 32 ? 12.570 9.188 -3.732 1.00 0.00 32 ASP B C 15
ATOM 23761 O O . ASP B 1 32 ? 13.627 8.737 -4.126 1.00 0.00 32 ASP B O 15
ATOM 23770 N N . LEU B 1 33 ? 12.061 8.813 -2.588 1.00 0.00 33 LEU B N 15
ATOM 23771 C CA . LEU B 1 33 ? 12.783 7.818 -1.745 1.00 0.00 33 LEU B CA 15
ATOM 23772 C C . LEU B 1 33 ? 12.860 6.471 -2.472 1.00 0.00 33 LEU B C 15
ATOM 23773 O O . LEU B 1 33 ? 13.846 5.766 -2.389 1.00 0.00 33 LEU B O 15
ATOM 23789 N N . SER B 1 34 ? 11.824 6.107 -3.179 1.00 0.00 34 SER B N 15
ATOM 23790 C CA . SER B 1 34 ? 11.838 4.805 -3.906 1.00 0.00 34 SER B CA 15
ATOM 23791 C C . SER B 1 34 ? 13.065 4.718 -4.817 1.00 0.00 34 SER B C 15
ATOM 23792 O O . SER B 1 34 ? 13.625 3.659 -5.018 1.00 0.00 34 SER B O 15
ATOM 23800 N N . ARG B 1 35 ? 13.490 5.822 -5.367 1.00 0.00 35 ARG B N 15
ATOM 23801 C CA . ARG B 1 35 ? 14.682 5.799 -6.262 1.00 0.00 35 ARG B CA 15
ATOM 23802 C C . ARG B 1 35 ? 15.950 5.527 -5.446 1.00 0.00 35 ARG B C 15
ATOM 23803 O O . ARG B 1 35 ? 16.857 4.857 -5.897 1.00 0.00 35 ARG B O 15
ATOM 23824 N N . PHE B 1 36 ? 16.018 6.046 -4.251 1.00 0.00 36 PHE B N 15
ATOM 23825 C CA . PHE B 1 36 ? 17.228 5.824 -3.408 1.00 0.00 36 PHE B CA 15
ATOM 23826 C C . PHE B 1 36 ? 17.486 4.325 -3.232 1.00 0.00 36 PHE B C 15
ATOM 23827 O O . PHE B 1 36 ? 18.599 3.858 -3.372 1.00 0.00 36 PHE B O 15
ATOM 23844 N N . ILE B 1 37 ? 16.470 3.564 -2.926 1.00 0.00 37 ILE B N 15
ATOM 23845 C CA . ILE B 1 37 ? 16.668 2.098 -2.743 1.00 0.00 37 ILE B CA 15
ATOM 23846 C C . ILE B 1 37 ? 16.843 1.411 -4.100 1.00 0.00 37 ILE B C 15
ATOM 23847 O O . ILE B 1 37 ? 17.611 0.481 -4.239 1.00 0.00 37 ILE B O 15
ATOM 23863 N N . GLU B 1 38 ? 16.128 1.852 -5.097 1.00 0.00 38 GLU B N 15
ATOM 23864 C CA . GLU B 1 38 ? 16.245 1.213 -6.440 1.00 0.00 38 GLU B CA 15
ATOM 23865 C C . GLU B 1 38 ? 17.692 1.260 -6.935 1.00 0.00 38 GLU B C 15
ATOM 23866 O O . GLU B 1 38 ? 18.237 0.271 -7.384 1.00 0.00 38 GLU B O 15
ATOM 23878 N N . ASP B 1 39 ? 18.318 2.400 -6.856 1.00 0.00 39 ASP B N 15
ATOM 23879 C CA . ASP B 1 39 ? 19.731 2.511 -7.319 1.00 0.00 39 ASP B CA 15
ATOM 23880 C C . ASP B 1 39 ? 20.645 1.714 -6.389 1.00 0.00 39 ASP B C 15
ATOM 23881 O O . ASP B 1 39 ? 21.665 1.194 -6.796 1.00 0.00 39 ASP B O 15
ATOM 23890 N N . ALA B 1 40 ? 20.285 1.617 -5.140 1.00 0.00 40 ALA B N 15
ATOM 23891 C CA . ALA B 1 40 ? 21.131 0.856 -4.175 1.00 0.00 40 ALA B CA 15
ATOM 23892 C C . ALA B 1 40 ? 21.139 -0.634 -4.531 1.00 0.00 40 ALA B C 15
ATOM 23893 O O . ALA B 1 40 ? 22.172 -1.273 -4.552 1.00 0.00 40 ALA B O 15
ATOM 23900 N N . VAL B 1 41 ? 19.993 -1.192 -4.805 1.00 0.00 41 VAL B N 15
ATOM 23901 C CA . VAL B 1 41 ? 19.927 -2.641 -5.155 1.00 0.00 41 VAL B CA 15
ATOM 23902 C C . VAL B 1 41 ? 20.533 -2.887 -6.539 1.00 0.00 41 VAL B C 15
ATOM 23903 O O . VAL B 1 41 ? 21.143 -3.908 -6.784 1.00 0.00 41 VAL B O 15
ATOM 23916 N N . ARG B 1 42 ? 20.370 -1.965 -7.449 1.00 0.00 42 ARG B N 15
ATOM 23917 C CA . ARG B 1 42 ? 20.939 -2.158 -8.814 1.00 0.00 42 ARG B CA 15
ATOM 23918 C C . ARG B 1 42 ? 22.470 -2.181 -8.753 1.00 0.00 42 ARG B C 15
ATOM 23919 O O . ARG B 1 42 ? 23.113 -2.993 -9.389 1.00 0.00 42 ARG B O 15
ATOM 23940 N N . ALA B 1 43 ? 23.056 -1.296 -7.994 1.00 0.00 43 ALA B N 15
ATOM 23941 C CA . ALA B 1 43 ? 24.544 -1.269 -7.897 1.00 0.00 43 ALA B CA 15
ATOM 23942 C C . ALA B 1 43 ? 25.059 -2.584 -7.303 1.00 0.00 43 ALA B C 15
ATOM 23943 O O . ALA B 1 43 ? 26.022 -3.153 -7.777 1.00 0.00 43 ALA B O 15
ATOM 23950 N N . TYR B 1 44 ? 24.425 -3.067 -6.271 1.00 0.00 44 TYR B N 15
ATOM 23951 C CA . TYR B 1 44 ? 24.879 -4.344 -5.650 1.00 0.00 44 TYR B CA 15
ATOM 23952 C C . TYR B 1 44 ? 24.697 -5.504 -6.633 1.00 0.00 44 TYR B C 15
ATOM 23953 O O . TYR B 1 44 ? 25.554 -6.355 -6.771 1.00 0.00 44 TYR B O 15
ATOM 23971 N N . LEU B 1 45 ? 23.586 -5.545 -7.317 1.00 0.00 45 LEU B N 15
ATOM 23972 C CA . LEU B 1 45 ? 23.350 -6.651 -8.291 1.00 0.00 45 LEU B CA 15
ATOM 23973 C C . LEU B 1 45 ? 24.406 -6.614 -9.400 1.00 0.00 45 LEU B C 15
ATOM 23974 O O . LEU B 1 45 ? 24.835 -7.636 -9.895 1.00 0.00 45 LEU B O 15
ATOM 23990 N N . PHE B 1 46 ? 24.827 -5.442 -9.793 1.00 0.00 46 PHE B N 15
ATOM 23991 C CA . PHE B 1 46 ? 25.853 -5.343 -10.870 1.00 0.00 46 PHE B CA 15
ATOM 23992 C C . PHE B 1 46 ? 27.210 -5.833 -10.356 1.00 0.00 46 PHE B C 15
ATOM 23993 O O . PHE B 1 46 ? 27.900 -6.584 -11.016 1.00 0.00 46 PHE B O 15
ATOM 24010 N N . GLU B 1 47 ? 27.598 -5.413 -9.183 1.00 0.00 47 GLU B N 15
ATOM 24011 C CA . GLU B 1 47 ? 28.910 -5.854 -8.628 1.00 0.00 47 GLU B CA 15
ATOM 24012 C C . GLU B 1 47 ? 28.937 -7.380 -8.481 1.00 0.00 47 GLU B C 15
ATOM 24013 O O . GLU B 1 47 ? 29.892 -8.032 -8.849 1.00 0.00 47 GLU B O 15
ATOM 24025 N N . ARG B 1 48 ? 27.894 -7.952 -7.942 1.00 0.00 48 ARG B N 15
ATOM 24026 C CA . ARG B 1 48 ? 27.863 -9.433 -7.769 1.00 0.00 48 ARG B CA 15
ATOM 24027 C C . ARG B 1 48 ? 27.770 -10.123 -9.134 1.00 0.00 48 ARG B C 15
ATOM 24028 O O . ARG B 1 48 ? 28.037 -11.301 -9.264 1.00 0.00 48 ARG B O 15
ATOM 24049 N N . ALA B 1 49 ? 27.393 -9.398 -10.151 1.00 0.00 49 ALA B N 15
ATOM 24050 C CA . ALA B 1 49 ? 27.282 -10.014 -11.505 1.00 0.00 49 ALA B CA 15
ATOM 24051 C C . ALA B 1 49 ? 28.667 -10.414 -12.019 1.00 0.00 49 ALA B C 15
ATOM 24052 O O . ALA B 1 49 ? 28.879 -11.529 -12.453 1.00 0.00 49 ALA B O 15
ATOM 24059 N N . VAL B 1 50 ? 29.610 -9.513 -11.977 1.00 0.00 50 VAL B N 15
ATOM 24060 C CA . VAL B 1 50 ? 30.979 -9.847 -12.467 1.00 0.00 50 VAL B CA 15
ATOM 24061 C C . VAL B 1 50 ? 31.739 -10.650 -11.405 1.00 0.00 50 VAL B C 15
ATOM 24062 O O . VAL B 1 50 ? 32.561 -11.488 -11.718 1.00 0.00 50 VAL B O 15
ATOM 24075 N N . GLU B 1 51 ? 31.469 -10.400 -10.153 1.00 0.00 51 GLU B N 15
ATOM 24076 C CA . GLU B 1 51 ? 32.177 -11.149 -9.074 1.00 0.00 51 GLU B CA 15
ATOM 24077 C C . GLU B 1 51 ? 31.164 -11.744 -8.091 1.00 0.00 51 GLU B C 15
ATOM 24078 O O . GLU B 1 51 ? 30.735 -11.024 -7.205 1.00 0.00 51 GLU B O 15
ATOM 24091 N N . MET A 1 1 ? 6.595 3.468 19.635 1.00 0.00 1 MET A N 16
ATOM 24092 C CA . MET A 1 1 ? 6.901 2.131 19.049 1.00 0.00 1 MET A CA 16
ATOM 24093 C C . MET A 1 1 ? 5.797 1.718 18.071 1.00 0.00 1 MET A C 16
ATOM 24094 O O . MET A 1 1 ? 5.013 0.830 18.344 1.00 0.00 1 MET A O 16
ATOM 24110 N N . ASN A 1 2 ? 5.731 2.353 16.934 1.00 0.00 2 ASN A N 16
ATOM 24111 C CA . ASN A 1 2 ? 4.678 1.995 15.940 1.00 0.00 2 ASN A CA 16
ATOM 24112 C C . ASN A 1 2 ? 5.298 1.833 14.549 1.00 0.00 2 ASN A C 16
ATOM 24113 O O . ASN A 1 2 ? 5.748 2.786 13.945 1.00 0.00 2 ASN A O 16
ATOM 24124 N N . THR A 1 3 ? 5.325 0.633 14.038 1.00 0.00 3 THR A N 16
ATOM 24125 C CA . THR A 1 3 ? 5.916 0.412 12.687 1.00 0.00 3 THR A CA 16
ATOM 24126 C C . THR A 1 3 ? 5.260 1.342 11.664 1.00 0.00 3 THR A C 16
ATOM 24127 O O . THR A 1 3 ? 4.073 1.600 11.715 1.00 0.00 3 THR A O 16
ATOM 24138 N N . VAL A 1 4 ? 6.023 1.845 10.733 1.00 0.00 4 VAL A N 16
ATOM 24139 C CA . VAL A 1 4 ? 5.444 2.755 9.704 1.00 0.00 4 VAL A CA 16
ATOM 24140 C C . VAL A 1 4 ? 5.171 1.980 8.412 1.00 0.00 4 VAL A C 16
ATOM 24141 O O . VAL A 1 4 ? 5.867 1.042 8.080 1.00 0.00 4 VAL A O 16
ATOM 24154 N N . ARG A 1 5 ? 4.167 2.373 7.679 1.00 0.00 5 ARG A N 16
ATOM 24155 C CA . ARG A 1 5 ? 3.854 1.667 6.404 1.00 0.00 5 ARG A CA 16
ATOM 24156 C C . ARG A 1 5 ? 4.399 2.472 5.224 1.00 0.00 5 ARG A C 16
ATOM 24157 O O . ARG A 1 5 ? 4.156 3.657 5.107 1.00 0.00 5 ARG A O 16
ATOM 24178 N N . TRP A 1 6 ? 5.138 1.847 4.347 1.00 0.00 6 TRP A N 16
ATOM 24179 C CA . TRP A 1 6 ? 5.687 2.608 3.190 1.00 0.00 6 TRP A CA 16
ATOM 24180 C C . TRP A 1 6 ? 5.285 1.962 1.862 1.00 0.00 6 TRP A C 16
ATOM 24181 O O . TRP A 1 6 ? 5.691 0.861 1.547 1.00 0.00 6 TRP A O 16
ATOM 24202 N N . ASN A 1 7 ? 4.488 2.640 1.082 1.00 0.00 7 ASN A N 16
ATOM 24203 C CA . ASN A 1 7 ? 4.057 2.069 -0.223 1.00 0.00 7 ASN A CA 16
ATOM 24204 C C . ASN A 1 7 ? 4.763 2.804 -1.356 1.00 0.00 7 ASN A C 16
ATOM 24205 O O . ASN A 1 7 ? 4.600 3.996 -1.534 1.00 0.00 7 ASN A O 16
ATOM 24216 N N . ILE A 1 8 ? 5.558 2.111 -2.113 1.00 0.00 8 ILE A N 16
ATOM 24217 C CA . ILE A 1 8 ? 6.283 2.785 -3.223 1.00 0.00 8 ILE A CA 16
ATOM 24218 C C . ILE A 1 8 ? 6.289 1.901 -4.472 1.00 0.00 8 ILE A C 16
ATOM 24219 O O . ILE A 1 8 ? 6.176 0.695 -4.394 1.00 0.00 8 ILE A O 16
ATOM 24235 N N . ALA A 1 9 ? 6.410 2.499 -5.624 1.00 0.00 9 ALA A N 16
ATOM 24236 C CA . ALA A 1 9 ? 6.411 1.699 -6.882 1.00 0.00 9 ALA A CA 16
ATOM 24237 C C . ALA A 1 9 ? 7.841 1.459 -7.368 1.00 0.00 9 ALA A C 16
ATOM 24238 O O . ALA A 1 9 ? 8.668 2.349 -7.372 1.00 0.00 9 ALA A O 16
ATOM 24245 N N . VAL A 1 10 ? 8.132 0.258 -7.785 1.00 0.00 10 VAL A N 16
ATOM 24246 C CA . VAL A 1 10 ? 9.501 -0.054 -8.280 1.00 0.00 10 VAL A CA 16
ATOM 24247 C C . VAL A 1 10 ? 9.413 -0.996 -9.482 1.00 0.00 10 VAL A C 16
ATOM 24248 O O . VAL A 1 10 ? 8.394 -1.609 -9.725 1.00 0.00 10 VAL A O 16
ATOM 24261 N N . SER A 1 11 ? 10.470 -1.122 -10.235 1.00 0.00 11 SER A N 16
ATOM 24262 C CA . SER A 1 11 ? 10.434 -2.036 -11.412 1.00 0.00 11 SER A CA 16
ATOM 24263 C C . SER A 1 11 ? 10.539 -3.486 -10.936 1.00 0.00 11 SER A C 16
ATOM 24264 O O . SER A 1 11 ? 11.215 -3.771 -9.975 1.00 0.00 11 SER A O 16
ATOM 24272 N N . PRO A 1 12 ? 9.865 -4.360 -11.626 1.00 0.00 12 PRO A N 16
ATOM 24273 C CA . PRO A 1 12 ? 9.923 -5.789 -11.215 1.00 0.00 12 PRO A CA 16
ATOM 24274 C C . PRO A 1 12 ? 11.373 -6.295 -11.209 1.00 0.00 12 PRO A C 16
ATOM 24275 O O . PRO A 1 12 ? 11.648 -7.413 -10.823 1.00 0.00 12 PRO A O 16
ATOM 24286 N N . ASP A 1 13 ? 12.303 -5.479 -11.632 1.00 0.00 13 ASP A N 16
ATOM 24287 C CA . ASP A 1 13 ? 13.730 -5.909 -11.649 1.00 0.00 13 ASP A CA 16
ATOM 24288 C C . ASP A 1 13 ? 14.288 -5.950 -10.227 1.00 0.00 13 ASP A C 16
ATOM 24289 O O . ASP A 1 13 ? 15.148 -6.748 -9.908 1.00 0.00 13 ASP A O 16
ATOM 24298 N N . VAL A 1 14 ? 13.810 -5.091 -9.372 1.00 0.00 14 VAL A N 16
ATOM 24299 C CA . VAL A 1 14 ? 14.321 -5.077 -7.972 1.00 0.00 14 VAL A CA 16
ATOM 24300 C C . VAL A 1 14 ? 13.774 -6.278 -7.191 1.00 0.00 14 VAL A C 16
ATOM 24301 O O . VAL A 1 14 ? 14.497 -6.935 -6.472 1.00 0.00 14 VAL A O 16
ATOM 24314 N N . ASP A 1 15 ? 12.509 -6.576 -7.327 1.00 0.00 15 ASP A N 16
ATOM 24315 C CA . ASP A 1 15 ? 11.942 -7.742 -6.588 1.00 0.00 15 ASP A CA 16
ATOM 24316 C C . ASP A 1 15 ? 12.586 -9.036 -7.098 1.00 0.00 15 ASP A C 16
ATOM 24317 O O . ASP A 1 15 ? 13.015 -9.874 -6.329 1.00 0.00 15 ASP A O 16
ATOM 24326 N N . GLN A 1 16 ? 12.645 -9.206 -8.390 1.00 0.00 16 GLN A N 16
ATOM 24327 C CA . GLN A 1 16 ? 13.249 -10.449 -8.949 1.00 0.00 16 GLN A CA 16
ATOM 24328 C C . GLN A 1 16 ? 14.686 -10.608 -8.442 1.00 0.00 16 GLN A C 16
ATOM 24329 O O . GLN A 1 16 ? 15.084 -11.671 -8.008 1.00 0.00 16 GLN A O 16
ATOM 24343 N N . SER A 1 17 ? 15.465 -9.562 -8.483 1.00 0.00 17 SER A N 16
ATOM 24344 C CA . SER A 1 17 ? 16.869 -9.667 -7.992 1.00 0.00 17 SER A CA 16
ATOM 24345 C C . SER A 1 17 ? 16.871 -9.976 -6.492 1.00 0.00 17 SER A C 16
ATOM 24346 O O . SER A 1 17 ? 17.714 -10.696 -5.997 1.00 0.00 17 SER A O 16
ATOM 24354 N N . VAL A 1 18 ? 15.930 -9.435 -5.769 1.00 0.00 18 VAL A N 16
ATOM 24355 C CA . VAL A 1 18 ? 15.870 -9.694 -4.302 1.00 0.00 18 VAL A CA 16
ATOM 24356 C C . VAL A 1 18 ? 15.705 -11.195 -4.042 1.00 0.00 18 VAL A C 16
ATOM 24357 O O . VAL A 1 18 ? 16.399 -11.774 -3.230 1.00 0.00 18 VAL A O 16
ATOM 24370 N N . ARG A 1 19 ? 14.796 -11.830 -4.732 1.00 0.00 19 ARG A N 16
ATOM 24371 C CA . ARG A 1 19 ? 14.596 -13.293 -4.530 1.00 0.00 19 ARG A CA 16
ATOM 24372 C C . ARG A 1 19 ? 15.882 -14.041 -4.882 1.00 0.00 19 ARG A C 16
ATOM 24373 O O . ARG A 1 19 ? 16.185 -15.081 -4.333 1.00 0.00 19 ARG A O 16
ATOM 24394 N N . MET A 1 20 ? 16.642 -13.508 -5.797 1.00 0.00 20 MET A N 16
ATOM 24395 C CA . MET A 1 20 ? 17.914 -14.179 -6.185 1.00 0.00 20 MET A CA 16
ATOM 24396 C C . MET A 1 20 ? 18.894 -14.140 -5.009 1.00 0.00 20 MET A C 16
ATOM 24397 O O . MET A 1 20 ? 19.557 -15.113 -4.707 1.00 0.00 20 MET A O 16
ATOM 24411 N N . PHE A 1 21 ? 19.000 -13.017 -4.350 1.00 0.00 21 PHE A N 16
ATOM 24412 C CA . PHE A 1 21 ? 19.945 -12.908 -3.200 1.00 0.00 21 PHE A CA 16
ATOM 24413 C C . PHE A 1 21 ? 19.565 -13.890 -2.087 1.00 0.00 21 PHE A C 16
ATOM 24414 O O . PHE A 1 21 ? 20.391 -14.640 -1.606 1.00 0.00 21 PHE A O 16
ATOM 24431 N N . ILE A 1 22 ? 18.328 -13.895 -1.669 1.00 0.00 22 ILE A N 16
ATOM 24432 C CA . ILE A 1 22 ? 17.922 -14.835 -0.583 1.00 0.00 22 ILE A CA 16
ATOM 24433 C C . ILE A 1 22 ? 18.134 -16.284 -1.031 1.00 0.00 22 ILE A C 16
ATOM 24434 O O . ILE A 1 22 ? 18.648 -17.100 -0.291 1.00 0.00 22 ILE A O 16
ATOM 24450 N N . ALA A 1 23 ? 17.741 -16.614 -2.232 1.00 0.00 23 ALA A N 16
ATOM 24451 C CA . ALA A 1 23 ? 17.922 -18.015 -2.707 1.00 0.00 23 ALA A CA 16
ATOM 24452 C C . ALA A 1 23 ? 19.390 -18.421 -2.565 1.00 0.00 23 ALA A C 16
ATOM 24453 O O . ALA A 1 23 ? 19.702 -19.547 -2.234 1.00 0.00 23 ALA A O 16
ATOM 24460 N N . ALA A 1 24 ? 20.293 -17.509 -2.793 1.00 0.00 24 ALA A N 16
ATOM 24461 C CA . ALA A 1 24 ? 21.737 -17.844 -2.647 1.00 0.00 24 ALA A CA 16
ATOM 24462 C C . ALA A 1 24 ? 22.082 -17.958 -1.162 1.00 0.00 24 ALA A C 16
ATOM 24463 O O . ALA A 1 24 ? 23.000 -18.656 -0.774 1.00 0.00 24 ALA A O 16
ATOM 24470 N N . GLN A 1 25 ? 21.345 -17.276 -0.327 1.00 0.00 25 GLN A N 16
ATOM 24471 C CA . GLN A 1 25 ? 21.612 -17.337 1.138 1.00 0.00 25 GLN A CA 16
ATOM 24472 C C . GLN A 1 25 ? 20.690 -18.366 1.798 1.00 0.00 25 GLN A C 16
ATOM 24473 O O . GLN A 1 25 ? 20.761 -18.607 2.987 1.00 0.00 25 GLN A O 16
ATOM 24487 N N . GLY A 1 26 ? 19.822 -18.972 1.035 1.00 0.00 26 GLY A N 16
ATOM 24488 C CA . GLY A 1 26 ? 18.893 -19.981 1.616 1.00 0.00 26 GLY A CA 16
ATOM 24489 C C . GLY A 1 26 ? 18.335 -19.464 2.942 1.00 0.00 26 GLY A C 16
ATOM 24490 O O . GLY A 1 26 ? 18.900 -19.690 3.995 1.00 0.00 26 GLY A O 16
ATOM 24494 N N . GLY A 1 27 ? 17.230 -18.772 2.903 1.00 0.00 27 GLY A N 16
ATOM 24495 C CA . GLY A 1 27 ? 16.637 -18.241 4.163 1.00 0.00 27 GLY A CA 16
ATOM 24496 C C . GLY A 1 27 ? 15.125 -18.474 4.153 1.00 0.00 27 GLY A C 16
ATOM 24497 O O . GLY A 1 27 ? 14.661 -19.594 4.076 1.00 0.00 27 GLY A O 16
ATOM 24501 N N . GLY A 1 28 ? 14.353 -17.425 4.231 1.00 0.00 28 GLY A N 16
ATOM 24502 C CA . GLY A 1 28 ? 12.871 -17.588 4.228 1.00 0.00 28 GLY A CA 16
ATOM 24503 C C . GLY A 1 28 ? 12.262 -16.706 3.136 1.00 0.00 28 GLY A C 16
ATOM 24504 O O . GLY A 1 28 ? 12.946 -15.935 2.494 1.00 0.00 28 GLY A O 16
ATOM 24508 N N . ARG A 1 29 ? 10.979 -16.814 2.920 1.00 0.00 29 ARG A N 16
ATOM 24509 C CA . ARG A 1 29 ? 10.328 -15.981 1.869 1.00 0.00 29 ARG A CA 16
ATOM 24510 C C . ARG A 1 29 ? 9.156 -15.196 2.466 1.00 0.00 29 ARG A C 16
ATOM 24511 O O . ARG A 1 29 ? 8.264 -14.766 1.763 1.00 0.00 29 ARG A O 16
ATOM 24532 N N . LYS A 1 30 ? 9.152 -15.007 3.757 1.00 0.00 30 LYS A N 16
ATOM 24533 C CA . LYS A 1 30 ? 8.035 -14.251 4.394 1.00 0.00 30 LYS A CA 16
ATOM 24534 C C . LYS A 1 30 ? 8.138 -12.762 4.046 1.00 0.00 30 LYS A C 16
ATOM 24535 O O . LYS A 1 30 ? 7.819 -12.350 2.948 1.00 0.00 30 LYS A O 16
ATOM 24554 N N . GLY A 1 31 ? 8.580 -11.950 4.969 1.00 0.00 31 GLY A N 16
ATOM 24555 C CA . GLY A 1 31 ? 8.701 -10.494 4.683 1.00 0.00 31 GLY A CA 16
ATOM 24556 C C . GLY A 1 31 ? 10.114 -10.027 5.032 1.00 0.00 31 GLY A C 16
ATOM 24557 O O . GLY A 1 31 ? 10.308 -8.973 5.606 1.00 0.00 31 GLY A O 16
ATOM 24561 N N . ASP A 1 32 ? 11.104 -10.807 4.693 1.00 0.00 32 ASP A N 16
ATOM 24562 C CA . ASP A 1 32 ? 12.506 -10.411 5.009 1.00 0.00 32 ASP A CA 16
ATOM 24563 C C . ASP A 1 32 ? 12.987 -9.335 4.033 1.00 0.00 32 ASP A C 16
ATOM 24564 O O . ASP A 1 32 ? 14.103 -8.860 4.119 1.00 0.00 32 ASP A O 16
ATOM 24573 N N . LEU A 1 33 ? 12.156 -8.946 3.105 1.00 0.00 33 LEU A N 16
ATOM 24574 C CA . LEU A 1 33 ? 12.571 -7.902 2.125 1.00 0.00 33 LEU A CA 16
ATOM 24575 C C . LEU A 1 33 ? 12.687 -6.541 2.815 1.00 0.00 33 LEU A C 16
ATOM 24576 O O . LEU A 1 33 ? 13.673 -5.845 2.676 1.00 0.00 33 LEU A O 16
ATOM 24592 N N . SER A 1 34 ? 11.685 -6.156 3.555 1.00 0.00 34 SER A N 16
ATOM 24593 C CA . SER A 1 34 ? 11.733 -4.838 4.250 1.00 0.00 34 SER A CA 16
ATOM 24594 C C . SER A 1 34 ? 12.992 -4.731 5.112 1.00 0.00 34 SER A C 16
ATOM 24595 O O . SER A 1 34 ? 13.559 -3.668 5.268 1.00 0.00 34 SER A O 16
ATOM 24603 N N . ARG A 1 35 ? 13.436 -5.822 5.671 1.00 0.00 35 ARG A N 16
ATOM 24604 C CA . ARG A 1 35 ? 14.664 -5.772 6.521 1.00 0.00 35 ARG A CA 16
ATOM 24605 C C . ARG A 1 35 ? 15.892 -5.549 5.637 1.00 0.00 35 ARG A C 16
ATOM 24606 O O . ARG A 1 35 ? 16.814 -4.847 6.001 1.00 0.00 35 ARG A O 16
ATOM 24627 N N . PHE A 1 36 ? 15.910 -6.152 4.480 1.00 0.00 36 PHE A N 16
ATOM 24628 C CA . PHE A 1 36 ? 17.077 -5.992 3.566 1.00 0.00 36 PHE A CA 16
ATOM 24629 C C . PHE A 1 36 ? 17.320 -4.511 3.259 1.00 0.00 36 PHE A C 16
ATOM 24630 O O . PHE A 1 36 ? 18.438 -4.036 3.305 1.00 0.00 36 PHE A O 16
ATOM 24647 N N . ILE A 1 37 ? 16.289 -3.777 2.943 1.00 0.00 37 ILE A N 16
ATOM 24648 C CA . ILE A 1 37 ? 16.475 -2.330 2.630 1.00 0.00 37 ILE A CA 16
ATOM 24649 C C . ILE A 1 37 ? 16.797 -1.548 3.905 1.00 0.00 37 ILE A C 16
ATOM 24650 O O . ILE A 1 37 ? 17.584 -0.624 3.894 1.00 0.00 37 ILE A O 16
ATOM 24666 N N . GLU A 1 38 ? 16.186 -1.901 5.001 1.00 0.00 38 GLU A N 16
ATOM 24667 C CA . GLU A 1 38 ? 16.446 -1.165 6.272 1.00 0.00 38 GLU A CA 16
ATOM 24668 C C . GLU A 1 38 ? 17.938 -1.183 6.611 1.00 0.00 38 GLU A C 16
ATOM 24669 O O . GLU A 1 38 ? 18.523 -0.165 6.926 1.00 0.00 38 GLU A O 16
ATOM 24681 N N . ASP A 1 39 ? 18.560 -2.326 6.552 1.00 0.00 39 ASP A N 16
ATOM 24682 C CA . ASP A 1 39 ? 20.012 -2.398 6.871 1.00 0.00 39 ASP A CA 16
ATOM 24683 C C . ASP A 1 39 ? 20.823 -1.718 5.768 1.00 0.00 39 ASP A C 16
ATOM 24684 O O . ASP A 1 39 ? 21.879 -1.166 6.006 1.00 0.00 39 ASP A O 16
ATOM 24693 N N . ALA A 1 40 ? 20.339 -1.764 4.558 1.00 0.00 40 ALA A N 16
ATOM 24694 C CA . ALA A 1 40 ? 21.083 -1.131 3.430 1.00 0.00 40 ALA A CA 16
ATOM 24695 C C . ALA A 1 40 ? 21.156 0.390 3.606 1.00 0.00 40 ALA A C 16
ATOM 24696 O O . ALA A 1 40 ? 22.200 0.991 3.446 1.00 0.00 40 ALA A O 16
ATOM 24703 N N . VAL A 1 41 ? 20.057 1.019 3.925 1.00 0.00 41 VAL A N 16
ATOM 24704 C CA . VAL A 1 41 ? 20.068 2.501 4.099 1.00 0.00 41 VAL A CA 16
ATOM 24705 C C . VAL A 1 41 ? 20.868 2.895 5.344 1.00 0.00 41 VAL A C 16
ATOM 24706 O O . VAL A 1 41 ? 21.522 3.917 5.370 1.00 0.00 41 VAL A O 16
ATOM 24719 N N . ARG A 1 42 ? 20.818 2.099 6.376 1.00 0.00 42 ARG A N 16
ATOM 24720 C CA . ARG A 1 42 ? 21.572 2.441 7.617 1.00 0.00 42 ARG A CA 16
ATOM 24721 C C . ARG A 1 42 ? 23.069 2.576 7.321 1.00 0.00 42 ARG A C 16
ATOM 24722 O O . ARG A 1 42 ? 23.729 3.468 7.817 1.00 0.00 42 ARG A O 16
ATOM 24743 N N . ALA A 1 43 ? 23.610 1.697 6.523 1.00 0.00 43 ALA A N 16
ATOM 24744 C CA . ALA A 1 43 ? 25.066 1.773 6.205 1.00 0.00 43 ALA A CA 16
ATOM 24745 C C . ALA A 1 43 ? 25.389 3.070 5.455 1.00 0.00 43 ALA A C 16
ATOM 24746 O O . ALA A 1 43 ? 26.404 3.696 5.689 1.00 0.00 43 ALA A O 16
ATOM 24753 N N . TYR A 1 44 ? 24.540 3.477 4.552 1.00 0.00 44 TYR A N 16
ATOM 24754 C CA . TYR A 1 44 ? 24.809 4.729 3.786 1.00 0.00 44 TYR A CA 16
ATOM 24755 C C . TYR A 1 44 ? 24.670 5.957 4.692 1.00 0.00 44 TYR A C 16
ATOM 24756 O O . TYR A 1 44 ? 25.533 6.811 4.733 1.00 0.00 44 TYR A O 16
ATOM 24774 N N . LEU A 1 45 ? 23.585 6.056 5.409 1.00 0.00 45 LEU A N 16
ATOM 24775 C CA . LEU A 1 45 ? 23.382 7.233 6.303 1.00 0.00 45 LEU A CA 16
ATOM 24776 C C . LEU A 1 45 ? 24.526 7.349 7.314 1.00 0.00 45 LEU A C 16
ATOM 24777 O O . LEU A 1 45 ? 24.970 8.432 7.638 1.00 0.00 45 LEU A O 16
ATOM 24793 N N . PHE A 1 46 ? 25.002 6.244 7.821 1.00 0.00 46 PHE A N 16
ATOM 24794 C CA . PHE A 1 46 ? 26.114 6.299 8.815 1.00 0.00 46 PHE A CA 16
ATOM 24795 C C . PHE A 1 46 ? 27.384 6.859 8.163 1.00 0.00 46 PHE A C 16
ATOM 24796 O O . PHE A 1 46 ? 28.063 7.695 8.724 1.00 0.00 46 PHE A O 16
ATOM 24813 N N . GLU A 1 47 ? 27.711 6.401 6.986 1.00 0.00 47 GLU A N 16
ATOM 24814 C CA . GLU A 1 47 ? 28.939 6.907 6.305 1.00 0.00 47 GLU A CA 16
ATOM 24815 C C . GLU A 1 47 ? 28.898 8.433 6.191 1.00 0.00 47 GLU A C 16
ATOM 24816 O O . GLU A 1 47 ? 29.887 9.108 6.401 1.00 0.00 47 GLU A O 16
ATOM 24828 N N . ARG A 1 48 ? 27.764 8.982 5.854 1.00 0.00 48 ARG A N 16
ATOM 24829 C CA . ARG A 1 48 ? 27.664 10.465 5.720 1.00 0.00 48 ARG A CA 16
ATOM 24830 C C . ARG A 1 48 ? 27.501 11.116 7.096 1.00 0.00 48 ARG A C 16
ATOM 24831 O O . ARG A 1 48 ? 27.632 12.315 7.246 1.00 0.00 48 ARG A O 16
ATOM 24852 N N . ALA A 1 49 ? 27.216 10.338 8.103 1.00 0.00 49 ALA A N 16
ATOM 24853 C CA . ALA A 1 49 ? 27.046 10.917 9.466 1.00 0.00 49 ALA A CA 16
ATOM 24854 C C . ALA A 1 49 ? 28.373 11.496 9.960 1.00 0.00 49 ALA A C 16
ATOM 24855 O O . ALA A 1 49 ? 28.435 12.608 10.444 1.00 0.00 49 ALA A O 16
ATOM 24862 N N . VAL A 1 50 ? 29.435 10.748 9.844 1.00 0.00 50 VAL A N 16
ATOM 24863 C CA . VAL A 1 50 ? 30.757 11.256 10.306 1.00 0.00 50 VAL A CA 16
ATOM 24864 C C . VAL A 1 50 ? 31.143 12.514 9.523 1.00 0.00 50 VAL A C 16
ATOM 24865 O O . VAL A 1 50 ? 31.500 13.527 10.091 1.00 0.00 50 VAL A O 16
ATOM 24878 N N . GLU A 1 51 ? 31.069 12.457 8.220 1.00 0.00 51 GLU A N 16
ATOM 24879 C CA . GLU A 1 51 ? 31.427 13.647 7.394 1.00 0.00 51 GLU A CA 16
ATOM 24880 C C . GLU A 1 51 ? 32.641 14.366 7.988 1.00 0.00 51 GLU A C 16
ATOM 24881 O O . GLU A 1 51 ? 33.752 13.992 7.649 1.00 0.00 51 GLU A O 16
ATOM 24894 N N . MET B 1 1 ? 6.614 -3.428 -19.674 1.00 0.00 1 MET B N 16
ATOM 24895 C CA . MET B 1 1 ? 6.923 -2.095 -19.083 1.00 0.00 1 MET B CA 16
ATOM 24896 C C . MET B 1 1 ? 5.819 -1.682 -18.105 1.00 0.00 1 MET B C 16
ATOM 24897 O O . MET B 1 1 ? 5.037 -0.792 -18.376 1.00 0.00 1 MET B O 16
ATOM 24913 N N . ASN B 1 2 ? 5.749 -2.320 -16.970 1.00 0.00 2 ASN B N 16
ATOM 24914 C CA . ASN B 1 2 ? 4.696 -1.963 -15.976 1.00 0.00 2 ASN B CA 16
ATOM 24915 C C . ASN B 1 2 ? 5.313 -1.803 -14.585 1.00 0.00 2 ASN B C 16
ATOM 24916 O O . ASN B 1 2 ? 5.764 -2.758 -13.982 1.00 0.00 2 ASN B O 16
ATOM 24927 N N . THR B 1 3 ? 5.338 -0.604 -14.070 1.00 0.00 3 THR B N 16
ATOM 24928 C CA . THR B 1 3 ? 5.927 -0.386 -12.718 1.00 0.00 3 THR B CA 16
ATOM 24929 C C . THR B 1 3 ? 5.271 -1.318 -11.697 1.00 0.00 3 THR B C 16
ATOM 24930 O O . THR B 1 3 ? 4.085 -1.575 -11.750 1.00 0.00 3 THR B O 16
ATOM 24941 N N . VAL B 1 4 ? 6.032 -1.823 -10.765 1.00 0.00 4 VAL B N 16
ATOM 24942 C CA . VAL B 1 4 ? 5.449 -2.736 -9.741 1.00 0.00 4 VAL B CA 16
ATOM 24943 C C . VAL B 1 4 ? 5.172 -1.964 -8.448 1.00 0.00 4 VAL B C 16
ATOM 24944 O O . VAL B 1 4 ? 5.872 -1.029 -8.110 1.00 0.00 4 VAL B O 16
ATOM 24957 N N . ARG B 1 5 ? 4.166 -2.354 -7.719 1.00 0.00 5 ARG B N 16
ATOM 24958 C CA . ARG B 1 5 ? 3.850 -1.650 -6.443 1.00 0.00 5 ARG B CA 16
ATOM 24959 C C . ARG B 1 5 ? 4.391 -2.458 -5.263 1.00 0.00 5 ARG B C 16
ATOM 24960 O O . ARG B 1 5 ? 4.145 -3.642 -5.148 1.00 0.00 5 ARG B O 16
ATOM 24981 N N . TRP B 1 6 ? 5.129 -1.835 -4.384 1.00 0.00 6 TRP B N 16
ATOM 24982 C CA . TRP B 1 6 ? 5.675 -2.597 -3.226 1.00 0.00 6 TRP B CA 16
ATOM 24983 C C . TRP B 1 6 ? 5.269 -1.952 -1.899 1.00 0.00 6 TRP B C 16
ATOM 24984 O O . TRP B 1 6 ? 5.676 -0.851 -1.582 1.00 0.00 6 TRP B O 16
ATOM 25005 N N . ASN B 1 7 ? 4.469 -2.629 -1.123 1.00 0.00 7 ASN B N 16
ATOM 25006 C CA . ASN B 1 7 ? 4.035 -2.060 0.180 1.00 0.00 7 ASN B CA 16
ATOM 25007 C C . ASN B 1 7 ? 4.737 -2.796 1.316 1.00 0.00 7 ASN B C 16
ATOM 25008 O O . ASN B 1 7 ? 4.571 -3.986 1.494 1.00 0.00 7 ASN B O 16
ATOM 25019 N N . ILE B 1 8 ? 5.531 -2.103 2.074 1.00 0.00 8 ILE B N 16
ATOM 25020 C CA . ILE B 1 8 ? 6.251 -2.778 3.185 1.00 0.00 8 ILE B CA 16
ATOM 25021 C C . ILE B 1 8 ? 6.257 -1.893 4.434 1.00 0.00 8 ILE B C 16
ATOM 25022 O O . ILE B 1 8 ? 6.144 -0.686 4.355 1.00 0.00 8 ILE B O 16
ATOM 25038 N N . ALA B 1 9 ? 6.375 -2.490 5.588 1.00 0.00 9 ALA B N 16
ATOM 25039 C CA . ALA B 1 9 ? 6.373 -1.690 6.845 1.00 0.00 9 ALA B CA 16
ATOM 25040 C C . ALA B 1 9 ? 7.803 -1.451 7.334 1.00 0.00 9 ALA B C 16
ATOM 25041 O O . ALA B 1 9 ? 8.629 -2.342 7.336 1.00 0.00 9 ALA B O 16
ATOM 25048 N N . VAL B 1 10 ? 8.095 -0.253 7.753 1.00 0.00 10 VAL B N 16
ATOM 25049 C CA . VAL B 1 10 ? 9.465 0.056 8.253 1.00 0.00 10 VAL B CA 16
ATOM 25050 C C . VAL B 1 10 ? 9.376 0.996 9.457 1.00 0.00 10 VAL B C 16
ATOM 25051 O O . VAL B 1 10 ? 8.358 1.613 9.697 1.00 0.00 10 VAL B O 16
ATOM 25064 N N . SER B 1 11 ? 10.431 1.117 10.212 1.00 0.00 11 SER B N 16
ATOM 25065 C CA . SER B 1 11 ? 10.395 2.029 11.393 1.00 0.00 11 SER B CA 16
ATOM 25066 C C . SER B 1 11 ? 10.509 3.481 10.923 1.00 0.00 11 SER B C 16
ATOM 25067 O O . SER B 1 11 ? 11.207 3.770 9.979 1.00 0.00 11 SER B O 16
ATOM 25075 N N . PRO B 1 12 ? 9.816 4.350 11.599 1.00 0.00 12 PRO B N 16
ATOM 25076 C CA . PRO B 1 12 ? 9.879 5.782 11.195 1.00 0.00 12 PRO B CA 16
ATOM 25077 C C . PRO B 1 12 ? 11.331 6.286 11.194 1.00 0.00 12 PRO B C 16
ATOM 25078 O O . PRO B 1 12 ? 11.607 7.404 10.809 1.00 0.00 12 PRO B O 16
ATOM 25089 N N . ASP B 1 13 ? 12.258 5.468 11.618 1.00 0.00 13 ASP B N 16
ATOM 25090 C CA . ASP B 1 13 ? 13.685 5.897 11.639 1.00 0.00 13 ASP B CA 16
ATOM 25091 C C . ASP B 1 13 ? 14.246 5.938 10.220 1.00 0.00 13 ASP B C 16
ATOM 25092 O O . ASP B 1 13 ? 15.109 6.733 9.902 1.00 0.00 13 ASP B O 16
ATOM 25101 N N . VAL B 1 14 ? 13.767 5.081 9.363 1.00 0.00 14 VAL B N 16
ATOM 25102 C CA . VAL B 1 14 ? 14.280 5.068 7.964 1.00 0.00 14 VAL B CA 16
ATOM 25103 C C . VAL B 1 14 ? 13.740 6.272 7.185 1.00 0.00 14 VAL B C 16
ATOM 25104 O O . VAL B 1 14 ? 14.467 6.931 6.472 1.00 0.00 14 VAL B O 16
ATOM 25117 N N . ASP B 1 15 ? 12.475 6.571 7.314 1.00 0.00 15 ASP B N 16
ATOM 25118 C CA . ASP B 1 15 ? 11.914 7.738 6.577 1.00 0.00 15 ASP B CA 16
ATOM 25119 C C . ASP B 1 15 ? 12.558 9.030 7.090 1.00 0.00 15 ASP B C 16
ATOM 25120 O O . ASP B 1 15 ? 12.991 9.868 6.324 1.00 0.00 15 ASP B O 16
ATOM 25129 N N . GLN B 1 16 ? 12.613 9.199 8.384 1.00 0.00 16 GLN B N 16
ATOM 25130 C CA . GLN B 1 16 ? 13.218 10.440 8.947 1.00 0.00 16 GLN B CA 16
ATOM 25131 C C . GLN B 1 16 ? 14.654 10.600 8.446 1.00 0.00 16 GLN B C 16
ATOM 25132 O O . GLN B 1 16 ? 15.056 11.664 8.016 1.00 0.00 16 GLN B O 16
ATOM 25146 N N . SER B 1 17 ? 15.432 9.554 8.486 1.00 0.00 17 SER B N 16
ATOM 25147 C CA . SER B 1 17 ? 16.837 9.657 7.998 1.00 0.00 17 SER B CA 16
ATOM 25148 C C . SER B 1 17 ? 16.844 9.969 6.500 1.00 0.00 17 SER B C 16
ATOM 25149 O O . SER B 1 17 ? 17.687 10.692 6.007 1.00 0.00 17 SER B O 16
ATOM 25157 N N . VAL B 1 18 ? 15.905 9.428 5.773 1.00 0.00 18 VAL B N 16
ATOM 25158 C CA . VAL B 1 18 ? 15.847 9.690 4.306 1.00 0.00 18 VAL B CA 16
ATOM 25159 C C . VAL B 1 18 ? 15.682 11.191 4.049 1.00 0.00 18 VAL B C 16
ATOM 25160 O O . VAL B 1 18 ? 16.378 11.771 3.240 1.00 0.00 18 VAL B O 16
ATOM 25173 N N . ARG B 1 19 ? 14.773 11.825 4.739 1.00 0.00 19 ARG B N 16
ATOM 25174 C CA . ARG B 1 19 ? 14.572 13.289 4.537 1.00 0.00 19 ARG B CA 16
ATOM 25175 C C . ARG B 1 19 ? 15.860 14.034 4.893 1.00 0.00 19 ARG B C 16
ATOM 25176 O O . ARG B 1 19 ? 16.164 15.075 4.346 1.00 0.00 19 ARG B O 16
ATOM 25197 N N . MET B 1 20 ? 16.618 13.500 5.809 1.00 0.00 20 MET B N 16
ATOM 25198 C CA . MET B 1 20 ? 17.890 14.169 6.199 1.00 0.00 20 MET B CA 16
ATOM 25199 C C . MET B 1 20 ? 18.874 14.132 5.027 1.00 0.00 20 MET B C 16
ATOM 25200 O O . MET B 1 20 ? 19.535 15.106 4.727 1.00 0.00 20 MET B O 16
ATOM 25214 N N . PHE B 1 21 ? 18.980 13.010 4.366 1.00 0.00 21 PHE B N 16
ATOM 25215 C CA . PHE B 1 21 ? 19.928 12.902 3.219 1.00 0.00 21 PHE B CA 16
ATOM 25216 C C . PHE B 1 21 ? 19.552 13.887 2.106 1.00 0.00 21 PHE B C 16
ATOM 25217 O O . PHE B 1 21 ? 20.379 14.637 1.628 1.00 0.00 21 PHE B O 16
ATOM 25234 N N . ILE B 1 22 ? 18.315 13.892 1.686 1.00 0.00 22 ILE B N 16
ATOM 25235 C CA . ILE B 1 22 ? 17.910 14.835 0.600 1.00 0.00 22 ILE B CA 16
ATOM 25236 C C . ILE B 1 22 ? 18.123 16.283 1.051 1.00 0.00 22 ILE B C 16
ATOM 25237 O O . ILE B 1 22 ? 18.637 17.100 0.313 1.00 0.00 22 ILE B O 16
ATOM 25253 N N . ALA B 1 23 ? 17.727 16.612 2.251 1.00 0.00 23 ALA B N 16
ATOM 25254 C CA . ALA B 1 23 ? 17.906 18.012 2.728 1.00 0.00 23 ALA B CA 16
ATOM 25255 C C . ALA B 1 23 ? 19.373 18.419 2.592 1.00 0.00 23 ALA B C 16
ATOM 25256 O O . ALA B 1 23 ? 19.687 19.546 2.265 1.00 0.00 23 ALA B O 16
ATOM 25263 N N . ALA B 1 24 ? 20.276 17.506 2.820 1.00 0.00 24 ALA B N 16
ATOM 25264 C CA . ALA B 1 24 ? 21.720 17.842 2.680 1.00 0.00 24 ALA B CA 16
ATOM 25265 C C . ALA B 1 24 ? 22.071 17.959 1.195 1.00 0.00 24 ALA B C 16
ATOM 25266 O O . ALA B 1 24 ? 22.988 18.656 0.811 1.00 0.00 24 ALA B O 16
ATOM 25273 N N . GLN B 1 25 ? 21.333 17.279 0.356 1.00 0.00 25 GLN B N 16
ATOM 25274 C CA . GLN B 1 25 ? 21.605 17.342 -1.108 1.00 0.00 25 GLN B CA 16
ATOM 25275 C C . GLN B 1 25 ? 20.685 18.373 -1.769 1.00 0.00 25 GLN B C 16
ATOM 25276 O O . GLN B 1 25 ? 20.760 18.616 -2.956 1.00 0.00 25 GLN B O 16
ATOM 25290 N N . GLY B 1 26 ? 19.815 18.977 -1.006 1.00 0.00 26 GLY B N 16
ATOM 25291 C CA . GLY B 1 26 ? 18.889 19.989 -1.587 1.00 0.00 26 GLY B CA 16
ATOM 25292 C C . GLY B 1 26 ? 18.335 19.475 -2.917 1.00 0.00 26 GLY B C 16
ATOM 25293 O O . GLY B 1 26 ? 18.899 19.707 -3.967 1.00 0.00 26 GLY B O 16
ATOM 25297 N N . GLY B 1 27 ? 17.232 18.778 -2.880 1.00 0.00 27 GLY B N 16
ATOM 25298 C CA . GLY B 1 27 ? 16.641 18.250 -4.142 1.00 0.00 27 GLY B CA 16
ATOM 25299 C C . GLY B 1 27 ? 15.130 18.485 -4.137 1.00 0.00 27 GLY B C 16
ATOM 25300 O O . GLY B 1 27 ? 14.667 19.606 -4.060 1.00 0.00 27 GLY B O 16
ATOM 25304 N N . GLY B 1 28 ? 14.356 17.436 -4.221 1.00 0.00 28 GLY B N 16
ATOM 25305 C CA . GLY B 1 28 ? 12.875 17.603 -4.220 1.00 0.00 28 GLY B CA 16
ATOM 25306 C C . GLY B 1 28 ? 12.262 16.720 -3.132 1.00 0.00 28 GLY B C 16
ATOM 25307 O O . GLY B 1 28 ? 12.944 15.950 -2.486 1.00 0.00 28 GLY B O 16
ATOM 25311 N N . ARG B 1 29 ? 10.977 16.825 -2.923 1.00 0.00 29 ARG B N 16
ATOM 25312 C CA . ARG B 1 29 ? 10.321 15.991 -1.875 1.00 0.00 29 ARG B CA 16
ATOM 25313 C C . ARG B 1 29 ? 9.150 15.209 -2.476 1.00 0.00 29 ARG B C 16
ATOM 25314 O O . ARG B 1 29 ? 8.250 14.787 -1.776 1.00 0.00 29 ARG B O 16
ATOM 25335 N N . LYS B 1 30 ? 9.152 15.014 -3.766 1.00 0.00 30 LYS B N 16
ATOM 25336 C CA . LYS B 1 30 ? 8.037 14.260 -4.407 1.00 0.00 30 LYS B CA 16
ATOM 25337 C C . LYS B 1 30 ? 8.138 12.770 -4.063 1.00 0.00 30 LYS B C 16
ATOM 25338 O O . LYS B 1 30 ? 7.820 12.357 -2.965 1.00 0.00 30 LYS B O 16
ATOM 25357 N N . GLY B 1 31 ? 8.580 11.960 -4.987 1.00 0.00 31 GLY B N 16
ATOM 25358 C CA . GLY B 1 31 ? 8.702 10.503 -4.703 1.00 0.00 31 GLY B CA 16
ATOM 25359 C C . GLY B 1 31 ? 10.116 10.038 -5.048 1.00 0.00 31 GLY B C 16
ATOM 25360 O O . GLY B 1 31 ? 10.313 8.984 -5.619 1.00 0.00 31 GLY B O 16
ATOM 25364 N N . ASP B 1 32 ? 11.104 10.818 -4.706 1.00 0.00 32 ASP B N 16
ATOM 25365 C CA . ASP B 1 32 ? 12.507 10.425 -5.016 1.00 0.00 32 ASP B CA 16
ATOM 25366 C C . ASP B 1 32 ? 12.985 9.346 -4.039 1.00 0.00 32 ASP B C 16
ATOM 25367 O O . ASP B 1 32 ? 14.101 8.872 -4.121 1.00 0.00 32 ASP B O 16
ATOM 25376 N N . LEU B 1 33 ? 12.152 8.956 -3.114 1.00 0.00 33 LEU B N 16
ATOM 25377 C CA . LEU B 1 33 ? 12.563 7.909 -2.134 1.00 0.00 33 LEU B CA 16
ATOM 25378 C C . LEU B 1 33 ? 12.680 6.550 -2.828 1.00 0.00 33 LEU B C 16
ATOM 25379 O O . LEU B 1 33 ? 13.665 5.852 -2.688 1.00 0.00 33 LEU B O 16
ATOM 25395 N N . SER B 1 34 ? 11.678 6.166 -3.569 1.00 0.00 34 SER B N 16
ATOM 25396 C CA . SER B 1 34 ? 11.724 4.851 -4.267 1.00 0.00 34 SER B CA 16
ATOM 25397 C C . SER B 1 34 ? 12.986 4.745 -5.126 1.00 0.00 34 SER B C 16
ATOM 25398 O O . SER B 1 34 ? 13.550 3.681 -5.288 1.00 0.00 34 SER B O 16
ATOM 25406 N N . ARG B 1 35 ? 13.435 5.836 -5.680 1.00 0.00 35 ARG B N 16
ATOM 25407 C CA . ARG B 1 35 ? 14.665 5.786 -6.528 1.00 0.00 35 ARG B CA 16
ATOM 25408 C C . ARG B 1 35 ? 15.891 5.560 -5.641 1.00 0.00 35 ARG B C 16
ATOM 25409 O O . ARG B 1 35 ? 16.814 4.858 -6.004 1.00 0.00 35 ARG B O 16
ATOM 25430 N N . PHE B 1 36 ? 15.907 6.161 -4.483 1.00 0.00 36 PHE B N 16
ATOM 25431 C CA . PHE B 1 36 ? 17.073 5.998 -3.567 1.00 0.00 36 PHE B CA 16
ATOM 25432 C C . PHE B 1 36 ? 17.312 4.516 -3.260 1.00 0.00 36 PHE B C 16
ATOM 25433 O O . PHE B 1 36 ? 18.428 4.039 -3.305 1.00 0.00 36 PHE B O 16
ATOM 25450 N N . ILE B 1 37 ? 16.278 3.784 -2.947 1.00 0.00 37 ILE B N 16
ATOM 25451 C CA . ILE B 1 37 ? 16.460 2.337 -2.637 1.00 0.00 37 ILE B CA 16
ATOM 25452 C C . ILE B 1 37 ? 16.787 1.555 -3.912 1.00 0.00 37 ILE B C 16
ATOM 25453 O O . ILE B 1 37 ? 17.572 0.631 -3.898 1.00 0.00 37 ILE B O 16
ATOM 25469 N N . GLU B 1 38 ? 16.179 1.911 -5.008 1.00 0.00 38 GLU B N 16
ATOM 25470 C CA . GLU B 1 38 ? 16.444 1.176 -6.279 1.00 0.00 38 GLU B CA 16
ATOM 25471 C C . GLU B 1 38 ? 17.936 1.194 -6.615 1.00 0.00 38 GLU B C 16
ATOM 25472 O O . GLU B 1 38 ? 18.522 0.178 -6.928 1.00 0.00 38 GLU B O 16
ATOM 25484 N N . ASP B 1 39 ? 18.558 2.336 -6.552 1.00 0.00 39 ASP B N 16
ATOM 25485 C CA . ASP B 1 39 ? 20.012 2.410 -6.866 1.00 0.00 39 ASP B CA 16
ATOM 25486 C C . ASP B 1 39 ? 20.819 1.727 -5.762 1.00 0.00 39 ASP B C 16
ATOM 25487 O O . ASP B 1 39 ? 21.875 1.174 -5.997 1.00 0.00 39 ASP B O 16
ATOM 25496 N N . ALA B 1 40 ? 20.330 1.773 -4.554 1.00 0.00 40 ALA B N 16
ATOM 25497 C CA . ALA B 1 40 ? 21.072 1.138 -3.423 1.00 0.00 40 ALA B CA 16
ATOM 25498 C C . ALA B 1 40 ? 21.144 -0.383 -3.600 1.00 0.00 40 ALA B C 16
ATOM 25499 O O . ALA B 1 40 ? 22.187 -0.985 -3.437 1.00 0.00 40 ALA B O 16
ATOM 25506 N N . VAL B 1 41 ? 20.047 -1.011 -3.925 1.00 0.00 41 VAL B N 16
ATOM 25507 C CA . VAL B 1 41 ? 20.057 -2.493 -4.100 1.00 0.00 41 VAL B CA 16
ATOM 25508 C C . VAL B 1 41 ? 20.858 -2.886 -5.344 1.00 0.00 41 VAL B C 16
ATOM 25509 O O . VAL B 1 41 ? 21.511 -3.908 -5.372 1.00 0.00 41 VAL B O 16
ATOM 25522 N N . ARG B 1 42 ? 20.811 -2.088 -6.375 1.00 0.00 42 ARG B N 16
ATOM 25523 C CA . ARG B 1 42 ? 21.569 -2.428 -7.615 1.00 0.00 42 ARG B CA 16
ATOM 25524 C C . ARG B 1 42 ? 23.066 -2.564 -7.315 1.00 0.00 42 ARG B C 16
ATOM 25525 O O . ARG B 1 42 ? 23.728 -3.454 -7.812 1.00 0.00 42 ARG B O 16
ATOM 25546 N N . ALA B 1 43 ? 23.605 -1.687 -6.514 1.00 0.00 43 ALA B N 16
ATOM 25547 C CA . ALA B 1 43 ? 25.060 -1.764 -6.194 1.00 0.00 43 ALA B CA 16
ATOM 25548 C C . ALA B 1 43 ? 25.381 -3.063 -5.445 1.00 0.00 43 ALA B C 16
ATOM 25549 O O . ALA B 1 43 ? 26.396 -3.689 -5.678 1.00 0.00 43 ALA B O 16
ATOM 25556 N N . TYR B 1 44 ? 24.529 -3.470 -4.545 1.00 0.00 44 TYR B N 16
ATOM 25557 C CA . TYR B 1 44 ? 24.796 -4.724 -3.780 1.00 0.00 44 TYR B CA 16
ATOM 25558 C C . TYR B 1 44 ? 24.655 -5.951 -4.688 1.00 0.00 44 TYR B C 16
ATOM 25559 O O . TYR B 1 44 ? 25.518 -6.805 -4.730 1.00 0.00 44 TYR B O 16
ATOM 25577 N N . LEU B 1 45 ? 23.572 -6.048 -5.407 1.00 0.00 45 LEU B N 16
ATOM 25578 C CA . LEU B 1 45 ? 23.371 -7.224 -6.304 1.00 0.00 45 LEU B CA 16
ATOM 25579 C C . LEU B 1 45 ? 24.518 -7.338 -7.313 1.00 0.00 45 LEU B C 16
ATOM 25580 O O . LEU B 1 45 ? 24.962 -8.419 -7.637 1.00 0.00 45 LEU B O 16
ATOM 25596 N N . PHE B 1 46 ? 24.996 -6.234 -7.817 1.00 0.00 46 PHE B N 16
ATOM 25597 C CA . PHE B 1 46 ? 26.107 -6.289 -8.809 1.00 0.00 46 PHE B CA 16
ATOM 25598 C C . PHE B 1 46 ? 27.378 -6.851 -8.157 1.00 0.00 46 PHE B C 16
ATOM 25599 O O . PHE B 1 46 ? 28.058 -7.685 -8.720 1.00 0.00 46 PHE B O 16
ATOM 25616 N N . GLU B 1 47 ? 27.703 -6.397 -6.977 1.00 0.00 47 GLU B N 16
ATOM 25617 C CA . GLU B 1 47 ? 28.930 -6.902 -6.295 1.00 0.00 47 GLU B CA 16
ATOM 25618 C C . GLU B 1 47 ? 28.890 -8.429 -6.182 1.00 0.00 47 GLU B C 16
ATOM 25619 O O . GLU B 1 47 ? 29.881 -9.102 -6.386 1.00 0.00 47 GLU B O 16
ATOM 25631 N N . ARG B 1 48 ? 27.753 -8.977 -5.855 1.00 0.00 48 ARG B N 16
ATOM 25632 C CA . ARG B 1 48 ? 27.651 -10.460 -5.724 1.00 0.00 48 ARG B CA 16
ATOM 25633 C C . ARG B 1 48 ? 27.486 -11.111 -7.101 1.00 0.00 48 ARG B C 16
ATOM 25634 O O . ARG B 1 48 ? 27.615 -12.309 -7.249 1.00 0.00 48 ARG B O 16
ATOM 25655 N N . ALA B 1 49 ? 27.203 -10.331 -8.107 1.00 0.00 49 ALA B N 16
ATOM 25656 C CA . ALA B 1 49 ? 27.031 -10.910 -9.472 1.00 0.00 49 ALA B CA 16
ATOM 25657 C C . ALA B 1 49 ? 28.358 -11.490 -9.968 1.00 0.00 49 ALA B C 16
ATOM 25658 O O . ALA B 1 49 ? 28.418 -12.601 -10.459 1.00 0.00 49 ALA B O 16
ATOM 25665 N N . VAL B 1 50 ? 29.423 -10.747 -9.841 1.00 0.00 50 VAL B N 16
ATOM 25666 C CA . VAL B 1 50 ? 30.747 -11.255 -10.301 1.00 0.00 50 VAL B CA 16
ATOM 25667 C C . VAL B 1 50 ? 31.128 -12.514 -9.518 1.00 0.00 50 VAL B C 16
ATOM 25668 O O . VAL B 1 50 ? 31.473 -13.531 -10.089 1.00 0.00 50 VAL B O 16
ATOM 25681 N N . GLU B 1 51 ? 31.069 -12.454 -8.215 1.00 0.00 51 GLU B N 16
ATOM 25682 C CA . GLU B 1 51 ? 31.427 -13.648 -7.392 1.00 0.00 51 GLU B CA 16
ATOM 25683 C C . GLU B 1 51 ? 32.640 -14.362 -7.996 1.00 0.00 51 GLU B C 16
ATOM 25684 O O . GLU B 1 51 ? 33.751 -13.981 -7.669 1.00 0.00 51 GLU B O 16
ATOM 25697 N N . MET A 1 1 ? 7.923 -0.176 20.157 1.00 0.00 1 MET A N 17
ATOM 25698 C CA . MET A 1 1 ? 7.937 0.564 18.863 1.00 0.00 1 MET A CA 17
ATOM 25699 C C . MET A 1 1 ? 6.758 0.124 17.989 1.00 0.00 1 MET A C 17
ATOM 25700 O O . MET A 1 1 ? 5.931 -0.667 18.399 1.00 0.00 1 MET A O 17
ATOM 25716 N N . ASN A 1 2 ? 6.676 0.629 16.790 1.00 0.00 2 ASN A N 17
ATOM 25717 C CA . ASN A 1 2 ? 5.552 0.240 15.892 1.00 0.00 2 ASN A CA 17
ATOM 25718 C C . ASN A 1 2 ? 6.049 0.106 14.451 1.00 0.00 2 ASN A C 17
ATOM 25719 O O . ASN A 1 2 ? 7.004 0.742 14.052 1.00 0.00 2 ASN A O 17
ATOM 25730 N N . THR A 1 3 ? 5.409 -0.715 13.665 1.00 0.00 3 THR A N 17
ATOM 25731 C CA . THR A 1 3 ? 5.847 -0.886 12.252 1.00 0.00 3 THR A CA 17
ATOM 25732 C C . THR A 1 3 ? 5.146 0.134 11.351 1.00 0.00 3 THR A C 17
ATOM 25733 O O . THR A 1 3 ? 3.959 0.371 11.468 1.00 0.00 3 THR A O 17
ATOM 25744 N N . VAL A 1 4 ? 5.871 0.737 10.451 1.00 0.00 4 VAL A N 17
ATOM 25745 C CA . VAL A 1 4 ? 5.253 1.740 9.537 1.00 0.00 4 VAL A CA 17
ATOM 25746 C C . VAL A 1 4 ? 5.003 1.110 8.166 1.00 0.00 4 VAL A C 17
ATOM 25747 O O . VAL A 1 4 ? 5.724 0.234 7.739 1.00 0.00 4 VAL A O 17
ATOM 25760 N N . ARG A 1 5 ? 3.995 1.555 7.473 1.00 0.00 5 ARG A N 17
ATOM 25761 C CA . ARG A 1 5 ? 3.712 0.985 6.124 1.00 0.00 5 ARG A CA 17
ATOM 25762 C C . ARG A 1 5 ? 4.347 1.868 5.049 1.00 0.00 5 ARG A C 17
ATOM 25763 O O . ARG A 1 5 ? 4.004 3.024 4.904 1.00 0.00 5 ARG A O 17
ATOM 25784 N N . TRP A 1 6 ? 5.277 1.341 4.299 1.00 0.00 6 TRP A N 17
ATOM 25785 C CA . TRP A 1 6 ? 5.924 2.179 3.249 1.00 0.00 6 TRP A CA 17
ATOM 25786 C C . TRP A 1 6 ? 5.500 1.726 1.849 1.00 0.00 6 TRP A C 17
ATOM 25787 O O . TRP A 1 6 ? 5.803 0.631 1.420 1.00 0.00 6 TRP A O 17
ATOM 25808 N N . ASN A 1 7 ? 4.787 2.559 1.142 1.00 0.00 7 ASN A N 17
ATOM 25809 C CA . ASN A 1 7 ? 4.329 2.179 -0.221 1.00 0.00 7 ASN A CA 17
ATOM 25810 C C . ASN A 1 7 ? 5.102 2.977 -1.268 1.00 0.00 7 ASN A C 17
ATOM 25811 O O . ASN A 1 7 ? 5.025 4.187 -1.326 1.00 0.00 7 ASN A O 17
ATOM 25822 N N . ILE A 1 8 ? 5.850 2.306 -2.090 1.00 0.00 8 ILE A N 17
ATOM 25823 C CA . ILE A 1 8 ? 6.633 3.027 -3.127 1.00 0.00 8 ILE A CA 17
ATOM 25824 C C . ILE A 1 8 ? 6.577 2.261 -4.451 1.00 0.00 8 ILE A C 17
ATOM 25825 O O . ILE A 1 8 ? 6.345 1.069 -4.479 1.00 0.00 8 ILE A O 17
ATOM 25841 N N . ALA A 1 9 ? 6.764 2.940 -5.549 1.00 0.00 9 ALA A N 17
ATOM 25842 C CA . ALA A 1 9 ? 6.693 2.247 -6.868 1.00 0.00 9 ALA A CA 17
ATOM 25843 C C . ALA A 1 9 ? 8.093 1.954 -7.414 1.00 0.00 9 ALA A C 17
ATOM 25844 O O . ALA A 1 9 ? 8.957 2.807 -7.433 1.00 0.00 9 ALA A O 17
ATOM 25851 N N . VAL A 1 10 ? 8.316 0.749 -7.867 1.00 0.00 10 VAL A N 17
ATOM 25852 C CA . VAL A 1 10 ? 9.652 0.389 -8.423 1.00 0.00 10 VAL A CA 17
ATOM 25853 C C . VAL A 1 10 ? 9.480 -0.487 -9.669 1.00 0.00 10 VAL A C 17
ATOM 25854 O O . VAL A 1 10 ? 8.422 -1.031 -9.912 1.00 0.00 10 VAL A O 17
ATOM 25867 N N . SER A 1 11 ? 10.509 -0.629 -10.459 1.00 0.00 11 SER A N 17
ATOM 25868 C CA . SER A 1 11 ? 10.395 -1.475 -11.683 1.00 0.00 11 SER A CA 17
ATOM 25869 C C . SER A 1 11 ? 10.358 -2.955 -11.295 1.00 0.00 11 SER A C 17
ATOM 25870 O O . SER A 1 11 ? 11.133 -3.402 -10.485 1.00 0.00 11 SER A O 17
ATOM 25878 N N . PRO A 1 12 ? 9.451 -3.673 -11.888 1.00 0.00 12 PRO A N 17
ATOM 25879 C CA . PRO A 1 12 ? 9.358 -5.119 -11.551 1.00 0.00 12 PRO A CA 17
ATOM 25880 C C . PRO A 1 12 ? 10.722 -5.805 -11.710 1.00 0.00 12 PRO A C 17
ATOM 25881 O O . PRO A 1 12 ? 10.909 -6.934 -11.299 1.00 0.00 12 PRO A O 17
ATOM 25892 N N . ASP A 1 13 ? 11.675 -5.136 -12.302 1.00 0.00 13 ASP A N 17
ATOM 25893 C CA . ASP A 1 13 ? 13.021 -5.748 -12.489 1.00 0.00 13 ASP A CA 17
ATOM 25894 C C . ASP A 1 13 ? 13.784 -5.784 -11.166 1.00 0.00 13 ASP A C 17
ATOM 25895 O O . ASP A 1 13 ? 14.606 -6.649 -10.935 1.00 0.00 13 ASP A O 17
ATOM 25904 N N . VAL A 1 14 ? 13.523 -4.849 -10.296 1.00 0.00 14 VAL A N 17
ATOM 25905 C CA . VAL A 1 14 ? 14.242 -4.834 -8.991 1.00 0.00 14 VAL A CA 17
ATOM 25906 C C . VAL A 1 14 ? 13.674 -5.894 -8.042 1.00 0.00 14 VAL A C 17
ATOM 25907 O O . VAL A 1 14 ? 14.386 -6.452 -7.234 1.00 0.00 14 VAL A O 17
ATOM 25920 N N . ASP A 1 15 ? 12.400 -6.177 -8.121 1.00 0.00 15 ASP A N 17
ATOM 25921 C CA . ASP A 1 15 ? 11.816 -7.201 -7.206 1.00 0.00 15 ASP A CA 17
ATOM 25922 C C . ASP A 1 15 ? 12.391 -8.584 -7.529 1.00 0.00 15 ASP A C 17
ATOM 25923 O O . ASP A 1 15 ? 12.823 -9.307 -6.653 1.00 0.00 15 ASP A O 17
ATOM 25932 N N . GLN A 1 16 ? 12.391 -8.960 -8.778 1.00 0.00 16 GLN A N 17
ATOM 25933 C CA . GLN A 1 16 ? 12.928 -10.301 -9.152 1.00 0.00 16 GLN A CA 17
ATOM 25934 C C . GLN A 1 16 ? 14.381 -10.439 -8.688 1.00 0.00 16 GLN A C 17
ATOM 25935 O O . GLN A 1 16 ? 14.810 -11.496 -8.271 1.00 0.00 16 GLN A O 17
ATOM 25949 N N . SER A 1 17 ? 15.138 -9.379 -8.748 1.00 0.00 17 SER A N 17
ATOM 25950 C CA . SER A 1 17 ? 16.557 -9.457 -8.298 1.00 0.00 17 SER A CA 17
ATOM 25951 C C . SER A 1 17 ? 16.613 -9.516 -6.770 1.00 0.00 17 SER A C 17
ATOM 25952 O O . SER A 1 17 ? 17.469 -10.153 -6.191 1.00 0.00 17 SER A O 17
ATOM 25960 N N . VAL A 1 18 ? 15.703 -8.849 -6.115 1.00 0.00 18 VAL A N 17
ATOM 25961 C CA . VAL A 1 18 ? 15.691 -8.854 -4.625 1.00 0.00 18 VAL A CA 17
ATOM 25962 C C . VAL A 1 18 ? 15.513 -10.281 -4.097 1.00 0.00 18 VAL A C 17
ATOM 25963 O O . VAL A 1 18 ? 16.164 -10.689 -3.158 1.00 0.00 18 VAL A O 17
ATOM 25976 N N . ARG A 1 19 ? 14.640 -11.045 -4.697 1.00 0.00 19 ARG A N 17
ATOM 25977 C CA . ARG A 1 19 ? 14.434 -12.445 -4.224 1.00 0.00 19 ARG A CA 17
ATOM 25978 C C . ARG A 1 19 ? 15.748 -13.220 -4.337 1.00 0.00 19 ARG A C 17
ATOM 25979 O O . ARG A 1 19 ? 16.146 -13.929 -3.434 1.00 0.00 19 ARG A O 17
ATOM 26000 N N . MET A 1 20 ? 16.424 -13.088 -5.442 1.00 0.00 20 MET A N 17
ATOM 26001 C CA . MET A 1 20 ? 17.712 -13.814 -5.614 1.00 0.00 20 MET A CA 17
ATOM 26002 C C . MET A 1 20 ? 18.704 -13.351 -4.546 1.00 0.00 20 MET A C 17
ATOM 26003 O O . MET A 1 20 ? 19.417 -14.140 -3.960 1.00 0.00 20 MET A O 17
ATOM 26017 N N . PHE A 1 21 ? 18.754 -12.072 -4.294 1.00 0.00 21 PHE A N 17
ATOM 26018 C CA . PHE A 1 21 ? 19.699 -11.544 -3.270 1.00 0.00 21 PHE A CA 17
ATOM 26019 C C . PHE A 1 21 ? 19.407 -12.150 -1.893 1.00 0.00 21 PHE A C 17
ATOM 26020 O O . PHE A 1 21 ? 20.293 -12.641 -1.224 1.00 0.00 21 PHE A O 17
ATOM 26037 N N . ILE A 1 22 ? 18.176 -12.112 -1.458 1.00 0.00 22 ILE A N 17
ATOM 26038 C CA . ILE A 1 22 ? 17.851 -12.682 -0.118 1.00 0.00 22 ILE A CA 17
ATOM 26039 C C . ILE A 1 22 ? 18.183 -14.176 -0.082 1.00 0.00 22 ILE A C 17
ATOM 26040 O O . ILE A 1 22 ? 18.695 -14.680 0.898 1.00 0.00 22 ILE A O 17
ATOM 26056 N N . ALA A 1 23 ? 17.907 -14.889 -1.140 1.00 0.00 23 ALA A N 17
ATOM 26057 C CA . ALA A 1 23 ? 18.222 -16.345 -1.148 1.00 0.00 23 ALA A CA 17
ATOM 26058 C C . ALA A 1 23 ? 19.709 -16.542 -0.851 1.00 0.00 23 ALA A C 17
ATOM 26059 O O . ALA A 1 23 ? 20.120 -17.542 -0.297 1.00 0.00 23 ALA A O 17
ATOM 26066 N N . ALA A 1 24 ? 20.513 -15.577 -1.202 1.00 0.00 24 ALA A N 17
ATOM 26067 C CA . ALA A 1 24 ? 21.973 -15.682 -0.929 1.00 0.00 24 ALA A CA 17
ATOM 26068 C C . ALA A 1 24 ? 22.238 -15.418 0.556 1.00 0.00 24 ALA A C 17
ATOM 26069 O O . ALA A 1 24 ? 23.173 -15.935 1.134 1.00 0.00 24 ALA A O 17
ATOM 26076 N N . GLN A 1 25 ? 21.419 -14.608 1.173 1.00 0.00 25 GLN A N 17
ATOM 26077 C CA . GLN A 1 25 ? 21.615 -14.298 2.619 1.00 0.00 25 GLN A CA 17
ATOM 26078 C C . GLN A 1 25 ? 20.714 -15.184 3.485 1.00 0.00 25 GLN A C 17
ATOM 26079 O O . GLN A 1 25 ? 20.757 -15.120 4.697 1.00 0.00 25 GLN A O 17
ATOM 26093 N N . GLY A 1 26 ? 19.902 -16.006 2.867 1.00 0.00 26 GLY A N 17
ATOM 26094 C CA . GLY A 1 26 ? 18.986 -16.908 3.635 1.00 0.00 26 GLY A CA 17
ATOM 26095 C C . GLY A 1 26 ? 18.978 -16.530 5.119 1.00 0.00 26 GLY A C 17
ATOM 26096 O O . GLY A 1 26 ? 19.798 -16.990 5.890 1.00 0.00 26 GLY A O 17
ATOM 26100 N N . GLY A 1 27 ? 18.060 -15.696 5.527 1.00 0.00 27 GLY A N 17
ATOM 26101 C CA . GLY A 1 27 ? 18.007 -15.291 6.962 1.00 0.00 27 GLY A CA 17
ATOM 26102 C C . GLY A 1 27 ? 16.781 -15.918 7.629 1.00 0.00 27 GLY A C 17
ATOM 26103 O O . GLY A 1 27 ? 16.065 -16.695 7.029 1.00 0.00 27 GLY A O 17
ATOM 26107 N N . GLY A 1 28 ? 16.534 -15.587 8.868 1.00 0.00 28 GLY A N 17
ATOM 26108 C CA . GLY A 1 28 ? 15.355 -16.164 9.575 1.00 0.00 28 GLY A CA 17
ATOM 26109 C C . GLY A 1 28 ? 14.384 -15.042 9.948 1.00 0.00 28 GLY A C 17
ATOM 26110 O O . GLY A 1 28 ? 13.749 -14.451 9.097 1.00 0.00 28 GLY A O 17
ATOM 26114 N N . ARG A 1 29 ? 14.264 -14.742 11.214 1.00 0.00 29 ARG A N 17
ATOM 26115 C CA . ARG A 1 29 ? 13.335 -13.656 11.638 1.00 0.00 29 ARG A CA 17
ATOM 26116 C C . ARG A 1 29 ? 13.435 -12.474 10.671 1.00 0.00 29 ARG A C 17
ATOM 26117 O O . ARG A 1 29 ? 12.448 -12.017 10.129 1.00 0.00 29 ARG A O 17
ATOM 26138 N N . LYS A 1 30 ? 14.621 -11.981 10.449 1.00 0.00 30 LYS A N 17
ATOM 26139 C CA . LYS A 1 30 ? 14.789 -10.834 9.514 1.00 0.00 30 LYS A CA 17
ATOM 26140 C C . LYS A 1 30 ? 15.484 -11.301 8.233 1.00 0.00 30 LYS A C 17
ATOM 26141 O O . LYS A 1 30 ? 16.318 -12.185 8.256 1.00 0.00 30 LYS A O 17
ATOM 26160 N N . GLY A 1 31 ? 15.148 -10.717 7.117 1.00 0.00 31 GLY A N 17
ATOM 26161 C CA . GLY A 1 31 ? 15.793 -11.132 5.840 1.00 0.00 31 GLY A CA 17
ATOM 26162 C C . GLY A 1 31 ? 14.811 -10.963 4.677 1.00 0.00 31 GLY A C 17
ATOM 26163 O O . GLY A 1 31 ? 15.038 -11.452 3.588 1.00 0.00 31 GLY A O 17
ATOM 26167 N N . ASP A 1 32 ? 13.724 -10.271 4.892 1.00 0.00 32 ASP A N 17
ATOM 26168 C CA . ASP A 1 32 ? 12.743 -10.074 3.792 1.00 0.00 32 ASP A CA 17
ATOM 26169 C C . ASP A 1 32 ? 13.103 -8.819 2.995 1.00 0.00 32 ASP A C 17
ATOM 26170 O O . ASP A 1 32 ? 14.234 -8.372 3.001 1.00 0.00 32 ASP A O 17
ATOM 26179 N N . LEU A 1 33 ? 12.155 -8.248 2.312 1.00 0.00 33 LEU A N 17
ATOM 26180 C CA . LEU A 1 33 ? 12.451 -7.022 1.517 1.00 0.00 33 LEU A CA 17
ATOM 26181 C C . LEU A 1 33 ? 12.621 -5.814 2.445 1.00 0.00 33 LEU A C 17
ATOM 26182 O O . LEU A 1 33 ? 13.581 -5.077 2.352 1.00 0.00 33 LEU A O 17
ATOM 26198 N N . SER A 1 34 ? 11.682 -5.599 3.327 1.00 0.00 34 SER A N 17
ATOM 26199 C CA . SER A 1 34 ? 11.770 -4.431 4.252 1.00 0.00 34 SER A CA 17
ATOM 26200 C C . SER A 1 34 ? 13.092 -4.431 5.029 1.00 0.00 34 SER A C 17
ATOM 26201 O O . SER A 1 34 ? 13.705 -3.400 5.215 1.00 0.00 34 SER A O 17
ATOM 26209 N N . ARG A 1 35 ? 13.535 -5.569 5.493 1.00 0.00 35 ARG A N 17
ATOM 26210 C CA . ARG A 1 35 ? 14.812 -5.605 6.266 1.00 0.00 35 ARG A CA 17
ATOM 26211 C C . ARG A 1 35 ? 16.010 -5.335 5.351 1.00 0.00 35 ARG A C 17
ATOM 26212 O O . ARG A 1 35 ? 16.957 -4.678 5.733 1.00 0.00 35 ARG A O 17
ATOM 26233 N N . PHE A 1 36 ? 15.985 -5.848 4.151 1.00 0.00 36 PHE A N 17
ATOM 26234 C CA . PHE A 1 36 ? 17.132 -5.627 3.226 1.00 0.00 36 PHE A CA 17
ATOM 26235 C C . PHE A 1 36 ? 17.401 -4.129 3.053 1.00 0.00 36 PHE A C 17
ATOM 26236 O O . PHE A 1 36 ? 18.523 -3.676 3.159 1.00 0.00 36 PHE A O 17
ATOM 26253 N N . ILE A 1 37 ? 16.385 -3.355 2.786 1.00 0.00 37 ILE A N 17
ATOM 26254 C CA . ILE A 1 37 ? 16.596 -1.889 2.607 1.00 0.00 37 ILE A CA 17
ATOM 26255 C C . ILE A 1 37 ? 16.822 -1.211 3.961 1.00 0.00 37 ILE A C 17
ATOM 26256 O O . ILE A 1 37 ? 17.597 -0.284 4.079 1.00 0.00 37 ILE A O 17
ATOM 26272 N N . GLU A 1 38 ? 16.140 -1.654 4.981 1.00 0.00 38 GLU A N 17
ATOM 26273 C CA . GLU A 1 38 ? 16.304 -1.021 6.324 1.00 0.00 38 GLU A CA 17
ATOM 26274 C C . GLU A 1 38 ? 17.766 -1.063 6.772 1.00 0.00 38 GLU A C 17
ATOM 26275 O O . GLU A 1 38 ? 18.319 -0.076 7.212 1.00 0.00 38 GLU A O 17
ATOM 26287 N N . ASP A 1 39 ? 18.399 -2.196 6.666 1.00 0.00 39 ASP A N 17
ATOM 26288 C CA . ASP A 1 39 ? 19.825 -2.296 7.086 1.00 0.00 39 ASP A CA 17
ATOM 26289 C C . ASP A 1 39 ? 20.713 -1.524 6.110 1.00 0.00 39 ASP A C 17
ATOM 26290 O O . ASP A 1 39 ? 21.751 -1.007 6.472 1.00 0.00 39 ASP A O 17
ATOM 26299 N N . ALA A 1 40 ? 20.315 -1.459 4.871 1.00 0.00 40 ALA A N 17
ATOM 26300 C CA . ALA A 1 40 ? 21.138 -0.735 3.855 1.00 0.00 40 ALA A CA 17
ATOM 26301 C C . ALA A 1 40 ? 21.170 0.771 4.141 1.00 0.00 40 ALA A C 17
ATOM 26302 O O . ALA A 1 40 ? 22.210 1.396 4.093 1.00 0.00 40 ALA A O 17
ATOM 26309 N N . VAL A 1 41 ? 20.042 1.363 4.423 1.00 0.00 41 VAL A N 17
ATOM 26310 C CA . VAL A 1 41 ? 20.016 2.831 4.693 1.00 0.00 41 VAL A CA 17
ATOM 26311 C C . VAL A 1 41 ? 20.772 3.160 5.984 1.00 0.00 41 VAL A C 17
ATOM 26312 O O . VAL A 1 41 ? 21.409 4.188 6.091 1.00 0.00 41 VAL A O 17
ATOM 26325 N N . ARG A 1 42 ? 20.702 2.306 6.969 1.00 0.00 42 ARG A N 17
ATOM 26326 C CA . ARG A 1 42 ? 21.416 2.589 8.249 1.00 0.00 42 ARG A CA 17
ATOM 26327 C C . ARG A 1 42 ? 22.927 2.672 8.018 1.00 0.00 42 ARG A C 17
ATOM 26328 O O . ARG A 1 42 ? 23.598 3.537 8.546 1.00 0.00 42 ARG A O 17
ATOM 26349 N N . ALA A 1 43 ? 23.471 1.777 7.240 1.00 0.00 43 ALA A N 17
ATOM 26350 C CA . ALA A 1 43 ? 24.940 1.807 6.985 1.00 0.00 43 ALA A CA 17
ATOM 26351 C C . ALA A 1 43 ? 25.329 3.089 6.244 1.00 0.00 43 ALA A C 17
ATOM 26352 O O . ALA A 1 43 ? 26.362 3.675 6.496 1.00 0.00 43 ALA A O 17
ATOM 26359 N N . TYR A 1 44 ? 24.513 3.529 5.327 1.00 0.00 44 TYR A N 17
ATOM 26360 C CA . TYR A 1 44 ? 24.843 4.769 4.569 1.00 0.00 44 TYR A CA 17
ATOM 26361 C C . TYR A 1 44 ? 24.733 6.002 5.474 1.00 0.00 44 TYR A C 17
ATOM 26362 O O . TYR A 1 44 ? 25.606 6.847 5.496 1.00 0.00 44 TYR A O 17
ATOM 26380 N N . LEU A 1 45 ? 23.662 6.116 6.211 1.00 0.00 45 LEU A N 17
ATOM 26381 C CA . LEU A 1 45 ? 23.488 7.302 7.102 1.00 0.00 45 LEU A CA 17
ATOM 26382 C C . LEU A 1 45 ? 24.665 7.433 8.075 1.00 0.00 45 LEU A C 17
ATOM 26383 O O . LEU A 1 45 ? 25.094 8.523 8.395 1.00 0.00 45 LEU A O 17
ATOM 26399 N N . PHE A 1 46 ? 25.190 6.338 8.552 1.00 0.00 46 PHE A N 17
ATOM 26400 C CA . PHE A 1 46 ? 26.334 6.425 9.505 1.00 0.00 46 PHE A CA 17
ATOM 26401 C C . PHE A 1 46 ? 27.566 7.001 8.801 1.00 0.00 46 PHE A C 17
ATOM 26402 O O . PHE A 1 46 ? 28.278 7.821 9.346 1.00 0.00 46 PHE A O 17
ATOM 26419 N N . GLU A 1 47 ? 27.830 6.577 7.595 1.00 0.00 47 GLU A N 17
ATOM 26420 C CA . GLU A 1 47 ? 29.021 7.102 6.863 1.00 0.00 47 GLU A CA 17
ATOM 26421 C C . GLU A 1 47 ? 28.959 8.628 6.761 1.00 0.00 47 GLU A C 17
ATOM 26422 O O . GLU A 1 47 ? 29.947 9.311 6.947 1.00 0.00 47 GLU A O 17
ATOM 26434 N N . ARG A 1 48 ? 27.810 9.170 6.463 1.00 0.00 48 ARG A N 17
ATOM 26435 C CA . ARG A 1 48 ? 27.691 10.653 6.345 1.00 0.00 48 ARG A CA 17
ATOM 26436 C C . ARG A 1 48 ? 27.750 11.308 7.729 1.00 0.00 48 ARG A C 17
ATOM 26437 O O . ARG A 1 48 ? 28.065 12.474 7.860 1.00 0.00 48 ARG A O 17
ATOM 26458 N N . ALA A 1 49 ? 27.443 10.573 8.763 1.00 0.00 49 ALA A N 17
ATOM 26459 C CA . ALA A 1 49 ? 27.477 11.166 10.131 1.00 0.00 49 ALA A CA 17
ATOM 26460 C C . ALA A 1 49 ? 28.901 11.605 10.488 1.00 0.00 49 ALA A C 17
ATOM 26461 O O . ALA A 1 49 ? 29.123 12.706 10.951 1.00 0.00 49 ALA A O 17
ATOM 26468 N N . VAL A 1 50 ? 29.867 10.751 10.278 1.00 0.00 50 VAL A N 17
ATOM 26469 C CA . VAL A 1 50 ? 31.275 11.119 10.607 1.00 0.00 50 VAL A CA 17
ATOM 26470 C C . VAL A 1 50 ? 31.806 12.139 9.596 1.00 0.00 50 VAL A C 17
ATOM 26471 O O . VAL A 1 50 ? 32.442 13.110 9.957 1.00 0.00 50 VAL A O 17
ATOM 26484 N N . GLU A 1 51 ? 31.555 11.925 8.334 1.00 0.00 51 GLU A N 17
ATOM 26485 C CA . GLU A 1 51 ? 32.049 12.885 7.303 1.00 0.00 51 GLU A CA 17
ATOM 26486 C C . GLU A 1 51 ? 33.572 12.796 7.186 1.00 0.00 51 GLU A C 17
ATOM 26487 O O . GLU A 1 51 ? 34.234 12.917 8.203 1.00 0.00 51 GLU A O 17
ATOM 26500 N N . MET B 1 1 ? 7.955 0.134 -20.168 1.00 0.00 1 MET B N 17
ATOM 26501 C CA . MET B 1 1 ? 7.965 -0.608 -18.873 1.00 0.00 1 MET B CA 17
ATOM 26502 C C . MET B 1 1 ? 6.785 -0.167 -18.002 1.00 0.00 1 MET B C 17
ATOM 26503 O O . MET B 1 1 ? 5.958 0.621 -18.415 1.00 0.00 1 MET B O 17
ATOM 26519 N N . ASN B 1 2 ? 6.702 -0.671 -16.802 1.00 0.00 2 ASN B N 17
ATOM 26520 C CA . ASN B 1 2 ? 5.576 -0.282 -15.907 1.00 0.00 2 ASN B CA 17
ATOM 26521 C C . ASN B 1 2 ? 6.071 -0.144 -14.465 1.00 0.00 2 ASN B C 17
ATOM 26522 O O . ASN B 1 2 ? 7.026 -0.780 -14.063 1.00 0.00 2 ASN B O 17
ATOM 26533 N N . THR B 1 3 ? 5.430 0.680 -13.684 1.00 0.00 3 THR B N 17
ATOM 26534 C CA . THR B 1 3 ? 5.866 0.857 -12.269 1.00 0.00 3 THR B CA 17
ATOM 26535 C C . THR B 1 3 ? 5.166 -0.164 -11.368 1.00 0.00 3 THR B C 17
ATOM 26536 O O . THR B 1 3 ? 3.982 -0.405 -11.488 1.00 0.00 3 THR B O 17
ATOM 26547 N N . VAL B 1 4 ? 5.892 -0.760 -10.463 1.00 0.00 4 VAL B N 17
ATOM 26548 C CA . VAL B 1 4 ? 5.275 -1.762 -9.546 1.00 0.00 4 VAL B CA 17
ATOM 26549 C C . VAL B 1 4 ? 5.023 -1.129 -8.178 1.00 0.00 4 VAL B C 17
ATOM 26550 O O . VAL B 1 4 ? 5.744 -0.255 -7.749 1.00 0.00 4 VAL B O 17
ATOM 26563 N N . ARG B 1 5 ? 4.014 -1.575 -7.485 1.00 0.00 5 ARG B N 17
ATOM 26564 C CA . ARG B 1 5 ? 3.727 -1.004 -6.139 1.00 0.00 5 ARG B CA 17
ATOM 26565 C C . ARG B 1 5 ? 4.363 -1.883 -5.061 1.00 0.00 5 ARG B C 17
ATOM 26566 O O . ARG B 1 5 ? 4.020 -3.039 -4.913 1.00 0.00 5 ARG B O 17
ATOM 26587 N N . TRP B 1 6 ? 5.292 -1.354 -4.311 1.00 0.00 6 TRP B N 17
ATOM 26588 C CA . TRP B 1 6 ? 5.937 -2.189 -3.259 1.00 0.00 6 TRP B CA 17
ATOM 26589 C C . TRP B 1 6 ? 5.510 -1.735 -1.860 1.00 0.00 6 TRP B C 17
ATOM 26590 O O . TRP B 1 6 ? 5.813 -0.639 -1.430 1.00 0.00 6 TRP B O 17
ATOM 26611 N N . ASN B 1 7 ? 4.797 -2.569 -1.152 1.00 0.00 7 ASN B N 17
ATOM 26612 C CA . ASN B 1 7 ? 4.338 -2.186 0.210 1.00 0.00 7 ASN B CA 17
ATOM 26613 C C . ASN B 1 7 ? 5.111 -2.982 1.258 1.00 0.00 7 ASN B C 17
ATOM 26614 O O . ASN B 1 7 ? 5.037 -4.194 1.317 1.00 0.00 7 ASN B O 17
ATOM 26625 N N . ILE B 1 8 ? 5.859 -2.309 2.082 1.00 0.00 8 ILE B N 17
ATOM 26626 C CA . ILE B 1 8 ? 6.642 -3.029 3.120 1.00 0.00 8 ILE B CA 17
ATOM 26627 C C . ILE B 1 8 ? 6.582 -2.261 4.442 1.00 0.00 8 ILE B C 17
ATOM 26628 O O . ILE B 1 8 ? 6.346 -1.068 4.467 1.00 0.00 8 ILE B O 17
ATOM 26644 N N . ALA B 1 9 ? 6.772 -2.935 5.542 1.00 0.00 9 ALA B N 17
ATOM 26645 C CA . ALA B 1 9 ? 6.698 -2.239 6.858 1.00 0.00 9 ALA B CA 17
ATOM 26646 C C . ALA B 1 9 ? 8.097 -1.942 7.408 1.00 0.00 9 ALA B C 17
ATOM 26647 O O . ALA B 1 9 ? 8.963 -2.795 7.428 1.00 0.00 9 ALA B O 17
ATOM 26654 N N . VAL B 1 10 ? 8.317 -0.737 7.861 1.00 0.00 10 VAL B N 17
ATOM 26655 C CA . VAL B 1 10 ? 9.652 -0.375 8.418 1.00 0.00 10 VAL B CA 17
ATOM 26656 C C . VAL B 1 10 ? 9.477 0.503 9.662 1.00 0.00 10 VAL B C 17
ATOM 26657 O O . VAL B 1 10 ? 8.417 1.045 9.905 1.00 0.00 10 VAL B O 17
ATOM 26670 N N . SER B 1 11 ? 10.506 0.651 10.452 1.00 0.00 11 SER B N 17
ATOM 26671 C CA . SER B 1 11 ? 10.388 1.499 11.674 1.00 0.00 11 SER B CA 17
ATOM 26672 C C . SER B 1 11 ? 10.352 2.979 11.284 1.00 0.00 11 SER B C 17
ATOM 26673 O O . SER B 1 11 ? 11.134 3.425 10.478 1.00 0.00 11 SER B O 17
ATOM 26681 N N . PRO B 1 12 ? 9.439 3.696 11.867 1.00 0.00 12 PRO B N 17
ATOM 26682 C CA . PRO B 1 12 ? 9.344 5.142 11.527 1.00 0.00 12 PRO B CA 17
ATOM 26683 C C . PRO B 1 12 ? 10.707 5.831 11.687 1.00 0.00 12 PRO B C 17
ATOM 26684 O O . PRO B 1 12 ? 10.894 6.958 11.273 1.00 0.00 12 PRO B O 17
ATOM 26695 N N . ASP B 1 13 ? 11.659 5.164 12.284 1.00 0.00 13 ASP B N 17
ATOM 26696 C CA . ASP B 1 13 ? 13.004 5.777 12.471 1.00 0.00 13 ASP B CA 17
ATOM 26697 C C . ASP B 1 13 ? 13.768 5.810 11.148 1.00 0.00 13 ASP B C 17
ATOM 26698 O O . ASP B 1 13 ? 14.590 6.673 10.917 1.00 0.00 13 ASP B O 17
ATOM 26707 N N . VAL B 1 14 ? 13.507 4.872 10.281 1.00 0.00 14 VAL B N 17
ATOM 26708 C CA . VAL B 1 14 ? 14.228 4.853 8.977 1.00 0.00 14 VAL B CA 17
ATOM 26709 C C . VAL B 1 14 ? 13.663 5.911 8.026 1.00 0.00 14 VAL B C 17
ATOM 26710 O O . VAL B 1 14 ? 14.375 6.464 7.214 1.00 0.00 14 VAL B O 17
ATOM 26723 N N . ASP B 1 15 ? 12.391 6.198 8.107 1.00 0.00 15 ASP B N 17
ATOM 26724 C CA . ASP B 1 15 ? 11.808 7.221 7.190 1.00 0.00 15 ASP B CA 17
ATOM 26725 C C . ASP B 1 15 ? 12.381 8.605 7.511 1.00 0.00 15 ASP B C 17
ATOM 26726 O O . ASP B 1 15 ? 12.814 9.326 6.634 1.00 0.00 15 ASP B O 17
ATOM 26735 N N . GLN B 1 16 ? 12.380 8.984 8.759 1.00 0.00 16 GLN B N 17
ATOM 26736 C CA . GLN B 1 16 ? 12.917 10.326 9.130 1.00 0.00 16 GLN B CA 17
ATOM 26737 C C . GLN B 1 16 ? 14.368 10.462 8.667 1.00 0.00 16 GLN B C 17
ATOM 26738 O O . GLN B 1 16 ? 14.798 11.518 8.246 1.00 0.00 16 GLN B O 17
ATOM 26752 N N . SER B 1 17 ? 15.126 9.402 8.731 1.00 0.00 17 SER B N 17
ATOM 26753 C CA . SER B 1 17 ? 16.546 9.478 8.282 1.00 0.00 17 SER B CA 17
ATOM 26754 C C . SER B 1 17 ? 16.603 9.533 6.753 1.00 0.00 17 SER B C 17
ATOM 26755 O O . SER B 1 17 ? 17.458 10.171 6.173 1.00 0.00 17 SER B O 17
ATOM 26763 N N . VAL B 1 18 ? 15.695 8.863 6.098 1.00 0.00 18 VAL B N 17
ATOM 26764 C CA . VAL B 1 18 ? 15.687 8.864 4.607 1.00 0.00 18 VAL B CA 17
ATOM 26765 C C . VAL B 1 18 ? 15.506 10.290 4.077 1.00 0.00 18 VAL B C 17
ATOM 26766 O O . VAL B 1 18 ? 16.159 10.697 3.137 1.00 0.00 18 VAL B O 17
ATOM 26779 N N . ARG B 1 19 ? 14.631 11.054 4.673 1.00 0.00 19 ARG B N 17
ATOM 26780 C CA . ARG B 1 19 ? 14.424 12.453 4.196 1.00 0.00 19 ARG B CA 17
ATOM 26781 C C . ARG B 1 19 ? 15.737 13.231 4.308 1.00 0.00 19 ARG B C 17
ATOM 26782 O O . ARG B 1 19 ? 16.135 13.939 3.404 1.00 0.00 19 ARG B O 17
ATOM 26803 N N . MET B 1 20 ? 16.410 13.104 5.415 1.00 0.00 20 MET B N 17
ATOM 26804 C CA . MET B 1 20 ? 17.697 13.832 5.586 1.00 0.00 20 MET B CA 17
ATOM 26805 C C . MET B 1 20 ? 18.691 13.368 4.521 1.00 0.00 20 MET B C 17
ATOM 26806 O O . MET B 1 20 ? 19.404 14.156 3.932 1.00 0.00 20 MET B O 17
ATOM 26820 N N . PHE B 1 21 ? 18.744 12.088 4.274 1.00 0.00 21 PHE B N 17
ATOM 26821 C CA . PHE B 1 21 ? 19.690 11.557 3.253 1.00 0.00 21 PHE B CA 17
ATOM 26822 C C . PHE B 1 21 ? 19.400 12.159 1.874 1.00 0.00 21 PHE B C 17
ATOM 26823 O O . PHE B 1 21 ? 20.289 12.650 1.205 1.00 0.00 21 PHE B O 17
ATOM 26840 N N . ILE B 1 22 ? 18.170 12.120 1.436 1.00 0.00 22 ILE B N 17
ATOM 26841 C CA . ILE B 1 22 ? 17.847 12.686 0.095 1.00 0.00 22 ILE B CA 17
ATOM 26842 C C . ILE B 1 22 ? 18.178 14.180 0.057 1.00 0.00 22 ILE B C 17
ATOM 26843 O O . ILE B 1 22 ? 18.689 14.684 -0.923 1.00 0.00 22 ILE B O 17
ATOM 26859 N N . ALA B 1 23 ? 17.899 14.895 1.113 1.00 0.00 23 ALA B N 17
ATOM 26860 C CA . ALA B 1 23 ? 18.213 16.351 1.118 1.00 0.00 23 ALA B CA 17
ATOM 26861 C C . ALA B 1 23 ? 19.700 16.549 0.823 1.00 0.00 23 ALA B C 17
ATOM 26862 O O . ALA B 1 23 ? 20.111 17.549 0.268 1.00 0.00 23 ALA B O 17
ATOM 26869 N N . ALA B 1 24 ? 20.505 15.585 1.178 1.00 0.00 24 ALA B N 17
ATOM 26870 C CA . ALA B 1 24 ? 21.966 15.692 0.906 1.00 0.00 24 ALA B CA 17
ATOM 26871 C C . ALA B 1 24 ? 22.232 15.424 -0.577 1.00 0.00 24 ALA B C 17
ATOM 26872 O O . ALA B 1 24 ? 23.169 15.938 -1.155 1.00 0.00 24 ALA B O 17
ATOM 26879 N N . GLN B 1 25 ? 21.414 14.614 -1.194 1.00 0.00 25 GLN B N 17
ATOM 26880 C CA . GLN B 1 25 ? 21.614 14.301 -2.638 1.00 0.00 25 GLN B CA 17
ATOM 26881 C C . GLN B 1 25 ? 20.715 15.184 -3.508 1.00 0.00 25 GLN B C 17
ATOM 26882 O O . GLN B 1 25 ? 20.764 15.121 -4.720 1.00 0.00 25 GLN B O 17
ATOM 26896 N N . GLY B 1 26 ? 19.897 16.004 -2.894 1.00 0.00 26 GLY B N 17
ATOM 26897 C CA . GLY B 1 26 ? 18.983 16.904 -3.665 1.00 0.00 26 GLY B CA 17
ATOM 26898 C C . GLY B 1 26 ? 18.978 16.524 -5.148 1.00 0.00 26 GLY B C 17
ATOM 26899 O O . GLY B 1 26 ? 19.800 16.979 -5.917 1.00 0.00 26 GLY B O 17
ATOM 26903 N N . GLY B 1 27 ? 18.059 15.691 -5.557 1.00 0.00 27 GLY B N 17
ATOM 26904 C CA . GLY B 1 27 ? 18.009 15.284 -6.989 1.00 0.00 27 GLY B CA 17
ATOM 26905 C C . GLY B 1 27 ? 16.783 15.908 -7.661 1.00 0.00 27 GLY B C 17
ATOM 26906 O O . GLY B 1 27 ? 16.064 16.685 -7.064 1.00 0.00 27 GLY B O 17
ATOM 26910 N N . GLY B 1 28 ? 16.539 15.573 -8.898 1.00 0.00 28 GLY B N 17
ATOM 26911 C CA . GLY B 1 28 ? 15.360 16.146 -9.609 1.00 0.00 28 GLY B CA 17
ATOM 26912 C C . GLY B 1 28 ? 14.391 15.022 -9.981 1.00 0.00 28 GLY B C 17
ATOM 26913 O O . GLY B 1 28 ? 13.756 14.433 -9.130 1.00 0.00 28 GLY B O 17
ATOM 26917 N N . ARG B 1 29 ? 14.274 14.720 -11.246 1.00 0.00 29 ARG B N 17
ATOM 26918 C CA . ARG B 1 29 ? 13.345 13.632 -11.669 1.00 0.00 29 ARG B CA 17
ATOM 26919 C C . ARG B 1 29 ? 13.446 12.453 -10.699 1.00 0.00 29 ARG B C 17
ATOM 26920 O O . ARG B 1 29 ? 12.461 11.998 -10.153 1.00 0.00 29 ARG B O 17
ATOM 26941 N N . LYS B 1 30 ? 14.632 11.958 -10.477 1.00 0.00 30 LYS B N 17
ATOM 26942 C CA . LYS B 1 30 ? 14.800 10.813 -9.540 1.00 0.00 30 LYS B CA 17
ATOM 26943 C C . LYS B 1 30 ? 15.493 11.284 -8.260 1.00 0.00 30 LYS B C 17
ATOM 26944 O O . LYS B 1 30 ? 16.332 12.162 -8.284 1.00 0.00 30 LYS B O 17
ATOM 26963 N N . GLY B 1 31 ? 15.150 10.708 -7.141 1.00 0.00 31 GLY B N 17
ATOM 26964 C CA . GLY B 1 31 ? 15.794 11.127 -5.863 1.00 0.00 31 GLY B CA 17
ATOM 26965 C C . GLY B 1 31 ? 14.810 10.962 -4.702 1.00 0.00 31 GLY B C 17
ATOM 26966 O O . GLY B 1 31 ? 15.028 11.466 -3.618 1.00 0.00 31 GLY B O 17
ATOM 26970 N N . ASP B 1 32 ? 13.731 10.257 -4.912 1.00 0.00 32 ASP B N 17
ATOM 26971 C CA . ASP B 1 32 ? 12.747 10.063 -3.813 1.00 0.00 32 ASP B CA 17
ATOM 26972 C C . ASP B 1 32 ? 13.106 8.810 -3.015 1.00 0.00 32 ASP B C 17
ATOM 26973 O O . ASP B 1 32 ? 14.236 8.362 -3.020 1.00 0.00 32 ASP B O 17
ATOM 26982 N N . LEU B 1 33 ? 12.157 8.241 -2.329 1.00 0.00 33 LEU B N 17
ATOM 26983 C CA . LEU B 1 33 ? 12.453 7.017 -1.532 1.00 0.00 33 LEU B CA 17
ATOM 26984 C C . LEU B 1 33 ? 12.623 5.807 -2.459 1.00 0.00 33 LEU B C 17
ATOM 26985 O O . LEU B 1 33 ? 13.585 5.071 -2.365 1.00 0.00 33 LEU B O 17
ATOM 27001 N N . SER B 1 34 ? 11.686 5.590 -3.340 1.00 0.00 34 SER B N 17
ATOM 27002 C CA . SER B 1 34 ? 11.775 4.420 -4.264 1.00 0.00 34 SER B CA 17
ATOM 27003 C C . SER B 1 34 ? 13.097 4.421 -5.040 1.00 0.00 34 SER B C 17
ATOM 27004 O O . SER B 1 34 ? 13.712 3.389 -5.224 1.00 0.00 34 SER B O 17
ATOM 27012 N N . ARG B 1 35 ? 13.539 5.557 -5.506 1.00 0.00 35 ARG B N 17
ATOM 27013 C CA . ARG B 1 35 ? 14.818 5.595 -6.278 1.00 0.00 35 ARG B CA 17
ATOM 27014 C C . ARG B 1 35 ? 16.014 5.329 -5.361 1.00 0.00 35 ARG B C 17
ATOM 27015 O O . ARG B 1 35 ? 16.962 4.671 -5.742 1.00 0.00 35 ARG B O 17
ATOM 27036 N N . PHE B 1 36 ? 15.987 5.842 -4.163 1.00 0.00 36 PHE B N 17
ATOM 27037 C CA . PHE B 1 36 ? 17.135 5.626 -3.236 1.00 0.00 36 PHE B CA 17
ATOM 27038 C C . PHE B 1 36 ? 17.406 4.128 -3.060 1.00 0.00 36 PHE B C 17
ATOM 27039 O O . PHE B 1 36 ? 18.529 3.677 -3.165 1.00 0.00 36 PHE B O 17
ATOM 27056 N N . ILE B 1 37 ? 16.392 3.353 -2.793 1.00 0.00 37 ILE B N 17
ATOM 27057 C CA . ILE B 1 37 ? 16.605 1.887 -2.611 1.00 0.00 37 ILE B CA 17
ATOM 27058 C C . ILE B 1 37 ? 16.833 1.206 -3.964 1.00 0.00 37 ILE B C 17
ATOM 27059 O O . ILE B 1 37 ? 17.609 0.280 -4.078 1.00 0.00 37 ILE B O 17
ATOM 27075 N N . GLU B 1 38 ? 16.152 1.647 -4.985 1.00 0.00 38 GLU B N 17
ATOM 27076 C CA . GLU B 1 38 ? 16.316 1.013 -6.326 1.00 0.00 38 GLU B CA 17
ATOM 27077 C C . GLU B 1 38 ? 17.779 1.055 -6.774 1.00 0.00 38 GLU B C 17
ATOM 27078 O O . GLU B 1 38 ? 18.332 0.067 -7.212 1.00 0.00 38 GLU B O 17
ATOM 27090 N N . ASP B 1 39 ? 18.411 2.188 -6.669 1.00 0.00 39 ASP B N 17
ATOM 27091 C CA . ASP B 1 39 ? 19.837 2.288 -7.090 1.00 0.00 39 ASP B CA 17
ATOM 27092 C C . ASP B 1 39 ? 20.725 1.519 -6.111 1.00 0.00 39 ASP B C 17
ATOM 27093 O O . ASP B 1 39 ? 21.761 0.996 -6.470 1.00 0.00 39 ASP B O 17
ATOM 27102 N N . ALA B 1 40 ? 20.328 1.460 -4.870 1.00 0.00 40 ALA B N 17
ATOM 27103 C CA . ALA B 1 40 ? 21.150 0.739 -3.852 1.00 0.00 40 ALA B CA 17
ATOM 27104 C C . ALA B 1 40 ? 21.183 -0.768 -4.135 1.00 0.00 40 ALA B C 17
ATOM 27105 O O . ALA B 1 40 ? 22.224 -1.393 -4.082 1.00 0.00 40 ALA B O 17
ATOM 27112 N N . VAL B 1 41 ? 20.056 -1.360 -4.420 1.00 0.00 41 VAL B N 17
ATOM 27113 C CA . VAL B 1 41 ? 20.034 -2.829 -4.686 1.00 0.00 41 VAL B CA 17
ATOM 27114 C C . VAL B 1 41 ? 20.792 -3.160 -5.975 1.00 0.00 41 VAL B C 17
ATOM 27115 O O . VAL B 1 41 ? 21.434 -4.184 -6.075 1.00 0.00 41 VAL B O 17
ATOM 27128 N N . ARG B 1 42 ? 20.720 -2.312 -6.962 1.00 0.00 42 ARG B N 17
ATOM 27129 C CA . ARG B 1 42 ? 21.435 -2.598 -8.239 1.00 0.00 42 ARG B CA 17
ATOM 27130 C C . ARG B 1 42 ? 22.947 -2.678 -8.004 1.00 0.00 42 ARG B C 17
ATOM 27131 O O . ARG B 1 42 ? 23.618 -3.545 -8.528 1.00 0.00 42 ARG B O 17
ATOM 27152 N N . ALA B 1 43 ? 23.489 -1.781 -7.229 1.00 0.00 43 ALA B N 17
ATOM 27153 C CA . ALA B 1 43 ? 24.960 -1.810 -6.972 1.00 0.00 43 ALA B CA 17
ATOM 27154 C C . ALA B 1 43 ? 25.349 -3.090 -6.228 1.00 0.00 43 ALA B C 17
ATOM 27155 O O . ALA B 1 43 ? 26.385 -3.673 -6.474 1.00 0.00 43 ALA B O 17
ATOM 27162 N N . TYR B 1 44 ? 24.530 -3.529 -5.316 1.00 0.00 44 TYR B N 17
ATOM 27163 C CA . TYR B 1 44 ? 24.861 -4.767 -4.555 1.00 0.00 44 TYR B CA 17
ATOM 27164 C C . TYR B 1 44 ? 24.753 -6.003 -5.456 1.00 0.00 44 TYR B C 17
ATOM 27165 O O . TYR B 1 44 ? 25.626 -6.847 -5.476 1.00 0.00 44 TYR B O 17
ATOM 27183 N N . LEU B 1 45 ? 23.682 -6.121 -6.192 1.00 0.00 45 LEU B N 17
ATOM 27184 C CA . LEU B 1 45 ? 23.508 -7.307 -7.078 1.00 0.00 45 LEU B CA 17
ATOM 27185 C C . LEU B 1 45 ? 24.686 -7.442 -8.050 1.00 0.00 45 LEU B C 17
ATOM 27186 O O . LEU B 1 45 ? 25.108 -8.534 -8.374 1.00 0.00 45 LEU B O 17
ATOM 27202 N N . PHE B 1 46 ? 25.217 -6.347 -8.523 1.00 0.00 46 PHE B N 17
ATOM 27203 C CA . PHE B 1 46 ? 26.361 -6.433 -9.477 1.00 0.00 46 PHE B CA 17
ATOM 27204 C C . PHE B 1 46 ? 27.595 -7.005 -8.770 1.00 0.00 46 PHE B C 17
ATOM 27205 O O . PHE B 1 46 ? 28.309 -7.823 -9.314 1.00 0.00 46 PHE B O 17
ATOM 27222 N N . GLU B 1 47 ? 27.855 -6.578 -7.566 1.00 0.00 47 GLU B N 17
ATOM 27223 C CA . GLU B 1 47 ? 29.046 -7.098 -6.832 1.00 0.00 47 GLU B CA 17
ATOM 27224 C C . GLU B 1 47 ? 28.986 -8.626 -6.729 1.00 0.00 47 GLU B C 17
ATOM 27225 O O . GLU B 1 47 ? 29.974 -9.308 -6.916 1.00 0.00 47 GLU B O 17
ATOM 27237 N N . ARG B 1 48 ? 27.838 -9.169 -6.427 1.00 0.00 48 ARG B N 17
ATOM 27238 C CA . ARG B 1 48 ? 27.722 -10.652 -6.306 1.00 0.00 48 ARG B CA 17
ATOM 27239 C C . ARG B 1 48 ? 27.780 -11.309 -7.690 1.00 0.00 48 ARG B C 17
ATOM 27240 O O . ARG B 1 48 ? 28.093 -12.476 -7.818 1.00 0.00 48 ARG B O 17
ATOM 27261 N N . ALA B 1 49 ? 27.477 -10.573 -8.723 1.00 0.00 49 ALA B N 17
ATOM 27262 C CA . ALA B 1 49 ? 27.512 -11.163 -10.092 1.00 0.00 49 ALA B CA 17
ATOM 27263 C C . ALA B 1 49 ? 28.936 -11.602 -10.447 1.00 0.00 49 ALA B C 17
ATOM 27264 O O . ALA B 1 49 ? 29.159 -12.704 -10.907 1.00 0.00 49 ALA B O 17
ATOM 27271 N N . VAL B 1 50 ? 29.901 -10.748 -10.237 1.00 0.00 50 VAL B N 17
ATOM 27272 C CA . VAL B 1 50 ? 31.307 -11.118 -10.567 1.00 0.00 50 VAL B CA 17
ATOM 27273 C C . VAL B 1 50 ? 31.840 -12.139 -9.556 1.00 0.00 50 VAL B C 17
ATOM 27274 O O . VAL B 1 50 ? 32.470 -13.113 -9.917 1.00 0.00 50 VAL B O 17
ATOM 27287 N N . GLU B 1 51 ? 31.592 -11.925 -8.292 1.00 0.00 51 GLU B N 17
ATOM 27288 C CA . GLU B 1 51 ? 32.085 -12.884 -7.261 1.00 0.00 51 GLU B CA 17
ATOM 27289 C C . GLU B 1 51 ? 33.611 -12.801 -7.147 1.00 0.00 51 GLU B C 17
ATOM 27290 O O . GLU B 1 51 ? 34.271 -12.931 -8.165 1.00 0.00 51 GLU B O 17
ATOM 27303 N N . MET A 1 1 ? 6.754 -1.678 20.345 1.00 0.00 1 MET A N 18
ATOM 27304 C CA . MET A 1 1 ? 6.838 -0.693 19.228 1.00 0.00 1 MET A CA 18
ATOM 27305 C C . MET A 1 1 ? 5.771 -0.997 18.174 1.00 0.00 1 MET A C 18
ATOM 27306 O O . MET A 1 1 ? 4.975 -1.903 18.325 1.00 0.00 1 MET A O 18
ATOM 27322 N N . ASN A 1 2 ? 5.750 -0.249 17.105 1.00 0.00 2 ASN A N 18
ATOM 27323 C CA . ASN A 1 2 ? 4.735 -0.498 16.042 1.00 0.00 2 ASN A CA 18
ATOM 27324 C C . ASN A 1 2 ? 5.385 -0.398 14.659 1.00 0.00 2 ASN A C 18
ATOM 27325 O O . ASN A 1 2 ? 6.226 0.445 14.418 1.00 0.00 2 ASN A O 18
ATOM 27336 N N . THR A 1 3 ? 5.001 -1.252 13.752 1.00 0.00 3 THR A N 18
ATOM 27337 C CA . THR A 1 3 ? 5.598 -1.205 12.387 1.00 0.00 3 THR A CA 18
ATOM 27338 C C . THR A 1 3 ? 4.876 -0.165 11.526 1.00 0.00 3 THR A C 18
ATOM 27339 O O . THR A 1 3 ? 3.683 0.033 11.644 1.00 0.00 3 THR A O 18
ATOM 27350 N N . VAL A 1 4 ? 5.589 0.492 10.655 1.00 0.00 4 VAL A N 18
ATOM 27351 C CA . VAL A 1 4 ? 4.949 1.513 9.777 1.00 0.00 4 VAL A CA 18
ATOM 27352 C C . VAL A 1 4 ? 4.709 0.917 8.385 1.00 0.00 4 VAL A C 18
ATOM 27353 O O . VAL A 1 4 ? 5.444 0.063 7.932 1.00 0.00 4 VAL A O 18
ATOM 27366 N N . ARG A 1 5 ? 3.689 1.363 7.706 1.00 0.00 5 ARG A N 18
ATOM 27367 C CA . ARG A 1 5 ? 3.406 0.823 6.343 1.00 0.00 5 ARG A CA 18
ATOM 27368 C C . ARG A 1 5 ? 3.935 1.786 5.279 1.00 0.00 5 ARG A C 18
ATOM 27369 O O . ARG A 1 5 ? 3.721 2.980 5.354 1.00 0.00 5 ARG A O 18
ATOM 27390 N N . TRP A 1 6 ? 4.625 1.286 4.288 1.00 0.00 6 TRP A N 18
ATOM 27391 C CA . TRP A 1 6 ? 5.153 2.204 3.238 1.00 0.00 6 TRP A CA 18
ATOM 27392 C C . TRP A 1 6 ? 4.834 1.684 1.834 1.00 0.00 6 TRP A C 18
ATOM 27393 O O . TRP A 1 6 ? 5.331 0.659 1.413 1.00 0.00 6 TRP A O 18
ATOM 27414 N N . ASN A 1 7 ? 4.009 2.385 1.106 1.00 0.00 7 ASN A N 18
ATOM 27415 C CA . ASN A 1 7 ? 3.660 1.937 -0.268 1.00 0.00 7 ASN A CA 18
ATOM 27416 C C . ASN A 1 7 ? 4.391 2.813 -1.277 1.00 0.00 7 ASN A C 18
ATOM 27417 O O . ASN A 1 7 ? 4.204 4.013 -1.323 1.00 0.00 7 ASN A O 18
ATOM 27428 N N . ILE A 1 8 ? 5.240 2.233 -2.068 1.00 0.00 8 ILE A N 18
ATOM 27429 C CA . ILE A 1 8 ? 5.998 3.049 -3.049 1.00 0.00 8 ILE A CA 18
ATOM 27430 C C . ILE A 1 8 ? 6.013 2.359 -4.417 1.00 0.00 8 ILE A C 18
ATOM 27431 O O . ILE A 1 8 ? 5.775 1.173 -4.528 1.00 0.00 8 ILE A O 18
ATOM 27447 N N . ALA A 1 9 ? 6.276 3.097 -5.461 1.00 0.00 9 ALA A N 18
ATOM 27448 C CA . ALA A 1 9 ? 6.288 2.482 -6.820 1.00 0.00 9 ALA A CA 18
ATOM 27449 C C . ALA A 1 9 ? 7.714 2.118 -7.241 1.00 0.00 9 ALA A C 18
ATOM 27450 O O . ALA A 1 9 ? 8.594 2.954 -7.285 1.00 0.00 9 ALA A O 18
ATOM 27457 N N . VAL A 1 10 ? 7.941 0.874 -7.560 1.00 0.00 10 VAL A N 18
ATOM 27458 C CA . VAL A 1 10 ? 9.301 0.442 -7.990 1.00 0.00 10 VAL A CA 18
ATOM 27459 C C . VAL A 1 10 ? 9.181 -0.505 -9.187 1.00 0.00 10 VAL A C 18
ATOM 27460 O O . VAL A 1 10 ? 8.121 -1.020 -9.468 1.00 0.00 10 VAL A O 18
ATOM 27473 N N . SER A 1 11 ? 10.252 -0.739 -9.895 1.00 0.00 11 SER A N 18
ATOM 27474 C CA . SER A 1 11 ? 10.177 -1.657 -11.070 1.00 0.00 11 SER A CA 18
ATOM 27475 C C . SER A 1 11 ? 10.222 -3.115 -10.602 1.00 0.00 11 SER A C 18
ATOM 27476 O O . SER A 1 11 ? 11.075 -3.491 -9.833 1.00 0.00 11 SER A O 18
ATOM 27484 N N . PRO A 1 12 ? 9.296 -3.893 -11.089 1.00 0.00 12 PRO A N 18
ATOM 27485 C CA . PRO A 1 12 ? 9.266 -5.326 -10.682 1.00 0.00 12 PRO A CA 18
ATOM 27486 C C . PRO A 1 12 ? 10.662 -5.962 -10.782 1.00 0.00 12 PRO A C 18
ATOM 27487 O O . PRO A 1 12 ? 10.875 -7.077 -10.344 1.00 0.00 12 PRO A O 18
ATOM 27498 N N . ASP A 1 13 ? 11.615 -5.268 -11.347 1.00 0.00 13 ASP A N 18
ATOM 27499 C CA . ASP A 1 13 ? 12.988 -5.836 -11.466 1.00 0.00 13 ASP A CA 18
ATOM 27500 C C . ASP A 1 13 ? 13.673 -5.845 -10.102 1.00 0.00 13 ASP A C 18
ATOM 27501 O O . ASP A 1 13 ? 14.536 -6.656 -9.832 1.00 0.00 13 ASP A O 18
ATOM 27510 N N . VAL A 1 14 ? 13.296 -4.942 -9.239 1.00 0.00 14 VAL A N 18
ATOM 27511 C CA . VAL A 1 14 ? 13.930 -4.896 -7.892 1.00 0.00 14 VAL A CA 18
ATOM 27512 C C . VAL A 1 14 ? 13.401 -6.033 -7.013 1.00 0.00 14 VAL A C 18
ATOM 27513 O O . VAL A 1 14 ? 14.096 -6.531 -6.152 1.00 0.00 14 VAL A O 18
ATOM 27526 N N . ASP A 1 15 ? 12.179 -6.450 -7.215 1.00 0.00 15 ASP A N 18
ATOM 27527 C CA . ASP A 1 15 ? 11.631 -7.558 -6.378 1.00 0.00 15 ASP A CA 18
ATOM 27528 C C . ASP A 1 15 ? 12.395 -8.855 -6.659 1.00 0.00 15 ASP A C 18
ATOM 27529 O O . ASP A 1 15 ? 12.818 -9.547 -5.754 1.00 0.00 15 ASP A O 18
ATOM 27538 N N . GLN A 1 16 ? 12.567 -9.195 -7.907 1.00 0.00 16 GLN A N 18
ATOM 27539 C CA . GLN A 1 16 ? 13.294 -10.453 -8.248 1.00 0.00 16 GLN A CA 18
ATOM 27540 C C . GLN A 1 16 ? 14.710 -10.432 -7.663 1.00 0.00 16 GLN A C 18
ATOM 27541 O O . GLN A 1 16 ? 15.198 -11.426 -7.160 1.00 0.00 16 GLN A O 18
ATOM 27555 N N . SER A 1 17 ? 15.374 -9.311 -7.722 1.00 0.00 17 SER A N 18
ATOM 27556 C CA . SER A 1 17 ? 16.758 -9.235 -7.169 1.00 0.00 17 SER A CA 18
ATOM 27557 C C . SER A 1 17 ? 16.722 -9.308 -5.640 1.00 0.00 17 SER A C 18
ATOM 27558 O O . SER A 1 17 ? 17.577 -9.902 -5.016 1.00 0.00 17 SER A O 18
ATOM 27566 N N . VAL A 1 18 ? 15.741 -8.699 -5.032 1.00 0.00 18 VAL A N 18
ATOM 27567 C CA . VAL A 1 18 ? 15.649 -8.722 -3.544 1.00 0.00 18 VAL A CA 18
ATOM 27568 C C . VAL A 1 18 ? 15.412 -10.151 -3.043 1.00 0.00 18 VAL A C 18
ATOM 27569 O O . VAL A 1 18 ? 16.035 -10.597 -2.101 1.00 0.00 18 VAL A O 18
ATOM 27582 N N . ARG A 1 19 ? 14.516 -10.871 -3.662 1.00 0.00 19 ARG A N 18
ATOM 27583 C CA . ARG A 1 19 ? 14.247 -12.267 -3.211 1.00 0.00 19 ARG A CA 18
ATOM 27584 C C . ARG A 1 19 ? 15.480 -13.144 -3.446 1.00 0.00 19 ARG A C 18
ATOM 27585 O O . ARG A 1 19 ? 15.882 -13.906 -2.594 1.00 0.00 19 ARG A O 18
ATOM 27606 N N . MET A 1 20 ? 16.076 -13.046 -4.600 1.00 0.00 20 MET A N 18
ATOM 27607 C CA . MET A 1 20 ? 17.278 -13.882 -4.887 1.00 0.00 20 MET A CA 18
ATOM 27608 C C . MET A 1 20 ? 18.395 -13.556 -3.891 1.00 0.00 20 MET A C 18
ATOM 27609 O O . MET A 1 20 ? 19.094 -14.431 -3.417 1.00 0.00 20 MET A O 18
ATOM 27623 N N . PHE A 1 21 ? 18.569 -12.305 -3.572 1.00 0.00 21 PHE A N 18
ATOM 27624 C CA . PHE A 1 21 ? 19.641 -11.918 -2.610 1.00 0.00 21 PHE A CA 18
ATOM 27625 C C . PHE A 1 21 ? 19.453 -12.640 -1.270 1.00 0.00 21 PHE A C 18
ATOM 27626 O O . PHE A 1 21 ? 20.393 -13.157 -0.700 1.00 0.00 21 PHE A O 18
ATOM 27643 N N . ILE A 1 22 ? 18.251 -12.679 -0.760 1.00 0.00 22 ILE A N 18
ATOM 27644 C CA . ILE A 1 22 ? 18.028 -13.368 0.547 1.00 0.00 22 ILE A CA 18
ATOM 27645 C C . ILE A 1 22 ? 18.491 -14.824 0.455 1.00 0.00 22 ILE A C 18
ATOM 27646 O O . ILE A 1 22 ? 19.012 -15.375 1.400 1.00 0.00 22 ILE A O 18
ATOM 27662 N N . ALA A 1 23 ? 18.312 -15.451 -0.675 1.00 0.00 23 ALA A N 18
ATOM 27663 C CA . ALA A 1 23 ? 18.756 -16.867 -0.808 1.00 0.00 23 ALA A CA 18
ATOM 27664 C C . ALA A 1 23 ? 20.245 -16.967 -0.474 1.00 0.00 23 ALA A C 18
ATOM 27665 O O . ALA A 1 23 ? 20.701 -17.931 0.109 1.00 0.00 23 ALA A O 18
ATOM 27672 N N . ALA A 1 24 ? 21.003 -15.965 -0.830 1.00 0.00 24 ALA A N 18
ATOM 27673 C CA . ALA A 1 24 ? 22.462 -15.984 -0.524 1.00 0.00 24 ALA A CA 18
ATOM 27674 C C . ALA A 1 24 ? 22.687 -15.680 0.961 1.00 0.00 24 ALA A C 18
ATOM 27675 O O . ALA A 1 24 ? 23.615 -16.172 1.573 1.00 0.00 24 ALA A O 18
ATOM 27682 N N . GLN A 1 25 ? 21.845 -14.868 1.540 1.00 0.00 25 GLN A N 18
ATOM 27683 C CA . GLN A 1 25 ? 22.004 -14.521 2.983 1.00 0.00 25 GLN A CA 18
ATOM 27684 C C . GLN A 1 25 ? 21.012 -15.320 3.834 1.00 0.00 25 GLN A C 18
ATOM 27685 O O . GLN A 1 25 ? 20.989 -15.213 5.044 1.00 0.00 25 GLN A O 18
ATOM 27699 N N . GLY A 1 26 ? 20.188 -16.115 3.210 1.00 0.00 26 GLY A N 18
ATOM 27700 C CA . GLY A 1 26 ? 19.194 -16.915 3.979 1.00 0.00 26 GLY A CA 18
ATOM 27701 C C . GLY A 1 26 ? 18.036 -16.014 4.412 1.00 0.00 26 GLY A C 18
ATOM 27702 O O . GLY A 1 26 ? 17.243 -15.574 3.603 1.00 0.00 26 GLY A O 18
ATOM 27706 N N . GLY A 1 27 ? 17.931 -15.733 5.682 1.00 0.00 27 GLY A N 18
ATOM 27707 C CA . GLY A 1 27 ? 16.823 -14.861 6.164 1.00 0.00 27 GLY A CA 18
ATOM 27708 C C . GLY A 1 27 ? 16.992 -14.598 7.661 1.00 0.00 27 GLY A C 18
ATOM 27709 O O . GLY A 1 27 ? 18.030 -14.862 8.235 1.00 0.00 27 GLY A O 18
ATOM 27713 N N . GLY A 1 28 ? 15.980 -14.078 8.300 1.00 0.00 28 GLY A N 18
ATOM 27714 C CA . GLY A 1 28 ? 16.084 -13.799 9.760 1.00 0.00 28 GLY A CA 18
ATOM 27715 C C . GLY A 1 28 ? 14.687 -13.801 10.385 1.00 0.00 28 GLY A C 18
ATOM 27716 O O . GLY A 1 28 ? 13.825 -14.565 9.998 1.00 0.00 28 GLY A O 18
ATOM 27720 N N . ARG A 1 29 ? 14.458 -12.952 11.349 1.00 0.00 29 ARG A N 18
ATOM 27721 C CA . ARG A 1 29 ? 13.116 -12.907 11.998 1.00 0.00 29 ARG A CA 18
ATOM 27722 C C . ARG A 1 29 ? 12.028 -12.658 10.951 1.00 0.00 29 ARG A C 18
ATOM 27723 O O . ARG A 1 29 ? 12.241 -12.834 9.767 1.00 0.00 29 ARG A O 18
ATOM 27744 N N . LYS A 1 30 ? 10.863 -12.252 11.377 1.00 0.00 30 LYS A N 18
ATOM 27745 C CA . LYS A 1 30 ? 9.762 -11.992 10.404 1.00 0.00 30 LYS A CA 18
ATOM 27746 C C . LYS A 1 30 ? 10.120 -10.804 9.507 1.00 0.00 30 LYS A C 18
ATOM 27747 O O . LYS A 1 30 ? 9.458 -9.784 9.518 1.00 0.00 30 LYS A O 18
ATOM 27766 N N . GLY A 1 31 ? 11.162 -10.927 8.731 1.00 0.00 31 GLY A N 18
ATOM 27767 C CA . GLY A 1 31 ? 11.561 -9.804 7.835 1.00 0.00 31 GLY A CA 18
ATOM 27768 C C . GLY A 1 31 ? 12.050 -10.367 6.500 1.00 0.00 31 GLY A C 18
ATOM 27769 O O . GLY A 1 31 ? 12.898 -11.235 6.454 1.00 0.00 31 GLY A O 18
ATOM 27773 N N . ASP A 1 32 ? 11.522 -9.878 5.411 1.00 0.00 32 ASP A N 18
ATOM 27774 C CA . ASP A 1 32 ? 11.958 -10.386 4.080 1.00 0.00 32 ASP A CA 18
ATOM 27775 C C . ASP A 1 32 ? 12.629 -9.263 3.281 1.00 0.00 32 ASP A C 18
ATOM 27776 O O . ASP A 1 32 ? 13.734 -8.855 3.580 1.00 0.00 32 ASP A O 18
ATOM 27785 N N . LEU A 1 33 ? 11.976 -8.760 2.268 1.00 0.00 33 LEU A N 18
ATOM 27786 C CA . LEU A 1 33 ? 12.591 -7.664 1.460 1.00 0.00 33 LEU A CA 18
ATOM 27787 C C . LEU A 1 33 ? 12.639 -6.366 2.274 1.00 0.00 33 LEU A C 18
ATOM 27788 O O . LEU A 1 33 ? 13.628 -5.660 2.274 1.00 0.00 33 LEU A O 18
ATOM 27804 N N . SER A 1 34 ? 11.579 -6.043 2.961 1.00 0.00 34 SER A N 18
ATOM 27805 C CA . SER A 1 34 ? 11.563 -4.788 3.767 1.00 0.00 34 SER A CA 18
ATOM 27806 C C . SER A 1 34 ? 12.746 -4.754 4.741 1.00 0.00 34 SER A C 18
ATOM 27807 O O . SER A 1 34 ? 13.375 -3.731 4.928 1.00 0.00 34 SER A O 18
ATOM 27815 N N . ARG A 1 35 ? 13.054 -5.857 5.365 1.00 0.00 35 ARG A N 18
ATOM 27816 C CA . ARG A 1 35 ? 14.197 -5.872 6.324 1.00 0.00 35 ARG A CA 18
ATOM 27817 C C . ARG A 1 35 ? 15.528 -5.757 5.574 1.00 0.00 35 ARG A C 18
ATOM 27818 O O . ARG A 1 35 ? 16.448 -5.102 6.021 1.00 0.00 35 ARG A O 18
ATOM 27839 N N . PHE A 1 36 ? 15.638 -6.391 4.438 1.00 0.00 36 PHE A N 18
ATOM 27840 C CA . PHE A 1 36 ? 16.911 -6.320 3.665 1.00 0.00 36 PHE A CA 18
ATOM 27841 C C . PHE A 1 36 ? 17.266 -4.860 3.360 1.00 0.00 36 PHE A C 18
ATOM 27842 O O . PHE A 1 36 ? 18.406 -4.454 3.462 1.00 0.00 36 PHE A O 18
ATOM 27859 N N . ILE A 1 37 ? 16.299 -4.073 2.983 1.00 0.00 37 ILE A N 18
ATOM 27860 C CA . ILE A 1 37 ? 16.581 -2.643 2.664 1.00 0.00 37 ILE A CA 18
ATOM 27861 C C . ILE A 1 37 ? 16.812 -1.844 3.950 1.00 0.00 37 ILE A C 18
ATOM 27862 O O . ILE A 1 37 ? 17.633 -0.952 3.995 1.00 0.00 37 ILE A O 18
ATOM 27878 N N . GLU A 1 38 ? 16.084 -2.143 4.988 1.00 0.00 38 GLU A N 18
ATOM 27879 C CA . GLU A 1 38 ? 16.255 -1.389 6.264 1.00 0.00 38 GLU A CA 18
ATOM 27880 C C . GLU A 1 38 ? 17.703 -1.474 6.754 1.00 0.00 38 GLU A C 18
ATOM 27881 O O . GLU A 1 38 ? 18.309 -0.480 7.103 1.00 0.00 38 GLU A O 18
ATOM 27893 N N . ASP A 1 39 ? 18.260 -2.651 6.780 1.00 0.00 39 ASP A N 18
ATOM 27894 C CA . ASP A 1 39 ? 19.667 -2.800 7.247 1.00 0.00 39 ASP A CA 18
ATOM 27895 C C . ASP A 1 39 ? 20.619 -2.156 6.241 1.00 0.00 39 ASP A C 18
ATOM 27896 O O . ASP A 1 39 ? 21.668 -1.653 6.592 1.00 0.00 39 ASP A O 18
ATOM 27905 N N . ALA A 1 40 ? 20.260 -2.174 4.989 1.00 0.00 40 ALA A N 18
ATOM 27906 C CA . ALA A 1 40 ? 21.143 -1.569 3.949 1.00 0.00 40 ALA A CA 18
ATOM 27907 C C . ALA A 1 40 ? 21.243 -0.053 4.144 1.00 0.00 40 ALA A C 18
ATOM 27908 O O . ALA A 1 40 ? 22.312 0.522 4.088 1.00 0.00 40 ALA A O 18
ATOM 27915 N N . VAL A 1 41 ? 20.136 0.598 4.374 1.00 0.00 41 VAL A N 18
ATOM 27916 C CA . VAL A 1 41 ? 20.164 2.078 4.570 1.00 0.00 41 VAL A CA 18
ATOM 27917 C C . VAL A 1 41 ? 20.865 2.429 5.886 1.00 0.00 41 VAL A C 18
ATOM 27918 O O . VAL A 1 41 ? 21.551 3.427 5.987 1.00 0.00 41 VAL A O 18
ATOM 27931 N N . ARG A 1 42 ? 20.697 1.621 6.897 1.00 0.00 42 ARG A N 18
ATOM 27932 C CA . ARG A 1 42 ? 21.354 1.917 8.202 1.00 0.00 42 ARG A CA 18
ATOM 27933 C C . ARG A 1 42 ? 22.878 1.877 8.054 1.00 0.00 42 ARG A C 18
ATOM 27934 O O . ARG A 1 42 ? 23.582 2.721 8.574 1.00 0.00 42 ARG A O 18
ATOM 27955 N N . ALA A 1 43 ? 23.393 0.904 7.354 1.00 0.00 43 ALA A N 18
ATOM 27956 C CA . ALA A 1 43 ? 24.871 0.813 7.180 1.00 0.00 43 ALA A CA 18
ATOM 27957 C C . ALA A 1 43 ? 25.392 2.024 6.399 1.00 0.00 43 ALA A C 18
ATOM 27958 O O . ALA A 1 43 ? 26.388 2.621 6.754 1.00 0.00 43 ALA A O 18
ATOM 27965 N N . TYR A 1 44 ? 24.727 2.389 5.337 1.00 0.00 44 TYR A N 18
ATOM 27966 C CA . TYR A 1 44 ? 25.189 3.560 4.537 1.00 0.00 44 TYR A CA 18
ATOM 27967 C C . TYR A 1 44 ? 25.147 4.833 5.386 1.00 0.00 44 TYR A C 18
ATOM 27968 O O . TYR A 1 44 ? 26.061 5.633 5.370 1.00 0.00 44 TYR A O 18
ATOM 27986 N N . LEU A 1 45 ? 24.088 5.029 6.123 1.00 0.00 45 LEU A N 18
ATOM 27987 C CA . LEU A 1 45 ? 23.983 6.254 6.967 1.00 0.00 45 LEU A CA 18
ATOM 27988 C C . LEU A 1 45 ? 25.104 6.285 8.010 1.00 0.00 45 LEU A C 18
ATOM 27989 O O . LEU A 1 45 ? 25.503 7.334 8.473 1.00 0.00 45 LEU A O 18
ATOM 28005 N N . PHE A 1 46 ? 25.613 5.142 8.385 1.00 0.00 46 PHE A N 18
ATOM 28006 C CA . PHE A 1 46 ? 26.705 5.109 9.402 1.00 0.00 46 PHE A CA 18
ATOM 28007 C C . PHE A 1 46 ? 28.016 5.622 8.796 1.00 0.00 46 PHE A C 18
ATOM 28008 O O . PHE A 1 46 ? 28.725 6.403 9.398 1.00 0.00 46 PHE A O 18
ATOM 28025 N N . GLU A 1 47 ? 28.344 5.184 7.612 1.00 0.00 47 GLU A N 18
ATOM 28026 C CA . GLU A 1 47 ? 29.611 5.645 6.972 1.00 0.00 47 GLU A CA 18
ATOM 28027 C C . GLU A 1 47 ? 29.626 7.173 6.868 1.00 0.00 47 GLU A C 18
ATOM 28028 O O . GLU A 1 47 ? 30.613 7.816 7.165 1.00 0.00 47 GLU A O 18
ATOM 28040 N N . ARG A 1 48 ? 28.538 7.760 6.448 1.00 0.00 48 ARG A N 18
ATOM 28041 C CA . ARG A 1 48 ? 28.492 9.245 6.324 1.00 0.00 48 ARG A CA 18
ATOM 28042 C C . ARG A 1 48 ? 28.375 9.891 7.708 1.00 0.00 48 ARG A C 18
ATOM 28043 O O . ARG A 1 48 ? 28.736 11.036 7.900 1.00 0.00 48 ARG A O 18
ATOM 28064 N N . ALA A 1 49 ? 27.872 9.169 8.670 1.00 0.00 49 ALA A N 18
ATOM 28065 C CA . ALA A 1 49 ? 27.730 9.745 10.039 1.00 0.00 49 ALA A CA 18
ATOM 28066 C C . ALA A 1 49 ? 29.106 10.096 10.610 1.00 0.00 49 ALA A C 18
ATOM 28067 O O . ALA A 1 49 ? 29.283 11.117 11.244 1.00 0.00 49 ALA A O 18
ATOM 28074 N N . VAL A 1 50 ? 30.081 9.257 10.395 1.00 0.00 50 VAL A N 18
ATOM 28075 C CA . VAL A 1 50 ? 31.442 9.547 10.932 1.00 0.00 50 VAL A CA 18
ATOM 28076 C C . VAL A 1 50 ? 32.098 10.680 10.137 1.00 0.00 50 VAL A C 18
ATOM 28077 O O . VAL A 1 50 ? 32.711 11.568 10.697 1.00 0.00 50 VAL A O 18
ATOM 28090 N N . GLU A 1 51 ? 31.980 10.655 8.836 1.00 0.00 51 GLU A N 18
ATOM 28091 C CA . GLU A 1 51 ? 32.602 11.730 8.011 1.00 0.00 51 GLU A CA 18
ATOM 28092 C C . GLU A 1 51 ? 31.594 12.854 7.760 1.00 0.00 51 GLU A C 18
ATOM 28093 O O . GLU A 1 51 ? 31.324 13.598 8.688 1.00 0.00 51 GLU A O 18
ATOM 28106 N N . MET B 1 1 ? 6.826 1.633 -20.351 1.00 0.00 1 MET B N 18
ATOM 28107 C CA . MET B 1 1 ? 6.909 0.648 -19.234 1.00 0.00 1 MET B CA 18
ATOM 28108 C C . MET B 1 1 ? 5.839 0.951 -18.182 1.00 0.00 1 MET B C 18
ATOM 28109 O O . MET B 1 1 ? 5.040 1.853 -18.336 1.00 0.00 1 MET B O 18
ATOM 28125 N N . ASN B 1 2 ? 5.819 0.205 -17.112 1.00 0.00 2 ASN B N 18
ATOM 28126 C CA . ASN B 1 2 ? 4.801 0.453 -16.050 1.00 0.00 2 ASN B CA 18
ATOM 28127 C C . ASN B 1 2 ? 5.450 0.352 -14.667 1.00 0.00 2 ASN B C 18
ATOM 28128 O O . ASN B 1 2 ? 6.286 -0.495 -14.423 1.00 0.00 2 ASN B O 18
ATOM 28139 N N . THR B 1 3 ? 5.072 1.211 -13.761 1.00 0.00 3 THR B N 18
ATOM 28140 C CA . THR B 1 3 ? 5.669 1.162 -12.396 1.00 0.00 3 THR B CA 18
ATOM 28141 C C . THR B 1 3 ? 4.943 0.124 -11.535 1.00 0.00 3 THR B C 18
ATOM 28142 O O . THR B 1 3 ? 3.751 -0.077 -11.661 1.00 0.00 3 THR B O 18
ATOM 28153 N N . VAL B 1 4 ? 5.653 -0.528 -10.658 1.00 0.00 4 VAL B N 18
ATOM 28154 C CA . VAL B 1 4 ? 5.009 -1.546 -9.781 1.00 0.00 4 VAL B CA 18
ATOM 28155 C C . VAL B 1 4 ? 4.769 -0.949 -8.390 1.00 0.00 4 VAL B C 18
ATOM 28156 O O . VAL B 1 4 ? 5.504 -0.097 -7.936 1.00 0.00 4 VAL B O 18
ATOM 28169 N N . ARG B 1 5 ? 3.747 -1.394 -7.713 1.00 0.00 5 ARG B N 18
ATOM 28170 C CA . ARG B 1 5 ? 3.462 -0.854 -6.351 1.00 0.00 5 ARG B CA 18
ATOM 28171 C C . ARG B 1 5 ? 3.994 -1.815 -5.286 1.00 0.00 5 ARG B C 18
ATOM 28172 O O . ARG B 1 5 ? 3.782 -3.009 -5.358 1.00 0.00 5 ARG B O 18
ATOM 28193 N N . TRP B 1 6 ? 4.684 -1.313 -4.295 1.00 0.00 6 TRP B N 18
ATOM 28194 C CA . TRP B 1 6 ? 5.214 -2.228 -3.244 1.00 0.00 6 TRP B CA 18
ATOM 28195 C C . TRP B 1 6 ? 4.894 -1.705 -1.839 1.00 0.00 6 TRP B C 18
ATOM 28196 O O . TRP B 1 6 ? 5.389 -0.677 -1.423 1.00 0.00 6 TRP B O 18
ATOM 28217 N N . ASN B 1 7 ? 4.072 -2.407 -1.107 1.00 0.00 7 ASN B N 18
ATOM 28218 C CA . ASN B 1 7 ? 3.723 -1.954 0.265 1.00 0.00 7 ASN B CA 18
ATOM 28219 C C . ASN B 1 7 ? 4.454 -2.827 1.278 1.00 0.00 7 ASN B C 18
ATOM 28220 O O . ASN B 1 7 ? 4.264 -4.025 1.331 1.00 0.00 7 ASN B O 18
ATOM 28231 N N . ILE B 1 8 ? 5.307 -2.243 2.063 1.00 0.00 8 ILE B N 18
ATOM 28232 C CA . ILE B 1 8 ? 6.064 -3.057 3.047 1.00 0.00 8 ILE B CA 18
ATOM 28233 C C . ILE B 1 8 ? 6.075 -2.364 4.414 1.00 0.00 8 ILE B C 18
ATOM 28234 O O . ILE B 1 8 ? 5.834 -1.178 4.521 1.00 0.00 8 ILE B O 18
ATOM 28250 N N . ALA B 1 9 ? 6.338 -3.099 5.459 1.00 0.00 9 ALA B N 18
ATOM 28251 C CA . ALA B 1 9 ? 6.348 -2.485 6.816 1.00 0.00 9 ALA B CA 18
ATOM 28252 C C . ALA B 1 9 ? 7.773 -2.120 7.241 1.00 0.00 9 ALA B C 18
ATOM 28253 O O . ALA B 1 9 ? 8.653 -2.956 7.288 1.00 0.00 9 ALA B O 18
ATOM 28260 N N . VAL B 1 10 ? 7.999 -0.874 7.558 1.00 0.00 10 VAL B N 18
ATOM 28261 C CA . VAL B 1 10 ? 9.358 -0.442 7.992 1.00 0.00 10 VAL B CA 18
ATOM 28262 C C . VAL B 1 10 ? 9.236 0.505 9.188 1.00 0.00 10 VAL B C 18
ATOM 28263 O O . VAL B 1 10 ? 8.177 1.023 9.466 1.00 0.00 10 VAL B O 18
ATOM 28276 N N . SER B 1 11 ? 10.306 0.737 9.897 1.00 0.00 11 SER B N 18
ATOM 28277 C CA . SER B 1 11 ? 10.231 1.656 11.070 1.00 0.00 11 SER B CA 18
ATOM 28278 C C . SER B 1 11 ? 10.267 3.111 10.597 1.00 0.00 11 SER B C 18
ATOM 28279 O O . SER B 1 11 ? 11.119 3.489 9.828 1.00 0.00 11 SER B O 18
ATOM 28287 N N . PRO B 1 12 ? 9.336 3.885 11.079 1.00 0.00 12 PRO B N 18
ATOM 28288 C CA . PRO B 1 12 ? 9.299 5.316 10.666 1.00 0.00 12 PRO B CA 18
ATOM 28289 C C . PRO B 1 12 ? 10.692 5.960 10.763 1.00 0.00 12 PRO B C 18
ATOM 28290 O O . PRO B 1 12 ? 10.899 7.072 10.321 1.00 0.00 12 PRO B O 18
ATOM 28301 N N . ASP B 1 13 ? 11.647 5.274 11.333 1.00 0.00 13 ASP B N 18
ATOM 28302 C CA . ASP B 1 13 ? 13.017 5.848 11.453 1.00 0.00 13 ASP B CA 18
ATOM 28303 C C . ASP B 1 13 ? 13.705 5.857 10.089 1.00 0.00 13 ASP B C 18
ATOM 28304 O O . ASP B 1 13 ? 14.566 6.672 9.819 1.00 0.00 13 ASP B O 18
ATOM 28313 N N . VAL B 1 14 ? 13.332 4.953 9.228 1.00 0.00 14 VAL B N 18
ATOM 28314 C CA . VAL B 1 14 ? 13.968 4.907 7.881 1.00 0.00 14 VAL B CA 18
ATOM 28315 C C . VAL B 1 14 ? 13.439 6.041 7.000 1.00 0.00 14 VAL B C 18
ATOM 28316 O O . VAL B 1 14 ? 14.132 6.535 6.137 1.00 0.00 14 VAL B O 18
ATOM 28329 N N . ASP B 1 15 ? 12.219 6.458 7.204 1.00 0.00 15 ASP B N 18
ATOM 28330 C CA . ASP B 1 15 ? 11.668 7.562 6.365 1.00 0.00 15 ASP B CA 18
ATOM 28331 C C . ASP B 1 15 ? 12.431 8.861 6.645 1.00 0.00 15 ASP B C 18
ATOM 28332 O O . ASP B 1 15 ? 12.854 9.552 5.739 1.00 0.00 15 ASP B O 18
ATOM 28341 N N . GLN B 1 16 ? 12.600 9.202 7.892 1.00 0.00 16 GLN B N 18
ATOM 28342 C CA . GLN B 1 16 ? 13.326 10.461 8.233 1.00 0.00 16 GLN B CA 18
ATOM 28343 C C . GLN B 1 16 ? 14.741 10.441 7.649 1.00 0.00 16 GLN B C 18
ATOM 28344 O O . GLN B 1 16 ? 15.228 11.435 7.148 1.00 0.00 16 GLN B O 18
ATOM 28358 N N . SER B 1 17 ? 15.406 9.321 7.710 1.00 0.00 17 SER B N 18
ATOM 28359 C CA . SER B 1 17 ? 16.789 9.247 7.157 1.00 0.00 17 SER B CA 18
ATOM 28360 C C . SER B 1 17 ? 16.755 9.320 5.628 1.00 0.00 17 SER B C 18
ATOM 28361 O O . SER B 1 17 ? 17.609 9.920 5.006 1.00 0.00 17 SER B O 18
ATOM 28369 N N . VAL B 1 18 ? 15.778 8.708 5.019 1.00 0.00 18 VAL B N 18
ATOM 28370 C CA . VAL B 1 18 ? 15.687 8.732 3.530 1.00 0.00 18 VAL B CA 18
ATOM 28371 C C . VAL B 1 18 ? 15.447 10.159 3.029 1.00 0.00 18 VAL B C 18
ATOM 28372 O O . VAL B 1 18 ? 16.070 10.608 2.087 1.00 0.00 18 VAL B O 18
ATOM 28385 N N . ARG B 1 19 ? 14.547 10.877 3.645 1.00 0.00 19 ARG B N 18
ATOM 28386 C CA . ARG B 1 19 ? 14.274 12.272 3.193 1.00 0.00 19 ARG B CA 18
ATOM 28387 C C . ARG B 1 19 ? 15.506 13.151 3.426 1.00 0.00 19 ARG B C 18
ATOM 28388 O O . ARG B 1 19 ? 15.906 13.913 2.572 1.00 0.00 19 ARG B O 18
ATOM 28409 N N . MET B 1 20 ? 16.103 13.058 4.579 1.00 0.00 20 MET B N 18
ATOM 28410 C CA . MET B 1 20 ? 17.302 13.897 4.865 1.00 0.00 20 MET B CA 18
ATOM 28411 C C . MET B 1 20 ? 18.420 13.573 3.869 1.00 0.00 20 MET B C 18
ATOM 28412 O O . MET B 1 20 ? 19.119 14.448 3.396 1.00 0.00 20 MET B O 18
ATOM 28426 N N . PHE B 1 21 ? 18.598 12.321 3.552 1.00 0.00 21 PHE B N 18
ATOM 28427 C CA . PHE B 1 21 ? 19.671 11.934 2.592 1.00 0.00 21 PHE B CA 18
ATOM 28428 C C . PHE B 1 21 ? 19.482 12.653 1.251 1.00 0.00 21 PHE B C 18
ATOM 28429 O O . PHE B 1 21 ? 20.421 13.171 0.680 1.00 0.00 21 PHE B O 18
ATOM 28446 N N . ILE B 1 22 ? 18.281 12.688 0.739 1.00 0.00 22 ILE B N 18
ATOM 28447 C CA . ILE B 1 22 ? 18.056 13.376 -0.568 1.00 0.00 22 ILE B CA 18
ATOM 28448 C C . ILE B 1 22 ? 18.516 14.831 -0.479 1.00 0.00 22 ILE B C 18
ATOM 28449 O O . ILE B 1 22 ? 19.035 15.382 -1.425 1.00 0.00 22 ILE B O 18
ATOM 28465 N N . ALA B 1 23 ? 18.338 15.460 0.650 1.00 0.00 23 ALA B N 18
ATOM 28466 C CA . ALA B 1 23 ? 18.779 16.878 0.781 1.00 0.00 23 ALA B CA 18
ATOM 28467 C C . ALA B 1 23 ? 20.268 16.978 0.446 1.00 0.00 23 ALA B C 18
ATOM 28468 O O . ALA B 1 23 ? 20.722 17.942 -0.140 1.00 0.00 23 ALA B O 18
ATOM 28475 N N . ALA B 1 24 ? 21.026 15.980 0.805 1.00 0.00 24 ALA B N 18
ATOM 28476 C CA . ALA B 1 24 ? 22.485 16.001 0.499 1.00 0.00 24 ALA B CA 18
ATOM 28477 C C . ALA B 1 24 ? 22.711 15.694 -0.986 1.00 0.00 24 ALA B C 18
ATOM 28478 O O . ALA B 1 24 ? 23.636 16.188 -1.599 1.00 0.00 24 ALA B O 18
ATOM 28485 N N . GLN B 1 25 ? 21.871 14.879 -1.563 1.00 0.00 25 GLN B N 18
ATOM 28486 C CA . GLN B 1 25 ? 22.028 14.530 -3.006 1.00 0.00 25 GLN B CA 18
ATOM 28487 C C . GLN B 1 25 ? 21.034 15.325 -3.857 1.00 0.00 25 GLN B C 18
ATOM 28488 O O . GLN B 1 25 ? 21.007 15.214 -5.067 1.00 0.00 25 GLN B O 18
ATOM 28502 N N . GLY B 1 26 ? 20.213 16.124 -3.235 1.00 0.00 26 GLY B N 18
ATOM 28503 C CA . GLY B 1 26 ? 19.216 16.920 -4.005 1.00 0.00 26 GLY B CA 18
ATOM 28504 C C . GLY B 1 26 ? 18.061 16.015 -4.436 1.00 0.00 26 GLY B C 18
ATOM 28505 O O . GLY B 1 26 ? 17.271 15.571 -3.625 1.00 0.00 26 GLY B O 18
ATOM 28509 N N . GLY B 1 27 ? 17.953 15.737 -5.706 1.00 0.00 27 GLY B N 18
ATOM 28510 C CA . GLY B 1 27 ? 16.847 14.860 -6.185 1.00 0.00 27 GLY B CA 18
ATOM 28511 C C . GLY B 1 27 ? 17.019 14.591 -7.681 1.00 0.00 27 GLY B C 18
ATOM 28512 O O . GLY B 1 27 ? 18.056 14.855 -8.254 1.00 0.00 27 GLY B O 18
ATOM 28516 N N . GLY B 1 28 ? 16.007 14.066 -8.319 1.00 0.00 28 GLY B N 18
ATOM 28517 C CA . GLY B 1 28 ? 16.114 13.781 -9.778 1.00 0.00 28 GLY B CA 18
ATOM 28518 C C . GLY B 1 28 ? 14.718 13.780 -10.404 1.00 0.00 28 GLY B C 18
ATOM 28519 O O . GLY B 1 28 ? 13.853 14.540 -10.016 1.00 0.00 28 GLY B O 18
ATOM 28523 N N . ARG B 1 29 ? 14.491 12.931 -11.369 1.00 0.00 29 ARG B N 18
ATOM 28524 C CA . ARG B 1 29 ? 13.150 12.883 -12.021 1.00 0.00 29 ARG B CA 18
ATOM 28525 C C . ARG B 1 29 ? 12.062 12.634 -10.973 1.00 0.00 29 ARG B C 18
ATOM 28526 O O . ARG B 1 29 ? 12.273 12.812 -9.789 1.00 0.00 29 ARG B O 18
ATOM 28547 N N . LYS B 1 30 ? 10.898 12.223 -11.398 1.00 0.00 30 LYS B N 18
ATOM 28548 C CA . LYS B 1 30 ? 9.798 11.962 -10.426 1.00 0.00 30 LYS B CA 18
ATOM 28549 C C . LYS B 1 30 ? 10.158 10.776 -9.526 1.00 0.00 30 LYS B C 18
ATOM 28550 O O . LYS B 1 30 ? 9.499 9.755 -9.536 1.00 0.00 30 LYS B O 18
ATOM 28569 N N . GLY B 1 31 ? 11.199 10.903 -8.751 1.00 0.00 31 GLY B N 18
ATOM 28570 C CA . GLY B 1 31 ? 11.600 9.782 -7.854 1.00 0.00 31 GLY B CA 18
ATOM 28571 C C . GLY B 1 31 ? 12.087 10.347 -6.519 1.00 0.00 31 GLY B C 18
ATOM 28572 O O . GLY B 1 31 ? 12.934 11.216 -6.473 1.00 0.00 31 GLY B O 18
ATOM 28576 N N . ASP B 1 32 ? 11.558 9.860 -5.430 1.00 0.00 32 ASP B N 18
ATOM 28577 C CA . ASP B 1 32 ? 11.993 10.369 -4.098 1.00 0.00 32 ASP B CA 18
ATOM 28578 C C . ASP B 1 32 ? 12.665 9.248 -3.297 1.00 0.00 32 ASP B C 18
ATOM 28579 O O . ASP B 1 32 ? 13.770 8.840 -3.594 1.00 0.00 32 ASP B O 18
ATOM 28588 N N . LEU B 1 33 ? 12.012 8.746 -2.283 1.00 0.00 33 LEU B N 18
ATOM 28589 C CA . LEU B 1 33 ? 12.627 7.652 -1.472 1.00 0.00 33 LEU B CA 18
ATOM 28590 C C . LEU B 1 33 ? 12.681 6.354 -2.283 1.00 0.00 33 LEU B C 18
ATOM 28591 O O . LEU B 1 33 ? 13.673 5.651 -2.280 1.00 0.00 33 LEU B O 18
ATOM 28607 N N . SER B 1 34 ? 11.623 6.026 -2.971 1.00 0.00 34 SER B N 18
ATOM 28608 C CA . SER B 1 34 ? 11.612 4.770 -3.775 1.00 0.00 34 SER B CA 18
ATOM 28609 C C . SER B 1 34 ? 12.796 4.738 -4.748 1.00 0.00 34 SER B C 18
ATOM 28610 O O . SER B 1 34 ? 13.429 3.718 -4.933 1.00 0.00 34 SER B O 18
ATOM 28618 N N . ARG B 1 35 ? 13.102 5.842 -5.374 1.00 0.00 35 ARG B N 18
ATOM 28619 C CA . ARG B 1 35 ? 14.245 5.860 -6.331 1.00 0.00 35 ARG B CA 18
ATOM 28620 C C . ARG B 1 35 ? 15.576 5.751 -5.581 1.00 0.00 35 ARG B C 18
ATOM 28621 O O . ARG B 1 35 ? 16.500 5.102 -6.028 1.00 0.00 35 ARG B O 18
ATOM 28642 N N . PHE B 1 36 ? 15.683 6.386 -4.445 1.00 0.00 36 PHE B N 18
ATOM 28643 C CA . PHE B 1 36 ? 16.957 6.320 -3.672 1.00 0.00 36 PHE B CA 18
ATOM 28644 C C . PHE B 1 36 ? 17.318 4.863 -3.367 1.00 0.00 36 PHE B C 18
ATOM 28645 O O . PHE B 1 36 ? 18.461 4.462 -3.472 1.00 0.00 36 PHE B O 18
ATOM 28662 N N . ILE B 1 37 ? 16.355 4.070 -2.985 1.00 0.00 37 ILE B N 18
ATOM 28663 C CA . ILE B 1 37 ? 16.648 2.644 -2.668 1.00 0.00 37 ILE B CA 18
ATOM 28664 C C . ILE B 1 37 ? 16.875 1.843 -3.953 1.00 0.00 37 ILE B C 18
ATOM 28665 O O . ILE B 1 37 ? 17.699 0.953 -4.001 1.00 0.00 37 ILE B O 18
ATOM 28681 N N . GLU B 1 38 ? 16.144 2.142 -4.990 1.00 0.00 38 GLU B N 18
ATOM 28682 C CA . GLU B 1 38 ? 16.314 1.386 -6.265 1.00 0.00 38 GLU B CA 18
ATOM 28683 C C . GLU B 1 38 ? 17.760 1.473 -6.757 1.00 0.00 38 GLU B C 18
ATOM 28684 O O . GLU B 1 38 ? 18.367 0.480 -7.106 1.00 0.00 38 GLU B O 18
ATOM 28696 N N . ASP B 1 39 ? 18.315 2.651 -6.786 1.00 0.00 39 ASP B N 18
ATOM 28697 C CA . ASP B 1 39 ? 19.722 2.802 -7.253 1.00 0.00 39 ASP B CA 18
ATOM 28698 C C . ASP B 1 39 ? 20.677 2.161 -6.246 1.00 0.00 39 ASP B C 18
ATOM 28699 O O . ASP B 1 39 ? 21.726 1.658 -6.598 1.00 0.00 39 ASP B O 18
ATOM 28708 N N . ALA B 1 40 ? 20.319 2.180 -4.994 1.00 0.00 40 ALA B N 18
ATOM 28709 C CA . ALA B 1 40 ? 21.204 1.578 -3.954 1.00 0.00 40 ALA B CA 18
ATOM 28710 C C . ALA B 1 40 ? 21.305 0.060 -4.145 1.00 0.00 40 ALA B C 18
ATOM 28711 O O . ALA B 1 40 ? 22.375 -0.512 -4.084 1.00 0.00 40 ALA B O 18
ATOM 28718 N N . VAL B 1 41 ? 20.200 -0.591 -4.376 1.00 0.00 41 VAL B N 18
ATOM 28719 C CA . VAL B 1 41 ? 20.229 -2.071 -4.567 1.00 0.00 41 VAL B CA 18
ATOM 28720 C C . VAL B 1 41 ? 20.933 -2.424 -5.881 1.00 0.00 41 VAL B C 18
ATOM 28721 O O . VAL B 1 41 ? 21.621 -3.420 -5.977 1.00 0.00 41 VAL B O 18
ATOM 28734 N N . ARG B 1 42 ? 20.765 -1.619 -6.893 1.00 0.00 42 ARG B N 18
ATOM 28735 C CA . ARG B 1 42 ? 21.423 -1.915 -8.198 1.00 0.00 42 ARG B CA 18
ATOM 28736 C C . ARG B 1 42 ? 22.946 -1.872 -8.049 1.00 0.00 42 ARG B C 18
ATOM 28737 O O . ARG B 1 42 ? 23.653 -2.715 -8.566 1.00 0.00 42 ARG B O 18
ATOM 28758 N N . ALA B 1 43 ? 23.458 -0.897 -7.349 1.00 0.00 43 ALA B N 18
ATOM 28759 C CA . ALA B 1 43 ? 24.937 -0.802 -7.173 1.00 0.00 43 ALA B CA 18
ATOM 28760 C C . ALA B 1 43 ? 25.460 -2.010 -6.391 1.00 0.00 43 ALA B C 18
ATOM 28761 O O . ALA B 1 43 ? 26.457 -2.606 -6.745 1.00 0.00 43 ALA B O 18
ATOM 28768 N N . TYR B 1 44 ? 24.795 -2.376 -5.328 1.00 0.00 44 TYR B N 18
ATOM 28769 C CA . TYR B 1 44 ? 25.259 -3.545 -4.526 1.00 0.00 44 TYR B CA 18
ATOM 28770 C C . TYR B 1 44 ? 25.220 -4.818 -5.373 1.00 0.00 44 TYR B C 18
ATOM 28771 O O . TYR B 1 44 ? 26.137 -5.615 -5.356 1.00 0.00 44 TYR B O 18
ATOM 28789 N N . LEU B 1 45 ? 24.163 -5.017 -6.111 1.00 0.00 45 LEU B N 18
ATOM 28790 C CA . LEU B 1 45 ? 24.063 -6.242 -6.954 1.00 0.00 45 LEU B CA 18
ATOM 28791 C C . LEU B 1 45 ? 25.185 -6.270 -7.996 1.00 0.00 45 LEU B C 18
ATOM 28792 O O . LEU B 1 45 ? 25.587 -7.319 -8.459 1.00 0.00 45 LEU B O 18
ATOM 28808 N N . PHE B 1 46 ? 25.692 -5.128 -8.371 1.00 0.00 46 PHE B N 18
ATOM 28809 C CA . PHE B 1 46 ? 26.784 -5.096 -9.387 1.00 0.00 46 PHE B CA 18
ATOM 28810 C C . PHE B 1 46 ? 28.095 -5.604 -8.778 1.00 0.00 46 PHE B C 18
ATOM 28811 O O . PHE B 1 46 ? 28.803 -6.390 -9.374 1.00 0.00 46 PHE B O 18
ATOM 28828 N N . GLU B 1 47 ? 28.424 -5.160 -7.597 1.00 0.00 47 GLU B N 18
ATOM 28829 C CA . GLU B 1 47 ? 29.690 -5.619 -6.954 1.00 0.00 47 GLU B CA 18
ATOM 28830 C C . GLU B 1 47 ? 29.708 -7.147 -6.846 1.00 0.00 47 GLU B C 18
ATOM 28831 O O . GLU B 1 47 ? 30.699 -7.788 -7.141 1.00 0.00 47 GLU B O 18
ATOM 28843 N N . ARG B 1 48 ? 28.622 -7.735 -6.427 1.00 0.00 48 ARG B N 18
ATOM 28844 C CA . ARG B 1 48 ? 28.580 -9.221 -6.301 1.00 0.00 48 ARG B CA 18
ATOM 28845 C C . ARG B 1 48 ? 28.465 -9.869 -7.684 1.00 0.00 48 ARG B C 18
ATOM 28846 O O . ARG B 1 48 ? 28.832 -11.011 -7.877 1.00 0.00 48 ARG B O 18
ATOM 28867 N N . ALA B 1 49 ? 27.958 -9.150 -8.647 1.00 0.00 49 ALA B N 18
ATOM 28868 C CA . ALA B 1 49 ? 27.819 -9.726 -10.016 1.00 0.00 49 ALA B CA 18
ATOM 28869 C C . ALA B 1 49 ? 29.196 -10.076 -10.586 1.00 0.00 49 ALA B C 18
ATOM 28870 O O . ALA B 1 49 ? 29.375 -11.100 -11.216 1.00 0.00 49 ALA B O 18
ATOM 28877 N N . VAL B 1 50 ? 30.170 -9.233 -10.375 1.00 0.00 50 VAL B N 18
ATOM 28878 C CA . VAL B 1 50 ? 31.533 -9.516 -10.909 1.00 0.00 50 VAL B CA 18
ATOM 28879 C C . VAL B 1 50 ? 32.191 -10.647 -10.111 1.00 0.00 50 VAL B C 18
ATOM 28880 O O . VAL B 1 50 ? 32.813 -11.531 -10.667 1.00 0.00 50 VAL B O 18
ATOM 28893 N N . GLU B 1 51 ? 32.062 -10.625 -8.813 1.00 0.00 51 GLU B N 18
ATOM 28894 C CA . GLU B 1 51 ? 32.685 -11.698 -7.985 1.00 0.00 51 GLU B CA 18
ATOM 28895 C C . GLU B 1 51 ? 31.675 -12.820 -7.729 1.00 0.00 51 GLU B C 18
ATOM 28896 O O . GLU B 1 51 ? 31.384 -13.552 -8.660 1.00 0.00 51 GLU B O 18
ATOM 28909 N N . MET A 1 1 ? 6.951 -2.015 19.243 1.00 0.00 1 MET A N 19
ATOM 28910 C CA . MET A 1 1 ? 6.763 -0.673 18.618 1.00 0.00 1 MET A CA 19
ATOM 28911 C C . MET A 1 1 ? 5.666 -0.737 17.552 1.00 0.00 1 MET A C 19
ATOM 28912 O O . MET A 1 1 ? 4.968 -1.723 17.423 1.00 0.00 1 MET A O 19
ATOM 28928 N N . ASN A 1 2 ? 5.511 0.308 16.786 1.00 0.00 2 ASN A N 19
ATOM 28929 C CA . ASN A 1 2 ? 4.461 0.308 15.727 1.00 0.00 2 ASN A CA 19
ATOM 28930 C C . ASN A 1 2 ? 5.110 0.318 14.341 1.00 0.00 2 ASN A C 19
ATOM 28931 O O . ASN A 1 2 ? 5.759 1.271 13.957 1.00 0.00 2 ASN A O 19
ATOM 28942 N N . THR A 1 3 ? 4.941 -0.734 13.589 1.00 0.00 3 THR A N 19
ATOM 28943 C CA . THR A 1 3 ? 5.549 -0.784 12.230 1.00 0.00 3 THR A CA 19
ATOM 28944 C C . THR A 1 3 ? 4.856 0.216 11.302 1.00 0.00 3 THR A C 19
ATOM 28945 O O . THR A 1 3 ? 3.655 0.390 11.344 1.00 0.00 3 THR A O 19
ATOM 28956 N N . VAL A 1 4 ? 5.606 0.868 10.456 1.00 0.00 4 VAL A N 19
ATOM 28957 C CA . VAL A 1 4 ? 4.995 1.850 9.515 1.00 0.00 4 VAL A CA 19
ATOM 28958 C C . VAL A 1 4 ? 4.786 1.190 8.150 1.00 0.00 4 VAL A C 19
ATOM 28959 O O . VAL A 1 4 ? 5.534 0.322 7.753 1.00 0.00 4 VAL A O 19
ATOM 28972 N N . ARG A 1 5 ? 3.786 1.603 7.424 1.00 0.00 5 ARG A N 19
ATOM 28973 C CA . ARG A 1 5 ? 3.544 1.002 6.081 1.00 0.00 5 ARG A CA 19
ATOM 28974 C C . ARG A 1 5 ? 4.116 1.920 4.999 1.00 0.00 5 ARG A C 19
ATOM 28975 O O . ARG A 1 5 ? 3.841 3.103 4.974 1.00 0.00 5 ARG A O 19
ATOM 28996 N N . TRP A 1 6 ? 4.915 1.397 4.108 1.00 0.00 6 TRP A N 19
ATOM 28997 C CA . TRP A 1 6 ? 5.490 2.277 3.052 1.00 0.00 6 TRP A CA 19
ATOM 28998 C C . TRP A 1 6 ? 5.124 1.781 1.650 1.00 0.00 6 TRP A C 19
ATOM 28999 O O . TRP A 1 6 ? 5.516 0.707 1.232 1.00 0.00 6 TRP A O 19
ATOM 29020 N N . ASN A 1 7 ? 4.361 2.561 0.933 1.00 0.00 7 ASN A N 19
ATOM 29021 C CA . ASN A 1 7 ? 3.942 2.166 -0.437 1.00 0.00 7 ASN A CA 19
ATOM 29022 C C . ASN A 1 7 ? 4.811 2.890 -1.455 1.00 0.00 7 ASN A C 19
ATOM 29023 O O . ASN A 1 7 ? 4.811 4.103 -1.528 1.00 0.00 7 ASN A O 19
ATOM 29034 N N . ILE A 1 8 ? 5.562 2.174 -2.235 1.00 0.00 8 ILE A N 19
ATOM 29035 C CA . ILE A 1 8 ? 6.427 2.868 -3.224 1.00 0.00 8 ILE A CA 19
ATOM 29036 C C . ILE A 1 8 ? 6.397 2.142 -4.569 1.00 0.00 8 ILE A C 19
ATOM 29037 O O . ILE A 1 8 ? 6.147 0.955 -4.643 1.00 0.00 8 ILE A O 19
ATOM 29053 N N . ALA A 1 9 ? 6.635 2.854 -5.635 1.00 0.00 9 ALA A N 19
ATOM 29054 C CA . ALA A 1 9 ? 6.603 2.215 -6.981 1.00 0.00 9 ALA A CA 19
ATOM 29055 C C . ALA A 1 9 ? 8.015 1.848 -7.446 1.00 0.00 9 ALA A C 19
ATOM 29056 O O . ALA A 1 9 ? 8.892 2.685 -7.526 1.00 0.00 9 ALA A O 19
ATOM 29063 N N . VAL A 1 10 ? 8.235 0.601 -7.761 1.00 0.00 10 VAL A N 19
ATOM 29064 C CA . VAL A 1 10 ? 9.582 0.170 -8.230 1.00 0.00 10 VAL A CA 19
ATOM 29065 C C . VAL A 1 10 ? 9.433 -0.815 -9.393 1.00 0.00 10 VAL A C 19
ATOM 29066 O O . VAL A 1 10 ? 8.371 -1.352 -9.621 1.00 0.00 10 VAL A O 19
ATOM 29079 N N . SER A 1 11 ? 10.481 -1.057 -10.128 1.00 0.00 11 SER A N 19
ATOM 29080 C CA . SER A 1 11 ? 10.380 -2.015 -11.267 1.00 0.00 11 SER A CA 19
ATOM 29081 C C . SER A 1 11 ? 10.374 -3.452 -10.739 1.00 0.00 11 SER A C 19
ATOM 29082 O O . SER A 1 11 ? 11.229 -3.831 -9.972 1.00 0.00 11 SER A O 19
ATOM 29090 N N . PRO A 1 12 ? 9.403 -4.208 -11.170 1.00 0.00 12 PRO A N 19
ATOM 29091 C CA . PRO A 1 12 ? 9.321 -5.621 -10.700 1.00 0.00 12 PRO A CA 19
ATOM 29092 C C . PRO A 1 12 ? 10.689 -6.319 -10.793 1.00 0.00 12 PRO A C 19
ATOM 29093 O O . PRO A 1 12 ? 10.863 -7.419 -10.306 1.00 0.00 12 PRO A O 19
ATOM 29104 N N . ASP A 1 13 ? 11.656 -5.692 -11.407 1.00 0.00 13 ASP A N 19
ATOM 29105 C CA . ASP A 1 13 ? 13.003 -6.318 -11.525 1.00 0.00 13 ASP A CA 19
ATOM 29106 C C . ASP A 1 13 ? 13.717 -6.292 -10.175 1.00 0.00 13 ASP A C 19
ATOM 29107 O O . ASP A 1 13 ? 14.562 -7.119 -9.890 1.00 0.00 13 ASP A O 19
ATOM 29116 N N . VAL A 1 14 ? 13.386 -5.345 -9.344 1.00 0.00 14 VAL A N 19
ATOM 29117 C CA . VAL A 1 14 ? 14.049 -5.262 -8.013 1.00 0.00 14 VAL A CA 19
ATOM 29118 C C . VAL A 1 14 ? 13.499 -6.336 -7.068 1.00 0.00 14 VAL A C 19
ATOM 29119 O O . VAL A 1 14 ? 14.219 -6.882 -6.255 1.00 0.00 14 VAL A O 19
ATOM 29132 N N . ASP A 1 15 ? 12.233 -6.644 -7.160 1.00 0.00 15 ASP A N 19
ATOM 29133 C CA . ASP A 1 15 ? 11.663 -7.684 -6.254 1.00 0.00 15 ASP A CA 19
ATOM 29134 C C . ASP A 1 15 ? 12.271 -9.051 -6.577 1.00 0.00 15 ASP A C 19
ATOM 29135 O O . ASP A 1 15 ? 12.728 -9.760 -5.703 1.00 0.00 15 ASP A O 19
ATOM 29144 N N . GLN A 1 16 ? 12.280 -9.425 -7.828 1.00 0.00 16 GLN A N 19
ATOM 29145 C CA . GLN A 1 16 ? 12.861 -10.746 -8.204 1.00 0.00 16 GLN A CA 19
ATOM 29146 C C . GLN A 1 16 ? 14.330 -10.819 -7.784 1.00 0.00 16 GLN A C 19
ATOM 29147 O O . GLN A 1 16 ? 14.795 -11.826 -7.290 1.00 0.00 16 GLN A O 19
ATOM 29161 N N . SER A 1 17 ? 15.064 -9.756 -7.972 1.00 0.00 17 SER A N 19
ATOM 29162 C CA . SER A 1 17 ? 16.503 -9.766 -7.577 1.00 0.00 17 SER A CA 19
ATOM 29163 C C . SER A 1 17 ? 16.628 -9.932 -6.061 1.00 0.00 17 SER A C 19
ATOM 29164 O O . SER A 1 17 ? 17.490 -10.634 -5.571 1.00 0.00 17 SER A O 19
ATOM 29172 N N . VAL A 1 18 ? 15.776 -9.284 -5.315 1.00 0.00 18 VAL A N 19
ATOM 29173 C CA . VAL A 1 18 ? 15.848 -9.397 -3.830 1.00 0.00 18 VAL A CA 19
ATOM 29174 C C . VAL A 1 18 ? 15.688 -10.861 -3.405 1.00 0.00 18 VAL A C 19
ATOM 29175 O O . VAL A 1 18 ? 16.351 -11.329 -2.500 1.00 0.00 18 VAL A O 19
ATOM 29188 N N . ARG A 1 19 ? 14.823 -11.591 -4.055 1.00 0.00 19 ARG A N 19
ATOM 29189 C CA . ARG A 1 19 ? 14.640 -13.024 -3.686 1.00 0.00 19 ARG A CA 19
ATOM 29190 C C . ARG A 1 19 ? 15.960 -13.771 -3.886 1.00 0.00 19 ARG A C 19
ATOM 29191 O O . ARG A 1 19 ? 16.363 -14.578 -3.073 1.00 0.00 19 ARG A O 19
ATOM 29212 N N . MET A 1 20 ? 16.633 -13.510 -4.971 1.00 0.00 20 MET A N 19
ATOM 29213 C CA . MET A 1 20 ? 17.925 -14.203 -5.226 1.00 0.00 20 MET A CA 19
ATOM 29214 C C . MET A 1 20 ? 18.945 -13.823 -4.145 1.00 0.00 20 MET A C 19
ATOM 29215 O O . MET A 1 20 ? 19.669 -14.660 -3.643 1.00 0.00 20 MET A O 19
ATOM 29229 N N . PHE A 1 21 ? 19.015 -12.567 -3.790 1.00 0.00 21 PHE A N 19
ATOM 29230 C CA . PHE A 1 21 ? 19.997 -12.135 -2.751 1.00 0.00 21 PHE A CA 19
ATOM 29231 C C . PHE A 1 21 ? 19.747 -12.867 -1.426 1.00 0.00 21 PHE A C 19
ATOM 29232 O O . PHE A 1 21 ? 20.651 -13.435 -0.846 1.00 0.00 21 PHE A O 19
ATOM 29249 N N . ILE A 1 22 ? 18.536 -12.860 -0.940 1.00 0.00 22 ILE A N 19
ATOM 29250 C CA . ILE A 1 22 ? 18.257 -13.560 0.349 1.00 0.00 22 ILE A CA 19
ATOM 29251 C C . ILE A 1 22 ? 18.588 -15.048 0.215 1.00 0.00 22 ILE A C 19
ATOM 29252 O O . ILE A 1 22 ? 19.114 -15.660 1.123 1.00 0.00 22 ILE A O 19
ATOM 29268 N N . ALA A 1 23 ? 18.288 -15.637 -0.912 1.00 0.00 23 ALA A N 19
ATOM 29269 C CA . ALA A 1 23 ? 18.594 -17.084 -1.093 1.00 0.00 23 ALA A CA 19
ATOM 29270 C C . ALA A 1 23 ? 20.085 -17.325 -0.848 1.00 0.00 23 ALA A C 19
ATOM 29271 O O . ALA A 1 23 ? 20.492 -18.390 -0.431 1.00 0.00 23 ALA A O 19
ATOM 29278 N N . ALA A 1 24 ? 20.898 -16.335 -1.091 1.00 0.00 24 ALA A N 19
ATOM 29279 C CA . ALA A 1 24 ? 22.361 -16.496 -0.857 1.00 0.00 24 ALA A CA 19
ATOM 29280 C C . ALA A 1 24 ? 22.646 -16.440 0.644 1.00 0.00 24 ALA A C 19
ATOM 29281 O O . ALA A 1 24 ? 23.577 -17.048 1.137 1.00 0.00 24 ALA A O 19
ATOM 29288 N N . GLN A 1 25 ? 21.844 -15.714 1.376 1.00 0.00 25 GLN A N 19
ATOM 29289 C CA . GLN A 1 25 ? 22.053 -15.614 2.848 1.00 0.00 25 GLN A CA 19
ATOM 29290 C C . GLN A 1 25 ? 21.181 -16.640 3.573 1.00 0.00 25 GLN A C 19
ATOM 29291 O O . GLN A 1 25 ? 21.071 -16.631 4.784 1.00 0.00 25 GLN A O 19
ATOM 29305 N N . GLY A 1 26 ? 20.556 -17.523 2.841 1.00 0.00 26 GLY A N 19
ATOM 29306 C CA . GLY A 1 26 ? 19.687 -18.550 3.484 1.00 0.00 26 GLY A CA 19
ATOM 29307 C C . GLY A 1 26 ? 20.359 -19.070 4.756 1.00 0.00 26 GLY A C 19
ATOM 29308 O O . GLY A 1 26 ? 21.569 -19.107 4.860 1.00 0.00 26 GLY A O 19
ATOM 29312 N N . GLY A 1 27 ? 19.583 -19.471 5.725 1.00 0.00 27 GLY A N 19
ATOM 29313 C CA . GLY A 1 27 ? 20.176 -19.988 6.990 1.00 0.00 27 GLY A CA 19
ATOM 29314 C C . GLY A 1 27 ? 19.953 -18.971 8.110 1.00 0.00 27 GLY A C 19
ATOM 29315 O O . GLY A 1 27 ? 20.488 -17.879 8.086 1.00 0.00 27 GLY A O 19
ATOM 29319 N N . GLY A 1 28 ? 19.168 -19.318 9.092 1.00 0.00 28 GLY A N 19
ATOM 29320 C CA . GLY A 1 28 ? 18.911 -18.369 10.212 1.00 0.00 28 GLY A CA 19
ATOM 29321 C C . GLY A 1 28 ? 17.428 -18.001 10.240 1.00 0.00 28 GLY A C 19
ATOM 29322 O O . GLY A 1 28 ? 16.585 -18.741 9.771 1.00 0.00 28 GLY A O 19
ATOM 29326 N N . ARG A 1 29 ? 17.099 -16.862 10.786 1.00 0.00 29 ARG A N 19
ATOM 29327 C CA . ARG A 1 29 ? 15.667 -16.449 10.842 1.00 0.00 29 ARG A CA 19
ATOM 29328 C C . ARG A 1 29 ? 15.099 -16.315 9.427 1.00 0.00 29 ARG A C 19
ATOM 29329 O O . ARG A 1 29 ? 15.817 -16.386 8.449 1.00 0.00 29 ARG A O 19
ATOM 29350 N N . LYS A 1 30 ? 13.813 -16.127 9.309 1.00 0.00 30 LYS A N 19
ATOM 29351 C CA . LYS A 1 30 ? 13.198 -15.994 7.956 1.00 0.00 30 LYS A CA 19
ATOM 29352 C C . LYS A 1 30 ? 13.769 -14.776 7.226 1.00 0.00 30 LYS A C 19
ATOM 29353 O O . LYS A 1 30 ? 14.290 -14.884 6.134 1.00 0.00 30 LYS A O 19
ATOM 29372 N N . GLY A 1 31 ? 13.673 -13.615 7.818 1.00 0.00 31 GLY A N 19
ATOM 29373 C CA . GLY A 1 31 ? 14.208 -12.395 7.149 1.00 0.00 31 GLY A CA 19
ATOM 29374 C C . GLY A 1 31 ? 13.423 -12.143 5.861 1.00 0.00 31 GLY A C 19
ATOM 29375 O O . GLY A 1 31 ? 13.293 -13.014 5.025 1.00 0.00 31 GLY A O 19
ATOM 29379 N N . ASP A 1 32 ? 12.892 -10.963 5.696 1.00 0.00 32 ASP A N 19
ATOM 29380 C CA . ASP A 1 32 ? 12.111 -10.669 4.462 1.00 0.00 32 ASP A CA 19
ATOM 29381 C C . ASP A 1 32 ? 12.680 -9.443 3.742 1.00 0.00 32 ASP A C 19
ATOM 29382 O O . ASP A 1 32 ? 13.804 -9.041 3.967 1.00 0.00 32 ASP A O 19
ATOM 29391 N N . LEU A 1 33 ? 11.908 -8.854 2.872 1.00 0.00 33 LEU A N 19
ATOM 29392 C CA . LEU A 1 33 ? 12.389 -7.658 2.122 1.00 0.00 33 LEU A CA 19
ATOM 29393 C C . LEU A 1 33 ? 12.549 -6.460 3.062 1.00 0.00 33 LEU A C 19
ATOM 29394 O O . LEU A 1 33 ? 13.521 -5.734 2.998 1.00 0.00 33 LEU A O 19
ATOM 29410 N N . SER A 1 34 ? 11.590 -6.235 3.915 1.00 0.00 34 SER A N 19
ATOM 29411 C CA . SER A 1 34 ? 11.667 -5.070 4.841 1.00 0.00 34 SER A CA 19
ATOM 29412 C C . SER A 1 34 ? 12.981 -5.076 5.628 1.00 0.00 34 SER A C 19
ATOM 29413 O O . SER A 1 34 ? 13.619 -4.055 5.781 1.00 0.00 34 SER A O 19
ATOM 29421 N N . ARG A 1 35 ? 13.393 -6.206 6.132 1.00 0.00 35 ARG A N 19
ATOM 29422 C CA . ARG A 1 35 ? 14.664 -6.251 6.912 1.00 0.00 35 ARG A CA 19
ATOM 29423 C C . ARG A 1 35 ? 15.865 -6.017 5.987 1.00 0.00 35 ARG A C 19
ATOM 29424 O O . ARG A 1 35 ? 16.821 -5.363 6.349 1.00 0.00 35 ARG A O 19
ATOM 29445 N N . PHE A 1 36 ? 15.829 -6.559 4.801 1.00 0.00 36 PHE A N 19
ATOM 29446 C CA . PHE A 1 36 ? 16.974 -6.381 3.861 1.00 0.00 36 PHE A CA 19
ATOM 29447 C C . PHE A 1 36 ? 17.257 -4.892 3.616 1.00 0.00 36 PHE A C 19
ATOM 29448 O O . PHE A 1 36 ? 18.382 -4.444 3.712 1.00 0.00 36 PHE A O 19
ATOM 29465 N N . ILE A 1 37 ? 16.253 -4.126 3.285 1.00 0.00 37 ILE A N 19
ATOM 29466 C CA . ILE A 1 37 ? 16.484 -2.675 3.020 1.00 0.00 37 ILE A CA 19
ATOM 29467 C C . ILE A 1 37 ? 16.691 -1.899 4.327 1.00 0.00 37 ILE A C 19
ATOM 29468 O O . ILE A 1 37 ? 17.495 -0.994 4.396 1.00 0.00 37 ILE A O 19
ATOM 29484 N N . GLU A 1 38 ? 15.959 -2.226 5.354 1.00 0.00 38 GLU A N 19
ATOM 29485 C CA . GLU A 1 38 ? 16.107 -1.483 6.644 1.00 0.00 38 GLU A CA 19
ATOM 29486 C C . GLU A 1 38 ? 17.546 -1.553 7.161 1.00 0.00 38 GLU A C 19
ATOM 29487 O O . GLU A 1 38 ? 18.129 -0.557 7.539 1.00 0.00 38 GLU A O 19
ATOM 29499 N N . ASP A 1 39 ? 18.120 -2.722 7.190 1.00 0.00 39 ASP A N 19
ATOM 29500 C CA . ASP A 1 39 ? 19.517 -2.857 7.692 1.00 0.00 39 ASP A CA 19
ATOM 29501 C C . ASP A 1 39 ? 20.501 -2.234 6.700 1.00 0.00 39 ASP A C 19
ATOM 29502 O O . ASP A 1 39 ? 21.545 -1.737 7.072 1.00 0.00 39 ASP A O 19
ATOM 29511 N N . ALA A 1 40 ? 20.180 -2.272 5.438 1.00 0.00 40 ALA A N 19
ATOM 29512 C CA . ALA A 1 40 ? 21.106 -1.697 4.414 1.00 0.00 40 ALA A CA 19
ATOM 29513 C C . ALA A 1 40 ? 21.168 -0.169 4.523 1.00 0.00 40 ALA A C 19
ATOM 29514 O O . ALA A 1 40 ? 22.230 0.420 4.507 1.00 0.00 40 ALA A O 19
ATOM 29521 N N . VAL A 1 41 ? 20.041 0.476 4.633 1.00 0.00 41 VAL A N 19
ATOM 29522 C CA . VAL A 1 41 ? 20.037 1.964 4.738 1.00 0.00 41 VAL A CA 19
ATOM 29523 C C . VAL A 1 41 ? 20.604 2.404 6.090 1.00 0.00 41 VAL A C 19
ATOM 29524 O O . VAL A 1 41 ? 21.268 3.415 6.194 1.00 0.00 41 VAL A O 19
ATOM 29537 N N . ARG A 1 42 ? 20.344 1.657 7.127 1.00 0.00 42 ARG A N 19
ATOM 29538 C CA . ARG A 1 42 ? 20.869 2.038 8.470 1.00 0.00 42 ARG A CA 19
ATOM 29539 C C . ARG A 1 42 ? 22.399 1.940 8.487 1.00 0.00 42 ARG A C 19
ATOM 29540 O O . ARG A 1 42 ? 23.079 2.804 9.004 1.00 0.00 42 ARG A O 19
ATOM 29561 N N . ALA A 1 43 ? 22.942 0.892 7.930 1.00 0.00 43 ALA A N 19
ATOM 29562 C CA . ALA A 1 43 ? 24.426 0.734 7.917 1.00 0.00 43 ALA A CA 19
ATOM 29563 C C . ALA A 1 43 ? 25.076 1.792 7.020 1.00 0.00 43 ALA A C 19
ATOM 29564 O O . ALA A 1 43 ? 26.029 2.443 7.402 1.00 0.00 43 ALA A O 19
ATOM 29571 N N . TYR A 1 44 ? 24.576 1.963 5.826 1.00 0.00 44 TYR A N 19
ATOM 29572 C CA . TYR A 1 44 ? 25.176 2.971 4.903 1.00 0.00 44 TYR A CA 19
ATOM 29573 C C . TYR A 1 44 ? 25.068 4.378 5.500 1.00 0.00 44 TYR A C 19
ATOM 29574 O O . TYR A 1 44 ? 25.990 5.165 5.425 1.00 0.00 44 TYR A O 19
ATOM 29592 N N . LEU A 1 45 ? 23.951 4.701 6.090 1.00 0.00 45 LEU A N 19
ATOM 29593 C CA . LEU A 1 45 ? 23.789 6.057 6.687 1.00 0.00 45 LEU A CA 19
ATOM 29594 C C . LEU A 1 45 ? 24.696 6.209 7.913 1.00 0.00 45 LEU A C 19
ATOM 29595 O O . LEU A 1 45 ? 25.089 7.300 8.273 1.00 0.00 45 LEU A O 19
ATOM 29611 N N . PHE A 1 46 ? 25.028 5.123 8.555 1.00 0.00 46 PHE A N 19
ATOM 29612 C CA . PHE A 1 46 ? 25.908 5.205 9.757 1.00 0.00 46 PHE A CA 19
ATOM 29613 C C . PHE A 1 46 ? 27.340 5.559 9.347 1.00 0.00 46 PHE A C 19
ATOM 29614 O O . PHE A 1 46 ? 28.007 6.339 9.998 1.00 0.00 46 PHE A O 19
ATOM 29631 N N . GLU A 1 47 ? 27.817 4.994 8.272 1.00 0.00 47 GLU A N 19
ATOM 29632 C CA . GLU A 1 47 ? 29.205 5.301 7.822 1.00 0.00 47 GLU A CA 19
ATOM 29633 C C . GLU A 1 47 ? 29.316 6.774 7.422 1.00 0.00 47 GLU A C 19
ATOM 29634 O O . GLU A 1 47 ? 30.309 7.425 7.682 1.00 0.00 47 GLU A O 19
ATOM 29646 N N . ARG A 1 48 ? 28.305 7.303 6.789 1.00 0.00 48 ARG A N 19
ATOM 29647 C CA . ARG A 1 48 ? 28.352 8.733 6.370 1.00 0.00 48 ARG A CA 19
ATOM 29648 C C . ARG A 1 48 ? 28.285 9.645 7.599 1.00 0.00 48 ARG A C 19
ATOM 29649 O O . ARG A 1 48 ? 28.751 10.767 7.575 1.00 0.00 48 ARG A O 19
ATOM 29670 N N . ALA A 1 49 ? 27.710 9.172 8.670 1.00 0.00 49 ALA A N 19
ATOM 29671 C CA . ALA A 1 49 ? 27.613 10.012 9.898 1.00 0.00 49 ALA A CA 19
ATOM 29672 C C . ALA A 1 49 ? 29.008 10.302 10.460 1.00 0.00 49 ALA A C 19
ATOM 29673 O O . ALA A 1 49 ? 29.325 11.421 10.814 1.00 0.00 49 ALA A O 19
ATOM 29680 N N . VAL A 1 50 ? 29.842 9.302 10.547 1.00 0.00 50 VAL A N 19
ATOM 29681 C CA . VAL A 1 50 ? 31.216 9.519 11.087 1.00 0.00 50 VAL A CA 19
ATOM 29682 C C . VAL A 1 50 ? 32.003 10.464 10.173 1.00 0.00 50 VAL A C 19
ATOM 29683 O O . VAL A 1 50 ? 32.762 11.296 10.629 1.00 0.00 50 VAL A O 19
ATOM 29696 N N . GLU A 1 51 ? 31.824 10.344 8.884 1.00 0.00 51 GLU A N 19
ATOM 29697 C CA . GLU A 1 51 ? 32.557 11.236 7.938 1.00 0.00 51 GLU A CA 19
ATOM 29698 C C . GLU A 1 51 ? 31.785 11.348 6.621 1.00 0.00 51 GLU A C 19
ATOM 29699 O O . GLU A 1 51 ? 32.081 10.584 5.717 1.00 0.00 51 GLU A O 19
ATOM 29712 N N . MET B 1 1 ? 7.017 2.016 -19.260 1.00 0.00 1 MET B N 19
ATOM 29713 C CA . MET B 1 1 ? 6.827 0.673 -18.639 1.00 0.00 1 MET B CA 19
ATOM 29714 C C . MET B 1 1 ? 5.729 0.734 -17.574 1.00 0.00 1 MET B C 19
ATOM 29715 O O . MET B 1 1 ? 5.030 1.719 -17.443 1.00 0.00 1 MET B O 19
ATOM 29731 N N . ASN B 1 2 ? 5.574 -0.313 -16.810 1.00 0.00 2 ASN B N 19
ATOM 29732 C CA . ASN B 1 2 ? 4.521 -0.315 -15.753 1.00 0.00 2 ASN B CA 19
ATOM 29733 C C . ASN B 1 2 ? 5.169 -0.326 -14.366 1.00 0.00 2 ASN B C 19
ATOM 29734 O O . ASN B 1 2 ? 5.820 -1.278 -13.982 1.00 0.00 2 ASN B O 19
ATOM 29745 N N . THR B 1 3 ? 4.998 0.724 -13.612 1.00 0.00 3 THR B N 19
ATOM 29746 C CA . THR B 1 3 ? 5.606 0.772 -12.253 1.00 0.00 3 THR B CA 19
ATOM 29747 C C . THR B 1 3 ? 4.910 -0.229 -11.325 1.00 0.00 3 THR B C 19
ATOM 29748 O O . THR B 1 3 ? 3.709 -0.398 -11.365 1.00 0.00 3 THR B O 19
ATOM 29759 N N . VAL B 1 4 ? 5.661 -0.885 -10.484 1.00 0.00 4 VAL B N 19
ATOM 29760 C CA . VAL B 1 4 ? 5.050 -1.866 -9.543 1.00 0.00 4 VAL B CA 19
ATOM 29761 C C . VAL B 1 4 ? 4.843 -1.206 -8.178 1.00 0.00 4 VAL B C 19
ATOM 29762 O O . VAL B 1 4 ? 5.589 -0.337 -7.783 1.00 0.00 4 VAL B O 19
ATOM 29775 N N . ARG B 1 5 ? 3.844 -1.620 -7.451 1.00 0.00 5 ARG B N 19
ATOM 29776 C CA . ARG B 1 5 ? 3.604 -1.019 -6.109 1.00 0.00 5 ARG B CA 19
ATOM 29777 C C . ARG B 1 5 ? 4.176 -1.936 -5.028 1.00 0.00 5 ARG B C 19
ATOM 29778 O O . ARG B 1 5 ? 3.908 -3.121 -5.006 1.00 0.00 5 ARG B O 19
ATOM 29799 N N . TRP B 1 6 ? 4.967 -1.411 -4.132 1.00 0.00 6 TRP B N 19
ATOM 29800 C CA . TRP B 1 6 ? 5.542 -2.289 -3.075 1.00 0.00 6 TRP B CA 19
ATOM 29801 C C . TRP B 1 6 ? 5.172 -1.795 -1.674 1.00 0.00 6 TRP B C 19
ATOM 29802 O O . TRP B 1 6 ? 5.559 -0.718 -1.256 1.00 0.00 6 TRP B O 19
ATOM 29823 N N . ASN B 1 7 ? 4.411 -2.576 -0.957 1.00 0.00 7 ASN B N 19
ATOM 29824 C CA . ASN B 1 7 ? 3.988 -2.180 0.414 1.00 0.00 7 ASN B CA 19
ATOM 29825 C C . ASN B 1 7 ? 4.857 -2.901 1.434 1.00 0.00 7 ASN B C 19
ATOM 29826 O O . ASN B 1 7 ? 4.854 -4.113 1.511 1.00 0.00 7 ASN B O 19
ATOM 29837 N N . ILE B 1 8 ? 5.608 -2.184 2.213 1.00 0.00 8 ILE B N 19
ATOM 29838 C CA . ILE B 1 8 ? 6.470 -2.875 3.205 1.00 0.00 8 ILE B CA 19
ATOM 29839 C C . ILE B 1 8 ? 6.435 -2.148 4.549 1.00 0.00 8 ILE B C 19
ATOM 29840 O O . ILE B 1 8 ? 6.180 -0.962 4.622 1.00 0.00 8 ILE B O 19
ATOM 29856 N N . ALA B 1 9 ? 6.674 -2.858 5.618 1.00 0.00 9 ALA B N 19
ATOM 29857 C CA . ALA B 1 9 ? 6.637 -2.216 6.962 1.00 0.00 9 ALA B CA 19
ATOM 29858 C C . ALA B 1 9 ? 8.047 -1.848 7.431 1.00 0.00 9 ALA B C 19
ATOM 29859 O O . ALA B 1 9 ? 8.924 -2.684 7.512 1.00 0.00 9 ALA B O 19
ATOM 29866 N N . VAL B 1 10 ? 8.267 -0.603 7.747 1.00 0.00 10 VAL B N 19
ATOM 29867 C CA . VAL B 1 10 ? 9.614 -0.174 8.220 1.00 0.00 10 VAL B CA 19
ATOM 29868 C C . VAL B 1 10 ? 9.464 0.810 9.383 1.00 0.00 10 VAL B C 19
ATOM 29869 O O . VAL B 1 10 ? 8.403 1.350 9.611 1.00 0.00 10 VAL B O 19
ATOM 29882 N N . SER B 1 11 ? 10.512 1.050 10.119 1.00 0.00 11 SER B N 19
ATOM 29883 C CA . SER B 1 11 ? 10.411 2.006 11.259 1.00 0.00 11 SER B CA 19
ATOM 29884 C C . SER B 1 11 ? 10.403 3.444 10.732 1.00 0.00 11 SER B C 19
ATOM 29885 O O . SER B 1 11 ? 11.259 3.824 9.966 1.00 0.00 11 SER B O 19
ATOM 29893 N N . PRO B 1 12 ? 9.432 4.197 11.162 1.00 0.00 12 PRO B N 19
ATOM 29894 C CA . PRO B 1 12 ? 9.348 5.610 10.693 1.00 0.00 12 PRO B CA 19
ATOM 29895 C C . PRO B 1 12 ? 10.714 6.310 10.787 1.00 0.00 12 PRO B C 19
ATOM 29896 O O . PRO B 1 12 ? 10.887 7.410 10.302 1.00 0.00 12 PRO B O 19
ATOM 29907 N N . ASP B 1 13 ? 11.682 5.684 11.400 1.00 0.00 13 ASP B N 19
ATOM 29908 C CA . ASP B 1 13 ? 13.027 6.311 11.520 1.00 0.00 13 ASP B CA 19
ATOM 29909 C C . ASP B 1 13 ? 13.742 6.288 10.170 1.00 0.00 13 ASP B C 19
ATOM 29910 O O . ASP B 1 13 ? 14.586 7.115 9.886 1.00 0.00 13 ASP B O 19
ATOM 29919 N N . VAL B 1 14 ? 13.413 5.341 9.338 1.00 0.00 14 VAL B N 19
ATOM 29920 C CA . VAL B 1 14 ? 14.077 5.260 8.007 1.00 0.00 14 VAL B CA 19
ATOM 29921 C C . VAL B 1 14 ? 13.528 6.335 7.063 1.00 0.00 14 VAL B C 19
ATOM 29922 O O . VAL B 1 14 ? 14.251 6.889 6.258 1.00 0.00 14 VAL B O 19
ATOM 29935 N N . ASP B 1 15 ? 12.261 6.636 7.148 1.00 0.00 15 ASP B N 19
ATOM 29936 C CA . ASP B 1 15 ? 11.690 7.676 6.243 1.00 0.00 15 ASP B CA 19
ATOM 29937 C C . ASP B 1 15 ? 12.298 9.042 6.571 1.00 0.00 15 ASP B C 19
ATOM 29938 O O . ASP B 1 15 ? 12.755 9.754 5.699 1.00 0.00 15 ASP B O 19
ATOM 29947 N N . GLN B 1 16 ? 12.306 9.414 7.822 1.00 0.00 16 GLN B N 19
ATOM 29948 C CA . GLN B 1 16 ? 12.883 10.735 8.203 1.00 0.00 16 GLN B CA 19
ATOM 29949 C C . GLN B 1 16 ? 14.353 10.809 7.784 1.00 0.00 16 GLN B C 19
ATOM 29950 O O . GLN B 1 16 ? 14.817 11.818 7.291 1.00 0.00 16 GLN B O 19
ATOM 29964 N N . SER B 1 17 ? 15.089 9.747 7.972 1.00 0.00 17 SER B N 19
ATOM 29965 C CA . SER B 1 17 ? 16.527 9.761 7.579 1.00 0.00 17 SER B CA 19
ATOM 29966 C C . SER B 1 17 ? 16.654 9.929 6.063 1.00 0.00 17 SER B C 19
ATOM 29967 O O . SER B 1 17 ? 17.516 10.634 5.576 1.00 0.00 17 SER B O 19
ATOM 29975 N N . VAL B 1 18 ? 15.805 9.282 5.315 1.00 0.00 18 VAL B N 19
ATOM 29976 C CA . VAL B 1 18 ? 15.878 9.397 3.831 1.00 0.00 18 VAL B CA 19
ATOM 29977 C C . VAL B 1 18 ? 15.716 10.861 3.406 1.00 0.00 18 VAL B C 19
ATOM 29978 O O . VAL B 1 18 ? 16.380 11.330 2.504 1.00 0.00 18 VAL B O 19
ATOM 29991 N N . ARG B 1 19 ? 14.848 11.588 4.055 1.00 0.00 19 ARG B N 19
ATOM 29992 C CA . ARG B 1 19 ? 14.661 13.021 3.687 1.00 0.00 19 ARG B CA 19
ATOM 29993 C C . ARG B 1 19 ? 15.979 13.771 3.888 1.00 0.00 19 ARG B C 19
ATOM 29994 O O . ARG B 1 19 ? 16.381 14.580 3.077 1.00 0.00 19 ARG B O 19
ATOM 30015 N N . MET B 1 20 ? 16.653 13.507 4.972 1.00 0.00 20 MET B N 19
ATOM 30016 C CA . MET B 1 20 ? 17.945 14.202 5.228 1.00 0.00 20 MET B CA 19
ATOM 30017 C C . MET B 1 20 ? 18.966 13.825 4.147 1.00 0.00 20 MET B C 19
ATOM 30018 O O . MET B 1 20 ? 19.690 14.663 3.647 1.00 0.00 20 MET B O 19
ATOM 30032 N N . PHE B 1 21 ? 19.037 12.569 3.791 1.00 0.00 21 PHE B N 19
ATOM 30033 C CA . PHE B 1 21 ? 20.021 12.142 2.752 1.00 0.00 21 PHE B CA 19
ATOM 30034 C C . PHE B 1 21 ? 19.771 12.875 1.428 1.00 0.00 21 PHE B C 19
ATOM 30035 O O . PHE B 1 21 ? 20.673 13.448 0.850 1.00 0.00 21 PHE B O 19
ATOM 30052 N N . ILE B 1 22 ? 18.560 12.865 0.940 1.00 0.00 22 ILE B N 19
ATOM 30053 C CA . ILE B 1 22 ? 18.280 13.566 -0.349 1.00 0.00 22 ILE B CA 19
ATOM 30054 C C . ILE B 1 22 ? 18.609 15.054 -0.214 1.00 0.00 22 ILE B C 19
ATOM 30055 O O . ILE B 1 22 ? 19.137 15.666 -1.122 1.00 0.00 22 ILE B O 19
ATOM 30071 N N . ALA B 1 23 ? 18.308 15.643 0.912 1.00 0.00 23 ALA B N 19
ATOM 30072 C CA . ALA B 1 23 ? 18.613 17.091 1.095 1.00 0.00 23 ALA B CA 19
ATOM 30073 C C . ALA B 1 23 ? 20.105 17.335 0.851 1.00 0.00 23 ALA B C 19
ATOM 30074 O O . ALA B 1 23 ? 20.511 18.402 0.436 1.00 0.00 23 ALA B O 19
ATOM 30081 N N . ALA B 1 24 ? 20.918 16.344 1.092 1.00 0.00 24 ALA B N 19
ATOM 30082 C CA . ALA B 1 24 ? 22.381 16.507 0.859 1.00 0.00 24 ALA B CA 19
ATOM 30083 C C . ALA B 1 24 ? 22.667 16.450 -0.643 1.00 0.00 24 ALA B C 19
ATOM 30084 O O . ALA B 1 24 ? 23.599 17.057 -1.135 1.00 0.00 24 ALA B O 19
ATOM 30091 N N . GLN B 1 25 ? 21.865 15.724 -1.373 1.00 0.00 25 GLN B N 19
ATOM 30092 C CA . GLN B 1 25 ? 22.075 15.622 -2.846 1.00 0.00 25 GLN B CA 19
ATOM 30093 C C . GLN B 1 25 ? 21.204 16.649 -3.571 1.00 0.00 25 GLN B C 19
ATOM 30094 O O . GLN B 1 25 ? 21.096 16.642 -4.782 1.00 0.00 25 GLN B O 19
ATOM 30108 N N . GLY B 1 26 ? 20.578 17.530 -2.839 1.00 0.00 26 GLY B N 19
ATOM 30109 C CA . GLY B 1 26 ? 19.709 18.558 -3.481 1.00 0.00 26 GLY B CA 19
ATOM 30110 C C . GLY B 1 26 ? 20.384 19.081 -4.750 1.00 0.00 26 GLY B C 19
ATOM 30111 O O . GLY B 1 26 ? 21.594 19.117 -4.852 1.00 0.00 26 GLY B O 19
ATOM 30115 N N . GLY B 1 27 ? 19.610 19.486 -5.719 1.00 0.00 27 GLY B N 19
ATOM 30116 C CA . GLY B 1 27 ? 20.207 20.006 -6.982 1.00 0.00 27 GLY B CA 19
ATOM 30117 C C . GLY B 1 27 ? 19.990 18.989 -8.105 1.00 0.00 27 GLY B C 19
ATOM 30118 O O . GLY B 1 27 ? 20.541 17.907 -8.091 1.00 0.00 27 GLY B O 19
ATOM 30122 N N . GLY B 1 28 ? 19.189 19.329 -9.079 1.00 0.00 28 GLY B N 19
ATOM 30123 C CA . GLY B 1 28 ? 18.937 18.382 -10.200 1.00 0.00 28 GLY B CA 19
ATOM 30124 C C . GLY B 1 28 ? 17.454 18.009 -10.230 1.00 0.00 28 GLY B C 19
ATOM 30125 O O . GLY B 1 28 ? 16.610 18.745 -9.759 1.00 0.00 28 GLY B O 19
ATOM 30129 N N . ARG B 1 29 ? 17.129 16.872 -10.781 1.00 0.00 29 ARG B N 19
ATOM 30130 C CA . ARG B 1 29 ? 15.699 16.455 -10.840 1.00 0.00 29 ARG B CA 19
ATOM 30131 C C . ARG B 1 29 ? 15.129 16.320 -9.425 1.00 0.00 29 ARG B C 19
ATOM 30132 O O . ARG B 1 29 ? 15.846 16.391 -8.447 1.00 0.00 29 ARG B O 19
ATOM 30153 N N . LYS B 1 30 ? 13.843 16.130 -9.309 1.00 0.00 30 LYS B N 19
ATOM 30154 C CA . LYS B 1 30 ? 13.227 15.996 -7.958 1.00 0.00 30 LYS B CA 19
ATOM 30155 C C . LYS B 1 30 ? 13.799 14.777 -7.227 1.00 0.00 30 LYS B C 19
ATOM 30156 O O . LYS B 1 30 ? 14.316 14.885 -6.133 1.00 0.00 30 LYS B O 19
ATOM 30175 N N . GLY B 1 31 ? 13.706 13.617 -7.819 1.00 0.00 31 GLY B N 19
ATOM 30176 C CA . GLY B 1 31 ? 14.240 12.397 -7.150 1.00 0.00 31 GLY B CA 19
ATOM 30177 C C . GLY B 1 31 ? 13.453 12.144 -5.864 1.00 0.00 31 GLY B C 19
ATOM 30178 O O . GLY B 1 31 ? 13.314 13.015 -5.030 1.00 0.00 31 GLY B O 19
ATOM 30182 N N . ASP B 1 32 ? 12.930 10.960 -5.697 1.00 0.00 32 ASP B N 19
ATOM 30183 C CA . ASP B 1 32 ? 12.146 10.664 -4.465 1.00 0.00 32 ASP B CA 19
ATOM 30184 C C . ASP B 1 32 ? 12.716 9.438 -3.745 1.00 0.00 32 ASP B C 19
ATOM 30185 O O . ASP B 1 32 ? 13.840 9.037 -3.969 1.00 0.00 32 ASP B O 19
ATOM 30194 N N . LEU B 1 33 ? 11.943 8.845 -2.877 1.00 0.00 33 LEU B N 19
ATOM 30195 C CA . LEU B 1 33 ? 12.425 7.648 -2.128 1.00 0.00 33 LEU B CA 19
ATOM 30196 C C . LEU B 1 33 ? 12.586 6.452 -3.069 1.00 0.00 33 LEU B C 19
ATOM 30197 O O . LEU B 1 33 ? 13.558 5.726 -3.007 1.00 0.00 33 LEU B O 19
ATOM 30213 N N . SER B 1 34 ? 11.627 6.227 -3.925 1.00 0.00 34 SER B N 19
ATOM 30214 C CA . SER B 1 34 ? 11.709 5.064 -4.850 1.00 0.00 34 SER B CA 19
ATOM 30215 C C . SER B 1 34 ? 13.024 5.073 -5.636 1.00 0.00 34 SER B C 19
ATOM 30216 O O . SER B 1 34 ? 13.663 4.053 -5.792 1.00 0.00 34 SER B O 19
ATOM 30224 N N . ARG B 1 35 ? 13.435 6.205 -6.138 1.00 0.00 35 ARG B N 19
ATOM 30225 C CA . ARG B 1 35 ? 14.707 6.252 -6.916 1.00 0.00 35 ARG B CA 19
ATOM 30226 C C . ARG B 1 35 ? 15.908 6.020 -5.989 1.00 0.00 35 ARG B C 19
ATOM 30227 O O . ARG B 1 35 ? 16.866 5.366 -6.353 1.00 0.00 35 ARG B O 19
ATOM 30248 N N . PHE B 1 36 ? 15.870 6.563 -4.805 1.00 0.00 36 PHE B N 19
ATOM 30249 C CA . PHE B 1 36 ? 17.016 6.386 -3.865 1.00 0.00 36 PHE B CA 19
ATOM 30250 C C . PHE B 1 36 ? 17.301 4.898 -3.618 1.00 0.00 36 PHE B C 19
ATOM 30251 O O . PHE B 1 36 ? 18.427 4.452 -3.714 1.00 0.00 36 PHE B O 19
ATOM 30268 N N . ILE B 1 37 ? 16.298 4.129 -3.288 1.00 0.00 37 ILE B N 19
ATOM 30269 C CA . ILE B 1 37 ? 16.530 2.678 -3.023 1.00 0.00 37 ILE B CA 19
ATOM 30270 C C . ILE B 1 37 ? 16.738 1.902 -4.328 1.00 0.00 37 ILE B C 19
ATOM 30271 O O . ILE B 1 37 ? 17.544 1.000 -4.397 1.00 0.00 37 ILE B O 19
ATOM 30287 N N . GLU B 1 38 ? 16.005 2.227 -5.356 1.00 0.00 38 GLU B N 19
ATOM 30288 C CA . GLU B 1 38 ? 16.155 1.486 -6.646 1.00 0.00 38 GLU B CA 19
ATOM 30289 C C . GLU B 1 38 ? 17.594 1.560 -7.164 1.00 0.00 38 GLU B C 19
ATOM 30290 O O . GLU B 1 38 ? 18.178 0.566 -7.545 1.00 0.00 38 GLU B O 19
ATOM 30302 N N . ASP B 1 39 ? 18.167 2.729 -7.190 1.00 0.00 39 ASP B N 19
ATOM 30303 C CA . ASP B 1 39 ? 19.562 2.866 -7.693 1.00 0.00 39 ASP B CA 19
ATOM 30304 C C . ASP B 1 39 ? 20.548 2.243 -6.703 1.00 0.00 39 ASP B C 19
ATOM 30305 O O . ASP B 1 39 ? 21.593 1.750 -7.077 1.00 0.00 39 ASP B O 19
ATOM 30314 N N . ALA B 1 40 ? 20.228 2.281 -5.441 1.00 0.00 40 ALA B N 19
ATOM 30315 C CA . ALA B 1 40 ? 21.154 1.708 -4.417 1.00 0.00 40 ALA B CA 19
ATOM 30316 C C . ALA B 1 40 ? 21.219 0.180 -4.527 1.00 0.00 40 ALA B C 19
ATOM 30317 O O . ALA B 1 40 ? 22.282 -0.408 -4.509 1.00 0.00 40 ALA B O 19
ATOM 30324 N N . VAL B 1 41 ? 20.092 -0.467 -4.638 1.00 0.00 41 VAL B N 19
ATOM 30325 C CA . VAL B 1 41 ? 20.091 -1.955 -4.743 1.00 0.00 41 VAL B CA 19
ATOM 30326 C C . VAL B 1 41 ? 20.660 -2.394 -6.093 1.00 0.00 41 VAL B C 19
ATOM 30327 O O . VAL B 1 41 ? 21.326 -3.404 -6.197 1.00 0.00 41 VAL B O 19
ATOM 30340 N N . ARG B 1 42 ? 20.402 -1.647 -7.130 1.00 0.00 42 ARG B N 19
ATOM 30341 C CA . ARG B 1 42 ? 20.928 -2.025 -8.472 1.00 0.00 42 ARG B CA 19
ATOM 30342 C C . ARG B 1 42 ? 22.459 -1.924 -8.487 1.00 0.00 42 ARG B C 19
ATOM 30343 O O . ARG B 1 42 ? 23.143 -2.785 -9.003 1.00 0.00 42 ARG B O 19
ATOM 30364 N N . ALA B 1 43 ? 22.998 -0.875 -7.928 1.00 0.00 43 ALA B N 19
ATOM 30365 C CA . ALA B 1 43 ? 24.481 -0.714 -7.913 1.00 0.00 43 ALA B CA 19
ATOM 30366 C C . ALA B 1 43 ? 25.134 -1.772 -7.016 1.00 0.00 43 ALA B C 19
ATOM 30367 O O . ALA B 1 43 ? 26.089 -2.418 -7.399 1.00 0.00 43 ALA B O 19
ATOM 30374 N N . TYR B 1 44 ? 24.633 -1.946 -5.824 1.00 0.00 44 TYR B N 19
ATOM 30375 C CA . TYR B 1 44 ? 25.235 -2.954 -4.903 1.00 0.00 44 TYR B CA 19
ATOM 30376 C C . TYR B 1 44 ? 25.127 -4.360 -5.500 1.00 0.00 44 TYR B C 19
ATOM 30377 O O . TYR B 1 44 ? 26.049 -5.148 -5.425 1.00 0.00 44 TYR B O 19
ATOM 30395 N N . LEU B 1 45 ? 24.013 -4.682 -6.092 1.00 0.00 45 LEU B N 19
ATOM 30396 C CA . LEU B 1 45 ? 23.853 -6.038 -6.692 1.00 0.00 45 LEU B CA 19
ATOM 30397 C C . LEU B 1 45 ? 24.759 -6.185 -7.916 1.00 0.00 45 LEU B C 19
ATOM 30398 O O . LEU B 1 45 ? 25.155 -7.275 -8.280 1.00 0.00 45 LEU B O 19
ATOM 30414 N N . PHE B 1 46 ? 25.092 -5.097 -8.555 1.00 0.00 46 PHE B N 19
ATOM 30415 C CA . PHE B 1 46 ? 25.973 -5.178 -9.756 1.00 0.00 46 PHE B CA 19
ATOM 30416 C C . PHE B 1 46 ? 27.404 -5.533 -9.343 1.00 0.00 46 PHE B C 19
ATOM 30417 O O . PHE B 1 46 ? 28.074 -6.312 -9.992 1.00 0.00 46 PHE B O 19
ATOM 30434 N N . GLU B 1 47 ? 27.879 -4.968 -8.268 1.00 0.00 47 GLU B N 19
ATOM 30435 C CA . GLU B 1 47 ? 29.268 -5.274 -7.816 1.00 0.00 47 GLU B CA 19
ATOM 30436 C C . GLU B 1 47 ? 29.378 -6.747 -7.415 1.00 0.00 47 GLU B C 19
ATOM 30437 O O . GLU B 1 47 ? 30.373 -7.399 -7.669 1.00 0.00 47 GLU B O 19
ATOM 30449 N N . ARG B 1 48 ? 28.364 -7.277 -6.786 1.00 0.00 48 ARG B N 19
ATOM 30450 C CA . ARG B 1 48 ? 28.410 -8.707 -6.366 1.00 0.00 48 ARG B CA 19
ATOM 30451 C C . ARG B 1 48 ? 28.347 -9.620 -7.593 1.00 0.00 48 ARG B C 19
ATOM 30452 O O . ARG B 1 48 ? 28.814 -10.742 -7.570 1.00 0.00 48 ARG B O 19
ATOM 30473 N N . ALA B 1 49 ? 27.771 -9.148 -8.666 1.00 0.00 49 ALA B N 19
ATOM 30474 C CA . ALA B 1 49 ? 27.677 -9.988 -9.895 1.00 0.00 49 ALA B CA 19
ATOM 30475 C C . ALA B 1 49 ? 29.073 -10.275 -10.453 1.00 0.00 49 ALA B C 19
ATOM 30476 O O . ALA B 1 49 ? 29.392 -11.392 -10.811 1.00 0.00 49 ALA B O 19
ATOM 30483 N N . VAL B 1 50 ? 29.907 -9.274 -10.532 1.00 0.00 50 VAL B N 19
ATOM 30484 C CA . VAL B 1 50 ? 31.281 -9.487 -11.070 1.00 0.00 50 VAL B CA 19
ATOM 30485 C C . VAL B 1 50 ? 32.067 -10.427 -10.154 1.00 0.00 50 VAL B C 19
ATOM 30486 O O . VAL B 1 50 ? 32.818 -11.268 -10.607 1.00 0.00 50 VAL B O 19
ATOM 30499 N N . GLU B 1 51 ? 31.899 -10.292 -8.868 1.00 0.00 51 GLU B N 19
ATOM 30500 C CA . GLU B 1 51 ? 32.636 -11.179 -7.922 1.00 0.00 51 GLU B CA 19
ATOM 30501 C C . GLU B 1 51 ? 31.840 -11.335 -6.624 1.00 0.00 51 GLU B C 19
ATOM 30502 O O . GLU B 1 51 ? 32.102 -10.585 -5.698 1.00 0.00 51 GLU B O 19
ATOM 30515 N N . MET A 1 1 ? 7.264 -2.668 18.836 1.00 0.00 1 MET A N 20
ATOM 30516 C CA . MET A 1 1 ? 6.563 -1.353 18.808 1.00 0.00 1 MET A CA 20
ATOM 30517 C C . MET A 1 1 ? 5.540 -1.323 17.669 1.00 0.00 1 MET A C 20
ATOM 30518 O O . MET A 1 1 ? 4.827 -2.281 17.438 1.00 0.00 1 MET A O 20
ATOM 30534 N N . ASN A 1 2 ? 5.460 -0.234 16.954 1.00 0.00 2 ASN A N 20
ATOM 30535 C CA . ASN A 1 2 ? 4.482 -0.148 15.832 1.00 0.00 2 ASN A CA 20
ATOM 30536 C C . ASN A 1 2 ? 5.217 -0.095 14.490 1.00 0.00 2 ASN A C 20
ATOM 30537 O O . ASN A 1 2 ? 5.936 0.839 14.202 1.00 0.00 2 ASN A O 20
ATOM 30548 N N . THR A 1 3 ? 5.037 -1.091 13.666 1.00 0.00 3 THR A N 20
ATOM 30549 C CA . THR A 1 3 ? 5.722 -1.092 12.342 1.00 0.00 3 THR A CA 20
ATOM 30550 C C . THR A 1 3 ? 5.038 -0.100 11.399 1.00 0.00 3 THR A C 20
ATOM 30551 O O . THR A 1 3 ? 3.839 0.087 11.443 1.00 0.00 3 THR A O 20
ATOM 30562 N N . VAL A 1 4 ? 5.790 0.533 10.541 1.00 0.00 4 VAL A N 20
ATOM 30563 C CA . VAL A 1 4 ? 5.178 1.507 9.594 1.00 0.00 4 VAL A CA 20
ATOM 30564 C C . VAL A 1 4 ? 4.994 0.857 8.222 1.00 0.00 4 VAL A C 20
ATOM 30565 O O . VAL A 1 4 ? 5.762 0.008 7.822 1.00 0.00 4 VAL A O 20
ATOM 30578 N N . ARG A 1 5 ? 3.991 1.258 7.495 1.00 0.00 5 ARG A N 20
ATOM 30579 C CA . ARG A 1 5 ? 3.766 0.671 6.143 1.00 0.00 5 ARG A CA 20
ATOM 30580 C C . ARG A 1 5 ? 4.258 1.649 5.077 1.00 0.00 5 ARG A C 20
ATOM 30581 O O . ARG A 1 5 ? 3.980 2.830 5.138 1.00 0.00 5 ARG A O 20
ATOM 30602 N N . TRP A 1 6 ? 4.989 1.181 4.102 1.00 0.00 6 TRP A N 20
ATOM 30603 C CA . TRP A 1 6 ? 5.484 2.123 3.058 1.00 0.00 6 TRP A CA 20
ATOM 30604 C C . TRP A 1 6 ? 5.202 1.593 1.651 1.00 0.00 6 TRP A C 20
ATOM 30605 O O . TRP A 1 6 ? 5.746 0.589 1.234 1.00 0.00 6 TRP A O 20
ATOM 30626 N N . ASN A 1 7 ? 4.356 2.262 0.914 1.00 0.00 7 ASN A N 20
ATOM 30627 C CA . ASN A 1 7 ? 4.038 1.805 -0.464 1.00 0.00 7 ASN A CA 20
ATOM 30628 C C . ASN A 1 7 ? 4.701 2.746 -1.467 1.00 0.00 7 ASN A C 20
ATOM 30629 O O . ASN A 1 7 ? 4.484 3.942 -1.447 1.00 0.00 7 ASN A O 20
ATOM 30640 N N . ILE A 1 8 ? 5.524 2.226 -2.326 1.00 0.00 8 ILE A N 20
ATOM 30641 C CA . ILE A 1 8 ? 6.208 3.115 -3.303 1.00 0.00 8 ILE A CA 20
ATOM 30642 C C . ILE A 1 8 ? 6.257 2.456 -4.686 1.00 0.00 8 ILE A C 20
ATOM 30643 O O . ILE A 1 8 ? 5.975 1.284 -4.837 1.00 0.00 8 ILE A O 20
ATOM 30659 N N . ALA A 1 9 ? 6.597 3.207 -5.699 1.00 0.00 9 ALA A N 20
ATOM 30660 C CA . ALA A 1 9 ? 6.645 2.630 -7.073 1.00 0.00 9 ALA A CA 20
ATOM 30661 C C . ALA A 1 9 ? 8.073 2.212 -7.442 1.00 0.00 9 ALA A C 20
ATOM 30662 O O . ALA A 1 9 ? 8.977 3.023 -7.488 1.00 0.00 9 ALA A O 20
ATOM 30669 N N . VAL A 1 10 ? 8.279 0.949 -7.704 1.00 0.00 10 VAL A N 20
ATOM 30670 C CA . VAL A 1 10 ? 9.643 0.470 -8.074 1.00 0.00 10 VAL A CA 20
ATOM 30671 C C . VAL A 1 10 ? 9.549 -0.548 -9.214 1.00 0.00 10 VAL A C 20
ATOM 30672 O O . VAL A 1 10 ? 8.489 -1.061 -9.511 1.00 0.00 10 VAL A O 20
ATOM 30685 N N . SER A 1 11 ? 10.644 -0.845 -9.857 1.00 0.00 11 SER A N 20
ATOM 30686 C CA . SER A 1 11 ? 10.605 -1.834 -10.975 1.00 0.00 11 SER A CA 20
ATOM 30687 C C . SER A 1 11 ? 10.510 -3.258 -10.415 1.00 0.00 11 SER A C 20
ATOM 30688 O O . SER A 1 11 ? 11.059 -3.551 -9.372 1.00 0.00 11 SER A O 20
ATOM 30696 N N . PRO A 1 12 ? 9.813 -4.097 -11.133 1.00 0.00 12 PRO A N 20
ATOM 30697 C CA . PRO A 1 12 ? 9.668 -5.501 -10.665 1.00 0.00 12 PRO A CA 20
ATOM 30698 C C . PRO A 1 12 ? 11.026 -6.207 -10.687 1.00 0.00 12 PRO A C 20
ATOM 30699 O O . PRO A 1 12 ? 11.182 -7.298 -10.175 1.00 0.00 12 PRO A O 20
ATOM 30710 N N . ASP A 1 13 ? 12.012 -5.584 -11.269 1.00 0.00 13 ASP A N 20
ATOM 30711 C CA . ASP A 1 13 ? 13.368 -6.197 -11.324 1.00 0.00 13 ASP A CA 20
ATOM 30712 C C . ASP A 1 13 ? 14.002 -6.153 -9.938 1.00 0.00 13 ASP A C 20
ATOM 30713 O O . ASP A 1 13 ? 14.866 -6.940 -9.604 1.00 0.00 13 ASP A O 20
ATOM 30722 N N . VAL A 1 14 ? 13.577 -5.223 -9.132 1.00 0.00 14 VAL A N 20
ATOM 30723 C CA . VAL A 1 14 ? 14.141 -5.093 -7.763 1.00 0.00 14 VAL A CA 20
ATOM 30724 C C . VAL A 1 14 ? 13.615 -6.207 -6.851 1.00 0.00 14 VAL A C 20
ATOM 30725 O O . VAL A 1 14 ? 14.295 -6.652 -5.950 1.00 0.00 14 VAL A O 20
ATOM 30738 N N . ASP A 1 15 ? 12.411 -6.660 -7.073 1.00 0.00 15 ASP A N 20
ATOM 30739 C CA . ASP A 1 15 ? 11.855 -7.741 -6.208 1.00 0.00 15 ASP A CA 20
ATOM 30740 C C . ASP A 1 15 ? 12.656 -9.033 -6.392 1.00 0.00 15 ASP A C 20
ATOM 30741 O O . ASP A 1 15 ? 13.056 -9.668 -5.437 1.00 0.00 15 ASP A O 20
ATOM 30750 N N . GLN A 1 16 ? 12.890 -9.431 -7.614 1.00 0.00 16 GLN A N 20
ATOM 30751 C CA . GLN A 1 16 ? 13.661 -10.684 -7.856 1.00 0.00 16 GLN A CA 20
ATOM 30752 C C . GLN A 1 16 ? 15.064 -10.574 -7.253 1.00 0.00 16 GLN A C 20
ATOM 30753 O O . GLN A 1 16 ? 15.562 -11.497 -6.641 1.00 0.00 16 GLN A O 20
ATOM 30767 N N . SER A 1 17 ? 15.707 -9.450 -7.421 1.00 0.00 17 SER A N 20
ATOM 30768 C CA . SER A 1 17 ? 17.078 -9.283 -6.858 1.00 0.00 17 SER A CA 20
ATOM 30769 C C . SER A 1 17 ? 17.034 -9.347 -5.328 1.00 0.00 17 SER A C 20
ATOM 30770 O O . SER A 1 17 ? 17.878 -9.952 -4.699 1.00 0.00 17 SER A O 20
ATOM 30778 N N . VAL A 1 18 ? 16.059 -8.724 -4.727 1.00 0.00 18 VAL A N 20
ATOM 30779 C CA . VAL A 1 18 ? 15.964 -8.745 -3.239 1.00 0.00 18 VAL A CA 20
ATOM 30780 C C . VAL A 1 18 ? 15.840 -10.185 -2.734 1.00 0.00 18 VAL A C 20
ATOM 30781 O O . VAL A 1 18 ? 16.411 -10.549 -1.726 1.00 0.00 18 VAL A O 20
ATOM 30794 N N . ARG A 1 19 ? 15.102 -11.010 -3.427 1.00 0.00 19 ARG A N 20
ATOM 30795 C CA . ARG A 1 19 ? 14.951 -12.425 -2.981 1.00 0.00 19 ARG A CA 20
ATOM 30796 C C . ARG A 1 19 ? 16.307 -13.132 -3.032 1.00 0.00 19 ARG A C 20
ATOM 30797 O O . ARG A 1 19 ? 16.676 -13.857 -2.131 1.00 0.00 19 ARG A O 20
ATOM 30818 N N . MET A 1 20 ? 17.047 -12.936 -4.085 1.00 0.00 20 MET A N 20
ATOM 30819 C CA . MET A 1 20 ? 18.375 -13.602 -4.192 1.00 0.00 20 MET A CA 20
ATOM 30820 C C . MET A 1 20 ? 19.306 -13.095 -3.085 1.00 0.00 20 MET A C 20
ATOM 30821 O O . MET A 1 20 ? 20.033 -13.854 -2.474 1.00 0.00 20 MET A O 20
ATOM 30835 N N . PHE A 1 21 ? 19.300 -11.814 -2.833 1.00 0.00 21 PHE A N 20
ATOM 30836 C CA . PHE A 1 21 ? 20.193 -11.246 -1.781 1.00 0.00 21 PHE A CA 20
ATOM 30837 C C . PHE A 1 21 ? 19.936 -11.899 -0.416 1.00 0.00 21 PHE A C 20
ATOM 30838 O O . PHE A 1 21 ? 20.852 -12.345 0.245 1.00 0.00 21 PHE A O 20
ATOM 30855 N N . ILE A 1 22 ? 18.705 -11.955 0.017 1.00 0.00 22 ILE A N 20
ATOM 30856 C CA . ILE A 1 22 ? 18.421 -12.577 1.345 1.00 0.00 22 ILE A CA 20
ATOM 30857 C C . ILE A 1 22 ? 18.841 -14.050 1.336 1.00 0.00 22 ILE A C 20
ATOM 30858 O O . ILE A 1 22 ? 19.331 -14.570 2.320 1.00 0.00 22 ILE A O 20
ATOM 30874 N N . ALA A 1 23 ? 18.664 -14.726 0.232 1.00 0.00 23 ALA A N 20
ATOM 30875 C CA . ALA A 1 23 ? 19.070 -16.160 0.170 1.00 0.00 23 ALA A CA 20
ATOM 30876 C C . ALA A 1 23 ? 20.556 -16.286 0.507 1.00 0.00 23 ALA A C 20
ATOM 30877 O O . ALA A 1 23 ? 21.001 -17.274 1.056 1.00 0.00 23 ALA A O 20
ATOM 30884 N N . ALA A 1 24 ? 21.324 -15.280 0.188 1.00 0.00 24 ALA A N 20
ATOM 30885 C CA . ALA A 1 24 ? 22.781 -15.322 0.495 1.00 0.00 24 ALA A CA 20
ATOM 30886 C C . ALA A 1 24 ? 23.003 -15.077 1.990 1.00 0.00 24 ALA A C 20
ATOM 30887 O O . ALA A 1 24 ? 23.924 -15.598 2.587 1.00 0.00 24 ALA A O 20
ATOM 30894 N N . GLN A 1 25 ? 22.162 -14.284 2.597 1.00 0.00 25 GLN A N 20
ATOM 30895 C CA . GLN A 1 25 ? 22.317 -13.999 4.053 1.00 0.00 25 GLN A CA 20
ATOM 30896 C C . GLN A 1 25 ? 21.572 -15.049 4.882 1.00 0.00 25 GLN A C 20
ATOM 30897 O O . GLN A 1 25 ? 21.564 -15.003 6.096 1.00 0.00 25 GLN A O 20
ATOM 30911 N N . GLY A 1 26 ? 20.946 -15.995 4.237 1.00 0.00 26 GLY A N 20
ATOM 30912 C CA . GLY A 1 26 ? 20.204 -17.045 4.991 1.00 0.00 26 GLY A CA 20
ATOM 30913 C C . GLY A 1 26 ? 19.696 -18.112 4.018 1.00 0.00 26 GLY A C 20
ATOM 30914 O O . GLY A 1 26 ? 20.467 -18.795 3.374 1.00 0.00 26 GLY A O 20
ATOM 30918 N N . GLY A 1 27 ? 18.404 -18.260 3.908 1.00 0.00 27 GLY A N 20
ATOM 30919 C CA . GLY A 1 27 ? 17.850 -19.283 2.977 1.00 0.00 27 GLY A CA 20
ATOM 30920 C C . GLY A 1 27 ? 16.519 -19.804 3.524 1.00 0.00 27 GLY A C 20
ATOM 30921 O O . GLY A 1 27 ? 16.221 -20.979 3.443 1.00 0.00 27 GLY A O 20
ATOM 30925 N N . GLY A 1 28 ? 15.715 -18.939 4.079 1.00 0.00 28 GLY A N 20
ATOM 30926 C CA . GLY A 1 28 ? 14.404 -19.386 4.630 1.00 0.00 28 GLY A CA 20
ATOM 30927 C C . GLY A 1 28 ? 13.395 -18.239 4.541 1.00 0.00 28 GLY A C 20
ATOM 30928 O O . GLY A 1 28 ? 13.683 -17.188 4.005 1.00 0.00 28 GLY A O 20
ATOM 30932 N N . ARG A 1 29 ? 12.215 -18.432 5.062 1.00 0.00 29 ARG A N 20
ATOM 30933 C CA . ARG A 1 29 ? 11.191 -17.350 5.006 1.00 0.00 29 ARG A CA 20
ATOM 30934 C C . ARG A 1 29 ? 11.489 -16.284 6.063 1.00 0.00 29 ARG A C 20
ATOM 30935 O O . ARG A 1 29 ? 11.063 -15.151 5.952 1.00 0.00 29 ARG A O 20
ATOM 30956 N N . LYS A 1 30 ? 12.220 -16.634 7.086 1.00 0.00 30 LYS A N 20
ATOM 30957 C CA . LYS A 1 30 ? 12.544 -15.638 8.146 1.00 0.00 30 LYS A CA 20
ATOM 30958 C C . LYS A 1 30 ? 13.012 -14.327 7.506 1.00 0.00 30 LYS A C 20
ATOM 30959 O O . LYS A 1 30 ? 13.915 -14.310 6.694 1.00 0.00 30 LYS A O 20
ATOM 30978 N N . GLY A 1 31 ? 12.402 -13.230 7.864 1.00 0.00 31 GLY A N 20
ATOM 30979 C CA . GLY A 1 31 ? 12.811 -11.926 7.273 1.00 0.00 31 GLY A CA 20
ATOM 30980 C C . GLY A 1 31 ? 12.226 -11.803 5.866 1.00 0.00 31 GLY A C 20
ATOM 30981 O O . GLY A 1 31 ? 12.229 -12.745 5.098 1.00 0.00 31 GLY A O 20
ATOM 30985 N N . ASP A 1 32 ? 11.719 -10.652 5.520 1.00 0.00 32 ASP A N 20
ATOM 30986 C CA . ASP A 1 32 ? 11.132 -10.476 4.160 1.00 0.00 32 ASP A CA 20
ATOM 30987 C C . ASP A 1 32 ? 11.903 -9.406 3.384 1.00 0.00 32 ASP A C 20
ATOM 30988 O O . ASP A 1 32 ? 13.041 -9.103 3.687 1.00 0.00 32 ASP A O 20
ATOM 30997 N N . LEU A 1 33 ? 11.294 -8.834 2.383 1.00 0.00 33 LEU A N 20
ATOM 30998 C CA . LEU A 1 33 ? 11.989 -7.786 1.583 1.00 0.00 33 LEU A CA 20
ATOM 30999 C C . LEU A 1 33 ? 12.200 -6.528 2.429 1.00 0.00 33 LEU A C 20
ATOM 31000 O O . LEU A 1 33 ? 13.212 -5.863 2.327 1.00 0.00 33 LEU A O 20
ATOM 31016 N N . SER A 1 34 ? 11.252 -6.194 3.261 1.00 0.00 34 SER A N 20
ATOM 31017 C CA . SER A 1 34 ? 11.398 -4.977 4.110 1.00 0.00 34 SER A CA 20
ATOM 31018 C C . SER A 1 34 ? 12.700 -5.039 4.913 1.00 0.00 34 SER A C 20
ATOM 31019 O O . SER A 1 34 ? 13.337 -4.033 5.155 1.00 0.00 34 SER A O 20
ATOM 31027 N N . ARG A 1 35 ? 13.103 -6.209 5.326 1.00 0.00 35 ARG A N 20
ATOM 31028 C CA . ARG A 1 35 ? 14.366 -6.328 6.109 1.00 0.00 35 ARG A CA 20
ATOM 31029 C C . ARG A 1 35 ? 15.574 -6.054 5.206 1.00 0.00 35 ARG A C 20
ATOM 31030 O O . ARG A 1 35 ? 16.530 -5.421 5.607 1.00 0.00 35 ARG A O 20
ATOM 31051 N N . PHE A 1 36 ? 15.540 -6.535 3.993 1.00 0.00 36 PHE A N 20
ATOM 31052 C CA . PHE A 1 36 ? 16.687 -6.313 3.068 1.00 0.00 36 PHE A CA 20
ATOM 31053 C C . PHE A 1 36 ? 16.972 -4.814 2.920 1.00 0.00 36 PHE A C 20
ATOM 31054 O O . PHE A 1 36 ? 18.102 -4.378 3.018 1.00 0.00 36 PHE A O 20
ATOM 31071 N N . ILE A 1 37 ? 15.964 -4.021 2.681 1.00 0.00 37 ILE A N 20
ATOM 31072 C CA . ILE A 1 37 ? 16.194 -2.555 2.524 1.00 0.00 37 ILE A CA 20
ATOM 31073 C C . ILE A 1 37 ? 16.505 -1.915 3.878 1.00 0.00 37 ILE A C 20
ATOM 31074 O O . ILE A 1 37 ? 17.319 -1.023 3.978 1.00 0.00 37 ILE A O 20
ATOM 31090 N N . GLU A 1 38 ? 15.846 -2.346 4.917 1.00 0.00 38 GLU A N 20
ATOM 31091 C CA . GLU A 1 38 ? 16.092 -1.742 6.259 1.00 0.00 38 GLU A CA 20
ATOM 31092 C C . GLU A 1 38 ? 17.567 -1.856 6.648 1.00 0.00 38 GLU A C 20
ATOM 31093 O O . GLU A 1 38 ? 18.182 -0.897 7.072 1.00 0.00 38 GLU A O 20
ATOM 31105 N N . ASP A 1 39 ? 18.141 -3.018 6.511 1.00 0.00 39 ASP A N 20
ATOM 31106 C CA . ASP A 1 39 ? 19.576 -3.188 6.877 1.00 0.00 39 ASP A CA 20
ATOM 31107 C C . ASP A 1 39 ? 20.465 -2.455 5.872 1.00 0.00 39 ASP A C 20
ATOM 31108 O O . ASP A 1 39 ? 21.528 -1.968 6.204 1.00 0.00 39 ASP A O 20
ATOM 31117 N N . ALA A 1 40 ? 20.040 -2.382 4.643 1.00 0.00 40 ALA A N 20
ATOM 31118 C CA . ALA A 1 40 ? 20.863 -1.689 3.608 1.00 0.00 40 ALA A CA 20
ATOM 31119 C C . ALA A 1 40 ? 20.968 -0.191 3.919 1.00 0.00 40 ALA A C 20
ATOM 31120 O O . ALA A 1 40 ? 22.033 0.390 3.864 1.00 0.00 40 ALA A O 20
ATOM 31127 N N . VAL A 1 41 ? 19.871 0.435 4.241 1.00 0.00 41 VAL A N 20
ATOM 31128 C CA . VAL A 1 41 ? 19.901 1.893 4.551 1.00 0.00 41 VAL A CA 20
ATOM 31129 C C . VAL A 1 41 ? 20.566 2.135 5.908 1.00 0.00 41 VAL A C 20
ATOM 31130 O O . VAL A 1 41 ? 21.256 3.116 6.105 1.00 0.00 41 VAL A O 20
ATOM 31143 N N . ARG A 1 42 ? 20.364 1.252 6.845 1.00 0.00 42 ARG A N 20
ATOM 31144 C CA . ARG A 1 42 ? 20.986 1.435 8.187 1.00 0.00 42 ARG A CA 20
ATOM 31145 C C . ARG A 1 42 ? 22.512 1.480 8.065 1.00 0.00 42 ARG A C 20
ATOM 31146 O O . ARG A 1 42 ? 23.175 2.249 8.730 1.00 0.00 42 ARG A O 20
ATOM 31167 N N . ALA A 1 43 ? 23.073 0.660 7.219 1.00 0.00 43 ALA A N 20
ATOM 31168 C CA . ALA A 1 43 ? 24.556 0.656 7.056 1.00 0.00 43 ALA A CA 20
ATOM 31169 C C . ALA A 1 43 ? 25.030 1.972 6.432 1.00 0.00 43 ALA A C 20
ATOM 31170 O O . ALA A 1 43 ? 26.060 2.506 6.792 1.00 0.00 43 ALA A O 20
ATOM 31177 N N . TYR A 1 44 ? 24.290 2.498 5.494 1.00 0.00 44 TYR A N 20
ATOM 31178 C CA . TYR A 1 44 ? 24.704 3.775 4.843 1.00 0.00 44 TYR A CA 20
ATOM 31179 C C . TYR A 1 44 ? 24.598 4.940 5.833 1.00 0.00 44 TYR A C 20
ATOM 31180 O O . TYR A 1 44 ? 25.486 5.760 5.934 1.00 0.00 44 TYR A O 20
ATOM 31198 N N . LEU A 1 45 ? 23.517 5.025 6.556 1.00 0.00 45 LEU A N 20
ATOM 31199 C CA . LEU A 1 45 ? 23.359 6.144 7.531 1.00 0.00 45 LEU A CA 20
ATOM 31200 C C . LEU A 1 45 ? 24.339 5.980 8.697 1.00 0.00 45 LEU A C 20
ATOM 31201 O O . LEU A 1 45 ? 24.713 6.938 9.342 1.00 0.00 45 LEU A O 20
ATOM 31217 N N . PHE A 1 46 ? 24.749 4.771 8.978 1.00 0.00 46 PHE A N 20
ATOM 31218 C CA . PHE A 1 46 ? 25.696 4.544 10.111 1.00 0.00 46 PHE A CA 20
ATOM 31219 C C . PHE A 1 46 ? 27.111 5.007 9.747 1.00 0.00 46 PHE A C 20
ATOM 31220 O O . PHE A 1 46 ? 27.779 5.652 10.529 1.00 0.00 46 PHE A O 20
ATOM 31237 N N . GLU A 1 47 ? 27.580 4.677 8.575 1.00 0.00 47 GLU A N 20
ATOM 31238 C CA . GLU A 1 47 ? 28.957 5.099 8.185 1.00 0.00 47 GLU A CA 20
ATOM 31239 C C . GLU A 1 47 ? 29.069 6.627 8.186 1.00 0.00 47 GLU A C 20
ATOM 31240 O O . GLU A 1 47 ? 30.047 7.185 8.643 1.00 0.00 47 GLU A O 20
ATOM 31252 N N . ARG A 1 48 ? 28.077 7.307 7.680 1.00 0.00 48 ARG A N 20
ATOM 31253 C CA . ARG A 1 48 ? 28.137 8.797 7.656 1.00 0.00 48 ARG A CA 20
ATOM 31254 C C . ARG A 1 48 ? 27.826 9.360 9.045 1.00 0.00 48 ARG A C 20
ATOM 31255 O O . ARG A 1 48 ? 28.166 10.483 9.359 1.00 0.00 48 ARG A O 20
ATOM 31276 N N . ALA A 1 49 ? 27.188 8.588 9.882 1.00 0.00 49 ALA A N 20
ATOM 31277 C CA . ALA A 1 49 ? 26.864 9.081 11.251 1.00 0.00 49 ALA A CA 20
ATOM 31278 C C . ALA A 1 49 ? 28.154 9.395 12.013 1.00 0.00 49 ALA A C 20
ATOM 31279 O O . ALA A 1 49 ? 28.236 10.361 12.746 1.00 0.00 49 ALA A O 20
ATOM 31286 N N . VAL A 1 50 ? 29.164 8.584 11.843 1.00 0.00 50 VAL A N 20
ATOM 31287 C CA . VAL A 1 50 ? 30.452 8.832 12.553 1.00 0.00 50 VAL A CA 20
ATOM 31288 C C . VAL A 1 50 ? 31.102 10.117 12.029 1.00 0.00 50 VAL A C 20
ATOM 31289 O O . VAL A 1 50 ? 31.539 10.956 12.790 1.00 0.00 50 VAL A O 20
ATOM 31302 N N . GLU A 1 51 ? 31.168 10.275 10.735 1.00 0.00 51 GLU A N 20
ATOM 31303 C CA . GLU A 1 51 ? 31.788 11.506 10.163 1.00 0.00 51 GLU A CA 20
ATOM 31304 C C . GLU A 1 51 ? 31.212 11.783 8.770 1.00 0.00 51 GLU A C 20
ATOM 31305 O O . GLU A 1 51 ? 31.286 12.921 8.336 1.00 0.00 51 GLU A O 20
ATOM 31318 N N . MET B 1 1 ? 7.319 2.722 -18.858 1.00 0.00 1 MET B N 20
ATOM 31319 C CA . MET B 1 1 ? 6.619 1.405 -18.834 1.00 0.00 1 MET B CA 20
ATOM 31320 C C . MET B 1 1 ? 5.592 1.375 -17.697 1.00 0.00 1 MET B C 20
ATOM 31321 O O . MET B 1 1 ? 4.880 2.331 -17.466 1.00 0.00 1 MET B O 20
ATOM 31337 N N . ASN B 1 2 ? 5.511 0.283 -16.985 1.00 0.00 2 ASN B N 20
ATOM 31338 C CA . ASN B 1 2 ? 4.529 0.196 -15.865 1.00 0.00 2 ASN B CA 20
ATOM 31339 C C . ASN B 1 2 ? 5.260 0.139 -14.522 1.00 0.00 2 ASN B C 20
ATOM 31340 O O . ASN B 1 2 ? 5.983 -0.794 -14.236 1.00 0.00 2 ASN B O 20
ATOM 31351 N N . THR B 1 3 ? 5.074 1.129 -13.693 1.00 0.00 3 THR B N 20
ATOM 31352 C CA . THR B 1 3 ? 5.755 1.128 -12.368 1.00 0.00 3 THR B CA 20
ATOM 31353 C C . THR B 1 3 ? 5.068 0.134 -11.428 1.00 0.00 3 THR B C 20
ATOM 31354 O O . THR B 1 3 ? 3.867 -0.045 -11.469 1.00 0.00 3 THR B O 20
ATOM 31365 N N . VAL B 1 4 ? 5.819 -0.511 -10.578 1.00 0.00 4 VAL B N 20
ATOM 31366 C CA . VAL B 1 4 ? 5.203 -1.487 -9.634 1.00 0.00 4 VAL B CA 20
ATOM 31367 C C . VAL B 1 4 ? 5.017 -0.839 -8.262 1.00 0.00 4 VAL B C 20
ATOM 31368 O O . VAL B 1 4 ? 5.786 0.007 -7.859 1.00 0.00 4 VAL B O 20
ATOM 31381 N N . ARG B 1 5 ? 4.011 -1.241 -7.538 1.00 0.00 5 ARG B N 20
ATOM 31382 C CA . ARG B 1 5 ? 3.786 -0.656 -6.187 1.00 0.00 5 ARG B CA 20
ATOM 31383 C C . ARG B 1 5 ? 4.273 -1.638 -5.120 1.00 0.00 5 ARG B C 20
ATOM 31384 O O . ARG B 1 5 ? 3.996 -2.818 -5.186 1.00 0.00 5 ARG B O 20
ATOM 31405 N N . TRP B 1 6 ? 5.003 -1.172 -4.144 1.00 0.00 6 TRP B N 20
ATOM 31406 C CA . TRP B 1 6 ? 5.496 -2.115 -3.101 1.00 0.00 6 TRP B CA 20
ATOM 31407 C C . TRP B 1 6 ? 5.211 -1.588 -1.692 1.00 0.00 6 TRP B C 20
ATOM 31408 O O . TRP B 1 6 ? 5.754 -0.585 -1.273 1.00 0.00 6 TRP B O 20
ATOM 31429 N N . ASN B 1 7 ? 4.363 -2.258 -0.960 1.00 0.00 7 ASN B N 20
ATOM 31430 C CA . ASN B 1 7 ? 4.041 -1.804 0.419 1.00 0.00 7 ASN B CA 20
ATOM 31431 C C . ASN B 1 7 ? 4.702 -2.745 1.421 1.00 0.00 7 ASN B C 20
ATOM 31432 O O . ASN B 1 7 ? 4.485 -3.940 1.401 1.00 0.00 7 ASN B O 20
ATOM 31443 N N . ILE B 1 8 ? 5.523 -2.226 2.283 1.00 0.00 8 ILE B N 20
ATOM 31444 C CA . ILE B 1 8 ? 6.206 -3.115 3.260 1.00 0.00 8 ILE B CA 20
ATOM 31445 C C . ILE B 1 8 ? 6.251 -2.459 4.645 1.00 0.00 8 ILE B C 20
ATOM 31446 O O . ILE B 1 8 ? 5.968 -1.288 4.798 1.00 0.00 8 ILE B O 20
ATOM 31462 N N . ALA B 1 9 ? 6.589 -3.213 5.657 1.00 0.00 9 ALA B N 20
ATOM 31463 C CA . ALA B 1 9 ? 6.633 -2.638 7.033 1.00 0.00 9 ALA B CA 20
ATOM 31464 C C . ALA B 1 9 ? 8.060 -2.223 7.406 1.00 0.00 9 ALA B C 20
ATOM 31465 O O . ALA B 1 9 ? 8.962 -3.036 7.455 1.00 0.00 9 ALA B O 20
ATOM 31472 N N . VAL B 1 10 ? 8.267 -0.962 7.673 1.00 0.00 10 VAL B N 20
ATOM 31473 C CA . VAL B 1 10 ? 9.630 -0.486 8.047 1.00 0.00 10 VAL B CA 20
ATOM 31474 C C . VAL B 1 10 ? 9.533 0.530 9.189 1.00 0.00 10 VAL B C 20
ATOM 31475 O O . VAL B 1 10 ? 8.475 1.046 9.482 1.00 0.00 10 VAL B O 20
ATOM 31488 N N . SER B 1 11 ? 10.628 0.822 9.837 1.00 0.00 11 SER B N 20
ATOM 31489 C CA . SER B 1 11 ? 10.588 1.808 10.956 1.00 0.00 11 SER B CA 20
ATOM 31490 C C . SER B 1 11 ? 10.497 3.233 10.399 1.00 0.00 11 SER B C 20
ATOM 31491 O O . SER B 1 11 ? 11.052 3.528 9.360 1.00 0.00 11 SER B O 20
ATOM 31499 N N . PRO B 1 12 ? 9.796 4.070 11.115 1.00 0.00 12 PRO B N 20
ATOM 31500 C CA . PRO B 1 12 ? 9.655 5.476 10.650 1.00 0.00 12 PRO B CA 20
ATOM 31501 C C . PRO B 1 12 ? 11.014 6.181 10.679 1.00 0.00 12 PRO B C 20
ATOM 31502 O O . PRO B 1 12 ? 11.171 7.275 10.173 1.00 0.00 12 PRO B O 20
ATOM 31513 N N . ASP B 1 13 ? 11.998 5.554 11.259 1.00 0.00 13 ASP B N 20
ATOM 31514 C CA . ASP B 1 13 ? 13.354 6.165 11.320 1.00 0.00 13 ASP B CA 20
ATOM 31515 C C . ASP B 1 13 ? 13.991 6.128 9.934 1.00 0.00 13 ASP B C 20
ATOM 31516 O O . ASP B 1 13 ? 14.855 6.916 9.605 1.00 0.00 13 ASP B O 20
ATOM 31525 N N . VAL B 1 14 ? 13.567 5.200 9.124 1.00 0.00 14 VAL B N 20
ATOM 31526 C CA . VAL B 1 14 ? 14.133 5.076 7.755 1.00 0.00 14 VAL B CA 20
ATOM 31527 C C . VAL B 1 14 ? 13.608 6.194 6.846 1.00 0.00 14 VAL B C 20
ATOM 31528 O O . VAL B 1 14 ? 14.289 6.642 5.947 1.00 0.00 14 VAL B O 20
ATOM 31541 N N . ASP B 1 15 ? 12.401 6.644 7.066 1.00 0.00 15 ASP B N 20
ATOM 31542 C CA . ASP B 1 15 ? 11.848 7.728 6.202 1.00 0.00 15 ASP B CA 20
ATOM 31543 C C . ASP B 1 15 ? 12.651 9.019 6.393 1.00 0.00 15 ASP B C 20
ATOM 31544 O O . ASP B 1 15 ? 13.054 9.657 5.440 1.00 0.00 15 ASP B O 20
ATOM 31553 N N . GLN B 1 16 ? 12.881 9.412 7.616 1.00 0.00 16 GLN B N 20
ATOM 31554 C CA . GLN B 1 16 ? 13.654 10.665 7.865 1.00 0.00 16 GLN B CA 20
ATOM 31555 C C . GLN B 1 16 ? 15.058 10.555 7.264 1.00 0.00 16 GLN B C 20
ATOM 31556 O O . GLN B 1 16 ? 15.558 11.481 6.658 1.00 0.00 16 GLN B O 20
ATOM 31570 N N . SER B 1 17 ? 15.700 9.432 7.431 1.00 0.00 17 SER B N 20
ATOM 31571 C CA . SER B 1 17 ? 17.073 9.268 6.871 1.00 0.00 17 SER B CA 20
ATOM 31572 C C . SER B 1 17 ? 17.033 9.335 5.341 1.00 0.00 17 SER B C 20
ATOM 31573 O O . SER B 1 17 ? 17.880 9.941 4.715 1.00 0.00 17 SER B O 20
ATOM 31581 N N . VAL B 1 18 ? 16.059 8.715 4.737 1.00 0.00 18 VAL B N 20
ATOM 31582 C CA . VAL B 1 18 ? 15.968 8.738 3.248 1.00 0.00 18 VAL B CA 20
ATOM 31583 C C . VAL B 1 18 ? 15.843 10.180 2.746 1.00 0.00 18 VAL B C 20
ATOM 31584 O O . VAL B 1 18 ? 16.418 10.546 1.740 1.00 0.00 18 VAL B O 20
ATOM 31597 N N . ARG B 1 19 ? 15.103 11.002 3.439 1.00 0.00 19 ARG B N 20
ATOM 31598 C CA . ARG B 1 19 ? 14.954 12.418 2.996 1.00 0.00 19 ARG B CA 20
ATOM 31599 C C . ARG B 1 19 ? 16.310 13.126 3.052 1.00 0.00 19 ARG B C 20
ATOM 31600 O O . ARG B 1 19 ? 16.682 13.851 2.154 1.00 0.00 19 ARG B O 20
ATOM 31621 N N . MET B 1 20 ? 17.046 12.929 4.108 1.00 0.00 20 MET B N 20
ATOM 31622 C CA . MET B 1 20 ? 18.375 13.594 4.218 1.00 0.00 20 MET B CA 20
ATOM 31623 C C . MET B 1 20 ? 19.308 13.088 3.111 1.00 0.00 20 MET B C 20
ATOM 31624 O O . MET B 1 20 ? 20.036 13.849 2.505 1.00 0.00 20 MET B O 20
ATOM 31638 N N . PHE B 1 21 ? 19.301 11.807 2.857 1.00 0.00 21 PHE B N 20
ATOM 31639 C CA . PHE B 1 21 ? 20.197 11.242 1.804 1.00 0.00 21 PHE B CA 20
ATOM 31640 C C . PHE B 1 21 ? 19.942 11.900 0.441 1.00 0.00 21 PHE B C 20
ATOM 31641 O O . PHE B 1 21 ? 20.859 12.351 -0.214 1.00 0.00 21 PHE B O 20
ATOM 31658 N N . ILE B 1 22 ? 18.713 11.955 0.005 1.00 0.00 22 ILE B N 20
ATOM 31659 C CA . ILE B 1 22 ? 18.430 12.583 -1.322 1.00 0.00 22 ILE B CA 20
ATOM 31660 C C . ILE B 1 22 ? 18.851 14.055 -1.308 1.00 0.00 22 ILE B C 20
ATOM 31661 O O . ILE B 1 22 ? 19.346 14.577 -2.289 1.00 0.00 22 ILE B O 20
ATOM 31677 N N . ALA B 1 23 ? 18.673 14.728 -0.204 1.00 0.00 23 ALA B N 20
ATOM 31678 C CA . ALA B 1 23 ? 19.078 16.162 -0.137 1.00 0.00 23 ALA B CA 20
ATOM 31679 C C . ALA B 1 23 ? 20.566 16.289 -0.471 1.00 0.00 23 ALA B C 20
ATOM 31680 O O . ALA B 1 23 ? 21.011 17.278 -1.019 1.00 0.00 23 ALA B O 20
ATOM 31687 N N . ALA B 1 24 ? 21.332 15.283 -0.153 1.00 0.00 24 ALA B N 20
ATOM 31688 C CA . ALA B 1 24 ? 22.791 15.325 -0.458 1.00 0.00 24 ALA B CA 20
ATOM 31689 C C . ALA B 1 24 ? 23.016 15.082 -1.952 1.00 0.00 24 ALA B C 20
ATOM 31690 O O . ALA B 1 24 ? 23.937 15.604 -2.546 1.00 0.00 24 ALA B O 20
ATOM 31697 N N . GLN B 1 25 ? 22.176 14.290 -2.561 1.00 0.00 25 GLN B N 20
ATOM 31698 C CA . GLN B 1 25 ? 22.334 14.008 -4.017 1.00 0.00 25 GLN B CA 20
ATOM 31699 C C . GLN B 1 25 ? 21.589 15.059 -4.846 1.00 0.00 25 GLN B C 20
ATOM 31700 O O . GLN B 1 25 ? 21.582 15.015 -6.060 1.00 0.00 25 GLN B O 20
ATOM 31714 N N . GLY B 1 26 ? 20.963 16.004 -4.199 1.00 0.00 26 GLY B N 20
ATOM 31715 C CA . GLY B 1 26 ? 20.221 17.055 -4.952 1.00 0.00 26 GLY B CA 20
ATOM 31716 C C . GLY B 1 26 ? 19.714 18.121 -3.979 1.00 0.00 26 GLY B C 20
ATOM 31717 O O . GLY B 1 26 ? 20.485 18.804 -3.334 1.00 0.00 26 GLY B O 20
ATOM 31721 N N . GLY B 1 27 ? 18.422 18.269 -3.868 1.00 0.00 27 GLY B N 20
ATOM 31722 C CA . GLY B 1 27 ? 17.866 19.291 -2.937 1.00 0.00 27 GLY B CA 20
ATOM 31723 C C . GLY B 1 27 ? 16.537 19.813 -3.483 1.00 0.00 27 GLY B C 20
ATOM 31724 O O . GLY B 1 27 ? 16.240 20.989 -3.401 1.00 0.00 27 GLY B O 20
ATOM 31728 N N . GLY B 1 28 ? 15.734 18.950 -4.042 1.00 0.00 28 GLY B N 20
ATOM 31729 C CA . GLY B 1 28 ? 14.423 19.397 -4.594 1.00 0.00 28 GLY B CA 20
ATOM 31730 C C . GLY B 1 28 ? 13.416 18.251 -4.511 1.00 0.00 28 GLY B C 20
ATOM 31731 O O . GLY B 1 28 ? 13.701 17.198 -3.976 1.00 0.00 28 GLY B O 20
ATOM 31735 N N . ARG B 1 29 ? 12.236 18.446 -5.035 1.00 0.00 29 ARG B N 20
ATOM 31736 C CA . ARG B 1 29 ? 11.211 17.363 -4.983 1.00 0.00 29 ARG B CA 20
ATOM 31737 C C . ARG B 1 29 ? 11.513 16.300 -6.043 1.00 0.00 29 ARG B C 20
ATOM 31738 O O . ARG B 1 29 ? 11.085 15.168 -5.939 1.00 0.00 29 ARG B O 20
ATOM 31759 N N . LYS B 1 30 ? 12.247 16.655 -7.063 1.00 0.00 30 LYS B N 20
ATOM 31760 C CA . LYS B 1 30 ? 12.575 15.661 -8.125 1.00 0.00 30 LYS B CA 20
ATOM 31761 C C . LYS B 1 30 ? 13.041 14.350 -7.490 1.00 0.00 30 LYS B C 20
ATOM 31762 O O . LYS B 1 30 ? 13.945 14.329 -6.679 1.00 0.00 30 LYS B O 20
ATOM 31781 N N . GLY B 1 31 ? 12.429 13.255 -7.849 1.00 0.00 31 GLY B N 20
ATOM 31782 C CA . GLY B 1 31 ? 12.836 11.949 -7.261 1.00 0.00 31 GLY B CA 20
ATOM 31783 C C . GLY B 1 31 ? 12.248 11.821 -5.855 1.00 0.00 31 GLY B C 20
ATOM 31784 O O . GLY B 1 31 ? 12.251 12.761 -5.084 1.00 0.00 31 GLY B O 20
ATOM 31788 N N . ASP B 1 32 ? 11.741 10.669 -5.513 1.00 0.00 32 ASP B N 20
ATOM 31789 C CA . ASP B 1 32 ? 11.151 10.489 -4.155 1.00 0.00 32 ASP B CA 20
ATOM 31790 C C . ASP B 1 32 ? 11.920 9.417 -3.380 1.00 0.00 32 ASP B C 20
ATOM 31791 O O . ASP B 1 32 ? 13.058 9.113 -3.681 1.00 0.00 32 ASP B O 20
ATOM 31800 N N . LEU B 1 33 ? 11.308 8.845 -2.380 1.00 0.00 33 LEU B N 20
ATOM 31801 C CA . LEU B 1 33 ? 12.000 7.794 -1.581 1.00 0.00 33 LEU B CA 20
ATOM 31802 C C . LEU B 1 33 ? 12.213 6.537 -2.430 1.00 0.00 33 LEU B C 20
ATOM 31803 O O . LEU B 1 33 ? 13.224 5.871 -2.327 1.00 0.00 33 LEU B O 20
ATOM 31819 N N . SER B 1 34 ? 11.266 6.207 -3.264 1.00 0.00 34 SER B N 20
ATOM 31820 C CA . SER B 1 34 ? 11.412 4.991 -4.115 1.00 0.00 34 SER B CA 20
ATOM 31821 C C . SER B 1 34 ? 12.717 5.053 -4.914 1.00 0.00 34 SER B C 20
ATOM 31822 O O . SER B 1 34 ? 13.357 4.048 -5.153 1.00 0.00 34 SER B O 20
ATOM 31830 N N . ARG B 1 35 ? 13.120 6.224 -5.328 1.00 0.00 35 ARG B N 20
ATOM 31831 C CA . ARG B 1 35 ? 14.385 6.343 -6.108 1.00 0.00 35 ARG B CA 20
ATOM 31832 C C . ARG B 1 35 ? 15.591 6.068 -5.204 1.00 0.00 35 ARG B C 20
ATOM 31833 O O . ARG B 1 35 ? 16.549 5.437 -5.604 1.00 0.00 35 ARG B O 20
ATOM 31854 N N . PHE B 1 36 ? 15.555 6.545 -3.989 1.00 0.00 36 PHE B N 20
ATOM 31855 C CA . PHE B 1 36 ? 16.701 6.320 -3.063 1.00 0.00 36 PHE B CA 20
ATOM 31856 C C . PHE B 1 36 ? 16.986 4.821 -2.918 1.00 0.00 36 PHE B C 20
ATOM 31857 O O . PHE B 1 36 ? 18.116 4.385 -3.016 1.00 0.00 36 PHE B O 20
ATOM 31874 N N . ILE B 1 37 ? 15.976 4.028 -2.682 1.00 0.00 37 ILE B N 20
ATOM 31875 C CA . ILE B 1 37 ? 16.206 2.562 -2.529 1.00 0.00 37 ILE B CA 20
ATOM 31876 C C . ILE B 1 37 ? 16.518 1.924 -3.884 1.00 0.00 37 ILE B C 20
ATOM 31877 O O . ILE B 1 37 ? 17.333 1.033 -3.984 1.00 0.00 37 ILE B O 20
ATOM 31893 N N . GLU B 1 38 ? 15.862 2.359 -4.922 1.00 0.00 38 GLU B N 20
ATOM 31894 C CA . GLU B 1 38 ? 16.110 1.759 -6.266 1.00 0.00 38 GLU B CA 20
ATOM 31895 C C . GLU B 1 38 ? 17.587 1.873 -6.652 1.00 0.00 38 GLU B C 20
ATOM 31896 O O . GLU B 1 38 ? 18.202 0.915 -7.077 1.00 0.00 38 GLU B O 20
ATOM 31908 N N . ASP B 1 39 ? 18.161 3.035 -6.511 1.00 0.00 39 ASP B N 20
ATOM 31909 C CA . ASP B 1 39 ? 19.597 3.204 -6.873 1.00 0.00 39 ASP B CA 20
ATOM 31910 C C . ASP B 1 39 ? 20.484 2.469 -5.868 1.00 0.00 39 ASP B C 20
ATOM 31911 O O . ASP B 1 39 ? 21.548 1.985 -6.199 1.00 0.00 39 ASP B O 20
ATOM 31920 N N . ALA B 1 40 ? 20.055 2.391 -4.641 1.00 0.00 40 ALA B N 20
ATOM 31921 C CA . ALA B 1 40 ? 20.876 1.696 -3.605 1.00 0.00 40 ALA B CA 20
ATOM 31922 C C . ALA B 1 40 ? 20.983 0.199 -3.919 1.00 0.00 40 ALA B C 20
ATOM 31923 O O . ALA B 1 40 ? 22.048 -0.383 -3.864 1.00 0.00 40 ALA B O 20
ATOM 31930 N N . VAL B 1 41 ? 19.886 -0.426 -4.244 1.00 0.00 41 VAL B N 20
ATOM 31931 C CA . VAL B 1 41 ? 19.917 -1.883 -4.559 1.00 0.00 41 VAL B CA 20
ATOM 31932 C C . VAL B 1 41 ? 20.584 -2.123 -5.915 1.00 0.00 41 VAL B C 20
ATOM 31933 O O . VAL B 1 41 ? 21.274 -3.104 -6.113 1.00 0.00 41 VAL B O 20
ATOM 31946 N N . ARG B 1 42 ? 20.386 -1.236 -6.850 1.00 0.00 42 ARG B N 20
ATOM 31947 C CA . ARG B 1 42 ? 21.009 -1.416 -8.192 1.00 0.00 42 ARG B CA 20
ATOM 31948 C C . ARG B 1 42 ? 22.535 -1.459 -8.067 1.00 0.00 42 ARG B C 20
ATOM 31949 O O . ARG B 1 42 ? 23.200 -2.219 -8.741 1.00 0.00 42 ARG B O 20
ATOM 31970 N N . ALA B 1 43 ? 23.094 -0.646 -7.213 1.00 0.00 43 ALA B N 20
ATOM 31971 C CA . ALA B 1 43 ? 24.576 -0.639 -7.049 1.00 0.00 43 ALA B CA 20
ATOM 31972 C C . ALA B 1 43 ? 25.051 -1.957 -6.429 1.00 0.00 43 ALA B C 20
ATOM 31973 O O . ALA B 1 43 ? 26.087 -2.484 -6.786 1.00 0.00 43 ALA B O 20
ATOM 31980 N N . TYR B 1 44 ? 24.307 -2.490 -5.499 1.00 0.00 44 TYR B N 20
ATOM 31981 C CA . TYR B 1 44 ? 24.721 -3.770 -4.853 1.00 0.00 44 TYR B CA 20
ATOM 31982 C C . TYR B 1 44 ? 24.617 -4.930 -5.848 1.00 0.00 44 TYR B C 20
ATOM 31983 O O . TYR B 1 44 ? 25.506 -5.748 -5.957 1.00 0.00 44 TYR B O 20
ATOM 32001 N N . LEU B 1 45 ? 23.535 -5.012 -6.570 1.00 0.00 45 LEU B N 20
ATOM 32002 C CA . LEU B 1 45 ? 23.378 -6.125 -7.552 1.00 0.00 45 LEU B CA 20
ATOM 32003 C C . LEU B 1 45 ? 24.360 -5.956 -8.716 1.00 0.00 45 LEU B C 20
ATOM 32004 O O . LEU B 1 45 ? 24.733 -6.910 -9.367 1.00 0.00 45 LEU B O 20
ATOM 32020 N N . PHE B 1 46 ? 24.771 -4.747 -8.989 1.00 0.00 46 PHE B N 20
ATOM 32021 C CA . PHE B 1 46 ? 25.718 -4.516 -10.120 1.00 0.00 46 PHE B CA 20
ATOM 32022 C C . PHE B 1 46 ? 27.133 -4.983 -9.756 1.00 0.00 46 PHE B C 20
ATOM 32023 O O . PHE B 1 46 ? 27.799 -5.634 -10.536 1.00 0.00 46 PHE B O 20
ATOM 32040 N N . GLU B 1 47 ? 27.602 -4.654 -8.584 1.00 0.00 47 GLU B N 20
ATOM 32041 C CA . GLU B 1 47 ? 28.978 -5.079 -8.190 1.00 0.00 47 GLU B CA 20
ATOM 32042 C C . GLU B 1 47 ? 29.089 -6.607 -8.190 1.00 0.00 47 GLU B C 20
ATOM 32043 O O . GLU B 1 47 ? 30.069 -7.166 -8.643 1.00 0.00 47 GLU B O 20
ATOM 32055 N N . ARG B 1 48 ? 28.097 -7.289 -7.686 1.00 0.00 48 ARG B N 20
ATOM 32056 C CA . ARG B 1 48 ? 28.156 -8.779 -7.661 1.00 0.00 48 ARG B CA 20
ATOM 32057 C C . ARG B 1 48 ? 27.847 -9.343 -9.051 1.00 0.00 48 ARG B C 20
ATOM 32058 O O . ARG B 1 48 ? 28.185 -10.467 -9.364 1.00 0.00 48 ARG B O 20
ATOM 32079 N N . ALA B 1 49 ? 27.211 -8.569 -9.888 1.00 0.00 49 ALA B N 20
ATOM 32080 C CA . ALA B 1 49 ? 26.888 -9.065 -11.259 1.00 0.00 49 ALA B CA 20
ATOM 32081 C C . ALA B 1 49 ? 28.181 -9.372 -12.020 1.00 0.00 49 ALA B C 20
ATOM 32082 O O . ALA B 1 49 ? 28.267 -10.337 -12.752 1.00 0.00 49 ALA B O 20
ATOM 32089 N N . VAL B 1 50 ? 29.185 -8.557 -11.849 1.00 0.00 50 VAL B N 20
ATOM 32090 C CA . VAL B 1 50 ? 30.474 -8.800 -12.559 1.00 0.00 50 VAL B CA 20
ATOM 32091 C C . VAL B 1 50 ? 31.128 -10.082 -12.033 1.00 0.00 50 VAL B C 20
ATOM 32092 O O . VAL B 1 50 ? 31.575 -10.919 -12.792 1.00 0.00 50 VAL B O 20
ATOM 32105 N N . GLU B 1 51 ? 31.185 -10.244 -10.740 1.00 0.00 51 GLU B N 20
ATOM 32106 C CA . GLU B 1 51 ? 31.807 -11.473 -10.170 1.00 0.00 51 GLU B CA 20
ATOM 32107 C C . GLU B 1 51 ? 31.237 -11.755 -8.775 1.00 0.00 51 GLU B C 20
ATOM 32108 O O . GLU B 1 51 ? 31.328 -12.889 -8.337 1.00 0.00 51 GLU B O 20
#

Radius of gyration: 14.07 Å; Cα contacts (8 Å, |Δi|>4): 80; chains: 2; bounding box: 27×40×38 Å

Foldseek 3Di:
DDDDDDDDDDDPVVQVVLVVVVCVVPNDVPDHSVVSVVVVVVVVCVVVVVD/DDDDDDDDDDDPVVQVVLVVVVCVVPNDVPDHSVVSVVVVVVVVCVVVVVD

Sequence (102 aa):
MNTVRWNIAVSPDVDQSVRMFIAAQGGGRKGDLSRFIEDAVRAYLFERAVEMNTVRWNIAVSPDVDQSVRMFIAAQGGGRKGDLSRFIEDAVRAYLFERAVEMNTVRWNIAVSPDVDQSVRMFIAAQGGGRKGDLSRFIEDAVRAYLFERAVEMNTVRWNIAVSPDVDQSVRMFIAAQGGGRKGDLSRFIEDAVRAYLFERAVEMNTVRWNIAVSPDVDQSVRMFIAAQGGGRKGDLSRFIEDAVRAYLFERAVEMNTVRWNIAVSPDVDQSVRMFIAAQGGGRKGDLSRFIEDAVRAYLFERAVEMNTVRWNIAVSPDVDQSVRMFIAAQGGGRKGDLSRFIEDAVRAYLFERAVEMNTVRWNIAVSPDVDQSVRMFIAAQGGGRKGDLSRFIEDAVRAYLFERAVEMNTVRWNIAVSPDVDQSVRMFIAAQGGGRKGDLSRFIEDAVRAYLFERAVEMNTVRWNIAVSPDVDQSVRMFIAAQGGGRKGDLSRFIEDAVRAYLFERAVEMNTVRWNIAVSPDVDQSVRMFIAAQGGGRKGDLSRFIEDAVRAYLFERAVEMNTVRWNIAVSPDVDQSVRMFIAAQGGGRKGDLSRFIEDAVRAYLFERAVEMNTVRWNIAVSPDVDQSVRMFIAAQGGGRKGDLSRFIEDAVRAYLFERAVEMNTVRWNIAVSPDVDQSVRMFIAAQGGGRKGDLSRFIEDAVRAYLFERAVEMNTVRWNIAVSPDVDQSVRMFIAAQGGGRKGDLSRFIEDAVRAYLFERAVEMNTVRWNIAVSPDVDQSVRMFIAAQGGGRKGDLSRFIEDAVRAYLFERAVEMNTVRWNIAVSPDVDQSVRMFIAAQGGGRKGDLSRFIEDAVRAYLFERAVEMNTVRWNIAVSPDVDQSVRMFIAAQGGGRKGDLSRFIEDAVRAYLFERAVEMNTVRWNIAVSPDVDQSVRMFIAAQGGGRKGDLSRFIEDAVRAYLFERAVEMNTVRWNIAVSPDVDQSVRMFIAAQGGGRKGDLSRFIEDAVRAYLFERAVEMNTVRWNIAVSPDVDQSVRMFIAAQGGGRKGDLSRFIEDAVRAYLFERAVEMNTVRWNIAVSPDVDQSVRMFIAAQGGGRKGDLSRFIEDAVRAYLFERAVEMNTVRWNIAVSPDVDQSVRMFIAAQGGGRKGDLSRFIEDAVRAYLFERAVEMNTVRWNIAVSPDVDQSVRMFIAAQGGGRKGDLSRFIEDAVRAYLFERAVEMNTVRWNIAVSPDVDQSVRMFIAAQGGGRKGDLSRFIEDAVRAYLFERAVEMNTVRWNIAVSPDVDQSVRMFIAAQGGGRKGDLSRFIEDAVRAYLFERAVEMNTVRWNIAVSPDVDQSVRMFIAAQGGGRKGDLSRFIEDAVRAYLFERAVEMNTVRWNIAVSPDVDQSVRMFIAAQGGGRKGDLSRFIEDAVRAYLFERAVEMNTVRWNIAVSPDVDQSVRMFIAAQGGGRKGDLSRFIEDAVRAYLFERAVEMNTVRWNIAVSPDVDQSVRMFIAAQGGGRKGDLSRFIEDAVRAYLFERAVEMNTVRWNIAVSPDVDQSVRMFIAAQGGGRKGDLSRFIEDAVRAYLFERAVEMNTVRWNIAVSPDVDQSVRMFIAAQGGGRKGDLSRFIEDAVRAYLFERAVEMNTVRWNIAVSPDVDQSVRMFIAAQGGGRKGDLSRFIEDAVRAYLFERAVEMNTVRWNIAVSPDVDQSVRMFIAAQGGGRKGDLSRFIEDAVRAYLFERAVEMNTVRWNIAVSPDVDQSVRMFIAAQGGGRKGDLSRFIEDAVRAYLFERAVEMNTVRWNIAVSPDVDQSVRMFIAAQGGGRKGDLSRFIEDAVRAYLFERAVEMNTVRWNIAVSPDVDQSVRMFIAAQGGGRKGDLSRFIEDAVRAYLFERAVEMNTVRWNIAVSPDVDQSVRMFIAAQGGGRKGDLSRFIEDAVRAYLFERAVEMNTVRWNIAVSPDVDQSVRMFIAAQGGGRKGDLSRFIEDAVRAYLFERAVEMNTVRWNIAVSPDVDQSVRMFIAAQGGGRKGDLSRFIEDAVRAYLFERAVE

Secondary structure (DSSP, 8-state):
---EEEEEEE-HHHHHHHHHHHHHH-S--SS-HHHHHHHHHHHHHHHHHH-/---EEEEEEE-HHHHHHHHHHHHHH-S--SS-HHHHHHHHHHHHHHHHHH-

Solvent-accessible surface area: 7890 Å² total; per-residue (Å²): 247,123,108,45,219,9,116,8,48,4,35,76,89,7,60,112,24,6,174,124,80,43,63,87,138,55,56,66,109,180,21,80,42,21,133,46,0,48,74,16,1,146,37,61,30,101,85,117,79,125,177,245,120,108,45,221,9,116,8,49,4,36,78,88,8,62,113,24,6,178,125,81,41,62,86,138,56,57,66,108,179,20,78,42,22,131,45,0,46,74,16,2,147,38,58,29,103,86,116,76,125,176